Protein 1PQS (pdb70)

InterPro domains:
  IPR000219 Dbl homology domain [PF00621] (282-452)
  IPR000219 Dbl homology domain [PS50010] (278-454)
  IPR000219 Dbl homology domain [SM00325] (282-453)
  IPR000219 Dbl homology domain [cd00160] (281-452)
  IPR000270 PB1 domain [SM00666] (761-854)
  IPR001331 Guanine-nucleotide dissociation stimulator, CDC24, conserved site [PS00741] (403-428)
  IPR001715 Calponin homology domain [PS50021] (135-246)
  IPR001715 Calponin homology domain [SM00033] (137-240)
  IPR001849 Pleckstrin homology domain [PS50003] (478-668)
  IPR001849 Pleckstrin homology domain [SM00233] (479-670)
  IPR010481 Cdc24/Scd1, N-terminal [PF06395] (156-242)
  IPR011993 PH-like domain superfamily [G3DSA:2.30.29.30] (460-683)
  IPR033511 Rho guanine nucleotide exchange factor Cdc24/Scd1, PH domain [cd13246] (455-667)
  IPR035899 Dbl homology (DH) domain superfamily [G3DSA:1.20.900.10] (281-459)
  IPR035899 Dbl homology (DH) domain superfamily [SSF48065] (268-475)
  IPR036872 CH domain superfamily [G3DSA:1.10.418.10] (146-280)
  IPR053026 CDC42 guanine nucleotide exchange factor [PTHR47339] (5-688)
  IPR053793 PB1-like domain [PS51745] (761-854)

Nearest PDB structures (foldseek):
  1pqs-assembly1_A  TM=9.435E-01  e=1.365E-11  Saccharomyces cerevisiae
  1tz1-assembly1_A  TM=7.624E-01  e=2.612E-10  Saccharomyces cerevisiae
  3r5x-assembly1_B  TM=5.349E-01  e=1.146E+00  Bacillus anthracis
  3r23-assembly1_B  TM=5.373E-01  e=1.146E+00  Bacillus anthracis str. Ames
  8evv-assembly2_D  TM=5.492E-01  e=2.475E+00  Pseudomonas aeruginosa PAO1

Structure (mmCIF, N/CA/C/O backbone):
data_1PQS
#
_entry.id   1PQS
#
loop_
_atom_site.group_PDB
_atom_site.id
_atom_site.type_symbol
_atom_site.label_atom_id
_atom_site.label_alt_id
_atom_site.label_comp_id
_atom_site.label_asym_id
_atom_site.label_entity_id
_atom_site.label_seq_id
_atom_site.pdbx_PDB_ins_code
_atom_site.Cartn_x
_atom_site.Cartn_y
_atom_site.Cartn_z
_atom_site.occupancy
_atom_site.B_iso_or_equiv
_atom_site.auth_seq_id
_atom_site.auth_comp_id
_atom_site.auth_asym_id
_atom_site.auth_atom_id
_atom_site.pdbx_PDB_model_num
ATOM 1 N N . SER A 1 1 ? -6.558 -12.277 2.471 1.00 2.40 778 SER A N 1
ATOM 2 C CA . SER A 1 1 ? -6.479 -13.062 1.219 1.00 2.10 778 SER A CA 1
ATOM 3 C C . SER A 1 1 ? -6.474 -12.161 -0.013 1.00 1.16 778 SER A C 1
ATOM 4 O O . SER A 1 1 ? -5.638 -12.327 -0.905 1.00 1.09 778 SER A O 1
ATOM 14 N N . GLU A 1 2 ? -7.433 -11.239 -0.081 1.00 0.78 779 GLU A N 1
ATOM 15 C CA . GLU A 1 2 ? -7.559 -10.347 -1.235 1.00 0.85 779 GLU A CA 1
ATOM 16 C C . GLU A 1 2 ? -6.274 -9.567 -1.475 1.00 0.75 779 GLU A C 1
ATOM 17 O O . GLU A 1 2 ? -5.723 -8.943 -0.562 1.00 1.17 779 GLU A O 1
ATOM 29 N N . ILE A 1 3 ? -5.780 -9.663 -2.700 1.00 0.62 780 ILE A N 1
ATOM 30 C CA . ILE A 1 3 ? -4.537 -9.025 -3.085 1.00 0.43 780 ILE A CA 1
ATOM 31 C C . ILE A 1 3 ? -4.804 -7.823 -3.987 1.00 0.37 780 ILE A C 1
ATOM 32 O O . ILE A 1 3 ? -5.743 -7.816 -4.785 1.00 0.49 780 ILE A O 1
ATOM 48 N N . PHE A 1 4 ? -4.024 -6.786 -3.775 1.00 0.28 781 PHE A N 1
ATOM 49 C CA . PHE A 1 4 ? -4.146 -5.537 -4.507 1.00 0.26 781 PHE A CA 1
ATOM 50 C C . PHE A 1 4 ? -2.770 -5.133 -5.024 1.00 0.22 781 PHE A C 1
ATOM 51 O O . PHE A 1 4 ? -1.763 -5.469 -4.409 1.00 0.21 781 PHE A O 1
ATOM 68 N N . THR A 1 5 ? -2.715 -4.512 -6.193 1.00 0.23 782 THR A N 1
ATOM 69 C CA . THR A 1 5 ? -1.439 -4.169 -6.809 1.00 0.23 782 THR A CA 1
ATOM 70 C C . THR A 1 5 ? -1.411 -2.684 -7.154 1.00 0.23 782 THR A C 1
ATOM 71 O O . THR A 1 5 ? -2.390 -2.133 -7.663 1.00 0.25 782 THR A O 1
ATOM 82 N N . LEU A 1 6 ? -0.373 -2.014 -6.680 1.00 0.22 783 LEU A N 1
ATOM 83 C CA . LEU A 1 6 ? -0.291 -0.566 -6.753 1.00 0.21 783 LEU A CA 1
ATOM 84 C C . LEU A 1 6 ? 1.168 -0.130 -6.840 1.00 0.21 783 LEU A C 1
ATOM 85 O O . LEU A 1 6 ? 2.049 -0.813 -6.329 1.00 0.23 783 LEU A O 1
ATOM 101 N N . LEU A 1 7 ? 1.444 0.958 -7.540 1.00 0.20 784 LEU A N 1
ATOM 102 C CA . LEU A 1 7 ? 2.818 1.417 -7.697 1.00 0.22 784 LEU A CA 1
ATOM 103 C C . LEU A 1 7 ? 2.934 2.869 -7.254 1.00 0.21 784 LEU A C 1
ATOM 104 O O . LEU A 1 7 ? 2.080 3.699 -7.565 1.00 0.23 784 LEU A O 1
ATOM 120 N N . VAL A 1 8 ? 3.872 3.096 -6.344 1.00 0.22 785 VAL A N 1
ATOM 121 C CA . VAL A 1 8 ? 3.987 4.365 -5.630 1.00 0.25 785 VAL A CA 1
ATOM 122 C C . VAL A 1 8 ? 4.515 5.504 -6.506 1.00 0.34 785 VAL A C 1
ATOM 123 O O . VAL A 1 8 ? 5.705 5.822 -6.503 1.00 0.79 785 VAL A O 1
ATOM 136 N N . GLU A 1 9 ? 3.606 6.173 -7.190 1.00 0.69 786 GLU A N 1
ATOM 137 C CA . GLU A 1 9 ? 3.967 7.325 -7.997 1.00 0.81 786 GLU A CA 1
ATOM 138 C C . GLU A 1 9 ? 4.265 8.534 -7.113 1.00 0.87 786 GLU A C 1
ATOM 139 O O . GLU A 1 9 ? 3.604 8.745 -6.097 1.00 1.56 786 GLU A O 1
ATOM 151 N N . LYS A 1 10 ? 5.289 9.294 -7.513 1.00 0.91 787 LYS A N 1
ATOM 152 C CA . LYS A 1 10 ? 5.737 10.519 -6.830 1.00 1.01 787 LYS A CA 1
ATOM 153 C C . LYS A 1 10 ? 5.866 10.358 -5.308 1.00 0.96 787 LYS A C 1
ATOM 154 O O . LYS A 1 10 ? 5.786 11.345 -4.573 1.00 1.58 787 LYS A O 1
ATOM 173 N N . VAL A 1 11 ? 6.220 9.148 -4.871 1.00 0.66 788 VAL A N 1
ATOM 174 C CA . VAL A 1 11 ? 6.507 8.861 -3.458 1.00 0.61 788 VAL A CA 1
ATOM 175 C C . VAL A 1 11 ? 5.409 9.376 -2.517 1.00 0.70 788 VAL A C 1
ATOM 176 O O . VAL A 1 11 ? 5.440 10.520 -2.054 1.00 1.70 788 VAL A O 1
ATOM 189 N N . TRP A 1 12 ? 4.438 8.523 -2.255 1.00 0.50 789 TRP A N 1
ATOM 190 C CA . TRP A 1 12 ? 3.300 8.870 -1.409 1.00 0.33 789 TRP A CA 1
ATOM 191 C C . TRP A 1 12 ? 3.686 9.060 0.059 1.00 0.29 789 TRP A C 1
ATOM 192 O O . TRP A 1 12 ? 4.400 8.242 0.634 1.00 0.34 789 TRP A O 1
ATOM 213 N N . ASN A 1 13 ? 3.084 10.065 0.692 1.00 0.29 790 ASN A N 1
ATOM 214 C CA . ASN A 1 13 ? 3.275 10.316 2.123 1.00 0.32 790 ASN A CA 1
ATOM 215 C C . ASN A 1 13 ? 2.282 9.488 2.953 1.00 0.37 790 ASN A C 1
ATOM 216 O O . ASN A 1 13 ? 1.696 9.982 3.916 1.00 0.82 790 ASN A O 1
ATOM 227 N N . PHE A 1 14 ? 2.104 8.227 2.553 1.00 0.30 791 PHE A N 1
ATOM 228 C CA . PHE A 1 14 ? 1.207 7.270 3.222 1.00 0.25 791 PHE A CA 1
ATOM 229 C C . PHE A 1 14 ? -0.263 7.628 3.030 1.00 0.23 791 PHE A C 1
ATOM 230 O O . PHE A 1 14 ? -1.032 6.812 2.537 1.00 0.21 791 PHE A O 1
ATOM 247 N N . ASP A 1 15 ? -0.646 8.844 3.383 1.00 0.26 792 ASP A N 1
ATOM 248 C CA . ASP A 1 15 ? -2.026 9.286 3.211 1.00 0.29 792 ASP A CA 1
ATOM 249 C C . ASP A 1 15 ? -2.399 9.241 1.740 1.00 0.25 792 ASP A C 1
ATOM 250 O O . ASP A 1 15 ? -3.451 8.737 1.367 1.00 0.26 792 ASP A O 1
ATOM 259 N N . ASP A 1 16 ? -1.465 9.675 0.905 1.00 0.24 793 ASP A N 1
ATOM 260 C CA . ASP A 1 16 ? -1.635 9.635 -0.541 1.00 0.23 793 ASP A CA 1
ATOM 261 C C . ASP A 1 16 ? -1.801 8.200 -1.007 1.00 0.19 793 ASP A C 1
ATOM 262 O O . ASP A 1 16 ? -2.618 7.902 -1.875 1.00 0.18 793 ASP A O 1
ATOM 271 N N . LEU A 1 17 ? -1.029 7.317 -0.389 1.00 0.18 794 LEU A N 1
ATOM 272 C CA . LEU A 1 17 ? -1.068 5.896 -0.684 1.00 0.17 794 LEU A CA 1
ATOM 273 C C . LEU A 1 17 ? -2.407 5.287 -0.255 1.00 0.16 794 LEU A C 1
ATOM 274 O O . LEU A 1 17 ? -3.052 4.597 -1.038 1.00 0.16 794 LEU A O 1
ATOM 290 N N . ILE A 1 18 ? -2.861 5.621 0.951 1.00 0.18 795 ILE A N 1
ATOM 291 C CA . ILE A 1 18 ? -4.154 5.148 1.449 1.00 0.20 795 ILE A CA 1
ATOM 292 C C . ILE A 1 18 ? -5.294 5.631 0.557 1.00 0.19 795 ILE A C 1
ATOM 293 O O . ILE A 1 18 ? -6.138 4.840 0.125 1.00 0.20 795 ILE A O 1
ATOM 309 N N . MET A 1 19 ? -5.296 6.924 0.256 1.00 0.22 796 MET A N 1
ATOM 310 C CA . MET A 1 19 ? -6.302 7.515 -0.612 1.00 0.26 796 MET A CA 1
ATOM 311 C C . MET A 1 19 ? -6.284 6.863 -1.991 1.00 0.22 796 MET A C 1
ATOM 312 O O . MET A 1 19 ? -7.336 6.550 -2.546 1.00 0.23 796 MET A O 1
ATOM 326 N N . ALA A 1 20 ? -5.084 6.598 -2.506 1.00 0.21 797 ALA A N 1
ATOM 327 C CA . ALA A 1 20 ? -4.928 5.920 -3.790 1.00 0.22 797 ALA A CA 1
ATOM 328 C C . ALA A 1 20 ? -5.499 4.509 -3.733 1.00 0.21 797 ALA A C 1
ATOM 329 O O . ALA A 1 20 ? -6.205 4.075 -4.648 1.00 0.26 797 ALA A O 1
ATOM 336 N N . ILE A 1 21 ? -5.229 3.818 -2.629 1.00 0.20 798 ILE A N 1
ATOM 337 C CA . ILE A 1 21 ? -5.765 2.482 -2.407 1.00 0.26 798 ILE A CA 1
ATOM 338 C C . ILE A 1 21 ? -7.286 2.502 -2.475 1.00 0.27 798 ILE A C 1
ATOM 339 O O . ILE A 1 21 ? -7.892 1.723 -3.208 1.00 0.33 798 ILE A O 1
ATOM 355 N N . ASN A 1 22 ? -7.890 3.433 -1.743 1.00 0.27 799 ASN A N 1
ATOM 356 C CA . ASN A 1 22 ? -9.342 3.573 -1.740 1.00 0.33 799 ASN A CA 1
ATOM 357 C C . ASN A 1 22 ? -9.852 4.011 -3.107 1.00 0.31 799 ASN A C 1
ATOM 358 O O . ASN A 1 22 ? -10.882 3.539 -3.561 1.00 0.40 799 ASN A O 1
ATOM 369 N N . SER A 1 23 ? -9.112 4.890 -3.778 1.00 0.30 800 SER A N 1
ATOM 370 C CA . SER A 1 23 ? -9.495 5.329 -5.114 1.00 0.35 800 SER A CA 1
ATOM 371 C C . SER A 1 23 ? -9.695 4.117 -6.020 1.00 0.33 800 SER A C 1
ATOM 372 O O . SER A 1 23 ? -10.711 3.994 -6.705 1.00 0.41 800 SER A O 1
ATOM 380 N N . LYS A 1 24 ? -8.750 3.191 -5.959 1.00 0.29 801 LYS A N 1
ATOM 381 C CA . LYS A 1 24 ? -8.857 1.941 -6.695 1.00 0.36 801 LYS A CA 1
ATOM 382 C C . LYS A 1 24 ? -9.958 1.035 -6.134 1.00 0.43 801 LYS A C 1
ATOM 383 O O . LYS A 1 24 ? -10.832 0.579 -6.876 1.00 0.58 801 LYS A O 1
ATOM 402 N N . ILE A 1 25 ? -9.869 0.716 -4.846 1.00 0.39 802 ILE A N 1
ATOM 403 C CA . ILE A 1 25 ? -10.809 -0.209 -4.216 1.00 0.52 802 ILE A CA 1
ATOM 404 C C . ILE A 1 25 ? -12.179 0.431 -4.020 1.00 0.70 802 ILE A C 1
ATOM 405 O O . ILE A 1 25 ? -12.343 1.309 -3.176 1.00 1.56 802 ILE A O 1
ATOM 421 N N . SER A 1 26 ? -13.179 -0.115 -4.711 1.00 1.05 803 SER A N 1
ATOM 422 C CA . SER A 1 26 ? -14.570 0.319 -4.575 1.00 1.14 803 SER A CA 1
ATOM 423 C C . SER A 1 26 ? -14.689 1.845 -4.625 1.00 1.66 803 SER A C 1
ATOM 424 O O . SER A 1 26 ? -15.131 2.482 -3.665 1.00 2.28 803 SER A O 1
ATOM 432 N N . ASN A 1 27 ? -14.251 2.419 -5.743 1.00 2.33 804 ASN A N 1
ATOM 433 C CA . ASN A 1 27 ? -14.261 3.871 -5.944 1.00 3.40 804 ASN A CA 1
ATOM 434 C C . ASN A 1 27 ? -15.658 4.460 -5.767 1.00 3.88 804 ASN A C 1
ATOM 435 O O . ASN A 1 27 ? -15.803 5.656 -5.516 1.00 4.66 804 ASN A O 1
ATOM 446 N N . THR A 1 28 ? -16.672 3.620 -5.948 1.00 3.74 805 THR A N 1
ATOM 447 C CA . THR A 1 28 ? -18.067 4.033 -5.841 1.00 4.53 805 THR A CA 1
ATOM 448 C C . THR A 1 28 ? -18.375 4.668 -4.478 1.00 4.65 805 THR A C 1
ATOM 449 O O . THR A 1 28 ? -18.220 5.880 -4.301 1.00 5.32 805 THR A O 1
ATOM 460 N N . HIS A 1 29 ? -18.813 3.856 -3.515 1.00 4.26 806 HIS A N 1
ATOM 461 C CA . HIS A 1 29 ? -19.132 4.367 -2.182 1.00 4.59 806 HIS A CA 1
ATOM 462 C C . HIS A 1 29 ? -19.256 3.235 -1.168 1.00 4.36 806 HIS A C 1
ATOM 463 O O . HIS A 1 29 ? -20.033 3.314 -0.218 1.00 4.80 806 HIS A O 1
ATOM 478 N N . ASN A 1 30 ? -18.406 2.234 -1.313 1.00 4.08 807 ASN A N 1
ATOM 479 C CA . ASN A 1 30 ? -18.346 1.135 -0.355 1.00 4.33 807 ASN A CA 1
ATOM 480 C C . ASN A 1 30 ? -17.418 1.499 0.802 1.00 3.86 807 ASN A C 1
ATOM 481 O O . ASN A 1 30 ? -17.501 2.606 1.335 1.00 4.10 807 ASN A O 1
ATOM 492 N N . ASN A 1 31 ? -16.495 0.604 1.150 1.00 3.63 808 ASN A N 1
ATOM 493 C CA . ASN A 1 31 ? -15.513 0.879 2.207 1.00 3.49 808 ASN A CA 1
ATOM 494 C C . ASN A 1 31 ? -14.408 1.816 1.706 1.00 2.65 808 ASN A C 1
ATOM 495 O O . ASN A 1 31 ? -13.220 1.540 1.852 1.00 3.08 808 ASN A O 1
ATOM 506 N N . ASN A 1 32 ? -14.821 2.918 1.096 1.00 1.96 809 ASN A N 1
ATOM 507 C CA . ASN A 1 32 ? -13.890 3.888 0.534 1.00 1.56 809 ASN A CA 1
ATOM 508 C C . ASN A 1 32 ? -13.557 4.968 1.565 1.00 1.72 809 ASN A C 1
ATOM 509 O O . ASN A 1 32 ? -13.504 6.157 1.257 1.00 2.42 809 ASN A O 1
ATOM 520 N N . ILE A 1 33 ? -13.323 4.537 2.794 1.00 1.83 810 ILE A N 1
ATOM 521 C CA . ILE A 1 33 ? -12.948 5.441 3.873 1.00 2.18 810 ILE A CA 1
ATOM 522 C C . ILE A 1 33 ? -11.590 5.028 4.423 1.00 1.94 810 ILE A C 1
ATOM 523 O O . ILE A 1 33 ? -10.670 5.835 4.550 1.00 2.25 810 ILE A O 1
ATOM 539 N N . SER A 1 34 ? -11.466 3.740 4.698 1.00 1.61 811 SER A N 1
ATOM 540 C CA . SER A 1 34 ? -10.228 3.157 5.178 1.00 1.34 811 SER A CA 1
ATOM 541 C C . SER A 1 34 ? -10.224 1.666 4.868 1.00 1.12 811 SER A C 1
ATOM 542 O O . SER A 1 34 ? -11.234 0.990 5.056 1.00 1.24 811 SER A O 1
ATOM 550 N N . PRO A 1 35 ? -9.118 1.154 4.308 1.00 0.88 812 PRO A N 1
ATOM 551 C CA . PRO A 1 35 ? -9.009 -0.247 3.888 1.00 0.80 812 PRO A CA 1
ATOM 552 C C . PRO A 1 35 ? -8.884 -1.202 5.074 1.00 0.77 812 PRO A C 1
ATOM 553 O O . PRO A 1 35 ? -7.907 -1.944 5.183 1.00 0.82 812 PRO A O 1
ATOM 564 N N . ILE A 1 36 ? -9.837 -1.106 6.004 1.00 0.87 813 ILE A N 1
ATOM 565 C CA . ILE A 1 36 ? -9.856 -1.934 7.216 1.00 0.96 813 ILE A CA 1
ATOM 566 C C . ILE A 1 36 ? -8.693 -1.563 8.152 1.00 0.96 813 ILE A C 1
ATOM 567 O O . ILE A 1 36 ? -8.533 -2.137 9.226 1.00 1.64 813 ILE A O 1
ATOM 583 N N . THR A 1 37 ? -7.853 -0.628 7.690 1.00 0.83 814 THR A N 1
ATOM 584 C CA . THR A 1 37 ? -6.634 -0.187 8.387 1.00 0.84 814 THR A CA 1
ATOM 585 C C . THR A 1 37 ? -5.666 -1.349 8.618 1.00 0.71 814 THR A C 1
ATOM 586 O O . THR A 1 37 ? -4.638 -1.198 9.273 1.00 1.08 814 THR A O 1
ATOM 597 N N . LYS A 1 38 ? -5.967 -2.488 8.010 1.00 0.61 815 LYS A N 1
ATOM 598 C CA . LYS A 1 38 ? -5.121 -3.665 8.112 1.00 0.82 815 LYS A CA 1
ATOM 599 C C . LYS A 1 38 ? -4.330 -3.846 6.833 1.00 0.88 815 LYS A C 1
ATOM 600 O O . LYS A 1 38 ? -4.278 -4.936 6.272 1.00 1.68 815 LYS A O 1
ATOM 619 N N . ILE A 1 39 ? -3.799 -2.751 6.321 1.00 0.43 816 ILE A N 1
ATOM 620 C CA . ILE A 1 39 ? -3.080 -2.797 5.068 1.00 0.34 816 ILE A CA 1
ATOM 621 C C . ILE A 1 39 ? -1.749 -3.511 5.220 1.00 0.30 816 ILE A C 1
ATOM 622 O O . ILE A 1 39 ? -0.970 -3.250 6.144 1.00 0.33 816 ILE A O 1
ATOM 638 N N . LYS A 1 40 ? -1.494 -4.384 4.276 1.00 0.26 817 LYS A N 1
ATOM 639 C CA . LYS A 1 40 ? -0.282 -5.172 4.248 1.00 0.24 817 LYS A CA 1
ATOM 640 C C . LYS A 1 40 ? 0.342 -4.982 2.885 1.00 0.23 817 LYS A C 1
ATOM 641 O O . LYS A 1 40 ? -0.382 -4.801 1.913 1.00 0.24 817 LYS A O 1
ATOM 660 N N . TYR A 1 41 ? 1.649 -4.856 2.820 1.00 0.20 818 TYR A N 1
ATOM 661 C CA . TYR A 1 41 ? 2.273 -4.462 1.577 1.00 0.19 818 TYR A CA 1
ATOM 662 C C . TYR A 1 41 ? 3.376 -5.421 1.175 1.00 0.18 818 TYR A C 1
ATOM 663 O O . TYR A 1 41 ? 4.039 -6.038 2.013 1.00 0.19 818 TYR A O 1
ATOM 681 N N . GLN A 1 42 ? 3.498 -5.596 -0.122 1.00 0.17 819 GLN A N 1
ATOM 682 C CA . GLN A 1 42 ? 4.472 -6.495 -0.695 1.00 0.19 819 GLN A CA 1
ATOM 683 C C . GLN A 1 42 ? 5.273 -5.763 -1.750 1.00 0.19 819 GLN A C 1
ATOM 684 O O . GLN A 1 42 ? 4.757 -4.871 -2.417 1.00 0.18 819 GLN A O 1
ATOM 698 N N . ASP A 1 43 ? 6.546 -6.090 -1.840 1.00 0.22 820 ASP A N 1
ATOM 699 C CA . ASP A 1 43 ? 7.460 -5.368 -2.703 1.00 0.24 820 ASP A CA 1
ATOM 700 C C . ASP A 1 43 ? 8.176 -6.335 -3.624 1.00 0.28 820 ASP A C 1
ATOM 701 O O . ASP A 1 43 ? 8.379 -7.505 -3.264 1.00 0.38 820 ASP A O 1
ATOM 710 N N . GLU A 1 44 ? 8.363 -5.900 -4.876 1.00 0.28 821 GLU A N 1
ATOM 711 C CA . GLU A 1 44 ? 8.955 -6.735 -5.923 1.00 0.38 821 GLU A CA 1
ATOM 712 C C . GLU A 1 44 ? 8.112 -7.994 -6.133 1.00 0.85 821 GLU A C 1
ATOM 713 O O . GLU A 1 44 ? 8.572 -8.985 -6.702 1.00 0.63 821 GLU A O 1
ATOM 725 N N . ASP A 1 45 ? 6.868 -7.932 -5.661 1.00 1.90 822 ASP A N 1
ATOM 726 C CA . ASP A 1 45 ? 5.931 -9.049 -5.748 1.00 2.86 822 ASP A CA 1
ATOM 727 C C . ASP A 1 45 ? 6.539 -10.324 -5.148 1.00 2.24 822 ASP A C 1
ATOM 728 O O . ASP A 1 45 ? 6.411 -11.408 -5.717 1.00 2.49 822 ASP A O 1
ATOM 737 N N . GLY A 1 46 ? 7.280 -10.179 -4.047 1.00 1.39 823 GLY A N 1
ATOM 738 C CA . GLY A 1 46 ? 7.995 -11.322 -3.501 1.00 0.79 823 GLY A CA 1
ATOM 739 C C . GLY A 1 46 ? 7.982 -11.405 -1.983 1.00 0.74 823 GLY A C 1
ATOM 740 O O . GLY A 1 46 ? 8.111 -12.496 -1.424 1.00 0.91 823 GLY A O 1
ATOM 744 N N . ASP A 1 47 ? 7.897 -10.269 -1.303 1.00 0.55 824 ASP A N 1
ATOM 745 C CA . ASP A 1 47 ? 7.995 -10.253 0.161 1.00 0.53 824 ASP A CA 1
ATOM 746 C C . ASP A 1 47 ? 6.806 -9.509 0.761 1.00 0.40 824 ASP A C 1
ATOM 747 O O . ASP A 1 47 ? 6.273 -8.605 0.131 1.00 0.32 824 ASP A O 1
ATOM 756 N N . PHE A 1 48 ? 6.338 -9.956 1.927 1.00 0.43 825 PHE A N 1
ATOM 757 C CA . PHE A 1 48 ? 5.110 -9.419 2.519 1.00 0.38 825 PHE A CA 1
ATOM 758 C C . PHE A 1 48 ? 5.349 -8.929 3.942 1.00 0.40 825 PHE A C 1
ATOM 759 O O . PHE A 1 48 ? 6.001 -9.590 4.751 1.00 0.47 825 PHE A O 1
ATOM 776 N N . VAL A 1 49 ? 4.921 -7.702 4.175 1.00 0.35 826 VAL A N 1
ATOM 777 C CA . VAL A 1 49 ? 5.156 -6.980 5.417 1.00 0.39 826 VAL A CA 1
ATOM 778 C C . VAL A 1 49 ? 3.994 -6.012 5.654 1.00 0.31 826 VAL A C 1
ATOM 779 O O . VAL A 1 49 ? 3.292 -5.665 4.710 1.00 0.29 826 VAL A O 1
ATOM 792 N N . VAL A 1 50 ? 3.654 -5.743 6.905 1.00 0.33 827 VAL A N 1
ATOM 793 C CA . VAL A 1 50 ? 2.423 -5.020 7.204 1.00 0.32 827 VAL A CA 1
ATOM 794 C C . VAL A 1 50 ? 2.721 -3.776 8.029 1.00 0.35 827 VAL A C 1
ATOM 795 O O . VAL A 1 50 ? 3.688 -3.741 8.792 1.00 0.40 827 VAL A O 1
ATOM 808 N N . LEU A 1 51 ? 1.997 -2.704 7.728 1.00 0.34 828 LEU A N 1
ATOM 809 C CA . LEU A 1 51 ? 2.286 -1.405 8.308 1.00 0.38 828 LEU A CA 1
ATOM 810 C C . LEU A 1 51 ? 1.031 -0.774 8.894 1.00 0.44 828 LEU A C 1
ATOM 811 O O . LEU A 1 51 ? -0.083 -1.253 8.681 1.00 0.48 828 LEU A O 1
ATOM 827 N N . GLY A 1 52 ? 1.222 0.339 9.578 1.00 0.53 829 GLY A N 1
ATOM 828 C CA . GLY A 1 52 ? 0.110 1.082 10.122 1.00 0.63 829 GLY A CA 1
ATOM 829 C C . GLY A 1 52 ? 0.551 2.436 10.596 1.00 0.73 829 GLY A C 1
ATOM 830 O O . GLY A 1 52 ? 0.026 3.456 10.153 1.00 1.20 829 GLY A O 1
ATOM 834 N N . SER A 1 53 ? 1.620 2.451 11.366 1.00 0.74 830 SER A N 1
ATOM 835 C CA . SER A 1 53 ? 2.239 3.693 11.770 1.00 0.85 830 SER A CA 1
ATOM 836 C C . SER A 1 53 ? 3.171 4.174 10.661 1.00 0.98 830 SER A C 1
ATOM 837 O O . SER A 1 53 ? 3.751 3.360 9.930 1.00 1.93 830 SER A O 1
ATOM 845 N N . ASP A 1 54 ? 3.239 5.490 10.486 1.00 0.62 831 ASP A N 1
ATOM 846 C CA . ASP A 1 54 ? 4.070 6.110 9.450 1.00 0.62 831 ASP A CA 1
ATOM 847 C C . ASP A 1 54 ? 5.561 5.913 9.743 1.00 0.58 831 ASP A C 1
ATOM 848 O O . ASP A 1 54 ? 6.280 6.858 10.074 1.00 0.97 831 ASP A O 1
ATOM 857 N N . GLU A 1 55 ? 5.996 4.668 9.692 1.00 0.50 832 GLU A N 1
ATOM 858 C CA . GLU A 1 55 ? 7.374 4.314 9.982 1.00 0.44 832 GLU A CA 1
ATOM 859 C C . GLU A 1 55 ? 7.757 3.097 9.157 1.00 0.34 832 GLU A C 1
ATOM 860 O O . GLU A 1 55 ? 8.724 3.129 8.395 1.00 0.34 832 GLU A O 1
ATOM 872 N N . ASP A 1 56 ? 6.885 2.095 9.173 1.00 0.32 833 ASP A N 1
ATOM 873 C CA . ASP A 1 56 ? 7.055 0.928 8.317 1.00 0.29 833 ASP A CA 1
ATOM 874 C C . ASP A 1 56 ? 6.984 1.361 6.861 1.00 0.24 833 ASP A C 1
ATOM 875 O O . ASP A 1 56 ? 7.751 0.896 6.017 1.00 0.23 833 ASP A O 1
ATOM 884 N N . TRP A 1 57 ? 6.106 2.322 6.601 1.00 0.22 834 TRP A N 1
ATOM 885 C CA . TRP A 1 57 ? 5.967 2.905 5.275 1.00 0.20 834 TRP A CA 1
ATOM 886 C C . TRP A 1 57 ? 7.234 3.659 4.880 1.00 0.19 834 TRP A C 1
ATOM 887 O O . TRP A 1 57 ? 7.662 3.600 3.729 1.00 0.18 834 TRP A O 1
ATOM 908 N N . ASN A 1 58 ? 7.863 4.323 5.847 1.00 0.22 835 ASN A N 1
ATOM 909 C CA . ASN A 1 58 ? 9.118 5.028 5.593 1.00 0.25 835 ASN A CA 1
ATOM 910 C C . ASN A 1 58 ? 10.168 4.043 5.113 1.00 0.21 835 ASN A C 1
ATOM 911 O O . ASN A 1 58 ? 10.798 4.249 4.076 1.00 0.21 835 ASN A O 1
ATOM 922 N N . VAL A 1 59 ? 10.252 2.915 5.811 1.00 0.22 836 VAL A N 1
ATOM 923 C CA . VAL A 1 59 ? 11.142 1.831 5.420 1.00 0.25 836 VAL A CA 1
ATOM 924 C C . VAL A 1 59 ? 10.825 1.359 4.002 1.00 0.19 836 VAL A C 1
ATOM 925 O O . VAL A 1 59 ? 11.730 1.183 3.189 1.00 0.19 836 VAL A O 1
ATOM 938 N N . ALA A 1 60 ? 9.538 1.172 3.708 1.00 0.16 837 ALA A N 1
ATOM 939 C CA . ALA A 1 60 ? 9.114 0.708 2.391 1.00 0.15 837 ALA A CA 1
ATOM 940 C C . ALA A 1 60 ? 9.502 1.689 1.291 1.00 0.15 837 ALA A C 1
ATOM 941 O O . ALA A 1 60 ? 10.078 1.290 0.284 1.00 0.19 837 ALA A O 1
ATOM 948 N N . LYS A 1 61 ? 9.176 2.967 1.475 1.00 0.14 838 LYS A N 1
ATOM 949 C CA . LYS A 1 61 ? 9.498 3.982 0.472 1.00 0.19 838 LYS A CA 1
ATOM 950 C C . LYS A 1 61 ? 10.998 4.020 0.201 1.00 0.20 838 LYS A C 1
ATOM 951 O O . LYS A 1 61 ? 11.425 4.019 -0.956 1.00 0.24 838 LYS A O 1
ATOM 970 N N . GLU A 1 62 ? 11.792 3.999 1.272 1.00 0.21 839 GLU A N 1
ATOM 971 C CA . GLU A 1 62 ? 13.247 3.970 1.153 1.00 0.26 839 GLU A CA 1
ATOM 972 C C . GLU A 1 62 ? 13.692 2.714 0.427 1.00 0.27 839 GLU A C 1
ATOM 973 O O . GLU A 1 62 ? 14.562 2.758 -0.442 1.00 0.31 839 GLU A O 1
ATOM 985 N N . MET A 1 63 ? 13.062 1.603 0.778 1.00 0.27 840 MET A N 1
ATOM 986 C CA . MET A 1 63 ? 13.328 0.321 0.154 1.00 0.31 840 MET A CA 1
ATOM 987 C C . MET A 1 63 ? 13.090 0.403 -1.351 1.00 0.34 840 MET A C 1
ATOM 988 O O . MET A 1 63 ? 13.996 0.175 -2.138 1.00 0.40 840 MET A O 1
ATOM 1002 N N . LEU A 1 64 ? 11.892 0.820 -1.733 1.00 0.30 841 LEU A N 1
ATOM 1003 C CA . LEU A 1 64 ? 11.532 0.972 -3.136 1.00 0.35 841 LEU A CA 1
ATOM 1004 C C . LEU A 1 64 ? 12.525 1.873 -3.871 1.00 0.39 841 LEU A C 1
ATOM 1005 O O . LEU A 1 64 ? 13.042 1.511 -4.925 1.00 0.50 841 LEU A O 1
ATOM 1021 N N . ALA A 1 65 ? 12.804 3.029 -3.294 1.00 0.36 842 ALA A N 1
ATOM 1022 C CA . ALA A 1 65 ? 13.710 3.993 -3.907 1.00 0.44 842 ALA A CA 1
ATOM 1023 C C . ALA A 1 65 ? 15.138 3.451 -4.026 1.00 0.52 842 ALA A C 1
ATOM 1024 O O . ALA A 1 65 ? 15.761 3.556 -5.082 1.00 0.61 842 ALA A O 1
ATOM 1031 N N . GLU A 1 66 ? 15.669 2.916 -2.932 1.00 0.53 843 GLU A N 1
ATOM 1032 C CA . GLU A 1 66 ? 17.039 2.409 -2.913 1.00 0.66 843 GLU A CA 1
ATOM 1033 C C . GLU A 1 66 ? 17.168 1.158 -3.779 1.00 0.71 843 GLU A C 1
ATOM 1034 O O . GLU A 1 66 ? 18.104 1.032 -4.569 1.00 0.81 843 GLU A O 1
ATOM 1046 N N . ASN A 1 67 ? 16.224 0.239 -3.618 1.00 0.67 844 ASN A N 1
ATOM 1047 C CA . ASN A 1 67 ? 16.224 -1.017 -4.367 1.00 0.80 844 ASN A CA 1
ATOM 1048 C C . ASN A 1 67 ? 16.040 -0.749 -5.853 1.00 0.79 844 ASN A C 1
ATOM 1049 O O . ASN A 1 67 ? 16.501 -1.539 -6.676 1.00 1.11 844 ASN A O 1
ATOM 1060 N N . ASN A 1 68 ? 15.227 0.283 -6.155 1.00 0.62 845 ASN A N 1
ATOM 1061 C CA . ASN A 1 68 ? 14.822 0.663 -7.524 1.00 0.71 845 ASN A CA 1
ATOM 1062 C C . ASN A 1 68 ? 13.465 0.049 -7.850 1.00 0.61 845 ASN A C 1
ATOM 1063 O O . ASN A 1 68 ? 12.792 0.448 -8.803 1.00 0.71 845 ASN A O 1
ATOM 1074 N N . GLU A 1 69 ? 13.046 -0.878 -7.005 1.00 0.55 846 GLU A N 1
ATOM 1075 C CA . GLU A 1 69 ? 11.761 -1.530 -7.158 1.00 0.63 846 GLU A CA 1
ATOM 1076 C C . GLU A 1 69 ? 10.634 -0.565 -6.820 1.00 0.73 846 GLU A C 1
ATOM 1077 O O . GLU A 1 69 ? 10.839 0.418 -6.117 1.00 1.49 846 GLU A O 1
ATOM 1089 N N . LYS A 1 70 ? 9.480 -0.789 -7.408 1.00 0.42 847 LYS A N 1
ATOM 1090 C CA . LYS A 1 70 ? 8.365 0.127 -7.249 1.00 0.37 847 LYS A CA 1
ATOM 1091 C C . LYS A 1 70 ? 7.049 -0.639 -7.161 1.00 0.35 847 LYS A C 1
ATOM 1092 O O . LYS A 1 70 ? 6.041 -0.105 -6.692 1.00 0.44 847 LYS A O 1
ATOM 1111 N N . PHE A 1 71 ? 7.072 -1.905 -7.584 1.00 0.32 848 PHE A N 1
ATOM 1112 C CA . PHE A 1 71 ? 5.896 -2.756 -7.499 1.00 0.30 848 PHE A CA 1
ATOM 1113 C C . PHE A 1 71 ? 5.490 -2.926 -6.046 1.00 0.24 848 PHE A C 1
ATOM 1114 O O . PHE A 1 71 ? 6.277 -3.407 -5.227 1.00 0.21 848 PHE A O 1
ATOM 1131 N N . LEU A 1 72 ? 4.249 -2.601 -5.750 1.00 0.22 849 LEU A N 1
ATOM 1132 C CA . LEU A 1 72 ? 3.733 -2.755 -4.413 1.00 0.18 849 LEU A CA 1
ATOM 1133 C C . LEU A 1 72 ? 2.433 -3.536 -4.461 1.00 0.17 849 LEU A C 1
ATOM 1134 O O . LEU A 1 72 ? 1.664 -3.441 -5.417 1.00 0.19 849 LEU A O 1
ATOM 1150 N N . ASN A 1 73 ? 2.230 -4.351 -3.456 1.00 0.16 850 ASN A N 1
ATOM 1151 C CA . ASN A 1 73 ? 1.051 -5.186 -3.361 1.00 0.17 850 ASN A CA 1
ATOM 1152 C C . ASN A 1 73 ? 0.424 -4.967 -2.006 1.00 0.17 850 ASN A C 1
ATOM 1153 O O . ASN A 1 73 ? 1.124 -4.654 -1.053 1.00 0.16 850 ASN A O 1
ATOM 1164 N N . ILE A 1 74 ? -0.890 -5.019 -1.938 1.00 0.18 851 ILE A N 1
ATOM 1165 C CA . ILE A 1 74 ? -1.586 -4.726 -0.699 1.00 0.21 851 ILE A CA 1
ATOM 1166 C C . ILE A 1 74 ? -2.517 -5.870 -0.369 1.00 0.24 851 ILE A C 1
ATOM 1167 O O . ILE A 1 74 ? -3.377 -6.233 -1.170 1.00 0.26 851 ILE A O 1
ATOM 1183 N N . ARG A 1 75 ? -2.360 -6.426 0.812 1.00 0.30 852 ARG A N 1
ATOM 1184 C CA . ARG A 1 75 ? -3.207 -7.504 1.244 1.00 0.37 852 ARG A CA 1
ATOM 1185 C C . ARG A 1 75 ? -4.182 -7.026 2.291 1.00 0.39 852 ARG A C 1
ATOM 1186 O O . ARG A 1 75 ? -3.776 -6.427 3.291 1.00 0.43 852 ARG A O 1
ATOM 1207 N N . LEU A 1 76 ? -5.413 -7.480 2.162 1.00 0.46 853 LEU A N 1
ATOM 1208 C CA . LEU A 1 76 ? -6.383 -7.327 3.218 1.00 0.54 853 LEU A CA 1
ATOM 1209 C C . LEU A 1 76 ? -6.825 -8.709 3.640 1.00 0.63 853 LEU A C 1
ATOM 1210 O O . LEU A 1 76 ? -6.780 -9.643 2.833 1.00 1.15 853 LEU A O 1
ATOM 1226 N N . TYR A 1 77 ? -6.952 -8.900 4.932 1.00 0.99 854 TYR A N 1
ATOM 1227 C CA . TYR A 1 77 ? -7.064 -10.235 5.476 1.00 1.08 854 TYR A CA 1
ATOM 1228 C C . TYR A 1 77 ? -8.073 -10.276 6.611 1.00 1.25 854 TYR A C 1
ATOM 1229 O O . TYR A 1 77 ? -8.409 -9.198 7.141 1.00 1.67 854 TYR A O 1
ATOM 1248 N N . SER A 1 1 ? -8.970 -11.476 1.836 1.00 2.40 778 SER A N 2
ATOM 1249 C CA . SER A 1 1 ? -7.603 -11.504 1.275 1.00 2.10 778 SER A CA 2
ATOM 1250 C C . SER A 1 1 ? -7.570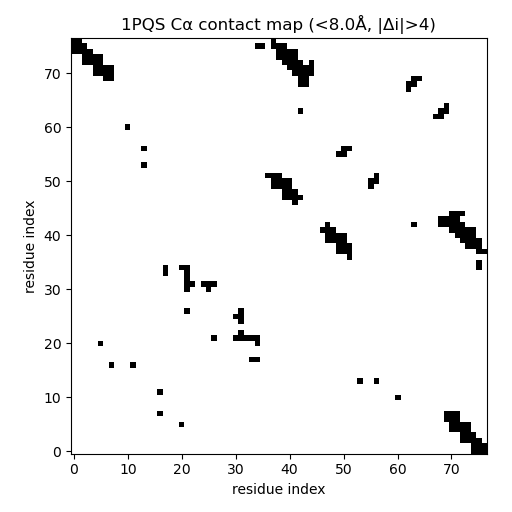 -10.939 -0.139 1.00 1.16 778 SER A C 2
ATOM 1251 O O . SER A 1 1 ? -6.828 -11.427 -0.993 1.00 1.09 778 SER A O 2
ATOM 1261 N N . GLU A 1 2 ? -8.299 -9.852 -0.358 1.00 0.78 779 GLU A N 2
ATOM 1262 C CA . GLU A 1 2 ? -8.272 -9.184 -1.644 1.00 0.85 779 GLU A CA 2
ATOM 1263 C C . GLU A 1 2 ? -6.918 -8.527 -1.856 1.00 0.75 779 GLU A C 2
ATOM 1264 O O . GLU A 1 2 ? -6.441 -7.760 -1.016 1.00 1.17 779 GLU A O 2
ATOM 1276 N N . ILE A 1 3 ? -6.271 -8.892 -2.947 1.00 0.62 780 ILE A N 2
ATOM 1277 C CA . ILE A 1 3 ? -4.965 -8.353 -3.267 1.00 0.43 780 ILE A CA 2
ATOM 1278 C C . ILE A 1 3 ? -5.124 -7.108 -4.125 1.00 0.37 780 ILE A C 2
ATOM 1279 O O . ILE A 1 3 ? -5.996 -7.041 -4.992 1.00 0.49 780 ILE A O 2
ATOM 1295 N N . PHE A 1 4 ? -4.308 -6.117 -3.852 1.00 0.28 781 PHE A N 2
ATOM 1296 C CA . PHE A 1 4 ? -4.354 -4.859 -4.573 1.00 0.26 781 PHE A CA 2
ATOM 1297 C C . PHE A 1 4 ? -2.962 -4.537 -5.085 1.00 0.22 781 PHE A C 2
ATOM 1298 O O . PHE A 1 4 ? -1.972 -4.924 -4.473 1.00 0.21 781 PHE A O 2
ATOM 1315 N N . THR A 1 5 ? -2.888 -3.926 -6.250 1.00 0.23 782 THR A N 2
ATOM 1316 C CA . THR A 1 5 ? -1.612 -3.643 -6.870 1.00 0.23 782 THR A CA 2
ATOM 1317 C C . THR A 1 5 ? -1.530 -2.169 -7.232 1.00 0.23 782 THR A C 2
ATOM 1318 O O . THR A 1 5 ? -2.506 -1.573 -7.692 1.00 0.25 782 THR A O 2
ATOM 1329 N N . LEU A 1 6 ? -0.447 -1.559 -6.804 1.00 0.22 783 LEU A N 2
ATOM 1330 C CA . LEU A 1 6 ? -0.298 -0.122 -6.848 1.00 0.21 783 LEU A CA 2
ATOM 1331 C C . LEU A 1 6 ? 1.173 0.228 -7.016 1.00 0.21 783 LEU A C 2
ATOM 1332 O O . LEU A 1 6 ? 2.038 -0.511 -6.560 1.00 0.23 783 LEU A O 2
ATOM 1348 N N . LEU A 1 7 ? 1.466 1.319 -7.700 1.00 0.20 784 LEU A N 2
ATOM 1349 C CA . LEU A 1 7 ? 2.847 1.720 -7.918 1.00 0.22 784 LEU A CA 2
ATOM 1350 C C . LEU A 1 7 ? 3.038 3.140 -7.438 1.00 0.21 784 LEU A C 2
ATOM 1351 O O . LEU A 1 7 ? 2.221 4.017 -7.712 1.00 0.23 784 LEU A O 2
ATOM 1367 N N . VAL A 1 8 ? 3.968 3.274 -6.509 1.00 0.22 785 VAL A N 2
ATOM 1368 C CA . VAL A 1 8 ? 4.120 4.495 -5.745 1.00 0.25 785 VAL A CA 2
ATOM 1369 C C . VAL A 1 8 ? 4.686 5.631 -6.589 1.00 0.34 785 VAL A C 2
ATOM 1370 O O . VAL A 1 8 ? 5.740 5.504 -7.210 1.00 0.79 785 VAL A O 2
ATOM 1383 N N . GLU A 1 9 ? 3.944 6.728 -6.623 1.00 0.69 786 GLU A N 2
ATOM 1384 C CA . GLU A 1 9 ? 4.320 7.905 -7.392 1.00 0.81 786 GLU A CA 2
ATOM 1385 C C . GLU A 1 9 ? 5.357 8.741 -6.647 1.00 0.87 786 GLU A C 2
ATOM 1386 O O . GLU A 1 9 ? 6.493 8.311 -6.442 1.00 1.56 786 GLU A O 2
ATOM 1398 N N . LYS A 1 10 ? 4.963 9.959 -6.284 1.00 0.91 787 LYS A N 2
ATOM 1399 C CA . LYS A 1 10 ? 5.844 10.907 -5.609 1.00 1.01 787 LYS A CA 2
ATOM 1400 C C . LYS A 1 10 ? 6.028 10.559 -4.131 1.00 0.96 787 LYS A C 2
ATOM 1401 O O . LYS A 1 10 ? 5.821 11.402 -3.256 1.00 1.58 787 LYS A O 2
ATOM 1420 N N . VAL A 1 11 ? 6.454 9.322 -3.869 1.00 0.66 788 VAL A N 2
ATOM 1421 C CA . VAL A 1 11 ? 6.745 8.847 -2.511 1.00 0.61 788 VAL A CA 2
ATOM 1422 C C . VAL A 1 11 ? 5.466 8.655 -1.682 1.00 0.70 788 VAL A C 2
ATOM 1423 O O . VAL A 1 11 ? 5.265 7.588 -1.104 1.00 1.70 788 VAL A O 2
ATOM 1436 N N . TRP A 1 12 ? 4.608 9.679 -1.656 1.00 0.50 789 TRP A N 2
ATOM 1437 C CA . TRP A 1 12 ? 3.337 9.647 -0.920 1.00 0.33 789 TRP A CA 2
ATOM 1438 C C . TRP A 1 12 ? 3.563 9.696 0.591 1.00 0.29 789 TRP A C 2
ATOM 1439 O O . TRP A 1 12 ? 4.136 8.772 1.172 1.00 0.34 789 TRP A O 2
ATOM 1460 N N . ASN A 1 13 ? 2.951 10.671 1.253 1.00 0.29 790 ASN A N 2
ATOM 1461 C CA . ASN A 1 13 ? 2.983 10.719 2.714 1.00 0.32 790 ASN A CA 2
ATOM 1462 C C . ASN A 1 13 ? 1.892 9.831 3.310 1.00 0.37 790 ASN A C 2
ATOM 1463 O O . ASN A 1 13 ? 1.169 10.239 4.217 1.00 0.82 790 ASN A O 2
ATOM 1474 N N . PHE A 1 14 ? 1.804 8.604 2.786 1.00 0.30 791 PHE A N 2
ATOM 1475 C CA . PHE A 1 14 ? 0.853 7.577 3.244 1.00 0.25 791 PHE A CA 2
ATOM 1476 C C . PHE A 1 14 ? -0.592 7.924 2.885 1.00 0.23 791 PHE A C 2
ATOM 1477 O O . PHE A 1 14 ? -1.313 7.089 2.346 1.00 0.21 791 PHE A O 2
ATOM 1494 N N . ASP A 1 15 ? -1.002 9.152 3.155 1.00 0.26 792 ASP A N 2
ATOM 1495 C CA . ASP A 1 15 ? -2.359 9.594 2.850 1.00 0.29 792 ASP A CA 2
ATOM 1496 C C . ASP A 1 15 ? -2.630 9.501 1.355 1.00 0.25 792 ASP A C 2
ATOM 1497 O O . ASP A 1 15 ? -3.677 9.017 0.938 1.00 0.26 792 ASP A O 2
ATOM 1506 N N . ASP A 1 16 ? -1.634 9.868 0.558 1.00 0.24 793 ASP A N 2
ATOM 1507 C CA . ASP A 1 16 ? -1.719 9.756 -0.897 1.00 0.23 793 ASP A CA 2
ATOM 1508 C C . ASP A 1 16 ? -1.892 8.302 -1.303 1.00 0.19 793 ASP A C 2
ATOM 1509 O O . ASP A 1 16 ? -2.687 7.974 -2.183 1.00 0.18 793 ASP A O 2
ATOM 1518 N N . LEU A 1 17 ? -1.149 7.440 -0.621 1.00 0.18 794 LEU A N 2
ATOM 1519 C CA . LEU A 1 17 ? -1.208 6.005 -0.836 1.00 0.17 794 LEU A CA 2
ATOM 1520 C C . LEU A 1 17 ? -2.602 5.480 -0.507 1.00 0.16 794 LEU A C 2
ATOM 1521 O O . LEU A 1 17 ? -3.204 4.762 -1.303 1.00 0.16 794 LEU A O 2
ATOM 1537 N N . ILE A 1 18 ? -3.156 5.947 0.604 1.00 0.18 795 ILE A N 2
ATOM 1538 C CA . ILE A 1 18 ? -4.519 5.596 0.982 1.00 0.20 795 ILE A CA 2
ATOM 1539 C C . ILE A 1 18 ? -5.520 6.115 -0.049 1.00 0.19 795 ILE A C 2
ATOM 1540 O O . ILE A 1 18 ? -6.427 5.393 -0.448 1.00 0.20 795 ILE A O 2
ATOM 1556 N N . MET A 1 19 ? -5.321 7.350 -0.509 1.00 0.22 796 MET A N 2
ATOM 1557 C CA . MET A 1 19 ? -6.199 7.952 -1.517 1.00 0.26 796 MET A CA 2
ATOM 1558 C C . MET A 1 19 ? -6.210 7.127 -2.800 1.00 0.22 796 MET A C 2
ATOM 1559 O O . MET A 1 19 ? -7.269 6.848 -3.362 1.00 0.23 796 MET A O 2
ATOM 1573 N N . ALA A 1 20 ? -5.029 6.710 -3.239 1.00 0.21 797 ALA A N 2
ATOM 1574 C CA . ALA A 1 20 ? -4.902 5.883 -4.431 1.00 0.22 797 ALA A CA 2
ATOM 1575 C C . ALA A 1 20 ? -5.620 4.554 -4.233 1.00 0.21 797 ALA A C 2
ATOM 1576 O O . ALA A 1 20 ? -6.414 4.127 -5.077 1.00 0.26 797 ALA A O 2
ATOM 1583 N N . ILE A 1 21 ? -5.409 3.960 -3.062 1.00 0.20 798 ILE A N 2
ATOM 1584 C CA . ILE A 1 21 ? -6.086 2.728 -2.686 1.00 0.26 798 ILE A CA 2
ATOM 1585 C C . ILE A 1 21 ? -7.599 2.928 -2.668 1.00 0.27 798 ILE A C 2
ATOM 1586 O O . ILE A 1 21 ? -8.354 2.103 -3.183 1.00 0.33 798 ILE A O 2
ATOM 1602 N N . ASN A 1 22 ? -8.024 4.010 -2.033 1.00 0.27 799 ASN A N 2
ATOM 1603 C CA . ASN A 1 22 ? -9.440 4.316 -1.878 1.00 0.33 799 ASN A CA 2
ATOM 1604 C C . ASN A 1 22 ? -10.119 4.488 -3.224 1.00 0.31 799 ASN A C 2
ATOM 1605 O O . ASN A 1 22 ? -11.246 4.036 -3.419 1.00 0.40 799 ASN A O 2
ATOM 1616 N N . SER A 1 23 ? -9.455 5.193 -4.125 1.00 0.30 800 SER A N 2
ATOM 1617 C CA . SER A 1 23 ? -10.014 5.478 -5.432 1.00 0.35 800 SER A CA 2
ATOM 1618 C C . SER A 1 23 ? -10.142 4.197 -6.262 1.00 0.33 800 SER A C 2
ATOM 1619 O O . SER A 1 23 ? -11.194 3.926 -6.845 1.00 0.41 800 SER A O 2
ATOM 1627 N N . LYS A 1 24 ? -9.059 3.432 -6.341 1.00 0.29 801 LYS A N 2
ATOM 1628 C CA . LYS A 1 24 ? -9.048 2.213 -7.140 1.00 0.36 801 LYS A CA 2
ATOM 1629 C C . LYS A 1 24 ? -9.936 1.115 -6.552 1.00 0.43 801 LYS A C 2
ATOM 1630 O O . LYS A 1 24 ? -10.777 0.557 -7.256 1.00 0.58 801 LYS A O 2
ATOM 1649 N N . ILE A 1 25 ? -9.765 0.814 -5.270 1.00 0.39 802 ILE A N 2
ATOM 1650 C CA . ILE A 1 25 ? -10.576 -0.214 -4.621 1.00 0.52 802 ILE A CA 2
ATOM 1651 C C . ILE A 1 25 ? -12.020 0.262 -4.468 1.00 0.70 802 ILE A C 2
ATOM 1652 O O . ILE A 1 25 ? -12.268 1.373 -3.998 1.00 1.56 802 ILE A O 2
ATOM 1668 N N . SER A 1 26 ? -12.957 -0.564 -4.915 1.00 1.05 803 SER A N 2
ATOM 1669 C CA . SER A 1 26 ? -14.365 -0.228 -4.894 1.00 1.14 803 SER A CA 2
ATOM 1670 C C . SER A 1 26 ? -15.157 -1.469 -5.270 1.00 1.66 803 SER A C 2
ATOM 1671 O O . SER A 1 26 ? -14.609 -2.385 -5.886 1.00 2.28 803 SER A O 2
ATOM 1679 N N . ASN A 1 27 ? -16.401 -1.539 -4.811 1.00 2.33 804 ASN A N 2
ATOM 1680 C CA . ASN A 1 27 ? -17.250 -2.708 -5.034 1.00 3.40 804 ASN A CA 2
ATOM 1681 C C . ASN A 1 27 ? -16.666 -3.929 -4.356 1.00 3.88 804 ASN A C 2
ATOM 1682 O O . ASN A 1 27 ? -16.229 -4.878 -5.009 1.00 4.66 804 ASN A O 2
ATOM 1693 N N . THR A 1 28 ? -16.607 -3.860 -3.038 1.00 3.74 805 THR A N 2
ATOM 1694 C CA . THR A 1 28 ? -16.015 -4.912 -2.239 1.00 4.53 805 THR A CA 2
ATOM 1695 C C . THR A 1 28 ? -16.251 -4.644 -0.750 1.00 4.65 805 THR A C 2
ATOM 1696 O O . THR A 1 28 ? -16.580 -5.553 0.013 1.00 5.32 805 THR A O 2
ATOM 1707 N N . HIS A 1 29 ? -16.197 -3.373 -0.370 1.00 4.26 806 HIS A N 2
ATOM 1708 C CA . HIS A 1 29 ? -16.503 -2.959 0.991 1.00 4.59 806 HIS A CA 2
ATOM 1709 C C . HIS A 1 29 ? -17.753 -2.093 0.978 1.00 4.36 806 HIS A C 2
ATOM 1710 O O . HIS A 1 29 ? -18.154 -1.607 -0.082 1.00 4.80 806 HIS A O 2
ATOM 1725 N N . ASN A 1 30 ? -18.361 -1.889 2.144 1.00 4.08 807 ASN A N 2
ATOM 1726 C CA . ASN A 1 30 ? -19.551 -1.040 2.246 1.00 4.33 807 ASN A CA 2
ATOM 1727 C C . ASN A 1 30 ? -19.226 0.356 1.744 1.00 3.86 807 ASN A C 2
ATOM 1728 O O . ASN A 1 30 ? -19.958 0.931 0.937 1.00 4.10 807 ASN A O 2
ATOM 1739 N N . ASN A 1 31 ? -18.033 0.811 2.090 1.00 3.63 808 ASN A N 2
ATOM 1740 C CA . ASN A 1 31 ? -17.482 2.046 1.550 1.00 3.49 808 ASN A CA 2
ATOM 1741 C C . ASN A 1 31 ? -15.983 2.094 1.805 1.00 2.65 808 ASN A C 2
ATOM 1742 O O . ASN A 1 31 ? -15.519 1.771 2.897 1.00 3.08 808 ASN A O 2
ATOM 1753 N N . ASN A 1 32 ? -15.221 2.301 0.748 1.00 1.96 809 ASN A N 2
ATOM 1754 C CA . ASN A 1 32 ? -13.772 2.213 0.836 1.00 1.56 809 ASN A CA 2
ATOM 1755 C C . ASN A 1 32 ? -13.169 3.536 1.300 1.00 1.72 809 ASN A C 2
ATOM 1756 O O . ASN A 1 32 ? -12.372 4.157 0.596 1.00 2.42 809 ASN A O 2
ATOM 1767 N N . ILE A 1 33 ? -13.544 3.948 2.506 1.00 1.83 810 ILE A N 2
ATOM 1768 C CA . ILE A 1 33 ? -12.992 5.146 3.123 1.00 2.18 810 ILE A CA 2
ATOM 1769 C C . ILE A 1 33 ? -11.598 4.839 3.649 1.00 1.94 810 ILE A C 2
ATOM 1770 O O . ILE A 1 33 ? -10.662 5.614 3.485 1.00 2.25 810 ILE A O 2
ATOM 1786 N N . SER A 1 34 ? -11.468 3.669 4.239 1.00 1.61 811 SER A N 2
ATOM 1787 C CA . SER A 1 34 ? -10.198 3.183 4.731 1.00 1.34 811 SER A CA 2
ATOM 1788 C C . SER A 1 34 ? -10.128 1.679 4.522 1.00 1.12 811 SER A C 2
ATOM 1789 O O . SER A 1 34 ? -11.109 0.970 4.740 1.00 1.24 811 SER A O 2
ATOM 1797 N N . PRO A 1 35 ? -9.001 1.189 3.995 1.00 0.88 812 PRO A N 2
ATOM 1798 C CA . PRO A 1 35 ? -8.820 -0.225 3.664 1.00 0.80 812 PRO A CA 2
ATOM 1799 C C . PRO A 1 35 ? -8.583 -1.078 4.909 1.00 0.77 812 PRO A C 2
ATOM 1800 O O . PRO A 1 35 ? -7.563 -1.758 5.019 1.00 0.82 812 PRO A O 2
ATOM 1811 N N . ILE A 1 36 ? -9.490 -0.949 5.886 1.00 0.87 813 ILE A N 2
ATOM 1812 C CA . ILE A 1 36 ? -9.396 -1.646 7.180 1.00 0.96 813 ILE A CA 2
ATOM 1813 C C . ILE A 1 36 ? -8.260 -1.066 8.036 1.00 0.96 813 ILE A C 2
ATOM 1814 O O . ILE A 1 36 ? -8.150 -1.359 9.228 1.00 1.64 813 ILE A O 2
ATOM 1830 N N . THR A 1 37 ? -7.372 -0.313 7.382 1.00 0.83 814 THR A N 2
ATOM 1831 C CA . THR A 1 37 ? -6.155 0.240 7.985 1.00 0.84 814 THR A CA 2
ATOM 1832 C C . THR A 1 37 ? -5.256 -0.857 8.551 1.00 0.71 814 THR A C 2
ATOM 1833 O O . THR A 1 37 ? -4.214 -0.580 9.138 1.00 1.08 814 THR A O 2
ATOM 1844 N N . LYS A 1 38 ? -5.578 -2.096 8.208 1.00 0.61 815 LYS A N 2
ATOM 1845 C CA . LYS A 1 38 ? -4.747 -3.236 8.543 1.00 0.82 815 LYS A CA 2
ATOM 1846 C C . LYS A 1 38 ? -4.049 -3.715 7.290 1.00 0.88 815 LYS A C 2
ATOM 1847 O O . LYS A 1 38 ? -3.977 -4.908 7.012 1.00 1.68 815 LYS A O 2
ATOM 1866 N N . ILE A 1 39 ? -3.658 -2.761 6.476 1.00 0.43 816 ILE A N 2
ATOM 1867 C CA . ILE A 1 39 ? -3.106 -3.046 5.181 1.00 0.34 816 ILE A CA 2
ATOM 1868 C C . ILE A 1 39 ? -1.713 -3.629 5.287 1.00 0.30 816 ILE A C 2
ATOM 1869 O O . ILE A 1 39 ? -0.943 -3.331 6.205 1.00 0.33 816 ILE A O 2
ATOM 1885 N N . LYS A 1 40 ? -1.394 -4.407 4.293 1.00 0.26 817 LYS A N 2
ATOM 1886 C CA . LYS A 1 40 ? -0.109 -5.037 4.174 1.00 0.24 817 LYS A CA 2
ATOM 1887 C C . LYS A 1 40 ? 0.440 -4.690 2.819 1.00 0.23 817 LYS A C 2
ATOM 1888 O O . LYS A 1 40 ? -0.326 -4.491 1.887 1.00 0.24 817 LYS A O 2
ATOM 1907 N N . TYR A 1 41 ? 1.734 -4.536 2.714 1.00 0.20 818 TYR A N 2
ATOM 1908 C CA . TYR A 1 41 ? 2.309 -4.108 1.468 1.00 0.19 818 TYR A CA 2
ATOM 1909 C C . TYR A 1 41 ? 3.382 -5.079 1.042 1.00 0.18 818 TYR A C 2
ATOM 1910 O O . TYR A 1 41 ? 4.022 -5.737 1.864 1.00 0.19 818 TYR A O 2
ATOM 1928 N N . GLN A 1 42 ? 3.444 -5.271 -0.249 1.00 0.17 819 GLN A N 2
ATOM 1929 C CA . GLN A 1 42 ? 4.325 -6.243 -0.843 1.00 0.19 819 GLN A CA 2
ATOM 1930 C C . GLN A 1 42 ? 5.133 -5.577 -1.928 1.00 0.19 819 GLN A C 2
ATOM 1931 O O . GLN A 1 42 ? 4.643 -4.683 -2.612 1.00 0.18 819 GLN A O 2
ATOM 1945 N N . ASP A 1 43 ? 6.388 -5.947 -2.017 1.00 0.22 820 ASP A N 2
ATOM 1946 C CA . ASP A 1 43 ? 7.312 -5.265 -2.895 1.00 0.24 820 ASP A CA 2
ATOM 1947 C C . ASP A 1 43 ? 7.987 -6.261 -3.810 1.00 0.28 820 ASP A C 2
ATOM 1948 O O . ASP A 1 43 ? 8.179 -7.428 -3.435 1.00 0.38 820 ASP A O 2
ATOM 1957 N N . GLU A 1 44 ? 8.145 -5.842 -5.069 1.00 0.28 821 GLU A N 2
ATOM 1958 C CA . GLU A 1 44 ? 8.683 -6.691 -6.136 1.00 0.38 821 GLU A CA 2
ATOM 1959 C C . GLU A 1 44 ? 7.860 -7.974 -6.274 1.00 0.85 821 GLU A C 2
ATOM 1960 O O . GLU A 1 44 ? 8.308 -8.961 -6.859 1.00 0.63 821 GLU A O 2
ATOM 1972 N N . ASP A 1 45 ? 6.633 -7.921 -5.753 1.00 1.90 822 ASP A N 2
ATOM 1973 C CA . ASP A 1 45 ? 5.702 -9.045 -5.797 1.00 2.86 822 ASP A CA 2
ATOM 1974 C C . ASP A 1 45 ? 6.339 -10.305 -5.203 1.00 2.24 822 ASP A C 2
ATOM 1975 O O . ASP A 1 45 ? 6.298 -11.379 -5.804 1.00 2.49 822 ASP A O 2
ATOM 1984 N N . GLY A 1 46 ? 7.016 -10.148 -4.067 1.00 1.39 823 GLY A N 2
ATOM 1985 C CA . GLY A 1 46 ? 7.754 -11.264 -3.505 1.00 0.79 823 GLY A CA 2
ATOM 1986 C C . GLY A 1 46 ? 7.811 -11.278 -1.985 1.00 0.74 823 GLY A C 2
ATOM 1987 O O . GLY A 1 46 ? 7.987 -12.338 -1.381 1.00 0.91 823 GLY A O 2
ATOM 1991 N N . ASP A 1 47 ? 7.717 -10.114 -1.355 1.00 0.55 824 ASP A N 2
ATOM 1992 C CA . ASP A 1 47 ? 7.840 -10.036 0.103 1.00 0.53 824 ASP A CA 2
ATOM 1993 C C . ASP A 1 47 ? 6.655 -9.303 0.697 1.00 0.40 824 ASP A C 2
ATOM 1994 O O . ASP A 1 47 ? 6.064 -8.449 0.046 1.00 0.32 824 ASP A O 2
ATOM 2003 N N . PHE A 1 48 ? 6.248 -9.724 1.889 1.00 0.43 825 PHE A N 2
ATOM 2004 C CA . PHE A 1 48 ? 5.029 -9.222 2.507 1.00 0.38 825 PHE A CA 2
ATOM 2005 C C . PHE A 1 48 ? 5.307 -8.692 3.907 1.00 0.40 825 PHE A C 2
ATOM 2006 O O . PHE A 1 48 ? 6.026 -9.304 4.697 1.00 0.47 825 PHE A O 2
ATOM 2023 N N . VAL A 1 49 ? 4.847 -7.477 4.132 1.00 0.35 826 VAL A N 2
ATOM 2024 C CA . VAL A 1 49 ? 5.130 -6.722 5.344 1.00 0.39 826 VAL A CA 2
ATOM 2025 C C . VAL A 1 49 ? 3.955 -5.784 5.633 1.00 0.31 826 VAL A C 2
ATOM 2026 O O . VAL A 1 49 ? 3.175 -5.492 4.731 1.00 0.29 826 VAL A O 2
ATOM 2039 N N . VAL A 1 50 ? 3.687 -5.496 6.900 1.00 0.33 827 VAL A N 2
ATOM 2040 C CA . VAL A 1 50 ? 2.451 -4.809 7.264 1.00 0.32 827 VAL A CA 2
ATOM 2041 C C . VAL A 1 50 ? 2.745 -3.526 8.029 1.00 0.35 827 VAL A C 2
ATOM 2042 O O . VAL A 1 50 ? 3.720 -3.438 8.778 1.00 0.40 827 VAL A O 2
ATOM 2055 N N . LEU A 1 51 ? 1.992 -2.485 7.696 1.00 0.34 828 LEU A N 2
ATOM 2056 C CA . LEU A 1 51 ? 2.242 -1.159 8.231 1.00 0.38 828 LEU A CA 2
ATOM 2057 C C . LEU A 1 51 ? 0.950 -0.516 8.708 1.00 0.44 828 LEU A C 2
ATOM 2058 O O . LEU A 1 51 ? -0.142 -1.032 8.462 1.00 0.48 828 LEU A O 2
ATOM 2074 N N . GLY A 1 52 ? 1.083 0.590 9.418 1.00 0.53 829 GLY A N 2
ATOM 2075 C CA . GLY A 1 52 ? -0.076 1.283 9.932 1.00 0.63 829 GLY A CA 2
ATOM 2076 C C . GLY A 1 52 ? 0.288 2.613 10.543 1.00 0.73 829 GLY A C 2
ATOM 2077 O O . GLY A 1 52 ? -0.481 3.571 10.466 1.00 1.20 829 GLY A O 2
ATOM 2081 N N . SER A 1 53 ? 1.451 2.669 11.178 1.00 0.74 830 SER A N 2
ATOM 2082 C CA . SER A 1 53 ? 1.896 3.887 11.833 1.00 0.85 830 SER A CA 2
ATOM 2083 C C . SER A 1 53 ? 2.464 4.883 10.823 1.00 0.98 830 SER A C 2
ATOM 2084 O O . SER A 1 53 ? 1.810 5.870 10.480 1.00 1.93 830 SER A O 2
ATOM 2092 N N . ASP A 1 54 ? 3.672 4.601 10.339 1.00 0.62 831 ASP A N 2
ATOM 2093 C CA . ASP A 1 54 ? 4.357 5.469 9.379 1.00 0.62 831 ASP A CA 2
ATOM 2094 C C . ASP A 1 54 ? 5.720 4.894 9.016 1.00 0.58 831 ASP A C 2
ATOM 2095 O O . ASP A 1 54 ? 6.124 4.909 7.856 1.00 0.97 831 ASP A O 2
ATOM 2104 N N . GLU A 1 55 ? 6.448 4.463 10.042 1.00 0.50 832 GLU A N 2
ATOM 2105 C CA . GLU A 1 55 ? 7.827 3.990 9.891 1.00 0.44 832 GLU A CA 2
ATOM 2106 C C . GLU A 1 55 ? 7.946 2.913 8.816 1.00 0.34 832 GLU A C 2
ATOM 2107 O O . GLU A 1 55 ? 8.863 2.938 7.998 1.00 0.34 832 GLU A O 2
ATOM 2119 N N . ASP A 1 56 ? 7.036 1.951 8.848 1.00 0.32 833 ASP A N 2
ATOM 2120 C CA . ASP A 1 56 ? 7.068 0.834 7.911 1.00 0.29 833 ASP A CA 2
ATOM 2121 C C . ASP A 1 56 ? 6.808 1.305 6.483 1.00 0.24 833 ASP A C 2
ATOM 2122 O O . ASP A 1 56 ? 7.473 0.872 5.543 1.00 0.23 833 ASP A O 2
ATOM 2131 N N . TRP A 1 57 ? 5.913 2.267 6.331 1.00 0.22 834 TRP A N 2
ATOM 2132 C CA . TRP A 1 57 ? 5.681 2.859 5.027 1.00 0.20 834 TRP A CA 2
ATOM 2133 C C . TRP A 1 57 ? 6.911 3.654 4.594 1.00 0.19 834 TRP A C 2
ATOM 2134 O O . TRP A 1 57 ? 7.337 3.575 3.444 1.00 0.18 834 TRP A O 2
ATOM 2155 N N . ASN A 1 58 ? 7.512 4.369 5.540 1.00 0.22 835 ASN A N 2
ATOM 2156 C CA . ASN A 1 58 ? 8.710 5.155 5.266 1.00 0.25 835 ASN A CA 2
ATOM 2157 C C . ASN A 1 58 ? 9.838 4.275 4.741 1.00 0.21 835 ASN A C 2
ATOM 2158 O O . ASN A 1 58 ? 10.454 4.587 3.719 1.00 0.21 835 ASN A O 2
ATOM 2169 N N . VAL A 1 59 ? 10.076 3.149 5.408 1.00 0.22 836 VAL A N 2
ATOM 2170 C CA . VAL A 1 59 ? 11.111 2.227 4.968 1.00 0.25 836 VAL A CA 2
ATOM 2171 C C . VAL A 1 59 ? 10.754 1.628 3.606 1.00 0.19 836 VAL A C 2
ATOM 2172 O O . VAL A 1 59 ? 11.621 1.483 2.754 1.00 0.19 836 VAL A O 2
ATOM 2185 N N . ALA A 1 60 ? 9.464 1.362 3.373 1.00 0.16 837 ALA A N 2
ATOM 2186 C CA . ALA A 1 60 ? 9.010 0.863 2.073 1.00 0.15 837 ALA A CA 2
ATOM 2187 C C . ALA A 1 60 ? 9.336 1.850 0.958 1.00 0.15 837 ALA A C 2
ATOM 2188 O O . ALA A 1 60 ? 9.917 1.475 -0.059 1.00 0.19 837 ALA A O 2
ATOM 2195 N N . LYS A 1 61 ? 8.943 3.104 1.150 1.00 0.14 838 LYS A N 2
ATOM 2196 C CA . LYS A 1 61 ? 9.191 4.150 0.159 1.00 0.19 838 LYS A CA 2
ATOM 2197 C C . LYS A 1 61 ? 10.682 4.260 -0.148 1.00 0.20 838 LYS A C 2
ATOM 2198 O O . LYS A 1 61 ? 11.093 4.229 -1.314 1.00 0.24 838 LYS A O 2
ATOM 2217 N N . GLU A 1 62 ? 11.487 4.304 0.911 1.00 0.21 839 GLU A N 2
ATOM 2218 C CA . GLU A 1 62 ? 12.938 4.338 0.778 1.00 0.26 839 GLU A CA 2
ATOM 2219 C C . GLU A 1 62 ? 13.442 3.095 0.056 1.00 0.27 839 GLU A C 2
ATOM 2220 O O . GLU A 1 62 ? 14.264 3.187 -0.848 1.00 0.31 839 GLU A O 2
ATOM 2232 N N . MET A 1 63 ? 12.912 1.947 0.450 1.00 0.27 840 MET A N 2
ATOM 2233 C CA . MET A 1 63 ? 13.262 0.664 -0.153 1.00 0.31 840 MET A CA 2
ATOM 2234 C C . MET A 1 63 ? 13.084 0.700 -1.668 1.00 0.34 840 MET A C 2
ATOM 2235 O O . MET A 1 63 ? 13.997 0.352 -2.414 1.00 0.40 840 MET A O 2
ATOM 2249 N N . LEU A 1 64 ? 11.916 1.150 -2.107 1.00 0.30 841 LEU A N 2
ATOM 2250 C CA . LEU A 1 64 ? 11.601 1.241 -3.528 1.00 0.35 841 LEU A CA 2
ATOM 2251 C C . LEU A 1 64 ? 12.585 2.159 -4.248 1.00 0.39 841 LEU A C 2
ATOM 2252 O O . LEU A 1 64 ? 13.238 1.754 -5.211 1.00 0.50 841 LEU A O 2
ATOM 2268 N N . ALA A 1 65 ? 12.668 3.401 -3.779 1.00 0.36 842 ALA A N 2
ATOM 2269 C CA . ALA A 1 65 ? 13.509 4.411 -4.414 1.00 0.44 842 ALA A CA 2
ATOM 2270 C C . ALA A 1 65 ? 14.986 4.026 -4.398 1.00 0.52 842 ALA A C 2
ATOM 2271 O O . ALA A 1 65 ? 15.682 4.158 -5.409 1.00 0.61 842 ALA A O 2
ATOM 2278 N N . GLU A 1 66 ? 15.467 3.608 -3.234 1.00 0.53 843 GLU A N 2
ATOM 2279 C CA . GLU A 1 66 ? 16.876 3.280 -3.053 1.00 0.66 843 GLU A CA 2
ATOM 2280 C C . GLU A 1 66 ? 17.274 2.071 -3.887 1.00 0.71 843 GLU A C 2
ATOM 2281 O O . GLU A 1 66 ? 18.291 2.094 -4.582 1.00 0.81 843 GLU A O 2
ATOM 2293 N N . ASN A 1 67 ? 16.526 0.984 -3.754 1.00 0.67 844 ASN A N 2
ATOM 2294 C CA . ASN A 1 67 ? 16.857 -0.247 -4.459 1.00 0.80 844 ASN A CA 2
ATOM 2295 C C . ASN A 1 67 ? 16.648 -0.098 -5.957 1.00 0.79 844 ASN A C 2
ATOM 2296 O O . ASN A 1 67 ? 17.616 -0.162 -6.715 1.00 1.11 844 ASN A O 2
ATOM 2307 N N . ASN A 1 68 ? 15.407 0.233 -6.351 1.00 0.62 845 ASN A N 2
ATOM 2308 C CA . ASN A 1 68 ? 15.045 0.484 -7.758 1.00 0.71 845 ASN A CA 2
ATOM 2309 C C . ASN A 1 68 ? 13.544 0.311 -7.970 1.00 0.61 845 ASN A C 2
ATOM 2310 O O . ASN A 1 68 ? 12.981 0.841 -8.929 1.00 0.71 845 ASN A O 2
ATOM 2321 N N . GLU A 1 69 ? 12.948 -0.575 -7.181 1.00 0.55 846 GLU A N 2
ATOM 2322 C CA . GLU A 1 69 ? 11.575 -1.011 -7.407 1.00 0.63 846 GLU A CA 2
ATOM 2323 C C . GLU A 1 69 ? 10.537 0.088 -7.210 1.00 0.73 846 GLU A C 2
ATOM 2324 O O . GLU A 1 69 ? 10.848 1.244 -6.912 1.00 1.49 846 GLU A O 2
ATOM 2336 N N . LYS A 1 70 ? 9.293 -0.319 -7.392 1.00 0.42 847 LYS A N 2
ATOM 2337 C CA . LYS A 1 70 ? 8.137 0.549 -7.266 1.00 0.37 847 LYS A CA 2
ATOM 2338 C C . LYS A 1 70 ? 6.864 -0.291 -7.155 1.00 0.35 847 LYS A C 2
ATOM 2339 O O . LYS A 1 70 ? 5.849 0.181 -6.638 1.00 0.44 847 LYS A O 2
ATOM 2358 N N . PHE A 1 71 ? 6.913 -1.530 -7.668 1.00 0.32 848 PHE A N 2
ATOM 2359 C CA . PHE A 1 71 ? 5.766 -2.426 -7.613 1.00 0.30 848 PHE A CA 2
ATOM 2360 C C . PHE A 1 71 ? 5.353 -2.636 -6.171 1.00 0.24 848 PHE A C 2
ATOM 2361 O O . PHE A 1 71 ? 6.142 -3.121 -5.352 1.00 0.21 848 PHE A O 2
ATOM 2378 N N . LEU A 1 72 ? 4.104 -2.339 -5.884 1.00 0.22 849 LEU A N 2
ATOM 2379 C CA . LEU A 1 72 ? 3.579 -2.500 -4.552 1.00 0.18 849 LEU A CA 2
ATOM 2380 C C . LEU A 1 72 ? 2.267 -3.259 -4.605 1.00 0.17 849 LEU A C 2
ATOM 2381 O O . LEU A 1 72 ? 1.466 -3.099 -5.527 1.00 0.19 849 LEU A O 2
ATOM 2397 N N . ASN A 1 73 ? 2.069 -4.095 -3.619 1.00 0.16 850 ASN A N 2
ATOM 2398 C CA . ASN A 1 73 ? 0.866 -4.891 -3.501 1.00 0.17 850 ASN A CA 2
ATOM 2399 C C . ASN A 1 73 ? 0.310 -4.686 -2.115 1.00 0.17 850 ASN A C 2
ATOM 2400 O O . ASN A 1 73 ? 1.064 -4.386 -1.195 1.00 0.16 850 ASN A O 2
ATOM 2411 N N . ILE A 1 74 ? -0.999 -4.703 -1.983 1.00 0.18 851 ILE A N 2
ATOM 2412 C CA . ILE A 1 74 ? -1.620 -4.383 -0.713 1.00 0.21 851 ILE A CA 2
ATOM 2413 C C . ILE A 1 74 ? -2.540 -5.509 -0.320 1.00 0.24 851 ILE A C 2
ATOM 2414 O O . ILE A 1 74 ? -3.387 -5.936 -1.104 1.00 0.26 851 ILE A O 2
ATOM 2430 N N . ARG A 1 75 ? -2.317 -6.038 0.862 1.00 0.30 852 ARG A N 2
ATOM 2431 C CA . ARG A 1 75 ? -3.092 -7.145 1.332 1.00 0.37 852 ARG A CA 2
ATOM 2432 C C . ARG A 1 75 ? -4.222 -6.664 2.201 1.00 0.39 852 ARG A C 2
ATOM 2433 O O . ARG A 1 75 ? -3.992 -6.139 3.293 1.00 0.43 852 ARG A O 2
ATOM 2454 N N . LEU A 1 76 ? -5.421 -7.015 1.806 1.00 0.46 853 LEU A N 2
ATOM 2455 C CA . LEU A 1 76 ? -6.566 -6.821 2.654 1.00 0.54 853 LEU A CA 2
ATOM 2456 C C . LEU A 1 76 ? -7.107 -8.181 3.024 1.00 0.63 853 LEU A C 2
ATOM 2457 O O . LEU A 1 76 ? -8.169 -8.607 2.562 1.00 1.15 853 LEU A O 2
ATOM 2473 N N . TYR A 1 77 ? -6.262 -8.906 3.735 1.00 0.99 854 TYR A N 2
ATOM 2474 C CA . TYR A 1 77 ? -6.517 -10.275 4.132 1.00 1.08 854 TYR A CA 2
ATOM 2475 C C . TYR A 1 77 ? -7.889 -10.434 4.775 1.00 1.25 854 TYR A C 2
ATOM 2476 O O . TYR A 1 77 ? -8.309 -9.545 5.533 1.00 1.67 854 TYR A O 2
ATOM 2495 N N . SER A 1 1 ? -10.454 -11.234 -3.121 1.00 2.40 778 SER A N 3
ATOM 2496 C CA . SER A 1 1 ? -9.538 -10.114 -2.826 1.00 2.10 778 SER A CA 3
ATOM 2497 C C . SER A 1 1 ? -8.382 -10.585 -1.947 1.00 1.16 778 SER A C 3
ATOM 2498 O O . SER A 1 1 ? -7.730 -11.580 -2.265 1.00 1.09 778 SER A O 3
ATOM 2508 N N . GLU A 1 2 ? -8.094 -9.832 -0.885 1.00 0.78 779 GLU A N 3
ATOM 2509 C CA . GLU A 1 2 ? -6.955 -10.105 -0.013 1.00 0.85 779 GLU A CA 3
ATOM 2510 C C . GLU A 1 2 ? -5.682 -10.159 -0.830 1.00 0.75 779 GLU A C 3
ATOM 2511 O O . GLU A 1 2 ? -4.806 -11.002 -0.629 1.00 1.17 779 GLU A O 3
ATOM 2523 N N . ILE A 1 3 ? -5.587 -9.163 -1.684 1.00 0.62 780 ILE A N 3
ATOM 2524 C CA . ILE A 1 3 ? -4.442 -8.931 -2.542 1.00 0.43 780 ILE A CA 3
ATOM 2525 C C . ILE A 1 3 ? -4.797 -7.842 -3.560 1.00 0.37 780 ILE A C 3
ATOM 2526 O O . ILE A 1 3 ? -5.889 -7.831 -4.135 1.00 0.49 780 ILE A O 3
ATOM 2542 N N . PHE A 1 4 ? -3.935 -6.852 -3.641 1.00 0.28 781 PHE A N 3
ATOM 2543 C CA . PHE A 1 4 ? -4.145 -5.685 -4.475 1.00 0.26 781 PHE A CA 3
ATOM 2544 C C . PHE A 1 4 ? -2.788 -5.177 -4.926 1.00 0.22 781 PHE A C 3
ATOM 2545 O O . PHE A 1 4 ? -1.806 -5.369 -4.222 1.00 0.21 781 PHE A O 3
ATOM 2562 N N . THR A 1 5 ? -2.697 -4.627 -6.122 1.00 0.23 782 THR A N 3
ATOM 2563 C CA . THR A 1 5 ? -1.408 -4.212 -6.637 1.00 0.23 782 THR A CA 3
ATOM 2564 C C . THR A 1 5 ? -1.448 -2.751 -7.072 1.00 0.23 782 THR A C 3
ATOM 2565 O O . THR A 1 5 ? -2.461 -2.258 -7.577 1.00 0.25 782 THR A O 3
ATOM 2576 N N . LEU A 1 6 ? -0.427 -2.033 -6.635 1.00 0.22 783 LEU A N 3
ATOM 2577 C CA . LEU A 1 6 ? -0.367 -0.589 -6.747 1.00 0.21 783 LEU A CA 3
ATOM 2578 C C . LEU A 1 6 ? 1.091 -0.159 -6.869 1.00 0.21 783 LEU A C 3
ATOM 2579 O O . LEU A 1 6 ? 1.981 -0.851 -6.381 1.00 0.23 783 LEU A O 3
ATOM 2595 N N . LEU A 1 7 ? 1.351 0.917 -7.585 1.00 0.20 784 LEU A N 3
ATOM 2596 C CA . LEU A 1 7 ? 2.723 1.331 -7.822 1.00 0.22 784 LEU A CA 3
ATOM 2597 C C . LEU A 1 7 ? 2.896 2.770 -7.369 1.00 0.21 784 LEU A C 3
ATOM 2598 O O . LEU A 1 7 ? 2.140 3.655 -7.771 1.00 0.23 784 LEU A O 3
ATOM 2614 N N . VAL A 1 8 ? 3.783 2.950 -6.395 1.00 0.22 785 VAL A N 3
ATOM 2615 C CA . VAL A 1 8 ? 3.951 4.235 -5.734 1.00 0.25 785 VAL A CA 3
ATOM 2616 C C . VAL A 1 8 ? 4.470 5.294 -6.700 1.00 0.34 785 VAL A C 3
ATOM 2617 O O . VAL A 1 8 ? 5.332 5.028 -7.540 1.00 0.79 785 VAL A O 3
ATOM 2630 N N . GLU A 1 9 ? 3.832 6.451 -6.669 1.00 0.69 786 GLU A N 3
ATOM 2631 C CA . GLU A 1 9 ? 4.145 7.520 -7.600 1.00 0.81 786 GLU A CA 3
ATOM 2632 C C . GLU A 1 9 ? 5.152 8.495 -6.989 1.00 0.87 786 GLU A C 3
ATOM 2633 O O . GLU A 1 9 ? 6.294 8.123 -6.719 1.00 1.56 786 GLU A O 3
ATOM 2645 N N . LYS A 1 10 ? 4.734 9.743 -6.803 1.00 0.91 787 LYS A N 3
ATOM 2646 C CA . LYS A 1 10 ? 5.615 10.799 -6.295 1.00 1.01 787 LYS A CA 3
ATOM 2647 C C . LYS A 1 10 ? 5.908 10.647 -4.791 1.00 0.96 787 LYS A C 3
ATOM 2648 O O . LYS A 1 10 ? 5.990 11.636 -4.058 1.00 1.58 787 LYS A O 3
ATOM 2667 N N . VAL A 1 11 ? 6.166 9.414 -4.364 1.00 0.66 788 VAL A N 3
ATOM 2668 C CA . VAL A 1 11 ? 6.529 9.120 -2.977 1.00 0.61 788 VAL A CA 3
ATOM 2669 C C . VAL A 1 11 ? 5.405 9.523 -2.020 1.00 0.70 788 VAL A C 3
ATOM 2670 O O . VAL A 1 11 ? 5.403 10.615 -1.452 1.00 1.70 788 VAL A O 3
ATOM 2683 N N . TRP A 1 12 ? 4.420 8.647 -1.909 1.00 0.50 789 TRP A N 3
ATOM 2684 C CA . TRP A 1 12 ? 3.237 8.892 -1.093 1.00 0.33 789 TRP A CA 3
ATOM 2685 C C . TRP A 1 12 ? 3.568 9.019 0.391 1.00 0.29 789 TRP A C 3
ATOM 2686 O O . TRP A 1 12 ? 4.296 8.195 0.944 1.00 0.34 789 TRP A O 3
ATOM 2707 N N . ASN A 1 13 ? 2.936 9.987 1.050 1.00 0.29 790 ASN A N 3
ATOM 2708 C CA . ASN A 1 13 ? 3.091 10.183 2.494 1.00 0.32 790 ASN A CA 3
ATOM 2709 C C . ASN A 1 13 ? 2.126 9.276 3.271 1.00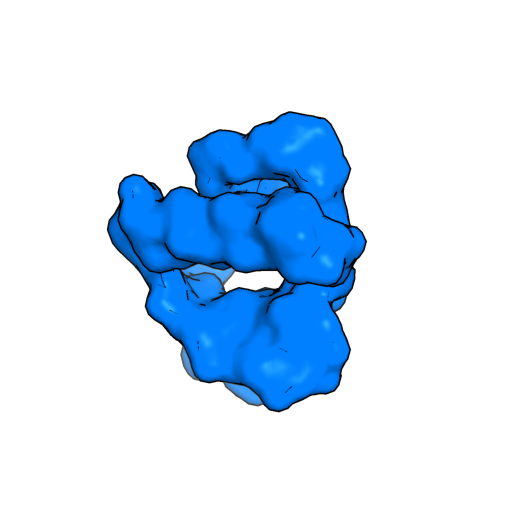 0.37 790 ASN A C 3
ATOM 2710 O O . ASN A 1 13 ? 1.515 9.696 4.256 1.00 0.82 790 ASN A O 3
ATOM 2721 N N . PHE A 1 14 ? 1.995 8.030 2.807 1.00 0.30 791 PHE A N 3
ATOM 2722 C CA . PHE A 1 14 ? 1.123 7.016 3.425 1.00 0.25 791 PHE A CA 3
ATOM 2723 C C . PHE A 1 14 ? -0.356 7.352 3.249 1.00 0.23 791 PHE A C 3
ATOM 2724 O O . PHE A 1 14 ? -1.109 6.540 2.728 1.00 0.21 791 PHE A O 3
ATOM 2741 N N . ASP A 1 15 ? -0.753 8.564 3.612 1.00 0.26 792 ASP A N 3
ATOM 2742 C CA . ASP A 1 15 ? -2.131 9.013 3.432 1.00 0.29 792 ASP A CA 3
ATOM 2743 C C . ASP A 1 15 ? -2.492 9.005 1.950 1.00 0.25 792 ASP A C 3
ATOM 2744 O O . ASP A 1 15 ? -3.539 8.491 1.555 1.00 0.26 792 ASP A O 3
ATOM 2753 N N . ASP A 1 16 ? -1.565 9.488 1.133 1.00 0.24 793 ASP A N 3
ATOM 2754 C CA . ASP A 1 16 ? -1.727 9.493 -0.318 1.00 0.23 793 ASP A CA 3
ATOM 2755 C C . ASP A 1 16 ? -1.848 8.070 -0.837 1.00 0.19 793 ASP A C 3
ATOM 2756 O O . ASP A 1 16 ? -2.697 7.761 -1.671 1.00 0.18 793 ASP A O 3
ATOM 2765 N N . LEU A 1 17 ? -1.026 7.199 -0.280 1.00 0.18 794 LEU A N 3
ATOM 2766 C CA . LEU A 1 17 ? -1.052 5.789 -0.612 1.00 0.17 794 LEU A CA 3
ATOM 2767 C C . LEU A 1 17 ? -2.390 5.164 -0.197 1.00 0.16 794 LEU A C 3
ATOM 2768 O O . LEU A 1 17 ? -3.010 4.446 -0.977 1.00 0.16 794 LEU A O 3
ATOM 2784 N N . ILE A 1 18 ? -2.867 5.521 0.990 1.00 0.18 795 ILE A N 3
ATOM 2785 C CA . ILE A 1 18 ? -4.155 5.041 1.489 1.00 0.20 795 ILE A CA 3
ATOM 2786 C C . ILE A 1 18 ? -5.307 5.481 0.590 1.00 0.19 795 ILE A C 3
ATOM 2787 O O . ILE A 1 18 ? -6.130 4.659 0.187 1.00 0.20 795 ILE A O 3
ATOM 2803 N N . MET A 1 19 ? -5.372 6.774 0.285 1.00 0.22 796 MET A N 3
ATOM 2804 C CA . MET A 1 19 ? -6.453 7.301 -0.543 1.00 0.26 796 MET A CA 3
ATOM 2805 C C . MET A 1 19 ? -6.408 6.678 -1.938 1.00 0.22 796 MET A C 3
ATOM 2806 O O . MET A 1 19 ? -7.447 6.331 -2.501 1.00 0.23 796 MET A O 3
ATOM 2820 N N . ALA A 1 20 ? -5.197 6.449 -2.444 1.00 0.21 797 ALA A N 3
ATOM 2821 C CA . ALA A 1 20 ? -5.022 5.774 -3.720 1.00 0.22 797 ALA A CA 3
ATOM 2822 C C . ALA A 1 20 ? -5.577 4.356 -3.653 1.00 0.21 797 ALA A C 3
ATOM 2823 O O . ALA A 1 20 ? -6.446 3.993 -4.442 1.00 0.26 797 ALA A O 3
ATOM 2830 N N . ILE A 1 21 ? -5.158 3.604 -2.635 1.00 0.20 798 ILE A N 3
ATOM 2831 C CA . ILE A 1 21 ? -5.665 2.252 -2.401 1.00 0.26 798 ILE A CA 3
ATOM 2832 C C . ILE A 1 21 ? -7.186 2.248 -2.327 1.00 0.27 798 ILE A C 3
ATOM 2833 O O . ILE A 1 21 ? -7.855 1.455 -2.991 1.00 0.33 798 ILE A O 3
ATOM 2849 N N . ASN A 1 22 ? -7.715 3.136 -1.503 1.00 0.27 799 ASN A N 3
ATOM 2850 C CA . ASN A 1 22 ? -9.147 3.237 -1.280 1.00 0.33 799 ASN A CA 3
ATOM 2851 C C . ASN A 1 22 ? -9.907 3.503 -2.573 1.00 0.31 799 ASN A C 3
ATOM 2852 O O . ASN A 1 22 ? -10.875 2.809 -2.885 1.00 0.40 799 ASN A O 3
ATOM 2863 N N . SER A 1 23 ? -9.473 4.514 -3.311 1.00 0.30 800 SER A N 3
ATOM 2864 C CA . SER A 1 23 ? -10.136 4.901 -4.545 1.00 0.35 800 SER A CA 3
ATOM 2865 C C . SER A 1 23 ? -10.025 3.806 -5.604 1.00 0.33 800 SER A C 3
ATOM 2866 O O . SER A 1 23 ? -10.958 3.582 -6.364 1.00 0.41 800 SER A O 3
ATOM 2874 N N . LYS A 1 24 ? -8.872 3.157 -5.686 1.00 0.29 801 LYS A N 3
ATOM 2875 C CA . LYS A 1 24 ? -8.659 2.120 -6.689 1.00 0.36 801 LYS A CA 3
ATOM 2876 C C . LYS A 1 24 ? -9.526 0.892 -6.406 1.00 0.43 801 LYS A C 3
ATOM 2877 O O . LYS A 1 24 ? -10.085 0.295 -7.330 1.00 0.58 801 LYS A O 3
ATOM 2896 N N . ILE A 1 25 ? -9.611 0.497 -5.139 1.00 0.39 802 ILE A N 3
ATOM 2897 C CA . ILE A 1 25 ? -10.385 -0.682 -4.763 1.00 0.52 802 ILE A CA 3
ATOM 2898 C C . ILE A 1 25 ? -11.889 -0.420 -4.869 1.00 0.70 802 ILE A C 3
ATOM 2899 O O . ILE A 1 25 ? -12.617 -1.186 -5.502 1.00 1.56 802 ILE A O 3
ATOM 2915 N N . SER A 1 26 ? -12.355 0.642 -4.226 1.00 1.05 803 SER A N 3
ATOM 2916 C CA . SER A 1 26 ? -13.780 0.943 -4.189 1.00 1.14 803 SER A CA 3
ATOM 2917 C C . SER A 1 26 ? -14.139 2.076 -5.149 1.00 1.66 803 SER A C 3
ATOM 2918 O O . SER A 1 26 ? -14.990 2.907 -4.844 1.00 2.28 803 SER A O 3
ATOM 2926 N N . ASN A 1 27 ? -13.491 2.099 -6.306 1.00 2.33 804 ASN A N 3
ATOM 2927 C CA . ASN A 1 27 ? -13.688 3.163 -7.291 1.00 3.40 804 ASN A CA 3
ATOM 2928 C C . ASN A 1 27 ? -15.165 3.369 -7.617 1.00 3.88 804 ASN A C 3
ATOM 2929 O O . ASN A 1 27 ? -15.644 4.503 -7.686 1.00 4.66 804 ASN A O 3
ATOM 2940 N N . THR A 1 28 ? -15.878 2.277 -7.839 1.00 3.74 805 THR A N 3
ATOM 2941 C CA . THR A 1 28 ? -17.280 2.360 -8.213 1.00 4.53 805 THR A CA 3
ATOM 2942 C C . THR A 1 28 ? -18.176 2.678 -7.011 1.00 4.65 805 THR A C 3
ATOM 2943 O O . THR A 1 28 ? -19.179 3.375 -7.149 1.00 5.32 805 THR A O 3
ATOM 2954 N N . HIS A 1 29 ? -17.844 2.131 -5.846 1.00 4.26 806 HIS A N 3
ATOM 2955 C CA . HIS A 1 29 ? -18.690 2.295 -4.664 1.00 4.59 806 HIS A CA 3
ATOM 2956 C C . HIS A 1 29 ? -18.522 3.660 -4.007 1.00 4.36 806 HIS A C 3
ATOM 2957 O O . HIS A 1 29 ? -19.501 4.377 -3.805 1.00 4.80 806 HIS A O 3
ATOM 2972 N N . ASN A 1 30 ? -17.300 3.975 -3.599 1.00 4.08 807 ASN A N 3
ATOM 2973 C CA . ASN A 1 30 ? -17.028 5.191 -2.841 1.00 4.33 807 ASN A CA 3
ATOM 2974 C C . ASN A 1 30 ? -15.525 5.350 -2.662 1.00 3.86 807 ASN A C 3
ATOM 2975 O O . ASN A 1 30 ? -14.796 4.365 -2.672 1.00 4.10 807 ASN A O 3
ATOM 2986 N N . ASN A 1 31 ? -15.069 6.579 -2.452 1.00 3.63 808 ASN A N 3
ATOM 2987 C CA . ASN A 1 31 ? -13.644 6.848 -2.234 1.00 3.49 808 ASN A CA 3
ATOM 2988 C C . ASN A 1 31 ? -13.106 6.091 -1.017 1.00 2.65 808 ASN A C 3
ATOM 2989 O O . ASN A 1 31 ? -11.899 5.910 -0.891 1.00 3.08 808 ASN A O 3
ATOM 3000 N N . ASN A 1 32 ? -14.027 5.543 -0.218 1.00 1.96 809 ASN A N 3
ATOM 3001 C CA . ASN A 1 32 ? -13.705 4.623 0.880 1.00 1.56 809 ASN A CA 3
ATOM 3002 C C . ASN A 1 32 ? -13.021 5.338 2.047 1.00 1.72 809 ASN A C 3
ATOM 3003 O O . ASN A 1 32 ? -12.165 6.205 1.860 1.00 2.42 809 ASN A O 3
ATOM 3014 N N . ILE A 1 33 ? -13.473 5.017 3.251 1.00 1.83 810 ILE A N 3
ATOM 3015 C CA . ILE A 1 33 ? -12.969 5.641 4.469 1.00 2.18 810 ILE A CA 3
ATOM 3016 C C . ILE A 1 33 ? -11.615 5.061 4.871 1.00 1.94 810 ILE A C 3
ATOM 3017 O O . ILE A 1 33 ? -10.690 5.798 5.228 1.00 2.25 810 ILE A O 3
ATOM 3033 N N . SER A 1 34 ? -11.523 3.739 4.853 1.00 1.61 811 SER A N 3
ATOM 3034 C CA . SER A 1 34 ? -10.317 3.046 5.273 1.00 1.34 811 SER A CA 3
ATOM 3035 C C . SER A 1 34 ? -10.265 1.648 4.659 1.00 1.12 811 SER A C 3
ATOM 3036 O O . SER A 1 34 ? -11.279 0.948 4.606 1.00 1.24 811 SER A O 3
ATOM 3044 N N . PRO A 1 35 ? -9.081 1.213 4.200 1.00 0.88 812 PRO A N 3
ATOM 3045 C CA . PRO A 1 35 ? -8.891 -0.105 3.604 1.00 0.80 812 PRO A CA 3
ATOM 3046 C C . PRO A 1 35 ? -8.806 -1.197 4.666 1.00 0.77 812 PRO A C 3
ATOM 3047 O O . PRO A 1 35 ? -7.828 -1.940 4.726 1.00 0.82 812 PRO A O 3
ATOM 3058 N N . ILE A 1 36 ? -9.813 -1.233 5.545 1.00 0.87 813 ILE A N 3
ATOM 3059 C CA . ILE A 1 36 ? -9.890 -2.210 6.639 1.00 0.96 813 ILE A CA 3
ATOM 3060 C C . ILE A 1 36 ? -8.881 -1.892 7.753 1.00 0.96 813 ILE A C 3
ATOM 3061 O O . ILE A 1 36 ? -8.944 -2.474 8.829 1.00 1.64 813 ILE A O 3
ATOM 3077 N N . THR A 1 37 ? -7.918 -1.018 7.445 1.00 0.83 814 THR A N 3
ATOM 3078 C CA . THR A 1 37 ? -6.811 -0.633 8.348 1.00 0.84 814 THR A CA 3
ATOM 3079 C C . THR A 1 37 ? -5.809 -1.777 8.536 1.00 0.71 814 THR A C 3
ATOM 3080 O O . THR A 1 37 ? -4.609 -1.538 8.670 1.00 1.08 814 THR A O 3
ATOM 3091 N N . LYS A 1 38 ? -6.295 -3.011 8.441 1.00 0.61 815 LYS A N 3
ATOM 3092 C CA . LYS A 1 38 ? -5.442 -4.196 8.457 1.00 0.82 815 LYS A CA 3
ATOM 3093 C C . LYS A 1 38 ? -4.742 -4.344 7.117 1.00 0.88 815 LYS A C 3
ATOM 3094 O O . LYS A 1 38 ? -5.094 -5.203 6.309 1.00 1.68 815 LYS A O 3
ATOM 3113 N N . ILE A 1 39 ? -3.853 -3.412 6.838 1.00 0.43 816 ILE A N 3
ATOM 3114 C CA . ILE A 1 39 ? -3.191 -3.352 5.557 1.00 0.34 816 ILE A CA 3
ATOM 3115 C C . ILE A 1 39 ? -1.800 -3.958 5.611 1.00 0.30 816 ILE A C 3
ATOM 3116 O O . ILE A 1 39 ? -1.023 -3.745 6.552 1.00 0.33 816 ILE A O 3
ATOM 3132 N N . LYS A 1 40 ? -1.496 -4.675 4.557 1.00 0.26 817 LYS A N 3
ATOM 3133 C CA . LYS A 1 40 ? -0.225 -5.338 4.382 1.00 0.24 817 LYS A CA 3
ATOM 3134 C C . LYS A 1 40 ? 0.334 -4.942 3.041 1.00 0.23 817 LYS A C 3
ATOM 3135 O O . LYS A 1 40 ? -0.424 -4.706 2.111 1.00 0.24 817 LYS A O 3
ATOM 3154 N N . TYR A 1 41 ? 1.637 -4.841 2.940 1.00 0.20 818 TYR A N 3
ATOM 3155 C CA . TYR A 1 41 ? 2.247 -4.414 1.707 1.00 0.19 818 TYR A CA 3
ATOM 3156 C C . TYR A 1 41 ? 3.295 -5.423 1.274 1.00 0.18 818 TYR A C 3
ATOM 3157 O O . TYR A 1 41 ? 3.913 -6.098 2.098 1.00 0.19 818 TYR A O 3
ATOM 3175 N N . GLN A 1 42 ? 3.401 -5.589 -0.024 1.00 0.17 819 GLN A N 3
ATOM 3176 C CA . GLN A 1 42 ? 4.298 -6.559 -0.608 1.00 0.19 819 GLN A CA 3
ATOM 3177 C C . GLN A 1 42 ? 5.159 -5.881 -1.647 1.00 0.19 819 GLN A C 3
ATOM 3178 O O . GLN A 1 42 ? 4.701 -4.985 -2.348 1.00 0.18 819 GLN A O 3
ATOM 3192 N N . ASP A 1 43 ? 6.404 -6.295 -1.726 1.00 0.22 820 ASP A N 3
ATOM 3193 C CA . ASP A 1 43 ? 7.343 -5.672 -2.627 1.00 0.24 820 ASP A CA 3
ATOM 3194 C C . ASP A 1 43 ? 7.981 -6.738 -3.501 1.00 0.28 820 ASP A C 3
ATOM 3195 O O . ASP A 1 43 ? 8.055 -7.911 -3.103 1.00 0.38 820 ASP A O 3
ATOM 3204 N N . GLU A 1 44 ? 8.243 -6.364 -4.756 1.00 0.28 821 GLU A N 3
ATOM 3205 C CA . GLU A 1 44 ? 8.774 -7.284 -5.770 1.00 0.38 821 GLU A CA 3
ATOM 3206 C C . GLU A 1 44 ? 7.808 -8.426 -6.070 1.00 0.85 821 GLU A C 3
ATOM 3207 O O . GLU A 1 44 ? 8.177 -9.396 -6.733 1.00 0.63 821 GLU A O 3
ATOM 3219 N N . ASP A 1 45 ? 6.592 -8.327 -5.540 1.00 1.90 822 ASP A N 3
ATOM 3220 C CA . ASP A 1 45 ? 5.588 -9.377 -5.701 1.00 2.86 822 ASP A CA 3
ATOM 3221 C C . ASP A 1 45 ? 6.124 -10.706 -5.161 1.00 2.24 822 ASP A C 3
ATOM 3222 O O . ASP A 1 45 ? 6.196 -11.702 -5.884 1.00 2.49 822 ASP A O 3
ATOM 3231 N N . GLY A 1 46 ? 6.639 -10.674 -3.932 1.00 1.39 823 GLY A N 3
ATOM 3232 C CA . GLY A 1 46 ? 7.288 -11.851 -3.380 1.00 0.79 823 GLY A CA 3
ATOM 3233 C C . GLY A 1 46 ? 7.366 -11.862 -1.860 1.00 0.74 823 GLY A C 3
ATOM 3234 O O . GLY A 1 46 ? 7.506 -12.926 -1.255 1.00 0.91 823 GLY A O 3
ATOM 3238 N N . ASP A 1 47 ? 7.338 -10.692 -1.239 1.00 0.55 824 ASP A N 3
ATOM 3239 C CA . ASP A 1 47 ? 7.477 -10.601 0.219 1.00 0.53 824 ASP A CA 3
ATOM 3240 C C . ASP A 1 47 ? 6.338 -9.785 0.808 1.00 0.40 824 ASP A C 3
ATOM 3241 O O . ASP A 1 47 ? 5.866 -8.854 0.174 1.00 0.32 824 ASP A O 3
ATOM 3250 N N . PHE A 1 48 ? 5.887 -10.149 2.006 1.00 0.43 825 PHE A N 3
ATOM 3251 C CA . PHE A 1 48 ? 4.726 -9.498 2.618 1.00 0.38 825 PHE A CA 3
ATOM 3252 C C . PHE A 1 48 ? 5.067 -8.964 4.004 1.00 0.40 825 PHE A C 3
ATOM 3253 O O . PHE A 1 48 ? 5.708 -9.633 4.816 1.00 0.47 825 PHE A O 3
ATOM 3270 N N . VAL A 1 49 ? 4.686 -7.718 4.215 1.00 0.35 826 VAL A N 3
ATOM 3271 C CA . VAL A 1 49 ? 4.974 -6.973 5.431 1.00 0.39 826 VAL A CA 3
ATOM 3272 C C . VAL A 1 49 ? 3.725 -6.199 5.825 1.00 0.31 826 VAL A C 3
ATOM 3273 O O . VAL A 1 49 ? 2.906 -5.885 4.968 1.00 0.29 826 VAL A O 3
ATOM 3286 N N . VAL A 1 50 ? 3.515 -5.977 7.105 1.00 0.33 827 VAL A N 3
ATOM 3287 C CA . VAL A 1 50 ? 2.293 -5.334 7.556 1.00 0.32 827 VAL A CA 3
ATOM 3288 C C . VAL A 1 50 ? 2.647 -4.094 8.360 1.00 0.35 827 VAL A C 3
ATOM 3289 O O . VAL A 1 50 ? 3.660 -4.063 9.059 1.00 0.40 827 VAL A O 3
ATOM 3302 N N . LEU A 1 51 ? 1.955 -3.003 8.056 1.00 0.34 828 LEU A N 3
ATOM 3303 C CA . LEU A 1 51 ? 2.348 -1.705 8.576 1.00 0.38 828 LEU A CA 3
ATOM 3304 C C . LEU A 1 51 ? 1.182 -0.994 9.239 1.00 0.44 828 LEU A C 3
ATOM 3305 O O . LEU A 1 51 ? 0.018 -1.316 8.995 1.00 0.48 828 LEU A O 3
ATOM 3321 N N . GLY A 1 52 ? 1.508 -0.076 10.131 1.00 0.53 829 GLY A N 3
ATOM 3322 C CA . GLY A 1 52 ? 0.489 0.637 10.870 1.00 0.63 829 GLY A CA 3
ATOM 3323 C C . GLY A 1 52 ? 1.067 1.774 11.681 1.00 0.73 829 GLY A C 3
ATOM 3324 O O . GLY A 1 52 ? 0.403 2.780 11.924 1.00 1.20 829 GLY A O 3
ATOM 3328 N N . SER A 1 53 ? 2.311 1.613 12.113 1.00 0.74 830 SER A N 3
ATOM 3329 C CA . SER A 1 53 ? 2.976 2.622 12.923 1.00 0.85 830 SER A CA 3
ATOM 3330 C C . SER A 1 53 ? 3.563 3.738 12.056 1.00 0.98 830 SER A C 3
ATOM 3331 O O . SER A 1 53 ? 4.351 4.549 12.540 1.00 1.93 830 SER A O 3
ATOM 3339 N N . ASP A 1 54 ? 3.135 3.789 10.787 1.00 0.62 831 ASP A N 3
ATOM 3340 C CA . ASP A 1 54 ? 3.555 4.822 9.821 1.00 0.62 831 ASP A CA 3
ATOM 3341 C C . ASP A 1 54 ? 5.031 4.683 9.421 1.00 0.58 831 ASP A C 3
ATOM 3342 O O . ASP A 1 54 ? 5.357 4.721 8.236 1.00 0.97 831 ASP A O 3
ATOM 3351 N N . GLU A 1 55 ? 5.908 4.481 10.402 1.00 0.50 832 GLU A N 3
ATOM 3352 C CA . GLU A 1 55 ? 7.339 4.337 10.150 1.00 0.44 832 GLU A CA 3
ATOM 3353 C C . GLU A 1 55 ? 7.615 3.176 9.194 1.00 0.34 832 GLU A C 3
ATOM 3354 O O . GLU A 1 55 ? 8.515 3.248 8.354 1.00 0.34 832 GLU A O 3
ATOM 3366 N N . ASP A 1 56 ? 6.822 2.112 9.325 1.00 0.32 833 ASP A N 3
ATOM 3367 C CA . ASP A 1 56 ? 6.969 0.917 8.488 1.00 0.29 833 ASP A CA 3
ATOM 3368 C C . ASP A 1 56 ? 6.881 1.281 7.010 1.00 0.24 833 ASP A C 3
ATOM 3369 O O . ASP A 1 56 ? 7.640 0.770 6.181 1.00 0.23 833 ASP A O 3
ATOM 3378 N N . TRP A 1 57 ? 5.962 2.189 6.694 1.00 0.22 834 TRP A N 3
ATOM 3379 C CA . TRP A 1 57 ? 5.779 2.654 5.326 1.00 0.20 834 TRP A CA 3
ATOM 3380 C C . TRP A 1 57 ? 7.012 3.400 4.844 1.00 0.19 834 TRP A C 3
ATOM 3381 O O . TRP A 1 57 ? 7.462 3.208 3.716 1.00 0.18 834 TRP A O 3
ATOM 3402 N N . ASN A 1 58 ? 7.574 4.229 5.714 1.00 0.22 835 ASN A N 3
ATOM 3403 C CA . ASN A 1 58 ? 8.777 4.977 5.380 1.00 0.25 835 ASN A CA 3
ATOM 3404 C C . ASN A 1 58 ? 9.898 4.023 5.012 1.00 0.21 835 ASN A C 3
ATOM 3405 O O . ASN A 1 58 ? 10.553 4.190 3.983 1.00 0.21 835 ASN A O 3
ATOM 3416 N N . VAL A 1 59 ? 10.005 2.941 5.774 1.00 0.22 836 VAL A N 3
ATOM 3417 C CA . VAL A 1 59 ? 10.950 1.878 5.457 1.00 0.25 836 VAL A CA 3
ATOM 3418 C C . VAL A 1 59 ? 10.663 1.296 4.072 1.00 0.19 836 VAL A C 3
ATOM 3419 O O . VAL A 1 59 ? 11.575 1.116 3.268 1.00 0.19 836 VAL A O 3
ATOM 3432 N N . ALA A 1 60 ? 9.387 1.037 3.782 1.00 0.16 837 ALA A N 3
ATOM 3433 C CA . ALA A 1 60 ? 8.997 0.492 2.481 1.00 0.15 837 ALA A CA 3
ATOM 3434 C C . ALA A 1 60 ? 9.376 1.433 1.339 1.00 0.15 837 ALA A C 3
ATOM 3435 O O . ALA A 1 60 ? 9.950 0.994 0.344 1.00 0.19 837 ALA A O 3
ATOM 3442 N N . LYS A 1 61 ? 9.064 2.720 1.482 1.00 0.14 838 LYS A N 3
ATOM 3443 C CA . LYS A 1 61 ? 9.392 3.697 0.442 1.00 0.19 838 LYS A CA 3
ATOM 3444 C C . LYS A 1 61 ? 10.884 3.705 0.164 1.00 0.20 838 LYS A C 3
ATOM 3445 O O . LYS A 1 61 ? 11.316 3.667 -0.988 1.00 0.24 838 LYS A O 3
ATOM 3464 N N . GLU A 1 62 ? 11.661 3.813 1.234 1.00 0.21 839 GLU A N 3
ATOM 3465 C CA . GLU A 1 62 ? 13.108 3.856 1.126 1.00 0.26 839 GLU A CA 3
ATOM 3466 C C . GLU A 1 62 ? 13.626 2.563 0.523 1.00 0.27 839 GLU A C 3
ATOM 3467 O O . GLU A 1 62 ? 14.459 2.586 -0.367 1.00 0.31 839 GLU A O 3
ATOM 3479 N N . MET A 1 63 ? 13.048 1.448 0.950 1.00 0.27 840 MET A N 3
ATOM 3480 C CA . MET A 1 63 ? 13.373 0.140 0.392 1.00 0.31 840 MET A CA 3
ATOM 3481 C C . MET A 1 63 ? 13.249 0.160 -1.132 1.00 0.34 840 MET A C 3
ATOM 3482 O O . MET A 1 63 ? 14.195 -0.174 -1.844 1.00 0.40 840 MET A O 3
ATOM 3496 N N . LEU A 1 64 ? 12.108 0.639 -1.614 1.00 0.30 841 LEU A N 3
ATOM 3497 C CA . LEU A 1 64 ? 11.861 0.763 -3.043 1.00 0.35 841 LEU A CA 3
ATOM 3498 C C . LEU A 1 64 ? 12.892 1.679 -3.698 1.00 0.39 841 LEU A C 3
ATOM 3499 O O . LEU A 1 64 ? 13.576 1.291 -4.647 1.00 0.50 841 LEU A O 3
ATOM 3515 N N . ALA A 1 65 ? 12.967 2.907 -3.203 1.00 0.36 842 ALA A N 3
ATOM 3516 C CA . ALA A 1 65 ? 13.823 3.932 -3.786 1.00 0.44 842 ALA A CA 3
ATOM 3517 C C . ALA A 1 65 ? 15.304 3.568 -3.719 1.00 0.52 842 ALA A C 3
ATOM 3518 O O . ALA A 1 65 ? 16.025 3.693 -4.708 1.00 0.61 842 ALA A O 3
ATOM 3525 N N . GLU A 1 66 ? 15.759 3.158 -2.546 1.00 0.53 843 GLU A N 3
ATOM 3526 C CA . GLU A 1 66 ? 17.164 2.835 -2.341 1.00 0.66 843 GLU A CA 3
ATOM 3527 C C . GLU A 1 66 ? 17.573 1.618 -3.156 1.00 0.71 843 GLU A C 3
ATOM 3528 O O . GLU A 1 66 ? 18.613 1.630 -3.817 1.00 0.81 843 GLU A O 3
ATOM 3540 N N . ASN A 1 67 ? 16.799 0.542 -3.054 1.00 0.67 844 ASN A N 3
ATOM 3541 C CA . ASN A 1 67 ? 17.153 -0.694 -3.742 1.00 0.80 844 ASN A CA 3
ATOM 3542 C C . ASN A 1 67 ? 17.021 -0.535 -5.254 1.00 0.79 844 ASN A C 3
ATOM 3543 O O . ASN A 1 67 ? 18.028 -0.570 -5.959 1.00 1.11 844 ASN A O 3
ATOM 3554 N N . ASN A 1 68 ? 15.793 -0.198 -5.704 1.00 0.62 845 ASN A N 3
ATOM 3555 C CA . ASN A 1 68 ? 15.476 0.074 -7.126 1.00 0.71 845 ASN A CA 3
ATOM 3556 C C . ASN A 1 68 ? 14.010 -0.249 -7.406 1.00 0.61 845 ASN A C 3
ATOM 3557 O O . ASN A 1 68 ? 13.436 0.221 -8.390 1.00 0.71 845 ASN A O 3
ATOM 3568 N N . GLU A 1 69 ? 13.465 -1.165 -6.612 1.00 0.55 846 GLU A N 3
ATOM 3569 C CA . GLU A 1 69 ? 12.128 -1.704 -6.840 1.00 0.63 846 GLU A CA 3
ATOM 3570 C C . GLU A 1 69 ? 11.046 -0.645 -6.623 1.00 0.73 846 GLU A C 3
ATOM 3571 O O . GLU A 1 69 ? 11.318 0.452 -6.140 1.00 1.49 846 GLU A O 3
ATOM 3583 N N . LYS A 1 70 ? 9.826 -0.972 -7.023 1.00 0.42 847 LYS A N 3
ATOM 3584 C CA . LYS A 1 70 ? 8.701 -0.066 -6.889 1.00 0.37 847 LYS A CA 3
ATOM 3585 C C . LYS A 1 70 ? 7.380 -0.839 -6.820 1.00 0.35 847 LYS A C 3
ATOM 3586 O O . LYS A 1 70 ? 6.382 -0.313 -6.325 1.00 0.44 847 LYS A O 3
ATOM 3605 N N . PHE A 1 71 ? 7.364 -2.072 -7.340 1.00 0.32 848 PHE A N 3
ATOM 3606 C CA . PHE A 1 71 ? 6.146 -2.879 -7.338 1.00 0.30 848 PHE A CA 3
ATOM 3607 C C . PHE A 1 71 ? 5.649 -3.078 -5.916 1.00 0.24 848 PHE A C 3
ATOM 3608 O O . PHE A 1 71 ? 6.383 -3.583 -5.058 1.00 0.21 848 PHE A O 3
ATOM 3625 N N . LEU A 1 72 ? 4.405 -2.701 -5.677 1.00 0.22 849 LEU A N 3
ATOM 3626 C CA . LEU A 1 72 ? 3.822 -2.799 -4.355 1.00 0.18 849 LEU A CA 3
ATOM 3627 C C . LEU A 1 72 ? 2.481 -3.524 -4.412 1.00 0.17 849 LEU A C 3
ATOM 3628 O O . LEU A 1 72 ? 1.742 -3.428 -5.392 1.00 0.19 849 LEU A O 3
ATOM 3644 N N . ASN A 1 73 ? 2.199 -4.280 -3.372 1.00 0.16 850 ASN A N 3
ATOM 3645 C CA . ASN A 1 73 ? 0.958 -5.029 -3.268 1.00 0.17 850 ASN A CA 3
ATOM 3646 C C . ASN A 1 73 ? 0.373 -4.824 -1.881 1.00 0.17 850 ASN A C 3
ATOM 3647 O O . ASN A 1 73 ? 1.117 -4.606 -0.936 1.00 0.16 850 ASN A O 3
ATOM 3658 N N . ILE A 1 74 ? -0.944 -4.780 -1.773 1.00 0.18 851 ILE A N 3
ATOM 3659 C CA . ILE A 1 74 ? -1.589 -4.509 -0.491 1.00 0.21 851 ILE A CA 3
ATOM 3660 C C . ILE A 1 74 ? -2.632 -5.567 -0.179 1.00 0.24 851 ILE A C 3
ATOM 3661 O O . ILE A 1 74 ? -3.510 -5.842 -0.996 1.00 0.26 851 ILE A O 3
ATOM 3677 N N . ARG A 1 75 ? -2.570 -6.125 1.020 1.00 0.30 852 ARG A N 3
ATOM 3678 C CA . ARG A 1 75 ? -3.559 -7.079 1.441 1.00 0.37 852 ARG A CA 3
ATOM 3679 C C . ARG A 1 75 ? -4.406 -6.523 2.569 1.00 0.39 852 ARG A C 3
ATOM 3680 O O . ARG A 1 75 ? -3.925 -6.371 3.690 1.00 0.43 852 ARG A O 3
ATOM 3701 N N . LEU A 1 76 ? -5.698 -6.410 2.318 1.00 0.46 853 LEU A N 3
ATOM 3702 C CA . LEU A 1 76 ? -6.648 -6.127 3.374 1.00 0.54 853 LEU A CA 3
ATOM 3703 C C . LEU A 1 76 ? -7.515 -7.358 3.568 1.00 0.63 853 LEU A C 3
ATOM 3704 O O . LEU A 1 76 ? -7.759 -8.102 2.610 1.00 1.15 853 LEU A O 3
ATOM 3720 N N . TYR A 1 77 ? -7.700 -7.734 4.813 1.00 0.99 854 TYR A N 3
ATOM 3721 C CA . TYR A 1 77 ? -8.227 -9.051 5.121 1.00 1.08 854 TYR A CA 3
ATOM 3722 C C . TYR A 1 77 ? -9.152 -8.997 6.327 1.00 1.25 854 TYR A C 3
ATOM 3723 O O . TYR A 1 77 ? -9.405 -7.887 6.829 1.00 1.67 854 TYR A O 3
ATOM 3742 N N . SER A 1 1 ? -7.591 -11.640 1.063 1.00 2.40 778 SER A N 4
ATOM 3743 C CA . SER A 1 1 ? -7.779 -12.404 -0.186 1.00 2.10 778 SER A CA 4
ATOM 3744 C C . SER A 1 1 ? -7.704 -11.490 -1.397 1.00 1.16 778 SER A C 4
ATOM 3745 O O . SER A 1 1 ? -6.966 -11.758 -2.349 1.00 1.09 778 SER A O 4
ATOM 3755 N N . GLU A 1 2 ? -8.424 -10.386 -1.326 1.00 0.78 779 GLU A N 4
ATOM 3756 C CA . GLU A 1 2 ? -8.408 -9.393 -2.372 1.00 0.85 779 GLU A CA 4
ATOM 3757 C C . GLU A 1 2 ? -7.018 -8.793 -2.503 1.00 0.75 779 GLU A C 4
ATOM 3758 O O . GLU A 1 2 ? -6.467 -8.233 -1.550 1.00 1.17 779 GLU A O 4
ATOM 3770 N N . ILE A 1 3 ? -6.435 -8.990 -3.670 1.00 0.62 780 ILE A N 4
ATOM 3771 C CA . ILE A 1 3 ? -5.101 -8.503 -3.955 1.00 0.43 780 ILE A CA 4
ATOM 3772 C C . ILE A 1 3 ? -5.192 -7.218 -4.762 1.00 0.37 780 ILE A C 4
ATOM 3773 O O . ILE A 1 3 ? -6.052 -7.076 -5.634 1.00 0.49 780 ILE A O 4
ATOM 3789 N N . PHE A 1 4 ? -4.356 -6.265 -4.424 1.00 0.28 781 PHE A N 4
ATOM 3790 C CA . PHE A 1 4 ? -4.368 -4.977 -5.082 1.00 0.26 781 PHE A CA 4
ATOM 3791 C C . PHE A 1 4 ? -2.966 -4.643 -5.552 1.00 0.22 781 PHE A C 4
ATOM 3792 O O . PHE A 1 4 ? -1.988 -5.054 -4.935 1.00 0.21 781 PHE A O 4
ATOM 3809 N N . THR A 1 5 ? -2.872 -3.974 -6.684 1.00 0.23 782 THR A N 4
ATOM 3810 C CA . THR A 1 5 ? -1.591 -3.657 -7.276 1.00 0.23 782 THR A CA 4
ATOM 3811 C C . THR A 1 5 ? -1.518 -2.163 -7.553 1.00 0.23 782 THR A C 4
ATOM 3812 O O . THR A 1 5 ? -2.520 -1.537 -7.907 1.00 0.25 782 THR A O 4
ATOM 3823 N N . LEU A 1 6 ? -0.418 -1.570 -7.131 1.00 0.22 783 LEU A N 4
ATOM 3824 C CA . LEU A 1 6 ? -0.305 -0.131 -7.074 1.00 0.21 783 LEU A CA 4
ATOM 3825 C C . LEU A 1 6 ? 1.145 0.287 -7.296 1.00 0.21 783 LEU A C 4
ATOM 3826 O O . LEU A 1 6 ? 2.065 -0.432 -6.919 1.00 0.23 783 LEU A O 4
ATOM 3842 N N . LEU A 1 7 ? 1.354 1.424 -7.933 1.00 0.20 784 LEU A N 4
ATOM 3843 C CA . LEU A 1 7 ? 2.704 1.907 -8.185 1.00 0.22 784 LEU A CA 4
ATOM 3844 C C . LEU A 1 7 ? 2.831 3.330 -7.668 1.00 0.21 784 LEU A C 4
ATOM 3845 O O . LEU A 1 7 ? 2.038 4.198 -8.027 1.00 0.23 784 LEU A O 4
ATOM 3861 N N . VAL A 1 8 ? 3.728 3.523 -6.713 1.00 0.22 785 VAL A N 4
ATOM 3862 C CA . VAL A 1 8 ? 3.846 4.803 -6.028 1.00 0.25 785 VAL A CA 4
ATOM 3863 C C . VAL A 1 8 ? 4.373 5.884 -6.972 1.00 0.34 785 VAL A C 4
ATOM 3864 O O . VAL A 1 8 ? 5.284 5.644 -7.764 1.00 0.79 785 VAL A O 4
ATOM 3877 N N . GLU A 1 9 ? 3.671 7.008 -7.011 1.00 0.69 786 GLU A N 4
ATOM 3878 C CA . GLU A 1 9 ? 3.977 8.059 -7.971 1.00 0.81 786 GLU A CA 4
ATOM 3879 C C . GLU A 1 9 ? 4.888 9.125 -7.351 1.00 0.87 786 GLU A C 4
ATOM 3880 O O . GLU A 1 9 ? 6.086 8.898 -7.172 1.00 1.56 786 GLU A O 4
ATOM 3892 N N . LYS A 1 10 ? 4.329 10.304 -7.085 1.00 0.91 787 LYS A N 4
ATOM 3893 C CA . LYS A 1 10 ? 5.096 11.443 -6.575 1.00 1.01 787 LYS A CA 4
ATOM 3894 C C . LYS A 1 10 ? 5.433 11.294 -5.084 1.00 0.96 787 LYS A C 4
ATOM 3895 O O . LYS A 1 10 ? 5.333 12.250 -4.315 1.00 1.58 787 LYS A O 4
ATOM 3914 N N . VAL A 1 11 ? 5.927 10.116 -4.706 1.00 0.66 788 VAL A N 4
ATOM 3915 C CA . VAL A 1 11 ? 6.367 9.858 -3.335 1.00 0.61 788 VAL A CA 4
ATOM 3916 C C . VAL A 1 11 ? 5.227 10.105 -2.343 1.00 0.70 788 VAL A C 4
ATOM 3917 O O . VAL A 1 11 ? 5.209 11.104 -1.625 1.00 1.70 788 VAL A O 4
ATOM 3930 N N . TRP A 1 12 ? 4.241 9.222 -2.381 1.00 0.50 789 TRP A N 4
ATOM 3931 C CA . TRP A 1 12 ? 3.058 9.326 -1.532 1.00 0.33 789 TRP A CA 4
ATOM 3932 C C . TRP A 1 12 ? 3.432 9.398 -0.057 1.00 0.29 789 TRP A C 4
ATOM 3933 O O . TRP A 1 12 ? 4.211 8.581 0.423 1.00 0.34 789 TRP A O 4
ATOM 3954 N N . ASN A 1 13 ? 2.815 10.312 0.680 1.00 0.29 790 ASN A N 4
ATOM 3955 C CA . ASN A 1 13 ? 3.057 10.408 2.119 1.00 0.32 790 ASN A CA 4
ATOM 3956 C C . ASN A 1 13 ? 1.999 9.619 2.899 1.00 0.37 790 ASN A C 4
ATOM 3957 O O . ASN A 1 13 ? 1.403 10.121 3.855 1.00 0.82 790 ASN A O 4
ATOM 3968 N N . PHE A 1 14 ? 1.774 8.375 2.465 1.00 0.30 791 PHE A N 4
ATOM 3969 C CA . PHE A 1 14 ? 0.813 7.451 3.094 1.00 0.25 791 PHE A CA 4
ATOM 3970 C C . PHE A 1 14 ? -0.630 7.878 2.833 1.00 0.23 791 PHE A C 4
ATOM 3971 O O . PHE A 1 14 ? -1.410 7.105 2.293 1.00 0.21 791 PHE A O 4
ATOM 3988 N N . ASP A 1 15 ? -0.952 9.123 3.147 1.00 0.26 792 ASP A N 4
ATOM 3989 C CA . ASP A 1 15 ? -2.289 9.665 2.909 1.00 0.29 792 ASP A CA 4
ATOM 3990 C C . ASP A 1 15 ? -2.616 9.625 1.416 1.00 0.25 792 ASP A C 4
ATOM 3991 O O . ASP A 1 15 ? -3.689 9.176 1.015 1.00 0.26 792 ASP A O 4
ATOM 4000 N N . ASP A 1 16 ? -1.631 9.983 0.597 1.00 0.24 793 ASP A N 4
ATOM 4001 C CA . ASP A 1 16 ? -1.765 9.922 -0.862 1.00 0.23 793 ASP A CA 4
ATOM 4002 C C . ASP A 1 16 ? -1.955 8.480 -1.326 1.00 0.19 793 ASP A C 4
ATOM 4003 O O . ASP A 1 16 ? -2.795 8.181 -2.176 1.00 0.18 793 ASP A O 4
ATOM 4012 N N . LEU A 1 17 ? -1.189 7.586 -0.723 1.00 0.18 794 LEU A N 4
ATOM 4013 C CA . LEU A 1 17 ? -1.280 6.169 -1.017 1.00 0.17 794 LEU A CA 4
ATOM 4014 C C . LEU A 1 17 ? -2.660 5.638 -0.622 1.00 0.16 794 LEU A C 4
ATOM 4015 O O . LEU A 1 17 ? -3.297 4.918 -1.389 1.00 0.16 794 LEU A O 4
ATOM 4031 N N . ILE A 1 18 ? -3.161 6.093 0.520 1.00 0.18 795 ILE A N 4
ATOM 4032 C CA . ILE A 1 18 ? -4.491 5.718 0.985 1.00 0.20 795 ILE A CA 4
ATOM 4033 C C . ILE A 1 18 ? -5.581 6.242 0.050 1.00 0.19 795 ILE A C 4
ATOM 4034 O O . ILE A 1 18 ? -6.491 5.502 -0.308 1.00 0.20 795 ILE A O 4
ATOM 4050 N N . MET A 1 19 ? -5.488 7.509 -0.355 1.00 0.22 796 MET A N 4
ATOM 4051 C CA . MET A 1 19 ? -6.502 8.096 -1.239 1.00 0.26 796 MET A CA 4
ATOM 4052 C C . MET A 1 19 ? -6.543 7.354 -2.576 1.00 0.22 796 MET A C 4
ATOM 4053 O O . MET A 1 19 ? -7.624 7.080 -3.108 1.00 0.23 796 MET A O 4
ATOM 4067 N N . ALA A 1 20 ? -5.374 6.934 -3.060 1.00 0.21 797 ALA A N 4
ATOM 4068 C CA . ALA A 1 20 ? -5.297 6.130 -4.274 1.00 0.22 797 ALA A CA 4
ATOM 4069 C C . ALA A 1 20 ? -5.986 4.784 -4.064 1.00 0.21 797 ALA A C 4
ATOM 4070 O O . ALA A 1 20 ? -6.828 4.369 -4.865 1.00 0.26 797 ALA A O 4
ATOM 4077 N N . ILE A 1 21 ? -5.695 4.159 -2.926 1.00 0.20 798 ILE A N 4
ATOM 4078 C CA . ILE A 1 21 ? -6.340 2.909 -2.537 1.00 0.26 798 ILE A CA 4
ATOM 4079 C C . ILE A 1 21 ? -7.851 3.091 -2.437 1.00 0.27 798 ILE A C 4
ATOM 4080 O O . ILE A 1 21 ? -8.624 2.252 -2.901 1.00 0.33 798 ILE A O 4
ATOM 4096 N N . ASN A 1 22 ? -8.250 4.169 -1.780 1.00 0.27 799 ASN A N 4
ATOM 4097 C CA . ASN A 1 22 ? -9.654 4.449 -1.514 1.00 0.33 799 ASN A CA 4
ATOM 4098 C C . ASN A 1 22 ? -10.461 4.560 -2.797 1.00 0.31 799 ASN A C 4
ATOM 4099 O O . ASN A 1 22 ? -11.544 3.989 -2.902 1.00 0.40 799 ASN A O 4
ATOM 4110 N N . SER A 1 23 ? -9.955 5.325 -3.750 1.00 0.30 800 SER A N 4
ATOM 4111 C CA . SER A 1 23 ? -10.654 5.521 -5.010 1.00 0.35 800 SER A CA 4
ATOM 4112 C C . SER A 1 23 ? -10.685 4.237 -5.839 1.00 0.33 800 SER A C 4
ATOM 4113 O O . SER A 1 23 ? -11.716 3.884 -6.417 1.00 0.41 800 SER A O 4
ATOM 4121 N N . LYS A 1 24 ? -9.532 3.592 -5.969 1.00 0.29 801 LYS A N 4
ATOM 4122 C CA . LYS A 1 24 ? -9.410 2.413 -6.818 1.00 0.36 801 LYS A CA 4
ATOM 4123 C C . LYS A 1 24 ? -10.168 1.202 -6.264 1.00 0.43 801 LYS A C 4
ATOM 4124 O O . LYS A 1 24 ? -10.885 0.525 -7.004 1.00 0.58 801 LYS A O 4
ATOM 4143 N N . ILE A 1 25 ? -10.034 0.938 -4.969 1.00 0.39 802 ILE A N 4
ATOM 4144 C CA . ILE A 1 25 ? -10.748 -0.172 -4.342 1.00 0.52 802 ILE A CA 4
ATOM 4145 C C . ILE A 1 25 ? -12.207 0.207 -4.086 1.00 0.70 802 ILE A C 4
ATOM 4146 O O . ILE A 1 25 ? -12.506 1.340 -3.703 1.00 1.56 802 ILE A O 4
ATOM 4162 N N . SER A 1 26 ? -13.116 -0.717 -4.371 1.00 1.05 803 SER A N 4
ATOM 4163 C CA . SER A 1 26 ? -14.536 -0.463 -4.200 1.00 1.14 803 SER A CA 4
ATOM 4164 C C . SER A 1 26 ? -15.019 -0.958 -2.829 1.00 1.66 803 SER A C 4
ATOM 4165 O O . SER A 1 26 ? -14.228 -1.123 -1.899 1.00 2.28 803 SER A O 4
ATOM 4173 N N . ASN A 1 27 ? -16.321 -1.187 -2.718 1.00 2.33 804 ASN A N 4
ATOM 4174 C CA . ASN A 1 27 ? -16.947 -1.629 -1.470 1.00 3.40 804 ASN A CA 4
ATOM 4175 C C . ASN A 1 27 ? -16.711 -3.116 -1.204 1.00 3.88 804 ASN A C 4
ATOM 4176 O O . ASN A 1 27 ? -17.644 -3.921 -1.217 1.00 4.66 804 ASN A O 4
ATOM 4187 N N . THR A 1 28 ? -15.455 -3.481 -1.016 1.00 3.74 805 THR A N 4
ATOM 4188 C CA . THR A 1 28 ? -15.084 -4.873 -0.819 1.00 4.53 805 THR A CA 4
ATOM 4189 C C . THR A 1 28 ? -15.783 -5.479 0.400 1.00 4.65 805 THR A C 4
ATOM 4190 O O . THR A 1 28 ? -16.516 -6.464 0.278 1.00 5.32 805 THR A O 4
ATOM 4201 N N . HIS A 1 29 ? -15.619 -4.852 1.558 1.00 4.26 806 HIS A N 4
ATOM 4202 C CA . HIS A 1 29 ? -16.294 -5.310 2.770 1.00 4.59 806 HIS A CA 4
ATOM 4203 C C . HIS A 1 29 ? -17.272 -4.248 3.246 1.00 4.36 806 HIS A C 4
ATOM 4204 O O . HIS A 1 29 ? -18.488 -4.419 3.161 1.00 4.80 806 HIS A O 4
ATOM 4219 N N . ASN A 1 30 ? -16.722 -3.105 3.620 1.00 4.08 807 ASN A N 4
ATOM 4220 C CA . ASN A 1 30 ? -17.509 -1.945 4.007 1.00 4.33 807 ASN A CA 4
ATOM 4221 C C . ASN A 1 30 ? -16.954 -0.733 3.292 1.00 3.86 807 ASN A C 4
ATOM 4222 O O . ASN A 1 30 ? -15.831 -0.317 3.587 1.00 4.10 807 ASN A O 4
ATOM 4233 N N . ASN A 1 31 ? -17.746 -0.182 2.356 1.00 3.63 808 ASN A N 4
ATOM 4234 C CA . ASN A 1 31 ? -17.342 0.962 1.519 1.00 3.49 808 ASN A CA 4
ATOM 4235 C C . ASN A 1 31 ? -15.844 0.932 1.213 1.00 2.65 808 ASN A C 4
ATOM 4236 O O . ASN A 1 31 ? -15.303 -0.129 0.884 1.00 3.08 808 ASN A O 4
ATOM 4247 N N . ASN A 1 32 ? -15.159 2.052 1.425 1.00 1.96 809 ASN A N 4
ATOM 4248 C CA . ASN A 1 32 ? -13.709 2.090 1.296 1.00 1.56 809 ASN A CA 4
ATOM 4249 C C . ASN A 1 32 ? -13.171 3.456 1.707 1.00 1.72 809 ASN A C 4
ATOM 4250 O O . ASN A 1 32 ? -12.219 3.971 1.120 1.00 2.42 809 ASN A O 4
ATOM 4261 N N . ILE A 1 33 ? -13.714 3.994 2.794 1.00 1.83 810 ILE A N 4
ATOM 4262 C CA . ILE A 1 33 ? -13.169 5.212 3.384 1.00 2.18 810 ILE A CA 4
ATOM 4263 C C . ILE A 1 33 ? -11.826 4.880 4.008 1.00 1.94 810 ILE A C 4
ATOM 4264 O O . ILE A 1 33 ? -10.815 5.523 3.735 1.00 2.25 810 ILE A O 4
ATOM 4280 N N . SER A 1 34 ? -11.805 3.750 4.686 1.00 1.61 811 SER A N 4
ATOM 4281 C CA . SER A 1 34 ? -10.582 3.177 5.195 1.00 1.34 811 SER A CA 4
ATOM 4282 C C . SER A 1 34 ? -10.526 1.715 4.793 1.00 1.12 811 SER A C 4
ATOM 4283 O O . SER A 1 34 ? -11.517 0.996 4.932 1.00 1.24 811 SER A O 4
ATOM 4291 N N . PRO A 1 35 ? -9.400 1.269 4.221 1.00 0.88 812 PRO A N 4
ATOM 4292 C CA . PRO A 1 35 ? -9.232 -0.109 3.748 1.00 0.80 812 PRO A CA 4
ATOM 4293 C C . PRO A 1 35 ? -9.063 -1.086 4.908 1.00 0.77 812 PRO A C 4
ATOM 4294 O O . PRO A 1 35 ? -8.089 -1.837 4.967 1.00 0.82 812 PRO A O 4
ATOM 4305 N N . ILE A 1 36 ? -9.976 -0.989 5.879 1.00 0.87 813 ILE A N 4
ATOM 4306 C CA . ILE A 1 36 ? -9.950 -1.798 7.102 1.00 0.96 813 ILE A CA 4
ATOM 4307 C C . ILE A 1 36 ? -8.804 -1.355 8.027 1.00 0.96 813 ILE A C 4
ATOM 4308 O O . ILE A 1 36 ? -8.691 -1.827 9.154 1.00 1.64 813 ILE A O 4
ATOM 4324 N N . THR A 1 37 ? -7.916 -0.504 7.495 1.00 0.83 814 THR A N 4
ATOM 4325 C CA . THR A 1 37 ? -6.693 -0.043 8.176 1.00 0.84 814 THR A CA 4
ATOM 4326 C C . THR A 1 37 ? -5.779 -1.213 8.522 1.00 0.71 814 THR A C 4
ATOM 4327 O O . THR A 1 37 ? -4.792 -1.057 9.236 1.00 1.08 814 THR A O 4
ATOM 4338 N N . LYS A 1 38 ? -6.093 -2.375 7.968 1.00 0.61 815 LYS A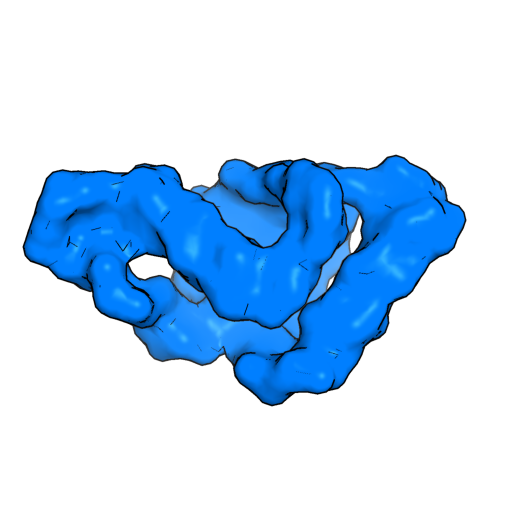 N 4
ATOM 4339 C CA . LYS A 1 38 ? -5.310 -3.575 8.190 1.00 0.82 815 LYS A CA 4
ATOM 4340 C C . LYS A 1 38 ? -4.616 -3.973 6.906 1.00 0.88 815 LYS A C 4
ATOM 4341 O O . LYS A 1 38 ? -4.743 -5.103 6.440 1.00 1.68 815 LYS A O 4
ATOM 4360 N N . ILE A 1 39 ? -3.997 -3.008 6.263 1.00 0.43 816 ILE A N 4
ATOM 4361 C CA . ILE A 1 39 ? -3.382 -3.261 4.985 1.00 0.34 816 ILE A CA 4
ATOM 4362 C C . ILE A 1 39 ? -1.980 -3.829 5.154 1.00 0.30 816 ILE A C 4
ATOM 4363 O O . ILE A 1 39 ? -1.171 -3.340 5.954 1.00 0.33 816 ILE A O 4
ATOM 4379 N N . LYS A 1 40 ? -1.663 -4.761 4.288 1.00 0.26 817 LYS A N 4
ATOM 4380 C CA . LYS A 1 40 ? -0.337 -5.319 4.220 1.00 0.24 817 LYS A CA 4
ATOM 4381 C C . LYS A 1 40 ? 0.122 -5.190 2.788 1.00 0.23 817 LYS A C 4
ATOM 4382 O O . LYS A 1 40 ? -0.706 -5.075 1.888 1.00 0.24 817 LYS A O 4
ATOM 4401 N N . TYR A 1 41 ? 1.392 -4.926 2.614 1.00 0.20 818 TYR A N 4
ATOM 4402 C CA . TYR A 1 41 ? 1.882 -4.463 1.338 1.00 0.19 818 TYR A CA 4
ATOM 4403 C C . TYR A 1 41 ? 3.023 -5.334 0.864 1.00 0.18 818 TYR A C 4
ATOM 4404 O O . TYR A 1 41 ? 3.712 -5.977 1.659 1.00 0.19 818 TYR A O 4
ATOM 4422 N N . GLN A 1 42 ? 3.098 -5.472 -0.438 1.00 0.17 819 GLN A N 4
ATOM 4423 C CA . GLN A 1 42 ? 4.037 -6.372 -1.063 1.00 0.19 819 GLN A CA 4
ATOM 4424 C C . GLN A 1 42 ? 4.846 -5.604 -2.081 1.00 0.19 819 GLN A C 4
ATOM 4425 O O . GLN A 1 42 ? 4.385 -4.606 -2.625 1.00 0.18 819 GLN A O 4
ATOM 4439 N N . ASP A 1 43 ? 6.098 -5.978 -2.199 1.00 0.22 820 ASP A N 4
ATOM 4440 C CA . ASP A 1 43 ? 7.051 -5.211 -2.968 1.00 0.24 820 ASP A CA 4
ATOM 4441 C C . ASP A 1 43 ? 7.723 -6.108 -3.983 1.00 0.28 820 ASP A C 4
ATOM 4442 O O . ASP A 1 43 ? 7.726 -7.333 -3.819 1.00 0.38 820 ASP A O 4
ATOM 4451 N N . GLU A 1 44 ? 8.065 -5.488 -5.111 1.00 0.28 821 GLU A N 4
ATOM 4452 C CA . GLU A 1 44 ? 8.622 -6.122 -6.309 1.00 0.38 821 GLU A CA 4
ATOM 4453 C C . GLU A 1 44 ? 9.505 -7.336 -6.008 1.00 0.85 821 GLU A C 4
ATOM 4454 O O . GLU A 1 44 ? 9.486 -8.319 -6.751 1.00 0.63 821 GLU A O 4
ATOM 4466 N N . ASP A 1 45 ? 10.263 -7.266 -4.923 1.00 1.90 822 ASP A N 4
ATOM 4467 C CA . ASP A 1 45 ? 11.160 -8.362 -4.535 1.00 2.86 822 ASP A CA 4
ATOM 4468 C C . ASP A 1 45 ? 10.378 -9.650 -4.263 1.00 2.24 822 ASP A C 4
ATOM 4469 O O . ASP A 1 45 ? 10.891 -10.755 -4.432 1.00 2.49 822 ASP A O 4
ATOM 4478 N N . GLY A 1 46 ? 9.155 -9.495 -3.781 1.00 1.39 823 GLY A N 4
ATOM 4479 C CA . GLY A 1 46 ? 8.339 -10.635 -3.405 1.00 0.79 823 GLY A CA 4
ATOM 4480 C C . GLY A 1 46 ? 8.257 -10.766 -1.903 1.00 0.74 823 GLY A C 4
ATOM 4481 O O . GLY A 1 46 ? 8.603 -11.803 -1.338 1.00 0.91 823 GLY A O 4
ATOM 4485 N N . ASP A 1 47 ? 7.954 -9.653 -1.254 1.00 0.55 824 ASP A N 4
ATOM 4486 C CA . ASP A 1 47 ? 8.018 -9.567 0.204 1.00 0.53 824 ASP A CA 4
ATOM 4487 C C . ASP A 1 47 ? 6.787 -8.876 0.766 1.00 0.40 824 ASP A C 4
ATOM 4488 O O . ASP A 1 47 ? 6.160 -8.075 0.077 1.00 0.32 824 ASP A O 4
ATOM 4497 N N . PHE A 1 48 ? 6.395 -9.257 1.978 1.00 0.43 825 PHE A N 4
ATOM 4498 C CA . PHE A 1 48 ? 5.175 -8.736 2.589 1.00 0.38 825 PHE A CA 4
ATOM 4499 C C . PHE A 1 48 ? 5.474 -8.092 3.936 1.00 0.40 825 PHE A C 4
ATOM 4500 O O . PHE A 1 48 ? 6.172 -8.649 4.787 1.00 0.47 825 PHE A O 4
ATOM 4517 N N . VAL A 1 49 ? 4.974 -6.876 4.070 1.00 0.35 826 VAL A N 4
ATOM 4518 C CA . VAL A 1 49 ? 5.178 -6.030 5.235 1.00 0.39 826 VAL A CA 4
ATOM 4519 C C . VAL A 1 49 ? 3.876 -5.295 5.513 1.00 0.31 826 VAL A C 4
ATOM 4520 O O . VAL A 1 49 ? 3.090 -5.095 4.596 1.00 0.29 826 VAL A O 4
ATOM 4533 N N . VAL A 1 50 ? 3.583 -4.994 6.760 1.00 0.33 827 VAL A N 4
ATOM 4534 C CA . VAL A 1 50 ? 2.288 -4.432 7.102 1.00 0.32 827 VAL A CA 4
ATOM 4535 C C . VAL A 1 50 ? 2.479 -3.102 7.811 1.00 0.35 827 VAL A C 4
ATOM 4536 O O . VAL A 1 50 ? 3.483 -2.893 8.496 1.00 0.40 827 VAL A O 4
ATOM 4549 N N . LEU A 1 51 ? 1.676 -2.127 7.402 1.00 0.34 828 LEU A N 4
ATOM 4550 C CA . LEU A 1 51 ? 1.931 -0.747 7.782 1.00 0.38 828 LEU A CA 4
ATOM 4551 C C . LEU A 1 51 ? 0.698 -0.086 8.373 1.00 0.44 828 LEU A C 4
ATOM 4552 O O . LEU A 1 51 ? -0.437 -0.489 8.103 1.00 0.48 828 LEU A O 4
ATOM 4568 N N . GLY A 1 52 ? 0.935 0.948 9.158 1.00 0.53 829 GLY A N 4
ATOM 4569 C CA . GLY A 1 52 ? -0.144 1.704 9.747 1.00 0.63 829 GLY A CA 4
ATOM 4570 C C . GLY A 1 52 ? 0.355 2.708 10.765 1.00 0.73 829 GLY A C 4
ATOM 4571 O O . GLY A 1 52 ? -0.320 2.973 11.760 1.00 1.20 829 GLY A O 4
ATOM 4575 N N . SER A 1 53 ? 1.551 3.242 10.541 1.00 0.74 830 SER A N 4
ATOM 4576 C CA . SER A 1 53 ? 2.143 4.187 11.473 1.00 0.85 830 SER A CA 4
ATOM 4577 C C . SER A 1 53 ? 3.149 5.098 10.763 1.00 0.98 830 SER A C 4
ATOM 4578 O O . SER A 1 53 ? 4.035 5.666 11.402 1.00 1.93 830 SER A O 4
ATOM 4586 N N . ASP A 1 54 ? 2.925 5.312 9.462 1.00 0.62 831 ASP A N 4
ATOM 4587 C CA . ASP A 1 54 ? 3.730 6.238 8.639 1.00 0.62 831 ASP A CA 4
ATOM 4588 C C . ASP A 1 54 ? 5.178 5.765 8.457 1.00 0.58 831 ASP A C 4
ATOM 4589 O O . ASP A 1 54 ? 5.665 5.669 7.331 1.00 0.97 831 ASP A O 4
ATOM 4598 N N . GLU A 1 55 ? 5.863 5.506 9.568 1.00 0.50 832 GLU A N 4
ATOM 4599 C CA . GLU A 1 55 ? 7.266 5.096 9.559 1.00 0.44 832 GLU A CA 4
ATOM 4600 C C . GLU A 1 55 ? 7.453 3.837 8.715 1.00 0.34 832 GLU A C 4
ATOM 4601 O O . GLU A 1 55 ? 8.331 3.777 7.855 1.00 0.34 832 GLU A O 4
ATOM 4613 N N . ASP A 1 56 ? 6.552 2.884 8.906 1.00 0.32 833 ASP A N 4
ATOM 4614 C CA . ASP A 1 56 ? 6.533 1.653 8.118 1.00 0.29 833 ASP A CA 4
ATOM 4615 C C . ASP A 1 56 ? 6.458 1.959 6.627 1.00 0.24 833 ASP A C 4
ATOM 4616 O O . ASP A 1 56 ? 7.229 1.422 5.824 1.00 0.23 833 ASP A O 4
ATOM 4625 N N . TRP A 1 57 ? 5.549 2.853 6.268 1.00 0.22 834 TRP A N 4
ATOM 4626 C CA . TRP A 1 57 ? 5.391 3.264 4.886 1.00 0.20 834 TRP A CA 4
ATOM 4627 C C . TRP A 1 57 ? 6.651 3.953 4.375 1.00 0.19 834 TRP A C 4
ATOM 4628 O O . TRP A 1 57 ? 7.073 3.731 3.239 1.00 0.18 834 TRP A O 4
ATOM 4649 N N . ASN A 1 58 ? 7.266 4.769 5.221 1.00 0.22 835 ASN A N 4
ATOM 4650 C CA . ASN A 1 58 ? 8.493 5.454 4.843 1.00 0.25 835 ASN A CA 4
ATOM 4651 C C . ASN A 1 58 ? 9.572 4.445 4.485 1.00 0.21 835 ASN A C 4
ATOM 4652 O O . ASN A 1 58 ? 10.249 4.591 3.468 1.00 0.21 835 ASN A O 4
ATOM 4663 N N . VAL A 1 59 ? 9.646 3.367 5.262 1.00 0.22 836 VAL A N 4
ATOM 4664 C CA . VAL A 1 59 ? 10.562 2.273 4.964 1.00 0.25 836 VAL A CA 4
ATOM 4665 C C . VAL A 1 59 ? 10.246 1.671 3.599 1.00 0.19 836 VAL A C 4
ATOM 4666 O O . VAL A 1 59 ? 11.146 1.468 2.786 1.00 0.19 836 VAL A O 4
ATOM 4679 N N . ALA A 1 60 ? 8.963 1.432 3.333 1.00 0.16 837 ALA A N 4
ATOM 4680 C CA . ALA A 1 60 ? 8.543 0.890 2.043 1.00 0.15 837 ALA A CA 4
ATOM 4681 C C . ALA A 1 60 ? 9.003 1.784 0.895 1.00 0.15 837 ALA A C 4
ATOM 4682 O O . ALA A 1 60 ? 9.594 1.308 -0.073 1.00 0.19 837 ALA A O 4
ATOM 4689 N N . LYS A 1 61 ? 8.748 3.083 1.019 1.00 0.14 838 LYS A N 4
ATOM 4690 C CA . LYS A 1 61 ? 9.156 4.044 -0.002 1.00 0.19 838 LYS A CA 4
ATOM 4691 C C . LYS A 1 61 ? 10.665 4.011 -0.210 1.00 0.20 838 LYS A C 4
ATOM 4692 O O . LYS A 1 61 ? 11.139 3.914 -1.343 1.00 0.24 838 LYS A O 4
ATOM 4711 N N . GLU A 1 62 ? 11.408 4.091 0.891 1.00 0.21 839 GLU A N 4
ATOM 4712 C CA . GLU A 1 62 ? 12.866 4.066 0.838 1.00 0.26 839 GLU A CA 4
ATOM 4713 C C . GLU A 1 62 ? 13.347 2.781 0.190 1.00 0.27 839 GLU A C 4
ATOM 4714 O O . GLU A 1 62 ? 14.189 2.807 -0.695 1.00 0.31 839 GLU A O 4
ATOM 4726 N N . MET A 1 63 ? 12.742 1.672 0.585 1.00 0.27 840 MET A N 4
ATOM 4727 C CA . MET A 1 63 ? 13.052 0.368 0.013 1.00 0.31 840 MET A CA 4
ATOM 4728 C C . MET A 1 63 ? 12.958 0.398 -1.512 1.00 0.34 840 MET A C 4
ATOM 4729 O O . MET A 1 63 ? 13.923 0.070 -2.208 1.00 0.40 840 MET A O 4
ATOM 4743 N N . LEU A 1 64 ? 11.812 0.843 -2.016 1.00 0.30 841 LEU A N 4
ATOM 4744 C CA . LEU A 1 64 ? 11.584 0.926 -3.455 1.00 0.35 841 LEU A CA 4
ATOM 4745 C C . LEU A 1 64 ? 12.620 1.832 -4.120 1.00 0.39 841 LEU A C 4
ATOM 4746 O O . LEU A 1 64 ? 13.328 1.425 -5.047 1.00 0.50 841 LEU A O 4
ATOM 4762 N N . ALA A 1 65 ? 12.673 3.073 -3.660 1.00 0.36 842 ALA A N 4
ATOM 4763 C CA . ALA A 1 65 ? 13.508 4.094 -4.275 1.00 0.44 842 ALA A CA 4
ATOM 4764 C C . ALA A 1 65 ? 14.997 3.788 -4.150 1.00 0.52 842 ALA A C 4
ATOM 4765 O O . ALA A 1 65 ? 15.755 3.971 -5.103 1.00 0.61 842 ALA A O 4
ATOM 4772 N N . GLU A 1 66 ? 15.429 3.384 -2.966 1.00 0.53 843 GLU A N 4
ATOM 4773 C CA . GLU A 1 66 ? 16.840 3.129 -2.732 1.00 0.66 843 GLU A CA 4
ATOM 4774 C C . GLU A 1 66 ? 17.321 1.909 -3.503 1.00 0.71 843 GLU A C 4
ATOM 4775 O O . GLU A 1 66 ? 18.336 1.975 -4.196 1.00 0.81 843 GLU A O 4
ATOM 4787 N N . ASN A 1 67 ? 16.627 0.782 -3.359 1.00 0.67 844 ASN A N 4
ATOM 4788 C CA . ASN A 1 67 ? 17.058 -0.437 -4.037 1.00 0.80 844 ASN A CA 4
ATOM 4789 C C . ASN A 1 67 ? 16.864 -0.334 -5.548 1.00 0.79 844 ASN A C 4
ATOM 4790 O O . ASN A 1 67 ? 17.851 -0.340 -6.283 1.00 1.11 844 ASN A O 4
ATOM 4801 N N . ASN A 1 68 ? 15.612 -0.094 -5.983 1.00 0.62 845 ASN A N 4
ATOM 4802 C CA . ASN A 1 68 ? 15.278 0.115 -7.408 1.00 0.71 845 ASN A CA 4
ATOM 4803 C C . ASN A 1 68 ? 13.797 -0.157 -7.663 1.00 0.61 845 ASN A C 4
ATOM 4804 O O . ASN A 1 68 ? 13.239 0.310 -8.660 1.00 0.71 845 ASN A O 4
ATOM 4815 N N . GLU A 1 69 ? 13.207 -1.021 -6.837 1.00 0.55 846 GLU A N 4
ATOM 4816 C CA . GLU A 1 69 ? 11.829 -1.469 -7.032 1.00 0.63 846 GLU A CA 4
ATOM 4817 C C . GLU A 1 69 ? 10.825 -0.320 -7.014 1.00 0.73 846 GLU A C 4
ATOM 4818 O O . GLU A 1 69 ? 11.141 0.807 -6.640 1.00 1.49 846 GLU A O 4
ATOM 4830 N N . LYS A 1 70 ? 9.603 -0.636 -7.410 1.00 0.42 847 LYS A N 4
ATOM 4831 C CA . LYS A 1 70 ? 8.516 0.330 -7.422 1.00 0.37 847 LYS A CA 4
ATOM 4832 C C . LYS A 1 70 ? 7.177 -0.384 -7.271 1.00 0.35 847 LYS A C 4
ATOM 4833 O O . LYS A 1 70 ? 6.206 0.204 -6.797 1.00 0.44 847 LYS A O 4
ATOM 4852 N N . PHE A 1 71 ? 7.124 -1.640 -7.729 1.00 0.32 848 PHE A N 4
ATOM 4853 C CA . PHE A 1 71 ? 5.905 -2.443 -7.672 1.00 0.30 848 PHE A CA 4
ATOM 4854 C C . PHE A 1 71 ? 5.406 -2.555 -6.242 1.00 0.24 848 PHE A C 4
ATOM 4855 O O . PHE A 1 71 ? 6.143 -2.989 -5.351 1.00 0.21 848 PHE A O 4
ATOM 4872 N N . LEU A 1 72 ? 4.144 -2.232 -6.040 1.00 0.22 849 LEU A N 4
ATOM 4873 C CA . LEU A 1 72 ? 3.543 -2.346 -4.732 1.00 0.18 849 LEU A CA 4
ATOM 4874 C C . LEU A 1 72 ? 2.224 -3.099 -4.829 1.00 0.17 849 LEU A C 4
ATOM 4875 O O . LEU A 1 72 ? 1.458 -2.929 -5.774 1.00 0.19 849 LEU A O 4
ATOM 4891 N N . ASN A 1 73 ? 1.996 -3.965 -3.869 1.00 0.16 850 ASN A N 4
ATOM 4892 C CA . ASN A 1 73 ? 0.789 -4.769 -3.815 1.00 0.17 850 ASN A CA 4
ATOM 4893 C C . ASN A 1 73 ? 0.176 -4.627 -2.439 1.00 0.17 850 ASN A C 4
ATOM 4894 O O . ASN A 1 73 ? 0.893 -4.411 -1.471 1.00 0.16 850 ASN A O 4
ATOM 4905 N N . ILE A 1 74 ? -1.136 -4.668 -2.351 1.00 0.18 851 ILE A N 4
ATOM 4906 C CA . ILE A 1 74 ? -1.793 -4.474 -1.071 1.00 0.21 851 ILE A CA 4
ATOM 4907 C C . ILE A 1 74 ? -2.724 -5.635 -0.802 1.00 0.24 851 ILE A C 4
ATOM 4908 O O . ILE A 1 74 ? -3.557 -5.987 -1.636 1.00 0.26 851 ILE A O 4
ATOM 4924 N N . ARG A 1 75 ? -2.523 -6.266 0.335 1.00 0.30 852 ARG A N 4
ATOM 4925 C CA . ARG A 1 75 ? -3.304 -7.408 0.718 1.00 0.37 852 ARG A CA 4
ATOM 4926 C C . ARG A 1 75 ? -4.334 -7.021 1.748 1.00 0.39 852 ARG A C 4
ATOM 4927 O O . ARG A 1 75 ? -3.970 -6.602 2.848 1.00 0.43 852 ARG A O 4
ATOM 4948 N N . LEU A 1 76 ? -5.570 -7.402 1.514 1.00 0.46 853 LEU A N 4
ATOM 4949 C CA . LEU A 1 76 ? -6.552 -7.326 2.564 1.00 0.54 853 LEU A CA 4
ATOM 4950 C C . LEU A 1 76 ? -6.902 -8.732 2.995 1.00 0.63 853 LEU A C 4
ATOM 4951 O O . LEU A 1 76 ? -7.871 -9.320 2.524 1.00 1.15 853 LEU A O 4
ATOM 4967 N N . TYR A 1 77 ? -5.969 -9.330 3.718 1.00 0.99 854 TYR A N 4
ATOM 4968 C CA . TYR A 1 77 ? -6.046 -10.730 4.096 1.00 1.08 854 TYR A CA 4
ATOM 4969 C C . TYR A 1 77 ? -7.391 -11.085 4.717 1.00 1.25 854 TYR A C 4
ATOM 4970 O O . TYR A 1 77 ? -8.068 -11.973 4.161 1.00 1.67 854 TYR A O 4
ATOM 4989 N N . SER A 1 1 ? -8.776 -10.474 2.919 1.00 2.40 778 SER A N 5
ATOM 4990 C CA . SER A 1 1 ? -7.439 -10.713 2.339 1.00 2.10 778 SER A CA 5
ATOM 4991 C C . SER A 1 1 ? -7.467 -10.580 0.821 1.00 1.16 778 SER A C 5
ATOM 4992 O O . SER A 1 1 ? -6.680 -11.218 0.118 1.00 1.09 778 SER A O 5
ATOM 5002 N N . GLU A 1 2 ? -8.260 -9.630 0.333 1.00 0.78 779 GLU A N 5
ATOM 5003 C CA . GLU A 1 2 ? -8.240 -9.287 -1.079 1.00 0.85 779 GLU A CA 5
ATOM 5004 C C . GLU A 1 2 ? -6.945 -8.559 -1.401 1.00 0.75 779 GLU A C 5
ATOM 5005 O O . GLU A 1 2 ? -6.609 -7.565 -0.753 1.00 1.17 779 GLU A O 5
ATOM 5017 N N . ILE A 1 3 ? -6.182 -9.095 -2.339 1.00 0.62 780 ILE A N 5
ATOM 5018 C CA . ILE A 1 3 ? -4.910 -8.496 -2.695 1.00 0.43 780 ILE A CA 5
ATOM 5019 C C . ILE A 1 3 ? -5.140 -7.277 -3.578 1.00 0.37 780 ILE A C 5
ATOM 5020 O O . ILE A 1 3 ? -6.046 -7.250 -4.415 1.00 0.49 780 ILE A O 5
ATOM 5036 N N . PHE A 1 4 ? -4.352 -6.257 -3.342 1.00 0.28 781 PHE A N 5
ATOM 5037 C CA . PHE A 1 4 ? -4.452 -5.017 -4.076 1.00 0.26 781 PHE A CA 5
ATOM 5038 C C . PHE A 1 4 ? -3.083 -4.660 -4.622 1.00 0.22 781 PHE A C 5
ATOM 5039 O O . PHE A 1 4 ? -2.066 -5.047 -4.051 1.00 0.21 781 PHE A O 5
ATOM 5056 N N . THR A 1 5 ? -3.061 -4.053 -5.790 1.00 0.23 782 THR A N 5
ATOM 5057 C CA . THR A 1 5 ? -1.820 -3.784 -6.480 1.00 0.23 782 THR A CA 5
ATOM 5058 C C . THR A 1 5 ? -1.734 -2.306 -6.823 1.00 0.23 782 THR A C 5
ATOM 5059 O O . THR A 1 5 ? -2.718 -1.690 -7.236 1.00 0.25 782 THR A O 5
ATOM 5070 N N . LEU A 1 6 ? -0.622 -1.711 -6.445 1.00 0.22 783 LEU A N 5
ATOM 5071 C CA . LEU A 1 6 ? -0.457 -0.276 -6.516 1.00 0.21 783 LEU A CA 5
ATOM 5072 C C . LEU A 1 6 ? 1.004 0.058 -6.758 1.00 0.21 783 LEU A C 5
ATOM 5073 O O . LEU A 1 6 ? 1.888 -0.691 -6.365 1.00 0.23 783 LEU A O 5
ATOM 5089 N N . LEU A 1 7 ? 1.261 1.130 -7.465 1.00 0.20 784 LEU A N 5
ATOM 5090 C CA . LEU A 1 7 ? 2.626 1.493 -7.779 1.00 0.22 784 LEU A CA 5
ATOM 5091 C C . LEU A 1 7 ? 2.865 2.916 -7.328 1.00 0.21 784 LEU A C 5
ATOM 5092 O O . LEU A 1 7 ? 2.187 3.838 -7.785 1.00 0.23 784 LEU A O 5
ATOM 5108 N N . VAL A 1 8 ? 3.717 3.066 -6.321 1.00 0.22 785 VAL A N 5
ATOM 5109 C CA . VAL A 1 8 ? 3.940 4.369 -5.722 1.00 0.25 785 VAL A CA 5
ATOM 5110 C C . VAL A 1 8 ? 4.580 5.309 -6.742 1.00 0.34 785 VAL A C 5
ATOM 5111 O O . VAL A 1 8 ? 5.651 5.032 -7.287 1.00 0.79 785 VAL A O 5
ATOM 5124 N N . GLU A 1 9 ? 3.812 6.315 -7.138 1.00 0.69 786 GLU A N 5
ATOM 5125 C CA . GLU A 1 9 ? 4.217 7.233 -8.196 1.00 0.81 786 GLU A CA 5
ATOM 5126 C C . GLU A 1 9 ? 5.453 8.006 -7.775 1.00 0.87 786 GLU A C 5
ATOM 5127 O O . GLU A 1 9 ? 6.352 8.262 -8.575 1.00 1.56 786 GLU A O 5
ATOM 5139 N N . LYS A 1 10 ? 5.503 8.320 -6.494 1.00 0.91 787 LYS A N 5
ATOM 5140 C CA . LYS A 1 10 ? 6.622 9.027 -5.905 1.00 1.01 787 LYS A CA 5
ATOM 5141 C C . LYS A 1 10 ? 6.528 8.892 -4.397 1.00 0.96 787 LYS A C 5
ATOM 5142 O O . LYS A 1 10 ? 5.709 8.114 -3.901 1.00 1.58 787 LYS A O 5
ATOM 5161 N N . VAL A 1 11 ? 7.284 9.704 -3.672 1.00 0.66 788 VAL A N 5
ATOM 5162 C CA . VAL A 1 11 ? 7.185 9.730 -2.222 1.00 0.61 788 VAL A CA 5
ATOM 5163 C C . VAL A 1 11 ? 5.761 10.095 -1.799 1.00 0.70 788 VAL A C 5
ATOM 5164 O O . VAL A 1 11 ? 5.222 11.128 -2.196 1.00 1.70 788 VAL A O 5
ATOM 5177 N N . TRP A 1 12 ? 5.130 9.184 -1.078 1.00 0.50 789 TRP A N 5
ATOM 5178 C CA . TRP A 1 12 ? 3.756 9.351 -0.635 1.00 0.33 789 TRP A CA 5
ATOM 5179 C C . TRP A 1 12 ? 3.720 9.541 0.874 1.00 0.29 789 TRP A C 5
ATOM 5180 O O . TRP A 1 12 ? 4.188 8.680 1.610 1.00 0.34 789 TRP A O 5
ATOM 5201 N N . ASN A 1 13 ? 3.166 10.649 1.346 1.00 0.29 790 ASN A N 5
ATOM 5202 C CA . ASN A 1 13 ? 3.109 10.913 2.789 1.00 0.32 790 ASN A CA 5
ATOM 5203 C C . ASN A 1 13 ? 1.951 10.147 3.439 1.00 0.37 790 ASN A C 5
ATOM 5204 O O . ASN A 1 13 ? 1.238 10.681 4.289 1.00 0.82 790 ASN A O 5
ATOM 5215 N N . PHE A 1 14 ? 1.783 8.889 3.015 1.00 0.30 791 PHE A N 5
ATOM 5216 C CA . PHE A 1 14 ? 0.739 7.980 3.512 1.00 0.25 791 PHE A CA 5
ATOM 5217 C C . PHE A 1 14 ? -0.657 8.413 3.064 1.00 0.23 791 PHE A C 5
ATOM 5218 O O . PHE A 1 14 ? -1.434 7.593 2.587 1.00 0.21 791 PHE A O 5
ATOM 5235 N N . ASP A 1 15 ? -0.955 9.700 3.176 1.00 0.26 792 ASP A N 5
ATOM 5236 C CA . ASP A 1 15 ? -2.244 10.232 2.750 1.00 0.29 792 ASP A CA 5
ATOM 5237 C C . ASP A 1 15 ? -2.447 10.017 1.255 1.00 0.25 792 ASP A C 5
ATOM 5238 O O . ASP A 1 15 ? -3.492 9.531 0.834 1.00 0.26 792 ASP A O 5
ATOM 5247 N N . ASP A 1 16 ? -1.406 10.289 0.469 1.00 0.24 793 ASP A N 5
ATOM 5248 C CA . ASP A 1 16 ? -1.448 10.050 -0.978 1.00 0.23 793 ASP A CA 5
ATOM 5249 C C . ASP A 1 16 ? -1.700 8.584 -1.252 1.00 0.19 793 ASP A C 5
ATOM 5250 O O . ASP A 1 16 ? -2.559 8.218 -2.052 1.00 0.18 793 ASP A O 5
ATOM 5259 N N . LEU A 1 17 ? -0.952 7.757 -0.545 1.00 0.18 794 LEU A N 5
ATOM 5260 C CA . LEU A 1 17 ? -1.060 6.317 -0.659 1.00 0.17 794 LEU A CA 5
ATOM 5261 C C . LEU A 1 17 ? -2.472 5.840 -0.310 1.00 0.16 794 LEU A C 5
ATOM 5262 O O . LEU A 1 17 ? -3.096 5.134 -1.096 1.00 0.16 794 LEU A O 5
ATOM 5278 N N . ILE A 1 18 ? -2.995 6.280 0.829 1.00 0.18 795 ILE A N 5
ATOM 5279 C CA . ILE A 1 18 ? -4.336 5.888 1.261 1.00 0.20 795 ILE A CA 5
ATOM 5280 C C . ILE A 1 18 ? -5.424 6.441 0.341 1.00 0.19 795 ILE A C 5
ATOM 5281 O O . ILE A 1 18 ? -6.384 5.737 0.032 1.00 0.20 795 ILE A O 5
ATOM 5297 N N . MET A 1 19 ? -5.250 7.665 -0.153 1.00 0.22 796 MET A N 5
ATOM 5298 C CA . MET A 1 19 ? -6.208 8.235 -1.099 1.00 0.26 796 MET A CA 5
ATOM 5299 C C . MET A 1 19 ? -6.267 7.384 -2.360 1.00 0.22 796 MET A C 5
ATOM 5300 O O . MET A 1 19 ? -7.349 7.009 -2.817 1.00 0.23 796 MET A O 5
ATOM 5314 N N . ALA A 1 20 ? -5.094 6.990 -2.848 1.00 0.21 797 ALA A N 5
ATOM 5315 C CA . ALA A 1 20 ? -5.003 6.089 -3.990 1.00 0.22 797 ALA A CA 5
ATOM 5316 C C . ALA A 1 20 ? -5.629 4.739 -3.650 1.00 0.21 797 ALA A C 5
ATOM 5317 O O . ALA A 1 20 ? -6.399 4.185 -4.442 1.00 0.26 797 ALA A O 5
ATOM 5324 N N . ILE A 1 21 ? -5.347 4.254 -2.439 1.00 0.20 798 ILE A N 5
ATOM 5325 C CA . ILE A 1 21 ? -5.924 3.007 -1.945 1.00 0.26 798 ILE A CA 5
ATOM 5326 C C . ILE A 1 21 ? -7.446 3.060 -1.984 1.00 0.27 798 ILE A C 5
ATOM 5327 O O . ILE A 1 21 ? -8.086 2.246 -2.640 1.00 0.33 798 ILE A O 5
ATOM 5343 N N . ASN A 1 22 ? -8.012 4.041 -1.293 1.00 0.27 799 ASN A N 5
ATOM 5344 C CA . ASN A 1 22 ? -9.460 4.173 -1.168 1.00 0.33 799 ASN A CA 5
ATOM 5345 C C . ASN A 1 22 ? -10.130 4.319 -2.522 1.00 0.31 799 ASN A C 5
ATOM 5346 O O . ASN A 1 22 ? -11.146 3.671 -2.791 1.00 0.40 799 ASN A O 5
ATOM 5357 N N . SER A 1 23 ? -9.573 5.179 -3.359 1.00 0.30 800 SER A N 5
ATOM 5358 C CA . SER A 1 23 ? -10.138 5.443 -4.670 1.00 0.35 800 SER A CA 5
ATOM 5359 C C . SER A 1 23 ? -10.192 4.163 -5.504 1.00 0.33 800 SER A C 5
ATOM 5360 O O . SER A 1 23 ? -11.251 3.795 -6.016 1.00 0.41 800 SER A O 5
ATOM 5368 N N . LYS A 1 24 ? -9.060 3.474 -5.604 1.00 0.29 801 LYS A N 5
ATOM 5369 C CA . LYS A 1 24 ? -8.978 2.237 -6.375 1.00 0.36 801 LYS A CA 5
ATOM 5370 C C . LYS A 1 24 ? -9.773 1.092 -5.738 1.00 0.43 801 LYS A C 5
ATOM 5371 O O . LYS A 1 24 ? -10.402 0.315 -6.452 1.00 0.58 801 LYS A O 5
ATOM 5390 N N . ILE A 1 25 ? -9.767 0.999 -4.404 1.00 0.39 802 ILE A N 5
ATOM 5391 C CA . ILE A 1 25 ? -10.545 -0.033 -3.707 1.00 0.52 802 ILE A CA 5
ATOM 5392 C C . ILE A 1 25 ? -12.025 0.096 -4.070 1.00 0.70 802 ILE A C 5
ATOM 5393 O O . ILE A 1 25 ? -12.706 -0.896 -4.341 1.00 1.56 802 ILE A O 5
ATOM 5409 N N . SER A 1 26 ? -12.500 1.330 -4.124 1.00 1.05 803 SER A N 5
ATOM 5410 C CA . SER A 1 26 ? -13.869 1.601 -4.524 1.00 1.14 803 SER A CA 5
ATOM 5411 C C . SER A 1 26 ? -14.027 1.385 -6.029 1.00 1.66 803 SER A C 5
ATOM 5412 O O . SER A 1 26 ? -15.040 0.851 -6.487 1.00 2.28 803 SER A O 5
ATOM 5420 N N . ASN A 1 27 ? -13.022 1.814 -6.789 1.00 2.33 804 ASN A N 5
ATOM 5421 C CA . ASN A 1 27 ? -13.041 1.725 -8.249 1.00 3.40 804 ASN A CA 5
ATOM 5422 C C . ASN A 1 27 ? -12.744 0.301 -8.730 1.00 3.88 804 ASN A C 5
ATOM 5423 O O . ASN A 1 27 ? -11.809 0.065 -9.500 1.00 4.66 804 ASN A O 5
ATOM 5434 N N . THR A 1 28 ? -13.581 -0.631 -8.314 1.00 3.74 805 THR A N 5
ATOM 5435 C CA . THR A 1 28 ? -13.481 -2.016 -8.741 1.00 4.53 805 THR A CA 5
ATOM 5436 C C . THR A 1 28 ? -14.640 -2.809 -8.150 1.00 4.65 805 THR A C 5
ATOM 5437 O O . THR A 1 28 ? -15.343 -3.525 -8.862 1.00 5.32 805 THR A O 5
ATOM 5448 N N . HIS A 1 29 ? -14.945 -2.526 -6.891 1.00 4.26 806 HIS A N 5
ATOM 5449 C CA . HIS A 1 29 ? -16.130 -3.076 -6.260 1.00 4.59 806 HIS A CA 5
ATOM 5450 C C . HIS A 1 29 ? -17.340 -2.201 -6.580 1.00 4.36 806 HIS A C 5
ATOM 5451 O O . HIS A 1 29 ? -17.319 -1.438 -7.546 1.00 4.80 806 HIS A O 5
ATOM 5466 N N . ASN A 1 30 ? -18.361 -2.257 -5.743 1.00 4.08 807 ASN A N 5
ATOM 5467 C CA . ASN A 1 30 ? -19.540 -1.425 -5.935 1.00 4.33 807 ASN A CA 5
ATOM 5468 C C . ASN A 1 30 ? -19.475 -0.205 -5.029 1.00 3.86 807 ASN A C 5
ATOM 5469 O O . ASN A 1 30 ? -19.436 0.932 -5.503 1.00 4.10 807 ASN A O 5
ATOM 5480 N N . ASN A 1 31 ? -19.307 -0.457 -3.739 1.00 3.63 808 ASN A N 5
ATOM 5481 C CA . ASN A 1 31 ? -19.096 0.612 -2.774 1.00 3.49 808 ASN A CA 5
ATOM 5482 C C . ASN A 1 31 ? -17.717 0.469 -2.152 1.00 2.65 808 ASN A C 5
ATOM 5483 O O . ASN A 1 31 ? -17.102 -0.597 -2.260 1.00 3.08 808 ASN A O 5
ATOM 5494 N N . ASN A 1 32 ? -17.199 1.549 -1.591 1.00 1.96 809 ASN A N 5
ATOM 5495 C CA . ASN A 1 32 ? -15.858 1.542 -1.024 1.00 1.56 809 ASN A CA 5
ATOM 5496 C C . ASN A 1 32 ? -15.771 0.531 0.113 1.00 1.72 809 ASN A C 5
ATOM 5497 O O . ASN A 1 32 ? -16.454 0.663 1.129 1.00 2.42 809 ASN A O 5
ATOM 5508 N N . ILE A 1 33 ? -14.961 -0.496 -0.084 1.00 1.83 810 ILE A N 5
ATOM 5509 C CA . ILE A 1 33 ? -14.798 -1.543 0.914 1.00 2.18 810 ILE A CA 5
ATOM 5510 C C . ILE A 1 33 ? -13.873 -1.074 2.030 1.00 1.94 810 ILE A C 5
ATOM 5511 O O . ILE A 1 33 ? -14.144 -1.313 3.209 1.00 2.25 810 ILE A O 5
ATOM 5527 N N . SER A 1 34 ? -12.798 -0.382 1.640 1.00 1.61 811 SER A N 5
ATOM 5528 C CA . SER A 1 34 ? -11.796 0.123 2.580 1.00 1.34 811 SER A CA 5
ATOM 5529 C C . SER A 1 34 ? -10.999 -1.030 3.201 1.00 1.12 811 SER A C 5
ATOM 5530 O O . SER A 1 34 ? -11.517 -2.133 3.387 1.00 1.24 811 SER A O 5
ATOM 5538 N N . PRO A 1 35 ? -9.723 -0.796 3.540 1.00 0.88 812 PRO A N 5
ATOM 5539 C CA . PRO A 1 35 ? -8.885 -1.814 4.166 1.00 0.80 812 PRO A CA 5
ATOM 5540 C C . PRO A 1 35 ? -9.217 -1.994 5.636 1.00 0.77 812 PRO A C 5
ATOM 5541 O O . PRO A 1 35 ? -8.478 -2.642 6.378 1.00 0.82 812 PRO A O 5
ATOM 5552 N N . ILE A 1 36 ? -10.343 -1.412 6.033 1.00 0.87 813 ILE A N 5
ATOM 5553 C CA . ILE A 1 36 ? -10.825 -1.444 7.411 1.00 0.96 813 ILE A CA 5
ATOM 5554 C C . ILE A 1 36 ? -9.950 -0.562 8.302 1.00 0.96 813 ILE A C 5
ATOM 5555 O O . ILE A 1 36 ? -10.444 0.349 8.968 1.00 1.64 813 ILE A O 5
ATOM 5571 N N . THR A 1 37 ? -8.647 -0.816 8.264 1.00 0.83 814 THR A N 5
ATOM 5572 C CA . THR A 1 37 ? -7.667 -0.067 9.033 1.00 0.84 814 THR A CA 5
ATOM 5573 C C . THR A 1 37 ? -6.278 -0.669 8.818 1.00 0.71 814 THR A C 5
ATOM 5574 O O . THR A 1 37 ? -5.294 0.049 8.636 1.00 1.08 814 THR A O 5
ATOM 5585 N N . LYS A 1 38 ? -6.215 -1.998 8.816 1.00 0.61 815 LYS A N 5
ATOM 5586 C CA . LYS A 1 38 ? -4.962 -2.712 8.634 1.00 0.82 815 LYS A CA 5
ATOM 5587 C C . LYS A 1 38 ? -4.649 -2.933 7.162 1.00 0.88 815 LYS A C 5
ATOM 5588 O O . LYS A 1 38 ? -5.540 -3.221 6.362 1.00 1.68 815 LYS A O 5
ATOM 5607 N N . ILE A 1 39 ? -3.365 -2.879 6.839 1.00 0.43 816 ILE A N 5
ATOM 5608 C CA . ILE A 1 39 ? -2.887 -3.140 5.493 1.00 0.34 816 ILE A CA 5
ATOM 5609 C C . ILE A 1 39 ? -1.524 -3.809 5.550 1.00 0.30 816 ILE A C 5
ATOM 5610 O O . ILE A 1 39 ? -0.730 -3.550 6.454 1.00 0.33 816 ILE A O 5
ATOM 5626 N N . LYS A 1 40 ? -1.215 -4.572 4.525 1.00 0.26 817 LYS A N 5
ATOM 5627 C CA . LYS A 1 40 ? 0.095 -5.170 4.383 1.00 0.24 817 LYS A CA 5
ATOM 5628 C C . LYS A 1 40 ? 0.619 -4.824 3.011 1.00 0.23 817 LYS A C 5
ATOM 5629 O O . LYS A 1 40 ? -0.168 -4.571 2.106 1.00 0.24 817 LYS A O 5
ATOM 5648 N N . TYR A 1 41 ? 1.916 -4.640 2.899 1.00 0.20 818 TYR A N 5
ATOM 5649 C CA . TYR A 1 41 ? 2.484 -4.121 1.677 1.00 0.19 818 TYR A CA 5
ATOM 5650 C C . TYR A 1 41 ? 3.583 -5.034 1.174 1.00 0.18 818 TYR A C 5
ATOM 5651 O O . TYR A 1 41 ? 4.211 -5.767 1.939 1.00 0.19 818 TYR A O 5
ATOM 5669 N N . GLN A 1 42 ? 3.674 -5.101 -0.134 1.00 0.17 819 GLN A N 5
ATOM 5670 C CA . GLN A 1 42 ? 4.575 -6.011 -0.808 1.00 0.19 819 GLN A CA 5
ATOM 5671 C C . GLN A 1 42 ? 5.417 -5.245 -1.798 1.00 0.19 819 GLN A C 5
ATOM 5672 O O . GLN A 1 42 ? 4.946 -4.286 -2.400 1.00 0.18 819 GLN A O 5
ATOM 5686 N N . ASP A 1 43 ? 6.662 -5.648 -1.938 1.00 0.22 820 ASP A N 5
ATOM 5687 C CA . ASP A 1 43 ? 7.592 -4.931 -2.784 1.00 0.24 820 ASP A CA 5
ATOM 5688 C C . ASP A 1 43 ? 8.214 -5.879 -3.790 1.00 0.28 820 ASP A C 5
ATOM 5689 O O . ASP A 1 43 ? 8.423 -7.073 -3.496 1.00 0.38 820 ASP A O 5
ATOM 5698 N N . GLU A 1 44 ? 8.280 -5.387 -5.034 1.00 0.28 821 GLU A N 5
ATOM 5699 C CA . GLU A 1 44 ? 8.718 -6.167 -6.195 1.00 0.38 821 GLU A CA 5
ATOM 5700 C C . GLU A 1 44 ? 7.880 -7.438 -6.336 1.00 0.85 821 GLU A C 5
ATOM 5701 O O . GLU A 1 44 ? 8.323 -8.443 -6.901 1.00 0.63 821 GLU A O 5
ATOM 5713 N N . ASP A 1 45 ? 6.662 -7.372 -5.801 1.00 1.90 822 ASP A N 5
ATOM 5714 C CA . ASP A 1 45 ? 5.726 -8.491 -5.817 1.00 2.86 822 ASP A CA 5
ATOM 5715 C C . ASP A 1 45 ? 6.391 -9.762 -5.285 1.00 2.24 822 ASP A C 5
ATOM 5716 O O . ASP A 1 45 ? 6.271 -10.836 -5.875 1.00 2.49 822 ASP A O 5
ATOM 5725 N N . GLY A 1 46 ? 7.195 -9.607 -4.239 1.00 1.39 823 GLY A N 5
ATOM 5726 C CA . GLY A 1 46 ? 7.972 -10.724 -3.747 1.00 0.79 823 GLY A CA 5
ATOM 5727 C C . GLY A 1 46 ? 7.835 -10.954 -2.255 1.00 0.74 823 GLY A C 5
ATOM 5728 O O . GLY A 1 46 ? 7.843 -12.100 -1.805 1.00 0.91 823 GLY A O 5
ATOM 5732 N N . ASP A 1 47 ? 7.803 -9.884 -1.476 1.00 0.55 824 ASP A N 5
ATOM 5733 C CA . ASP A 1 47 ? 7.792 -10.020 -0.013 1.00 0.53 824 ASP A CA 5
ATOM 5734 C C . ASP A 1 47 ? 6.658 -9.230 0.615 1.00 0.40 824 ASP A C 5
ATOM 5735 O O . ASP A 1 47 ? 6.235 -8.216 0.068 1.00 0.32 824 ASP A O 5
ATOM 5744 N N . PHE A 1 48 ? 6.115 -9.745 1.718 1.00 0.43 825 PHE A N 5
ATOM 5745 C CA . PHE A 1 48 ? 4.920 -9.164 2.332 1.00 0.38 825 PHE A CA 5
ATOM 5746 C C . PHE A 1 48 ? 5.186 -8.826 3.796 1.00 0.40 825 PHE A C 5
ATOM 5747 O O . PHE A 1 48 ? 5.888 -9.543 4.503 1.00 0.47 825 PHE A O 5
ATOM 5764 N N . VAL A 1 49 ? 4.799 -7.613 4.138 1.00 0.35 826 VAL A N 5
ATOM 5765 C CA . VAL A 1 49 ? 5.130 -6.976 5.405 1.00 0.39 826 VAL A CA 5
ATOM 5766 C C . VAL A 1 49 ? 4.000 -6.014 5.770 1.00 0.31 826 VAL A C 5
ATOM 5767 O O . VAL A 1 49 ? 3.204 -5.675 4.903 1.00 0.29 826 VAL A O 5
ATOM 5780 N N . VAL A 1 50 ? 3.760 -5.778 7.050 1.00 0.33 827 VAL A N 5
ATOM 5781 C CA . VAL A 1 50 ? 2.531 -5.108 7.456 1.00 0.32 827 VAL A CA 5
ATOM 5782 C C . VAL A 1 50 ? 2.834 -3.831 8.221 1.00 0.35 827 VAL A C 5
ATOM 5783 O O . VAL A 1 50 ? 3.818 -3.742 8.961 1.00 0.40 827 VAL A O 5
ATOM 5796 N N . LEU A 1 51 ? 2.103 -2.789 7.843 1.00 0.34 828 LEU A N 5
ATOM 5797 C CA . LEU A 1 51 ? 2.373 -1.443 8.307 1.00 0.38 828 LEU A CA 5
ATOM 5798 C C . LEU A 1 51 ? 1.073 -0.713 8.617 1.00 0.44 828 LEU A C 5
ATOM 5799 O O . LEU A 1 51 ? -0.001 -1.104 8.155 1.00 0.48 828 LEU A O 5
ATOM 5815 N N . GLY A 1 52 ? 1.170 0.327 9.422 1.00 0.53 829 GLY A N 5
ATOM 5816 C CA . GLY A 1 52 ? -0.001 1.097 9.770 1.00 0.63 829 GLY A CA 5
ATOM 5817 C C . GLY A 1 52 ? 0.289 2.153 10.806 1.00 0.73 829 GLY A C 5
ATOM 5818 O O . GLY A 1 52 ? -0.452 2.296 11.778 1.00 1.20 829 GLY A O 5
ATOM 5822 N N . SER A 1 53 ? 1.380 2.879 10.625 1.00 0.74 830 SER A N 5
ATOM 5823 C CA . SER A 1 53 ? 1.754 3.904 11.576 1.00 0.85 830 SER A CA 5
ATOM 5824 C C . SER A 1 53 ? 2.385 5.094 10.861 1.00 0.98 830 SER A C 5
ATOM 5825 O O . SER A 1 53 ? 1.721 6.109 10.632 1.00 1.93 830 SER A O 5
ATOM 5833 N N . ASP A 1 54 ? 3.627 4.924 10.427 1.00 0.62 831 ASP A N 5
ATOM 5834 C CA . ASP A 1 54 ? 4.353 5.959 9.693 1.00 0.62 831 ASP A CA 5
ATOM 5835 C C . ASP A 1 54 ? 5.775 5.501 9.425 1.00 0.58 831 ASP A C 5
ATOM 5836 O O . ASP A 1 54 ? 6.221 5.488 8.283 1.00 0.97 831 ASP A O 5
ATOM 5845 N N . GLU A 1 55 ? 6.467 5.090 10.483 1.00 0.50 832 GLU A N 5
ATOM 5846 C CA . GLU A 1 55 ? 7.841 4.613 10.368 1.00 0.44 832 GLU A CA 5
ATOM 5847 C C . GLU A 1 55 ? 7.913 3.424 9.420 1.00 0.34 832 GLU A C 5
ATOM 5848 O O . GLU A 1 55 ? 8.743 3.386 8.516 1.00 0.34 832 GLU A O 5
ATOM 5860 N N . ASP A 1 56 ? 6.975 2.505 9.587 1.00 0.32 833 ASP A N 5
ATOM 5861 C CA . ASP A 1 56 ? 6.857 1.340 8.717 1.00 0.29 833 ASP A CA 5
ATOM 5862 C C . ASP A 1 56 ? 6.689 1.746 7.251 1.00 0.24 833 ASP A C 5
ATOM 5863 O O . ASP A 1 56 ? 7.415 1.260 6.377 1.00 0.23 833 ASP A O 5
ATOM 5872 N N . TRP A 1 57 ? 5.787 2.682 6.991 1.00 0.22 834 TRP A N 5
ATOM 5873 C CA . TRP A 1 57 ? 5.583 3.177 5.635 1.00 0.20 834 TRP A CA 5
ATOM 5874 C C . TRP A 1 57 ? 6.821 3.929 5.141 1.00 0.19 834 TRP A C 5
ATOM 5875 O O . TRP A 1 57 ? 7.221 3.783 3.985 1.00 0.18 834 TRP A O 5
ATOM 5896 N N . ASN A 1 58 ? 7.460 4.683 6.033 1.00 0.22 835 ASN A N 5
ATOM 5897 C CA . ASN A 1 58 ? 8.698 5.383 5.696 1.00 0.25 835 ASN A CA 5
ATOM 5898 C C . ASN A 1 58 ? 9.764 4.391 5.260 1.00 0.21 835 ASN A C 5
ATOM 5899 O O . ASN A 1 58 ? 10.441 4.602 4.251 1.00 0.21 835 ASN A O 5
ATOM 5910 N N . VAL A 1 59 ? 9.849 3.275 5.979 1.00 0.22 836 VAL A N 5
ATOM 5911 C CA . VAL A 1 59 ? 10.770 2.203 5.630 1.00 0.25 836 VAL A CA 5
ATOM 5912 C C . VAL A 1 59 ? 10.467 1.676 4.234 1.00 0.19 836 VAL A C 5
ATOM 5913 O O . VAL A 1 59 ? 11.370 1.541 3.412 1.00 0.19 836 VAL A O 5
ATOM 5926 N N . ALA A 1 60 ? 9.186 1.448 3.946 1.00 0.16 837 ALA A N 5
ATOM 5927 C CA . ALA A 1 60 ? 8.779 0.987 2.623 1.00 0.15 837 ALA A CA 5
ATOM 5928 C C . ALA A 1 60 ? 9.216 1.966 1.543 1.00 0.15 837 ALA A C 5
ATOM 5929 O O . ALA A 1 60 ? 9.848 1.575 0.567 1.00 0.19 837 ALA A O 5
ATOM 5936 N N . LYS A 1 61 ? 8.877 3.238 1.721 1.00 0.14 838 LYS A N 5
ATOM 5937 C CA . LYS A 1 61 ? 9.224 4.259 0.738 1.00 0.19 838 LYS A CA 5
ATOM 5938 C C . LYS A 1 61 ? 10.730 4.331 0.515 1.00 0.20 838 LYS A C 5
ATOM 5939 O O . LYS A 1 61 ? 11.188 4.348 -0.628 1.00 0.24 838 LYS A O 5
ATOM 5958 N N . GLU A 1 62 ? 11.494 4.364 1.605 1.00 0.21 839 GLU A N 5
ATOM 5959 C CA . GLU A 1 62 ? 12.947 4.421 1.513 1.00 0.26 839 GLU A CA 5
ATOM 5960 C C . GLU A 1 62 ? 13.493 3.167 0.847 1.00 0.27 839 GLU A C 5
ATOM 5961 O O . GLU A 1 62 ? 14.328 3.253 -0.045 1.00 0.31 839 GLU A O 5
ATOM 5973 N N . MET A 1 63 ? 12.940 2.020 1.214 1.00 0.27 840 MET A N 5
ATOM 5974 C CA . MET A 1 63 ? 13.302 0.749 0.596 1.00 0.31 840 MET A CA 5
ATOM 5975 C C . MET A 1 63 ? 13.091 0.805 -0.919 1.00 0.34 840 MET A C 5
ATOM 5976 O O . MET A 1 63 ? 14.015 0.548 -1.691 1.00 0.40 840 MET A O 5
ATOM 5990 N N . LEU A 1 64 ? 11.891 1.204 -1.328 1.00 0.30 841 LEU A N 5
ATOM 5991 C CA . LEU A 1 64 ? 11.550 1.308 -2.743 1.00 0.35 841 LEU A CA 5
ATOM 5992 C C . LEU A 1 64 ? 12.460 2.305 -3.463 1.00 0.39 841 LEU A C 5
ATOM 5993 O O . LEU A 1 64 ? 13.114 1.972 -4.457 1.00 0.50 841 LEU A O 5
ATOM 6009 N N . ALA A 1 65 ? 12.458 3.539 -2.975 1.00 0.36 842 ALA A N 5
ATOM 6010 C CA . ALA A 1 65 ? 13.171 4.631 -3.625 1.00 0.44 842 ALA A CA 5
ATOM 6011 C C . ALA A 1 65 ? 14.676 4.407 -3.641 1.00 0.52 842 ALA A C 5
ATOM 6012 O O . ALA A 1 65 ? 15.333 4.629 -4.659 1.00 0.61 842 ALA A O 5
ATOM 6019 N N . GLU A 1 66 ? 15.229 4.029 -2.499 1.00 0.53 843 GLU A N 5
ATOM 6020 C CA . GLU A 1 66 ? 16.665 3.852 -2.388 1.00 0.66 843 GLU A CA 5
ATOM 6021 C C . GLU A 1 66 ? 17.136 2.654 -3.200 1.00 0.71 843 GLU A C 5
ATOM 6022 O O . GLU A 1 66 ? 18.124 2.749 -3.925 1.00 0.81 843 GLU A O 5
ATOM 6034 N N . ASN A 1 67 ? 16.499 1.506 -3.003 1.00 0.67 844 ASN A N 5
ATOM 6035 C CA . ASN A 1 67 ? 16.946 0.281 -3.656 1.00 0.80 844 ASN A CA 5
ATOM 6036 C C . ASN A 1 67 ? 16.702 0.326 -5.160 1.00 0.79 844 ASN A C 5
ATOM 6037 O O . ASN A 1 67 ? 17.661 0.298 -5.931 1.00 1.11 844 ASN A O 5
ATOM 6048 N N . ASN A 1 68 ? 15.429 0.511 -5.553 1.00 0.62 845 ASN A N 5
ATOM 6049 C CA . ASN A 1 68 ? 15.029 0.640 -6.968 1.00 0.71 845 ASN A CA 5
ATOM 6050 C C . ASN A 1 68 ? 13.551 0.297 -7.118 1.00 0.61 845 ASN A C 5
ATOM 6051 O O . ASN A 1 68 ? 12.892 0.759 -8.051 1.00 0.71 845 ASN A O 5
ATOM 6062 N N . GLU A 1 69 ? 13.079 -0.607 -6.259 1.00 0.55 846 GLU A N 5
ATOM 6063 C CA . GLU A 1 69 ? 11.719 -1.134 -6.331 1.00 0.63 846 GLU A CA 5
ATOM 6064 C C . GLU A 1 69 ? 10.667 -0.033 -6.301 1.00 0.73 846 GLU A C 5
ATOM 6065 O O . GLU A 1 69 ? 10.930 1.091 -5.880 1.00 1.49 846 GLU A O 5
ATOM 6077 N N . LYS A 1 70 ? 9.477 -0.362 -6.775 1.00 0.42 847 LYS A N 5
ATOM 6078 C CA . LYS A 1 70 ? 8.384 0.597 -6.818 1.00 0.37 847 LYS A CA 5
ATOM 6079 C C . LYS A 1 70 ? 7.032 -0.113 -6.756 1.00 0.35 847 LYS A C 5
ATOM 6080 O O . LYS A 1 70 ? 6.037 0.480 -6.331 1.00 0.44 847 LYS A O 5
ATOM 6099 N N . PHE A 1 71 ? 6.988 -1.373 -7.198 1.00 0.32 848 PHE A N 5
ATOM 6100 C CA . PHE A 1 71 ? 5.747 -2.140 -7.171 1.00 0.30 848 PHE A CA 5
ATOM 6101 C C . PHE A 1 71 ? 5.317 -2.382 -5.739 1.00 0.24 848 PHE A C 5
ATOM 6102 O O . PHE A 1 71 ? 6.106 -2.864 -4.921 1.00 0.21 848 PHE A O 5
ATOM 6119 N N . LEU A 1 72 ? 4.058 -2.108 -5.462 1.00 0.22 849 LEU A N 5
ATOM 6120 C CA . LEU A 1 72 ? 3.520 -2.306 -4.139 1.00 0.18 849 LEU A CA 5
ATOM 6121 C C . LEU A 1 72 ? 2.240 -3.130 -4.206 1.00 0.17 849 LEU A C 5
ATOM 6122 O O . LEU A 1 72 ? 1.451 -3.020 -5.143 1.00 0.19 849 LEU A O 5
ATOM 6138 N N . ASN A 1 73 ? 2.046 -3.950 -3.207 1.00 0.16 850 ASN A N 5
ATOM 6139 C CA . ASN A 1 73 ? 0.855 -4.772 -3.098 1.00 0.17 850 ASN A CA 5
ATOM 6140 C C . ASN A 1 73 ? 0.268 -4.558 -1.723 1.00 0.17 850 ASN A C 5
ATOM 6141 O O . ASN A 1 73 ? 1.000 -4.235 -0.794 1.00 0.16 850 ASN A O 5
ATOM 6152 N N . ILE A 1 74 ? -1.046 -4.583 -1.621 1.00 0.18 851 ILE A N 5
ATOM 6153 C CA . ILE A 1 74 ? -1.701 -4.218 -0.376 1.00 0.21 851 ILE A CA 5
ATOM 6154 C C . ILE A 1 74 ? -2.663 -5.305 0.049 1.00 0.24 851 ILE A C 5
ATOM 6155 O O . ILE A 1 74 ? -3.535 -5.708 -0.717 1.00 0.26 851 ILE A O 5
ATOM 6171 N N . ARG A 1 75 ? -2.545 -5.731 1.289 1.00 0.30 852 ARG A N 5
ATOM 6172 C CA . ARG A 1 75 ? -3.472 -6.686 1.833 1.00 0.37 852 ARG A CA 5
ATOM 6173 C C . ARG A 1 75 ? -4.403 -6.016 2.816 1.00 0.39 852 ARG A C 5
ATOM 6174 O O . ARG A 1 75 ? -3.962 -5.536 3.860 1.00 0.43 852 ARG A O 5
ATOM 6195 N N . LEU A 1 76 ? -5.686 -6.149 2.578 1.00 0.46 853 LEU A N 5
ATOM 6196 C CA . LEU A 1 76 ? -6.667 -5.740 3.553 1.00 0.54 853 LEU A CA 5
ATOM 6197 C C . LEU A 1 76 ? -7.491 -6.945 3.943 1.00 0.63 853 LEU A C 5
ATOM 6198 O O . LEU A 1 76 ? -7.655 -7.869 3.144 1.00 1.15 853 LEU A O 5
ATOM 6214 N N . TYR A 1 77 ? -7.763 -7.063 5.222 1.00 0.99 854 TYR A N 5
ATOM 6215 C CA . TYR A 1 77 ? -8.313 -8.289 5.753 1.00 1.08 854 TYR A CA 5
ATOM 6216 C C . TYR A 1 77 ? -9.167 -7.995 6.975 1.00 1.25 854 TYR A C 5
ATOM 6217 O O . TYR A 1 77 ? -10.022 -8.837 7.318 1.00 1.67 854 TYR A O 5
ATOM 6236 N N . SER A 1 1 ? -7.757 -12.819 2.077 1.00 2.40 778 SER A N 6
ATOM 6237 C CA . SER A 1 1 ? -6.434 -12.694 1.431 1.00 2.10 778 SER A CA 6
ATOM 6238 C C . SER A 1 1 ? -6.550 -12.031 0.064 1.00 1.16 778 SER A C 6
ATOM 6239 O O . SER A 1 1 ? -5.857 -12.411 -0.883 1.00 1.09 778 SER A O 6
ATOM 6249 N N . GLU A 1 2 ? -7.357 -10.976 -0.015 1.00 0.78 779 GLU A N 6
ATOM 6250 C CA . GLU A 1 2 ? -7.472 -10.199 -1.237 1.00 0.85 779 GLU A CA 6
ATOM 6251 C C . GLU A 1 2 ? -6.150 -9.523 -1.556 1.00 0.75 779 GLU A C 6
ATOM 6252 O O . GLU A 1 2 ? -5.464 -9.017 -0.663 1.00 1.17 779 GLU A O 6
ATOM 6264 N N . ILE A 1 3 ? -5.786 -9.547 -2.822 1.00 0.62 780 ILE A N 6
ATOM 6265 C CA . ILE A 1 3 ? -4.551 -8.939 -3.264 1.00 0.43 780 ILE A CA 6
ATOM 6266 C C . ILE A 1 3 ? -4.845 -7.750 -4.171 1.00 0.37 780 ILE A C 6
ATOM 6267 O O . ILE A 1 3 ? -5.735 -7.798 -5.020 1.00 0.49 780 ILE A O 6
ATOM 6283 N N . PHE A 1 4 ? -4.142 -6.668 -3.927 1.00 0.28 781 PHE A N 6
ATOM 6284 C CA . PHE A 1 4 ? -4.308 -5.443 -4.684 1.00 0.26 781 PHE A CA 6
ATOM 6285 C C . PHE A 1 4 ? -2.947 -4.981 -5.169 1.00 0.22 781 PHE A C 6
ATOM 6286 O O . PHE A 1 4 ? -1.940 -5.255 -4.523 1.00 0.21 781 PHE A O 6
ATOM 6303 N N . THR A 1 5 ? -2.899 -4.366 -6.332 1.00 0.23 782 THR A N 6
ATOM 6304 C CA . THR A 1 5 ? -1.634 -3.956 -6.908 1.00 0.23 782 THR A CA 6
ATOM 6305 C C . THR A 1 5 ? -1.674 -2.476 -7.245 1.00 0.23 782 THR A C 6
ATOM 6306 O O . THR A 1 5 ? -2.656 -1.968 -7.796 1.00 0.25 782 THR A O 6
ATOM 6317 N N . LEU A 1 6 ? -0.678 -1.776 -6.741 1.00 0.22 783 LEU A N 6
ATOM 6318 C CA . LEU A 1 6 ? -0.625 -0.333 -6.805 1.00 0.21 783 LEU A CA 6
ATOM 6319 C C . LEU A 1 6 ? 0.833 0.101 -6.858 1.00 0.21 783 LEU A C 6
ATOM 6320 O O . LEU A 1 6 ? 1.703 -0.601 -6.354 1.00 0.23 783 LEU A O 6
ATOM 6336 N N . LEU A 1 7 ? 1.128 1.176 -7.553 1.00 0.20 784 LEU A N 6
ATOM 6337 C CA . LEU A 1 7 ? 2.512 1.567 -7.728 1.00 0.22 784 LEU A CA 6
ATOM 6338 C C . LEU A 1 7 ? 2.692 3.014 -7.301 1.00 0.21 784 LEU A C 6
ATOM 6339 O O . LEU A 1 7 ? 1.939 3.893 -7.719 1.00 0.23 784 LEU A O 6
ATOM 6355 N N . VAL A 1 8 ? 3.552 3.196 -6.308 1.00 0.22 785 VAL A N 6
ATOM 6356 C CA . VAL A 1 8 ? 3.701 4.477 -5.635 1.00 0.25 785 VAL A CA 6
ATOM 6357 C C . VAL A 1 8 ? 4.256 5.553 -6.569 1.00 0.34 785 VAL A C 6
ATOM 6358 O O . VAL A 1 8 ? 5.186 5.312 -7.341 1.00 0.79 785 VAL A O 6
ATOM 6371 N N . GLU A 1 9 ? 3.613 6.711 -6.550 1.00 0.69 786 GLU A N 6
ATOM 6372 C CA . GLU A 1 9 ? 3.987 7.819 -7.417 1.00 0.81 786 GLU A CA 6
ATOM 6373 C C . GLU A 1 9 ? 5.079 8.669 -6.770 1.00 0.87 786 GLU A C 6
ATOM 6374 O O . GLU A 1 9 ? 6.163 8.181 -6.464 1.00 1.56 786 GLU A O 6
ATOM 6386 N N . LYS A 1 10 ? 4.767 9.948 -6.580 1.00 0.91 787 LYS A N 6
ATOM 6387 C CA . LYS A 1 10 ? 5.688 10.923 -6.006 1.00 1.01 787 LYS A CA 6
ATOM 6388 C C . LYS A 1 10 ? 5.882 10.720 -4.495 1.00 0.96 787 LYS A C 6
ATOM 6389 O O . LYS A 1 10 ? 5.763 11.663 -3.712 1.00 1.58 787 LYS A O 6
ATOM 6408 N N . VAL A 1 11 ? 6.249 9.501 -4.106 1.00 0.66 788 VAL A N 6
ATOM 6409 C CA . VAL A 1 11 ? 6.534 9.172 -2.706 1.00 0.61 788 VAL A CA 6
ATOM 6410 C C . VAL A 1 11 ? 5.343 9.510 -1.806 1.00 0.70 788 VAL A C 6
ATOM 6411 O O . VAL A 1 11 ? 5.328 10.532 -1.120 1.00 1.70 788 VAL A O 6
ATOM 6424 N N . TRP A 1 12 ? 4.318 8.677 -1.881 1.00 0.50 789 TRP A N 6
ATOM 6425 C CA . TRP A 1 12 ? 3.090 8.886 -1.121 1.00 0.33 789 TRP A CA 6
ATOM 6426 C C . TRP A 1 12 ? 3.354 8.955 0.377 1.00 0.29 789 TRP A C 6
ATOM 6427 O O . TRP A 1 12 ? 3.948 8.046 0.951 1.00 0.34 789 TRP A O 6
ATOM 6448 N N . ASN A 1 13 ? 2.832 9.989 1.020 1.00 0.29 790 ASN A N 6
ATOM 6449 C CA . ASN A 1 13 ? 2.955 10.136 2.469 1.00 0.32 790 ASN A CA 6
ATOM 6450 C C . ASN A 1 13 ? 1.856 9.340 3.186 1.00 0.37 790 ASN A C 6
ATOM 6451 O O . ASN A 1 13 ? 1.195 9.838 4.094 1.00 0.82 790 ASN A O 6
ATOM 6462 N N . PHE A 1 14 ? 1.666 8.097 2.739 1.00 0.30 791 PHE A N 6
ATOM 6463 C CA . PHE A 1 14 ? 0.683 7.162 3.306 1.00 0.25 791 PHE A CA 6
ATOM 6464 C C . PHE A 1 14 ? -0.758 7.583 3.018 1.00 0.23 791 PHE A C 6
ATOM 6465 O O . PHE A 1 14 ? -1.532 6.790 2.499 1.00 0.21 791 PHE A O 6
ATOM 6482 N N . ASP A 1 15 ? -1.120 8.815 3.351 1.00 0.26 792 ASP A N 6
ATOM 6483 C CA . ASP A 1 15 ? -2.482 9.300 3.125 1.00 0.29 792 ASP A CA 6
ATOM 6484 C C . ASP A 1 15 ? -2.828 9.264 1.637 1.00 0.25 792 ASP A C 6
ATOM 6485 O O . ASP A 1 15 ? -3.904 8.807 1.250 1.00 0.26 792 ASP A O 6
ATOM 6494 N N . ASP A 1 16 ? -1.867 9.650 0.806 1.00 0.24 793 ASP A N 6
ATOM 6495 C CA . ASP A 1 16 ? -2.029 9.586 -0.645 1.00 0.23 793 ASP A CA 6
ATOM 6496 C C . ASP A 1 16 ? -2.158 8.141 -1.101 1.00 0.19 793 ASP A C 6
ATOM 6497 O O . ASP A 1 16 ? -3.003 7.804 -1.927 1.00 0.18 793 ASP A O 6
ATOM 6506 N N . LEU A 1 17 ? -1.363 7.279 -0.491 1.00 0.18 794 LEU A N 6
ATOM 6507 C CA . LEU A 1 17 ? -1.415 5.854 -0.759 1.00 0.17 794 LEU A CA 6
ATOM 6508 C C . LEU A 1 17 ? -2.770 5.278 -0.338 1.00 0.16 794 LEU A C 6
ATOM 6509 O O . LEU A 1 17 ? -3.416 4.568 -1.106 1.00 0.16 794 LEU A O 6
ATOM 6525 N N . ILE A 1 18 ? -3.229 5.668 0.844 1.00 0.18 795 ILE A N 6
ATOM 6526 C CA . ILE A 1 18 ? -4.524 5.239 1.358 1.00 0.20 795 ILE A CA 6
ATOM 6527 C C . ILE A 1 18 ? -5.664 5.670 0.439 1.00 0.19 795 ILE A C 6
ATOM 6528 O O . ILE A 1 18 ? -6.507 4.854 0.074 1.00 0.20 795 ILE A O 6
ATOM 6544 N N . MET A 1 19 ? -5.699 6.948 0.077 1.00 0.22 796 MET A N 6
ATOM 6545 C CA . MET A 1 19 ? -6.775 7.467 -0.762 1.00 0.26 796 MET A CA 6
ATOM 6546 C C . MET A 1 19 ? -6.752 6.815 -2.143 1.00 0.22 796 MET A C 6
ATOM 6547 O O . MET A 1 19 ? -7.803 6.500 -2.700 1.00 0.23 796 MET A O 6
ATOM 6561 N N . ALA A 1 20 ? -5.553 6.554 -2.663 1.00 0.21 797 ALA A N 6
ATOM 6562 C CA . ALA A 1 20 ? -5.410 5.866 -3.941 1.00 0.22 797 ALA A CA 6
ATOM 6563 C C . ALA A 1 20 ? -5.999 4.459 -3.854 1.00 0.21 797 ALA A C 6
ATOM 6564 O O . ALA A 1 20 ? -6.834 4.070 -4.675 1.00 0.26 797 ALA A O 6
ATOM 6571 N N . ILE A 1 21 ? -5.650 3.751 -2.785 1.00 0.20 798 ILE A N 6
ATOM 6572 C CA . ILE A 1 21 ? -6.217 2.436 -2.518 1.00 0.26 798 ILE A CA 6
ATOM 6573 C C . ILE A 1 21 ? -7.729 2.531 -2.344 1.00 0.27 798 ILE A C 6
ATOM 6574 O O . ILE A 1 21 ? -8.477 1.699 -2.849 1.00 0.33 798 ILE A O 6
ATOM 6590 N N . ASN A 1 22 ? -8.154 3.510 -1.558 1.00 0.27 799 ASN A N 6
ATOM 6591 C CA . ASN A 1 22 ? -9.562 3.682 -1.225 1.00 0.33 799 ASN A CA 6
ATOM 6592 C C . ASN A 1 22 ? -10.409 3.968 -2.455 1.00 0.31 799 ASN A C 6
ATOM 6593 O O . ASN A 1 22 ? -11.529 3.485 -2.555 1.00 0.40 799 ASN A O 6
ATOM 6604 N N . SER A 1 23 ? -9.890 4.775 -3.367 1.00 0.30 800 SER A N 6
ATOM 6605 C CA . SER A 1 23 ? -10.601 5.072 -4.602 1.00 0.35 800 SER A CA 6
ATOM 6606 C C . SER A 1 23 ? -10.657 3.834 -5.501 1.00 0.33 800 SER A C 6
ATOM 6607 O O . SER A 1 23 ? -11.673 3.565 -6.147 1.00 0.41 800 SER A O 6
ATOM 6615 N N . LYS A 1 24 ? -9.551 3.095 -5.554 1.00 0.29 801 LYS A N 6
ATOM 6616 C CA . LYS A 1 24 ? -9.467 1.882 -6.365 1.00 0.36 801 LYS A CA 6
ATOM 6617 C C . LYS A 1 24 ? -10.361 0.766 -5.822 1.00 0.43 801 LYS A C 6
ATOM 6618 O O . LYS A 1 24 ? -11.224 0.246 -6.528 1.00 0.58 801 LYS A O 6
ATOM 6637 N N . ILE A 1 25 ? -10.137 0.393 -4.567 1.00 0.39 802 ILE A N 6
ATOM 6638 C CA . ILE A 1 25 ? -10.913 -0.662 -3.929 1.00 0.52 802 ILE A CA 6
ATOM 6639 C C . ILE A 1 25 ? -12.288 -0.139 -3.537 1.00 0.70 802 ILE A C 6
ATOM 6640 O O . ILE A 1 25 ? -12.412 0.997 -3.088 1.00 1.56 802 ILE A O 6
ATOM 6656 N N . SER A 1 26 ? -13.317 -0.946 -3.777 1.00 1.05 803 SER A N 6
ATOM 6657 C CA . SER A 1 26 ? -14.688 -0.549 -3.534 1.00 1.14 803 SER A CA 6
ATOM 6658 C C . SER A 1 26 ? -15.060 0.610 -4.456 1.00 1.66 803 SER A C 6
ATOM 6659 O O . SER A 1 26 ? -15.624 1.621 -4.034 1.00 2.28 803 SER A O 6
ATOM 6667 N N . ASN A 1 27 ? -14.695 0.439 -5.725 1.00 2.33 804 ASN A N 6
ATOM 6668 C CA . ASN A 1 27 ? -14.912 1.440 -6.768 1.00 3.40 804 ASN A CA 6
ATOM 6669 C C . ASN A 1 27 ? -16.378 1.825 -6.889 1.00 3.88 804 ASN A C 6
ATOM 6670 O O . ASN A 1 27 ? -16.703 2.959 -7.238 1.00 4.66 804 ASN A O 6
ATOM 6681 N N . THR A 1 28 ? -17.253 0.860 -6.658 1.00 3.74 805 THR A N 6
ATOM 6682 C CA . THR A 1 28 ? -18.683 1.076 -6.777 1.00 4.53 805 THR A CA 6
ATOM 6683 C C . THR A 1 28 ? -19.152 2.184 -5.837 1.00 4.65 805 THR A C 6
ATOM 6684 O O . THR A 1 28 ? -19.965 3.031 -6.217 1.00 5.32 805 THR A O 6
ATOM 6695 N N . HIS A 1 29 ? -18.535 2.244 -4.660 1.00 4.26 806 HIS A N 6
ATOM 6696 C CA . HIS A 1 29 ? -18.789 3.322 -3.712 1.00 4.59 806 HIS A CA 6
ATOM 6697 C C . HIS A 1 29 ? -18.008 4.569 -4.126 1.00 4.36 806 HIS A C 6
ATOM 6698 O O . HIS A 1 29 ? -17.875 4.862 -5.313 1.00 4.80 806 HIS A O 6
ATOM 6713 N N . ASN A 1 30 ? -17.387 5.228 -3.159 1.00 4.08 807 ASN A N 6
ATOM 6714 C CA . ASN A 1 30 ? -16.497 6.337 -3.454 1.00 4.33 807 ASN A CA 6
ATOM 6715 C C . ASN A 1 30 ? -15.105 6.005 -2.957 1.00 3.86 807 ASN A C 6
ATOM 6716 O O . ASN A 1 30 ? -14.166 5.871 -3.741 1.00 4.10 807 ASN A O 6
ATOM 6727 N N . ASN A 1 31 ? -14.992 5.811 -1.652 1.00 3.63 808 ASN A N 6
ATOM 6728 C CA . ASN A 1 31 ? -13.734 5.425 -1.034 1.00 3.49 808 ASN A CA 6
ATOM 6729 C C . ASN A 1 31 ? -13.967 4.299 -0.038 1.00 2.65 808 ASN A C 6
ATOM 6730 O O . ASN A 1 31 ? -14.951 4.311 0.702 1.00 3.08 808 ASN A O 6
ATOM 6741 N N . ASN A 1 32 ? -13.089 3.307 -0.055 1.00 1.96 809 ASN A N 6
ATOM 6742 C CA . ASN A 1 32 ? -13.197 2.170 0.854 1.00 1.56 809 ASN A CA 6
ATOM 6743 C C . ASN A 1 32 ? -13.050 2.629 2.307 1.00 1.72 809 ASN A C 6
ATOM 6744 O O . ASN A 1 32 ? -13.776 2.166 3.189 1.00 2.42 809 ASN A O 6
ATOM 6755 N N . ILE A 1 33 ? -12.147 3.591 2.520 1.00 1.83 810 ILE A N 6
ATOM 6756 C CA . ILE A 1 33 ? -11.899 4.181 3.833 1.00 2.18 810 ILE A CA 6
ATOM 6757 C C . ILE A 1 33 ? -11.232 3.174 4.760 1.00 1.94 810 ILE A C 6
ATOM 6758 O O . ILE A 1 33 ? -11.895 2.319 5.348 1.00 2.25 810 ILE A O 6
ATOM 6774 N N . SER A 1 34 ? -9.912 3.296 4.868 1.00 1.61 811 SER A N 6
ATOM 6775 C CA . SER A 1 34 ? -9.104 2.418 5.715 1.00 1.34 811 SER A CA 6
ATOM 6776 C C . SER A 1 34 ? -9.304 0.949 5.330 1.00 1.12 811 SER A C 6
ATOM 6777 O O . SER A 1 34 ? -10.157 0.259 5.894 1.00 1.24 811 SER A O 6
ATOM 6785 N N . PRO A 1 35 ? -8.539 0.462 4.334 1.00 0.88 812 PRO A N 6
ATOM 6786 C CA . PRO A 1 35 ? -8.666 -0.912 3.841 1.00 0.80 812 PRO A CA 6
ATOM 6787 C C . PRO A 1 35 ? -8.392 -1.927 4.928 1.00 0.77 812 PRO A C 6
ATOM 6788 O O . PRO A 1 35 ? -7.292 -1.979 5.482 1.00 0.82 812 PRO A O 6
ATOM 6799 N N . ILE A 1 36 ? -9.455 -2.622 5.323 1.00 0.87 813 ILE A N 6
ATOM 6800 C CA . ILE A 1 36 ? -9.432 -3.510 6.475 1.00 0.96 813 ILE A CA 6
ATOM 6801 C C . ILE A 1 36 ? -9.343 -2.684 7.747 1.00 0.96 813 ILE A C 6
ATOM 6802 O O . ILE A 1 36 ? -10.310 -2.585 8.501 1.00 1.64 813 ILE A O 6
ATOM 6818 N N . THR A 1 37 ? -8.198 -2.029 7.920 1.00 0.83 814 THR A N 6
ATOM 6819 C CA . THR A 1 37 ? -7.933 -1.169 9.061 1.00 0.84 814 THR A CA 6
ATOM 6820 C C . THR A 1 37 ? -6.445 -0.810 9.104 1.00 0.71 814 THR A C 6
ATOM 6821 O O . THR A 1 37 ? -6.075 0.350 9.283 1.00 1.08 814 THR A O 6
ATOM 6832 N N . LYS A 1 38 ? -5.594 -1.820 8.942 1.00 0.61 815 LYS A N 6
ATOM 6833 C CA . LYS A 1 38 ? -4.153 -1.628 9.013 1.00 0.82 815 LYS A CA 6
ATOM 6834 C C . LYS A 1 38 ? -3.546 -1.660 7.624 1.00 0.88 815 LYS A C 6
ATOM 6835 O O . LYS A 1 38 ? -2.649 -0.883 7.326 1.00 1.68 815 LYS A O 6
ATOM 6854 N N . ILE A 1 39 ? -4.008 -2.639 6.834 1.00 0.43 816 ILE A N 6
ATOM 6855 C CA . ILE A 1 39 ? -3.485 -2.959 5.496 1.00 0.34 816 ILE A CA 6
ATOM 6856 C C . ILE A 1 39 ? -2.100 -3.602 5.592 1.00 0.30 816 ILE A C 6
ATOM 6857 O O . ILE A 1 39 ? -1.301 -3.309 6.491 1.00 0.33 816 ILE A O 6
ATOM 6873 N N . LYS A 1 40 ? -1.817 -4.466 4.641 1.00 0.26 817 LYS A N 6
ATOM 6874 C CA . LYS A 1 40 ? -0.539 -5.142 4.565 1.00 0.24 817 LYS A CA 6
ATOM 6875 C C . LYS A 1 40 ? 0.001 -4.924 3.168 1.00 0.23 817 LYS A C 6
ATOM 6876 O O . LYS A 1 40 ? -0.771 -4.692 2.245 1.00 0.24 817 LYS A O 6
ATOM 6895 N N . TYR A 1 41 ? 1.298 -4.806 3.036 1.00 0.20 818 TYR A N 6
ATOM 6896 C CA . TYR A 1 41 ? 1.871 -4.400 1.776 1.00 0.19 818 TYR A CA 6
ATOM 6897 C C . TYR A 1 41 ? 2.927 -5.394 1.333 1.00 0.18 818 TYR A C 6
ATOM 6898 O O . TYR A 1 41 ? 3.506 -6.115 2.146 1.00 0.19 818 TYR A O 6
ATOM 6916 N N . GLN A 1 42 ? 3.012 -5.556 0.032 1.00 0.17 819 GLN A N 6
ATOM 6917 C CA . GLN A 1 42 ? 3.858 -6.553 -0.582 1.00 0.19 819 GLN A CA 6
ATOM 6918 C C . GLN A 1 42 ? 4.734 -5.878 -1.617 1.00 0.19 819 GLN A C 6
ATOM 6919 O O . GLN A 1 42 ? 4.347 -4.865 -2.196 1.00 0.18 819 GLN A O 6
ATOM 6933 N N . ASP A 1 43 ? 5.940 -6.376 -1.766 1.00 0.22 820 ASP A N 6
ATOM 6934 C CA . ASP A 1 43 ? 6.925 -5.742 -2.617 1.00 0.24 820 ASP A CA 6
ATOM 6935 C C . ASP A 1 43 ? 7.448 -6.752 -3.623 1.00 0.28 820 ASP A C 6
ATOM 6936 O O . ASP A 1 43 ? 7.349 -7.963 -3.387 1.00 0.38 820 ASP A O 6
ATOM 6945 N N . GLU A 1 44 ? 7.761 -6.240 -4.819 1.00 0.28 821 GLU A N 6
ATOM 6946 C CA . GLU A 1 44 ? 8.088 -7.046 -6.002 1.00 0.38 821 GLU A CA 6
ATOM 6947 C C . GLU A 1 44 ? 8.927 -8.282 -5.677 1.00 0.85 821 GLU A C 6
ATOM 6948 O O . GLU A 1 44 ? 8.718 -9.348 -6.259 1.00 0.63 821 GLU A O 6
ATOM 6960 N N . ASP A 1 45 ? 9.882 -8.129 -4.774 1.00 1.90 822 ASP A N 6
ATOM 6961 C CA . ASP A 1 45 ? 10.787 -9.226 -4.415 1.00 2.86 822 ASP A CA 6
ATOM 6962 C C . ASP A 1 45 ? 10.014 -10.447 -3.922 1.00 2.24 822 ASP A C 6
ATOM 6963 O O . ASP A 1 45 ? 10.425 -11.589 -4.143 1.00 2.49 822 ASP A O 6
ATOM 6972 N N . GLY A 1 46 ? 8.880 -10.198 -3.285 1.00 1.39 823 GLY A N 6
ATOM 6973 C CA . GLY A 1 46 ? 8.044 -11.272 -2.791 1.00 0.79 823 GLY A CA 6
ATOM 6974 C C . GLY A 1 46 ? 7.987 -11.282 -1.283 1.00 0.74 823 GLY A C 6
ATOM 6975 O O . GLY A 1 46 ? 8.221 -12.309 -0.645 1.00 0.91 823 GLY A O 6
ATOM 6979 N N . ASP A 1 47 ? 7.746 -10.115 -0.711 1.00 0.55 824 ASP A N 6
ATOM 6980 C CA . ASP A 1 47 ? 7.777 -9.952 0.741 1.00 0.53 824 ASP A CA 6
ATOM 6981 C C . ASP A 1 47 ? 6.506 -9.282 1.239 1.00 0.40 824 ASP A C 6
ATOM 6982 O O . ASP A 1 47 ? 5.885 -8.502 0.516 1.00 0.32 824 ASP A O 6
ATOM 6991 N N . PHE A 1 48 ? 6.089 -9.639 2.445 1.00 0.43 825 PHE A N 6
ATOM 6992 C CA . PHE A 1 48 ? 4.853 -9.125 3.019 1.00 0.38 825 PHE A CA 6
ATOM 6993 C C . PHE A 1 48 ? 5.135 -8.481 4.362 1.00 0.40 825 PHE A C 6
ATOM 6994 O O . PHE A 1 48 ? 5.771 -9.068 5.240 1.00 0.47 825 PHE A O 6
ATOM 7011 N N . VAL A 1 49 ? 4.700 -7.244 4.474 1.00 0.35 826 VAL A N 6
ATOM 7012 C CA . VAL A 1 49 ? 4.908 -6.428 5.655 1.00 0.39 826 VAL A CA 6
ATOM 7013 C C . VAL A 1 49 ? 3.609 -5.705 5.973 1.00 0.31 826 VAL A C 6
ATOM 7014 O O . VAL A 1 49 ? 2.831 -5.417 5.073 1.00 0.29 826 VAL A O 6
ATOM 7027 N N . VAL A 1 50 ? 3.340 -5.459 7.237 1.00 0.33 827 VAL A N 6
ATOM 7028 C CA . VAL A 1 50 ? 2.082 -4.853 7.628 1.00 0.32 827 VAL A CA 6
ATOM 7029 C C . VAL A 1 50 ? 2.374 -3.591 8.419 1.00 0.35 827 VAL A C 6
ATOM 7030 O O . VAL A 1 50 ? 3.431 -3.480 9.046 1.00 0.40 827 VAL A O 6
ATOM 7043 N N . LEU A 1 51 ? 1.594 -2.557 8.152 1.00 0.34 828 LEU A N 6
ATOM 7044 C CA . LEU A 1 51 ? 1.953 -1.233 8.617 1.00 0.38 828 LEU A CA 6
ATOM 7045 C C . LEU A 1 51 ? 0.817 -0.570 9.376 1.00 0.44 828 LEU A C 6
ATOM 7046 O O . LEU A 1 51 ? -0.345 -0.962 9.262 1.00 0.48 828 LEU A O 6
ATOM 7062 N N . GLY A 1 52 ? 1.187 0.374 10.217 1.00 0.53 829 GLY A N 6
ATOM 7063 C CA . GLY A 1 52 ? 0.226 1.051 11.053 1.00 0.63 829 GLY A CA 6
ATOM 7064 C C . GLY A 1 52 ? 0.873 2.156 11.850 1.00 0.73 829 GLY A C 6
ATOM 7065 O O . GLY A 1 52 ? 0.269 3.199 12.088 1.00 1.20 829 GLY A O 6
ATOM 7069 N N . SER A 1 53 ? 2.126 1.939 12.227 1.00 0.74 830 SER A N 6
ATOM 7070 C CA . SER A 1 53 ? 2.876 2.918 12.999 1.00 0.85 830 SER A CA 6
ATOM 7071 C C . SER A 1 53 ? 3.510 3.981 12.099 1.00 0.98 830 SER A C 6
ATOM 7072 O O . SER A 1 53 ? 4.372 4.734 12.551 1.00 1.93 830 SER A O 6
ATOM 7080 N N . ASP A 1 54 ? 3.081 4.022 10.830 1.00 0.62 831 ASP A N 6
ATOM 7081 C CA . ASP A 1 54 ? 3.584 4.987 9.833 1.00 0.62 831 ASP A CA 6
ATOM 7082 C C . ASP A 1 54 ? 5.026 4.676 9.421 1.00 0.58 831 ASP A C 6
ATOM 7083 O O . ASP A 1 54 ? 5.342 4.628 8.230 1.00 0.97 831 ASP A O 6
ATOM 7092 N N . GLU A 1 55 ? 5.881 4.443 10.410 1.00 0.50 832 GLU A N 6
ATOM 7093 C CA . GLU A 1 55 ? 7.290 4.135 10.184 1.00 0.44 832 GLU A CA 6
ATOM 7094 C C . GLU A 1 55 ? 7.456 2.946 9.237 1.00 0.34 832 GLU A C 6
ATOM 7095 O O . GLU A 1 55 ? 8.359 2.932 8.399 1.00 0.34 832 GLU A O 6
ATOM 7107 N N . ASP A 1 56 ? 6.562 1.967 9.360 1.00 0.32 833 ASP A N 6
ATOM 7108 C CA . ASP A 1 56 ? 6.586 0.777 8.509 1.00 0.29 833 ASP A CA 6
ATOM 7109 C C . ASP A 1 56 ? 6.500 1.183 7.039 1.00 0.24 833 ASP A C 6
ATOM 7110 O O . ASP A 1 56 ? 7.248 0.691 6.190 1.00 0.23 833 ASP A O 6
ATOM 7119 N N . TRP A 1 57 ? 5.605 2.121 6.757 1.00 0.22 834 TRP A N 6
ATOM 7120 C CA . TRP A 1 57 ? 5.428 2.631 5.407 1.00 0.20 834 TRP A CA 6
ATOM 7121 C C . TRP A 1 57 ? 6.679 3.368 4.936 1.00 0.19 834 TRP A C 6
ATOM 7122 O O . TRP A 1 57 ? 7.099 3.213 3.791 1.00 0.18 834 TRP A O 6
ATOM 7143 N N . ASN A 1 58 ? 7.295 4.129 5.831 1.00 0.22 835 ASN A N 6
ATOM 7144 C CA . ASN A 1 58 ? 8.528 4.844 5.506 1.00 0.25 835 ASN A CA 6
ATOM 7145 C C . ASN A 1 58 ? 9.607 3.857 5.070 1.00 0.21 835 ASN A C 6
ATOM 7146 O O . ASN A 1 58 ? 10.270 4.058 4.048 1.00 0.21 835 ASN A O 6
ATOM 7157 N N . VAL A 1 59 ? 9.676 2.733 5.779 1.00 0.22 836 VAL A N 6
ATOM 7158 C CA . VAL A 1 59 ? 10.576 1.645 5.415 1.00 0.25 836 VAL A CA 6
ATOM 7159 C C . VAL A 1 59 ? 10.267 1.147 4.006 1.00 0.19 836 VAL A C 6
ATOM 7160 O O . VAL A 1 59 ? 11.171 0.974 3.186 1.00 0.19 836 VAL A O 6
ATOM 7173 N N . ALA A 1 60 ? 8.981 0.953 3.721 1.00 0.16 837 ALA A N 6
ATOM 7174 C CA . ALA A 1 60 ? 8.553 0.503 2.401 1.00 0.15 837 ALA A CA 6
ATOM 7175 C C . ALA A 1 60 ? 8.947 1.500 1.317 1.00 0.15 837 ALA A C 6
ATOM 7176 O O . ALA A 1 60 ? 9.510 1.113 0.297 1.00 0.19 837 ALA A O 6
ATOM 7183 N N . LYS A 1 61 ? 8.645 2.778 1.538 1.00 0.14 838 LYS A N 6
ATOM 7184 C CA . LYS A 1 61 ? 8.960 3.820 0.560 1.00 0.19 838 LYS A CA 6
ATOM 7185 C C . LYS A 1 61 ? 10.445 3.806 0.203 1.00 0.20 838 LYS A C 6
ATOM 7186 O O . LYS A 1 61 ? 10.811 3.777 -0.979 1.00 0.24 838 LYS A O 6
ATOM 7205 N N . GLU A 1 62 ? 11.292 3.791 1.228 1.00 0.21 839 GLU A N 6
ATOM 7206 C CA . GLU A 1 62 ? 12.736 3.749 1.026 1.00 0.26 839 GLU A CA 6
ATOM 7207 C C . GLU A 1 62 ? 13.143 2.461 0.325 1.00 0.27 839 GLU A C 6
ATOM 7208 O O . GLU A 1 62 ? 13.965 2.480 -0.584 1.00 0.31 839 GLU A O 6
ATOM 7220 N N . MET A 1 63 ? 12.511 1.362 0.711 1.00 0.27 840 MET A N 6
ATOM 7221 C CA . MET A 1 63 ? 12.756 0.067 0.087 1.00 0.31 840 MET A CA 6
ATOM 7222 C C . MET A 1 63 ? 12.527 0.133 -1.421 1.00 0.34 840 MET A C 6
ATOM 7223 O O . MET A 1 63 ? 13.418 -0.179 -2.204 1.00 0.40 840 MET A O 6
ATOM 7237 N N . LEU A 1 64 ? 11.341 0.571 -1.815 1.00 0.30 841 LEU A N 6
ATOM 7238 C CA . LEU A 1 64 ? 10.979 0.678 -3.221 1.00 0.35 841 LEU A CA 6
ATOM 7239 C C . LEU A 1 64 ? 11.988 1.542 -3.976 1.00 0.39 841 LEU A C 6
ATOM 7240 O O . LEU A 1 64 ? 12.575 1.109 -4.972 1.00 0.50 841 LEU A O 6
ATOM 7256 N N . ALA A 1 65 ? 12.177 2.766 -3.489 1.00 0.36 842 ALA A N 6
ATOM 7257 C CA . ALA A 1 65 ? 13.048 3.737 -4.144 1.00 0.44 842 ALA A CA 6
ATOM 7258 C C . ALA A 1 65 ? 14.507 3.294 -4.171 1.00 0.52 842 ALA A C 6
ATOM 7259 O O . ALA A 1 65 ? 15.158 3.357 -5.213 1.00 0.61 842 ALA A O 6
ATOM 7266 N N . GLU A 1 66 ? 15.044 2.927 -3.015 1.00 0.53 843 GLU A N 6
ATOM 7267 C CA . GLU A 1 66 ? 16.456 2.592 -2.909 1.00 0.66 843 GLU A CA 6
ATOM 7268 C C . GLU A 1 66 ? 16.779 1.302 -3.656 1.00 0.71 843 GLU A C 6
ATOM 7269 O O . GLU A 1 66 ? 17.788 1.221 -4.355 1.00 0.81 843 GLU A O 6
ATOM 7281 N N . ASN A 1 67 ? 15.941 0.284 -3.483 1.00 0.67 844 ASN A N 6
ATOM 7282 C CA . ASN A 1 67 ? 16.186 -1.005 -4.122 1.00 0.80 844 ASN A CA 6
ATOM 7283 C C . ASN A 1 67 ? 16.026 -0.894 -5.629 1.00 0.79 844 ASN A C 6
ATOM 7284 O O . ASN A 1 67 ? 16.975 -1.169 -6.363 1.00 1.11 844 ASN A O 6
ATOM 7295 N N . ASN A 1 68 ? 14.827 -0.453 -6.053 1.00 0.62 845 ASN A N 6
ATOM 7296 C CA . ASN A 1 68 ? 14.441 -0.281 -7.472 1.00 0.71 845 ASN A CA 6
ATOM 7297 C C . ASN A 1 68 ? 12.999 -0.724 -7.634 1.00 0.61 845 ASN A C 6
ATOM 7298 O O . ASN A 1 68 ? 12.332 -0.393 -8.619 1.00 0.71 845 ASN A O 6
ATOM 7309 N N . GLU A 1 69 ? 12.597 -1.621 -6.742 1.00 0.55 846 GLU A N 6
ATOM 7310 C CA . GLU A 1 69 ? 11.323 -2.304 -6.845 1.00 0.63 846 GLU A CA 6
ATOM 7311 C C . GLU A 1 69 ? 10.189 -1.409 -6.387 1.00 0.73 846 GLU A C 6
ATOM 7312 O O . GLU A 1 69 ? 9.848 -1.375 -5.213 1.00 1.49 846 GLU A O 6
ATOM 7324 N N . LYS A 1 70 ? 9.654 -0.641 -7.320 1.00 0.42 847 LYS A N 6
ATOM 7325 C CA . LYS A 1 70 ? 8.591 0.303 -7.022 1.00 0.37 847 LYS A CA 6
ATOM 7326 C C . LYS A 1 70 ? 7.237 -0.407 -6.984 1.00 0.35 847 LYS A C 6
ATOM 7327 O O . LYS A 1 70 ? 6.214 0.200 -6.659 1.00 0.44 847 LYS A O 6
ATOM 7346 N N . PHE A 1 71 ? 7.239 -1.691 -7.339 1.00 0.32 848 PHE A N 6
ATOM 7347 C CA . PHE A 1 71 ? 6.017 -2.492 -7.350 1.00 0.30 848 PHE A CA 6
ATOM 7348 C C . PHE A 1 71 ? 5.497 -2.687 -5.937 1.00 0.24 848 PHE A C 6
ATOM 7349 O O . PHE A 1 71 ? 6.206 -3.220 -5.074 1.00 0.21 848 PHE A O 6
ATOM 7366 N N . LEU A 1 72 ? 4.237 -2.342 -5.726 1.00 0.22 849 LEU A N 6
ATOM 7367 C CA . LEU A 1 72 ? 3.622 -2.498 -4.428 1.00 0.18 849 LEU A CA 6
ATOM 7368 C C . LEU A 1 72 ? 2.310 -3.265 -4.547 1.00 0.17 849 LEU A C 6
ATOM 7369 O O . LEU A 1 72 ? 1.552 -3.110 -5.506 1.00 0.19 849 LEU A O 6
ATOM 7385 N N . ASN A 1 73 ? 2.076 -4.116 -3.578 1.00 0.16 850 ASN A N 6
ATOM 7386 C CA . ASN A 1 73 ? 0.879 -4.931 -3.515 1.00 0.17 850 ASN A CA 6
ATOM 7387 C C . ASN A 1 73 ? 0.267 -4.762 -2.139 1.00 0.17 850 ASN A C 6
ATOM 7388 O O . ASN A 1 73 ? 0.977 -4.441 -1.194 1.00 0.16 850 ASN A O 6
ATOM 7399 N N . ILE A 1 74 ? -1.047 -4.819 -2.042 1.00 0.18 851 ILE A N 6
ATOM 7400 C CA . ILE A 1 74 ? -1.708 -4.527 -0.779 1.00 0.21 851 ILE A CA 6
ATOM 7401 C C . ILE A 1 74 ? -2.612 -5.673 -0.393 1.00 0.24 851 ILE A C 6
ATOM 7402 O O . ILE A 1 74 ? -3.425 -6.143 -1.190 1.00 0.26 851 ILE A O 6
ATOM 7418 N N . ARG A 1 75 ? -2.391 -6.172 0.801 1.00 0.30 852 ARG A N 6
ATOM 7419 C CA . ARG A 1 75 ? -3.121 -7.291 1.308 1.00 0.37 852 ARG A CA 6
ATOM 7420 C C . ARG A 1 75 ? -4.353 -6.844 2.053 1.00 0.39 852 ARG A C 6
ATOM 7421 O O . ARG A 1 75 ? -4.246 -6.122 3.051 1.00 0.43 852 ARG A O 6
ATOM 7442 N N . LEU A 1 76 ? -5.458 -7.482 1.740 1.00 0.46 853 LEU A N 6
ATOM 7443 C CA . LEU A 1 76 ? -6.640 -7.362 2.555 1.00 0.54 853 LEU A CA 6
ATOM 7444 C C . LEU A 1 76 ? -6.944 -8.734 3.137 1.00 0.63 853 LEU A C 6
ATOM 7445 O O . LEU A 1 76 ? -6.628 -9.751 2.514 1.00 1.15 853 LEU A O 6
ATOM 7461 N N . TYR A 1 77 ? -7.288 -8.761 4.411 1.00 0.99 854 TYR A N 6
ATOM 7462 C CA . TYR A 1 77 ? -7.322 -10.009 5.158 1.00 1.08 854 TYR A CA 6
ATOM 7463 C C . TYR A 1 77 ? -8.327 -9.915 6.299 1.00 1.25 854 TYR A C 6
ATOM 7464 O O . TYR A 1 77 ? -8.907 -8.828 6.485 1.00 1.67 854 TYR A O 6
ATOM 7483 N N . SER A 1 1 ? -9.307 -10.836 1.840 1.00 2.40 778 SER A N 7
ATOM 7484 C CA . SER A 1 1 ? -7.929 -11.169 1.418 1.00 2.10 778 SER A CA 7
ATOM 7485 C C . SER A 1 1 ? -7.761 -11.004 -0.085 1.00 1.16 778 SER A C 7
ATOM 7486 O O . SER A 1 1 ? -6.977 -11.717 -0.716 1.00 1.09 778 SER A O 7
ATOM 7496 N N . GLU A 1 2 ? -8.409 -9.992 -0.642 1.00 0.78 779 GLU A N 7
ATOM 7497 C CA . GLU A 1 2 ? -8.219 -9.680 -2.042 1.00 0.85 779 GLU A CA 7
ATOM 7498 C C . GLU A 1 2 ? -6.875 -9.004 -2.226 1.00 0.75 779 GLU A C 7
ATOM 7499 O O . GLU A 1 2 ? -6.476 -8.156 -1.421 1.00 1.17 779 GLU A O 7
ATOM 7511 N N . ILE A 1 3 ? -6.151 -9.425 -3.239 1.00 0.62 780 ILE A N 7
ATOM 7512 C CA . ILE A 1 3 ? -4.860 -8.844 -3.519 1.00 0.43 780 ILE A CA 7
ATOM 7513 C C . ILE A 1 3 ? -5.042 -7.575 -4.339 1.00 0.37 780 ILE A C 7
ATOM 7514 O O . ILE A 1 3 ? -5.921 -7.493 -5.198 1.00 0.49 780 ILE A O 7
ATOM 7530 N N . PHE A 1 4 ? -4.274 -6.565 -4.002 1.00 0.28 781 PHE A N 7
ATOM 7531 C CA . PHE A 1 4 ? -4.372 -5.278 -4.652 1.00 0.26 781 PHE A CA 7
ATOM 7532 C C . PHE A 1 4 ? -3.000 -4.868 -5.135 1.00 0.22 781 PHE A C 7
ATOM 7533 O O . PHE A 1 4 ? -1.995 -5.246 -4.544 1.00 0.21 781 PHE A O 7
ATOM 7550 N N . THR A 1 5 ? -2.960 -4.191 -6.262 1.00 0.23 782 THR A N 7
ATOM 7551 C CA . THR A 1 5 ? -1.707 -3.839 -6.889 1.00 0.23 782 THR A CA 7
ATOM 7552 C C . THR A 1 5 ? -1.668 -2.347 -7.150 1.00 0.23 782 THR A C 7
ATOM 7553 O O . THR A 1 5 ? -2.659 -1.750 -7.575 1.00 0.25 782 THR A O 7
ATOM 7564 N N . LEU A 1 6 ? -0.582 -1.739 -6.724 1.00 0.22 783 LEU A N 7
ATOM 7565 C CA . LEU A 1 6 ? -0.445 -0.305 -6.748 1.00 0.21 783 LEU A CA 7
ATOM 7566 C C . LEU A 1 6 ? 1.020 0.052 -6.944 1.00 0.21 783 LEU A C 7
ATOM 7567 O O . LEU A 1 6 ? 1.902 -0.688 -6.533 1.00 0.23 783 LEU A O 7
ATOM 7583 N N . LEU A 1 7 ? 1.280 1.120 -7.658 1.00 0.20 784 LEU A N 7
ATOM 7584 C CA . LEU A 1 7 ? 2.644 1.492 -7.973 1.00 0.22 784 LEU A CA 7
ATOM 7585 C C . LEU A 1 7 ? 2.853 2.947 -7.593 1.00 0.21 784 LEU A C 7
ATOM 7586 O O . LEU A 1 7 ? 2.094 3.817 -8.021 1.00 0.23 784 LEU A O 7
ATOM 7602 N N . VAL A 1 8 ? 3.706 3.157 -6.593 1.00 0.22 785 VAL A N 7
ATOM 7603 C CA . VAL A 1 8 ? 3.833 4.464 -5.960 1.00 0.25 785 VAL A CA 7
ATOM 7604 C C . VAL A 1 8 ? 4.340 5.514 -6.958 1.00 0.34 785 VAL A C 7
ATOM 7605 O O . VAL A 1 8 ? 5.468 5.447 -7.446 1.00 0.79 785 VAL A O 7
ATOM 7618 N N . GLU A 1 9 ? 3.421 6.369 -7.392 1.00 0.69 786 GLU A N 7
ATOM 7619 C CA . GLU A 1 9 ? 3.687 7.320 -8.469 1.00 0.81 786 GLU A CA 7
ATOM 7620 C C . GLU A 1 9 ? 4.648 8.416 -8.025 1.00 0.87 786 GLU A C 7
ATOM 7621 O O . GLU A 1 9 ? 5.578 8.768 -8.746 1.00 1.56 786 GLU A O 7
ATOM 7633 N N . LYS A 1 10 ? 4.457 8.919 -6.814 1.00 0.91 787 LYS A N 7
ATOM 7634 C CA . LYS A 1 10 ? 5.363 9.917 -6.263 1.00 1.01 787 LYS A CA 7
ATOM 7635 C C . LYS A 1 10 ? 5.618 9.650 -4.785 1.00 0.96 787 LYS A C 7
ATOM 7636 O O . LYS A 1 10 ? 5.512 10.549 -3.952 1.00 1.58 787 LYS A O 7
ATOM 7655 N N . VAL A 1 11 ? 5.970 8.391 -4.503 1.00 0.66 788 VAL A N 7
ATOM 7656 C CA . VAL A 1 11 ? 6.311 7.875 -3.164 1.00 0.61 788 VAL A CA 7
ATOM 7657 C C . VAL A 1 11 ? 5.128 7.892 -2.183 1.00 0.70 788 VAL A C 7
ATOM 7658 O O . VAL A 1 11 ? 4.918 6.914 -1.470 1.00 1.70 788 VAL A O 7
ATOM 7671 N N . TRP A 1 12 ? 4.339 8.969 -2.195 1.00 0.50 789 TRP A N 7
ATOM 7672 C CA . TRP A 1 12 ? 3.152 9.107 -1.341 1.00 0.33 789 TRP A CA 7
ATOM 7673 C C . TRP A 1 12 ? 3.515 9.203 0.137 1.00 0.29 789 TRP A C 7
ATOM 7674 O O . TRP A 1 12 ? 4.110 8.294 0.712 1.00 0.34 789 TRP A O 7
ATOM 7695 N N . ASN A 1 13 ? 3.022 10.239 0.785 1.00 0.29 790 ASN A N 7
ATOM 7696 C CA . ASN A 1 13 ? 3.196 10.392 2.223 1.00 0.32 790 ASN A CA 7
ATOM 7697 C C . ASN A 1 13 ? 2.118 9.614 2.983 1.00 0.37 790 ASN A C 7
ATOM 7698 O O . ASN A 1 13 ? 1.560 10.098 3.967 1.00 0.82 790 ASN A O 7
ATOM 7709 N N . PHE A 1 14 ? 1.850 8.398 2.503 1.00 0.30 791 PHE A N 7
ATOM 7710 C CA . PHE A 1 14 ? 0.869 7.480 3.096 1.00 0.25 791 PHE A CA 7
ATOM 7711 C C . PHE A 1 14 ? -0.566 7.936 2.846 1.00 0.23 791 PHE A C 7
ATOM 7712 O O . PHE A 1 14 ? -1.386 7.152 2.388 1.00 0.21 791 PHE A O 7
ATOM 7729 N N . ASP A 1 15 ? -0.865 9.195 3.135 1.00 0.26 792 ASP A N 7
ATOM 7730 C CA . ASP A 1 15 ? -2.212 9.730 2.941 1.00 0.29 792 ASP A CA 7
ATOM 7731 C C . ASP A 1 15 ? -2.626 9.630 1.473 1.00 0.25 792 ASP A C 7
ATOM 7732 O O . ASP A 1 15 ? -3.729 9.170 1.153 1.00 0.26 792 ASP A O 7
ATOM 7741 N N . ASP A 1 16 ? -1.695 9.960 0.583 1.00 0.24 793 ASP A N 7
ATOM 7742 C CA . ASP A 1 16 ? -1.927 9.847 -0.854 1.00 0.23 793 ASP A CA 7
ATOM 7743 C C . ASP A 1 16 ? -2.044 8.383 -1.260 1.00 0.19 793 ASP A C 7
ATOM 7744 O O . ASP A 1 16 ? -2.917 8.009 -2.038 1.00 0.18 793 ASP A O 7
ATOM 7753 N N . LEU A 1 17 ? -1.200 7.554 -0.663 1.00 0.18 794 LEU A N 7
ATOM 7754 C CA . LEU A 1 17 ? -1.235 6.117 -0.893 1.00 0.17 794 LEU A CA 7
ATOM 7755 C C . LEU A 1 17 ? -2.582 5.540 -0.452 1.00 0.16 794 LEU A C 7
ATOM 7756 O O . LEU A 1 17 ? -3.186 4.745 -1.168 1.00 0.16 794 LEU A O 7
ATOM 7772 N N . ILE A 1 18 ? -3.077 6.005 0.689 1.00 0.18 795 ILE A N 7
ATOM 7773 C CA . ILE A 1 18 ? -4.364 5.565 1.215 1.00 0.20 795 ILE A CA 7
ATOM 7774 C C . ILE A 1 18 ? -5.514 5.918 0.273 1.00 0.19 795 ILE A C 7
ATOM 7775 O O . ILE A 1 18 ? -6.311 5.051 -0.084 1.00 0.20 795 ILE A O 7
ATOM 7791 N N . MET A 1 19 ? -5.594 7.182 -0.137 1.00 0.22 796 MET A N 7
ATOM 7792 C CA . MET A 1 19 ? -6.671 7.618 -1.025 1.00 0.26 796 MET A CA 7
ATOM 7793 C C . MET A 1 19 ? -6.593 6.877 -2.360 1.00 0.22 796 MET A C 7
ATOM 7794 O O . MET A 1 19 ? -7.620 6.498 -2.928 1.00 0.23 796 MET A O 7
ATOM 7808 N N . ALA A 1 20 ? -5.369 6.622 -2.822 1.00 0.21 797 ALA A N 7
ATOM 7809 C CA . ALA A 1 20 ? -5.151 5.863 -4.045 1.00 0.22 797 ALA A CA 7
ATOM 7810 C C . ALA A 1 20 ? -5.689 4.443 -3.891 1.00 0.21 797 ALA A C 7
ATOM 7811 O O . ALA A 1 20 ? -6.447 3.960 -4.736 1.00 0.26 797 ALA A O 7
ATOM 7818 N N . ILE A 1 21 ? -5.371 3.823 -2.757 1.00 0.20 798 ILE A N 7
ATOM 7819 C CA . ILE A 1 21 ? -5.876 2.496 -2.429 1.00 0.26 798 ILE A CA 7
ATOM 7820 C C . ILE A 1 21 ? -7.402 2.500 -2.354 1.00 0.27 798 ILE A C 7
ATOM 7821 O O . ILE A 1 21 ? -8.067 1.668 -2.970 1.00 0.33 798 ILE A O 7
ATOM 7837 N N . ASN A 1 22 ? -7.935 3.438 -1.582 1.00 0.27 799 ASN A N 7
ATOM 7838 C CA . ASN A 1 22 ? -9.374 3.546 -1.359 1.00 0.33 799 ASN A CA 7
ATOM 7839 C C . ASN A 1 22 ? -10.140 3.669 -2.668 1.00 0.31 799 ASN A C 7
ATOM 7840 O O . ASN A 1 22 ? -11.110 2.948 -2.901 1.00 0.40 799 ASN A O 7
ATOM 7851 N N . SER A 1 23 ? -9.708 4.598 -3.507 1.00 0.30 800 SER A N 7
ATOM 7852 C CA . SER A 1 23 ? -10.375 4.861 -4.771 1.00 0.35 800 SER A CA 7
ATOM 7853 C C . SER A 1 23 ? -10.276 3.664 -5.713 1.00 0.33 800 SER A C 7
ATOM 7854 O O . SER A 1 23 ? -11.258 3.285 -6.355 1.00 0.41 800 SER A O 7
ATOM 7862 N N . LYS A 1 24 ? -9.085 3.092 -5.820 1.00 0.29 801 LYS A N 7
ATOM 7863 C CA . LYS A 1 24 ? -8.854 1.981 -6.730 1.00 0.36 801 LYS A CA 7
ATOM 7864 C C . LYS A 1 24 ? -9.584 0.712 -6.298 1.00 0.43 801 LYS A C 7
ATOM 7865 O O . LYS A 1 24 ? -10.147 0.009 -7.139 1.00 0.58 801 LYS A O 7
ATOM 7884 N N . ILE A 1 25 ? -9.546 0.392 -5.005 1.00 0.39 802 ILE A N 7
ATOM 7885 C CA . ILE A 1 25 ? -10.198 -0.819 -4.513 1.00 0.52 802 ILE A CA 7
ATOM 7886 C C . ILE A 1 25 ? -11.700 -0.762 -4.769 1.00 0.70 802 ILE A C 7
ATOM 7887 O O . ILE A 1 25 ? -12.239 -1.600 -5.487 1.00 1.56 802 ILE A O 7
ATOM 7903 N N . SER A 1 26 ? -12.347 0.284 -4.271 1.00 1.05 803 SER A N 7
ATOM 7904 C CA . SER A 1 26 ? -13.770 0.491 -4.508 1.00 1.14 803 SER A CA 7
ATOM 7905 C C . SER A 1 26 ? -14.173 1.914 -4.149 1.00 1.66 803 SER A C 7
ATOM 7906 O O . SER A 1 26 ? -13.988 2.352 -3.012 1.00 2.28 803 SER A O 7
ATOM 7914 N N . ASN A 1 27 ? -14.834 2.587 -5.080 1.00 2.33 804 ASN A N 7
ATOM 7915 C CA . ASN A 1 27 ? -15.385 3.905 -4.808 1.00 3.40 804 ASN A CA 7
ATOM 7916 C C . ASN A 1 27 ? -16.812 3.780 -4.283 1.00 3.88 804 ASN A C 7
ATOM 7917 O O . ASN A 1 27 ? -17.463 4.777 -3.971 1.00 4.66 804 ASN A O 7
ATOM 7928 N N . THR A 1 28 ? -17.277 2.538 -4.172 1.00 3.74 805 THR A N 7
ATOM 7929 C CA . THR A 1 28 ? -18.599 2.251 -3.644 1.00 4.53 805 THR A CA 7
ATOM 7930 C C . THR A 1 28 ? -18.597 2.288 -2.113 1.00 4.65 805 THR A C 7
ATOM 7931 O O . THR A 1 28 ? -18.522 3.360 -1.518 1.00 5.32 805 THR A O 7
ATOM 7942 N N . HIS A 1 29 ? -18.642 1.121 -1.474 1.00 4.26 806 HIS A N 7
ATOM 7943 C CA . HIS A 1 29 ? -18.622 1.058 -0.016 1.00 4.59 806 HIS A CA 7
ATOM 7944 C C . HIS A 1 29 ? -18.162 -0.312 0.475 1.00 4.36 806 HIS A C 7
ATOM 7945 O O . HIS A 1 29 ? -18.745 -1.339 0.128 1.00 4.80 806 HIS A O 7
ATOM 7960 N N . ASN A 1 30 ? -17.103 -0.303 1.279 1.00 4.08 807 ASN A N 7
ATOM 7961 C CA . ASN A 1 30 ? -16.525 -1.514 1.872 1.00 4.33 807 ASN A CA 7
ATOM 7962 C C . ASN A 1 30 ? -15.309 -1.144 2.711 1.00 3.86 807 ASN A C 7
ATOM 7963 O O . ASN A 1 30 ? -15.239 -1.463 3.897 1.00 4.10 807 ASN A O 7
ATOM 7974 N N . ASN A 1 31 ? -14.423 -0.355 2.123 1.00 3.63 808 ASN A N 7
ATOM 7975 C CA . ASN A 1 31 ? -13.268 0.180 2.832 1.00 3.49 808 ASN A CA 7
ATOM 7976 C C . ASN A 1 31 ? -12.702 1.376 2.074 1.00 2.65 808 ASN A C 7
ATOM 7977 O O . ASN A 1 31 ? -11.490 1.555 1.969 1.00 3.08 808 ASN A O 7
ATOM 7988 N N . ASN A 1 32 ? -13.607 2.210 1.573 1.00 1.96 809 ASN A N 7
ATOM 7989 C CA . ASN A 1 32 ? -13.229 3.415 0.842 1.00 1.56 809 ASN A CA 7
ATOM 7990 C C . ASN A 1 32 ? -12.844 4.530 1.808 1.00 1.72 809 ASN A C 7
ATOM 7991 O O . ASN A 1 32 ? -12.074 5.424 1.467 1.00 2.42 809 ASN A O 7
ATOM 8002 N N . ILE A 1 33 ? -13.343 4.447 3.032 1.00 1.83 810 ILE A N 7
ATOM 8003 C CA . ILE A 1 33 ? -12.975 5.410 4.059 1.00 2.18 810 ILE A CA 7
ATOM 8004 C C . ILE A 1 33 ? -11.595 5.061 4.607 1.00 1.94 810 ILE A C 7
ATOM 8005 O O . ILE A 1 33 ? -10.671 5.877 4.582 1.00 2.25 810 ILE A O 7
ATOM 8021 N N . SER A 1 34 ? -11.447 3.806 4.998 1.00 1.61 811 SER A N 7
ATOM 8022 C CA . SER A 1 34 ? -10.182 3.275 5.476 1.00 1.34 811 SER A CA 7
ATOM 8023 C C . SER A 1 34 ? -10.104 1.793 5.130 1.00 1.12 811 SER A C 7
ATOM 8024 O O . SER A 1 34 ? -11.081 1.063 5.303 1.00 1.24 811 SER A O 7
ATOM 8032 N N . PRO A 1 35 ? -8.962 1.328 4.599 1.00 0.88 812 PRO A N 7
ATOM 8033 C CA . PRO A 1 35 ? -8.788 -0.064 4.189 1.00 0.80 812 PRO A CA 7
ATOM 8034 C C . PRO A 1 35 ? -8.599 -0.991 5.390 1.00 0.77 812 PRO A C 7
ATOM 8035 O O . PRO A 1 35 ? -7.555 -1.630 5.543 1.00 0.82 812 PRO A O 7
ATOM 8046 N N . ILE A 1 36 ? -9.598 -0.984 6.280 1.00 0.87 813 ILE A N 7
ATOM 8047 C CA . ILE A 1 36 ? -9.600 -1.787 7.511 1.00 0.96 813 ILE A CA 7
ATOM 8048 C C . ILE A 1 36 ? -8.511 -1.315 8.484 1.00 0.96 813 ILE A C 7
ATOM 8049 O O . ILE A 1 36 ? -8.302 -1.915 9.537 1.00 1.64 813 ILE A O 7
ATOM 8065 N N . THR A 1 37 ? -7.765 -0.288 8.072 1.00 0.83 814 THR A N 7
ATOM 8066 C CA . THR A 1 37 ? -6.604 0.216 8.817 1.00 0.84 814 THR A CA 7
ATOM 8067 C C . THR A 1 37 ? -5.621 -0.915 9.103 1.00 0.71 814 THR A C 7
ATOM 8068 O O . THR A 1 37 ? -4.914 -0.905 10.108 1.00 1.08 814 THR A O 7
ATOM 8079 N N . LYS A 1 38 ? -5.650 -1.938 8.260 1.00 0.61 815 LYS A N 7
ATOM 8080 C CA . LYS A 1 38 ? -4.879 -3.139 8.509 1.00 0.82 815 LYS A CA 7
ATOM 8081 C C . LYS A 1 38 ? -4.356 -3.714 7.203 1.00 0.88 815 LYS A C 7
ATOM 8082 O O . LYS A 1 38 ? -4.389 -4.925 6.982 1.00 1.68 815 LYS A O 7
ATOM 8101 N N . ILE A 1 39 ? -3.908 -2.834 6.330 1.00 0.43 816 ILE A N 7
ATOM 8102 C CA . ILE A 1 39 ? -3.377 -3.249 5.044 1.00 0.34 816 ILE A CA 7
ATOM 8103 C C . ILE A 1 39 ? -2.008 -3.885 5.201 1.00 0.30 816 ILE A C 7
ATOM 8104 O O . ILE A 1 39 ? -1.229 -3.523 6.088 1.00 0.33 816 ILE A O 7
ATOM 8120 N N . LYS A 1 40 ? -1.685 -4.739 4.259 1.00 0.26 817 LYS A N 7
ATOM 8121 C CA . LYS A 1 40 ? -0.406 -5.405 4.220 1.00 0.24 817 LYS A CA 7
ATOM 8122 C C . LYS A 1 40 ? 0.181 -5.131 2.859 1.00 0.23 817 LYS A C 7
ATOM 8123 O O . LYS A 1 40 ? -0.564 -4.917 1.912 1.00 0.24 817 LYS A O 7
ATOM 8142 N N . TYR A 1 41 ? 1.475 -4.954 2.784 1.00 0.20 818 TYR A N 7
ATOM 8143 C CA . TYR A 1 41 ? 2.066 -4.459 1.565 1.00 0.19 818 TYR A CA 7
ATOM 8144 C C . TYR A 1 41 ? 3.172 -5.387 1.103 1.00 0.18 818 TYR A C 7
ATOM 8145 O O . TYR A 1 41 ? 3.798 -6.096 1.897 1.00 0.19 818 TYR A O 7
ATOM 8163 N N . GLN A 1 42 ? 3.271 -5.486 -0.198 1.00 0.17 819 GLN A N 7
ATOM 8164 C CA . GLN A 1 42 ? 4.157 -6.421 -0.844 1.00 0.19 819 GLN A CA 7
ATOM 8165 C C . GLN A 1 42 ? 5.007 -5.696 -1.865 1.00 0.19 819 GLN A C 7
ATOM 8166 O O . GLN A 1 42 ? 4.579 -4.693 -2.435 1.00 0.18 819 GLN A O 7
ATOM 8180 N N . ASP A 1 43 ? 6.220 -6.172 -2.045 1.00 0.22 820 ASP A N 7
ATOM 8181 C CA . ASP A 1 43 ? 7.182 -5.521 -2.909 1.00 0.24 820 ASP A CA 7
ATOM 8182 C C . ASP A 1 43 ? 7.654 -6.513 -3.955 1.00 0.28 820 ASP A C 7
ATOM 8183 O O . ASP A 1 43 ? 7.621 -7.726 -3.710 1.00 0.38 820 ASP A O 7
ATOM 8192 N N . GLU A 1 44 ? 7.882 -6.004 -5.171 1.00 0.28 821 GLU A N 7
ATOM 8193 C CA . GLU A 1 44 ? 8.173 -6.823 -6.348 1.00 0.38 821 GLU A CA 7
ATOM 8194 C C . GLU A 1 44 ? 9.206 -7.910 -6.062 1.00 0.85 821 GLU A C 7
ATOM 8195 O O . GLU A 1 44 ? 9.113 -9.012 -6.610 1.00 0.63 821 GLU A O 7
ATOM 8207 N N . ASP A 1 45 ? 10.184 -7.604 -5.215 1.00 1.90 822 ASP A N 7
ATOM 8208 C CA . ASP A 1 45 ? 11.220 -8.583 -4.862 1.00 2.86 822 ASP A CA 7
ATOM 8209 C C . ASP A 1 45 ? 10.596 -9.869 -4.338 1.00 2.24 822 ASP A C 7
ATOM 8210 O O . ASP A 1 45 ? 11.051 -10.969 -4.648 1.00 2.49 822 ASP A O 7
ATOM 8219 N N . GLY A 1 46 ? 9.550 -9.716 -3.546 1.00 1.39 823 GLY A N 7
ATOM 8220 C CA . GLY A 1 46 ? 8.881 -10.856 -2.969 1.00 0.79 823 GLY A CA 7
ATOM 8221 C C . GLY A 1 46 ? 8.827 -10.759 -1.463 1.00 0.74 823 GLY A C 7
ATOM 8222 O O . GLY A 1 46 ? 9.326 -11.636 -0.760 1.00 0.91 823 GLY A O 7
ATOM 8226 N N . ASP A 1 47 ? 8.308 -9.646 -0.967 1.00 0.55 824 ASP A N 7
ATOM 8227 C CA . ASP A 1 47 ? 8.279 -9.399 0.472 1.00 0.53 824 ASP A CA 7
ATOM 8228 C C . ASP A 1 47 ? 6.878 -9.016 0.924 1.00 0.40 824 ASP A C 7
ATOM 8229 O O . ASP A 1 47 ? 6.179 -8.288 0.225 1.00 0.32 824 ASP A O 7
ATOM 8238 N N . PHE A 1 48 ? 6.512 -9.444 2.124 1.00 0.43 825 PHE A N 7
ATOM 8239 C CA . PHE A 1 48 ? 5.228 -9.092 2.714 1.00 0.38 825 PHE A CA 7
ATOM 8240 C C . PHE A 1 48 ? 5.427 -8.524 4.111 1.00 0.40 825 PHE A C 7
ATOM 8241 O O . PHE A 1 48 ? 6.118 -9.112 4.945 1.00 0.47 825 PHE A O 7
ATOM 8258 N N . VAL A 1 49 ? 4.864 -7.349 4.321 1.00 0.35 826 VAL A N 7
ATOM 8259 C CA . VAL A 1 49 ? 5.001 -6.595 5.561 1.00 0.39 826 VAL A CA 7
ATOM 8260 C C . VAL A 1 49 ? 3.704 -5.827 5.791 1.00 0.31 826 VAL A C 7
ATOM 8261 O O . VAL A 1 49 ? 2.999 -5.530 4.834 1.00 0.29 826 VAL A O 7
ATOM 8274 N N . VAL A 1 50 ? 3.324 -5.599 7.035 1.00 0.33 827 VAL A N 7
ATOM 8275 C CA . VAL A 1 50 ? 2.042 -4.971 7.327 1.00 0.32 827 VAL A CA 7
ATOM 8276 C C . VAL A 1 50 ? 2.288 -3.725 8.160 1.00 0.35 827 VAL A C 7
ATOM 8277 O O . VAL A 1 50 ? 3.293 -3.646 8.870 1.00 0.40 827 VAL A O 7
ATOM 8290 N N . LEU A 1 51 ? 1.574 -2.659 7.817 1.00 0.34 828 LEU A N 7
ATOM 8291 C CA . LEU A 1 51 ? 1.952 -1.339 8.293 1.00 0.38 828 LEU A CA 7
ATOM 8292 C C . LEU A 1 51 ? 0.803 -0.586 8.950 1.00 0.44 828 LEU A C 7
ATOM 8293 O O . LEU A 1 51 ? -0.373 -0.821 8.663 1.00 0.48 828 LEU A O 7
ATOM 8309 N N . GLY A 1 52 ? 1.175 0.313 9.845 1.00 0.53 829 GLY A N 7
ATOM 8310 C CA . GLY A 1 52 ? 0.214 1.135 10.539 1.00 0.63 829 GLY A CA 7
ATOM 8311 C C . GLY A 1 52 ? 0.870 1.994 11.597 1.00 0.73 829 GLY A C 7
ATOM 8312 O O . GLY A 1 52 ? 0.333 2.150 12.696 1.00 1.20 829 GLY A O 7
ATOM 8316 N N . SER A 1 53 ? 2.058 2.510 11.284 1.00 0.74 830 SER A N 7
ATOM 8317 C CA . SER A 1 53 ? 2.821 3.313 12.231 1.00 0.85 830 SER A CA 7
ATOM 8318 C C . SER A 1 53 ? 3.801 4.246 11.518 1.00 0.98 830 SER A C 7
ATOM 8319 O O . SER A 1 53 ? 4.797 4.667 12.107 1.00 1.93 830 SER A O 7
ATOM 8327 N N . ASP A 1 54 ? 3.440 4.651 10.297 1.00 0.62 831 ASP A N 7
ATOM 8328 C CA . ASP A 1 54 ? 4.200 5.632 9.505 1.00 0.62 831 ASP A CA 7
ATOM 8329 C C . ASP A 1 54 ? 5.589 5.140 9.091 1.00 0.58 831 ASP A C 7
ATOM 8330 O O . ASP A 1 54 ? 5.898 5.100 7.903 1.00 0.97 831 ASP A O 7
ATOM 8339 N N . GLU A 1 55 ? 6.435 4.820 10.062 1.00 0.50 832 GLU A N 7
ATOM 8340 C CA . GLU A 1 55 ? 7.815 4.420 9.787 1.00 0.44 832 GLU A CA 7
ATOM 8341 C C . GLU A 1 55 ? 7.865 3.150 8.941 1.00 0.34 832 GLU A C 7
ATOM 8342 O O . GLU A 1 55 ? 8.747 2.985 8.102 1.00 0.34 832 GLU A O 7
ATOM 8354 N N . ASP A 1 56 ? 6.888 2.280 9.136 1.00 0.32 833 ASP A N 7
ATOM 8355 C CA . ASP A 1 56 ? 6.778 1.054 8.353 1.00 0.29 833 ASP A CA 7
ATOM 8356 C C . ASP A 1 56 ? 6.517 1.366 6.878 1.00 0.24 833 ASP A C 7
ATOM 8357 O O . ASP A 1 56 ? 7.211 0.857 5.996 1.00 0.23 833 ASP A O 7
ATOM 8366 N N . TRP A 1 57 ? 5.642 2.324 6.616 1.00 0.22 834 TRP A N 7
ATOM 8367 C CA . TRP A 1 57 ? 5.460 2.806 5.254 1.00 0.20 834 TRP A CA 7
ATOM 8368 C C . TRP A 1 57 ? 6.718 3.535 4.790 1.00 0.19 834 TRP A C 7
ATOM 8369 O O . TRP A 1 57 ? 7.141 3.391 3.648 1.00 0.18 834 TRP A O 7
ATOM 8390 N N . ASN A 1 58 ? 7.333 4.282 5.699 1.00 0.22 835 ASN A N 7
ATOM 8391 C CA . ASN A 1 58 ? 8.560 5.012 5.394 1.00 0.25 835 ASN A CA 7
ATOM 8392 C C . ASN A 1 58 ? 9.653 4.072 4.901 1.00 0.21 835 ASN A C 7
ATOM 8393 O O . ASN A 1 58 ? 10.248 4.313 3.855 1.00 0.21 835 ASN A O 7
ATOM 8404 N N . VAL A 1 59 ? 9.873 2.974 5.620 1.00 0.22 836 VAL A N 7
ATOM 8405 C CA . VAL A 1 59 ? 10.868 1.992 5.205 1.00 0.25 836 VAL A CA 7
ATOM 8406 C C . VAL A 1 59 ? 10.458 1.324 3.894 1.00 0.19 836 VAL A C 7
ATOM 8407 O O . VAL A 1 59 ? 11.304 1.084 3.039 1.00 0.19 836 VAL A O 7
ATOM 8420 N N . ALA A 1 60 ? 9.157 1.090 3.703 1.00 0.16 837 ALA A N 7
ATOM 8421 C CA . ALA A 1 60 ? 8.673 0.554 2.428 1.00 0.15 837 ALA A CA 7
ATOM 8422 C C . ALA A 1 60 ? 9.011 1.508 1.286 1.00 0.15 837 ALA A C 7
ATOM 8423 O O . ALA A 1 60 ? 9.531 1.087 0.253 1.00 0.19 837 ALA A O 7
ATOM 8430 N N . LYS A 1 61 ? 8.765 2.800 1.497 1.00 0.14 838 LYS A N 7
ATOM 8431 C CA . LYS A 1 61 ? 9.111 3.813 0.504 1.00 0.19 838 LYS A CA 7
ATOM 8432 C C . LYS A 1 61 ? 10.608 3.790 0.224 1.00 0.20 838 LYS A C 7
ATOM 8433 O O . LYS A 1 61 ? 11.028 3.779 -0.932 1.00 0.24 838 LYS A O 7
ATOM 8452 N N . GLU A 1 62 ? 11.402 3.718 1.295 1.00 0.21 839 GLU A N 7
ATOM 8453 C CA . GLU A 1 62 ? 12.852 3.617 1.168 1.00 0.26 839 GLU A CA 7
ATOM 8454 C C . GLU A 1 62 ? 13.218 2.386 0.362 1.00 0.27 839 GLU A C 7
ATOM 8455 O O . GLU A 1 62 ? 14.006 2.455 -0.565 1.00 0.31 839 GLU A O 7
ATOM 8467 N N . MET A 1 63 ? 12.596 1.271 0.709 1.00 0.27 840 MET A N 7
ATOM 8468 C CA . MET A 1 63 ? 12.798 0.008 0.013 1.00 0.31 840 MET A CA 7
ATOM 8469 C C . MET A 1 63 ? 12.582 0.181 -1.486 1.00 0.34 840 MET A C 7
ATOM 8470 O O . MET A 1 63 ? 13.447 -0.150 -2.293 1.00 0.40 840 MET A O 7
ATOM 8484 N N . LEU A 1 64 ? 11.451 0.765 -1.842 1.00 0.30 841 LEU A N 7
ATOM 8485 C CA . LEU A 1 64 ? 11.111 1.020 -3.231 1.00 0.35 841 LEU A CA 7
ATOM 8486 C C . LEU A 1 64 ? 12.141 1.930 -3.899 1.00 0.39 841 LEU A C 7
ATOM 8487 O O . LEU A 1 64 ? 12.665 1.613 -4.964 1.00 0.50 841 LEU A O 7
ATOM 8503 N N . ALA A 1 65 ? 12.406 3.069 -3.282 1.00 0.36 842 ALA A N 7
ATOM 8504 C CA . ALA A 1 65 ? 13.317 4.058 -3.846 1.00 0.44 842 ALA A CA 7
ATOM 8505 C C . ALA A 1 65 ? 14.767 3.552 -3.894 1.00 0.52 842 ALA A C 7
ATOM 8506 O O . ALA A 1 65 ? 15.479 3.776 -4.874 1.00 0.61 842 ALA A O 7
ATOM 8513 N N . GLU A 1 66 ? 15.204 2.900 -2.821 1.00 0.53 843 GLU A N 7
ATOM 8514 C CA . GLU A 1 66 ? 16.570 2.385 -2.710 1.00 0.66 843 GLU A CA 7
ATOM 8515 C C . GLU A 1 66 ? 16.807 1.236 -3.687 1.00 0.71 843 GLU A C 7
ATOM 8516 O O . GLU A 1 66 ? 17.757 1.254 -4.469 1.00 0.81 843 GLU A O 7
ATOM 8528 N N . ASN A 1 67 ? 15.933 0.241 -3.634 1.00 0.67 844 ASN A N 7
ATOM 8529 C CA . ASN A 1 67 ? 16.026 -0.921 -4.512 1.00 0.80 844 ASN A CA 7
ATOM 8530 C C . ASN A 1 67 ? 15.793 -0.525 -5.957 1.00 0.79 844 ASN A C 7
ATOM 8531 O O . ASN A 1 67 ? 16.316 -1.180 -6.859 1.00 1.11 844 ASN A O 7
ATOM 8542 N N . ASN A 1 68 ? 14.898 0.461 -6.145 1.00 0.62 845 ASN A N 7
ATOM 8543 C CA . ASN A 1 68 ? 14.458 0.964 -7.464 1.00 0.71 845 ASN A CA 7
ATOM 8544 C C . ASN A 1 68 ? 13.136 0.317 -7.850 1.00 0.61 845 ASN A C 7
ATOM 8545 O O . ASN A 1 68 ? 12.433 0.792 -8.743 1.00 0.71 845 ASN A O 7
ATOM 8556 N N . GLU A 1 69 ? 12.771 -0.731 -7.128 1.00 0.55 846 GLU A N 7
ATOM 8557 C CA . GLU A 1 69 ? 11.518 -1.417 -7.376 1.00 0.63 846 GLU A CA 7
ATOM 8558 C C . GLU A 1 69 ? 10.361 -0.551 -6.904 1.00 0.73 846 GLU A C 7
ATOM 8559 O O . GLU A 1 69 ? 10.510 0.234 -5.979 1.00 1.49 846 GLU A O 7
ATOM 8571 N N . LYS A 1 70 ? 9.289 -0.553 -7.660 1.00 0.42 847 LYS A N 7
ATOM 8572 C CA . LYS A 1 70 ? 8.198 0.377 -7.427 1.00 0.37 847 LYS A CA 7
ATOM 8573 C C . LYS A 1 70 ? 6.883 -0.367 -7.276 1.00 0.35 847 LYS A C 7
ATOM 8574 O O . LYS A 1 70 ? 5.871 0.207 -6.865 1.00 0.44 847 LYS A O 7
ATOM 8593 N N . PHE A 1 71 ? 6.903 -1.640 -7.641 1.00 0.32 848 PHE A N 7
ATOM 8594 C CA . PHE A 1 71 ? 5.718 -2.475 -7.566 1.00 0.30 848 PHE A CA 7
ATOM 8595 C C . PHE A 1 71 ? 5.307 -2.677 -6.118 1.00 0.24 848 PHE A C 7
ATOM 8596 O O . PHE A 1 71 ? 6.084 -3.192 -5.308 1.00 0.21 848 PHE A O 7
ATOM 8613 N N . LEU A 1 72 ? 4.068 -2.342 -5.822 1.00 0.22 849 LEU A N 7
ATOM 8614 C CA . LEU A 1 72 ? 3.532 -2.504 -4.492 1.00 0.18 849 LEU A CA 7
ATOM 8615 C C . LEU A 1 72 ? 2.219 -3.266 -4.566 1.00 0.17 849 LEU A C 7
ATOM 8616 O O . LEU A 1 72 ? 1.434 -3.101 -5.498 1.00 0.19 849 LEU A O 7
ATOM 8632 N N . ASN A 1 73 ? 2.016 -4.139 -3.616 1.00 0.16 850 ASN A N 7
ATOM 8633 C CA . ASN A 1 73 ? 0.817 -4.948 -3.558 1.00 0.17 850 ASN A CA 7
ATOM 8634 C C . ASN A 1 73 ? 0.240 -4.855 -2.165 1.00 0.17 850 ASN A C 7
ATOM 8635 O O . ASN A 1 73 ? 0.979 -4.629 -1.213 1.00 0.16 850 ASN A O 7
ATOM 8646 N N . ILE A 1 74 ? -1.072 -4.904 -2.045 1.00 0.18 851 ILE A N 7
ATOM 8647 C CA . ILE A 1 74 ? -1.709 -4.717 -0.752 1.00 0.21 851 ILE A CA 7
ATOM 8648 C C . ILE A 1 74 ? -2.611 -5.893 -0.469 1.00 0.24 851 ILE A C 7
ATOM 8649 O O . ILE A 1 74 ? -3.487 -6.224 -1.265 1.00 0.26 851 ILE A O 7
ATOM 8665 N N . ARG A 1 75 ? -2.383 -6.530 0.658 1.00 0.30 852 ARG A N 7
ATOM 8666 C CA . ARG A 1 75 ? -3.185 -7.650 1.052 1.00 0.37 852 ARG A CA 7
ATOM 8667 C C . ARG A 1 75 ? -4.221 -7.213 2.065 1.00 0.39 852 ARG A C 7
ATOM 8668 O O . ARG A 1 75 ? -3.882 -6.779 3.167 1.00 0.43 852 ARG A O 7
ATOM 8689 N N . LEU A 1 76 ? -5.474 -7.331 1.685 1.00 0.46 853 LEU A N 7
ATOM 8690 C CA . LEU A 1 76 ? -6.576 -6.966 2.555 1.00 0.54 853 LEU A CA 7
ATOM 8691 C C . LEU A 1 76 ? -7.061 -8.189 3.316 1.00 0.63 853 LEU A C 7
ATOM 8692 O O . LEU A 1 76 ? -8.193 -8.635 3.140 1.00 1.15 853 LEU A O 7
ATOM 8708 N N . TYR A 1 77 ? -6.146 -8.808 4.046 1.00 0.99 854 TYR A N 7
ATOM 8709 C CA . TYR A 1 77 ? -6.430 -10.056 4.740 1.00 1.08 854 TYR A CA 7
ATOM 8710 C C . TYR A 1 77 ? -7.477 -9.852 5.832 1.00 1.25 854 TYR A C 7
ATOM 8711 O O . TYR A 1 77 ? -8.302 -10.766 6.042 1.00 1.67 854 TYR A O 7
ATOM 8730 N N . SER A 1 1 ? -9.400 -12.417 -3.627 1.00 2.40 778 SER A N 8
ATOM 8731 C CA . SER A 1 1 ? -8.869 -11.089 -3.260 1.00 2.10 778 SER A CA 8
ATOM 8732 C C . SER A 1 1 ? -7.768 -11.232 -2.217 1.00 1.16 778 SER A C 8
ATOM 8733 O O . SER A 1 1 ? -6.885 -12.082 -2.357 1.00 1.09 778 SER A O 8
ATOM 8743 N N . GLU A 1 2 ? -7.787 -10.348 -1.219 1.00 0.78 779 GLU A N 8
ATOM 8744 C CA . GLU A 1 2 ? -6.740 -10.276 -0.209 1.00 0.85 779 GLU A CA 8
ATOM 8745 C C . GLU A 1 2 ? -5.413 -10.098 -0.907 1.00 0.75 779 GLU A C 8
ATOM 8746 O O . GLU A 1 2 ? -4.430 -10.795 -0.643 1.00 1.17 779 GLU A O 8
ATOM 8758 N N . ILE A 1 3 ? -5.451 -9.185 -1.851 1.00 0.62 780 ILE A N 8
ATOM 8759 C CA . ILE A 1 3 ? -4.325 -8.874 -2.708 1.00 0.43 780 ILE A CA 8
ATOM 8760 C C . ILE A 1 3 ? -4.707 -7.728 -3.646 1.00 0.37 780 ILE A C 8
ATOM 8761 O O . ILE A 1 3 ? -5.845 -7.643 -4.115 1.00 0.49 780 ILE A O 8
ATOM 8777 N N . PHE A 1 4 ? -3.813 -6.770 -3.742 1.00 0.28 781 PHE A N 8
ATOM 8778 C CA . PHE A 1 4 ? -4.045 -5.530 -4.457 1.00 0.26 781 PHE A CA 8
ATOM 8779 C C . PHE A 1 4 ? -2.709 -5.046 -4.989 1.00 0.22 781 PHE A C 8
ATOM 8780 O O . PHE A 1 4 ? -1.682 -5.360 -4.409 1.00 0.21 781 PHE A O 8
ATOM 8797 N N . THR A 1 5 ? -2.696 -4.404 -6.138 1.00 0.23 782 THR A N 8
ATOM 8798 C CA . THR A 1 5 ? -1.438 -4.006 -6.737 1.00 0.23 782 THR A CA 8
ATOM 8799 C C . THR A 1 5 ? -1.443 -2.519 -7.046 1.00 0.23 782 THR A C 8
ATOM 8800 O O . THR A 1 5 ? -2.443 -1.961 -7.504 1.00 0.25 782 THR A O 8
ATOM 8811 N N . LEU A 1 6 ? -0.381 -1.869 -6.609 1.00 0.22 783 LEU A N 8
ATOM 8812 C CA . LEU A 1 6 ? -0.257 -0.429 -6.682 1.00 0.21 783 LEU A CA 8
ATOM 8813 C C . LEU A 1 6 ? 1.216 -0.067 -6.823 1.00 0.21 783 LEU A C 8
ATOM 8814 O O . LEU A 1 6 ? 2.085 -0.822 -6.394 1.00 0.23 783 LEU A O 8
ATOM 8830 N N . LEU A 1 7 ? 1.506 1.003 -7.534 1.00 0.20 784 LEU A N 8
ATOM 8831 C CA . LEU A 1 7 ? 2.883 1.354 -7.819 1.00 0.22 784 LEU A CA 8
ATOM 8832 C C . LEU A 1 7 ? 3.138 2.790 -7.389 1.00 0.21 784 LEU A C 8
ATOM 8833 O O . LEU A 1 7 ? 2.471 3.718 -7.847 1.00 0.23 784 LEU A O 8
ATOM 8849 N N . VAL A 1 8 ? 4.017 2.936 -6.408 1.00 0.22 785 VAL A N 8
ATOM 8850 C CA . VAL A 1 8 ? 4.288 4.228 -5.796 1.00 0.25 785 VAL A CA 8
ATOM 8851 C C . VAL A 1 8 ? 5.073 5.128 -6.745 1.00 0.34 785 VAL A C 8
ATOM 8852 O O . VAL A 1 8 ? 5.967 4.668 -7.452 1.00 0.79 785 VAL A O 8
ATOM 8865 N N . GLU A 1 9 ? 4.672 6.385 -6.832 1.00 0.69 786 GLU A N 8
ATOM 8866 C CA . GLU A 1 9 ? 5.306 7.300 -7.766 1.00 0.81 786 GLU A CA 8
ATOM 8867 C C . GLU A 1 9 ? 5.888 8.512 -7.044 1.00 0.87 786 GLU A C 8
ATOM 8868 O O . GLU A 1 9 ? 7.097 8.583 -6.826 1.00 1.56 786 GLU A O 8
ATOM 8880 N N . LYS A 1 10 ? 5.032 9.469 -6.692 1.00 0.91 787 LYS A N 8
ATOM 8881 C CA . LYS A 1 10 ? 5.488 10.712 -6.063 1.00 1.01 787 LYS A CA 8
ATOM 8882 C C . LYS A 1 10 ? 5.756 10.537 -4.570 1.00 0.96 787 LYS A C 8
ATOM 8883 O O . LYS A 1 10 ? 5.412 11.413 -3.773 1.00 1.58 787 LYS A O 8
ATOM 8902 N N . VAL A 1 11 ? 6.429 9.439 -4.217 1.00 0.66 788 VAL A N 8
ATOM 8903 C CA . VAL A 1 11 ? 6.834 9.159 -2.836 1.00 0.61 788 VAL A CA 8
ATOM 8904 C C . VAL A 1 11 ? 5.705 9.469 -1.852 1.00 0.70 788 VAL A C 8
ATOM 8905 O O . VAL A 1 11 ? 5.776 10.424 -1.078 1.00 1.70 788 VAL A O 8
ATOM 8918 N N . TRP A 1 12 ? 4.614 8.734 -1.999 1.00 0.50 789 TRP A N 8
ATOM 8919 C CA . TRP A 1 12 ? 3.399 8.966 -1.224 1.00 0.33 789 TRP A CA 8
ATOM 8920 C C . TRP A 1 12 ? 3.673 9.040 0.276 1.00 0.29 789 TRP A C 8
ATOM 8921 O O . TRP A 1 12 ? 4.266 8.128 0.845 1.00 0.34 789 TRP A O 8
ATOM 8942 N N . ASN A 1 13 ? 3.144 10.069 0.934 1.00 0.29 790 ASN A N 8
ATOM 8943 C CA . ASN A 1 13 ? 3.279 10.186 2.392 1.00 0.32 790 ASN A CA 8
ATOM 8944 C C . ASN A 1 13 ? 2.198 9.363 3.105 1.00 0.37 790 ASN A C 8
ATOM 8945 O O . ASN A 1 13 ? 1.616 9.799 4.098 1.00 0.82 790 ASN A O 8
ATOM 8956 N N . PHE A 1 14 ? 1.961 8.153 2.581 1.00 0.30 791 PHE A N 8
ATOM 8957 C CA . PHE A 1 14 ? 0.985 7.197 3.126 1.00 0.25 791 PHE A CA 8
ATOM 8958 C C . PHE A 1 14 ? -0.447 7.652 2.866 1.00 0.23 791 PHE A C 8
ATOM 8959 O O . PHE A 1 14 ? -1.254 6.888 2.342 1.00 0.21 791 PHE A O 8
ATOM 8976 N N . ASP A 1 15 ? -0.733 8.915 3.154 1.00 0.26 792 ASP A N 8
ATOM 8977 C CA . ASP A 1 15 ? -2.052 9.484 2.897 1.00 0.29 792 ASP A CA 8
ATOM 8978 C C . ASP A 1 15 ? -2.410 9.351 1.422 1.00 0.25 792 ASP A C 8
ATOM 8979 O O . ASP A 1 15 ? -3.488 8.869 1.077 1.00 0.26 792 ASP A O 8
ATOM 8988 N N . ASP A 1 16 ? -1.449 9.680 0.563 1.00 0.24 793 ASP A N 8
ATOM 8989 C CA . ASP A 1 16 ? -1.609 9.553 -0.887 1.00 0.23 793 ASP A CA 8
ATOM 8990 C C . ASP A 1 16 ? -1.849 8.106 -1.265 1.00 0.19 793 ASP A C 8
ATOM 8991 O O . ASP A 1 16 ? -2.749 7.786 -2.038 1.00 0.18 793 ASP A O 8
ATOM 9000 N N . LEU A 1 17 ? -1.015 7.242 -0.706 1.00 0.18 794 LEU A N 8
ATOM 9001 C CA . LEU A 1 17 ? -1.084 5.815 -0.955 1.00 0.17 794 LEU A CA 8
ATOM 9002 C C . LEU A 1 17 ? -2.461 5.269 -0.587 1.00 0.16 794 LEU A C 8
ATOM 9003 O O . LEU A 1 17 ? -3.115 4.641 -1.411 1.00 0.16 794 LEU A O 8
ATOM 9019 N N . ILE A 1 18 ? -2.939 5.611 0.602 1.00 0.18 795 ILE A N 8
ATOM 9020 C CA . ILE A 1 18 ? -4.264 5.195 1.049 1.00 0.20 795 ILE A CA 8
ATOM 9021 C C . ILE A 1 18 ? -5.368 5.794 0.178 1.00 0.19 795 ILE A C 8
ATOM 9022 O O . ILE A 1 18 ? -6.339 5.112 -0.149 1.00 0.20 795 ILE A O 8
ATOM 9038 N N . MET A 1 19 ? -5.176 7.033 -0.266 1.00 0.22 796 MET A N 8
ATOM 9039 C CA . MET A 1 19 ? -6.123 7.669 -1.182 1.00 0.26 796 MET A CA 8
ATOM 9040 C C . MET A 1 19 ? -6.267 6.837 -2.452 1.00 0.22 796 MET A C 8
ATOM 9041 O O . MET A 1 19 ? -7.378 6.488 -2.852 1.00 0.23 796 MET A O 8
ATOM 9055 N N . ALA A 1 20 ? -5.133 6.451 -3.025 1.00 0.21 797 ALA A N 8
ATOM 9056 C CA . ALA A 1 20 ? -5.117 5.593 -4.204 1.00 0.22 797 ALA A CA 8
ATOM 9057 C C . ALA A 1 20 ? -5.716 4.223 -3.886 1.00 0.21 797 ALA A C 8
ATOM 9058 O O . ALA A 1 20 ? -6.531 3.699 -4.651 1.00 0.26 797 ALA A O 8
ATOM 9065 N N . ILE A 1 21 ? -5.349 3.687 -2.724 1.00 0.20 798 ILE A N 8
ATOM 9066 C CA . ILE A 1 21 ? -5.876 2.409 -2.249 1.00 0.26 798 ILE A CA 8
ATOM 9067 C C . ILE A 1 21 ? -7.399 2.422 -2.232 1.00 0.27 798 ILE A C 8
ATOM 9068 O O . ILE A 1 21 ? -8.049 1.576 -2.839 1.00 0.33 798 ILE A O 8
ATOM 9084 N N . ASN A 1 22 ? -7.951 3.376 -1.499 1.00 0.27 799 ASN A N 8
ATOM 9085 C CA . ASN A 1 22 ? -9.389 3.464 -1.286 1.00 0.33 799 ASN A CA 8
ATOM 9086 C C . ASN A 1 22 ? -10.144 3.755 -2.573 1.00 0.31 799 ASN A C 8
ATOM 9087 O O . ASN A 1 22 ? -11.170 3.128 -2.848 1.00 0.40 799 ASN A O 8
ATOM 9098 N N . SER A 1 23 ? -9.634 4.681 -3.376 1.00 0.30 800 SER A N 8
ATOM 9099 C CA . SER A 1 23 ? -10.281 5.021 -4.633 1.00 0.35 800 SER A CA 8
ATOM 9100 C C . SER A 1 23 ? -10.361 3.805 -5.559 1.00 0.33 800 SER A C 8
ATOM 9101 O O . SER A 1 23 ? -11.399 3.541 -6.161 1.00 0.41 800 SER A O 8
ATOM 9109 N N . LYS A 1 24 ? -9.271 3.059 -5.674 1.00 0.29 801 LYS A N 8
ATOM 9110 C CA . LYS A 1 24 ? -9.258 1.887 -6.539 1.00 0.36 801 LYS A CA 8
ATOM 9111 C C . LYS A 1 24 ? -10.150 0.763 -5.992 1.00 0.43 801 LYS A C 8
ATOM 9112 O O . LYS A 1 24 ? -10.824 0.076 -6.761 1.00 0.58 801 LYS A O 8
ATOM 9131 N N . ILE A 1 25 ? -10.125 0.554 -4.675 1.00 0.39 802 ILE A N 8
ATOM 9132 C CA . ILE A 1 25 ? -10.902 -0.527 -4.061 1.00 0.52 802 ILE A CA 8
ATOM 9133 C C . ILE A 1 25 ? -12.413 -0.303 -4.211 1.00 0.70 802 ILE A C 8
ATOM 9134 O O . ILE A 1 25 ? -13.149 -1.234 -4.548 1.00 1.56 802 ILE A O 8
ATOM 9150 N N . SER A 1 26 ? -12.888 0.906 -3.913 1.00 1.05 803 SER A N 8
ATOM 9151 C CA . SER A 1 26 ? -14.329 1.181 -3.951 1.00 1.14 803 SER A CA 8
ATOM 9152 C C . SER A 1 26 ? -14.636 2.650 -4.254 1.00 1.66 803 SER A C 8
ATOM 9153 O O . SER A 1 26 ? -15.225 3.356 -3.435 1.00 2.28 803 SER A O 8
ATOM 9161 N N . ASN A 1 27 ? -14.322 3.082 -5.469 1.00 2.33 804 ASN A N 8
ATOM 9162 C CA . ASN A 1 27 ? -14.649 4.438 -5.907 1.00 3.40 804 ASN A CA 8
ATOM 9163 C C . ASN A 1 27 ? -16.137 4.565 -6.218 1.00 3.88 804 ASN A C 8
ATOM 9164 O O . ASN A 1 27 ? -16.762 5.579 -5.915 1.00 4.66 804 ASN A O 8
ATOM 9175 N N . THR A 1 28 ? -16.704 3.518 -6.807 1.00 3.74 805 THR A N 8
ATOM 9176 C CA . THR A 1 28 ? -18.121 3.505 -7.171 1.00 4.53 805 THR A CA 8
ATOM 9177 C C . THR A 1 28 ? -19.009 3.194 -5.950 1.00 4.65 805 THR A C 8
ATOM 9178 O O . THR A 1 28 ? -20.160 2.772 -6.083 1.00 5.32 805 THR A O 8
ATOM 9189 N N . HIS A 1 29 ? -18.497 3.517 -4.771 1.00 4.26 806 HIS A N 8
ATOM 9190 C CA . HIS A 1 29 ? -19.231 3.380 -3.518 1.00 4.59 806 HIS A CA 8
ATOM 9191 C C . HIS A 1 29 ? -18.663 4.383 -2.525 1.00 4.36 806 HIS A C 8
ATOM 9192 O O . HIS A 1 29 ? -18.016 5.346 -2.932 1.00 4.80 806 HIS A O 8
ATOM 9207 N N . ASN A 1 30 ? -18.689 4.033 -1.249 1.00 4.08 807 ASN A N 8
ATOM 9208 C CA . ASN A 1 30 ? -17.946 4.796 -0.263 1.00 4.33 807 ASN A CA 8
ATOM 9209 C C . ASN A 1 30 ? -16.488 4.403 -0.382 1.00 3.86 807 ASN A C 8
ATOM 9210 O O . ASN A 1 30 ? -16.181 3.230 -0.595 1.00 4.10 807 ASN A O 8
ATOM 9221 N N . ASN A 1 31 ? -15.605 5.386 -0.399 1.00 3.63 808 ASN A N 8
ATOM 9222 C CA . ASN A 1 31 ? -14.191 5.131 -0.651 1.00 3.49 808 ASN A CA 8
ATOM 9223 C C . ASN A 1 31 ? -13.502 4.511 0.560 1.00 2.65 808 ASN A C 8
ATOM 9224 O O . ASN A 1 31 ? -12.429 4.959 0.960 1.00 3.08 808 ASN A O 8
ATOM 9235 N N . ASN A 1 32 ? -14.106 3.444 1.086 1.00 1.96 809 ASN A N 8
ATOM 9236 C CA . ASN A 1 32 ? -13.560 2.648 2.195 1.00 1.56 809 ASN A CA 8
ATOM 9237 C C . ASN A 1 32 ? -13.485 3.418 3.512 1.00 1.72 809 ASN A C 8
ATOM 9238 O O . ASN A 1 32 ? -13.762 2.845 4.564 1.00 2.42 809 ASN A O 8
ATOM 9249 N N . ILE A 1 33 ? -12.960 4.644 3.464 1.00 1.83 810 ILE A N 8
ATOM 9250 C CA . ILE A 1 33 ? -12.677 5.453 4.656 1.00 2.18 810 ILE A CA 8
ATOM 9251 C C . ILE A 1 33 ? -11.398 4.952 5.319 1.00 1.94 810 ILE A C 8
ATOM 9252 O O . ILE A 1 33 ? -10.411 5.677 5.422 1.00 2.25 810 ILE A O 8
ATOM 9268 N N . SER A 1 34 ? -11.381 3.662 5.592 1.00 1.61 811 SER A N 8
ATOM 9269 C CA . SER A 1 34 ? -10.207 2.977 6.091 1.00 1.34 811 SER A CA 8
ATOM 9270 C C . SER A 1 34 ? -10.359 1.487 5.813 1.00 1.12 811 SER A C 8
ATOM 9271 O O . SER A 1 34 ? -11.452 0.939 5.959 1.00 1.24 811 SER A O 8
ATOM 9279 N N . PRO A 1 35 ? -9.302 0.827 5.320 1.00 0.88 812 PRO A N 8
ATOM 9280 C CA . PRO A 1 35 ? -9.341 -0.592 4.958 1.00 0.80 812 PRO A CA 8
ATOM 9281 C C . PRO A 1 35 ? -9.358 -1.486 6.192 1.00 0.77 812 PRO A C 8
ATOM 9282 O O . PRO A 1 35 ? -8.474 -2.322 6.382 1.00 0.82 812 PRO A O 8
ATOM 9293 N N . ILE A 1 36 ? -10.317 -1.222 7.083 1.00 0.87 813 ILE A N 8
ATOM 9294 C CA . ILE A 1 36 ? -10.439 -1.940 8.349 1.00 0.96 813 ILE A CA 8
ATOM 9295 C C . ILE A 1 36 ? -9.165 -1.733 9.185 1.00 0.96 813 ILE A C 8
ATOM 9296 O O . ILE A 1 36 ? -8.791 -2.563 10.013 1.00 1.64 813 ILE A O 8
ATOM 9312 N N . THR A 1 37 ? -8.476 -0.623 8.899 1.00 0.83 814 THR A N 8
ATOM 9313 C CA . THR A 1 37 ? -7.184 -0.285 9.512 1.00 0.84 814 THR A CA 8
ATOM 9314 C C . THR A 1 37 ? -6.200 -1.453 9.422 1.00 0.71 814 THR A C 8
ATOM 9315 O O . THR A 1 37 ? -5.294 -1.589 10.245 1.00 1.08 814 THR A O 8
ATOM 9326 N N . LYS A 1 38 ? -6.405 -2.302 8.422 1.00 0.61 815 LYS A N 8
ATOM 9327 C CA . LYS A 1 38 ? -5.609 -3.501 8.243 1.00 0.82 815 LYS A CA 8
ATOM 9328 C C . LYS A 1 38 ? -5.085 -3.568 6.818 1.00 0.88 815 LYS A C 8
ATOM 9329 O O . LYS A 1 38 ? -5.865 -3.686 5.873 1.00 1.68 815 LYS A O 8
ATOM 9348 N N . ILE A 1 39 ? -3.772 -3.510 6.667 1.00 0.43 816 ILE A N 8
ATOM 9349 C CA . ILE A 1 39 ? -3.148 -3.562 5.351 1.00 0.34 816 ILE A CA 8
ATOM 9350 C C . ILE A 1 39 ? -1.767 -4.209 5.422 1.00 0.30 816 ILE A C 8
ATOM 9351 O O . ILE A 1 39 ? -0.964 -3.930 6.326 1.00 0.33 816 ILE A O 8
ATOM 9367 N N . LYS A 1 40 ? -1.455 -4.965 4.389 1.00 0.26 817 LYS A N 8
ATOM 9368 C CA . LYS A 1 40 ? -0.150 -5.581 4.239 1.00 0.24 817 LYS A CA 8
ATOM 9369 C C . LYS A 1 40 ? 0.399 -5.225 2.877 1.00 0.23 817 LYS A C 8
ATOM 9370 O O . LYS A 1 40 ? -0.369 -4.981 1.952 1.00 0.24 817 LYS A O 8
ATOM 9389 N N . TYR A 1 41 ? 1.700 -5.073 2.781 1.00 0.20 818 TYR A N 8
ATOM 9390 C CA . TYR A 1 41 ? 2.304 -4.599 1.562 1.00 0.19 818 TYR A CA 8
ATOM 9391 C C . TYR A 1 41 ? 3.392 -5.555 1.106 1.00 0.18 818 TYR A C 8
ATOM 9392 O O . TYR A 1 41 ? 3.966 -6.297 1.901 1.00 0.19 818 TYR A O 8
ATOM 9410 N N . GLN A 1 42 ? 3.504 -5.674 -0.198 1.00 0.17 819 GLN A N 8
ATOM 9411 C CA . GLN A 1 42 ? 4.378 -6.648 -0.817 1.00 0.19 819 GLN A CA 8
ATOM 9412 C C . GLN A 1 42 ? 5.269 -5.974 -1.838 1.00 0.19 819 GLN A C 8
ATOM 9413 O O . GLN A 1 42 ? 4.855 -5.018 -2.487 1.00 0.18 819 GLN A O 8
ATOM 9427 N N . ASP A 1 43 ? 6.489 -6.463 -1.973 1.00 0.22 820 ASP A N 8
ATOM 9428 C CA . ASP A 1 43 ? 7.455 -5.837 -2.856 1.00 0.24 820 ASP A CA 8
ATOM 9429 C C . ASP A 1 43 ? 7.984 -6.857 -3.851 1.00 0.28 820 ASP A C 8
ATOM 9430 O O . ASP A 1 43 ? 8.061 -8.059 -3.543 1.00 0.38 820 ASP A O 8
ATOM 9439 N N . GLU A 1 44 ? 8.120 -6.392 -5.100 1.00 0.28 821 GLU A N 8
ATOM 9440 C CA . GLU A 1 44 ? 8.489 -7.228 -6.251 1.00 0.38 821 GLU A CA 8
ATOM 9441 C C . GLU A 1 44 ? 7.569 -8.435 -6.400 1.00 0.85 821 GLU A C 8
ATOM 9442 O O . GLU A 1 44 ? 7.960 -9.451 -6.978 1.00 0.63 821 GLU A O 8
ATOM 9454 N N . ASP A 1 45 ? 6.353 -8.306 -5.877 1.00 1.90 822 ASP A N 8
ATOM 9455 C CA . ASP A 1 45 ? 5.355 -9.378 -5.922 1.00 2.86 822 ASP A CA 8
ATOM 9456 C C . ASP A 1 45 ? 5.949 -10.700 -5.427 1.00 2.24 822 ASP A C 8
ATOM 9457 O O . ASP A 1 45 ? 5.886 -11.719 -6.114 1.00 2.49 822 ASP A O 8
ATOM 9466 N N . GLY A 1 46 ? 6.644 -10.648 -4.298 1.00 1.39 823 GLY A N 8
ATOM 9467 C CA . GLY A 1 46 ? 7.351 -11.823 -3.831 1.00 0.79 823 GLY A CA 8
ATOM 9468 C C . GLY A 1 46 ? 7.383 -11.955 -2.321 1.00 0.74 823 GLY A C 8
ATOM 9469 O O . GLY A 1 46 ? 7.484 -13.065 -1.798 1.00 0.91 823 GLY A O 8
ATOM 9473 N N . ASP A 1 47 ? 7.350 -10.833 -1.617 1.00 0.55 824 ASP A N 8
ATOM 9474 C CA . ASP A 1 47 ? 7.442 -10.852 -0.155 1.00 0.53 824 ASP A CA 8
ATOM 9475 C C . ASP A 1 47 ? 6.298 -10.060 0.453 1.00 0.40 824 ASP A C 8
ATOM 9476 O O . ASP A 1 47 ? 5.866 -9.069 -0.118 1.00 0.32 824 ASP A O 8
ATOM 9485 N N . PHE A 1 48 ? 5.815 -10.494 1.609 1.00 0.43 825 PHE A N 8
ATOM 9486 C CA . PHE A 1 48 ? 4.671 -9.848 2.245 1.00 0.38 825 PHE A CA 8
ATOM 9487 C C . PHE A 1 48 ? 5.014 -9.434 3.667 1.00 0.40 825 PHE A C 8
ATOM 9488 O O . PHE A 1 48 ? 5.703 -10.147 4.397 1.00 0.47 825 PHE A O 8
ATOM 9505 N N . VAL A 1 49 ? 4.654 -8.201 3.961 1.00 0.35 826 VAL A N 8
ATOM 9506 C CA . VAL A 1 49 ? 5.013 -7.520 5.193 1.00 0.39 826 VAL A CA 8
ATOM 9507 C C . VAL A 1 49 ? 3.906 -6.522 5.535 1.00 0.31 826 VAL A C 8
ATOM 9508 O O . VAL A 1 49 ? 3.122 -6.171 4.661 1.00 0.29 826 VAL A O 8
ATOM 9521 N N . VAL A 1 50 ? 3.676 -6.261 6.810 1.00 0.33 827 VAL A N 8
ATOM 9522 C CA . VAL A 1 50 ? 2.486 -5.526 7.216 1.00 0.32 827 VAL A CA 8
ATOM 9523 C C . VAL A 1 50 ? 2.869 -4.284 8.005 1.00 0.35 827 VAL A C 8
ATOM 9524 O O . VAL A 1 50 ? 3.921 -4.242 8.647 1.00 0.40 827 VAL A O 8
ATOM 9537 N N . LEU A 1 51 ? 2.113 -3.212 7.777 1.00 0.34 828 LEU A N 8
ATOM 9538 C CA . LEU A 1 51 ? 2.462 -1.911 8.324 1.00 0.38 828 LEU A CA 8
ATOM 9539 C C . LEU A 1 51 ? 1.275 -1.304 9.056 1.00 0.44 828 LEU A C 8
ATOM 9540 O O . LEU A 1 51 ? 0.129 -1.700 8.838 1.00 0.48 828 LEU A O 8
ATOM 9556 N N . GLY A 1 52 ? 1.562 -0.382 9.956 1.00 0.53 829 GLY A N 8
ATOM 9557 C CA . GLY A 1 52 ? 0.514 0.235 10.738 1.00 0.63 829 GLY A CA 8
ATOM 9558 C C . GLY A 1 52 ? 1.028 1.344 11.632 1.00 0.73 829 GLY A C 8
ATOM 9559 O O . GLY A 1 52 ? 0.294 2.279 11.955 1.00 1.20 829 GLY A O 8
ATOM 9563 N N . SER A 1 53 ? 2.292 1.260 12.025 1.00 0.74 830 SER A N 8
ATOM 9564 C CA . SER A 1 53 ? 2.890 2.273 12.878 1.00 0.85 830 SER A CA 8
ATOM 9565 C C . SER A 1 53 ? 3.479 3.420 12.052 1.00 0.98 830 SER A C 8
ATOM 9566 O O . SER A 1 53 ? 4.272 4.214 12.563 1.00 1.93 830 SER A O 8
ATOM 9574 N N . ASP A 1 54 ? 3.006 3.544 10.805 1.00 0.62 831 ASP A N 8
ATOM 9575 C CA . ASP A 1 54 ? 3.393 4.631 9.889 1.00 0.62 831 ASP A CA 8
ATOM 9576 C C . ASP A 1 54 ? 4.845 4.513 9.412 1.00 0.58 831 ASP A C 8
ATOM 9577 O O . ASP A 1 54 ? 5.108 4.545 8.207 1.00 0.97 831 ASP A O 8
ATOM 9586 N N . GLU A 1 55 ? 5.776 4.398 10.356 1.00 0.50 832 GLU A N 8
ATOM 9587 C CA . GLU A 1 55 ? 7.205 4.324 10.050 1.00 0.44 832 GLU A CA 8
ATOM 9588 C C . GLU A 1 55 ? 7.498 3.215 9.044 1.00 0.34 832 GLU A C 8
ATOM 9589 O O . GLU A 1 55 ? 8.348 3.367 8.162 1.00 0.34 832 GLU A O 8
ATOM 9601 N N . ASP A 1 56 ? 6.781 2.105 9.191 1.00 0.32 833 ASP A N 8
ATOM 9602 C CA . ASP A 1 56 ? 6.943 0.934 8.329 1.00 0.29 833 ASP A CA 8
ATOM 9603 C C . ASP A 1 56 ? 6.829 1.324 6.860 1.00 0.24 833 ASP A C 8
ATOM 9604 O O . ASP A 1 56 ? 7.597 0.860 6.017 1.00 0.23 833 ASP A O 8
ATOM 9613 N N . TRP A 1 57 ? 5.881 2.207 6.568 1.00 0.22 834 TRP A N 8
ATOM 9614 C CA . TRP A 1 57 ? 5.669 2.675 5.210 1.00 0.20 834 TRP A CA 8
ATOM 9615 C C . TRP A 1 57 ? 6.877 3.455 4.700 1.00 0.19 834 TRP A C 8
ATOM 9616 O O . TRP A 1 57 ? 7.320 3.243 3.574 1.00 0.18 834 TRP A O 8
ATOM 9637 N N . ASN A 1 58 ? 7.420 4.341 5.529 1.00 0.22 835 ASN A N 8
ATOM 9638 C CA . ASN A 1 58 ? 8.585 5.121 5.123 1.00 0.25 835 ASN A CA 8
ATOM 9639 C C . ASN A 1 58 ? 9.750 4.189 4.834 1.00 0.21 835 ASN A C 8
ATOM 9640 O O . ASN A 1 58 ? 10.460 4.364 3.844 1.00 0.21 835 ASN A O 8
ATOM 9651 N N . VAL A 1 59 ? 9.850 3.124 5.625 1.00 0.22 836 VAL A N 8
ATOM 9652 C CA . VAL A 1 59 ? 10.842 2.084 5.386 1.00 0.25 836 VAL A CA 8
ATOM 9653 C C . VAL A 1 59 ? 10.635 1.450 4.009 1.00 0.19 836 VAL A C 8
ATOM 9654 O O . VAL A 1 59 ? 11.580 1.330 3.231 1.00 0.19 836 VAL A O 8
ATOM 9667 N N . ALA A 1 60 ? 9.384 1.106 3.689 1.00 0.16 837 ALA A N 8
ATOM 9668 C CA . ALA A 1 60 ? 9.062 0.528 2.386 1.00 0.15 837 ALA A CA 8
ATOM 9669 C C . ALA A 1 60 ? 9.413 1.492 1.260 1.00 0.15 837 ALA A C 8
ATOM 9670 O O . ALA A 1 60 ? 10.037 1.097 0.279 1.00 0.19 837 ALA A O 8
ATOM 9677 N N . LYS A 1 61 ? 9.019 2.754 1.409 1.00 0.14 838 LYS A N 8
ATOM 9678 C CA . LYS A 1 61 ? 9.316 3.768 0.397 1.00 0.19 838 LYS A CA 8
ATOM 9679 C C . LYS A 1 61 ? 10.812 3.863 0.140 1.00 0.20 838 LYS A C 8
ATOM 9680 O O . LYS A 1 61 ? 11.255 3.812 -1.008 1.00 0.24 838 LYS A O 8
ATOM 9699 N N . GLU A 1 62 ? 11.583 3.995 1.217 1.00 0.21 839 GLU A N 8
ATOM 9700 C CA . GLU A 1 62 ? 13.031 4.081 1.112 1.00 0.26 839 GLU A CA 8
ATOM 9701 C C . GLU A 1 62 ? 13.587 2.813 0.489 1.00 0.27 839 GLU A C 8
ATOM 9702 O O . GLU A 1 62 ? 14.453 2.868 -0.378 1.00 0.31 839 GLU A O 8
ATOM 9714 N N . MET A 1 63 ? 13.021 1.682 0.885 1.00 0.27 840 MET A N 8
ATOM 9715 C CA . MET A 1 63 ? 13.390 0.392 0.324 1.00 0.31 840 MET A CA 8
ATOM 9716 C C . MET A 1 63 ? 13.263 0.413 -1.196 1.00 0.34 840 MET A C 8
ATOM 9717 O O . MET A 1 63 ? 14.237 0.174 -1.911 1.00 0.40 840 MET A O 8
ATOM 9731 N N . LEU A 1 64 ? 12.068 0.740 -1.672 1.00 0.30 841 LEU A N 8
ATOM 9732 C CA . LEU A 1 64 ? 11.787 0.771 -3.101 1.00 0.35 841 LEU A CA 8
ATOM 9733 C C . LEU A 1 64 ? 12.664 1.790 -3.824 1.00 0.39 841 LEU A C 8
ATOM 9734 O O . LEU A 1 64 ? 13.390 1.456 -4.766 1.00 0.50 841 LEU A O 8
ATOM 9750 N N . ALA A 1 65 ? 12.561 3.041 -3.392 1.00 0.36 842 ALA A N 8
ATOM 9751 C CA . ALA A 1 65 ? 13.222 4.151 -4.064 1.00 0.44 842 ALA A CA 8
ATOM 9752 C C . ALA A 1 65 ? 14.739 4.023 -4.046 1.00 0.52 842 ALA A C 8
ATOM 9753 O O . ALA A 1 65 ? 15.398 4.239 -5.065 1.00 0.61 842 ALA A O 8
ATOM 9760 N N . GLU A 1 66 ? 15.300 3.727 -2.885 1.00 0.53 843 GLU A N 8
ATOM 9761 C CA . GLU A 1 66 ? 16.744 3.617 -2.760 1.00 0.66 843 GLU A CA 8
ATOM 9762 C C . GLU A 1 66 ? 17.279 2.398 -3.505 1.00 0.71 843 GLU A C 8
ATOM 9763 O O . GLU A 1 66 ? 18.251 2.503 -4.257 1.00 0.81 843 GLU A O 8
ATOM 9775 N N . ASN A 1 67 ? 16.722 1.226 -3.217 1.00 0.67 844 ASN A N 8
ATOM 9776 C CA . ASN A 1 67 ? 17.249 -0.002 -3.797 1.00 0.80 844 ASN A CA 8
ATOM 9777 C C . ASN A 1 67 ? 16.987 -0.094 -5.295 1.00 0.79 844 ASN A C 8
ATOM 9778 O O . ASN A 1 67 ? 17.944 -0.128 -6.074 1.00 1.11 844 ASN A O 8
ATOM 9789 N N . ASN A 1 68 ? 15.707 -0.041 -5.701 1.00 0.62 845 ASN A N 8
ATOM 9790 C CA . ASN A 1 68 ? 15.334 -0.100 -7.126 1.00 0.71 845 ASN A CA 8
ATOM 9791 C C . ASN A 1 68 ? 13.845 -0.391 -7.288 1.00 0.61 845 ASN A C 8
ATOM 9792 O O . ASN A 1 68 ? 13.265 -0.105 -8.340 1.00 0.71 845 ASN A O 8
ATOM 9803 N N . GLU A 1 69 ? 13.289 -1.118 -6.320 1.00 0.55 846 GLU A N 8
ATOM 9804 C CA . GLU A 1 69 ? 11.930 -1.640 -6.415 1.00 0.63 846 GLU A CA 8
ATOM 9805 C C . GLU A 1 69 ? 10.892 -0.530 -6.564 1.00 0.73 846 GLU A C 8
ATOM 9806 O O . GLU A 1 69 ? 11.187 0.652 -6.389 1.00 1.49 846 GLU A O 8
ATOM 9818 N N . LYS A 1 70 ? 9.670 -0.928 -6.886 1.00 0.42 847 LYS A N 8
ATOM 9819 C CA . LYS A 1 70 ? 8.575 0.016 -7.061 1.00 0.37 847 LYS A CA 8
ATOM 9820 C C . LYS A 1 70 ? 7.233 -0.710 -7.003 1.00 0.35 847 LYS A C 8
ATOM 9821 O O . LYS A 1 70 ? 6.228 -0.141 -6.574 1.00 0.44 847 LYS A O 8
ATOM 9840 N N . PHE A 1 71 ? 7.225 -1.967 -7.449 1.00 0.32 848 PHE A N 8
ATOM 9841 C CA . PHE A 1 71 ? 6.009 -2.773 -7.443 1.00 0.30 848 PHE A CA 8
ATOM 9842 C C . PHE A 1 71 ? 5.561 -3.029 -6.012 1.00 0.24 848 PHE A C 8
ATOM 9843 O O . PHE A 1 71 ? 6.322 -3.573 -5.204 1.00 0.21 848 PHE A O 8
ATOM 9860 N N . LEU A 1 72 ? 4.324 -2.673 -5.716 1.00 0.22 849 LEU A N 8
ATOM 9861 C CA . LEU A 1 72 ? 3.782 -2.850 -4.386 1.00 0.18 849 LEU A CA 8
ATOM 9862 C C . LEU A 1 72 ? 2.449 -3.585 -4.451 1.00 0.17 849 LEU A C 8
ATOM 9863 O O . LEU A 1 72 ? 1.668 -3.413 -5.388 1.00 0.19 849 LEU A O 8
ATOM 9879 N N . ASN A 1 73 ? 2.214 -4.427 -3.466 1.00 0.16 850 ASN A N 8
ATOM 9880 C CA . ASN A 1 73 ? 0.981 -5.190 -3.380 1.00 0.17 850 ASN A CA 8
ATOM 9881 C C . ASN A 1 73 ? 0.382 -5.013 -1.998 1.00 0.17 850 ASN A C 8
ATOM 9882 O O . ASN A 1 73 ? 1.105 -4.736 -1.051 1.00 0.16 850 ASN A O 8
ATOM 9893 N N . ILE A 1 74 ? -0.938 -4.991 -1.920 1.00 0.18 851 ILE A N 8
ATOM 9894 C CA . ILE A 1 74 ? -1.622 -4.644 -0.680 1.00 0.21 851 ILE A CA 8
ATOM 9895 C C . ILE A 1 74 ? -2.637 -5.717 -0.329 1.00 0.24 851 ILE A C 8
ATOM 9896 O O . ILE A 1 74 ? -3.466 -6.082 -1.151 1.00 0.26 851 ILE A O 8
ATOM 9912 N N . ARG A 1 75 ? -2.618 -6.184 0.902 1.00 0.30 852 ARG A N 8
ATOM 9913 C CA . ARG A 1 75 ? -3.606 -7.140 1.335 1.00 0.37 852 ARG A CA 8
ATOM 9914 C C . ARG A 1 75 ? -4.607 -6.502 2.280 1.00 0.39 852 ARG A C 8
ATOM 9915 O O . ARG A 1 75 ? -4.223 -5.944 3.309 1.00 0.43 852 ARG A O 8
ATOM 9936 N N . LEU A 1 76 ? -5.882 -6.751 2.026 1.00 0.46 853 LEU A N 8
ATOM 9937 C CA . LEU A 1 76 ? -6.918 -6.401 2.976 1.00 0.54 853 LEU A CA 8
ATOM 9938 C C . LEU A 1 76 ? -7.304 -7.668 3.717 1.00 0.63 853 LEU A C 8
ATOM 9939 O O . LEU A 1 76 ? -7.250 -8.750 3.134 1.00 1.15 853 LEU A O 8
ATOM 9955 N N . TYR A 1 77 ? -7.550 -7.570 5.011 1.00 0.99 854 TYR A N 8
ATOM 9956 C CA . TYR A 1 77 ? -7.810 -8.757 5.812 1.00 1.08 854 TYR A CA 8
ATOM 9957 C C . TYR A 1 77 ? -8.356 -8.371 7.181 1.00 1.25 854 TYR A C 8
ATOM 9958 O O . TYR A 1 77 ? -8.645 -9.283 7.986 1.00 1.67 854 TYR A O 8
ATOM 9977 N N . SER A 1 1 ? -8.202 -12.258 1.848 1.00 2.40 778 SER A N 9
ATOM 9978 C CA . SER A 1 1 ? -6.886 -11.981 1.242 1.00 2.10 778 SER A CA 9
ATOM 9979 C C . SER A 1 1 ? -7.038 -11.278 -0.102 1.00 1.16 778 SER A C 9
ATOM 9980 O O . SER A 1 1 ? -6.521 -11.744 -1.119 1.00 1.09 778 SER A O 9
ATOM 9990 N N . GLU A 1 2 ? -7.697 -10.120 -0.092 1.00 0.78 779 GLU A N 9
ATOM 9991 C CA . GLU A 1 2 ? -7.807 -9.309 -1.294 1.00 0.85 779 GLU A CA 9
ATOM 9992 C C . GLU A 1 2 ? -6.422 -8.863 -1.722 1.00 0.75 779 GLU A C 9
ATOM 9993 O O . GLU A 1 2 ? -5.670 -8.313 -0.917 1.00 1.17 779 GLU A O 9
ATOM 10005 N N . ILE A 1 3 ? -6.083 -9.098 -2.977 1.00 0.62 780 ILE A N 9
ATOM 10006 C CA . ILE A 1 3 ? -4.792 -8.684 -3.486 1.00 0.43 780 ILE A CA 9
ATOM 10007 C C . ILE A 1 3 ? -4.950 -7.484 -4.411 1.00 0.37 780 ILE A C 9
ATOM 10008 O O . ILE A 1 3 ? -5.836 -7.443 -5.268 1.00 0.49 780 ILE A O 9
ATOM 10024 N N . PHE A 1 4 ? -4.142 -6.479 -4.160 1.00 0.28 781 PHE A N 9
ATOM 10025 C CA . PHE A 1 4 ? -4.193 -5.234 -4.898 1.00 0.26 781 PHE A CA 9
ATOM 10026 C C . PHE A 1 4 ? -2.799 -4.899 -5.392 1.00 0.22 781 PHE A C 9
ATOM 10027 O O . PHE A 1 4 ? -1.818 -5.278 -4.763 1.00 0.21 781 PHE A O 9
ATOM 10044 N N . THR A 1 5 ? -2.704 -4.282 -6.551 1.00 0.23 782 THR A N 9
ATOM 10045 C CA . THR A 1 5 ? -1.411 -3.980 -7.136 1.00 0.23 782 THR A CA 9
ATOM 10046 C C . THR A 1 5 ? -1.329 -2.501 -7.479 1.00 0.23 782 THR A C 9
ATOM 10047 O O . THR A 1 5 ? -2.276 -1.915 -8.008 1.00 0.25 782 THR A O 9
ATOM 10058 N N . LEU A 1 6 ? -0.285 -1.877 -6.969 1.00 0.22 783 LEU A N 9
ATOM 10059 C CA . LEU A 1 6 ? -0.137 -0.439 -7.020 1.00 0.21 783 LEU A CA 9
ATOM 10060 C C . LEU A 1 6 ? 1.344 -0.089 -7.063 1.00 0.21 783 LEU A C 9
ATOM 10061 O O . LEU A 1 6 ? 2.154 -0.779 -6.465 1.00 0.23 783 LEU A O 9
ATOM 10077 N N . LEU A 1 7 ? 1.705 0.970 -7.762 1.00 0.20 784 LEU A N 9
ATOM 10078 C CA . LEU A 1 7 ? 3.097 1.400 -7.790 1.00 0.22 784 LEU A CA 9
ATOM 10079 C C . LEU A 1 7 ? 3.172 2.872 -7.437 1.00 0.21 784 LEU A C 9
ATOM 10080 O O . LEU A 1 7 ? 2.334 3.661 -7.874 1.00 0.23 784 LEU A O 9
ATOM 10096 N N . VAL A 1 8 ? 4.043 3.191 -6.488 1.00 0.22 785 VAL A N 9
ATOM 10097 C CA . VAL A 1 8 ? 4.088 4.533 -5.919 1.00 0.25 785 VAL A CA 9
ATOM 10098 C C . VAL A 1 8 ? 4.482 5.573 -6.973 1.00 0.34 785 VAL A C 9
ATOM 10099 O O . VAL A 1 8 ? 5.443 5.395 -7.720 1.00 0.79 785 VAL A O 9
ATOM 10112 N N . GLU A 1 9 ? 3.597 6.544 -7.152 1.00 0.69 786 GLU A N 9
ATOM 10113 C CA . GLU A 1 9 ? 3.707 7.515 -8.231 1.00 0.81 786 GLU A CA 9
ATOM 10114 C C . GLU A 1 9 ? 4.631 8.669 -7.856 1.00 0.87 786 GLU A C 9
ATOM 10115 O O . GLU A 1 9 ? 5.461 9.098 -8.655 1.00 1.56 786 GLU A O 9
ATOM 10127 N N . LYS A 1 10 ? 4.454 9.197 -6.654 1.00 0.91 787 LYS A N 9
ATOM 10128 C CA . LYS A 1 10 ? 5.241 10.338 -6.204 1.00 1.01 787 LYS A CA 9
ATOM 10129 C C . LYS A 1 10 ? 5.616 10.181 -4.735 1.00 0.96 787 LYS A C 9
ATOM 10130 O O . LYS A 1 10 ? 5.378 11.074 -3.921 1.00 1.58 787 LYS A O 9
ATOM 10149 N N . VAL A 1 11 ? 6.215 9.035 -4.418 1.00 0.66 788 VAL A N 9
ATOM 10150 C CA . VAL A 1 11 ? 6.666 8.712 -3.061 1.00 0.61 788 VAL A CA 9
ATOM 10151 C C . VAL A 1 11 ? 5.488 8.419 -2.130 1.00 0.70 788 VAL A C 9
ATOM 10152 O O . VAL A 1 11 ? 5.438 7.353 -1.521 1.00 1.70 788 VAL A O 9
ATOM 10165 N N . TRP A 1 12 ? 4.524 9.339 -2.090 1.00 0.50 789 TRP A N 9
ATOM 10166 C CA . TRP A 1 12 ? 3.307 9.188 -1.290 1.00 0.33 789 TRP A CA 9
ATOM 10167 C C . TRP A 1 12 ? 3.598 9.253 0.204 1.00 0.29 789 TRP A C 9
ATOM 10168 O O . TRP A 1 12 ? 4.184 8.339 0.781 1.00 0.34 789 TRP A O 9
ATOM 10189 N N . ASN A 1 13 ? 3.071 10.278 0.847 1.00 0.29 790 ASN A N 9
ATOM 10190 C CA . ASN A 1 13 ? 3.200 10.434 2.291 1.00 0.32 790 ASN A CA 9
ATOM 10191 C C . ASN A 1 13 ? 2.187 9.562 3.039 1.00 0.37 790 ASN A C 9
ATOM 10192 O O . ASN A 1 13 ? 1.583 10.001 4.015 1.00 0.82 790 ASN A O 9
ATOM 10203 N N . PHE A 1 14 ? 2.003 8.330 2.552 1.00 0.30 791 PHE A N 9
ATOM 10204 C CA . PHE A 1 14 ? 1.063 7.354 3.125 1.00 0.25 791 PHE A CA 9
ATOM 10205 C C . PHE A 1 14 ? -0.382 7.760 2.866 1.00 0.23 791 PHE A C 9
ATOM 10206 O O . PHE A 1 14 ? -1.177 6.952 2.394 1.00 0.21 791 PHE A O 9
ATOM 10223 N N . ASP A 1 15 ? -0.708 9.011 3.147 1.00 0.26 792 ASP A N 9
ATOM 10224 C CA . ASP A 1 15 ? -2.052 9.521 2.927 1.00 0.29 792 ASP A CA 9
ATOM 10225 C C . ASP A 1 15 ? -2.417 9.442 1.451 1.00 0.25 792 ASP A C 9
ATOM 10226 O O . ASP A 1 15 ? -3.463 8.911 1.101 1.00 0.26 792 ASP A O 9
ATOM 10235 N N . ASP A 1 16 ? -1.479 9.833 0.592 1.00 0.24 793 ASP A N 9
ATOM 10236 C CA . ASP A 1 16 ? -1.654 9.714 -0.860 1.00 0.23 793 ASP A CA 9
ATOM 10237 C C . ASP A 1 16 ? -1.853 8.264 -1.259 1.00 0.19 793 ASP A C 9
ATOM 10238 O O . ASP A 1 16 ? -2.757 7.929 -2.029 1.00 0.18 793 ASP A O 9
ATOM 10247 N N . LEU A 1 17 ? -1.002 7.415 -0.710 1.00 0.18 794 LEU A N 9
ATOM 10248 C CA . LEU A 1 17 ? -1.051 5.988 -0.963 1.00 0.17 794 LEU A CA 9
ATOM 10249 C C . LEU A 1 17 ? -2.407 5.412 -0.548 1.00 0.16 794 LEU A C 9
ATOM 10250 O O . LEU A 1 17 ? -3.064 4.742 -1.338 1.00 0.16 794 LEU A O 9
ATOM 10266 N N . ILE A 1 18 ? -2.858 5.754 0.653 1.00 0.18 795 ILE A N 9
ATOM 10267 C CA . ILE A 1 18 ? -4.152 5.296 1.153 1.00 0.20 795 ILE A CA 9
ATOM 10268 C C . ILE A 1 18 ? -5.311 5.887 0.353 1.00 0.19 795 ILE A C 9
ATOM 10269 O O . ILE A 1 18 ? -6.286 5.193 0.075 1.00 0.20 795 ILE A O 9
ATOM 10285 N N . MET A 1 19 ? -5.179 7.141 -0.071 1.00 0.22 796 MET A N 9
ATOM 10286 C CA . MET A 1 19 ? -6.195 7.769 -0.916 1.00 0.26 796 MET A CA 9
ATOM 10287 C C . MET A 1 19 ? -6.389 6.954 -2.188 1.00 0.22 796 MET A C 9
ATOM 10288 O O . MET A 1 19 ? -7.519 6.603 -2.546 1.00 0.23 796 MET A O 9
ATOM 10302 N N . ALA A 1 20 ? -5.272 6.558 -2.798 1.00 0.21 797 ALA A N 9
ATOM 10303 C CA . ALA A 1 20 ? -5.302 5.691 -3.967 1.00 0.22 797 ALA A CA 9
ATOM 10304 C C . ALA A 1 20 ? -5.875 4.326 -3.600 1.00 0.21 797 ALA A C 9
ATOM 10305 O O . ALA A 1 20 ? -6.736 3.793 -4.301 1.00 0.26 797 ALA A O 9
ATOM 10312 N N . ILE A 1 21 ? -5.435 3.810 -2.455 1.00 0.20 798 ILE A N 9
ATOM 10313 C CA . ILE A 1 21 ? -5.922 2.539 -1.923 1.00 0.26 798 ILE A CA 9
ATOM 10314 C C . ILE A 1 21 ? -7.444 2.533 -1.813 1.00 0.27 798 ILE A C 9
ATOM 10315 O O . ILE A 1 21 ? -8.108 1.623 -2.304 1.00 0.33 798 ILE A O 9
ATOM 10331 N N . ASN A 1 22 ? -7.979 3.534 -1.131 1.00 0.27 799 ASN A N 9
ATOM 10332 C CA . ASN A 1 22 ? -9.412 3.613 -0.881 1.00 0.33 799 ASN A CA 9
ATOM 10333 C C . ASN A 1 22 ? -10.193 3.765 -2.173 1.00 0.31 799 ASN A C 9
ATOM 10334 O O . ASN A 1 22 ? -11.220 3.118 -2.362 1.00 0.40 799 ASN A O 9
ATOM 10345 N N . SER A 1 23 ? -9.719 4.642 -3.045 1.00 0.30 800 SER A N 9
ATOM 10346 C CA . SER A 1 23 ? -10.401 4.909 -4.297 1.00 0.35 800 SER A CA 9
ATOM 10347 C C . SER A 1 23 ? -10.419 3.669 -5.190 1.00 0.33 800 SER A C 9
ATOM 10348 O O . SER A 1 23 ? -11.464 3.286 -5.714 1.00 0.41 800 SER A O 9
ATOM 10356 N N . LYS A 1 24 ? -9.246 3.093 -5.419 1.00 0.29 801 LYS A N 9
ATOM 10357 C CA . LYS A 1 24 ? -9.114 1.955 -6.319 1.00 0.36 801 LYS A CA 9
ATOM 10358 C C . LYS A 1 24 ? -9.768 0.688 -5.759 1.00 0.43 801 LYS A C 9
ATOM 10359 O O . LYS A 1 24 ? -10.502 -0.002 -6.468 1.00 0.58 801 LYS A O 9
ATOM 10378 N N . ILE A 1 25 ? -9.473 0.358 -4.502 1.00 0.39 802 ILE A N 9
ATOM 10379 C CA . ILE A 1 25 ? -10.007 -0.860 -3.891 1.00 0.52 802 ILE A CA 9
ATOM 10380 C C . ILE A 1 25 ? -11.512 -0.749 -3.674 1.00 0.70 802 ILE A C 9
ATOM 10381 O O . ILE A 1 25 ? -12.292 -1.496 -4.273 1.00 1.56 802 ILE A O 9
ATOM 10397 N N . SER A 1 26 ? -11.922 0.238 -2.892 1.00 1.05 803 SER A N 9
ATOM 10398 C CA . SER A 1 26 ? -13.333 0.482 -2.638 1.00 1.14 803 SER A CA 9
ATOM 10399 C C . SER A 1 26 ? -13.954 1.287 -3.776 1.00 1.66 803 SER A C 9
ATOM 10400 O O . SER A 1 26 ? -14.759 2.194 -3.552 1.00 2.28 803 SER A O 9
ATOM 10408 N N . ASN A 1 27 ? -13.592 0.912 -4.998 1.00 2.33 804 ASN A N 9
ATOM 10409 C CA . ASN A 1 27 ? -14.099 1.547 -6.208 1.00 3.40 804 ASN A CA 9
ATOM 10410 C C . ASN A 1 27 ? -15.613 1.420 -6.278 1.00 3.88 804 ASN A C 9
ATOM 10411 O O . ASN A 1 27 ? -16.301 2.273 -6.836 1.00 4.66 804 ASN A O 9
ATOM 10422 N N . THR A 1 28 ? -16.112 0.330 -5.720 1.00 3.74 805 THR A N 9
ATOM 10423 C CA . THR A 1 28 ? -17.528 0.038 -5.692 1.00 4.53 805 THR A CA 9
ATOM 10424 C C . THR A 1 28 ? -18.267 0.988 -4.757 1.00 4.65 805 THR A C 9
ATOM 10425 O O . THR A 1 28 ? -19.350 1.476 -5.074 1.00 5.32 805 THR A O 9
ATOM 10436 N N . HIS A 1 29 ? -17.688 1.208 -3.584 1.00 4.26 806 HIS A N 9
ATOM 10437 C CA . HIS A 1 29 ? -18.304 2.050 -2.568 1.00 4.59 806 HIS A CA 9
ATOM 10438 C C . HIS A 1 29 ? -18.142 3.529 -2.907 1.00 4.36 806 HIS A C 9
ATOM 10439 O O . HIS A 1 29 ? -19.045 4.324 -2.658 1.00 4.80 806 HIS A O 9
ATOM 10454 N N . ASN A 1 30 ? -16.953 3.890 -3.398 1.00 4.08 807 ASN A N 9
ATOM 10455 C CA . ASN A 1 30 ? -16.615 5.282 -3.749 1.00 4.33 807 ASN A CA 9
ATOM 10456 C C . ASN A 1 30 ? -16.379 6.100 -2.492 1.00 3.86 807 ASN A C 9
ATOM 10457 O O . ASN A 1 30 ? -16.417 7.333 -2.508 1.00 4.10 807 ASN A O 9
ATOM 10468 N N . ASN A 1 31 ? -15.984 5.388 -1.451 1.00 3.63 808 ASN A N 9
ATOM 10469 C CA . ASN A 1 31 ? -15.584 5.967 -0.176 1.00 3.49 808 ASN A CA 9
ATOM 10470 C C . ASN A 1 31 ? -15.248 4.832 0.770 1.00 2.65 808 ASN A C 9
ATOM 10471 O O . ASN A 1 31 ? -15.818 3.746 0.650 1.00 3.08 808 ASN A O 9
ATOM 10482 N N . ASN A 1 32 ? -14.206 4.992 1.559 1.00 1.96 809 ASN A N 9
ATOM 10483 C CA . ASN A 1 32 ? -13.729 3.892 2.374 1.00 1.56 809 ASN A CA 9
ATOM 10484 C C . ASN A 1 32 ? -13.193 4.384 3.718 1.00 1.72 809 ASN A C 9
ATOM 10485 O O . ASN A 1 32 ? -13.421 3.752 4.749 1.00 2.42 809 ASN A O 9
ATOM 10496 N N . ILE A 1 33 ? -12.445 5.493 3.686 1.00 1.83 810 ILE A N 9
ATOM 10497 C CA . ILE A 1 33 ? -11.836 6.096 4.884 1.00 2.18 810 ILE A CA 9
ATOM 10498 C C . ILE A 1 33 ? -10.617 5.305 5.354 1.00 1.94 810 ILE A C 9
ATOM 10499 O O . ILE A 1 33 ? -9.550 5.870 5.599 1.00 2.25 810 ILE A O 9
ATOM 10515 N N . SER A 1 34 ? -10.780 4.002 5.474 1.00 1.61 811 SER A N 9
ATOM 10516 C CA . SER A 1 34 ? -9.711 3.134 5.927 1.00 1.34 811 SER A CA 9
ATOM 10517 C C . SER A 1 34 ? -10.017 1.690 5.555 1.00 1.12 811 SER A C 9
ATOM 10518 O O . SER A 1 34 ? -11.130 1.208 5.759 1.00 1.24 811 SER A O 9
ATOM 10526 N N . PRO A 1 35 ? -9.035 0.987 4.977 1.00 0.88 812 PRO A N 9
ATOM 10527 C CA . PRO A 1 35 ? -9.172 -0.403 4.558 1.00 0.80 812 PRO A CA 9
ATOM 10528 C C . PRO A 1 35 ? -8.965 -1.355 5.727 1.00 0.77 812 PRO A C 9
ATOM 10529 O O . PRO A 1 35 ? -8.043 -2.166 5.710 1.00 0.82 812 PRO A O 9
ATOM 10540 N N . ILE A 1 36 ? -9.751 -1.141 6.785 1.00 0.87 813 ILE A N 9
ATOM 10541 C CA . ILE A 1 36 ? -9.682 -1.909 8.038 1.00 0.96 813 ILE A CA 9
ATOM 10542 C C . ILE A 1 36 ? -8.367 -1.675 8.794 1.00 0.96 813 ILE A C 9
ATOM 10543 O O . ILE A 1 36 ? -8.180 -2.194 9.890 1.00 1.64 813 ILE A O 9
ATOM 10559 N N . THR A 1 37 ? -7.488 -0.859 8.205 1.00 0.83 814 THR A N 9
ATOM 10560 C CA . THR A 1 37 ? -6.177 -0.487 8.766 1.00 0.84 814 THR A CA 9
ATOM 10561 C C . THR A 1 37 ? -5.221 -1.681 8.901 1.00 0.71 814 THR A C 9
ATOM 10562 O O . THR A 1 37 ? -4.009 -1.497 8.998 1.00 1.08 814 THR A O 9
ATOM 10573 N N . LYS A 1 38 ? -5.748 -2.898 8.811 1.00 0.61 815 LYS A N 9
ATOM 10574 C CA . LYS A 1 38 ? -4.917 -4.100 8.859 1.00 0.82 815 LYS A CA 9
ATOM 10575 C C . LYS A 1 38 ? -4.370 -4.401 7.471 1.00 0.88 815 LYS A C 9
ATOM 10576 O O . LYS A 1 38 ? -4.466 -5.528 6.987 1.00 1.68 815 LYS A O 9
ATOM 10595 N N . ILE A 1 39 ? -3.883 -3.373 6.802 1.00 0.43 816 ILE A N 9
ATOM 10596 C CA . ILE A 1 39 ? -3.387 -3.526 5.450 1.00 0.34 816 ILE A CA 9
ATOM 10597 C C . ILE A 1 39 ? -2.014 -4.173 5.447 1.00 0.30 816 ILE A C 9
ATOM 10598 O O . ILE A 1 39 ? -1.189 -3.952 6.344 1.00 0.33 816 ILE A O 9
ATOM 10614 N N . LYS A 1 40 ? -1.756 -4.918 4.399 1.00 0.26 817 LYS A N 9
ATOM 10615 C CA . LYS A 1 40 ? -0.483 -5.570 4.227 1.00 0.24 817 LYS A CA 9
ATOM 10616 C C . LYS A 1 40 ? 0.048 -5.199 2.856 1.00 0.23 817 LYS A C 9
ATOM 10617 O O . LYS A 1 40 ? -0.729 -4.966 1.937 1.00 0.24 817 LYS A O 9
ATOM 10636 N N . TYR A 1 41 ? 1.341 -4.988 2.762 1.00 0.20 818 TYR A N 9
ATOM 10637 C CA . TYR A 1 41 ? 1.924 -4.482 1.540 1.00 0.19 818 TYR A CA 9
ATOM 10638 C C . TYR A 1 41 ? 3.073 -5.373 1.107 1.00 0.18 818 TYR A C 9
ATOM 10639 O O . TYR A 1 41 ? 3.694 -6.054 1.923 1.00 0.19 818 TYR A O 9
ATOM 10657 N N . GLN A 1 42 ? 3.225 -5.488 -0.190 1.00 0.17 819 GLN A N 9
ATOM 10658 C CA . GLN A 1 42 ? 4.170 -6.417 -0.768 1.00 0.19 819 GLN A CA 9
ATOM 10659 C C . GLN A 1 42 ? 5.076 -5.711 -1.762 1.00 0.19 819 GLN A C 9
ATOM 10660 O O . GLN A 1 42 ? 4.658 -4.770 -2.428 1.00 0.18 819 GLN A O 9
ATOM 10674 N N . ASP A 1 43 ? 6.321 -6.157 -1.827 1.00 0.22 820 ASP A N 9
ATOM 10675 C CA . ASP A 1 43 ? 7.327 -5.526 -2.670 1.00 0.24 820 ASP A CA 9
ATOM 10676 C C . ASP A 1 43 ? 7.949 -6.564 -3.588 1.00 0.28 820 ASP A C 9
ATOM 10677 O O . ASP A 1 43 ? 8.077 -7.735 -3.214 1.00 0.38 820 ASP A O 9
ATOM 10686 N N . GLU A 1 44 ? 8.197 -6.148 -4.832 1.00 0.28 821 GLU A N 9
ATOM 10687 C CA . GLU A 1 44 ? 8.736 -7.018 -5.885 1.00 0.38 821 GLU A CA 9
ATOM 10688 C C . GLU A 1 44 ? 7.791 -8.189 -6.175 1.00 0.85 821 GLU A C 9
ATOM 10689 O O . GLU A 1 44 ? 8.162 -9.154 -6.849 1.00 0.63 821 GLU A O 9
ATOM 10701 N N . ASP A 1 45 ? 6.573 -8.100 -5.652 1.00 1.90 822 ASP A N 9
ATOM 10702 C CA . ASP A 1 45 ? 5.579 -9.159 -5.798 1.00 2.86 822 ASP A CA 9
ATOM 10703 C C . ASP A 1 45 ? 6.135 -10.476 -5.256 1.00 2.24 822 ASP A C 9
ATOM 10704 O O . ASP A 1 45 ? 6.233 -11.469 -5.976 1.00 2.49 822 ASP A O 9
ATOM 10713 N N . GLY A 1 46 ? 6.623 -10.436 -4.019 1.00 1.39 823 GLY A N 9
ATOM 10714 C CA . GLY A 1 46 ? 7.256 -11.611 -3.446 1.00 0.79 823 GLY A CA 9
ATOM 10715 C C . GLY A 1 46 ? 7.447 -11.556 -1.934 1.00 0.74 823 GLY A C 9
ATOM 10716 O O . GLY A 1 46 ? 7.686 -12.587 -1.305 1.00 0.91 823 GLY A O 9
ATOM 10720 N N . ASP A 1 47 ? 7.368 -10.368 -1.348 1.00 0.55 824 ASP A N 9
ATOM 10721 C CA . ASP A 1 47 ? 7.579 -10.203 0.093 1.00 0.53 824 ASP A CA 9
ATOM 10722 C C . ASP A 1 47 ? 6.410 -9.452 0.706 1.00 0.40 824 ASP A C 9
ATOM 10723 O O . ASP A 1 47 ? 5.791 -8.636 0.038 1.00 0.32 824 ASP A O 9
ATOM 10732 N N . PHE A 1 48 ? 6.062 -9.788 1.941 1.00 0.43 825 PHE A N 9
ATOM 10733 C CA . PHE A 1 48 ? 4.875 -9.233 2.581 1.00 0.38 825 PHE A CA 9
ATOM 10734 C C . PHE A 1 48 ? 5.214 -8.591 3.923 1.00 0.40 825 PHE A C 9
ATOM 10735 O O . PHE A 1 48 ? 5.925 -9.165 4.750 1.00 0.47 825 PHE A O 9
ATOM 10752 N N . VAL A 1 49 ? 4.690 -7.390 4.113 1.00 0.35 826 VAL A N 9
ATOM 10753 C CA . VAL A 1 49 ? 4.904 -6.595 5.317 1.00 0.39 826 VAL A CA 9
ATOM 10754 C C . VAL A 1 49 ? 3.589 -5.941 5.714 1.00 0.31 826 VAL A C 9
ATOM 10755 O O . VAL A 1 49 ? 2.752 -5.676 4.863 1.00 0.29 826 VAL A O 9
ATOM 10768 N N . VAL A 1 50 ? 3.381 -5.733 6.997 1.00 0.33 827 VAL A N 9
ATOM 10769 C CA . VAL A 1 50 ? 2.120 -5.207 7.482 1.00 0.32 827 VAL A CA 9
ATOM 10770 C C . VAL A 1 50 ? 2.387 -3.936 8.257 1.00 0.35 827 VAL A C 9
ATOM 10771 O O . VAL A 1 50 ? 3.347 -3.860 9.031 1.00 0.40 827 VAL A O 9
ATOM 10784 N N . LEU A 1 51 ? 1.647 -2.893 7.916 1.00 0.34 828 LEU A N 9
ATOM 10785 C CA . LEU A 1 51 ? 1.917 -1.581 8.459 1.00 0.38 828 LEU A CA 9
ATOM 10786 C C . LEU A 1 51 ? 0.651 -0.934 9.000 1.00 0.44 828 LEU A C 9
ATOM 10787 O O . LEU A 1 51 ? -0.446 -1.124 8.470 1.00 0.48 828 LEU A O 9
ATOM 10803 N N . GLY A 1 52 ? 0.832 -0.136 10.029 1.00 0.53 829 GLY A N 9
ATOM 10804 C CA . GLY A 1 52 ? -0.249 0.638 10.591 1.00 0.63 829 GLY A CA 9
ATOM 10805 C C . GLY A 1 52 ? 0.249 2.012 10.945 1.00 0.73 829 GLY A C 9
ATOM 10806 O O . GLY A 1 52 ? -0.322 3.019 10.527 1.00 1.20 829 GLY A O 9
ATOM 10810 N N . SER A 1 53 ? 1.444 2.035 11.517 1.00 0.74 830 SER A N 9
ATOM 10811 C CA . SER A 1 53 ? 2.174 3.267 11.711 1.00 0.85 830 SER A CA 9
ATOM 10812 C C . SER A 1 53 ? 2.900 3.618 10.414 1.00 0.98 830 SER A C 9
ATOM 10813 O O . SER A 1 53 ? 3.351 2.726 9.689 1.00 1.93 830 SER A O 9
ATOM 10821 N N . ASP A 1 54 ? 2.929 4.901 10.082 1.00 0.62 831 ASP A N 9
ATOM 10822 C CA . ASP A 1 54 ? 3.528 5.365 8.829 1.00 0.62 831 ASP A CA 9
ATOM 10823 C C . ASP A 1 54 ? 5.032 5.083 8.767 1.00 0.58 831 ASP A C 9
ATOM 10824 O O . ASP A 1 54 ? 5.649 5.235 7.713 1.00 0.97 831 ASP A O 9
ATOM 10833 N N . GLU A 1 55 ? 5.612 4.668 9.888 1.00 0.50 832 GLU A N 9
ATOM 10834 C CA . GLU A 1 55 ? 7.037 4.354 9.949 1.00 0.44 832 GLU A CA 9
ATOM 10835 C C . GLU A 1 55 ? 7.387 3.196 9.017 1.00 0.34 832 GLU A C 9
ATOM 10836 O O . GLU A 1 55 ? 8.339 3.277 8.242 1.00 0.34 832 GLU A O 9
ATOM 10848 N N . ASP A 1 56 ? 6.596 2.126 9.078 1.00 0.32 833 ASP A N 9
ATOM 10849 C CA . ASP A 1 56 ? 6.826 0.956 8.231 1.00 0.29 833 ASP A CA 9
ATOM 10850 C C . ASP A 1 56 ? 6.692 1.345 6.766 1.00 0.24 833 ASP A C 9
ATOM 10851 O O . ASP A 1 56 ? 7.465 0.900 5.913 1.00 0.23 833 ASP A O 9
ATOM 10860 N N . TRP A 1 57 ? 5.751 2.241 6.491 1.00 0.22 834 TRP A N 9
ATOM 10861 C CA . TRP A 1 57 ? 5.579 2.771 5.148 1.00 0.20 834 TRP A CA 9
ATOM 10862 C C . TRP A 1 57 ? 6.807 3.573 4.731 1.00 0.19 834 TRP A C 9
ATOM 10863 O O . TRP A 1 57 ? 7.262 3.477 3.595 1.00 0.18 834 TRP A O 9
ATOM 10884 N N . ASN A 1 58 ? 7.357 4.344 5.660 1.00 0.22 835 ASN A N 9
ATOM 10885 C CA . ASN A 1 58 ? 8.552 5.131 5.383 1.00 0.25 835 ASN A CA 9
ATOM 10886 C C . ASN A 1 58 ? 9.681 4.209 4.943 1.00 0.21 835 ASN A C 9
ATOM 10887 O O . ASN A 1 58 ? 10.310 4.431 3.904 1.00 0.21 835 ASN A O 9
ATOM 10898 N N . VAL A 1 59 ? 9.816 3.096 5.660 1.00 0.22 836 VAL A N 9
ATOM 10899 C CA . VAL A 1 59 ? 10.760 2.049 5.296 1.00 0.25 836 VAL A CA 9
ATOM 10900 C C . VAL A 1 59 ? 10.482 1.539 3.883 1.00 0.19 836 VAL A C 9
ATOM 10901 O O . VAL A 1 59 ? 11.402 1.395 3.077 1.00 0.19 836 VAL A O 9
ATOM 10914 N N . ALA A 1 60 ? 9.205 1.304 3.579 1.00 0.16 837 ALA A N 9
ATOM 10915 C CA . ALA A 1 60 ? 8.805 0.828 2.259 1.00 0.15 837 ALA A CA 9
ATOM 10916 C C . ALA A 1 60 ? 9.172 1.826 1.167 1.00 0.15 837 ALA A C 9
ATOM 10917 O O . ALA A 1 60 ? 9.657 1.434 0.110 1.00 0.19 837 ALA A O 9
ATOM 10924 N N . LYS A 1 61 ? 8.934 3.110 1.422 1.00 0.14 838 LYS A N 9
ATOM 10925 C CA . LYS A 1 61 ? 9.264 4.152 0.451 1.00 0.19 838 LYS A CA 9
ATOM 10926 C C . LYS A 1 61 ? 10.749 4.116 0.125 1.00 0.20 838 LYS A C 9
ATOM 10927 O O . LYS A 1 61 ? 11.138 4.068 -1.045 1.00 0.24 838 LYS A O 9
ATOM 10946 N N . GLU A 1 62 ? 11.572 4.078 1.170 1.00 0.21 839 GLU A N 9
ATOM 10947 C CA . GLU A 1 62 ? 13.018 3.997 1.005 1.00 0.26 839 GLU A CA 9
ATOM 10948 C C . GLU A 1 62 ? 13.393 2.711 0.274 1.00 0.27 839 GLU A C 9
ATOM 10949 O O . GLU A 1 62 ? 14.193 2.724 -0.657 1.00 0.31 839 GLU A O 9
ATOM 10961 N N . MET A 1 63 ? 12.747 1.618 0.670 1.00 0.27 840 MET A N 9
ATOM 10962 C CA . MET A 1 63 ? 12.951 0.311 0.051 1.00 0.31 840 MET A CA 9
ATOM 10963 C C . MET A 1 63 ? 12.667 0.358 -1.451 1.00 0.34 840 MET A C 9
ATOM 10964 O O . MET A 1 63 ? 13.508 -0.023 -2.263 1.00 0.40 840 MET A O 9
ATOM 10978 N N . LEU A 1 64 ? 11.488 0.842 -1.808 1.00 0.30 841 LEU A N 9
ATOM 10979 C CA . LEU A 1 64 ? 11.067 0.941 -3.201 1.00 0.35 841 LEU A CA 9
ATOM 10980 C C . LEU A 1 64 ? 12.016 1.816 -4.012 1.00 0.39 841 LEU A C 9
ATOM 10981 O O . LEU A 1 64 ? 12.447 1.434 -5.100 1.00 0.50 841 LEU A O 9
ATOM 10997 N N . ALA A 1 65 ? 12.296 3.008 -3.500 1.00 0.36 842 ALA A N 9
ATOM 10998 C CA . ALA A 1 65 ? 13.126 3.972 -4.212 1.00 0.44 842 ALA A CA 9
ATOM 10999 C C . ALA A 1 65 ? 14.566 3.486 -4.359 1.00 0.52 842 ALA A C 9
ATOM 11000 O O . ALA A 1 65 ? 15.133 3.537 -5.449 1.00 0.61 842 ALA A O 9
ATOM 11007 N N . GLU A 1 66 ? 15.164 3.059 -3.251 1.00 0.53 843 GLU A N 9
ATOM 11008 C CA . GLU A 1 66 ? 16.564 2.643 -3.246 1.00 0.66 843 GLU A CA 9
ATOM 11009 C C . GLU A 1 66 ? 16.765 1.374 -4.070 1.00 0.71 843 GLU A C 9
ATOM 11010 O O . GLU A 1 66 ? 17.648 1.309 -4.925 1.00 0.81 843 GLU A O 9
ATOM 11022 N N . ASN A 1 67 ? 15.953 0.364 -3.794 1.00 0.67 844 ASN A N 9
ATOM 11023 C CA . ASN A 1 67 ? 16.049 -0.917 -4.482 1.00 0.80 844 ASN A CA 9
ATOM 11024 C C . ASN A 1 67 ? 15.651 -0.794 -5.945 1.00 0.79 844 ASN A C 9
ATOM 11025 O O . ASN A 1 67 ? 16.207 -1.503 -6.780 1.00 1.11 844 ASN A O 9
ATOM 11036 N N . ASN A 1 68 ? 14.656 0.072 -6.216 1.00 0.62 845 ASN A N 9
ATOM 11037 C CA . ASN A 1 68 ? 14.129 0.341 -7.576 1.00 0.71 845 ASN A CA 9
ATOM 11038 C C . ASN A 1 68 ? 12.937 -0.561 -7.896 1.00 0.61 845 ASN A C 9
ATOM 11039 O O . ASN A 1 68 ? 12.331 -0.451 -8.965 1.00 0.71 845 ASN A O 9
ATOM 11050 N N . GLU A 1 69 ? 12.613 -1.468 -6.985 1.00 0.55 846 GLU A N 9
ATOM 11051 C CA . GLU A 1 69 ? 11.558 -2.440 -7.240 1.00 0.63 846 GLU A CA 9
ATOM 11052 C C . GLU A 1 69 ? 10.228 -1.738 -7.488 1.00 0.73 846 GLU A C 9
ATOM 11053 O O . GLU A 1 69 ? 9.667 -1.837 -8.579 1.00 1.49 846 GLU A O 9
ATOM 11065 N N . LYS A 1 70 ? 9.809 -0.934 -6.514 1.00 0.42 847 LYS A N 9
ATOM 11066 C CA . LYS A 1 70 ? 8.636 -0.058 -6.634 1.00 0.37 847 LYS A CA 9
ATOM 11067 C C . LYS A 1 70 ? 7.314 -0.828 -6.715 1.00 0.35 847 LYS A C 9
ATOM 11068 O O . LYS A 1 70 ? 6.257 -0.275 -6.405 1.00 0.44 847 LYS A O 9
ATOM 11087 N N . PHE A 1 71 ? 7.364 -2.077 -7.158 1.00 0.32 848 PHE A N 9
ATOM 11088 C CA . PHE A 1 71 ? 6.160 -2.885 -7.269 1.00 0.30 848 PHE A CA 9
ATOM 11089 C C . PHE A 1 71 ? 5.557 -3.077 -5.893 1.00 0.24 848 PHE A C 9
ATOM 11090 O O . PHE A 1 71 ? 6.227 -3.552 -4.975 1.00 0.21 848 PHE A O 9
ATOM 11107 N N . LEU A 1 72 ? 4.302 -2.714 -5.752 1.00 0.22 849 LEU A N 9
ATOM 11108 C CA . LEU A 1 72 ? 3.641 -2.796 -4.474 1.00 0.18 849 LEU A CA 9
ATOM 11109 C C . LEU A 1 72 ? 2.341 -3.565 -4.621 1.00 0.17 849 LEU A C 9
ATOM 11110 O O . LEU A 1 72 ? 1.587 -3.381 -5.576 1.00 0.19 849 LEU A O 9
ATOM 11126 N N . ASN A 1 73 ? 2.084 -4.413 -3.658 1.00 0.16 850 ASN A N 9
ATOM 11127 C CA . ASN A 1 73 ? 0.863 -5.187 -3.615 1.00 0.17 850 ASN A CA 9
ATOM 11128 C C . ASN A 1 73 ? 0.235 -4.993 -2.257 1.00 0.17 850 ASN A C 9
ATOM 11129 O O . ASN A 1 73 ? 0.935 -4.690 -1.297 1.00 0.16 850 ASN A O 9
ATOM 11140 N N . ILE A 1 74 ? -1.076 -4.982 -2.208 1.00 0.18 851 ILE A N 9
ATOM 11141 C CA . ILE A 1 74 ? -1.774 -4.607 -0.994 1.00 0.21 851 ILE A CA 9
ATOM 11142 C C . ILE A 1 74 ? -2.754 -5.693 -0.627 1.00 0.24 851 ILE A C 9
ATOM 11143 O O . ILE A 1 74 ? -3.549 -6.130 -1.456 1.00 0.26 851 ILE A O 9
ATOM 11159 N N . ARG A 1 75 ? -2.628 -6.196 0.578 1.00 0.30 852 ARG A N 9
ATOM 11160 C CA . ARG A 1 75 ? -3.453 -7.277 1.025 1.00 0.37 852 ARG A CA 9
ATOM 11161 C C . ARG A 1 75 ? -4.431 -6.818 2.082 1.00 0.39 852 ARG A C 9
ATOM 11162 O O . ARG A 1 75 ? -4.038 -6.437 3.186 1.00 0.43 852 ARG A O 9
ATOM 11183 N N . LEU A 1 76 ? -5.690 -7.045 1.803 1.00 0.46 853 LEU A N 9
ATOM 11184 C CA . LEU A 1 76 ? -6.727 -6.873 2.790 1.00 0.54 853 LEU A CA 9
ATOM 11185 C C . LEU A 1 76 ? -7.087 -8.246 3.312 1.00 0.63 853 LEU A C 9
ATOM 11186 O O . LEU A 1 76 ? -7.306 -9.168 2.522 1.00 1.15 853 LEU A O 9
ATOM 11202 N N . TYR A 1 77 ? -6.980 -8.439 4.608 1.00 0.99 854 TYR A N 9
ATOM 11203 C CA . TYR A 1 77 ? -7.154 -9.762 5.174 1.00 1.08 854 TYR A CA 9
ATOM 11204 C C . TYR A 1 77 ? -8.072 -9.706 6.387 1.00 1.25 854 TYR A C 9
ATOM 11205 O O . TYR A 1 77 ? -8.417 -10.779 6.921 1.00 1.67 854 TYR A O 9
ATOM 11224 N N . SER A 1 1 ? -9.006 -10.741 1.755 1.00 2.40 778 SER A N 10
ATOM 11225 C CA . SER A 1 1 ? -7.584 -10.796 1.350 1.00 2.10 778 SER A CA 10
ATOM 11226 C C . SER A 1 1 ? -7.438 -10.521 -0.141 1.00 1.16 778 SER A C 10
ATOM 11227 O O . SER A 1 1 ? -6.625 -11.147 -0.826 1.00 1.09 778 SER A O 10
ATOM 11237 N N . GLU A 1 2 ? -8.203 -9.558 -0.634 1.00 0.78 779 GLU A N 10
ATOM 11238 C CA . GLU A 1 2 ? -8.123 -9.174 -2.032 1.00 0.85 779 GLU A CA 10
ATOM 11239 C C . GLU A 1 2 ? -6.799 -8.485 -2.308 1.00 0.75 779 GLU A C 10
ATOM 11240 O O . GLU A 1 2 ? -6.469 -7.484 -1.672 1.00 1.17 779 GLU A O 10
ATOM 11252 N N . ILE A 1 3 ? -6.027 -9.040 -3.227 1.00 0.62 780 ILE A N 10
ATOM 11253 C CA . ILE A 1 3 ? -4.736 -8.468 -3.556 1.00 0.43 780 ILE A CA 10
ATOM 11254 C C . ILE A 1 3 ? -4.921 -7.199 -4.384 1.00 0.37 780 ILE A C 10
ATOM 11255 O O . ILE A 1 3 ? -5.782 -7.123 -5.265 1.00 0.49 780 ILE A O 10
ATOM 11271 N N . PHE A 1 4 ? -4.142 -6.194 -4.055 1.00 0.28 781 PHE A N 10
ATOM 11272 C CA . PHE A 1 4 ? -4.209 -4.908 -4.718 1.00 0.26 781 PHE A CA 10
ATOM 11273 C C . PHE A 1 4 ? -2.814 -4.538 -5.177 1.00 0.22 781 PHE A C 10
ATOM 11274 O O . PHE A 1 4 ? -1.837 -4.928 -4.549 1.00 0.21 781 PHE A O 10
ATOM 11291 N N . THR A 1 5 ? -2.718 -3.892 -6.320 1.00 0.23 782 THR A N 10
ATOM 11292 C CA . THR A 1 5 ? -1.430 -3.572 -6.892 1.00 0.23 782 THR A CA 10
ATOM 11293 C C . THR A 1 5 ? -1.371 -2.085 -7.192 1.00 0.23 782 THR A C 10
ATOM 11294 O O . THR A 1 5 ? -2.383 -1.469 -7.533 1.00 0.25 782 THR A O 10
ATOM 11305 N N . LEU A 1 6 ? -0.283 -1.484 -6.767 1.00 0.22 783 LEU A N 10
ATOM 11306 C CA . LEU A 1 6 ? -0.177 -0.046 -6.716 1.00 0.21 783 LEU A CA 10
ATOM 11307 C C . LEU A 1 6 ? 1.278 0.362 -6.919 1.00 0.21 783 LEU A C 10
ATOM 11308 O O . LEU A 1 6 ? 2.182 -0.382 -6.553 1.00 0.23 783 LEU A O 10
ATOM 11324 N N . LEU A 1 7 ? 1.510 1.495 -7.558 1.00 0.20 784 LEU A N 10
ATOM 11325 C CA . LEU A 1 7 ? 2.872 1.940 -7.827 1.00 0.22 784 LEU A CA 10
ATOM 11326 C C . LEU A 1 7 ? 3.054 3.351 -7.303 1.00 0.21 784 LEU A C 10
ATOM 11327 O O . LEU A 1 7 ? 2.242 4.231 -7.577 1.00 0.23 784 LEU A O 10
ATOM 11343 N N . VAL A 1 8 ? 3.994 3.479 -6.374 1.00 0.22 785 VAL A N 10
ATOM 11344 C CA . VAL A 1 8 ? 4.161 4.692 -5.573 1.00 0.25 785 VAL A CA 10
ATOM 11345 C C . VAL A 1 8 ? 4.699 5.884 -6.372 1.00 0.34 785 VAL A C 10
ATOM 11346 O O . VAL A 1 8 ? 5.718 6.487 -6.021 1.00 0.79 785 VAL A O 10
ATOM 11359 N N . GLU A 1 9 ? 3.931 6.289 -7.369 1.00 0.69 786 GLU A N 10
ATOM 11360 C CA . GLU A 1 9 ? 4.230 7.476 -8.157 1.00 0.81 786 GLU A CA 10
ATOM 11361 C C . GLU A 1 9 ? 4.262 8.717 -7.277 1.00 0.87 786 GLU A C 10
ATOM 11362 O O . GLU A 1 9 ? 3.510 8.807 -6.309 1.00 1.56 786 GLU A O 10
ATOM 11374 N N . LYS A 1 10 ? 5.138 9.657 -7.635 1.00 0.91 787 LYS A N 10
ATOM 11375 C CA . LYS A 1 10 ? 5.279 10.959 -6.957 1.00 1.01 787 LYS A CA 10
ATOM 11376 C C . LYS A 1 10 ? 5.700 10.823 -5.487 1.00 0.96 787 LYS A C 10
ATOM 11377 O O . LYS A 1 10 ? 5.877 11.831 -4.796 1.00 1.58 787 LYS A O 10
ATOM 11396 N N . VAL A 1 11 ? 5.927 9.586 -5.038 1.00 0.66 788 VAL A N 10
ATOM 11397 C CA . VAL A 1 11 ? 6.358 9.306 -3.667 1.00 0.61 788 VAL A CA 10
ATOM 11398 C C . VAL A 1 11 ? 5.326 9.797 -2.644 1.00 0.70 788 VAL A C 10
ATOM 11399 O O . VAL A 1 11 ? 5.393 10.922 -2.149 1.00 1.70 788 VAL A O 10
ATOM 11412 N N . TRP A 1 12 ? 4.353 8.946 -2.372 1.00 0.50 789 TRP A N 10
ATOM 11413 C CA . TRP A 1 12 ? 3.274 9.252 -1.439 1.00 0.33 789 TRP A CA 10
ATOM 11414 C C . TRP A 1 12 ? 3.779 9.291 0.001 1.00 0.29 789 TRP A C 10
ATOM 11415 O O . TRP A 1 12 ? 4.451 8.363 0.433 1.00 0.34 789 TRP A O 10
ATOM 11436 N N . ASN A 1 13 ? 3.376 10.298 0.773 1.00 0.29 790 ASN A N 10
ATOM 11437 C CA . ASN A 1 13 ? 3.778 10.359 2.178 1.00 0.32 790 ASN A CA 10
ATOM 11438 C C . ASN A 1 13 ? 3.117 9.249 2.968 1.00 0.37 790 ASN A C 10
ATOM 11439 O O . ASN A 1 13 ? 3.777 8.522 3.700 1.00 0.82 790 ASN A O 10
ATOM 11450 N N . PHE A 1 14 ? 1.841 9.061 2.685 1.00 0.30 791 PHE A N 10
ATOM 11451 C CA . PHE A 1 14 ? 1.047 7.943 3.220 1.00 0.25 791 PHE A CA 10
ATOM 11452 C C . PHE A 1 14 ? -0.423 8.151 2.905 1.00 0.23 791 PHE A C 10
ATOM 11453 O O . PHE A 1 14 ? -1.073 7.268 2.353 1.00 0.21 791 PHE A O 10
ATOM 11470 N N . ASP A 1 15 ? -0.931 9.344 3.206 1.00 0.26 792 ASP A N 10
ATOM 11471 C CA . ASP A 1 15 ? -2.325 9.667 2.909 1.00 0.29 792 ASP A CA 10
ATOM 11472 C C . ASP A 1 15 ? -2.560 9.601 1.405 1.00 0.25 792 ASP A C 10
ATOM 11473 O O . ASP A 1 15 ? -3.591 9.116 0.953 1.00 0.26 792 ASP A O 10
ATOM 11482 N N . ASP A 1 16 ? -1.558 10.018 0.641 1.00 0.24 793 ASP A N 10
ATOM 11483 C CA . ASP A 1 16 ? -1.606 9.940 -0.816 1.00 0.23 793 ASP A CA 10
ATOM 11484 C C . ASP A 1 16 ? -1.745 8.485 -1.262 1.00 0.19 793 ASP A C 10
ATOM 11485 O O . ASP A 1 16 ? -2.547 8.158 -2.137 1.00 0.18 793 ASP A O 10
ATOM 11494 N N . LEU A 1 17 ? -0.992 7.612 -0.601 1.00 0.18 794 LEU A N 10
ATOM 11495 C CA . LEU A 1 17 ? -1.046 6.180 -0.856 1.00 0.17 794 LEU A CA 10
ATOM 11496 C C . LEU A 1 17 ? -2.413 5.628 -0.455 1.00 0.16 794 LEU A C 10
ATOM 11497 O O . LEU A 1 17 ? -3.055 4.919 -1.230 1.00 0.16 794 LEU A O 10
ATOM 11513 N N . ILE A 1 18 ? -2.897 6.050 0.707 1.00 0.18 795 ILE A N 10
ATOM 11514 C CA . ILE A 1 18 ? -4.221 5.663 1.178 1.00 0.20 795 ILE A CA 10
ATOM 11515 C C . ILE A 1 18 ? -5.299 6.115 0.195 1.00 0.19 795 ILE A C 10
ATOM 11516 O O . ILE A 1 18 ? -6.194 5.349 -0.143 1.00 0.20 795 ILE A O 10
ATOM 11532 N N . MET A 1 19 ? -5.168 7.339 -0.309 1.00 0.22 796 MET A N 10
ATOM 11533 C CA . MET A 1 19 ? -6.107 7.874 -1.292 1.00 0.26 796 MET A CA 10
ATOM 11534 C C . MET A 1 19 ? -6.117 7.038 -2.564 1.00 0.22 796 MET A C 10
ATOM 11535 O O . MET A 1 19 ? -7.183 6.712 -3.091 1.00 0.23 796 MET A O 10
ATOM 11549 N N . ALA A 1 20 ? -4.934 6.647 -3.023 1.00 0.21 797 ALA A N 10
ATOM 11550 C CA . ALA A 1 20 ? -4.816 5.789 -4.197 1.00 0.22 797 ALA A CA 10
ATOM 11551 C C . ALA A 1 20 ? -5.502 4.449 -3.943 1.00 0.21 797 ALA A C 10
ATOM 11552 O O . ALA A 1 20 ? -6.281 3.966 -4.769 1.00 0.26 797 ALA A O 10
ATOM 11559 N N . ILE A 1 21 ? -5.281 3.910 -2.748 1.00 0.20 798 ILE A N 10
ATOM 11560 C CA . ILE A 1 21 ? -5.939 2.683 -2.324 1.00 0.26 798 ILE A CA 10
ATOM 11561 C C . ILE A 1 21 ? -7.453 2.869 -2.279 1.00 0.27 798 ILE A C 10
ATOM 11562 O O . ILE A 1 21 ? -8.203 2.050 -2.804 1.00 0.33 798 ILE A O 10
ATOM 11578 N N . ASN A 1 22 ? -7.886 3.929 -1.607 1.00 0.27 799 ASN A N 10
ATOM 11579 C CA . ASN A 1 22 ? -9.306 4.205 -1.413 1.00 0.33 799 ASN A CA 10
ATOM 11580 C C . ASN A 1 22 ? -10.033 4.369 -2.739 1.00 0.31 799 ASN A C 10
ATOM 11581 O O . ASN A 1 22 ? -11.173 3.931 -2.891 1.00 0.40 799 ASN A O 10
ATOM 11592 N N . SER A 1 23 ? -9.411 5.079 -3.668 1.00 0.30 800 SER A N 10
ATOM 11593 C CA . SER A 1 23 ? -10.034 5.341 -4.954 1.00 0.35 800 SER A CA 10
ATOM 11594 C C . SER A 1 23 ? -10.155 4.060 -5.776 1.00 0.33 800 SER A C 10
ATOM 11595 O O . SER A 1 23 ? -11.218 3.768 -6.326 1.00 0.41 800 SER A O 10
ATOM 11603 N N . LYS A 1 24 ? -9.062 3.313 -5.891 1.00 0.29 801 LYS A N 10
ATOM 11604 C CA . LYS A 1 24 ? -9.073 2.078 -6.666 1.00 0.36 801 LYS A CA 10
ATOM 11605 C C . LYS A 1 24 ? -9.905 0.986 -5.995 1.00 0.43 801 LYS A C 10
ATOM 11606 O O . LYS A 1 24 ? -10.829 0.441 -6.604 1.00 0.58 801 LYS A O 10
ATOM 11625 N N . ILE A 1 25 ? -9.607 0.690 -4.734 1.00 0.39 802 ILE A N 10
ATOM 11626 C CA . ILE A 1 25 ? -10.361 -0.316 -3.998 1.00 0.52 802 ILE A CA 10
ATOM 11627 C C . ILE A 1 25 ? -11.754 0.201 -3.676 1.00 0.70 802 ILE A C 10
ATOM 11628 O O . ILE A 1 25 ? -11.911 1.189 -2.967 1.00 1.56 802 ILE A O 10
ATOM 11644 N N . SER A 1 26 ? -12.761 -0.487 -4.180 1.00 1.05 803 SER A N 10
ATOM 11645 C CA . SER A 1 26 ? -14.147 -0.117 -3.942 1.00 1.14 803 SER A CA 10
ATOM 11646 C C . SER A 1 26 ? -15.051 -1.320 -4.155 1.00 1.66 803 SER A C 10
ATOM 11647 O O . SER A 1 26 ? -16.176 -1.193 -4.633 1.00 2.28 803 SER A O 10
ATOM 11655 N N . ASN A 1 27 ? -14.552 -2.490 -3.758 1.00 2.33 804 ASN A N 10
ATOM 11656 C CA . ASN A 1 27 ? -15.317 -3.728 -3.846 1.00 3.40 804 ASN A CA 10
ATOM 11657 C C . ASN A 1 27 ? -16.594 -3.606 -3.026 1.00 3.88 804 ASN A C 10
ATOM 11658 O O . ASN A 1 27 ? -17.654 -4.082 -3.422 1.00 4.66 804 ASN A O 10
ATOM 11669 N N . THR A 1 28 ? -16.484 -2.892 -1.921 1.00 3.74 805 THR A N 10
ATOM 11670 C CA . THR A 1 28 ? -17.613 -2.613 -1.067 1.00 4.53 805 THR A CA 10
ATOM 11671 C C . THR A 1 28 ? -18.417 -1.443 -1.628 1.00 4.65 805 THR A C 10
ATOM 11672 O O . THR A 1 28 ? -17.841 -0.464 -2.103 1.00 5.32 805 THR A O 10
ATOM 11683 N N . HIS A 1 29 ? -19.737 -1.579 -1.632 1.00 4.26 806 HIS A N 10
ATOM 11684 C CA . HIS A 1 29 ? -20.623 -0.558 -2.200 1.00 4.59 806 HIS A CA 10
ATOM 11685 C C . HIS A 1 29 ? -20.706 0.690 -1.311 1.00 4.36 806 HIS A C 10
ATOM 11686 O O . HIS A 1 29 ? -21.788 1.206 -1.036 1.00 4.80 806 HIS A O 10
ATOM 11701 N N . ASN A 1 30 ? -19.554 1.209 -0.938 1.00 4.08 807 ASN A N 10
ATOM 11702 C CA . ASN A 1 30 ? -19.464 2.429 -0.151 1.00 4.33 807 ASN A CA 10
ATOM 11703 C C . ASN A 1 30 ? -18.122 3.088 -0.431 1.00 3.86 807 ASN A C 10
ATOM 11704 O O . ASN A 1 30 ? -17.461 3.607 0.469 1.00 4.10 807 ASN A O 10
ATOM 11715 N N . ASN A 1 31 ? -17.687 2.964 -1.685 1.00 3.63 808 ASN A N 10
ATOM 11716 C CA . ASN A 1 31 ? -16.372 3.435 -2.108 1.00 3.49 808 ASN A CA 10
ATOM 11717 C C . ASN A 1 31 ? -15.298 2.796 -1.231 1.00 2.65 808 ASN A C 10
ATOM 11718 O O . ASN A 1 31 ? -15.230 1.567 -1.135 1.00 3.08 808 ASN A O 10
ATOM 11729 N N . ASN A 1 32 ? -14.563 3.616 -0.487 1.00 1.96 809 ASN A N 10
ATOM 11730 C CA . ASN A 1 32 ? -13.606 3.102 0.485 1.00 1.56 809 ASN A CA 10
ATOM 11731 C C . ASN A 1 32 ? -13.066 4.229 1.351 1.00 1.72 809 ASN A C 10
ATOM 11732 O O . ASN A 1 32 ? -12.498 5.197 0.847 1.00 2.42 809 ASN A O 10
ATOM 11743 N N . ILE A 1 33 ? -13.256 4.097 2.654 1.00 1.83 810 ILE A N 10
ATOM 11744 C CA . ILE A 1 33 ? -12.772 5.085 3.610 1.00 2.18 810 ILE A CA 10
ATOM 11745 C C . ILE A 1 33 ? -11.443 4.621 4.187 1.00 1.94 810 ILE A C 10
ATOM 11746 O O . ILE A 1 33 ? -10.488 5.385 4.302 1.00 2.25 810 ILE A O 10
ATOM 11762 N N . SER A 1 34 ? -11.381 3.341 4.500 1.00 1.61 811 SER A N 10
ATOM 11763 C CA . SER A 1 34 ? -10.174 2.740 5.022 1.00 1.34 811 SER A CA 10
ATOM 11764 C C . SER A 1 34 ? -10.026 1.328 4.479 1.00 1.12 811 SER A C 10
ATOM 11765 O O . SER A 1 34 ? -11.005 0.586 4.375 1.00 1.24 811 SER A O 10
ATOM 11773 N N . PRO A 1 35 ? -8.804 0.962 4.077 1.00 0.88 812 PRO A N 10
ATOM 11774 C CA . PRO A 1 35 ? -8.499 -0.347 3.511 1.00 0.80 812 PRO A CA 10
ATOM 11775 C C . PRO A 1 35 ? -8.437 -1.418 4.590 1.00 0.77 812 PRO A C 10
ATOM 11776 O O . PRO A 1 35 ? -7.358 -1.878 4.958 1.00 0.82 812 PRO A O 10
ATOM 11787 N N . ILE A 1 36 ? -9.591 -1.680 5.191 1.00 0.87 813 ILE A N 10
ATOM 11788 C CA . ILE A 1 36 ? -9.695 -2.561 6.345 1.00 0.96 813 ILE A CA 10
ATOM 11789 C C . ILE A 1 36 ? -9.086 -1.869 7.569 1.00 0.96 813 ILE A C 10
ATOM 11790 O O . ILE A 1 36 ? -9.797 -1.156 8.270 1.00 1.64 813 ILE A O 10
ATOM 11806 N N . THR A 1 37 ? -7.754 -1.948 7.688 1.00 0.83 814 THR A N 10
ATOM 11807 C CA . THR A 1 37 ? -6.941 -1.225 8.681 1.00 0.84 814 THR A CA 10
ATOM 11808 C C . THR A 1 37 ? -5.601 -1.925 8.829 1.00 0.71 814 THR A C 10
ATOM 11809 O O . THR A 1 37 ? -4.547 -1.306 8.694 1.00 1.08 814 THR A O 10
ATOM 11820 N N . LYS A 1 38 ? -5.656 -3.246 8.977 1.00 0.61 815 LYS A N 10
ATOM 11821 C CA . LYS A 1 38 ? -4.452 -4.073 9.020 1.00 0.82 815 LYS A CA 10
ATOM 11822 C C . LYS A 1 38 ? -3.914 -4.303 7.617 1.00 0.88 815 LYS A C 10
ATOM 11823 O O . LYS A 1 38 ? -3.861 -5.435 7.136 1.00 1.68 815 LYS A O 10
ATOM 11842 N N . ILE A 1 39 ? -3.572 -3.217 6.946 1.00 0.43 816 ILE A N 10
ATOM 11843 C CA . ILE A 1 39 ? -3.061 -3.290 5.592 1.00 0.34 816 ILE A CA 10
ATOM 11844 C C . ILE A 1 39 ? -1.719 -4.008 5.561 1.00 0.30 816 ILE A C 10
ATOM 11845 O O . ILE A 1 39 ? -0.880 -3.848 6.454 1.00 0.33 816 ILE A O 10
ATOM 11861 N N . LYS A 1 40 ? -1.507 -4.753 4.502 1.00 0.26 817 LYS A N 10
ATOM 11862 C CA . LYS A 1 40 ? -0.278 -5.488 4.313 1.00 0.24 817 LYS A CA 10
ATOM 11863 C C . LYS A 1 40 ? 0.269 -5.104 2.958 1.00 0.23 817 LYS A C 10
ATOM 11864 O O . LYS A 1 40 ? -0.500 -4.864 2.034 1.00 0.24 817 LYS A O 10
ATOM 11883 N N . TYR A 1 41 ? 1.562 -4.892 2.873 1.00 0.20 818 TYR A N 10
ATOM 11884 C CA . TYR A 1 41 ? 2.140 -4.344 1.669 1.00 0.19 818 TYR A CA 10
ATOM 11885 C C . TYR A 1 41 ? 3.259 -5.227 1.177 1.00 0.18 818 TYR A C 10
ATOM 11886 O O . TYR A 1 41 ? 3.855 -5.991 1.940 1.00 0.19 818 TYR A O 10
ATOM 11904 N N . GLN A 1 42 ? 3.362 -5.275 -0.125 1.00 0.17 819 GLN A N 10
ATOM 11905 C CA . GLN A 1 42 ? 4.238 -6.1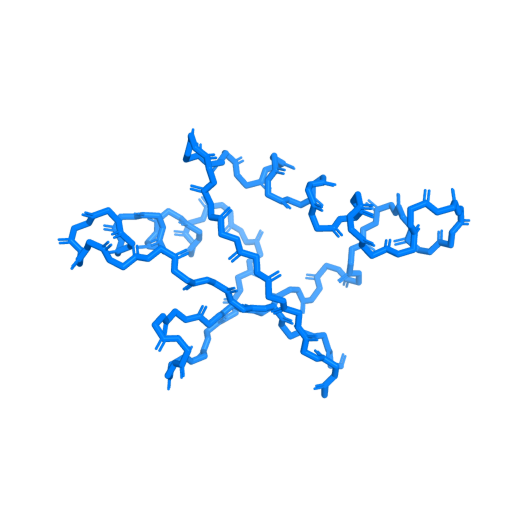96 -0.796 1.00 0.19 819 GLN A CA 10
ATOM 11906 C C . GLN A 1 42 ? 5.099 -5.442 -1.784 1.00 0.19 819 GLN A C 10
ATOM 11907 O O . GLN A 1 42 ? 4.646 -4.468 -2.378 1.00 0.18 819 GLN A O 10
ATOM 11921 N N . ASP A 1 43 ? 6.346 -5.843 -1.914 1.00 0.22 820 ASP A N 10
ATOM 11922 C CA . ASP A 1 43 ? 7.287 -5.089 -2.721 1.00 0.24 820 ASP A CA 10
ATOM 11923 C C . ASP A 1 43 ? 7.957 -5.968 -3.757 1.00 0.28 820 ASP A C 10
ATOM 11924 O O . ASP A 1 43 ? 8.230 -7.154 -3.510 1.00 0.38 820 ASP A O 10
ATOM 11933 N N . GLU A 1 44 ? 8.074 -5.394 -4.958 1.00 0.28 821 GLU A N 10
ATOM 11934 C CA . GLU A 1 44 ? 8.633 -6.055 -6.140 1.00 0.38 821 GLU A CA 10
ATOM 11935 C C . GLU A 1 44 ? 8.077 -7.468 -6.305 1.00 0.85 821 GLU A C 10
ATOM 11936 O O . GLU A 1 44 ? 8.780 -8.385 -6.735 1.00 0.63 821 GLU A O 10
ATOM 11948 N N . ASP A 1 45 ? 6.796 -7.612 -5.985 1.00 1.90 822 ASP A N 10
ATOM 11949 C CA . ASP A 1 45 ? 6.084 -8.879 -6.131 1.00 2.86 822 ASP A CA 10
ATOM 11950 C C . ASP A 1 45 ? 6.851 -10.036 -5.480 1.00 2.24 822 ASP A C 10
ATOM 11951 O O . ASP A 1 45 ? 7.173 -11.022 -6.143 1.00 2.49 822 ASP A O 10
ATOM 11960 N N . GLY A 1 46 ? 7.234 -9.879 -4.211 1.00 1.39 823 GLY A N 10
ATOM 11961 C CA . GLY A 1 46 ? 8.058 -10.899 -3.585 1.00 0.79 823 GLY A CA 10
ATOM 11962 C C . GLY A 1 46 ? 7.956 -10.969 -2.066 1.00 0.74 823 GLY A C 10
ATOM 11963 O O . GLY A 1 46 ? 8.111 -12.049 -1.497 1.00 0.91 823 GLY A O 10
ATOM 11967 N N . ASP A 1 47 ? 7.850 -9.825 -1.399 1.00 0.55 824 ASP A N 10
ATOM 11968 C CA . ASP A 1 47 ? 7.944 -9.798 0.070 1.00 0.53 824 ASP A CA 10
ATOM 11969 C C . ASP A 1 47 ? 6.762 -9.072 0.696 1.00 0.40 824 ASP A C 10
ATOM 11970 O O . ASP A 1 47 ? 6.143 -8.228 0.058 1.00 0.32 824 ASP A O 10
ATOM 11979 N N . PHE A 1 48 ? 6.380 -9.506 1.895 1.00 0.43 825 PHE A N 10
ATOM 11980 C CA . PHE A 1 48 ? 5.166 -9.022 2.547 1.00 0.38 825 PHE A CA 10
ATOM 11981 C C . PHE A 1 48 ? 5.472 -8.448 3.929 1.00 0.40 825 PHE A C 10
ATOM 11982 O O . PHE A 1 48 ? 6.294 -8.978 4.681 1.00 0.47 825 PHE A O 10
ATOM 11999 N N . VAL A 1 49 ? 4.850 -7.308 4.198 1.00 0.35 826 VAL A N 10
ATOM 12000 C CA . VAL A 1 49 ? 5.066 -6.523 5.410 1.00 0.39 826 VAL A CA 10
ATOM 12001 C C . VAL A 1 49 ? 3.747 -5.866 5.817 1.00 0.31 826 VAL A C 10
ATOM 12002 O O . VAL A 1 49 ? 2.904 -5.616 4.969 1.00 0.29 826 VAL A O 10
ATOM 12015 N N . VAL A 1 50 ? 3.537 -5.650 7.103 1.00 0.33 827 VAL A N 10
ATOM 12016 C CA . VAL A 1 50 ? 2.278 -5.089 7.585 1.00 0.32 827 VAL A CA 10
ATOM 12017 C C . VAL A 1 50 ? 2.570 -3.820 8.364 1.00 0.35 827 VAL A C 10
ATOM 12018 O O . VAL A 1 50 ? 3.508 -3.772 9.156 1.00 0.40 827 VAL A O 10
ATO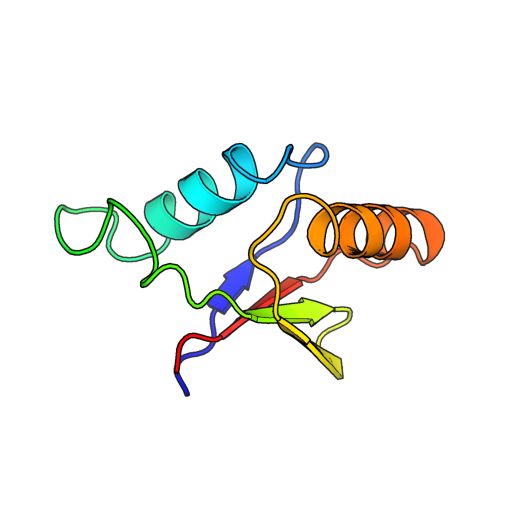M 12031 N N . LEU A 1 51 ? 1.871 -2.753 8.007 1.00 0.34 828 LEU A N 10
ATOM 12032 C CA . LEU A 1 51 ? 2.182 -1.443 8.542 1.00 0.38 828 LEU A CA 10
ATOM 12033 C C . LEU A 1 51 ? 0.939 -0.776 9.109 1.00 0.44 828 LEU A C 10
ATOM 12034 O O . LEU A 1 51 ? -0.172 -0.960 8.608 1.00 0.48 828 LEU A O 10
ATOM 12050 N N . GLY A 1 52 ? 1.164 0.058 10.103 1.00 0.53 829 GLY A N 10
ATOM 12051 C CA . GLY A 1 52 ? 0.115 0.870 10.676 1.00 0.63 829 GLY A CA 10
ATOM 12052 C C . GLY A 1 52 ? 0.724 2.028 11.417 1.00 0.73 829 GLY A C 10
ATOM 12053 O O . GLY A 1 52 ? 0.253 2.441 12.477 1.00 1.20 829 GLY A O 10
ATOM 12057 N N . SER A 1 53 ? 1.821 2.502 10.858 1.00 0.74 830 SER A N 10
ATOM 12058 C CA . SER A 1 53 ? 2.594 3.595 11.403 1.00 0.85 830 SER A CA 10
ATOM 12059 C C . SER A 1 53 ? 3.452 4.164 10.285 1.00 0.98 830 SER A C 10
ATOM 12060 O O . SER A 1 53 ? 3.832 3.434 9.364 1.00 1.93 830 SER A O 10
ATOM 12068 N N . ASP A 1 54 ? 3.592 5.478 10.274 1.00 0.62 831 ASP A N 10
ATOM 12069 C CA . ASP A 1 54 ? 4.253 6.182 9.176 1.00 0.62 831 ASP A CA 10
ATOM 12070 C C . ASP A 1 54 ? 5.622 5.593 8.850 1.00 0.58 831 ASP A C 10
ATOM 12071 O O . ASP A 1 54 ? 6.022 5.565 7.689 1.00 0.97 831 ASP A O 10
ATOM 12080 N N . GLU A 1 55 ? 6.377 5.226 9.880 1.00 0.50 832 GLU A N 10
ATOM 12081 C CA . GLU A 1 55 ? 7.760 4.791 9.698 1.00 0.44 832 GLU A CA 10
ATOM 12082 C C . GLU A 1 55 ? 7.871 3.550 8.807 1.00 0.34 832 GLU A C 10
ATOM 12083 O O . GLU A 1 55 ? 8.752 3.487 7.953 1.00 0.34 832 GLU A O 10
ATOM 12095 N N . ASP A 1 56 ? 7.026 2.543 9.026 1.00 0.32 833 ASP A N 10
ATOM 12096 C CA . ASP A 1 56 ? 7.121 1.302 8.247 1.00 0.29 833 ASP A CA 10
ATOM 12097 C C . ASP A 1 56 ? 6.844 1.578 6.775 1.00 0.24 833 ASP A C 10
ATOM 12098 O O . ASP A 1 56 ? 7.543 1.081 5.890 1.00 0.23 833 ASP A O 10
ATOM 12107 N N . TRP A 1 57 ? 5.902 2.468 6.521 1.00 0.22 834 TRP A N 10
ATOM 12108 C CA . TRP A 1 57 ? 5.652 2.917 5.165 1.00 0.20 834 TRP A CA 10
ATOM 12109 C C . TRP A 1 57 ? 6.842 3.726 4.661 1.00 0.19 834 TRP A C 10
ATOM 12110 O O . TRP A 1 57 ? 7.293 3.559 3.530 1.00 0.18 834 TRP A O 10
ATOM 12131 N N . ASN A 1 58 ? 7.349 4.593 5.522 1.00 0.22 835 ASN A N 10
ATOM 12132 C CA . ASN A 1 58 ? 8.477 5.450 5.191 1.00 0.25 835 ASN A CA 10
ATOM 12133 C C . ASN A 1 58 ? 9.692 4.624 4.776 1.00 0.21 835 ASN A C 10
ATOM 12134 O O . ASN A 1 58 ? 10.269 4.855 3.710 1.00 0.21 835 ASN A O 10
ATOM 12145 N N . VAL A 1 59 ? 10.008 3.591 5.551 1.00 0.22 836 VAL A N 10
ATOM 12146 C CA . VAL A 1 59 ? 11.100 2.692 5.201 1.00 0.25 836 VAL A CA 10
ATOM 12147 C C . VAL A 1 59 ? 10.772 1.914 3.925 1.00 0.19 836 VAL A C 10
ATOM 12148 O O . VAL A 1 59 ? 11.655 1.685 3.101 1.00 0.19 836 VAL A O 10
ATOM 12161 N N . ALA A 1 60 ? 9.500 1.542 3.743 1.00 0.16 837 ALA A N 10
ATOM 12162 C CA . ALA A 1 60 ? 9.077 0.864 2.517 1.00 0.15 837 ALA A CA 10
ATOM 12163 C C . ALA A 1 60 ? 9.363 1.737 1.301 1.00 0.15 837 ALA A C 10
ATOM 12164 O O . ALA A 1 60 ? 9.940 1.271 0.322 1.00 0.19 837 ALA A O 10
ATOM 12171 N N . LYS A 1 61 ? 9.007 3.017 1.381 1.00 0.14 838 LYS A N 10
ATOM 12172 C CA . LYS A 1 61 ? 9.296 3.948 0.294 1.00 0.19 838 LYS A CA 10
ATOM 12173 C C . LYS A 1 61 ? 10.790 4.008 0.028 1.00 0.20 838 LYS A C 10
ATOM 12174 O O . LYS A 1 61 ? 11.222 3.924 -1.118 1.00 0.24 838 LYS A O 10
ATOM 12193 N N . GLU A 1 62 ? 11.568 4.137 1.100 1.00 0.21 839 GLU A N 10
ATOM 12194 C CA . GLU A 1 62 ? 13.022 4.176 0.994 1.00 0.26 839 GLU A CA 10
ATOM 12195 C C . GLU A 1 62 ? 13.530 2.916 0.311 1.00 0.27 839 GLU A C 10
ATOM 12196 O O . GLU A 1 62 ? 14.330 2.983 -0.615 1.00 0.31 839 GLU A O 10
ATOM 12208 N N . MET A 1 63 ? 12.975 1.784 0.715 1.00 0.27 840 MET A N 10
ATOM 12209 C CA . MET A 1 63 ? 13.290 0.499 0.109 1.00 0.31 840 MET A CA 10
ATOM 12210 C C . MET A 1 63 ? 13.049 0.539 -1.403 1.00 0.34 840 MET A C 10
ATOM 12211 O O . MET A 1 63 ? 13.956 0.268 -2.192 1.00 0.40 840 MET A O 10
ATOM 12225 N N . LEU A 1 64 ? 11.860 0.964 -1.796 1.00 0.30 841 LEU A N 10
ATOM 12226 C CA . LEU A 1 64 ? 11.508 1.069 -3.206 1.00 0.35 841 LEU A CA 10
ATOM 12227 C C . LEU A 1 64 ? 12.422 2.055 -3.940 1.00 0.39 841 LEU A C 10
ATOM 12228 O O . LEU A 1 64 ? 13.091 1.698 -4.915 1.00 0.50 841 LEU A O 10
ATOM 12244 N N . ALA A 1 65 ? 12.442 3.291 -3.459 1.00 0.36 842 ALA A N 10
ATOM 12245 C CA . ALA A 1 65 ? 13.175 4.372 -4.109 1.00 0.44 842 ALA A CA 10
ATOM 12246 C C . ALA A 1 65 ? 14.677 4.110 -4.176 1.00 0.52 842 ALA A C 10
ATOM 12247 O O . ALA A 1 65 ? 15.304 4.326 -5.217 1.00 0.61 842 ALA A O 10
ATOM 12254 N N . GLU A 1 66 ? 15.263 3.719 -3.053 1.00 0.53 843 GLU A N 10
ATOM 12255 C CA . GLU A 1 66 ? 16.702 3.515 -2.983 1.00 0.66 843 GLU A CA 10
ATOM 12256 C C . GLU A 1 66 ? 17.138 2.317 -3.814 1.00 0.71 843 GLU A C 10
ATOM 12257 O O . GLU A 1 66 ? 18.125 2.400 -4.546 1.00 0.81 843 GLU A O 10
ATOM 12269 N N . ASN A 1 67 ? 16.437 1.196 -3.680 1.00 0.67 844 ASN A N 10
ATOM 12270 C CA . ASN A 1 67 ? 16.823 -0.011 -4.402 1.00 0.80 844 ASN A CA 10
ATOM 12271 C C . ASN A 1 67 ? 16.607 0.138 -5.905 1.00 0.79 844 ASN A C 10
ATOM 12272 O O . ASN A 1 67 ? 17.564 0.050 -6.673 1.00 1.11 844 ASN A O 10
ATOM 12283 N N . ASN A 1 68 ? 15.355 0.421 -6.298 1.00 0.62 845 ASN A N 10
ATOM 12284 C CA . ASN A 1 68 ? 14.955 0.579 -7.714 1.00 0.71 845 ASN A CA 10
ATOM 12285 C C . ASN A 1 68 ? 13.463 0.308 -7.834 1.00 0.61 845 ASN A C 10
ATOM 12286 O O . ASN A 1 68 ? 12.812 0.688 -8.810 1.00 0.71 845 ASN A O 10
ATOM 12297 N N . GLU A 1 69 ? 12.996 -0.517 -6.913 1.00 0.55 846 GLU A N 10
ATOM 12298 C CA . GLU A 1 69 ? 11.652 -1.066 -6.934 1.00 0.63 846 GLU A CA 10
ATOM 12299 C C . GLU A 1 69 ? 10.568 0.003 -6.798 1.00 0.73 846 GLU A C 10
ATOM 12300 O O . GLU A 1 69 ? 10.812 1.104 -6.317 1.00 1.49 846 GLU A O 10
ATOM 12312 N N . LYS A 1 70 ? 9.374 -0.334 -7.255 1.00 0.42 847 LYS A N 10
ATOM 12313 C CA . LYS A 1 70 ? 8.234 0.567 -7.171 1.00 0.37 847 LYS A CA 10
ATOM 12314 C C . LYS A 1 70 ? 6.946 -0.233 -6.998 1.00 0.35 847 LYS A C 10
ATOM 12315 O O . LYS A 1 70 ? 5.972 0.266 -6.431 1.00 0.44 847 LYS A O 10
ATOM 12334 N N . PHE A 1 71 ? 6.940 -1.459 -7.526 1.00 0.32 848 PHE A N 10
ATOM 12335 C CA . PHE A 1 71 ? 5.774 -2.327 -7.447 1.00 0.30 848 PHE A CA 10
ATOM 12336 C C . PHE A 1 71 ? 5.360 -2.510 -5.999 1.00 0.24 848 PHE A C 10
ATOM 12337 O O . PHE A 1 71 ? 6.141 -2.996 -5.175 1.00 0.21 848 PHE A O 10
ATOM 12354 N N . LEU A 1 72 ? 4.120 -2.189 -5.712 1.00 0.22 849 LEU A N 10
ATOM 12355 C CA . LEU A 1 72 ? 3.588 -2.351 -4.383 1.00 0.18 849 LEU A CA 10
ATOM 12356 C C . LEU A 1 72 ? 2.279 -3.114 -4.457 1.00 0.17 849 LEU A C 10
ATOM 12357 O O . LEU A 1 72 ? 1.488 -2.924 -5.377 1.00 0.19 849 LEU A O 10
ATOM 12373 N N . ASN A 1 73 ? 2.083 -4.008 -3.521 1.00 0.16 850 ASN A N 10
ATOM 12374 C CA . ASN A 1 73 ? 0.874 -4.805 -3.466 1.00 0.17 850 ASN A CA 10
ATOM 12375 C C . ASN A 1 73 ? 0.299 -4.707 -2.077 1.00 0.17 850 ASN A C 10
ATOM 12376 O O . ASN A 1 73 ? 1.038 -4.493 -1.123 1.00 0.16 850 ASN A O 10
ATOM 12387 N N . ILE A 1 74 ? -1.011 -4.745 -1.964 1.00 0.18 851 ILE A N 10
ATOM 12388 C CA . ILE A 1 74 ? -1.643 -4.556 -0.676 1.00 0.21 851 ILE A CA 10
ATOM 12389 C C . ILE A 1 74 ? -2.562 -5.719 -0.406 1.00 0.24 851 ILE A C 10
ATOM 12390 O O . ILE A 1 74 ? -3.448 -6.022 -1.203 1.00 0.26 851 ILE A O 10
ATOM 12406 N N . ARG A 1 75 ? -2.344 -6.374 0.714 1.00 0.30 852 ARG A N 10
ATOM 12407 C CA . ARG A 1 75 ? -3.177 -7.470 1.106 1.00 0.37 852 ARG A CA 10
ATOM 12408 C C . ARG A 1 75 ? -4.131 -7.023 2.195 1.00 0.39 852 ARG A C 10
ATOM 12409 O O . ARG A 1 75 ? -3.711 -6.679 3.300 1.00 0.43 852 ARG A O 10
ATOM 12430 N N . LEU A 1 76 ? -5.409 -7.042 1.884 1.00 0.46 853 LEU A N 10
ATOM 12431 C CA . LEU A 1 76 ? -6.430 -6.677 2.846 1.00 0.54 853 LEU A CA 10
ATOM 12432 C C . LEU A 1 76 ? -6.962 -7.942 3.506 1.00 0.63 853 LEU A C 10
ATOM 12433 O O . LEU A 1 76 ? -8.088 -8.365 3.242 1.00 1.15 853 LEU A O 10
ATOM 12449 N N . TYR A 1 77 ? -6.071 -8.647 4.189 1.00 0.99 854 TYR A N 10
ATOM 12450 C CA . TYR A 1 77 ? -6.391 -9.955 4.738 1.00 1.08 854 TYR A CA 10
ATOM 12451 C C . TYR A 1 77 ? -7.377 -9.839 5.898 1.00 1.25 854 TYR A C 10
ATOM 12452 O O . TYR A 1 77 ? -8.169 -10.779 6.095 1.00 1.67 854 TYR A O 10
ATOM 12471 N N . SER A 1 1 ? -8.166 -12.759 2.427 1.00 2.40 778 SER A N 11
ATOM 12472 C CA . SER A 1 1 ? -6.879 -12.760 1.701 1.00 2.10 778 SER A CA 11
ATOM 12473 C C . SER A 1 1 ? -7.103 -12.525 0.218 1.00 1.16 778 SER A C 11
ATOM 12474 O O . SER A 1 1 ? -7.818 -13.276 -0.448 1.00 1.09 778 SER A O 11
ATOM 12484 N N . GLU A 1 2 ? -6.521 -11.448 -0.273 1.00 0.78 779 GLU A N 11
ATOM 12485 C CA . GLU A 1 2 ? -6.659 -11.054 -1.658 1.00 0.85 779 GLU A CA 11
ATOM 12486 C C . GLU A 1 2 ? -5.564 -10.067 -2.008 1.00 0.75 779 GLU A C 11
ATOM 12487 O O . GLU A 1 2 ? -5.302 -9.128 -1.252 1.00 1.17 779 GLU A O 11
ATOM 12499 N N . ILE A 1 3 ? -4.888 -10.314 -3.114 1.00 0.62 780 ILE A N 11
ATOM 12500 C CA . ILE A 1 3 ? -3.830 -9.434 -3.549 1.00 0.43 780 ILE A CA 11
ATOM 12501 C C . ILE A 1 3 ? -4.406 -8.226 -4.270 1.00 0.37 780 ILE A C 11
ATOM 12502 O O . ILE A 1 3 ? -5.304 -8.339 -5.107 1.00 0.49 780 ILE A O 11
ATOM 12518 N N . PHE A 1 4 ? -3.830 -7.092 -3.969 1.00 0.28 781 PHE A N 11
ATOM 12519 C CA . PHE A 1 4 ? -4.189 -5.840 -4.582 1.00 0.26 781 PHE A CA 11
ATOM 12520 C C . PHE A 1 4 ? -2.908 -5.242 -5.113 1.00 0.22 781 PHE A C 11
ATOM 12521 O O . PHE A 1 4 ? -1.838 -5.585 -4.623 1.00 0.21 781 PHE A O 11
ATOM 12538 N N . THR A 1 5 ? -2.976 -4.554 -6.227 1.00 0.23 782 THR A N 11
ATOM 12539 C CA . THR A 1 5 ? -1.759 -4.175 -6.914 1.00 0.23 782 THR A CA 11
ATOM 12540 C C . THR A 1 5 ? -1.729 -2.679 -7.151 1.00 0.23 782 THR A C 11
ATOM 12541 O O . THR A 1 5 ? -2.751 -2.058 -7.441 1.00 0.25 782 THR A O 11
ATOM 12552 N N . LEU A 1 6 ? -0.604 -2.092 -6.795 1.00 0.22 783 LEU A N 11
ATOM 12553 C CA . LEU A 1 6 ? -0.447 -0.657 -6.768 1.00 0.21 783 LEU A CA 11
ATOM 12554 C C . LEU A 1 6 ? 1.004 -0.300 -7.046 1.00 0.21 783 LEU A C 11
ATOM 12555 O O . LEU A 1 6 ? 1.904 -1.043 -6.681 1.00 0.23 783 LEU A O 11
ATOM 12571 N N . LEU A 1 7 ? 1.240 0.817 -7.699 1.00 0.20 784 LEU A N 11
ATOM 12572 C CA . LEU A 1 7 ? 2.602 1.239 -7.964 1.00 0.22 784 LEU A CA 11
ATOM 12573 C C . LEU A 1 7 ? 2.792 2.654 -7.457 1.00 0.21 784 LEU A C 11
ATOM 12574 O O . LEU A 1 7 ? 1.978 3.538 -7.732 1.00 0.23 784 LEU A O 11
ATOM 12590 N N . VAL A 1 8 ? 3.734 2.788 -6.534 1.00 0.22 785 VAL A N 11
ATOM 12591 C CA . VAL A 1 8 ? 3.916 4.023 -5.785 1.00 0.25 785 VAL A CA 11
ATOM 12592 C C . VAL A 1 8 ? 4.365 5.157 -6.696 1.00 0.34 785 VAL A C 11
ATOM 12593 O O . VAL A 1 8 ? 5.486 5.158 -7.197 1.00 0.79 785 VAL A O 11
ATOM 12606 N N . GLU A 1 9 ? 3.408 6.004 -7.043 1.00 0.69 786 GLU A N 11
ATOM 12607 C CA . GLU A 1 9 ? 3.604 7.018 -8.068 1.00 0.81 786 GLU A CA 11
ATOM 12608 C C . GLU A 1 9 ? 4.555 8.128 -7.619 1.00 0.87 786 GLU A C 11
ATOM 12609 O O . GLU A 1 9 ? 5.388 8.587 -8.399 1.00 1.56 786 GLU A O 11
ATOM 12621 N N . LYS A 1 10 ? 4.355 8.644 -6.415 1.00 0.91 787 LYS A N 11
ATOM 12622 C CA . LYS A 1 10 ? 5.130 9.793 -5.962 1.00 1.01 787 LYS A CA 11
ATOM 12623 C C . LYS A 1 10 ? 5.495 9.677 -4.486 1.00 0.96 787 LYS A C 11
ATOM 12624 O O . LYS A 1 10 ? 5.359 10.637 -3.729 1.00 1.58 787 LYS A O 11
ATOM 12643 N N . VAL A 1 11 ? 6.029 8.516 -4.104 1.00 0.66 788 VAL A N 11
ATOM 12644 C CA . VAL A 1 11 ? 6.482 8.265 -2.729 1.00 0.61 788 VAL A CA 11
ATOM 12645 C C . VAL A 1 11 ? 5.310 8.161 -1.749 1.00 0.70 788 VAL A C 11
ATOM 12646 O O . VAL A 1 11 ? 5.147 7.135 -1.094 1.00 1.70 788 VAL A O 11
ATOM 12659 N N . TRP A 1 12 ? 4.461 9.190 -1.718 1.00 0.50 789 TRP A N 11
ATOM 12660 C CA . TRP A 1 12 ? 3.253 9.206 -0.888 1.00 0.33 789 TRP A CA 11
ATOM 12661 C C . TRP A 1 12 ? 3.579 9.339 0.603 1.00 0.29 789 TRP A C 11
ATOM 12662 O O . TRP A 1 12 ? 4.446 8.650 1.136 1.00 0.34 789 TRP A O 11
ATOM 12683 N N . ASN A 1 13 ? 2.818 10.178 1.290 1.00 0.29 790 ASN A N 11
ATOM 12684 C CA . ASN A 1 13 ? 2.972 10.359 2.729 1.00 0.32 790 ASN A CA 11
ATOM 12685 C C . ASN A 1 13 ? 2.053 9.387 3.477 1.00 0.37 790 ASN A C 11
ATOM 12686 O O . ASN A 1 13 ? 1.440 9.743 4.483 1.00 0.82 790 ASN A O 11
ATOM 12697 N N . PHE A 1 14 ? 1.905 8.183 2.915 1.00 0.30 791 PHE A N 11
ATOM 12698 C CA . PHE A 1 14 ? 1.006 7.140 3.439 1.00 0.25 791 PHE A CA 11
ATOM 12699 C C . PHE A 1 14 ? -0.457 7.511 3.212 1.00 0.23 791 PHE A C 11
ATOM 12700 O O . PHE A 1 14 ? -1.211 6.721 2.660 1.00 0.21 791 PHE A O 11
ATOM 12717 N N . ASP A 1 15 ? -0.822 8.744 3.537 1.00 0.26 792 ASP A N 11
ATOM 12718 C CA . ASP A 1 15 ? -2.167 9.243 3.277 1.00 0.29 792 ASP A CA 11
ATOM 12719 C C . ASP A 1 15 ? -2.469 9.198 1.785 1.00 0.25 792 ASP A C 11
ATOM 12720 O O . ASP A 1 15 ? -3.540 8.759 1.373 1.00 0.26 792 ASP A O 11
ATOM 12729 N N . ASP A 1 16 ? -1.478 9.570 0.979 1.00 0.24 793 ASP A N 11
ATOM 12730 C CA . ASP A 1 16 ? -1.599 9.518 -0.478 1.00 0.23 793 ASP A CA 11
ATOM 12731 C C . ASP A 1 16 ? -1.776 8.081 -0.929 1.00 0.19 793 ASP A C 11
ATOM 12732 O O . ASP A 1 16 ? -2.616 7.771 -1.775 1.00 0.18 793 ASP A O 11
ATOM 12741 N N . LEU A 1 17 ? -0.979 7.209 -0.326 1.00 0.18 794 LEU A N 11
ATOM 12742 C CA . LEU A 1 17 ? -1.028 5.783 -0.593 1.00 0.17 794 LEU A CA 11
ATOM 12743 C C . LEU A 1 17 ? -2.403 5.227 -0.232 1.00 0.16 794 LEU A C 11
ATOM 12744 O O . LEU A 1 17 ? -3.019 4.516 -1.023 1.00 0.16 794 LEU A O 11
ATOM 12760 N N . ILE A 1 18 ? -2.917 5.655 0.915 1.00 0.18 795 ILE A N 11
ATOM 12761 C CA . ILE A 1 18 ? -4.256 5.289 1.357 1.00 0.20 795 ILE A CA 11
ATOM 12762 C C . ILE A 1 18 ? -5.304 5.695 0.323 1.00 0.19 795 ILE A C 11
ATOM 12763 O O . ILE A 1 18 ? -6.167 4.897 -0.040 1.00 0.20 795 ILE A O 11
ATOM 12779 N N . MET A 1 19 ? -5.218 6.934 -0.146 1.00 0.22 796 MET A N 11
ATOM 12780 C CA . MET A 1 19 ? -6.177 7.454 -1.116 1.00 0.26 796 MET A CA 11
ATOM 12781 C C . MET A 1 19 ? -6.097 6.693 -2.432 1.00 0.22 796 MET A C 11
ATOM 12782 O O . MET A 1 19 ? -7.126 6.330 -3.007 1.00 0.23 796 MET A O 11
ATOM 12796 N N . ALA A 1 20 ? -4.877 6.422 -2.890 1.00 0.21 797 ALA A N 11
ATOM 12797 C CA . ALA A 1 20 ? -4.677 5.664 -4.120 1.00 0.22 797 ALA A CA 11
ATOM 12798 C C . ALA A 1 20 ? -5.288 4.281 -3.994 1.00 0.21 797 ALA A C 11
ATOM 12799 O O . ALA A 1 20 ? -6.074 3.865 -4.841 1.00 0.26 797 ALA A O 11
ATOM 12806 N N . ILE A 1 21 ? -4.987 3.610 -2.887 1.00 0.20 798 ILE A N 11
ATOM 12807 C CA . ILE A 1 21 ? -5.556 2.301 -2.612 1.00 0.26 798 ILE A CA 11
ATOM 12808 C C . ILE A 1 21 ? -7.074 2.384 -2.545 1.00 0.27 798 ILE A C 11
ATOM 12809 O O . ILE A 1 21 ? -7.773 1.616 -3.194 1.00 0.33 798 ILE A O 11
ATOM 12825 N N . ASN A 1 22 ? -7.571 3.309 -1.738 1.00 0.27 799 ASN A N 11
ATOM 12826 C CA . ASN A 1 22 ? -9.004 3.456 -1.515 1.00 0.33 799 ASN A CA 11
ATOM 12827 C C . ASN A 1 22 ? -9.767 3.661 -2.814 1.00 0.31 799 ASN A C 11
ATOM 12828 O O . ASN A 1 22 ? -10.732 2.947 -3.090 1.00 0.40 799 ASN A O 11
ATOM 12839 N N . SER A 1 23 ? -9.323 4.615 -3.616 1.00 0.30 800 SER A N 11
ATOM 12840 C CA . SER A 1 23 ? -9.970 4.899 -4.887 1.00 0.35 800 SER A CA 11
ATOM 12841 C C . SER A 1 23 ? -9.864 3.697 -5.817 1.00 0.33 800 SER A C 11
ATOM 12842 O O . SER A 1 23 ? -10.825 3.332 -6.496 1.00 0.41 800 SER A O 11
ATOM 12850 N N . LYS A 1 24 ? -8.675 3.113 -5.874 1.00 0.29 801 LYS A N 11
ATOM 12851 C CA . LYS A 1 24 ? -8.404 2.007 -6.778 1.00 0.36 801 LYS A CA 11
ATOM 12852 C C . LYS A 1 24 ? -9.173 0.742 -6.374 1.00 0.43 801 LYS A C 11
ATOM 12853 O O . LYS A 1 24 ? -9.639 0.000 -7.242 1.00 0.58 801 LYS A O 11
ATOM 12872 N N . ILE A 1 25 ? -9.310 0.501 -5.063 1.00 0.39 802 ILE A N 11
ATOM 12873 C CA . ILE A 1 25 ? -10.045 -0.669 -4.563 1.00 0.52 802 ILE A CA 11
ATOM 12874 C C . ILE A 1 25 ? -11.468 -0.677 -5.111 1.00 0.70 802 ILE A C 11
ATOM 12875 O O . ILE A 1 25 ? -11.919 -1.677 -5.666 1.00 1.56 802 ILE A O 11
ATOM 12891 N N . SER A 1 26 ? -12.134 0.464 -5.018 1.00 1.05 803 SER A N 11
ATOM 12892 C CA . SER A 1 26 ? -13.475 0.604 -5.553 1.00 1.14 803 SER A CA 11
ATOM 12893 C C . SER A 1 26 ? -13.931 2.049 -5.429 1.00 1.66 803 SER A C 11
ATOM 12894 O O . SER A 1 26 ? -14.006 2.589 -4.323 1.00 2.28 803 SER A O 11
ATOM 12902 N N . ASN A 1 27 ? -14.280 2.657 -6.555 1.00 2.33 804 ASN A N 11
ATOM 12903 C CA . ASN A 1 27 ? -14.788 4.028 -6.570 1.00 3.40 804 ASN A CA 11
ATOM 12904 C C . ASN A 1 27 ? -16.252 4.042 -6.125 1.00 3.88 804 ASN A C 11
ATOM 12905 O O . ASN A 1 27 ? -17.143 4.436 -6.872 1.00 4.66 804 ASN A O 11
ATOM 12916 N N . THR A 1 28 ? -16.501 3.439 -4.975 1.00 3.74 805 THR A N 11
ATOM 12917 C CA . THR A 1 28 ? -17.851 3.220 -4.494 1.00 4.53 805 THR A CA 11
ATOM 12918 C C . THR A 1 28 ? -18.264 4.298 -3.488 1.00 4.65 805 THR A C 11
ATOM 12919 O O . THR A 1 28 ? -19.435 4.668 -3.409 1.00 5.32 805 THR A O 11
ATOM 12930 N N . HIS A 1 29 ? -17.279 4.825 -2.754 1.00 4.26 806 HIS A N 11
ATOM 12931 C CA . HIS A 1 29 ? -17.497 5.901 -1.782 1.00 4.59 806 HIS A CA 11
ATOM 12932 C C . HIS A 1 29 ? -18.303 5.440 -0.572 1.00 4.36 806 HIS A C 11
ATOM 12933 O O . HIS A 1 29 ? -19.280 6.080 -0.183 1.00 4.80 806 HIS A O 11
ATOM 12948 N N . ASN A 1 30 ? -17.797 4.422 0.109 1.00 4.08 807 ASN A N 11
ATOM 12949 C CA . ASN A 1 30 ? -18.371 3.986 1.379 1.00 4.33 807 ASN A CA 11
ATOM 12950 C C . ASN A 1 30 ? -17.308 3.291 2.219 1.00 3.86 807 ASN A C 11
ATOM 12951 O O . ASN A 1 30 ? -16.952 3.766 3.296 1.00 4.10 807 ASN A O 11
ATOM 12962 N N . ASN A 1 31 ? -16.702 2.256 1.662 1.00 3.63 808 ASN A N 11
ATOM 12963 C CA . ASN A 1 31 ? -15.570 1.594 2.298 1.00 3.49 808 ASN A CA 11
ATOM 12964 C C . ASN A 1 31 ? -14.272 2.279 1.880 1.00 2.65 808 ASN A C 11
ATOM 12965 O O . ASN A 1 31 ? -13.275 1.621 1.582 1.00 3.08 808 ASN A O 11
ATOM 12976 N N . ASN A 1 32 ? -14.313 3.604 1.788 1.00 1.96 809 ASN A N 11
ATOM 12977 C CA . ASN A 1 32 ? -13.166 4.366 1.322 1.00 1.56 809 ASN A CA 11
ATOM 12978 C C . ASN A 1 32 ? -12.754 5.402 2.357 1.00 1.72 809 ASN A C 11
ATOM 12979 O O . ASN A 1 32 ? -12.185 6.439 2.020 1.00 2.42 809 ASN A O 11
ATOM 12990 N N . ILE A 1 33 ? -12.964 5.074 3.623 1.00 1.83 810 ILE A N 11
ATOM 12991 C CA . ILE A 1 33 ? -12.486 5.913 4.711 1.00 2.18 810 ILE A CA 11
ATOM 12992 C C . ILE A 1 33 ? -11.042 5.540 4.999 1.00 1.94 810 ILE A C 11
ATOM 12993 O O . ILE A 1 33 ? -10.135 6.374 4.950 1.00 2.25 810 ILE A O 11
ATOM 13009 N N . SER A 1 34 ? -10.837 4.243 5.095 1.00 1.61 811 SER A N 11
ATOM 13010 C CA . SER A 1 34 ? -9.520 3.661 5.192 1.00 1.34 811 SER A CA 11
ATOM 13011 C C . SER A 1 34 ? -9.600 2.263 4.600 1.00 1.12 811 SER A C 11
ATOM 13012 O O . SER A 1 34 ? -10.605 1.574 4.782 1.00 1.24 811 SER A O 11
ATOM 13020 N N . PRO A 1 35 ? -8.627 1.874 3.772 1.00 0.88 812 PRO A N 11
ATOM 13021 C CA . PRO A 1 35 ? -8.657 0.596 3.056 1.00 0.80 812 PRO A CA 11
ATOM 13022 C C . PRO A 1 35 ? -8.371 -0.587 3.966 1.00 0.77 812 PRO A C 11
ATOM 13023 O O . PRO A 1 35 ? -7.586 -1.462 3.616 1.00 0.82 812 PRO A O 11
ATOM 13034 N N . ILE A 1 36 ? -8.988 -0.570 5.144 1.00 0.87 813 ILE A N 11
ATOM 13035 C CA . ILE A 1 36 ? -8.755 -1.571 6.172 1.00 0.96 813 ILE A CA 11
ATOM 13036 C C . ILE A 1 36 ? -7.347 -1.416 6.724 1.00 0.96 813 ILE A C 11
ATOM 13037 O O . ILE A 1 36 ? -6.368 -1.654 6.031 1.00 1.64 813 ILE A O 11
ATOM 13053 N N . THR A 1 37 ? -7.250 -0.932 7.948 1.00 0.83 814 THR A N 11
ATOM 13054 C CA . THR A 1 37 ? -5.956 -0.633 8.540 1.00 0.84 814 THR A CA 11
ATOM 13055 C C . THR A 1 37 ? -5.117 -1.896 8.722 1.00 0.71 814 THR A C 11
ATOM 13056 O O . THR A 1 37 ? -3.890 -1.835 8.760 1.00 1.08 814 THR A O 11
ATOM 13067 N N . LYS A 1 38 ? -5.779 -3.048 8.674 1.00 0.61 815 LYS A N 11
ATOM 13068 C CA . LYS A 1 38 ? -5.087 -4.332 8.660 1.00 0.82 815 LYS A CA 11
ATOM 13069 C C . LYS A 1 38 ? -4.627 -4.670 7.236 1.00 0.88 815 LYS A C 11
ATOM 13070 O O . LYS A 1 38 ? -4.814 -5.788 6.760 1.00 1.68 815 LYS A O 11
ATOM 13089 N N . ILE A 1 39 ? -4.020 -3.698 6.572 1.00 0.43 816 ILE A N 11
ATOM 13090 C CA . ILE A 1 39 ? -3.489 -3.887 5.232 1.00 0.34 816 ILE A CA 11
ATOM 13091 C C . ILE A 1 39 ? -2.073 -4.419 5.298 1.00 0.30 816 ILE A C 11
ATOM 13092 O O . ILE A 1 39 ? -1.315 -4.118 6.223 1.00 0.33 816 ILE A O 11
ATOM 13108 N N . LYS A 1 40 ? -1.699 -5.119 4.259 1.00 0.26 817 LYS A N 11
ATOM 13109 C CA . LYS A 1 40 ? -0.362 -5.647 4.123 1.00 0.24 817 LYS A CA 11
ATOM 13110 C C . LYS A 1 40 ? 0.193 -5.225 2.789 1.00 0.23 817 LYS A C 11
ATOM 13111 O O . LYS A 1 40 ? -0.558 -5.056 1.840 1.00 0.24 817 LYS A O 11
ATOM 13130 N N . TYR A 1 41 ? 1.484 -5.001 2.722 1.00 0.20 818 TYR A N 11
ATOM 13131 C CA . TYR A 1 41 ? 2.077 -4.519 1.501 1.00 0.19 818 TYR A CA 11
ATOM 13132 C C . TYR A 1 41 ? 3.196 -5.444 1.085 1.00 0.18 818 TYR A C 11
ATOM 13133 O O . TYR A 1 41 ? 3.808 -6.131 1.909 1.00 0.19 818 TYR A O 11
ATOM 13151 N N . GLN A 1 42 ? 3.289 -5.602 -0.209 1.00 0.17 819 GLN A N 11
ATOM 13152 C CA . GLN A 1 42 ? 4.162 -6.568 -0.822 1.00 0.19 819 GLN A CA 11
ATOM 13153 C C . GLN A 1 42 ? 5.002 -5.879 -1.870 1.00 0.19 819 GLN A C 11
ATOM 13154 O O . GLN A 1 42 ? 4.569 -4.907 -2.480 1.00 0.18 819 GLN A O 11
ATOM 13168 N N . ASP A 1 43 ? 6.209 -6.356 -2.036 1.00 0.22 820 ASP A N 11
ATOM 13169 C CA . ASP A 1 43 ? 7.160 -5.736 -2.934 1.00 0.24 820 ASP A CA 11
ATOM 13170 C C . ASP A 1 43 ? 7.640 -6.771 -3.928 1.00 0.28 820 ASP A C 11
ATOM 13171 O O . ASP A 1 43 ? 7.580 -7.973 -3.636 1.00 0.38 820 ASP A O 11
ATOM 13180 N N . GLU A 1 44 ? 7.901 -6.309 -5.158 1.00 0.28 821 GLU A N 11
ATOM 13181 C CA . GLU A 1 44 ? 8.218 -7.170 -6.304 1.00 0.38 821 GLU A CA 11
ATOM 13182 C C . GLU A 1 44 ? 9.172 -8.309 -5.935 1.00 0.85 821 GLU A C 11
ATOM 13183 O O . GLU A 1 44 ? 9.046 -9.422 -6.446 1.00 0.63 821 GLU A O 11
ATOM 13195 N N . ASP A 1 45 ? 10.091 -8.029 -5.019 1.00 1.90 822 ASP A N 11
ATOM 13196 C CA . ASP A 1 45 ? 11.055 -9.026 -4.533 1.00 2.86 822 ASP A CA 11
ATOM 13197 C C . ASP A 1 45 ? 10.338 -10.273 -4.011 1.00 2.24 822 ASP A C 11
ATOM 13198 O O . ASP A 1 45 ? 10.813 -11.399 -4.174 1.00 2.49 822 ASP A O 11
ATOM 13207 N N . GLY A 1 46 ? 9.183 -10.058 -3.401 1.00 1.39 823 GLY A N 11
ATOM 13208 C CA . GLY A 1 46 ? 8.417 -11.144 -2.834 1.00 0.79 823 GLY A CA 11
ATOM 13209 C C . GLY A 1 46 ? 8.406 -11.057 -1.329 1.00 0.74 823 GLY A C 11
ATOM 13210 O O . GLY A 1 46 ? 8.886 -11.956 -0.643 1.00 0.91 823 GLY A O 11
ATOM 13214 N N . ASP A 1 47 ? 7.994 -9.905 -0.825 1.00 0.55 824 ASP A N 11
ATOM 13215 C CA . ASP A 1 47 ? 8.079 -9.626 0.604 1.00 0.53 824 ASP A CA 11
ATOM 13216 C C . ASP A 1 47 ? 6.733 -9.160 1.136 1.00 0.40 824 ASP A C 11
ATOM 13217 O O . ASP A 1 47 ? 5.970 -8.521 0.418 1.00 0.32 824 ASP A O 11
ATOM 13226 N N . PHE A 1 48 ? 6.433 -9.527 2.374 1.00 0.43 825 PHE A N 11
ATOM 13227 C CA . PHE A 1 48 ? 5.151 -9.201 2.989 1.00 0.38 825 PHE A CA 11
ATOM 13228 C C . PHE A 1 48 ? 5.362 -8.497 4.316 1.00 0.40 825 PHE A C 11
ATOM 13229 O O . PHE A 1 48 ? 6.156 -8.933 5.152 1.00 0.47 825 PHE A O 11
ATOM 13246 N N . VAL A 1 49 ? 4.679 -7.380 4.467 1.00 0.35 826 VAL A N 11
ATOM 13247 C CA . VAL A 1 49 ? 4.785 -6.532 5.642 1.00 0.39 826 VAL A CA 11
ATOM 13248 C C . VAL A 1 49 ? 3.421 -5.922 5.925 1.00 0.31 826 VAL A C 11
ATOM 13249 O O . VAL A 1 49 ? 2.627 -5.729 5.008 1.00 0.29 826 VAL A O 11
ATOM 13262 N N . VAL A 1 50 ? 3.120 -5.674 7.184 1.00 0.33 827 VAL A N 11
ATOM 13263 C CA . VAL A 1 50 ? 1.815 -5.161 7.560 1.00 0.32 827 VAL A CA 11
ATOM 13264 C C . VAL A 1 50 ? 2.004 -3.861 8.317 1.00 0.35 827 VAL A C 11
ATOM 13265 O O . VAL A 1 50 ? 2.945 -3.724 9.103 1.00 0.40 827 VAL A O 11
ATOM 13278 N N . LEU A 1 51 ? 1.297 -2.837 7.858 1.00 0.34 828 LEU A N 11
ATOM 13279 C CA . LEU A 1 51 ? 1.586 -1.480 8.283 1.00 0.38 828 LEU A CA 11
ATOM 13280 C C . LEU A 1 51 ? 0.347 -0.756 8.779 1.00 0.44 828 LEU A C 11
ATOM 13281 O O . LEU A 1 51 ? -0.783 -1.183 8.537 1.00 0.48 828 LEU A O 11
ATOM 13297 N N . GLY A 1 52 ? 0.578 0.342 9.476 1.00 0.53 829 GLY A N 11
ATOM 13298 C CA . GLY A 1 52 ? -0.509 1.145 9.986 1.00 0.63 829 GLY A CA 11
ATOM 13299 C C . GLY A 1 52 ? -0.023 2.290 10.846 1.00 0.73 829 GLY A C 11
ATOM 13300 O O . GLY A 1 52 ? -0.633 2.607 11.869 1.00 1.20 829 GLY A O 11
ATOM 13304 N N . SER A 1 53 ? 1.071 2.916 10.439 1.00 0.74 830 SER A N 11
ATOM 13305 C CA . SER A 1 53 ? 1.631 4.014 11.204 1.00 0.85 830 SER A CA 11
ATOM 13306 C C . SER A 1 53 ? 2.210 5.087 10.278 1.00 0.98 830 SER A C 11
ATOM 13307 O O . SER A 1 53 ? 1.510 6.033 9.912 1.00 1.93 830 SER A O 11
ATOM 13315 N N . ASP A 1 54 ? 3.452 4.891 9.845 1.00 0.62 831 ASP A N 11
ATOM 13316 C CA . ASP A 1 54 ? 4.126 5.820 8.940 1.00 0.62 831 ASP A CA 11
ATOM 13317 C C . ASP A 1 54 ? 5.530 5.315 8.637 1.00 0.58 831 ASP A C 11
ATOM 13318 O O . ASP A 1 54 ? 5.933 5.223 7.483 1.00 0.97 831 ASP A O 11
ATOM 13327 N N . GLU A 1 55 ? 6.260 4.966 9.697 1.00 0.50 832 GLU A N 11
ATOM 13328 C CA . GLU A 1 55 ? 7.624 4.443 9.580 1.00 0.44 832 GLU A CA 11
ATOM 13329 C C . GLU A 1 55 ? 7.660 3.170 8.742 1.00 0.34 832 GLU A C 11
ATOM 13330 O O . GLU A 1 55 ? 8.562 2.968 7.932 1.00 0.34 832 GLU A O 11
ATOM 13342 N N . ASP A 1 56 ? 6.634 2.352 8.907 1.00 0.32 833 ASP A N 11
ATOM 13343 C CA . ASP A 1 56 ? 6.470 1.130 8.134 1.00 0.29 833 ASP A CA 11
ATOM 13344 C C . ASP A 1 56 ? 6.349 1.446 6.644 1.00 0.24 833 ASP A C 11
ATOM 13345 O O . ASP A 1 56 ? 7.076 0.898 5.809 1.00 0.23 833 ASP A O 11
ATOM 13354 N N . TRP A 1 57 ? 5.528 2.429 6.330 1.00 0.22 834 TRP A N 11
ATOM 13355 C CA . TRP A 1 57 ? 5.423 2.905 4.965 1.00 0.20 834 TRP A CA 11
ATOM 13356 C C . TRP A 1 57 ? 6.738 3.545 4.526 1.00 0.19 834 TRP A C 11
ATOM 13357 O O . TRP A 1 57 ? 7.200 3.325 3.409 1.00 0.18 834 TRP A O 11
ATOM 13378 N N . ASN A 1 58 ? 7.349 4.310 5.424 1.00 0.22 835 ASN A N 11
ATOM 13379 C CA . ASN A 1 58 ? 8.611 4.985 5.139 1.00 0.25 835 ASN A CA 11
ATOM 13380 C C . ASN A 1 58 ? 9.683 3.988 4.705 1.00 0.21 835 ASN A C 11
ATOM 13381 O O . ASN A 1 58 ? 10.345 4.189 3.685 1.00 0.21 835 ASN A O 11
ATOM 13392 N N . VAL A 1 59 ? 9.834 2.897 5.452 1.00 0.22 836 VAL A N 11
ATOM 13393 C CA . VAL A 1 59 ? 10.831 1.889 5.105 1.00 0.25 836 VAL A CA 11
ATOM 13394 C C . VAL A 1 59 ? 10.493 1.220 3.773 1.00 0.19 836 VAL A C 11
ATOM 13395 O O . VAL A 1 59 ? 11.387 0.990 2.954 1.00 0.19 836 VAL A O 11
ATOM 13408 N N . ALA A 1 60 ? 9.200 1.001 3.510 1.00 0.16 837 ALA A N 11
ATOM 13409 C CA . ALA A 1 60 ? 8.779 0.477 2.211 1.00 0.15 837 ALA A CA 11
ATOM 13410 C C . ALA A 1 60 ? 9.193 1.426 1.094 1.00 0.15 837 ALA A C 11
ATOM 13411 O O . ALA A 1 60 ? 9.738 1.001 0.077 1.00 0.19 837 ALA A O 11
ATOM 13418 N N . LYS A 1 61 ? 8.940 2.714 1.297 1.00 0.14 838 LYS A N 11
ATOM 13419 C CA . LYS A 1 61 ? 9.293 3.731 0.314 1.00 0.19 838 LYS A CA 11
ATOM 13420 C C . LYS A 1 61 ? 10.789 3.735 0.045 1.00 0.20 838 LYS A C 11
ATOM 13421 O O . LYS A 1 61 ? 11.211 3.751 -1.112 1.00 0.24 838 LYS A O 11
ATOM 13440 N N . GLU A 1 62 ? 11.585 3.688 1.113 1.00 0.21 839 GLU A N 11
ATOM 13441 C CA . GLU A 1 62 ? 13.036 3.638 0.977 1.00 0.26 839 GLU A CA 11
ATOM 13442 C C . GLU A 1 62 ? 13.436 2.429 0.152 1.00 0.27 839 GLU A C 11
ATOM 13443 O O . GLU A 1 62 ? 14.184 2.545 -0.806 1.00 0.31 839 GLU A O 11
ATOM 13455 N N . MET A 1 63 ? 12.862 1.285 0.490 1.00 0.27 840 MET A N 11
ATOM 13456 C CA . MET A 1 63 ? 13.105 0.045 -0.234 1.00 0.31 840 MET A CA 11
ATOM 13457 C C . MET A 1 63 ? 12.900 0.234 -1.740 1.00 0.34 840 MET A C 11
ATOM 13458 O O . MET A 1 63 ? 13.825 0.045 -2.533 1.00 0.40 840 MET A O 11
ATOM 13472 N N . LEU A 1 64 ? 11.707 0.677 -2.112 1.00 0.30 841 LEU A N 11
ATOM 13473 C CA . LEU A 1 64 ? 11.353 0.897 -3.507 1.00 0.35 841 LEU A CA 11
ATOM 13474 C C . LEU A 1 64 ? 12.267 1.928 -4.170 1.00 0.39 841 LEU A C 11
ATOM 13475 O O . LEU A 1 64 ? 12.852 1.674 -5.223 1.00 0.50 841 LEU A O 11
ATOM 13491 N N . ALA A 1 65 ? 12.306 3.118 -3.594 1.00 0.36 842 ALA A N 11
ATOM 13492 C CA . ALA A 1 65 ? 13.010 4.243 -4.196 1.00 0.44 842 ALA A CA 11
ATOM 13493 C C . ALA A 1 65 ? 14.523 4.044 -4.225 1.00 0.52 842 ALA A C 11
ATOM 13494 O O . ALA A 1 65 ? 15.164 4.326 -5.238 1.00 0.61 842 ALA A O 11
ATOM 13501 N N . GLU A 1 66 ? 15.096 3.576 -3.123 1.00 0.53 843 GLU A N 11
ATOM 13502 C CA . GLU A 1 66 ? 16.538 3.372 -3.053 1.00 0.66 843 GLU A CA 11
ATOM 13503 C C . GLU A 1 66 ? 16.967 2.238 -3.974 1.00 0.71 843 GLU A C 11
ATOM 13504 O O . GLU A 1 66 ? 17.943 2.368 -4.717 1.00 0.81 843 GLU A O 11
ATOM 13516 N N . ASN A 1 67 ? 16.275 1.103 -3.886 1.00 0.67 844 ASN A N 11
ATOM 13517 C CA . ASN A 1 67 ? 16.655 -0.058 -4.682 1.00 0.80 844 ASN A CA 11
ATOM 13518 C C . ASN A 1 67 ? 16.383 0.181 -6.162 1.00 0.79 844 ASN A C 11
ATOM 13519 O O . ASN A 1 67 ? 17.331 0.236 -6.946 1.00 1.11 844 ASN A O 11
ATOM 13530 N N . ASN A 1 68 ? 15.114 0.469 -6.497 1.00 0.62 845 ASN A N 11
ATOM 13531 C CA . ASN A 1 68 ? 14.683 0.825 -7.865 1.00 0.71 845 ASN A CA 11
ATOM 13532 C C . ASN A 1 68 ? 13.219 0.448 -8.065 1.00 0.61 845 ASN A C 11
ATOM 13533 O O . ASN A 1 68 ? 12.551 0.978 -8.955 1.00 0.71 845 ASN A O 11
ATOM 13544 N N . GLU A 1 69 ? 12.787 -0.593 -7.358 1.00 0.55 846 GLU A N 11
ATOM 13545 C CA . GLU A 1 69 ? 11.483 -1.191 -7.601 1.00 0.63 846 GLU A CA 11
ATOM 13546 C C . GLU A 1 69 ? 10.337 -0.251 -7.245 1.00 0.73 846 GLU A C 11
ATOM 13547 O O . GLU A 1 69 ? 10.534 0.801 -6.636 1.00 1.49 846 GLU A O 11
ATOM 13559 N N . LYS A 1 70 ? 9.161 -0.582 -7.744 1.00 0.42 847 LYS A N 11
ATOM 13560 C CA . LYS A 1 70 ? 7.989 0.266 -7.585 1.00 0.37 847 LYS A CA 11
ATOM 13561 C C . LYS A 1 70 ? 6.720 -0.586 -7.470 1.00 0.35 847 LYS A C 11
ATOM 13562 O O . LYS A 1 70 ? 5.659 -0.082 -7.092 1.00 0.44 847 LYS A O 11
ATOM 13581 N N . PHE A 1 71 ? 6.839 -1.883 -7.773 1.00 0.32 848 PHE A N 11
ATOM 13582 C CA . PHE A 1 71 ? 5.707 -2.796 -7.669 1.00 0.30 848 PHE A CA 11
ATOM 13583 C C . PHE A 1 71 ? 5.309 -2.969 -6.212 1.00 0.24 848 PHE A C 11
ATOM 13584 O O . PHE A 1 71 ? 6.107 -3.432 -5.389 1.00 0.21 848 PHE A O 11
ATOM 13601 N N . LEU A 1 72 ? 4.054 -2.686 -5.928 1.00 0.22 849 LEU A N 11
ATOM 13602 C CA . LEU A 1 72 ? 3.517 -2.828 -4.594 1.00 0.18 849 LEU A CA 11
ATOM 13603 C C . LEU A 1 72 ? 2.227 -3.632 -4.647 1.00 0.17 849 LEU A C 11
ATOM 13604 O O . LEU A 1 72 ? 1.420 -3.487 -5.564 1.00 0.19 849 LEU A O 11
ATOM 13620 N N . ASN A 1 73 ? 2.058 -4.498 -3.679 1.00 0.16 850 ASN A N 11
ATOM 13621 C CA . ASN A 1 73 ? 0.877 -5.340 -3.590 1.00 0.17 850 ASN A CA 11
ATOM 13622 C C . ASN A 1 73 ? 0.295 -5.199 -2.204 1.00 0.17 850 ASN A C 11
ATOM 13623 O O . ASN A 1 73 ? 1.018 -4.885 -1.267 1.00 0.16 850 ASN A O 11
ATOM 13634 N N . ILE A 1 74 ? -1.014 -5.274 -2.088 1.00 0.18 851 ILE A N 11
ATOM 13635 C CA . ILE A 1 74 ? -1.660 -5.028 -0.811 1.00 0.21 851 ILE A CA 11
ATOM 13636 C C . ILE A 1 74 ? -2.554 -6.195 -0.468 1.00 0.24 851 ILE A C 11
ATOM 13637 O O . ILE A 1 74 ? -3.415 -6.579 -1.254 1.00 0.26 851 ILE A O 11
ATOM 13653 N N . ARG A 1 75 ? -2.331 -6.783 0.689 1.00 0.30 852 ARG A N 11
ATOM 13654 C CA . ARG A 1 75 ? -3.118 -7.901 1.104 1.00 0.37 852 ARG A CA 11
ATOM 13655 C C . ARG A 1 75 ? -4.201 -7.471 2.065 1.00 0.39 852 ARG A C 11
ATOM 13656 O O . ARG A 1 75 ? -3.920 -7.109 3.210 1.00 0.43 852 ARG A O 11
ATOM 13677 N N . LEU A 1 76 ? -5.423 -7.710 1.661 1.00 0.46 853 LEU A N 11
ATOM 13678 C CA . LEU A 1 76 ? -6.542 -7.597 2.559 1.00 0.54 853 LEU A CA 11
ATOM 13679 C C . LEU A 1 76 ? -6.787 -8.977 3.142 1.00 0.63 853 LEU A C 11
ATOM 13680 O O . LEU A 1 76 ? -6.581 -9.978 2.450 1.00 1.15 853 LEU A O 11
ATOM 13696 N N . TYR A 1 77 ? -7.113 -9.060 4.415 1.00 0.99 854 TYR A N 11
ATOM 13697 C CA . TYR A 1 77 ? -7.282 -10.356 5.051 1.00 1.08 854 TYR A CA 11
ATOM 13698 C C . TYR A 1 77 ? -8.286 -10.268 6.188 1.00 1.25 854 TYR A C 11
ATOM 13699 O O . TYR A 1 77 ? -8.582 -11.304 6.814 1.00 1.67 854 TYR A O 11
ATOM 13718 N N . SER A 1 1 ? -9.695 -11.218 -4.264 1.00 2.40 778 SER A N 12
ATOM 13719 C CA . SER A 1 1 ? -9.283 -10.183 -3.295 1.00 2.10 778 SER A CA 12
ATOM 13720 C C . SER A 1 1 ? -8.073 -10.653 -2.494 1.00 1.16 778 SER A C 12
ATOM 13721 O O . SER A 1 1 ? -7.191 -11.301 -3.063 1.00 1.09 778 SER A O 12
ATOM 13731 N N . GLU A 1 2 ? -8.000 -10.251 -1.209 1.00 0.78 779 GLU A N 12
ATOM 13732 C CA . GLU A 1 2 ? -6.840 -10.496 -0.341 1.00 0.85 779 GLU A CA 12
ATOM 13733 C C . GLU A 1 2 ? -5.551 -10.317 -1.112 1.00 0.75 779 GLU A C 12
ATOM 13734 O O . GLU A 1 2 ? -4.636 -11.143 -1.070 1.00 1.17 779 GLU A O 12
ATOM 13746 N N . ILE A 1 3 ? -5.533 -9.219 -1.825 1.00 0.62 780 ILE A N 12
ATOM 13747 C CA . ILE A 1 3 ? -4.444 -8.836 -2.691 1.00 0.43 780 ILE A CA 12
ATOM 13748 C C . ILE A 1 3 ? -4.869 -7.614 -3.505 1.00 0.37 780 ILE A C 12
ATOM 13749 O O . ILE A 1 3 ? -6.037 -7.476 -3.878 1.00 0.49 780 ILE A O 12
ATOM 13765 N N . PHE A 1 4 ? -3.947 -6.690 -3.653 1.00 0.28 781 PHE A N 12
ATOM 13766 C CA . PHE A 1 4 ? -4.178 -5.433 -4.330 1.00 0.26 781 PHE A CA 12
ATOM 13767 C C . PHE A 1 4 ? -2.866 -5.020 -4.961 1.00 0.22 781 PHE A C 12
ATOM 13768 O O . PHE A 1 4 ? -1.815 -5.420 -4.478 1.00 0.21 781 PHE A O 12
ATOM 13785 N N . THR A 1 5 ? -2.916 -4.387 -6.108 1.00 0.23 782 THR A N 12
ATOM 13786 C CA . THR A 1 5 ? -1.704 -4.091 -6.840 1.00 0.23 782 THR A CA 12
ATOM 13787 C C . THR A 1 5 ? -1.640 -2.608 -7.159 1.00 0.23 782 THR A C 12
ATOM 13788 O O . THR A 1 5 ? -2.650 -1.980 -7.482 1.00 0.25 782 THR A O 12
ATOM 13799 N N . LEU A 1 6 ? -0.520 -2.026 -6.782 1.00 0.22 783 LEU A N 12
ATOM 13800 C CA . LEU A 1 6 ? -0.377 -0.593 -6.739 1.00 0.21 783 LEU A CA 12
ATOM 13801 C C . LEU A 1 6 ? 1.073 -0.214 -7.008 1.00 0.21 783 LEU A C 12
ATOM 13802 O O . LEU A 1 6 ? 1.986 -0.936 -6.628 1.00 0.23 783 LEU A O 12
ATOM 13818 N N . LEU A 1 7 ? 1.290 0.913 -7.654 1.00 0.20 784 LEU A N 12
ATOM 13819 C CA . LEU A 1 7 ? 2.643 1.379 -7.909 1.00 0.22 784 LEU A CA 12
ATOM 13820 C C . LEU A 1 7 ? 2.771 2.797 -7.399 1.00 0.21 784 LEU A C 12
ATOM 13821 O O . LEU A 1 7 ? 1.934 3.647 -7.702 1.00 0.23 784 LEU A O 12
ATOM 13837 N N . VAL A 1 8 ? 3.705 2.996 -6.482 1.00 0.22 785 VAL A N 12
ATOM 13838 C CA . VAL A 1 8 ? 3.826 4.268 -5.800 1.00 0.25 785 VAL A CA 12
ATOM 13839 C C . VAL A 1 8 ? 4.270 5.360 -6.779 1.00 0.34 785 VAL A C 12
ATOM 13840 O O . VAL A 1 8 ? 5.275 5.223 -7.479 1.00 0.79 785 VAL A O 12
ATOM 13853 N N . GLU A 1 9 ? 3.359 6.288 -7.029 1.00 0.69 786 GLU A N 12
ATOM 13854 C CA . GLU A 1 9 ? 3.516 7.229 -8.125 1.00 0.81 786 GLU A CA 12
ATOM 13855 C C . GLU A 1 9 ? 4.305 8.468 -7.718 1.00 0.87 786 GLU A C 12
ATOM 13856 O O . GLU A 1 9 ? 5.211 8.893 -8.434 1.00 1.56 786 GLU A O 12
ATOM 13868 N N . LYS A 1 10 ? 3.930 9.082 -6.606 1.00 0.91 787 LYS A N 12
ATOM 13869 C CA . LYS A 1 10 ? 4.588 10.307 -6.168 1.00 1.01 787 LYS A CA 12
ATOM 13870 C C . LYS A 1 10 ? 5.075 10.179 -4.733 1.00 0.96 787 LYS A C 12
ATOM 13871 O O . LYS A 1 10 ? 4.921 11.103 -3.940 1.00 1.58 787 LYS A O 12
ATOM 13890 N N . VAL A 1 11 ? 5.700 9.041 -4.433 1.00 0.66 788 VAL A N 12
ATOM 13891 C CA . VAL A 1 11 ? 6.293 8.753 -3.118 1.00 0.61 788 VAL A CA 12
ATOM 13892 C C . VAL A 1 11 ? 5.229 8.511 -2.030 1.00 0.70 788 VAL A C 12
ATOM 13893 O O . VAL A 1 11 ? 5.349 7.558 -1.259 1.00 1.70 788 VAL A O 12
ATOM 13906 N N . TRP A 1 12 ? 4.167 9.320 -2.032 1.00 0.50 789 TRP A N 12
ATOM 13907 C CA . TRP A 1 12 ? 3.025 9.161 -1.124 1.00 0.33 789 TRP A CA 12
ATOM 13908 C C . TRP A 1 12 ? 3.405 9.279 0.353 1.00 0.29 789 TRP A C 12
ATOM 13909 O O . TRP A 1 12 ? 4.025 8.380 0.930 1.00 0.34 789 TRP A O 12
ATOM 13930 N N . ASN A 1 13 ? 2.870 10.305 1.000 1.00 0.29 790 ASN A N 12
ATOM 13931 C CA . ASN A 1 13 ? 3.033 10.487 2.444 1.00 0.32 790 ASN A CA 12
ATOM 13932 C C . ASN A 1 13 ? 1.982 9.667 3.212 1.00 0.37 790 ASN A C 12
ATOM 13933 O O . ASN A 1 13 ? 1.336 10.164 4.136 1.00 0.82 790 ASN A O 12
ATOM 13944 N N . PHE A 1 14 ? 1.804 8.414 2.783 1.00 0.30 791 PHE A N 12
ATOM 13945 C CA . PHE A 1 14 ? 0.842 7.465 3.374 1.00 0.25 791 PHE A CA 12
ATOM 13946 C C . PHE A 1 14 ? -0.606 7.865 3.108 1.00 0.23 791 PHE A C 12
ATOM 13947 O O . PHE A 1 14 ? -1.359 7.088 2.541 1.00 0.21 791 PHE A O 12
ATOM 13964 N N . ASP A 1 15 ? -0.974 9.089 3.462 1.00 0.26 792 ASP A N 12
ATOM 13965 C CA . ASP A 1 15 ? -2.318 9.600 3.196 1.00 0.29 792 ASP A CA 12
ATOM 13966 C C . ASP A 1 15 ? -2.600 9.549 1.700 1.00 0.25 792 ASP A C 12
ATOM 13967 O O . ASP A 1 15 ? -3.685 9.167 1.264 1.00 0.26 792 ASP A O 12
ATOM 13976 N N . ASP A 1 16 ? -1.564 9.841 0.931 1.00 0.24 793 ASP A N 12
ATOM 13977 C CA . ASP A 1 16 ? -1.617 9.769 -0.526 1.00 0.23 793 ASP A CA 12
ATOM 13978 C C . ASP A 1 16 ? -1.842 8.330 -0.974 1.00 0.19 793 ASP A C 12
ATOM 13979 O O . ASP A 1 16 ? -2.715 8.040 -1.790 1.00 0.18 793 ASP A O 12
ATOM 13988 N N . LEU A 1 17 ? -1.077 7.431 -0.373 1.00 0.18 794 LEU A N 12
ATOM 13989 C CA . LEU A 1 17 ? -1.189 6.005 -0.634 1.00 0.17 794 LEU A CA 12
ATOM 13990 C C . LEU A 1 17 ? -2.580 5.498 -0.235 1.00 0.16 794 LEU A C 12
ATOM 13991 O O . LEU A 1 17 ? -3.219 4.766 -0.988 1.00 0.16 794 LEU A O 12
ATOM 14007 N N . ILE A 1 18 ? -3.078 5.978 0.900 1.00 0.18 795 ILE A N 12
ATOM 14008 C CA . ILE A 1 18 ? -4.414 5.628 1.378 1.00 0.20 795 ILE A CA 12
ATOM 14009 C C . ILE A 1 18 ? -5.497 6.051 0.390 1.00 0.19 795 ILE A C 12
ATOM 14010 O O . ILE A 1 18 ? -6.335 5.238 0.002 1.00 0.20 795 ILE A O 12
ATOM 14026 N N . MET A 1 19 ? -5.498 7.324 0.003 1.00 0.22 796 MET A N 12
ATOM 14027 C CA . MET A 1 19 ? -6.522 7.837 -0.904 1.00 0.26 796 MET A CA 12
ATOM 14028 C C . MET A 1 19 ? -6.451 7.126 -2.254 1.00 0.22 796 MET A C 12
ATOM 14029 O O . MET A 1 19 ? -7.483 6.808 -2.850 1.00 0.23 796 MET A O 12
ATOM 14043 N N . ALA A 1 20 ? -5.231 6.809 -2.694 1.00 0.21 797 ALA A N 12
ATOM 14044 C CA . ALA A 1 20 ? -5.032 6.049 -3.923 1.00 0.22 797 ALA A CA 12
ATOM 14045 C C . ALA A 1 20 ? -5.678 4.674 -3.804 1.00 0.21 797 ALA A C 12
ATOM 14046 O O . ALA A 1 20 ? -6.451 4.266 -4.672 1.00 0.26 797 ALA A O 12
ATOM 14053 N N . ILE A 1 21 ? -5.433 4.016 -2.673 1.00 0.20 798 ILE A N 12
ATOM 14054 C CA . ILE A 1 21 ? -6.050 2.730 -2.371 1.00 0.26 798 ILE A CA 12
ATOM 14055 C C . ILE A 1 21 ? -7.571 2.854 -2.340 1.00 0.27 798 ILE A C 12
ATOM 14056 O O . ILE A 1 21 ? -8.284 2.050 -2.940 1.00 0.33 798 ILE A O 12
ATOM 14072 N N . ASN A 1 22 ? -8.053 3.854 -1.613 1.00 0.27 799 ASN A N 12
ATOM 14073 C CA . ASN A 1 22 ? -9.485 4.069 -1.443 1.00 0.33 799 ASN A CA 12
ATOM 14074 C C . ASN A 1 22 ? -10.183 4.246 -2.781 1.00 0.31 799 ASN A C 12
ATOM 14075 O O . ASN A 1 22 ? -11.226 3.644 -3.030 1.00 0.40 799 ASN A O 12
ATOM 14086 N N . SER A 1 23 ? -9.624 5.099 -3.623 1.00 0.30 800 SER A N 12
ATOM 14087 C CA . SER A 1 23 ? -10.213 5.389 -4.921 1.00 0.35 800 SER A CA 12
ATOM 14088 C C . SER A 1 23 ? -10.135 4.176 -5.848 1.00 0.33 800 SER A C 12
ATOM 14089 O O . SER A 1 23 ? -11.076 3.884 -6.590 1.00 0.41 800 SER A O 12
ATOM 14097 N N . LYS A 1 24 ? -8.979 3.522 -5.857 1.00 0.29 801 LYS A N 12
ATOM 14098 C CA . LYS A 1 24 ? -8.736 2.415 -6.769 1.00 0.36 801 LYS A CA 12
ATOM 14099 C C . LYS A 1 24 ? -9.598 1.200 -6.420 1.00 0.43 801 LYS A C 12
ATOM 14100 O O . LYS A 1 24 ? -10.262 0.643 -7.295 1.00 0.58 801 LYS A O 12
ATOM 14119 N N . ILE A 1 25 ? -9.638 0.821 -5.140 1.00 0.39 802 ILE A N 12
ATOM 14120 C CA . ILE A 1 25 ? -10.480 -0.297 -4.718 1.00 0.52 802 ILE A CA 12
ATOM 14121 C C . ILE A 1 25 ? -11.935 0.147 -4.611 1.00 0.70 802 ILE A C 12
ATOM 14122 O O . ILE A 1 25 ? -12.447 0.432 -3.522 1.00 1.56 802 ILE A O 12
ATOM 14138 N N . SER A 1 26 ? -12.575 0.259 -5.752 1.00 1.05 803 SER A N 12
ATOM 14139 C CA . SER A 1 26 ? -13.944 0.729 -5.822 1.00 1.14 803 SER A CA 12
ATOM 14140 C C . SER A 1 26 ? -14.927 -0.378 -5.440 1.00 1.66 803 SER A C 12
ATOM 14141 O O . SER A 1 26 ? -16.041 -0.100 -4.998 1.00 2.28 803 SER A O 12
ATOM 14149 N N . ASN A 1 27 ? -14.540 -1.624 -5.702 1.00 2.33 804 ASN A N 12
ATOM 14150 C CA . ASN A 1 27 ? -15.432 -2.769 -5.518 1.00 3.40 804 ASN A CA 12
ATOM 14151 C C . ASN A 1 27 ? -15.954 -2.890 -4.088 1.00 3.88 804 ASN A C 12
ATOM 14152 O O . ASN A 1 27 ? -17.148 -3.094 -3.880 1.00 4.66 804 ASN A O 12
ATOM 14163 N N . THR A 1 28 ? -15.049 -2.883 -3.114 1.00 3.74 805 THR A N 12
ATOM 14164 C CA . THR A 1 28 ? -15.431 -3.132 -1.727 1.00 4.53 805 THR A CA 12
ATOM 14165 C C . THR A 1 28 ? -16.358 -2.045 -1.177 1.00 4.65 805 THR A C 12
ATOM 14166 O O . THR A 1 28 ? -17.357 -2.350 -0.526 1.00 5.32 805 THR A O 12
ATOM 14177 N N . HIS A 1 29 ? -16.034 -0.781 -1.440 1.00 4.26 806 HIS A N 12
ATOM 14178 C CA . HIS A 1 29 ? -16.838 0.333 -0.937 1.00 4.59 806 HIS A CA 12
ATOM 14179 C C . HIS A 1 29 ? -16.762 1.526 -1.876 1.00 4.36 806 HIS A C 12
ATOM 14180 O O . HIS A 1 29 ? -17.683 2.336 -1.913 1.00 4.80 806 HIS A O 12
ATOM 14195 N N . ASN A 1 30 ? -15.584 1.721 -2.471 1.00 4.08 807 ASN A N 12
ATOM 14196 C CA . ASN A 1 30 ? -15.269 2.920 -3.257 1.00 4.33 807 ASN A CA 12
ATOM 14197 C C . ASN A 1 30 ? -15.013 4.103 -2.330 1.00 3.86 807 ASN A C 12
ATOM 14198 O O . ASN A 1 30 ? -13.863 4.483 -2.120 1.00 4.10 807 ASN A O 12
ATOM 14209 N N . ASN A 1 31 ? -16.053 4.553 -1.627 1.00 3.63 808 ASN A N 12
ATOM 14210 C CA . ASN A 1 31 ? -15.885 5.555 -0.571 1.00 3.49 808 ASN A CA 12
ATOM 14211 C C . ASN A 1 31 ? -15.363 4.887 0.706 1.00 2.65 808 ASN A C 12
ATOM 14212 O O . ASN A 1 31 ? -16.026 4.869 1.743 1.00 3.08 808 ASN A O 12
ATOM 14223 N N . ASN A 1 32 ? -14.226 4.225 0.562 1.00 1.96 809 ASN A N 12
ATOM 14224 C CA . ASN A 1 32 ? -13.641 3.415 1.621 1.00 1.56 809 ASN A CA 12
ATOM 14225 C C . ASN A 1 32 ? -13.302 4.234 2.855 1.00 1.72 809 ASN A C 12
ATOM 14226 O O . ASN A 1 32 ? -13.558 3.793 3.976 1.00 2.42 809 ASN A O 12
ATOM 14237 N N . ILE A 1 33 ? -12.659 5.384 2.645 1.00 1.83 810 ILE A N 12
ATOM 14238 C CA . ILE A 1 33 ? -12.177 6.248 3.734 1.00 2.18 810 ILE A CA 12
ATOM 14239 C C . ILE A 1 33 ? -10.953 5.626 4.415 1.00 1.94 810 ILE A C 12
ATOM 14240 O O . ILE A 1 33 ? -9.947 6.296 4.647 1.00 2.25 810 ILE A O 12
ATOM 14256 N N . SER A 1 34 ? -11.029 4.332 4.667 1.00 1.61 811 SER A N 12
ATOM 14257 C CA . SER A 1 34 ? -9.934 3.580 5.242 1.00 1.34 811 SER A CA 12
ATOM 14258 C C . SER A 1 34 ? -10.064 2.110 4.850 1.00 1.12 811 SER A C 12
ATOM 14259 O O . SER A 1 34 ? -11.142 1.522 4.955 1.00 1.24 811 SER A O 12
ATOM 14267 N N . PRO A 1 35 ? -8.986 1.519 4.317 1.00 0.88 812 PRO A N 12
ATOM 14268 C CA . PRO A 1 35 ? -8.975 0.134 3.857 1.00 0.80 812 PRO A CA 12
ATOM 14269 C C . PRO A 1 35 ? -8.811 -0.850 5.012 1.00 0.77 812 PRO A C 12
ATOM 14270 O O . PRO A 1 35 ? -7.832 -1.592 5.071 1.00 0.82 812 PRO A O 12
ATOM 14281 N N . ILE A 1 36 ? -9.750 -0.797 5.964 1.00 0.87 813 ILE A N 12
ATOM 14282 C CA . ILE A 1 36 ? -9.753 -1.667 7.153 1.00 0.96 813 ILE A CA 12
ATOM 14283 C C . ILE A 1 36 ? -8.664 -1.258 8.156 1.00 0.96 813 ILE A C 12
ATOM 14284 O O . ILE A 1 36 ? -8.652 -1.741 9.285 1.00 1.64 813 ILE A O 12
ATOM 14300 N N . THR A 1 37 ? -7.682 -0.484 7.676 1.00 0.83 814 THR A N 12
ATOM 14301 C CA . THR A 1 37 ? -6.471 -0.099 8.430 1.00 0.84 814 THR A CA 12
ATOM 14302 C C . THR A 1 37 ? -5.531 -1.294 8.592 1.00 0.71 814 THR A C 12
ATOM 14303 O O . THR A 1 37 ? -4.335 -1.138 8.833 1.00 1.08 814 THR A O 12
ATOM 14314 N N . LYS A 1 38 ? -6.074 -2.489 8.395 1.00 0.61 815 LYS A N 12
ATOM 14315 C CA . LYS A 1 38 ? -5.303 -3.717 8.469 1.00 0.82 815 LYS A CA 12
ATOM 14316 C C . LYS A 1 38 ? -4.621 -4.014 7.143 1.00 0.88 815 LYS A C 12
ATOM 14317 O O . LYS A 1 38 ? -4.651 -5.143 6.662 1.00 1.68 815 LYS A O 12
ATOM 14336 N N . ILE A 1 39 ? -4.035 -3.001 6.541 1.00 0.43 816 ILE A N 12
ATOM 14337 C CA . ILE A 1 39 ? -3.386 -3.179 5.261 1.00 0.34 816 ILE A CA 12
ATOM 14338 C C . ILE A 1 39 ? -1.994 -3.777 5.415 1.00 0.30 816 ILE A C 12
ATOM 14339 O O . ILE A 1 39 ? -1.228 -3.443 6.331 1.00 0.33 816 ILE A O 12
ATOM 14355 N N . LYS A 1 40 ? -1.680 -4.632 4.471 1.00 0.26 817 LYS A N 12
ATOM 14356 C CA . LYS A 1 40 ? -0.408 -5.309 4.410 1.00 0.24 817 LYS A CA 12
ATOM 14357 C C . LYS A 1 40 ? 0.156 -5.054 3.031 1.00 0.23 817 LYS A C 12
ATOM 14358 O O . LYS A 1 40 ? -0.603 -4.914 2.081 1.00 0.24 817 LYS A O 12
ATOM 14377 N N . TYR A 1 41 ? 1.451 -4.885 2.926 1.00 0.20 818 TYR A N 12
ATOM 14378 C CA . TYR A 1 41 ? 2.031 -4.479 1.672 1.00 0.19 818 TYR A CA 12
ATOM 14379 C C . TYR A 1 41 ? 3.123 -5.442 1.267 1.00 0.18 818 TYR A C 12
ATOM 14380 O O . TYR A 1 41 ? 3.747 -6.101 2.100 1.00 0.19 818 TYR A O 12
ATOM 14398 N N . GLN A 1 42 ? 3.207 -5.630 -0.022 1.00 0.17 819 GLN A N 12
ATOM 14399 C CA . GLN A 1 42 ? 4.076 -6.612 -0.622 1.00 0.19 819 GLN A CA 12
ATOM 14400 C C . GLN A 1 42 ? 4.906 -5.937 -1.684 1.00 0.19 819 GLN A C 12
ATOM 14401 O O . GLN A 1 42 ? 4.488 -4.927 -2.249 1.00 0.18 819 GLN A O 12
ATOM 14415 N N . ASP A 1 43 ? 6.113 -6.415 -1.862 1.00 0.22 820 ASP A N 12
ATOM 14416 C CA . ASP A 1 43 ? 7.067 -5.745 -2.714 1.00 0.24 820 ASP A CA 12
ATOM 14417 C C . ASP A 1 43 ? 7.555 -6.709 -3.782 1.00 0.28 820 ASP A C 12
ATOM 14418 O O . ASP A 1 43 ? 7.469 -7.937 -3.595 1.00 0.38 820 ASP A O 12
ATOM 14427 N N . GLU A 1 44 ? 7.808 -6.145 -4.970 1.00 0.28 821 GLU A N 12
ATOM 14428 C CA . GLU A 1 44 ? 8.125 -6.909 -6.179 1.00 0.38 821 GLU A CA 12
ATOM 14429 C C . GLU A 1 44 ? 9.135 -8.016 -5.900 1.00 0.85 821 GLU A C 12
ATOM 14430 O O . GLU A 1 44 ? 9.056 -9.103 -6.479 1.00 0.63 821 GLU A O 12
ATOM 14442 N N . ASP A 1 45 ? 10.070 -7.730 -5.003 1.00 1.90 822 ASP A N 12
ATOM 14443 C CA . ASP A 1 45 ? 11.080 -8.698 -4.596 1.00 2.86 822 ASP A CA 12
ATOM 14444 C C . ASP A 1 45 ? 10.415 -9.999 -4.144 1.00 2.24 822 ASP A C 12
ATOM 14445 O O . ASP A 1 45 ? 10.726 -11.079 -4.652 1.00 2.49 822 ASP A O 12
ATOM 14454 N N . GLY A 1 46 ? 9.414 -9.873 -3.284 1.00 1.39 823 GLY A N 12
ATOM 14455 C CA . GLY A 1 46 ? 8.646 -11.026 -2.863 1.00 0.79 823 GLY A CA 12
ATOM 14456 C C . GLY A 1 46 ? 8.482 -11.079 -1.362 1.00 0.74 823 GLY A C 12
ATOM 14457 O O . GLY A 1 46 ? 8.968 -12.006 -0.715 1.00 0.91 823 GLY A O 12
ATOM 14461 N N . ASP A 1 47 ? 7.975 -10.001 -0.789 1.00 0.55 824 ASP A N 12
ATOM 14462 C CA . ASP A 1 47 ? 7.953 -9.869 0.673 1.00 0.53 824 ASP A CA 12
ATOM 14463 C C . ASP A 1 47 ? 6.673 -9.202 1.159 1.00 0.40 824 ASP A C 12
ATOM 14464 O O . ASP A 1 47 ? 6.088 -8.388 0.454 1.00 0.32 824 ASP A O 12
ATOM 14473 N N . PHE A 1 48 ? 6.224 -9.587 2.351 1.00 0.43 825 PHE A N 12
ATOM 14474 C CA . PHE A 1 48 ? 4.973 -9.087 2.915 1.00 0.38 825 PHE A CA 12
ATOM 14475 C C . PHE A 1 48 ? 5.223 -8.461 4.281 1.00 0.40 825 PHE A C 12
ATOM 14476 O O . PHE A 1 48 ? 5.900 -9.028 5.139 1.00 0.47 825 PHE A O 12
ATOM 14493 N N . VAL A 1 49 ? 4.745 -7.237 4.410 1.00 0.35 826 VAL A N 12
ATOM 14494 C CA . VAL A 1 49 ? 4.962 -6.399 5.582 1.00 0.39 826 VAL A CA 12
ATOM 14495 C C . VAL A 1 49 ? 3.664 -5.687 5.920 1.00 0.31 826 VAL A C 12
ATOM 14496 O O . VAL A 1 49 ? 2.843 -5.464 5.041 1.00 0.29 826 VAL A O 12
ATOM 14509 N N . VAL A 1 50 ? 3.433 -5.397 7.180 1.00 0.33 827 VAL A N 12
ATOM 14510 C CA . VAL A 1 50 ? 2.168 -4.822 7.597 1.00 0.32 827 VAL A CA 12
ATOM 14511 C C . VAL A 1 50 ? 2.441 -3.503 8.294 1.00 0.35 827 VAL A C 12
ATOM 14512 O O . VAL A 1 50 ? 3.446 -3.362 8.991 1.00 0.40 827 VAL A O 12
ATOM 14525 N N . LEU A 1 51 ? 1.672 -2.486 7.935 1.00 0.34 828 LEU A N 12
ATOM 14526 C CA . LEU A 1 51 ? 1.994 -1.140 8.367 1.00 0.38 828 LEU A CA 12
ATOM 14527 C C . LEU A 1 51 ? 0.810 -0.452 9.018 1.00 0.44 828 LEU A C 12
ATOM 14528 O O . LEU A 1 51 ? -0.350 -0.764 8.734 1.00 0.48 828 LEU A O 12
ATOM 14544 N N . GLY A 1 52 ? 1.125 0.442 9.938 1.00 0.53 829 GLY A N 12
ATOM 14545 C CA . GLY A 1 52 ? 0.110 1.165 10.667 1.00 0.63 829 GLY A CA 12
ATOM 14546 C C . GLY A 1 52 ? 0.712 1.951 11.808 1.00 0.73 829 GLY A C 12
ATOM 14547 O O . GLY A 1 52 ? 0.171 1.967 12.915 1.00 1.20 829 GLY A O 12
ATOM 14551 N N . SER A 1 53 ? 1.869 2.552 11.557 1.00 0.74 830 SER A N 12
ATOM 14552 C CA . SER A 1 53 ? 2.584 3.281 12.590 1.00 0.85 830 SER A CA 12
ATOM 14553 C C . SER A 1 53 ? 3.715 4.117 11.982 1.00 0.98 830 SER A C 12
ATOM 14554 O O . SER A 1 53 ? 4.756 4.303 12.607 1.00 1.93 830 SER A O 12
ATOM 14562 N N . ASP A 1 54 ? 3.452 4.693 10.804 1.00 0.62 831 ASP A N 12
ATOM 14563 C CA . ASP A 1 54 ? 4.380 5.619 10.125 1.00 0.62 831 ASP A CA 12
ATOM 14564 C C . ASP A 1 54 ? 5.685 4.954 9.669 1.00 0.58 831 ASP A C 12
ATOM 14565 O O . ASP A 1 54 ? 6.033 5.010 8.487 1.00 0.97 831 ASP A O 12
ATOM 14574 N N . GLU A 1 55 ? 6.451 4.424 10.617 1.00 0.50 832 GLU A N 12
ATOM 14575 C CA . GLU A 1 55 ? 7.784 3.886 10.337 1.00 0.44 832 GLU A CA 12
ATOM 14576 C C . GLU A 1 55 ? 7.761 2.790 9.274 1.00 0.34 832 GLU A C 12
ATOM 14577 O O . GLU A 1 55 ? 8.638 2.747 8.413 1.00 0.34 832 GLU A O 12
ATOM 14589 N N . ASP A 1 56 ? 6.794 1.881 9.365 1.00 0.32 833 ASP A N 12
ATOM 14590 C CA . ASP A 1 56 ? 6.724 0.738 8.447 1.00 0.29 833 ASP A CA 12
ATOM 14591 C C . ASP A 1 56 ? 6.641 1.216 7.000 1.00 0.24 833 ASP A C 12
ATOM 14592 O O . ASP A 1 56 ? 7.417 0.784 6.138 1.00 0.23 833 ASP A O 12
ATOM 14601 N N . TRP A 1 57 ? 5.724 2.144 6.747 1.00 0.22 834 TRP A N 12
ATOM 14602 C CA . TRP A 1 57 ? 5.555 2.704 5.414 1.00 0.20 834 TRP A CA 12
ATOM 14603 C C . TRP A 1 57 ? 6.810 3.461 4.992 1.00 0.19 834 TRP A C 12
ATOM 14604 O O . TRP A 1 57 ? 7.274 3.306 3.868 1.00 0.18 834 TRP A O 12
ATOM 14625 N N . ASN A 1 58 ? 7.412 4.189 5.931 1.00 0.22 835 ASN A N 12
ATOM 14626 C CA . ASN A 1 58 ? 8.666 4.898 5.666 1.00 0.25 835 ASN A CA 12
ATOM 14627 C C . ASN A 1 58 ? 9.734 3.935 5.149 1.00 0.21 835 ASN A C 12
ATOM 14628 O O . ASN A 1 58 ? 10.382 4.202 4.137 1.00 0.21 835 ASN A O 12
ATOM 14639 N N . VAL A 1 59 ? 9.848 2.779 5.804 1.00 0.22 836 VAL A N 12
ATOM 14640 C CA . VAL A 1 59 ? 10.788 1.742 5.384 1.00 0.25 836 VAL A CA 12
ATOM 14641 C C . VAL A 1 59 ? 10.500 1.290 3.952 1.00 0.19 836 VAL A C 12
ATOM 14642 O O . VAL A 1 59 ? 11.408 1.221 3.119 1.00 0.19 836 VAL A O 12
ATOM 14655 N N . ALA A 1 60 ? 9.226 1.042 3.653 1.00 0.16 837 ALA A N 12
ATOM 14656 C CA . ALA A 1 60 ? 8.827 0.653 2.301 1.00 0.15 837 ALA A CA 12
ATOM 14657 C C . ALA A 1 60 ? 9.169 1.746 1.295 1.00 0.15 837 ALA A C 12
ATOM 14658 O O . ALA A 1 60 ? 9.756 1.472 0.253 1.00 0.19 837 ALA A O 12
ATOM 14665 N N . LYS A 1 61 ? 8.804 2.981 1.621 1.00 0.14 838 LYS A N 12
ATOM 14666 C CA . LYS A 1 61 ? 9.069 4.123 0.750 1.00 0.19 838 LYS A CA 12
ATOM 14667 C C . LYS A 1 61 ? 10.558 4.257 0.434 1.00 0.20 838 LYS A C 12
ATOM 14668 O O . LYS A 1 61 ? 10.940 4.375 -0.731 1.00 0.24 838 LYS A O 12
ATOM 14687 N N . GLU A 1 62 ? 11.390 4.217 1.475 1.00 0.21 839 GLU A N 12
ATOM 14688 C CA . GLU A 1 62 ? 12.838 4.304 1.306 1.00 0.26 839 GLU A CA 12
ATOM 14689 C C . GLU A 1 62 ? 13.335 3.168 0.427 1.00 0.27 839 GLU A C 12
ATOM 14690 O O . GLU A 1 62 ? 14.168 3.366 -0.455 1.00 0.31 839 GLU A O 12
ATOM 14702 N N . MET A 1 63 ? 12.783 1.987 0.651 1.00 0.27 840 MET A N 12
ATOM 14703 C CA . MET A 1 63 ? 13.118 0.813 -0.138 1.00 0.31 840 MET A CA 12
ATOM 14704 C C . MET A 1 63 ? 12.839 1.057 -1.618 1.00 0.34 840 MET A C 12
ATOM 14705 O O . MET A 1 63 ? 13.729 0.922 -2.462 1.00 0.40 840 MET A O 12
ATOM 14719 N N . LEU A 1 64 ? 11.606 1.449 -1.914 1.00 0.30 841 LEU A N 12
ATOM 14720 C CA . LEU A 1 64 ? 11.179 1.686 -3.285 1.00 0.35 841 LEU A CA 12
ATOM 14721 C C . LEU A 1 64 ? 12.032 2.758 -3.959 1.00 0.39 841 LEU A C 12
ATOM 14722 O O . LEU A 1 64 ? 12.649 2.521 -5.008 1.00 0.50 841 LEU A O 12
ATOM 14738 N N . ALA A 1 65 ? 12.037 3.938 -3.357 1.00 0.36 842 ALA A N 12
ATOM 14739 C CA . ALA A 1 65 ? 12.679 5.103 -3.940 1.00 0.44 842 ALA A CA 12
ATOM 14740 C C . ALA A 1 65 ? 14.180 4.919 -4.107 1.00 0.52 842 ALA A C 12
ATOM 14741 O O . ALA A 1 65 ? 14.730 5.209 -5.172 1.00 0.61 842 ALA A O 12
ATOM 14748 N N . GLU A 1 66 ? 14.850 4.485 -3.051 1.00 0.53 843 GLU A N 12
ATOM 14749 C CA . GLU A 1 66 ? 16.298 4.340 -3.089 1.00 0.66 843 GLU A CA 12
ATOM 14750 C C . GLU A 1 66 ? 16.733 3.218 -4.020 1.00 0.71 843 GLU A C 12
ATOM 14751 O O . GLU A 1 66 ? 17.673 3.386 -4.798 1.00 0.81 843 GLU A O 12
ATOM 14763 N N . ASN A 1 67 ? 16.119 2.049 -3.882 1.00 0.67 844 ASN A N 12
ATOM 14764 C CA . ASN A 1 67 ? 16.543 0.887 -4.654 1.00 0.80 844 ASN A CA 12
ATOM 14765 C C . ASN A 1 67 ? 16.229 1.052 -6.140 1.00 0.79 844 ASN A C 12
ATOM 14766 O O . ASN A 1 67 ? 17.145 1.051 -6.965 1.00 1.11 844 ASN A O 12
ATOM 14777 N N . ASN A 1 68 ? 14.934 1.250 -6.446 1.00 0.62 845 ASN A N 12
ATOM 14778 C CA . ASN A 1 68 ? 14.410 1.398 -7.823 1.00 0.71 845 ASN A CA 12
ATOM 14779 C C . ASN A 1 68 ? 12.997 0.844 -7.858 1.00 0.61 845 ASN A C 12
ATOM 14780 O O . ASN A 1 68 ? 12.208 1.141 -8.755 1.00 0.71 845 ASN A O 12
ATOM 14791 N N . GLU A 1 69 ? 12.756 -0.076 -6.938 1.00 0.55 846 GLU A N 12
ATOM 14792 C CA . GLU A 1 69 ? 11.516 -0.825 -6.857 1.00 0.63 846 GLU A CA 12
ATOM 14793 C C . GLU A 1 69 ? 10.314 0.100 -6.689 1.00 0.73 846 GLU A C 12
ATOM 14794 O O . GLU A 1 69 ? 10.426 1.190 -6.136 1.00 1.49 846 GLU A O 12
ATOM 14806 N N . LYS A 1 70 ? 9.185 -0.307 -7.235 1.00 0.42 847 LYS A N 12
ATOM 14807 C CA . LYS A 1 70 ? 7.979 0.498 -7.159 1.00 0.37 847 LYS A CA 12
ATOM 14808 C C . LYS A 1 70 ? 6.742 -0.384 -7.019 1.00 0.35 847 LYS A C 12
ATOM 14809 O O . LYS A 1 70 ? 5.697 0.077 -6.553 1.00 0.44 847 LYS A O 12
ATOM 14828 N N . PHE A 1 71 ? 6.845 -1.632 -7.473 1.00 0.32 848 PHE A N 12
ATOM 14829 C CA . PHE A 1 71 ? 5.716 -2.548 -7.420 1.00 0.30 848 PHE A CA 12
ATOM 14830 C C . PHE A 1 71 ? 5.304 -2.791 -5.979 1.00 0.24 848 PHE A C 12
ATOM 14831 O O . PHE A 1 71 ? 6.109 -3.244 -5.158 1.00 0.21 848 PHE A O 12
ATOM 14848 N N . LEU A 1 72 ? 4.043 -2.529 -5.692 1.00 0.22 849 LEU A N 12
ATOM 14849 C CA . LEU A 1 72 ? 3.515 -2.703 -4.357 1.00 0.18 849 LEU A CA 12
ATOM 14850 C C . LEU A 1 72 ? 2.203 -3.465 -4.423 1.00 0.17 849 LEU A C 12
ATOM 14851 O O . LEU A 1 72 ? 1.397 -3.270 -5.330 1.00 0.19 849 LEU A O 12
ATOM 14867 N N . ASN A 1 73 ? 2.007 -4.352 -3.478 1.00 0.16 850 ASN A N 12
ATOM 14868 C CA . ASN A 1 73 ? 0.797 -5.151 -3.413 1.00 0.17 850 ASN A CA 12
ATOM 14869 C C . ASN A 1 73 ? 0.219 -5.035 -2.017 1.00 0.17 850 ASN A C 12
ATOM 14870 O O . ASN A 1 73 ? 0.963 -4.795 -1.074 1.00 0.16 850 ASN A O 12
ATOM 14881 N N . ILE A 1 74 ? -1.097 -5.044 -1.891 1.00 0.18 851 ILE A N 12
ATOM 14882 C CA . ILE A 1 74 ? -1.722 -4.793 -0.598 1.00 0.21 851 ILE A CA 12
ATOM 14883 C C . ILE A 1 74 ? -2.695 -5.904 -0.266 1.00 0.24 851 ILE A C 12
ATOM 14884 O O . ILE A 1 74 ? -3.640 -6.159 -1.004 1.00 0.26 851 ILE A O 12
ATOM 14900 N N . ARG A 1 75 ? -2.504 -6.525 0.874 1.00 0.30 852 ARG A N 12
ATOM 14901 C CA . ARG A 1 75 ? -3.403 -7.554 1.309 1.00 0.37 852 ARG A CA 12
ATOM 14902 C C . ARG A 1 75 ? -4.276 -7.045 2.433 1.00 0.39 852 ARG A C 12
ATOM 14903 O O . ARG A 1 75 ? -3.767 -6.580 3.452 1.00 0.43 852 ARG A O 12
ATOM 14924 N N . LEU A 1 76 ? -5.575 -7.166 2.270 1.00 0.46 853 LEU A N 12
ATOM 14925 C CA . LEU A 1 76 ? -6.493 -6.780 3.321 1.00 0.54 853 LEU A CA 12
ATOM 14926 C C . LEU A 1 76 ? -7.094 -8.011 3.970 1.00 0.63 853 LEU A C 12
ATOM 14927 O O . LEU A 1 76 ? -7.670 -7.931 5.057 1.00 1.15 853 LEU A O 12
ATOM 14943 N N . TYR A 1 77 ? -6.820 -9.158 3.340 1.00 0.99 854 TYR A N 12
ATOM 14944 C CA . TYR A 1 77 ? -7.174 -10.486 3.856 1.00 1.08 854 TYR A CA 12
ATOM 14945 C C . TYR A 1 77 ? -8.544 -10.514 4.541 1.00 1.25 854 TYR A C 12
ATOM 14946 O O . TYR A 1 77 ? -8.651 -11.053 5.661 1.00 1.67 854 TYR A O 12
ATOM 14965 N N . SER A 1 1 ? -8.911 -11.546 1.794 1.00 2.40 778 SER A N 13
ATOM 14966 C CA . SER A 1 1 ? -7.480 -11.597 1.426 1.00 2.10 778 SER A CA 13
ATOM 14967 C C . SER A 1 1 ? -7.305 -11.291 -0.052 1.00 1.16 778 SER A C 13
ATOM 14968 O O . SER A 1 1 ? -6.460 -11.885 -0.723 1.00 1.09 778 SER A O 13
ATOM 14978 N N . GLU A 1 2 ? -8.054 -10.312 -0.545 1.00 0.78 779 GLU A N 13
ATOM 14979 C CA . GLU A 1 2 ? -7.896 -9.891 -1.921 1.00 0.85 779 GLU A CA 13
ATOM 14980 C C . GLU A 1 2 ? -6.567 -9.175 -2.079 1.00 0.75 779 GLU A C 13
ATOM 14981 O O . GLU A 1 2 ? -6.186 -8.351 -1.241 1.00 1.17 779 GLU A O 13
ATOM 14993 N N . ILE A 1 3 ? -5.840 -9.526 -3.119 1.00 0.62 780 ILE A N 13
ATOM 14994 C CA . ILE A 1 3 ? -4.572 -8.888 -3.385 1.00 0.43 780 ILE A CA 13
ATOM 14995 C C . ILE A 1 3 ? -4.808 -7.623 -4.201 1.00 0.37 780 ILE A C 13
ATOM 14996 O O . ILE A 1 3 ? -5.645 -7.594 -5.107 1.00 0.49 780 ILE A O 13
ATOM 15012 N N . PHE A 1 4 ? -4.122 -6.572 -3.827 1.00 0.28 781 PHE A N 13
ATOM 15013 C CA . PHE A 1 4 ? -4.286 -5.284 -4.459 1.00 0.26 781 PHE A CA 13
ATOM 15014 C C . PHE A 1 4 ? -2.923 -4.784 -4.891 1.00 0.22 781 PHE A C 13
ATOM 15015 O O . PHE A 1 4 ? -1.914 -5.165 -4.309 1.00 0.21 781 PHE A O 13
ATOM 15032 N N . THR A 1 5 ? -2.880 -4.099 -6.014 1.00 0.23 782 THR A N 13
ATOM 15033 C CA . THR A 1 5 ? -1.621 -3.732 -6.619 1.00 0.23 782 THR A CA 13
ATOM 15034 C C . THR A 1 5 ? -1.592 -2.239 -6.884 1.00 0.23 782 THR A C 13
ATOM 15035 O O . THR A 1 5 ? -2.575 -1.654 -7.345 1.00 0.25 782 THR A O 13
ATOM 15046 N N . LEU A 1 6 ? -0.521 -1.611 -6.450 1.00 0.22 783 LEU A N 13
ATOM 15047 C CA . LEU A 1 6 ? -0.403 -0.172 -6.504 1.00 0.21 783 LEU A CA 13
ATOM 15048 C C . LEU A 1 6 ? 1.059 0.210 -6.673 1.00 0.21 783 LEU A C 13
ATOM 15049 O O . LEU A 1 6 ? 1.945 -0.478 -6.177 1.00 0.23 783 LEU A O 13
ATOM 15065 N N . LEU A 1 7 ? 1.319 1.275 -7.395 1.00 0.20 784 LEU A N 13
ATOM 15066 C CA . LEU A 1 7 ? 2.681 1.717 -7.609 1.00 0.22 784 LEU A CA 13
ATOM 15067 C C . LEU A 1 7 ? 2.783 3.184 -7.238 1.00 0.21 784 LEU A C 13
ATOM 15068 O O . LEU A 1 7 ? 1.968 3.999 -7.673 1.00 0.23 784 LEU A O 13
ATOM 15084 N N . VAL A 1 8 ? 3.670 3.480 -6.300 1.00 0.22 785 VAL A N 13
ATOM 15085 C CA . VAL A 1 8 ? 3.769 4.818 -5.750 1.00 0.25 785 VAL A CA 13
ATOM 15086 C C . VAL A 1 8 ? 4.299 5.786 -6.809 1.00 0.34 785 VAL A C 13
ATOM 15087 O O . VAL A 1 8 ? 5.272 5.490 -7.505 1.00 0.79 785 VAL A O 13
ATOM 15100 N N . GLU A 1 9 ? 3.533 6.838 -7.062 1.00 0.69 786 GLU A N 13
ATOM 15101 C CA . GLU A 1 9 ? 3.828 7.756 -8.157 1.00 0.81 786 GLU A CA 13
ATOM 15102 C C . GLU A 1 9 ? 5.168 8.448 -7.959 1.00 0.87 786 GLU A C 13
ATOM 15103 O O . GLU A 1 9 ? 5.903 8.680 -8.918 1.00 1.56 786 GLU A O 13
ATOM 15115 N N . LYS A 1 10 ? 5.486 8.778 -6.716 1.00 0.91 787 LYS A N 13
ATOM 15116 C CA . LYS A 1 10 ? 6.744 9.444 -6.413 1.00 1.01 787 LYS A CA 13
ATOM 15117 C C . LYS A 1 10 ? 7.217 9.133 -4.995 1.00 0.96 787 LYS A C 13
ATOM 15118 O O . LYS A 1 10 ? 8.314 8.614 -4.808 1.00 1.58 787 LYS A O 13
ATOM 15137 N N . VAL A 1 11 ? 6.367 9.398 -4.007 1.00 0.66 788 VAL A N 13
ATOM 15138 C CA . VAL A 1 11 ? 6.706 9.151 -2.606 1.00 0.61 788 VAL A CA 13
ATOM 15139 C C . VAL A 1 11 ? 5.456 8.797 -1.800 1.00 0.70 788 VAL A C 13
ATOM 15140 O O . VAL A 1 11 ? 5.334 7.674 -1.317 1.00 1.70 788 VAL A O 13
ATOM 15153 N N . TRP A 1 12 ? 4.547 9.773 -1.656 1.00 0.50 789 TRP A N 13
ATOM 15154 C CA . TRP A 1 12 ? 3.321 9.619 -0.861 1.00 0.33 789 TRP A CA 13
ATOM 15155 C C . TRP A 1 12 ? 3.633 9.660 0.636 1.00 0.29 789 TRP A C 13
ATOM 15156 O O . TRP A 1 12 ? 4.458 8.893 1.127 1.00 0.34 789 TRP A O 13
ATOM 15177 N N . ASN A 1 13 ? 2.927 10.516 1.368 1.00 0.29 790 ASN A N 13
ATOM 15178 C CA . ASN A 1 13 ? 3.109 10.612 2.819 1.00 0.32 790 ASN A CA 13
ATOM 15179 C C . ASN A 1 13 ? 2.566 9.372 3.495 1.00 0.37 790 ASN A C 13
ATOM 15180 O O . ASN A 1 13 ? 3.214 8.765 4.346 1.00 0.82 790 ASN A O 13
ATOM 15191 N N . PHE A 1 14 ? 1.381 9.017 3.046 1.00 0.30 791 PHE A N 13
ATOM 15192 C CA . PHE A 1 14 ? 0.637 7.832 3.484 1.00 0.25 791 PHE A CA 13
ATOM 15193 C C . PHE A 1 14 ? -0.819 8.025 3.119 1.00 0.23 791 PHE A C 13
ATOM 15194 O O . PHE A 1 14 ? -1.445 7.145 2.543 1.00 0.21 791 PHE A O 13
ATOM 15211 N N . ASP A 1 15 ? -1.315 9.233 3.373 1.00 0.26 792 ASP A N 13
ATOM 15212 C CA . ASP A 1 15 ? -2.673 9.610 2.999 1.00 0.29 792 ASP A CA 13
ATOM 15213 C C . ASP A 1 15 ? -2.840 9.477 1.496 1.00 0.25 792 ASP A C 13
ATOM 15214 O O . ASP A 1 15 ? -3.828 8.936 1.013 1.00 0.26 792 ASP A O 13
ATOM 15223 N N . ASP A 1 16 ? -1.814 9.914 0.777 1.00 0.24 793 ASP A N 13
ATOM 15224 C CA . ASP A 1 16 ? -1.767 9.814 -0.679 1.00 0.23 793 ASP A CA 13
ATOM 15225 C C . ASP A 1 16 ? -1.913 8.362 -1.105 1.00 0.19 793 ASP A C 13
ATOM 15226 O O . ASP A 1 16 ? -2.719 8.021 -1.974 1.00 0.18 793 ASP A O 13
ATOM 15235 N N . LEU A 1 17 ? -1.154 7.514 -0.428 1.00 0.18 794 LEU A N 13
ATOM 15236 C CA . LEU A 1 17 ? -1.160 6.082 -0.656 1.00 0.17 794 LEU A CA 13
ATOM 15237 C C . LEU A 1 17 ? -2.522 5.474 -0.311 1.00 0.16 794 LEU A C 13
ATOM 15238 O O . LEU A 1 17 ? -3.103 4.751 -1.119 1.00 0.16 794 LEU A O 13
ATOM 15254 N N . ILE A 1 18 ? -3.065 5.847 0.843 1.00 0.18 795 ILE A N 13
ATOM 15255 C CA . ILE A 1 18 ? -4.385 5.382 1.264 1.00 0.20 795 ILE A CA 13
ATOM 15256 C C . ILE A 1 18 ? -5.467 5.814 0.275 1.00 0.19 795 ILE A C 13
ATOM 15257 O O . ILE A 1 18 ? -6.333 5.021 -0.091 1.00 0.20 795 ILE A O 13
ATOM 15273 N N . MET A 1 19 ? -5.404 7.068 -0.162 1.00 0.22 796 MET A N 13
ATOM 15274 C CA . MET A 1 19 ? -6.382 7.600 -1.107 1.00 0.26 796 MET A CA 13
ATOM 15275 C C . MET A 1 19 ? -6.315 6.871 -2.443 1.00 0.22 796 MET A C 13
ATOM 15276 O O . MET A 1 19 ? -7.346 6.510 -3.004 1.00 0.23 796 MET A O 13
ATOM 15290 N N . ALA A 1 20 ? -5.102 6.600 -2.915 1.00 0.21 797 ALA A N 13
ATOM 15291 C CA . ALA A 1 20 ? -4.916 5.848 -4.150 1.00 0.22 797 ALA A CA 13
ATOM 15292 C C . ALA A 1 20 ? -5.480 4.437 -3.996 1.00 0.21 797 ALA A C 13
ATOM 15293 O O . ALA A 1 20 ? -6.275 3.973 -4.828 1.00 0.26 797 ALA A O 13
ATOM 15300 N N . ILE A 1 21 ? -5.160 3.814 -2.862 1.00 0.20 798 ILE A N 13
ATOM 15301 C CA . ILE A 1 21 ? -5.699 2.505 -2.518 1.00 0.26 798 ILE A CA 13
ATOM 15302 C C . ILE A 1 21 ? -7.223 2.540 -2.499 1.00 0.27 798 ILE A C 13
ATOM 15303 O O . ILE A 1 21 ? -7.883 1.739 -3.155 1.00 0.33 798 ILE A O 13
ATOM 15319 N N . ASN A 1 22 ? -7.771 3.487 -1.750 1.00 0.27 799 ASN A N 13
ATOM 15320 C CA . ASN A 1 22 ? -9.213 3.628 -1.613 1.00 0.33 799 ASN A CA 13
ATOM 15321 C C . ASN A 1 22 ? -9.882 3.922 -2.946 1.00 0.31 799 ASN A C 13
ATOM 15322 O O . ASN A 1 22 ? -10.970 3.424 -3.211 1.00 0.40 799 ASN A O 13
ATOM 15333 N N . SER A 1 23 ? -9.224 4.712 -3.782 1.00 0.30 800 SER A N 13
ATOM 15334 C CA . SER A 1 23 ? -9.756 5.052 -5.095 1.00 0.35 800 SER A CA 13
ATOM 15335 C C . SER A 1 23 ? -9.994 3.790 -5.921 1.00 0.33 800 SER A C 13
ATOM 15336 O O . SER A 1 23 ? -11.094 3.564 -6.427 1.00 0.41 800 SER A O 13
ATOM 15344 N N . LYS A 1 24 ? -8.972 2.949 -6.024 1.00 0.29 801 LYS A N 13
ATOM 15345 C CA . LYS A 1 24 ? -9.102 1.694 -6.758 1.00 0.36 801 LYS A CA 13
ATOM 15346 C C . LYS A 1 24 ? -10.027 0.708 -6.041 1.00 0.43 801 LYS A C 13
ATOM 15347 O O . LYS A 1 24 ? -10.803 -0.002 -6.680 1.00 0.58 801 LYS A O 13
ATOM 15366 N N . ILE A 1 25 ? -9.942 0.657 -4.714 1.00 0.39 802 ILE A N 13
ATOM 15367 C CA . ILE A 1 25 ? -10.781 -0.253 -3.941 1.00 0.52 802 ILE A CA 13
ATOM 15368 C C . ILE A 1 25 ? -12.257 0.124 -4.070 1.00 0.70 802 ILE A C 13
ATOM 15369 O O . ILE A 1 25 ? -13.102 -0.740 -4.274 1.00 1.56 802 ILE A O 13
ATOM 15385 N N . SER A 1 26 ? -12.547 1.418 -4.042 1.00 1.05 803 SER A N 13
ATOM 15386 C CA . SER A 1 26 ? -13.911 1.913 -4.224 1.00 1.14 803 SER A CA 13
ATOM 15387 C C . SER A 1 26 ? -14.387 1.648 -5.649 1.00 1.66 803 SER A C 13
ATOM 15388 O O . SER A 1 26 ? -15.570 1.417 -5.891 1.00 2.28 803 SER A O 13
ATOM 15396 N N . ASN A 1 27 ? -13.441 1.651 -6.579 1.00 2.33 804 ASN A N 13
ATOM 15397 C CA . ASN A 1 27 ? -13.718 1.356 -7.978 1.00 3.40 804 ASN A CA 13
ATOM 15398 C C . ASN A 1 27 ? -14.343 -0.022 -8.107 1.00 3.88 804 ASN A C 13
ATOM 15399 O O . ASN A 1 27 ? -15.395 -0.192 -8.719 1.00 4.66 804 ASN A O 13
ATOM 15410 N N . THR A 1 28 ? -13.646 -1.006 -7.573 1.00 3.74 805 THR A N 13
ATOM 15411 C CA . THR A 1 28 ? -14.064 -2.387 -7.686 1.00 4.53 805 THR A CA 13
ATOM 15412 C C . THR A 1 28 ? -15.136 -2.725 -6.637 1.00 4.65 805 THR A C 13
ATOM 15413 O O . THR A 1 28 ? -16.101 -3.435 -6.927 1.00 5.32 805 THR A O 13
ATOM 15424 N N . HIS A 1 29 ? -15.043 -2.084 -5.477 1.00 4.26 806 HIS A N 13
ATOM 15425 C CA . HIS A 1 29 ? -16.077 -2.184 -4.452 1.00 4.59 806 HIS A CA 13
ATOM 15426 C C . HIS A 1 29 ? -16.972 -0.945 -4.504 1.00 4.36 806 HIS A C 13
ATOM 15427 O O . HIS A 1 29 ? -17.511 -0.615 -5.561 1.00 4.80 806 HIS A O 13
ATOM 15442 N N . ASN A 1 30 ? -17.061 -0.226 -3.385 1.00 4.08 807 ASN A N 13
ATOM 15443 C CA . ASN A 1 30 ? -17.807 1.017 -3.311 1.00 4.33 807 ASN A CA 13
ATOM 15444 C C . ASN A 1 30 ? -17.538 1.676 -1.968 1.00 3.86 807 ASN A C 13
ATOM 15445 O O . ASN A 1 30 ? -17.407 0.985 -0.957 1.00 4.10 807 ASN A O 13
ATOM 15456 N N . ASN A 1 31 ? -17.372 2.996 -1.989 1.00 3.63 808 ASN A N 13
ATOM 15457 C CA . ASN A 1 31 ? -17.081 3.793 -0.790 1.00 3.49 808 ASN A CA 13
ATOM 15458 C C . ASN A 1 31 ? -15.652 3.552 -0.315 1.00 2.65 808 ASN A C 13
ATOM 15459 O O . ASN A 1 31 ? -15.178 2.416 -0.277 1.00 3.08 808 ASN A O 13
ATOM 15470 N N . ASN A 1 32 ? -14.954 4.622 0.033 1.00 1.96 809 ASN A N 13
ATOM 15471 C CA . ASN A 1 32 ? -13.585 4.500 0.517 1.00 1.56 809 ASN A CA 13
ATOM 15472 C C . ASN A 1 32 ? -13.584 3.998 1.957 1.00 1.72 809 ASN A C 13
ATOM 15473 O O . ASN A 1 32 ? -13.270 2.835 2.215 1.00 2.42 809 ASN A O 13
ATOM 15484 N N . ILE A 1 33 ? -13.967 4.892 2.874 1.00 1.83 810 ILE A N 13
ATOM 15485 C CA . ILE A 1 33 ? -14.047 4.616 4.311 1.00 2.18 810 ILE A CA 13
ATOM 15486 C C . ILE A 1 33 ? -12.661 4.429 4.914 1.00 1.94 810 ILE A C 13
ATOM 15487 O O . ILE A 1 33 ? -12.223 5.209 5.763 1.00 2.25 810 ILE A O 13
ATOM 15503 N N . SER A 1 34 ? -11.990 3.407 4.418 1.00 1.61 811 SER A N 13
ATOM 15504 C CA . SER A 1 34 ? -10.651 3.010 4.842 1.00 1.34 811 SER A CA 13
ATOM 15505 C C . SER A 1 34 ? -10.381 1.604 4.320 1.00 1.12 811 SER A C 13
ATOM 15506 O O . SER A 1 34 ? -11.301 0.790 4.240 1.00 1.24 811 SER A O 13
ATOM 15514 N N . PRO A 1 35 ? -9.134 1.286 3.940 1.00 0.88 812 PRO A N 13
ATOM 15515 C CA . PRO A 1 35 ? -8.780 -0.039 3.435 1.00 0.80 812 PRO A CA 13
ATOM 15516 C C . PRO A 1 35 ? -8.672 -1.065 4.565 1.00 0.77 812 PRO A C 13
ATOM 15517 O O . PRO A 1 35 ? -7.640 -1.709 4.730 1.00 0.82 812 PRO A O 13
ATOM 15528 N N . ILE A 1 36 ? -9.715 -1.128 5.399 1.00 0.87 813 ILE A N 13
ATOM 15529 C CA . ILE A 1 36 ? -9.762 -2.013 6.572 1.00 0.96 813 ILE A CA 13
ATOM 15530 C C . ILE A 1 36 ? -8.765 -1.559 7.654 1.00 0.96 813 ILE A C 13
ATOM 15531 O O . ILE A 1 36 ? -8.752 -2.099 8.754 1.00 1.64 813 ILE A O 13
ATOM 15547 N N . THR A 1 37 ? -7.904 -0.599 7.290 1.00 0.83 814 THR A N 13
ATOM 15548 C CA . THR A 1 37 ? -6.826 -0.049 8.135 1.00 0.84 814 THR A CA 13
ATOM 15549 C C . THR A 1 37 ? -5.726 -1.075 8.425 1.00 0.71 814 THR A C 13
ATOM 15550 O O . THR A 1 37 ? -4.546 -0.729 8.444 1.00 1.08 814 THR A O 13
ATOM 15561 N N . LYS A 1 38 ? -6.102 -2.341 8.535 1.00 0.61 815 LYS A N 13
ATOM 15562 C CA . LYS A 1 38 ? -5.143 -3.428 8.719 1.00 0.82 815 LYS A CA 13
ATOM 15563 C C . LYS A 1 38 ? -4.493 -3.806 7.389 1.00 0.88 815 LYS A C 13
ATOM 15564 O O . LYS A 1 38 ? -4.573 -4.954 6.951 1.00 1.68 815 LYS A O 13
ATOM 15583 N N . ILE A 1 39 ? -3.921 -2.823 6.716 1.00 0.43 816 ILE A N 13
ATOM 15584 C CA . ILE A 1 39 ? -3.326 -3.047 5.413 1.00 0.34 816 ILE A CA 13
ATOM 15585 C C . ILE A 1 39 ? -1.974 -3.743 5.531 1.00 0.30 816 ILE A C 13
ATOM 15586 O O . ILE A 1 39 ? -1.143 -3.414 6.390 1.00 0.33 816 ILE A O 13
ATOM 15602 N N . LYS A 1 40 ? -1.717 -4.619 4.581 1.00 0.26 817 LYS A N 13
ATOM 15603 C CA . LYS A 1 40 ? -0.451 -5.309 4.491 1.00 0.24 817 LYS A CA 13
ATOM 15604 C C . LYS A 1 40 ? 0.083 -5.112 3.092 1.00 0.23 817 LYS A C 13
ATOM 15605 O O . LYS A 1 40 ? -0.694 -4.928 2.162 1.00 0.24 817 LYS A O 13
ATOM 15624 N N . TYR A 1 41 ? 1.379 -4.924 2.981 1.00 0.20 818 TYR A N 13
ATOM 15625 C CA . TYR A 1 41 ? 1.954 -4.465 1.740 1.00 0.19 818 TYR A CA 13
ATOM 15626 C C . TYR A 1 41 ? 3.085 -5.366 1.286 1.00 0.18 818 TYR A C 13
ATOM 15627 O O . TYR A 1 41 ? 3.744 -6.026 2.085 1.00 0.19 818 TYR A O 13
ATOM 15645 N N . GLN A 1 42 ? 3.199 -5.486 -0.012 1.00 0.17 819 GLN A N 13
ATOM 15646 C CA . GLN A 1 42 ? 4.166 -6.364 -0.625 1.00 0.19 819 GLN A CA 13
ATOM 15647 C C . GLN A 1 42 ? 4.985 -5.598 -1.640 1.00 0.19 819 GLN A C 13
ATOM 15648 O O . GLN A 1 42 ? 4.489 -4.672 -2.273 1.00 0.18 819 GLN A O 13
ATOM 15662 N N . ASP A 1 43 ? 6.246 -5.959 -1.758 1.00 0.22 820 ASP A N 13
ATOM 15663 C CA . ASP A 1 43 ? 7.165 -5.239 -2.611 1.00 0.24 820 ASP A CA 13
ATOM 15664 C C . ASP A 1 43 ? 7.826 -6.203 -3.579 1.00 0.28 820 ASP A C 13
ATOM 15665 O O . ASP A 1 43 ? 8.005 -7.389 -3.256 1.00 0.38 820 ASP A O 13
ATOM 15674 N N . GLU A 1 44 ? 7.995 -5.742 -4.825 1.00 0.28 821 GLU A N 13
ATOM 15675 C CA . GLU A 1 44 ? 8.536 -6.571 -5.905 1.00 0.38 821 GLU A CA 13
ATOM 15676 C C . GLU A 1 44 ? 7.660 -7.799 -6.134 1.00 0.85 821 GLU A C 13
ATOM 15677 O O . GLU A 1 44 ? 8.146 -8.838 -6.571 1.00 0.63 821 GLU A O 13
ATOM 15689 N N . ASP A 1 45 ? 6.387 -7.675 -5.742 1.00 1.90 822 ASP A N 13
ATOM 15690 C CA . ASP A 1 45 ? 5.403 -8.769 -5.797 1.00 2.86 822 ASP A CA 13
ATOM 15691 C C . ASP A 1 45 ? 5.991 -10.108 -5.342 1.00 2.24 822 ASP A C 13
ATOM 15692 O O . ASP A 1 45 ? 5.710 -11.155 -5.924 1.00 2.49 822 ASP A O 13
ATOM 15701 N N . GLY A 1 46 ? 6.783 -10.071 -4.272 1.00 1.39 823 GLY A N 13
ATOM 15702 C CA . GLY A 1 46 ? 7.420 -11.280 -3.799 1.00 0.79 823 GLY A CA 13
ATOM 15703 C C . GLY A 1 46 ? 7.401 -11.447 -2.289 1.00 0.74 823 GLY A C 13
ATOM 15704 O O . GLY A 1 46 ? 7.449 -12.573 -1.794 1.00 0.91 823 GLY A O 13
ATOM 15708 N N . ASP A 1 47 ? 7.419 -10.345 -1.549 1.00 0.55 824 ASP A N 13
ATOM 15709 C CA . ASP A 1 47 ? 7.518 -10.413 -0.085 1.00 0.53 824 ASP A CA 13
ATOM 15710 C C . ASP A 1 47 ? 6.409 -9.601 0.570 1.00 0.40 824 ASP A C 13
ATOM 15711 O O . ASP A 1 47 ? 5.947 -8.624 -0.002 1.00 0.32 824 ASP A O 13
ATOM 15720 N N . PHE A 1 48 ? 5.930 -10.056 1.726 1.00 0.43 825 PHE A N 13
ATOM 15721 C CA . PHE A 1 48 ? 4.753 -9.457 2.358 1.00 0.38 825 PHE A CA 13
ATOM 15722 C C . PHE A 1 48 ? 5.068 -9.015 3.782 1.00 0.40 825 PHE A C 13
ATOM 15723 O O . PHE A 1 48 ? 5.767 -9.702 4.529 1.00 0.47 825 PHE A O 13
ATOM 15740 N N . VAL A 1 49 ? 4.671 -7.788 4.067 1.00 0.35 826 VAL A N 13
ATOM 15741 C CA . VAL A 1 49 ? 4.998 -7.091 5.303 1.00 0.39 826 VAL A CA 13
ATOM 15742 C C . VAL A 1 49 ? 3.864 -6.116 5.634 1.00 0.31 826 VAL A C 13
ATOM 15743 O O . VAL A 1 49 ? 3.113 -5.741 4.745 1.00 0.29 826 VAL A O 13
ATOM 15756 N N . VAL A 1 50 ? 3.603 -5.862 6.906 1.00 0.33 827 VAL A N 13
ATOM 15757 C CA . VAL A 1 50 ? 2.386 -5.146 7.287 1.00 0.32 827 VAL A CA 13
ATOM 15758 C C . VAL A 1 50 ? 2.724 -3.893 8.081 1.00 0.35 827 VAL A C 13
ATOM 15759 O O . VAL A 1 50 ? 3.770 -3.818 8.728 1.00 0.40 827 VAL A O 13
ATOM 15772 N N . LEU A 1 51 ? 1.949 -2.838 7.837 1.00 0.34 828 LEU A N 13
ATOM 15773 C CA . LEU A 1 51 ? 2.304 -1.519 8.334 1.00 0.38 828 LEU A CA 13
ATOM 15774 C C . LEU A 1 51 ? 1.152 -0.882 9.097 1.00 0.44 828 LEU A C 13
ATOM 15775 O O . LEU A 1 51 ? -0.017 -1.132 8.802 1.00 0.48 828 LEU A O 13
ATOM 15791 N N . GLY A 1 52 ? 1.495 -0.060 10.079 1.00 0.53 829 GLY A N 13
ATOM 15792 C CA . GLY A 1 52 ? 0.485 0.624 10.857 1.00 0.63 829 GLY A CA 13
ATOM 15793 C C . GLY A 1 52 ? 1.080 1.511 11.927 1.00 0.73 829 GLY A C 13
ATOM 15794 O O . GLY A 1 52 ? 0.504 1.664 13.005 1.00 1.20 829 GLY A O 13
ATOM 15798 N N . SER A 1 53 ? 2.220 2.120 11.624 1.00 0.74 830 SER A N 13
ATOM 15799 C CA . SER A 1 53 ? 2.882 3.015 12.564 1.00 0.85 830 SER A CA 13
ATOM 15800 C C . SER A 1 53 ? 3.824 3.982 11.844 1.00 0.98 830 SER A C 13
ATOM 15801 O O . SER A 1 53 ? 4.834 4.409 12.407 1.00 1.93 830 SER A O 13
ATOM 15809 N N . ASP A 1 54 ? 3.407 4.412 10.653 1.00 0.62 831 ASP A N 13
ATOM 15810 C CA . ASP A 1 54 ? 4.103 5.445 9.863 1.00 0.62 831 ASP A CA 13
ATOM 15811 C C . ASP A 1 54 ? 5.472 4.997 9.344 1.00 0.58 831 ASP A C 13
ATOM 15812 O O . ASP A 1 54 ? 5.724 5.047 8.139 1.00 0.97 831 ASP A O 13
ATOM 15821 N N . GLU A 1 55 ? 6.378 4.647 10.251 1.00 0.50 832 GLU A N 13
ATOM 15822 C CA . GLU A 1 55 ? 7.758 4.327 9.884 1.00 0.44 832 GLU A CA 13
ATOM 15823 C C . GLU A 1 55 ? 7.823 3.151 8.921 1.00 0.34 832 GLU A C 13
ATOM 15824 O O . GLU A 1 55 ? 8.703 3.091 8.063 1.00 0.34 832 GLU A O 13
ATOM 15836 N N . ASP A 1 56 ? 6.848 2.260 9.029 1.00 0.32 833 ASP A N 13
ATOM 15837 C CA . ASP A 1 56 ? 6.747 1.111 8.135 1.00 0.29 833 ASP A CA 13
ATOM 15838 C C . ASP A 1 56 ? 6.663 1.581 6.686 1.00 0.24 833 ASP A C 13
ATOM 15839 O O . ASP A 1 56 ? 7.345 1.058 5.805 1.00 0.23 833 ASP A O 13
ATOM 15848 N N . TRP A 1 57 ? 5.865 2.617 6.456 1.00 0.22 834 TRP A N 13
ATOM 15849 C CA . TRP A 1 57 ? 5.739 3.194 5.130 1.00 0.20 834 TRP A CA 13
ATOM 15850 C C . TRP A 1 57 ? 7.037 3.879 4.718 1.00 0.19 834 TRP A C 13
ATOM 15851 O O . TRP A 1 57 ? 7.457 3.779 3.567 1.00 0.18 834 TRP A O 13
ATOM 15872 N N . ASN A 1 58 ? 7.670 4.573 5.659 1.00 0.22 835 ASN A N 13
ATOM 15873 C CA . ASN A 1 58 ? 8.918 5.274 5.371 1.00 0.25 835 ASN A CA 13
ATOM 15874 C C . ASN A 1 58 ? 9.976 4.309 4.857 1.00 0.21 835 ASN A C 13
ATOM 15875 O O . ASN A 1 58 ? 10.528 4.502 3.771 1.00 0.21 835 ASN A O 13
ATOM 15886 N N . VAL A 1 59 ? 10.182 3.221 5.586 1.00 0.22 836 VAL A N 13
ATOM 15887 C CA . VAL A 1 59 ? 11.137 2.214 5.165 1.00 0.25 836 VAL A CA 13
ATOM 15888 C C . VAL A 1 59 ? 10.706 1.560 3.852 1.00 0.19 836 VAL A C 13
ATOM 15889 O O . VAL A 1 59 ? 11.544 1.282 3.004 1.00 0.19 836 VAL A O 13
ATOM 15902 N N . ALA A 1 60 ? 9.398 1.354 3.665 1.00 0.16 837 ALA A N 13
ATOM 15903 C CA . ALA A 1 60 ? 8.897 0.772 2.419 1.00 0.15 837 ALA A CA 13
ATOM 15904 C C . ALA A 1 60 ? 9.258 1.641 1.213 1.00 0.15 837 ALA A C 13
ATOM 15905 O O . ALA A 1 60 ? 9.782 1.137 0.220 1.00 0.19 837 ALA A O 13
ATOM 15912 N N . LYS A 1 61 ? 8.991 2.945 1.306 1.00 0.14 838 LYS A N 13
ATOM 15913 C CA . LYS A 1 61 ? 9.310 3.870 0.217 1.00 0.19 838 LYS A CA 13
ATOM 15914 C C . LYS A 1 61 ? 10.800 3.839 -0.097 1.00 0.20 838 LYS A C 13
ATOM 15915 O O . LYS A 1 61 ? 11.200 3.655 -1.253 1.00 0.24 838 LYS A O 13
ATOM 15934 N N . GLU A 1 62 ? 11.615 4.002 0.947 1.00 0.21 839 GLU A N 13
ATOM 15935 C CA . GLU A 1 62 ? 13.065 3.974 0.802 1.00 0.26 839 GLU A CA 13
ATOM 15936 C C . GLU A 1 62 ? 13.518 2.645 0.218 1.00 0.27 839 GLU A C 13
ATOM 15937 O O . GLU A 1 62 ? 14.339 2.611 -0.692 1.00 0.31 839 GLU A O 13
ATOM 15949 N N . MET A 1 63 ? 12.912 1.567 0.689 1.00 0.27 840 MET A N 13
ATOM 15950 C CA . MET A 1 63 ? 13.189 0.230 0.181 1.00 0.31 840 MET A CA 13
ATOM 15951 C C . MET A 1 63 ? 13.006 0.169 -1.334 1.00 0.34 840 MET A C 13
ATOM 15952 O O . MET A 1 63 ? 13.894 -0.276 -2.053 1.00 0.40 840 MET A O 13
ATOM 15966 N N . LEU A 1 64 ? 11.869 0.652 -1.816 1.00 0.30 841 LEU A N 13
ATOM 15967 C CA . LEU A 1 64 ? 11.579 0.644 -3.243 1.00 0.35 841 LEU A CA 13
ATOM 15968 C C . LEU A 1 64 ? 12.628 1.434 -4.021 1.00 0.39 841 LEU A C 13
ATOM 15969 O O . LEU A 1 64 ? 13.282 0.904 -4.923 1.00 0.50 841 LEU A O 13
ATOM 15985 N N . ALA A 1 65 ? 12.779 2.703 -3.661 1.00 0.36 842 ALA A N 13
ATOM 15986 C CA . ALA A 1 65 ? 13.675 3.607 -4.374 1.00 0.44 842 ALA A CA 13
ATOM 15987 C C . ALA A 1 65 ? 15.136 3.179 -4.271 1.00 0.52 842 ALA A C 13
ATOM 15988 O O . ALA A 1 65 ? 15.864 3.188 -5.265 1.00 0.61 842 ALA A O 13
ATOM 15995 N N . GLU A 1 66 ? 15.574 2.857 -3.064 1.00 0.53 843 GLU A N 13
ATOM 15996 C CA . GLU A 1 66 ? 16.961 2.484 -2.827 1.00 0.66 843 GLU A CA 13
ATOM 15997 C C . GLU A 1 66 ? 17.308 1.175 -3.526 1.00 0.71 843 GLU A C 13
ATOM 15998 O O . GLU A 1 66 ? 18.371 1.056 -4.139 1.00 0.81 843 GLU A O 13
ATOM 16010 N N . ASN A 1 67 ? 16.453 0.170 -3.368 1.00 0.67 844 ASN A N 13
ATOM 16011 C CA . ASN A 1 67 ? 16.731 -1.149 -3.929 1.00 0.80 844 ASN A CA 13
ATOM 16012 C C . ASN A 1 67 ? 16.673 -1.129 -5.448 1.00 0.79 844 ASN A C 13
ATOM 16013 O O . ASN A 1 67 ? 17.688 -1.384 -6.097 1.00 1.11 844 ASN A O 13
ATOM 16024 N N . ASN A 1 68 ? 15.514 -0.730 -6.000 1.00 0.62 845 ASN A N 13
ATOM 16025 C CA . ASN A 1 68 ? 15.325 -0.622 -7.459 1.00 0.71 845 ASN A CA 13
ATOM 16026 C C . ASN A 1 68 ? 13.846 -0.592 -7.819 1.00 0.61 845 ASN A C 13
ATOM 16027 O O . ASN A 1 68 ? 13.480 -0.158 -8.911 1.00 0.71 845 ASN A O 13
ATOM 16038 N N . GLU A 1 69 ? 13.030 -1.241 -6.999 1.00 0.55 846 GLU A N 13
ATOM 16039 C CA . GLU A 1 69 ? 11.642 -1.476 -7.356 1.00 0.63 846 GLU A CA 13
ATOM 16040 C C . GLU A 1 69 ? 10.767 -0.261 -7.049 1.00 0.73 846 GLU A C 13
ATOM 16041 O O . GLU A 1 69 ? 11.252 0.866 -6.943 1.00 1.49 846 GLU A O 13
ATOM 16053 N N . LYS A 1 70 ? 9.473 -0.511 -6.919 1.00 0.42 847 LYS A N 13
ATOM 16054 C CA . LYS A 1 70 ? 8.486 0.523 -6.655 1.00 0.37 847 LYS A CA 13
ATOM 16055 C C . LYS A 1 70 ? 7.121 -0.135 -6.470 1.00 0.35 847 LYS A C 13
ATOM 16056 O O . LYS A 1 70 ? 6.240 0.413 -5.809 1.00 0.44 847 LYS A O 13
ATOM 16075 N N . PHE A 1 71 ? 6.947 -1.287 -7.127 1.00 0.32 848 PHE A N 13
ATOM 16076 C CA . PHE A 1 71 ? 5.695 -2.037 -7.085 1.00 0.30 848 PHE A CA 13
ATOM 16077 C C . PHE A 1 71 ? 5.293 -2.350 -5.658 1.00 0.24 848 PHE A C 13
ATOM 16078 O O . PHE A 1 71 ? 6.078 -2.922 -4.889 1.00 0.21 848 PHE A O 13
ATOM 16095 N N . LEU A 1 72 ? 4.038 -2.081 -5.351 1.00 0.22 849 LEU A N 13
ATOM 16096 C CA . LEU A 1 72 ? 3.496 -2.370 -4.047 1.00 0.18 849 LEU A CA 13
ATOM 16097 C C . LEU A 1 72 ? 2.206 -3.169 -4.182 1.00 0.17 849 LEU A C 13
ATOM 16098 O O . LEU A 1 72 ? 1.454 -3.013 -5.143 1.00 0.19 849 LEU A O 13
ATOM 16114 N N . ASN A 1 73 ? 1.998 -4.060 -3.241 1.00 0.16 850 ASN A N 13
ATOM 16115 C CA . ASN A 1 73 ? 0.828 -4.922 -3.221 1.00 0.17 850 ASN A CA 13
ATOM 16116 C C . ASN A 1 73 ? 0.183 -4.814 -1.859 1.00 0.17 850 ASN A C 13
ATOM 16117 O O . ASN A 1 73 ? 0.867 -4.527 -0.887 1.00 0.16 850 ASN A O 13
ATOM 16128 N N . ILE A 1 74 ? -1.130 -4.894 -1.801 1.00 0.18 851 ILE A N 13
ATOM 16129 C CA . ILE A 1 74 ? -1.833 -4.679 -0.547 1.00 0.21 851 ILE A CA 13
ATOM 16130 C C . ILE A 1 74 ? -2.764 -5.838 -0.267 1.00 0.24 851 ILE A C 13
ATOM 16131 O O . ILE A 1 74 ? -3.618 -6.166 -1.088 1.00 0.26 851 ILE A O 13
ATOM 16147 N N . ARG A 1 75 ? -2.682 -6.371 0.934 1.00 0.30 852 ARG A N 13
ATOM 16148 C CA . ARG A 1 75 ? -3.631 -7.359 1.369 1.00 0.37 852 ARG A CA 13
ATOM 16149 C C . ARG A 1 75 ? -4.563 -6.759 2.402 1.00 0.39 852 ARG A C 13
ATOM 16150 O O . ARG A 1 75 ? -4.110 -6.244 3.426 1.00 0.43 852 ARG A O 13
ATOM 16171 N N . LEU A 1 76 ? -5.850 -6.932 2.195 1.00 0.46 853 LEU A N 13
ATOM 16172 C CA . LEU A 1 76 ? -6.825 -6.548 3.194 1.00 0.54 853 LEU A CA 13
ATOM 16173 C C . LEU A 1 76 ? -7.178 -7.777 4.017 1.00 0.63 853 LEU A C 13
ATOM 16174 O O . LEU A 1 76 ? -7.366 -8.862 3.458 1.00 1.15 853 LEU A O 13
ATOM 16190 N N . TYR A 1 77 ? -7.200 -7.644 5.331 1.00 0.99 854 TYR A N 13
ATOM 16191 C CA . TYR A 1 77 ? -7.478 -8.778 6.192 1.00 1.08 854 TYR A CA 13
ATOM 16192 C C . TYR A 1 77 ? -8.089 -8.303 7.498 1.00 1.25 854 TYR A C 13
ATOM 16193 O O . TYR A 1 77 ? -8.024 -7.091 7.770 1.00 1.67 854 TYR A O 13
ATOM 16212 N N . SER A 1 1 ? -7.497 -12.341 2.610 1.00 2.40 778 SER A N 14
ATOM 16213 C CA . SER A 1 1 ? -6.192 -12.184 1.932 1.00 2.10 778 SER A CA 14
ATOM 16214 C C . SER A 1 1 ? -6.368 -11.663 0.511 1.00 1.16 778 SER A C 14
ATOM 16215 O O . SER A 1 1 ? -5.660 -12.079 -0.407 1.00 1.09 778 SER A O 14
ATOM 16225 N N . GLU A 1 2 ? -7.244 -10.678 0.349 1.00 0.78 779 GLU A N 14
ATOM 16226 C CA . GLU A 1 2 ? -7.427 -10.039 -0.943 1.00 0.85 779 GLU A CA 14
ATOM 16227 C C . GLU A 1 2 ? -6.175 -9.268 -1.326 1.00 0.75 779 GLU A C 14
ATOM 16228 O O . GLU A 1 2 ? -5.573 -8.589 -0.491 1.00 1.17 779 GLU A O 14
ATOM 16240 N N . ILE A 1 3 ? -5.732 -9.460 -2.554 1.00 0.62 780 ILE A N 14
ATOM 16241 C CA . ILE A 1 3 ? -4.524 -8.819 -3.032 1.00 0.43 780 ILE A CA 14
ATOM 16242 C C . ILE A 1 3 ? -4.861 -7.566 -3.831 1.00 0.37 780 ILE A C 14
ATOM 16243 O O . ILE A 1 3 ? -5.808 -7.543 -4.618 1.00 0.49 780 ILE A O 14
ATOM 16259 N N . PHE A 1 4 ? -4.086 -6.532 -3.604 1.00 0.28 781 PHE A N 14
ATOM 16260 C CA . PHE A 1 4 ? -4.232 -5.268 -4.297 1.00 0.26 781 PHE A CA 14
ATOM 16261 C C . PHE A 1 4 ? -2.878 -4.882 -4.862 1.00 0.22 781 PHE A C 14
ATOM 16262 O O . PHE A 1 4 ? -1.848 -5.263 -4.311 1.00 0.21 781 PHE A O 14
ATOM 16279 N N . THR A 1 5 ? -2.872 -4.243 -6.015 1.00 0.23 782 THR A N 14
ATOM 16280 C CA . THR A 1 5 ? -1.630 -3.935 -6.695 1.00 0.23 782 THR A CA 14
ATOM 16281 C C . THR A 1 5 ? -1.570 -2.450 -7.009 1.00 0.23 782 THR A C 14
ATOM 16282 O O . THR A 1 5 ? -2.551 -1.856 -7.463 1.00 0.25 782 THR A O 14
ATOM 16293 N N . LEU A 1 6 ? -0.490 -1.828 -6.579 1.00 0.22 783 LEU A N 14
ATOM 16294 C CA . LEU A 1 6 ? -0.359 -0.388 -6.634 1.00 0.21 783 LEU A CA 14
ATOM 16295 C C . LEU A 1 6 ? 1.111 -0.027 -6.797 1.00 0.21 783 LEU A C 14
ATOM 16296 O O . LEU A 1 6 ? 1.977 -0.748 -6.321 1.00 0.23 783 LEU A O 14
ATOM 16312 N N . LEU A 1 7 ? 1.409 1.039 -7.509 1.00 0.20 784 LEU A N 14
ATOM 16313 C CA . LEU A 1 7 ? 2.798 1.402 -7.738 1.00 0.22 784 LEU A CA 14
ATOM 16314 C C . LEU A 1 7 ? 3.025 2.839 -7.320 1.00 0.21 784 LEU A C 14
ATOM 16315 O O . LEU A 1 7 ? 2.308 3.743 -7.750 1.00 0.23 784 LEU A O 14
ATOM 16331 N N . VAL A 1 8 ? 3.966 3.012 -6.400 1.00 0.22 785 VAL A N 14
ATOM 16332 C CA . VAL A 1 8 ? 4.261 4.307 -5.802 1.00 0.25 785 VAL A CA 14
ATOM 16333 C C . VAL A 1 8 ? 4.943 5.247 -6.800 1.00 0.34 785 VAL A C 14
ATOM 16334 O O . VAL A 1 8 ? 6.137 5.534 -6.703 1.00 0.79 785 VAL A O 14
ATOM 16347 N N . GLU A 1 9 ? 4.166 5.676 -7.793 1.00 0.69 786 GLU A N 14
ATOM 16348 C CA . GLU A 1 9 ? 4.648 6.544 -8.859 1.00 0.81 786 GLU A CA 14
ATOM 16349 C C . GLU A 1 9 ? 5.386 7.744 -8.283 1.00 0.87 786 GLU A C 14
ATOM 16350 O O . GLU A 1 9 ? 6.562 7.960 -8.572 1.00 1.56 786 GLU A O 14
ATOM 16362 N N . LYS A 1 10 ? 4.745 8.406 -7.339 1.00 0.91 787 LYS A N 14
ATOM 16363 C CA . LYS A 1 10 ? 5.395 9.450 -6.581 1.00 1.01 787 LYS A CA 14
ATOM 16364 C C . LYS A 1 10 ? 5.526 8.984 -5.141 1.00 0.96 787 LYS A C 14
ATOM 16365 O O . LYS A 1 10 ? 4.757 8.127 -4.698 1.00 1.58 787 LYS A O 14
ATOM 16384 N N . VAL A 1 11 ? 6.566 9.438 -4.462 1.00 0.66 788 VAL A N 14
ATOM 16385 C CA . VAL A 1 11 ? 6.823 9.018 -3.091 1.00 0.61 788 VAL A CA 14
ATOM 16386 C C . VAL A 1 11 ? 5.702 9.487 -2.161 1.00 0.70 788 VAL A C 14
ATOM 16387 O O . VAL A 1 11 ? 5.698 10.624 -1.686 1.00 1.70 788 VAL A O 14
ATOM 16400 N N . TRP A 1 12 ? 4.682 8.649 -2.041 1.00 0.50 789 TRP A N 14
ATOM 16401 C CA . TRP A 1 12 ? 3.477 8.976 -1.290 1.00 0.33 789 TRP A CA 14
ATOM 16402 C C . TRP A 1 12 ? 3.761 9.142 0.199 1.00 0.29 789 TRP A C 14
ATOM 16403 O O . TRP A 1 12 ? 4.389 8.282 0.816 1.00 0.34 789 TRP A O 14
ATOM 16424 N N . ASN A 1 13 ? 3.188 10.183 0.792 1.00 0.29 790 ASN A N 14
ATOM 16425 C CA . ASN A 1 13 ? 3.311 10.420 2.232 1.00 0.32 790 ASN A CA 14
ATOM 16426 C C . ASN A 1 13 ? 2.284 9.582 3.005 1.00 0.37 790 ASN A C 14
ATOM 16427 O O . ASN A 1 13 ? 1.621 10.073 3.917 1.00 0.82 790 ASN A O 14
ATOM 16438 N N . PHE A 1 14 ? 2.139 8.322 2.586 1.00 0.30 791 PHE A N 14
ATOM 16439 C CA . PHE A 1 14 ? 1.190 7.359 3.170 1.00 0.25 791 PHE A CA 14
ATOM 16440 C C . PHE A 1 14 ? -0.267 7.742 2.905 1.00 0.23 791 PHE A C 14
ATOM 16441 O O . PHE A 1 14 ? -1.024 6.933 2.385 1.00 0.21 791 PHE A O 14
ATOM 16458 N N . ASP A 1 15 ? -0.645 8.980 3.198 1.00 0.26 792 ASP A N 14
ATOM 16459 C CA . ASP A 1 15 ? -2.006 9.447 2.933 1.00 0.29 792 ASP A CA 14
ATOM 16460 C C . ASP A 1 15 ? -2.320 9.352 1.447 1.00 0.25 792 ASP A C 14
ATOM 16461 O O . ASP A 1 15 ? -3.387 8.884 1.055 1.00 0.26 792 ASP A O 14
ATOM 16470 N N . ASP A 1 16 ? -1.352 9.736 0.624 1.00 0.24 793 ASP A N 14
ATOM 16471 C CA . ASP A 1 16 ? -1.490 9.659 -0.828 1.00 0.23 793 ASP A CA 14
ATOM 16472 C C . ASP A 1 16 ? -1.673 8.212 -1.261 1.00 0.19 793 ASP A C 14
ATOM 16473 O O . ASP A 1 16 ? -2.525 7.888 -2.092 1.00 0.18 793 ASP A O 14
ATOM 16482 N N . LEU A 1 17 ? -0.891 7.347 -0.635 1.00 0.18 794 LEU A N 14
ATOM 16483 C CA . LEU A 1 17 ? -0.956 5.916 -0.863 1.00 0.17 794 LEU A CA 14
ATOM 16484 C C . LEU A 1 17 ? -2.322 5.370 -0.446 1.00 0.16 794 LEU A C 14
ATOM 16485 O O . LEU A 1 17 ? -2.971 4.661 -1.211 1.00 0.16 794 LEU A O 14
ATOM 16501 N N . ILE A 1 18 ? -2.794 5.806 0.717 1.00 0.18 795 ILE A N 14
ATOM 16502 C CA . ILE A 1 18 ? -4.119 5.442 1.209 1.00 0.20 795 ILE A CA 14
ATOM 16503 C C . ILE A 1 18 ? -5.209 5.887 0.236 1.00 0.19 795 ILE A C 14
ATOM 16504 O O . ILE A 1 18 ? -6.113 5.116 -0.085 1.00 0.20 795 ILE A O 14
ATOM 16520 N N . MET A 1 19 ? -5.099 7.117 -0.251 1.00 0.22 796 MET A N 14
ATOM 16521 C CA . MET A 1 19 ? -6.067 7.660 -1.201 1.00 0.26 796 MET A CA 14
ATOM 16522 C C . MET A 1 19 ? -6.119 6.818 -2.470 1.00 0.22 796 MET A C 14
ATOM 16523 O O . MET A 1 19 ? -7.200 6.474 -2.952 1.00 0.23 796 MET A O 14
ATOM 16537 N N . ALA A 1 20 ? -4.951 6.437 -2.973 1.00 0.21 797 ALA A N 14
ATOM 16538 C CA . ALA A 1 20 ? -4.868 5.584 -4.155 1.00 0.22 797 ALA A CA 14
ATOM 16539 C C . ALA A 1 20 ? -5.492 4.217 -3.881 1.00 0.21 797 ALA A C 14
ATOM 16540 O O . ALA A 1 20 ? -6.287 3.710 -4.681 1.00 0.26 797 ALA A O 14
ATOM 16547 N N . ILE A 1 21 ? -5.183 3.667 -2.709 1.00 0.20 798 ILE A N 14
ATOM 16548 C CA . ILE A 1 21 ? -5.757 2.402 -2.269 1.00 0.26 798 ILE A CA 14
ATOM 16549 C C . ILE A 1 21 ? -7.279 2.498 -2.202 1.00 0.27 798 ILE A C 14
ATOM 16550 O O . ILE A 1 21 ? -7.994 1.674 -2.774 1.00 0.33 798 ILE A O 14
ATOM 16566 N N . ASN A 1 22 ? -7.758 3.516 -1.501 1.00 0.27 799 ASN A N 14
ATOM 16567 C CA . ASN A 1 22 ? -9.184 3.732 -1.318 1.00 0.33 799 ASN A CA 14
ATOM 16568 C C . ASN A 1 22 ? -9.911 3.885 -2.647 1.00 0.31 799 ASN A C 14
ATOM 16569 O O . ASN A 1 22 ? -10.950 3.263 -2.856 1.00 0.40 799 ASN A O 14
ATOM 16580 N N . SER A 1 23 ? -9.392 4.741 -3.523 1.00 0.30 800 SER A N 14
ATOM 16581 C CA . SER A 1 23 ? -10.055 5.027 -4.789 1.00 0.35 800 SER A CA 14
ATOM 16582 C C . SER A 1 23 ? -10.171 3.785 -5.674 1.00 0.33 800 SER A C 14
ATOM 16583 O O . SER A 1 23 ? -11.240 3.504 -6.219 1.00 0.41 800 SER A O 14
ATOM 16591 N N . LYS A 1 24 ? -9.077 3.049 -5.832 1.00 0.29 801 LYS A N 14
ATOM 16592 C CA . LYS A 1 24 ? -9.092 1.857 -6.677 1.00 0.36 801 LYS A CA 14
ATOM 16593 C C . LYS A 1 24 ? -9.946 0.741 -6.079 1.00 0.43 801 LYS A C 14
ATOM 16594 O O . LYS A 1 24 ? -10.632 0.017 -6.806 1.00 0.58 801 LYS A O 14
ATOM 16613 N N . ILE A 1 25 ? -9.836 0.543 -4.771 1.00 0.39 802 ILE A N 14
ATOM 16614 C CA . ILE A 1 25 ? -10.541 -0.549 -4.104 1.00 0.52 802 ILE A CA 14
ATOM 16615 C C . ILE A 1 25 ? -12.049 -0.294 -4.032 1.00 0.70 802 ILE A C 14
ATOM 16616 O O . ILE A 1 25 ? -12.842 -1.234 -4.131 1.00 1.56 802 ILE A O 14
ATOM 16632 N N . SER A 1 26 ? -12.436 0.958 -3.812 1.00 1.05 803 SER A N 14
ATOM 16633 C CA . SER A 1 26 ? -13.840 1.308 -3.629 1.00 1.14 803 SER A CA 14
ATOM 16634 C C . SER A 1 26 ? -14.677 1.054 -4.888 1.00 1.66 803 SER A C 14
ATOM 16635 O O . SER A 1 26 ? -15.104 -0.077 -5.135 1.00 2.28 803 SER A O 14
ATOM 16643 N N . ASN A 1 27 ? -15.016 2.134 -5.591 1.00 2.33 804 ASN A N 14
ATOM 16644 C CA . ASN A 1 27 ? -15.913 2.103 -6.751 1.00 3.40 804 ASN A CA 14
ATOM 16645 C C . ASN A 1 27 ? -17.365 1.859 -6.331 1.00 3.88 804 ASN A C 14
ATOM 16646 O O . ASN A 1 27 ? -18.257 2.624 -6.703 1.00 4.66 804 ASN A O 14
ATOM 16657 N N . THR A 1 28 ? -17.580 0.835 -5.510 1.00 3.74 805 THR A N 14
ATOM 16658 C CA . THR A 1 28 ? -18.898 0.535 -4.964 1.00 4.53 805 THR A CA 14
ATOM 16659 C C . THR A 1 28 ? -19.386 1.704 -4.112 1.00 4.65 805 THR A C 14
ATOM 16660 O O . THR A 1 28 ? -20.135 2.559 -4.585 1.00 5.32 805 THR A O 14
ATOM 16671 N N . HIS A 1 29 ? -18.731 1.878 -2.978 1.00 4.26 806 HIS A N 14
ATOM 16672 C CA . HIS A 1 29 ? -18.857 3.110 -2.222 1.00 4.59 806 HIS A CA 14
ATOM 16673 C C . HIS A 1 29 ? -17.924 4.141 -2.834 1.00 4.36 806 HIS A C 14
ATOM 16674 O O . HIS A 1 29 ? -16.847 3.789 -3.311 1.00 4.80 806 HIS A O 14
ATOM 16689 N N . ASN A 1 30 ? -18.406 5.368 -2.957 1.00 4.08 807 ASN A N 14
ATOM 16690 C CA . ASN A 1 30 ? -17.674 6.412 -3.670 1.00 4.33 807 ASN A CA 14
ATOM 16691 C C . ASN A 1 30 ? -16.370 6.721 -2.967 1.00 3.86 807 ASN A C 14
ATOM 16692 O O . ASN A 1 30 ? -15.292 6.455 -3.494 1.00 4.10 807 ASN A O 14
ATOM 16703 N N . ASN A 1 31 ? -16.473 7.168 -1.731 1.00 3.63 808 ASN A N 14
ATOM 16704 C CA . ASN A 1 31 ? -15.295 7.379 -0.919 1.00 3.49 808 ASN A CA 14
ATOM 16705 C C . ASN A 1 31 ? -15.093 6.200 0.019 1.00 2.65 808 ASN A C 14
ATOM 16706 O O . ASN A 1 31 ? -15.985 5.826 0.780 1.00 3.08 808 ASN A O 14
ATOM 16717 N N . ASN A 1 32 ? -13.947 5.561 -0.096 1.00 1.96 809 ASN A N 14
ATOM 16718 C CA . ASN A 1 32 ? -13.639 4.426 0.751 1.00 1.56 809 ASN A CA 14
ATOM 16719 C C . ASN A 1 32 ? -13.142 4.950 2.090 1.00 1.72 809 ASN A C 14
ATOM 16720 O O . ASN A 1 32 ? -12.238 5.781 2.127 1.00 2.42 809 ASN A O 14
ATOM 16731 N N . ILE A 1 33 ? -13.786 4.550 3.176 1.00 1.83 810 ILE A N 14
ATOM 16732 C CA . ILE A 1 33 ? -13.417 5.056 4.489 1.00 2.18 810 ILE A CA 14
ATOM 16733 C C . ILE A 1 33 ? -12.045 4.532 4.888 1.00 1.94 810 ILE A C 14
ATOM 16734 O O . ILE A 1 33 ? -11.103 5.303 5.085 1.00 2.25 810 ILE A O 14
ATOM 16750 N N . SER A 1 34 ? -11.927 3.215 4.932 1.00 1.61 811 SER A N 14
ATOM 16751 C CA . SER A 1 34 ? -10.683 2.547 5.277 1.00 1.34 811 SER A CA 14
ATOM 16752 C C . SER A 1 34 ? -10.783 1.069 4.923 1.00 1.12 811 SER A C 14
ATOM 16753 O O . SER A 1 34 ? -11.868 0.489 4.985 1.00 1.24 811 SER A O 14
ATOM 16761 N N . PRO A 1 35 ? -9.645 0.424 4.611 1.00 0.88 812 PRO A N 14
ATOM 16762 C CA . PRO A 1 35 ? -9.581 -1.012 4.353 1.00 0.80 812 PRO A CA 14
ATOM 16763 C C . PRO A 1 35 ? -9.681 -1.796 5.646 1.00 0.77 812 PRO A C 14
ATOM 16764 O O . PRO A 1 35 ? -8.726 -2.458 6.062 1.00 0.82 812 PRO A O 14
ATOM 16775 N N . ILE A 1 36 ? -10.770 -1.521 6.364 1.00 0.87 813 ILE A N 14
ATOM 16776 C CA . ILE A 1 36 ? -10.973 -1.981 7.730 1.00 0.96 813 ILE A CA 14
ATOM 16777 C C . ILE A 1 36 ? -10.059 -1.196 8.658 1.00 0.96 813 ILE A C 14
ATOM 16778 O O . ILE A 1 36 ? -10.519 -0.448 9.522 1.00 1.64 813 ILE A O 14
ATOM 16794 N N . THR A 1 37 ? -8.764 -1.349 8.410 1.00 0.83 814 THR A N 14
ATOM 16795 C CA . THR A 1 37 ? -7.695 -0.720 9.167 1.00 0.84 814 THR A CA 14
ATOM 16796 C C . THR A 1 37 ? -6.422 -1.524 8.922 1.00 0.71 814 THR A C 14
ATOM 16797 O O . THR A 1 37 ? -5.310 -0.993 8.897 1.00 1.08 814 THR A O 14
ATOM 16808 N N . LYS A 1 38 ? -6.625 -2.827 8.748 1.00 0.61 815 LYS A N 14
ATOM 16809 C CA . LYS A 1 38 ? -5.548 -3.774 8.532 1.00 0.82 815 LYS A CA 14
ATOM 16810 C C . LYS A 1 38 ? -5.075 -3.744 7.084 1.00 0.88 815 LYS A C 14
ATOM 16811 O O . LYS A 1 38 ? -5.867 -3.975 6.170 1.00 1.68 815 LYS A O 14
ATOM 16830 N N . ILE A 1 39 ? -3.773 -3.572 6.891 1.00 0.43 816 ILE A N 14
ATOM 16831 C CA . ILE A 1 39 ? -3.186 -3.617 5.560 1.00 0.34 816 ILE A CA 14
ATOM 16832 C C . ILE A 1 39 ? -1.770 -4.180 5.594 1.00 0.30 816 ILE A C 14
ATOM 16833 O O . ILE A 1 39 ? -1.013 -3.982 6.548 1.00 0.33 816 ILE A O 14
ATOM 16849 N N . LYS A 1 40 ? -1.415 -4.813 4.498 1.00 0.26 817 LYS A N 14
ATOM 16850 C CA . LYS A 1 40 ? -0.096 -5.388 4.297 1.00 0.24 817 LYS A CA 14
ATOM 16851 C C . LYS A 1 40 ? 0.456 -4.875 2.982 1.00 0.23 817 LYS A C 14
ATOM 16852 O O . LYS A 1 40 ? -0.307 -4.651 2.050 1.00 0.24 817 LYS A O 14
ATOM 16871 N N . TYR A 1 41 ? 1.756 -4.694 2.893 1.00 0.20 818 TYR A N 14
ATOM 16872 C CA . TYR A 1 41 ? 2.349 -4.219 1.660 1.00 0.19 818 TYR A CA 14
ATOM 16873 C C . TYR A 1 41 ? 3.466 -5.157 1.225 1.00 0.18 818 TYR A C 14
ATOM 16874 O O . TYR A 1 41 ? 4.122 -5.795 2.047 1.00 0.19 818 TYR A O 14
ATOM 16892 N N . GLN A 1 42 ? 3.590 -5.319 -0.073 1.00 0.17 819 GLN A N 14
ATOM 16893 C CA . GLN A 1 42 ? 4.541 -6.249 -0.649 1.00 0.19 819 GLN A CA 14
ATOM 16894 C C . GLN A 1 42 ? 5.384 -5.547 -1.701 1.00 0.19 819 GLN A C 14
ATOM 16895 O O . GLN A 1 42 ? 4.908 -4.639 -2.374 1.00 0.18 819 GLN A O 14
ATOM 16909 N N . ASP A 1 43 ? 6.640 -5.949 -1.804 1.00 0.22 820 ASP A N 14
ATOM 16910 C CA . ASP A 1 43 ? 7.591 -5.295 -2.692 1.00 0.24 820 ASP A CA 14
ATOM 16911 C C . ASP A 1 43 ? 8.221 -6.311 -3.623 1.00 0.28 820 ASP A C 14
ATOM 16912 O O . ASP A 1 43 ? 8.435 -7.466 -3.231 1.00 0.38 820 ASP A O 14
ATOM 16921 N N . GLU A 1 44 ? 8.378 -5.908 -4.890 1.00 0.28 821 GLU A N 14
ATOM 16922 C CA . GLU A 1 44 ? 8.928 -6.771 -5.936 1.00 0.38 821 GLU A CA 14
ATOM 16923 C C . GLU A 1 44 ? 8.025 -7.984 -6.155 1.00 0.85 821 GLU A C 14
ATOM 16924 O O . GLU A 1 44 ? 8.428 -8.985 -6.748 1.00 0.63 821 GLU A O 14
ATOM 16936 N N . ASP A 1 45 ? 6.796 -7.870 -5.661 1.00 1.90 822 ASP A N 14
ATOM 16937 C CA . ASP A 1 45 ? 5.811 -8.946 -5.738 1.00 2.86 822 ASP A CA 14
ATOM 16938 C C . ASP A 1 45 ? 6.401 -10.268 -5.227 1.00 2.24 822 ASP A C 14
ATOM 16939 O O . ASP A 1 45 ? 6.351 -11.293 -5.910 1.00 2.49 822 ASP A O 14
ATOM 16948 N N . GLY A 1 46 ? 7.054 -10.212 -4.069 1.00 1.39 823 GLY A N 14
ATOM 16949 C CA . GLY A 1 46 ? 7.744 -11.384 -3.562 1.00 0.79 823 GLY A CA 14
ATOM 16950 C C . GLY A 1 46 ? 7.825 -11.440 -2.044 1.00 0.74 823 GLY A C 14
ATOM 16951 O O . GLY A 1 46 ? 7.894 -12.529 -1.469 1.00 0.91 823 GLY A O 14
ATOM 16955 N N . ASP A 1 47 ? 7.856 -10.285 -1.393 1.00 0.55 824 ASP A N 14
ATOM 16956 C CA . ASP A 1 47 ? 8.012 -10.234 0.064 1.00 0.53 824 ASP A CA 14
ATOM 16957 C C . ASP A 1 47 ? 6.908 -9.389 0.675 1.00 0.40 824 ASP A C 14
ATOM 16958 O O . ASP A 1 47 ? 6.391 -8.488 0.024 1.00 0.32 824 ASP A O 14
ATOM 16967 N N . PHE A 1 48 ? 6.480 -9.750 1.877 1.00 0.43 825 PHE A N 14
ATOM 16968 C CA . PHE A 1 48 ? 5.302 -9.142 2.485 1.00 0.38 825 PHE A CA 14
ATOM 16969 C C . PHE A 1 48 ? 5.628 -8.558 3.855 1.00 0.40 825 PHE A C 14
ATOM 16970 O O . PHE A 1 48 ? 6.254 -9.198 4.701 1.00 0.47 825 PHE A O 14
ATOM 16987 N N . VAL A 1 49 ? 5.212 -7.318 4.025 1.00 0.35 826 VAL A N 14
ATOM 16988 C CA . VAL A 1 49 ? 5.441 -6.533 5.229 1.00 0.39 826 VAL A CA 14
ATOM 16989 C C . VAL A 1 49 ? 4.128 -5.879 5.624 1.00 0.31 826 VAL A C 14
ATOM 16990 O O . VAL A 1 49 ? 3.234 -5.756 4.792 1.00 0.29 826 VAL A O 14
ATOM 17003 N N . VAL A 1 50 ? 3.923 -5.643 6.901 1.00 0.33 827 VAL A N 14
ATOM 17004 C CA . VAL A 1 50 ? 2.626 -5.206 7.377 1.00 0.32 827 VAL A CA 14
ATOM 17005 C C . VAL A 1 50 ? 2.777 -3.887 8.110 1.00 0.35 827 VAL A C 14
ATOM 17006 O O . VAL A 1 50 ? 3.697 -3.708 8.907 1.00 0.40 827 VAL A O 14
ATOM 17019 N N . LEU A 1 51 ? 1.953 -2.917 7.731 1.00 0.34 828 LEU A N 14
ATOM 17020 C CA . LEU A 1 51 ? 2.095 -1.576 8.265 1.00 0.38 828 LEU A CA 14
ATOM 17021 C C . LEU A 1 51 ? 0.780 -1.052 8.805 1.00 0.44 828 LEU A C 14
ATOM 17022 O O . LEU A 1 51 ? -0.300 -1.458 8.373 1.00 0.48 828 LEU A O 14
ATOM 17038 N N . GLY A 1 52 ? 0.890 -0.179 9.782 1.00 0.53 829 GLY A N 14
ATOM 17039 C CA . GLY A 1 52 ? -0.273 0.393 10.411 1.00 0.63 829 GLY A CA 14
ATOM 17040 C C . GLY A 1 52 ? 0.084 1.631 11.196 1.00 0.73 829 GLY A C 14
ATOM 17041 O O . GLY A 1 52 ? -0.688 2.588 11.250 1.00 1.20 829 GLY A O 14
ATOM 17045 N N . SER A 1 53 ? 1.260 1.606 11.807 1.00 0.74 830 SER A N 14
ATOM 17046 C CA . SER A 1 53 ? 1.729 2.728 12.595 1.00 0.85 830 SER A CA 14
ATOM 17047 C C . SER A 1 53 ? 2.199 3.868 11.686 1.00 0.98 830 SER A C 14
ATOM 17048 O O . SER A 1 53 ? 1.465 4.834 11.477 1.00 1.93 830 SER A O 14
ATOM 17056 N N . ASP A 1 54 ? 3.400 3.733 11.110 1.00 0.62 831 ASP A N 14
ATOM 17057 C CA . ASP A 1 54 ? 3.958 4.772 10.239 1.00 0.62 831 ASP A CA 14
ATOM 17058 C C . ASP A 1 54 ? 5.319 4.340 9.689 1.00 0.58 831 ASP A C 14
ATOM 17059 O O . ASP A 1 54 ? 5.570 4.425 8.482 1.00 0.97 831 ASP A O 14
ATOM 17068 N N . GLU A 1 55 ? 6.204 3.916 10.595 1.00 0.50 832 GLU A N 14
ATOM 17069 C CA . GLU A 1 55 ? 7.591 3.576 10.254 1.00 0.44 832 GLU A CA 14
ATOM 17070 C C . GLU A 1 55 ? 7.687 2.551 9.123 1.00 0.34 832 GLU A C 14
ATOM 17071 O O . GLU A 1 55 ? 8.593 2.623 8.292 1.00 0.34 832 GLU A O 14
ATOM 17083 N N . ASP A 1 56 ? 6.801 1.562 9.138 1.00 0.32 833 ASP A N 14
ATOM 17084 C CA . ASP A 1 56 ? 6.848 0.466 8.174 1.00 0.29 833 ASP A CA 14
ATOM 17085 C C . ASP A 1 56 ? 6.723 1.003 6.753 1.00 0.24 833 ASP A C 14
ATOM 17086 O O . ASP A 1 56 ? 7.423 0.562 5.836 1.00 0.23 833 ASP A O 14
ATOM 17095 N N . TRP A 1 57 ? 5.875 2.007 6.581 1.00 0.22 834 TRP A N 14
ATOM 17096 C CA . TRP A 1 57 ? 5.734 2.650 5.286 1.00 0.20 834 TRP A CA 14
ATOM 17097 C C . TRP A 1 57 ? 7.003 3.423 4.931 1.00 0.19 834 TRP A C 14
ATOM 17098 O O . TRP A 1 57 ? 7.424 3.443 3.775 1.00 0.18 834 TRP A O 14
ATOM 17119 N N . ASN A 1 58 ? 7.602 4.073 5.923 1.00 0.22 835 ASN A N 14
ATOM 17120 C CA . ASN A 1 58 ? 8.812 4.857 5.696 1.00 0.25 835 ASN A CA 14
ATOM 17121 C C . ASN A 1 58 ? 9.938 3.969 5.189 1.00 0.21 835 ASN A C 14
ATOM 17122 O O . ASN A 1 58 ? 10.547 4.260 4.152 1.00 0.21 835 ASN A O 14
ATOM 17133 N N . VAL A 1 59 ? 10.141 2.837 5.859 1.00 0.22 836 VAL A N 14
ATOM 17134 C CA . VAL A 1 59 ? 11.147 1.878 5.427 1.00 0.25 836 VAL A CA 14
ATOM 17135 C C . VAL A 1 59 ? 10.804 1.342 4.037 1.00 0.19 836 VAL A C 14
ATOM 17136 O O . VAL A 1 59 ? 11.692 1.160 3.210 1.00 0.19 836 VAL A O 14
ATOM 17149 N N . ALA A 1 60 ? 9.507 1.156 3.763 1.00 0.16 837 ALA A N 14
ATOM 17150 C CA . ALA A 1 60 ? 9.068 0.708 2.444 1.00 0.15 837 ALA A CA 14
ATOM 17151 C C . ALA A 1 60 ? 9.499 1.682 1.353 1.00 0.15 837 ALA A C 14
ATOM 17152 O O . ALA A 1 60 ? 10.086 1.274 0.355 1.00 0.19 837 ALA A O 14
ATOM 17159 N N . LYS A 1 61 ? 9.183 2.962 1.538 1.00 0.14 838 LYS A N 14
ATOM 17160 C CA . LYS A 1 61 ? 9.525 3.981 0.547 1.00 0.19 838 LYS A CA 14
ATOM 17161 C C . LYS A 1 61 ? 11.031 3.993 0.283 1.00 0.20 838 LYS A C 14
ATOM 17162 O O . LYS A 1 61 ? 11.463 3.932 -0.873 1.00 0.24 838 LYS A O 14
ATOM 17181 N N . GLU A 1 62 ? 11.817 3.992 1.362 1.00 0.21 839 GLU A N 14
ATOM 17182 C CA . GLU A 1 62 ? 13.276 3.924 1.251 1.00 0.26 839 GLU A CA 14
ATOM 17183 C C . GLU A 1 62 ? 13.687 2.679 0.476 1.00 0.27 839 GLU A C 14
ATOM 17184 O O . GLU A 1 62 ? 14.475 2.743 -0.466 1.00 0.31 839 GLU A O 14
ATOM 17196 N N . MET A 1 63 ? 13.109 1.555 0.881 1.00 0.27 840 MET A N 14
ATOM 17197 C CA . MET A 1 63 ? 13.358 0.261 0.266 1.00 0.31 840 MET A CA 14
ATOM 17198 C C . MET A 1 63 ? 13.144 0.312 -1.244 1.00 0.34 840 MET A C 14
ATOM 17199 O O . MET A 1 63 ? 14.024 -0.069 -2.009 1.00 0.40 840 MET A O 14
ATOM 17213 N N . LEU A 1 64 ? 11.981 0.792 -1.658 1.00 0.30 841 LEU A N 14
ATOM 17214 C CA . LEU A 1 64 ? 11.631 0.880 -3.067 1.00 0.35 841 LEU A CA 14
ATOM 17215 C C . LEU A 1 64 ? 12.639 1.731 -3.834 1.00 0.39 841 LEU A C 14
ATOM 17216 O O . LEU A 1 64 ? 13.217 1.283 -4.820 1.00 0.50 841 LEU A O 14
ATOM 17232 N N . ALA A 1 65 ? 12.852 2.954 -3.371 1.00 0.36 842 ALA A N 14
ATOM 17233 C CA . ALA A 1 65 ? 13.758 3.881 -4.046 1.00 0.44 842 ALA A CA 14
ATOM 17234 C C . ALA A 1 65 ? 15.191 3.346 -4.107 1.00 0.52 842 ALA A C 14
ATOM 17235 O O . ALA A 1 65 ? 15.837 3.402 -5.156 1.00 0.61 842 ALA A O 14
ATOM 17242 N N . GLU A 1 66 ? 15.680 2.828 -2.984 1.00 0.53 843 GLU A N 14
ATOM 17243 C CA . GLU A 1 66 ? 17.036 2.296 -2.914 1.00 0.66 843 GLU A CA 14
ATOM 17244 C C . GLU A 1 66 ? 17.184 1.067 -3.808 1.00 0.71 843 GLU A C 14
ATOM 17245 O O . GLU A 1 66 ? 18.131 0.955 -4.588 1.00 0.81 843 GLU A O 14
ATOM 17257 N N . ASN A 1 67 ? 16.228 0.156 -3.695 1.00 0.67 844 ASN A N 14
ATOM 17258 C CA . ASN A 1 67 ? 16.211 -1.064 -4.494 1.00 0.80 844 ASN A CA 14
ATOM 17259 C C . ASN A 1 67 ? 16.088 -0.751 -5.975 1.00 0.79 844 ASN A C 14
ATOM 17260 O O . ASN A 1 67 ? 16.577 -1.521 -6.797 1.00 1.11 844 ASN A O 14
ATOM 17271 N N . ASN A 1 68 ? 15.324 0.313 -6.280 1.00 0.62 845 ASN A N 14
ATOM 17272 C CA . ASN A 1 68 ? 14.996 0.754 -7.653 1.00 0.71 845 ASN A CA 14
ATOM 17273 C C . ASN A 1 68 ? 13.629 0.220 -8.050 1.00 0.61 845 ASN A C 14
ATOM 17274 O O . ASN A 1 68 ? 13.046 0.632 -9.054 1.00 0.71 845 ASN A O 14
ATOM 17285 N N . GLU A 1 69 ? 13.085 -0.632 -7.199 1.00 0.55 846 GLU A N 14
ATOM 17286 C CA . GLU A 1 69 ? 11.776 -1.203 -7.425 1.00 0.63 846 GLU A CA 14
ATOM 17287 C C . GLU A 1 69 ? 10.683 -0.200 -7.083 1.00 0.73 846 GLU A C 14
ATOM 17288 O O . GLU A 1 69 ? 10.932 0.813 -6.427 1.00 1.49 846 GLU A O 14
ATOM 17300 N N . LYS A 1 70 ? 9.491 -0.455 -7.583 1.00 0.42 847 LYS A N 14
ATOM 17301 C CA . LYS A 1 70 ? 8.370 0.447 -7.380 1.00 0.37 847 LYS A CA 14
ATOM 17302 C C . LYS A 1 70 ? 7.056 -0.332 -7.408 1.00 0.35 847 LYS A C 14
ATOM 17303 O O . LYS A 1 70 ? 5.977 0.238 -7.225 1.00 0.44 847 LYS A O 14
ATOM 17322 N N . PHE A 1 71 ? 7.160 -1.655 -7.533 1.00 0.32 848 PHE A N 14
ATOM 17323 C CA . PHE A 1 71 ? 5.990 -2.513 -7.470 1.00 0.30 848 PHE A CA 14
ATOM 17324 C C . PHE A 1 71 ? 5.573 -2.699 -6.026 1.00 0.24 848 PHE A C 14
ATOM 17325 O O . PHE A 1 71 ? 6.353 -3.199 -5.207 1.00 0.21 848 PHE A O 14
ATOM 17342 N N . LEU A 1 72 ? 4.326 -2.384 -5.739 1.00 0.22 849 LEU A N 14
ATOM 17343 C CA . LEU A 1 72 ? 3.800 -2.541 -4.404 1.00 0.18 849 LEU A CA 14
ATOM 17344 C C . LEU A 1 72 ? 2.498 -3.332 -4.448 1.00 0.17 849 LEU A C 14
ATOM 17345 O O . LEU A 1 72 ? 1.718 -3.238 -5.398 1.00 0.19 849 LEU A O 14
ATOM 17361 N N . ASN A 1 73 ? 2.301 -4.149 -3.444 1.00 0.16 850 ASN A N 14
ATOM 17362 C CA . ASN A 1 73 ? 1.117 -4.978 -3.341 1.00 0.17 850 ASN A CA 14
ATOM 17363 C C . ASN A 1 73 ? 0.513 -4.762 -1.975 1.00 0.17 850 ASN A C 14
ATOM 17364 O O . ASN A 1 73 ? 1.232 -4.440 -1.036 1.00 0.16 850 ASN A O 14
ATOM 17375 N N . ILE A 1 74 ? -0.797 -4.802 -1.884 1.00 0.18 851 ILE A N 14
ATOM 17376 C CA . ILE A 1 74 ? -1.467 -4.484 -0.635 1.00 0.21 851 ILE A CA 14
ATOM 17377 C C . ILE A 1 74 ? -2.410 -5.607 -0.275 1.00 0.24 851 ILE A C 14
ATOM 17378 O O . ILE A 1 74 ? -3.181 -6.069 -1.111 1.00 0.26 851 ILE A O 14
ATOM 17394 N N . ARG A 1 75 ? -2.331 -6.070 0.949 1.00 0.30 852 ARG A N 14
ATOM 17395 C CA . ARG A 1 75 ? -3.198 -7.130 1.384 1.00 0.37 852 ARG A CA 14
ATOM 17396 C C . ARG A 1 75 ? -4.348 -6.600 2.188 1.00 0.39 852 ARG A C 14
ATOM 17397 O O . ARG A 1 75 ? -4.146 -5.918 3.196 1.00 0.43 852 ARG A O 14
ATOM 17418 N N . LEU A 1 76 ? -5.515 -7.125 1.896 1.00 0.46 853 LEU A N 14
ATOM 17419 C CA . LEU A 1 76 ? -6.641 -6.921 2.761 1.00 0.54 853 LEU A CA 14
ATOM 17420 C C . LEU A 1 76 ? -6.995 -8.237 3.421 1.00 0.63 853 LEU A C 14
ATOM 17421 O O . LEU A 1 76 ? -6.837 -9.303 2.820 1.00 1.15 853 LEU A O 14
ATOM 17437 N N . TYR A 1 77 ? -7.258 -8.167 4.710 1.00 0.99 854 TYR A N 14
ATOM 17438 C CA . TYR A 1 77 ? -7.412 -9.351 5.527 1.00 1.08 854 TYR A CA 14
ATOM 17439 C C . TYR A 1 77 ? -8.167 -8.994 6.795 1.00 1.25 854 TYR A C 14
ATOM 17440 O O . TYR A 1 77 ? -8.229 -7.789 7.120 1.00 1.67 854 TYR A O 14
ATOM 17459 N N . SER A 1 1 ? -7.866 -12.748 1.712 1.00 2.40 778 SER A N 15
ATOM 17460 C CA . SER A 1 1 ? -6.535 -12.153 1.458 1.00 2.10 778 SER A CA 15
ATOM 17461 C C . SER A 1 1 ? -6.436 -11.608 0.040 1.00 1.16 778 SER A C 15
ATOM 17462 O O . SER A 1 1 ? -5.483 -11.904 -0.679 1.00 1.09 778 SER A O 15
ATOM 17472 N N . GLU A 1 2 ? -7.413 -10.793 -0.349 1.00 0.78 779 GLU A N 15
ATOM 17473 C CA . GLU A 1 2 ? -7.411 -10.183 -1.668 1.00 0.85 779 GLU A CA 15
ATOM 17474 C C . GLU A 1 2 ? -6.178 -9.311 -1.844 1.00 0.75 779 GLU A C 15
ATOM 17475 O O . GLU A 1 2 ? -5.825 -8.520 -0.963 1.00 1.17 779 GLU A O 15
ATOM 17487 N N . ILE A 1 3 ? -5.467 -9.556 -2.928 1.00 0.62 780 ILE A N 15
ATOM 17488 C CA . ILE A 1 3 ? -4.233 -8.858 -3.201 1.00 0.43 780 ILE A CA 15
ATOM 17489 C C . ILE A 1 3 ? -4.489 -7.662 -4.112 1.00 0.37 780 ILE A C 15
ATOM 17490 O O . ILE A 1 3 ? -5.320 -7.712 -5.025 1.00 0.49 780 ILE A O 15
ATOM 17506 N N . PHE A 1 4 ? -3.797 -6.585 -3.823 1.00 0.28 781 PHE A N 15
ATOM 17507 C CA . PHE A 1 4 ? -3.939 -5.345 -4.555 1.00 0.26 781 PHE A CA 15
ATOM 17508 C C . PHE A 1 4 ? -2.564 -4.892 -5.014 1.00 0.22 781 PHE A C 15
ATOM 17509 O O . PHE A 1 4 ? -1.568 -5.206 -4.368 1.00 0.21 781 PHE A O 15
ATOM 17526 N N . THR A 1 5 ? -2.490 -4.279 -6.180 1.00 0.23 782 THR A N 15
ATOM 17527 C CA . THR A 1 5 ? -1.205 -3.913 -6.745 1.00 0.23 782 THR A CA 15
ATOM 17528 C C . THR A 1 5 ? -1.191 -2.433 -7.101 1.00 0.23 782 THR A C 15
ATOM 17529 O O . THR A 1 5 ? -2.192 -1.879 -7.571 1.00 0.25 782 THR A O 15
ATOM 17540 N N . LEU A 1 6 ? -0.152 -1.770 -6.624 1.00 0.22 783 LEU A N 15
ATOM 17541 C CA . LEU A 1 6 ? -0.072 -0.326 -6.666 1.00 0.21 783 LEU A CA 15
ATOM 17542 C C . LEU A 1 6 ? 1.391 0.104 -6.757 1.00 0.21 783 LEU A C 15
ATOM 17543 O O . LEU A 1 6 ? 2.266 -0.567 -6.217 1.00 0.23 783 LEU A O 15
ATOM 17559 N N . LEU A 1 7 ? 1.667 1.196 -7.450 1.00 0.20 784 LEU A N 15
ATOM 17560 C CA . LEU A 1 7 ? 3.040 1.669 -7.581 1.00 0.22 784 LEU A CA 15
ATOM 17561 C C . LEU A 1 7 ? 3.116 3.121 -7.148 1.00 0.21 784 LEU A C 15
ATOM 17562 O O . LEU A 1 7 ? 2.280 3.938 -7.531 1.00 0.23 784 LEU A O 15
ATOM 17578 N N . VAL A 1 8 ? 3.988 3.371 -6.180 1.00 0.22 785 VAL A N 15
ATOM 17579 C CA . VAL A 1 8 ? 4.035 4.658 -5.501 1.00 0.25 785 VAL A CA 15
ATOM 17580 C C . VAL A 1 8 ? 4.530 5.772 -6.420 1.00 0.34 785 VAL A C 15
ATOM 17581 O O . VAL A 1 8 ? 5.474 5.594 -7.189 1.00 0.79 785 VAL A O 15
ATOM 17594 N N . GLU A 1 9 ? 3.825 6.892 -6.387 1.00 0.69 786 GLU A N 15
ATOM 17595 C CA . GLU A 1 9 ? 4.135 8.025 -7.245 1.00 0.81 786 GLU A CA 15
ATOM 17596 C C . GLU A 1 9 ? 5.198 8.922 -6.615 1.00 0.87 786 GLU A C 15
ATOM 17597 O O . GLU A 1 9 ? 6.287 8.464 -6.266 1.00 1.56 786 GLU A O 15
ATOM 17609 N N . LYS A 1 10 ? 4.872 10.208 -6.510 1.00 0.91 787 LYS A N 15
ATOM 17610 C CA . LYS A 1 10 ? 5.781 11.229 -5.990 1.00 1.01 787 LYS A CA 15
ATOM 17611 C C . LYS A 1 10 ? 6.003 11.103 -4.475 1.00 0.96 787 LYS A C 15
ATOM 17612 O O . LYS A 1 10 ? 5.902 12.087 -3.742 1.00 1.58 787 LYS A O 15
ATOM 17631 N N . VAL A 1 11 ? 6.366 9.905 -4.029 1.00 0.66 788 VAL A N 15
ATOM 17632 C CA . VAL A 1 11 ? 6.657 9.645 -2.620 1.00 0.61 788 VAL A CA 15
ATOM 17633 C C . VAL A 1 11 ? 5.431 9.919 -1.752 1.00 0.70 788 VAL A C 15
ATOM 17634 O O . VAL A 1 11 ? 5.277 10.999 -1.178 1.00 1.70 788 VAL A O 15
ATOM 17647 N N . TRP A 1 12 ? 4.526 8.956 -1.732 1.00 0.50 789 TRP A N 15
ATOM 17648 C CA . TRP A 1 12 ? 3.281 9.073 -0.989 1.00 0.33 789 TRP A CA 15
ATOM 17649 C C . TRP A 1 12 ? 3.533 9.202 0.509 1.00 0.29 789 TRP A C 15
ATOM 17650 O O . TRP A 1 12 ? 4.227 8.376 1.098 1.00 0.34 789 TRP A O 15
ATOM 17671 N N . ASN A 1 13 ? 2.918 10.198 1.129 1.00 0.29 790 ASN A N 15
ATOM 17672 C CA . ASN A 1 13 ? 3.063 10.418 2.564 1.00 0.32 790 ASN A CA 15
ATOM 17673 C C . ASN A 1 13 ? 2.061 9.566 3.349 1.00 0.37 790 ASN A C 15
ATOM 17674 O O . ASN A 1 13 ? 1.404 10.055 4.270 1.00 0.82 790 ASN A O 15
ATOM 17685 N N . PHE A 1 14 ? 1.930 8.301 2.935 1.00 0.30 791 PHE A N 15
ATOM 17686 C CA . PHE A 1 14 ? 1.003 7.331 3.542 1.00 0.25 791 PHE A CA 15
ATOM 17687 C C . PHE A 1 14 ? -0.454 7.676 3.242 1.00 0.23 791 PHE A C 15
ATOM 17688 O O . PHE A 1 14 ? -1.185 6.856 2.698 1.00 0.21 791 PHE A O 15
ATOM 17705 N N . ASP A 1 15 ? -0.852 8.906 3.540 1.00 0.26 792 ASP A N 15
ATOM 17706 C CA . ASP A 1 15 ? -2.206 9.368 3.256 1.00 0.29 792 ASP A CA 15
ATOM 17707 C C . ASP A 1 15 ? -2.473 9.335 1.761 1.00 0.25 792 ASP A C 15
ATOM 17708 O O . ASP A 1 15 ? -3.512 8.858 1.321 1.00 0.26 792 ASP A O 15
ATOM 17717 N N . ASP A 1 16 ? -1.476 9.750 0.984 1.00 0.24 793 ASP A N 15
ATOM 17718 C CA . ASP A 1 16 ? -1.553 9.702 -0.475 1.00 0.23 793 ASP A CA 15
ATOM 17719 C C . ASP A 1 16 ? -1.750 8.269 -0.938 1.00 0.19 793 ASP A C 15
ATOM 17720 O O . ASP A 1 16 ? -2.567 7.982 -1.811 1.00 0.18 793 ASP A O 15
ATOM 17729 N N . LEU A 1 17 ? -0.990 7.381 -0.318 1.00 0.18 794 LEU A N 15
ATOM 17730 C CA . LEU A 1 17 ? -1.034 5.962 -0.613 1.00 0.17 794 LEU A CA 15
ATOM 17731 C C . LEU A 1 17 ? -2.399 5.379 -0.252 1.00 0.16 794 LEU A C 15
ATOM 17732 O O . LEU A 1 17 ? -3.019 4.699 -1.066 1.00 0.16 794 LEU A O 15
ATOM 17748 N N . ILE A 1 18 ? -2.901 5.729 0.925 1.00 0.18 795 ILE A N 15
ATOM 17749 C CA . ILE A 1 18 ? -4.222 5.287 1.356 1.00 0.20 795 ILE A CA 15
ATOM 17750 C C . ILE A 1 18 ? -5.317 5.861 0.457 1.00 0.19 795 ILE A C 15
ATOM 17751 O O . ILE A 1 18 ? -6.232 5.146 0.069 1.00 0.20 795 ILE A O 15
ATOM 17767 N N . MET A 1 19 ? -5.178 7.127 0.073 1.00 0.22 796 MET A N 15
ATOM 17768 C CA . MET A 1 19 ? -6.131 7.765 -0.837 1.00 0.26 796 MET A CA 15
ATOM 17769 C C . MET A 1 19 ? -6.179 7.030 -2.171 1.00 0.22 796 MET A C 15
ATOM 17770 O O . MET A 1 19 ? -7.260 6.739 -2.693 1.00 0.23 796 MET A O 15
ATOM 17784 N N . ALA A 1 20 ? -5.004 6.698 -2.692 1.00 0.21 797 ALA A N 15
ATOM 17785 C CA . ALA A 1 20 ? -4.897 5.954 -3.939 1.00 0.22 797 ALA A CA 15
ATOM 17786 C C . ALA A 1 20 ? -5.562 4.593 -3.799 1.00 0.21 797 ALA A C 15
ATOM 17787 O O . ALA A 1 20 ? -6.395 4.207 -4.624 1.00 0.26 797 ALA A O 15
ATOM 17794 N N . ILE A 1 21 ? -5.261 3.922 -2.691 1.00 0.20 798 ILE A N 15
ATOM 17795 C CA . ILE A 1 21 ? -5.877 2.644 -2.371 1.00 0.26 798 ILE A CA 15
ATOM 17796 C C . ILE A 1 21 ? -7.394 2.783 -2.279 1.00 0.27 798 ILE A C 15
ATOM 17797 O O . ILE A 1 21 ? -8.132 2.057 -2.937 1.00 0.33 798 ILE A O 15
ATOM 17813 N N . ASN A 1 22 ? -7.840 3.735 -1.468 1.00 0.27 799 ASN A N 15
ATOM 17814 C CA . ASN A 1 22 ? -9.262 3.971 -1.234 1.00 0.33 799 ASN A CA 15
ATOM 17815 C C . ASN A 1 22 ? -10.035 4.138 -2.537 1.00 0.31 799 ASN A C 15
ATOM 17816 O O . ASN A 1 22 ? -11.095 3.537 -2.715 1.00 0.40 799 ASN A O 15
ATOM 17827 N N . SER A 1 23 ? -9.485 4.924 -3.450 1.00 0.30 800 SER A N 15
ATOM 17828 C CA . SER A 1 23 ? -10.116 5.146 -4.738 1.00 0.35 800 SER A CA 15
ATOM 17829 C C . SER A 1 23 ? -10.157 3.855 -5.553 1.00 0.33 800 SER A C 15
ATOM 17830 O O . SER A 1 23 ? -11.191 3.485 -6.096 1.00 0.41 800 SER A O 15
ATOM 17838 N N . LYS A 1 24 ? -9.018 3.193 -5.669 1.00 0.29 801 LYS A N 15
ATOM 17839 C CA . LYS A 1 24 ? -8.909 1.997 -6.493 1.00 0.36 801 LYS A CA 15
ATOM 17840 C C . LYS A 1 24 ? -9.697 0.808 -5.939 1.00 0.43 801 LYS A C 15
ATOM 17841 O O . LYS A 1 24 ? -10.152 -0.040 -6.710 1.00 0.58 801 LYS A O 15
ATOM 17860 N N . ILE A 1 25 ? -9.736 0.667 -4.615 1.00 0.39 802 ILE A N 15
ATOM 17861 C CA . ILE A 1 25 ? -10.367 -0.498 -3.995 1.00 0.52 802 ILE A CA 15
ATOM 17862 C C . ILE A 1 25 ? -11.831 -0.648 -4.415 1.00 0.70 802 ILE A C 15
ATOM 17863 O O . ILE A 1 25 ? -12.227 -1.710 -4.896 1.00 1.56 802 ILE A O 15
ATOM 17879 N N . SER A 1 26 ? -12.648 0.378 -4.187 1.00 1.05 803 SER A N 15
ATOM 17880 C CA . SER A 1 26 ? -14.082 0.265 -4.461 1.00 1.14 803 SER A CA 15
ATOM 17881 C C . SER A 1 26 ? -14.759 1.626 -4.639 1.00 1.66 803 SER A C 15
ATOM 17882 O O . SER A 1 26 ? -15.787 1.892 -4.019 1.00 2.28 803 SER A O 15
ATOM 17890 N N . ASN A 1 27 ? -14.255 2.433 -5.564 1.00 2.33 804 ASN A N 15
ATOM 17891 C CA . ASN A 1 27 ? -14.897 3.710 -5.889 1.00 3.40 804 ASN A CA 15
ATOM 17892 C C . ASN A 1 27 ? -16.099 3.496 -6.809 1.00 3.88 804 ASN A C 15
ATOM 17893 O O . ASN A 1 27 ? -16.807 4.445 -7.148 1.00 4.66 804 ASN A O 15
ATOM 17904 N N . THR A 1 28 ? -16.266 2.261 -7.279 1.00 3.74 805 THR A N 15
ATOM 17905 C CA . THR A 1 28 ? -17.305 1.916 -8.252 1.00 4.53 805 THR A CA 15
ATOM 17906 C C . THR A 1 28 ? -18.723 1.948 -7.643 1.00 4.65 805 THR A C 15
ATOM 17907 O O . THR A 1 28 ? -19.624 1.247 -8.108 1.00 5.32 805 THR A O 15
ATOM 17918 N N . HIS A 1 29 ? -18.955 2.900 -6.745 1.00 4.26 806 HIS A N 15
ATOM 17919 C CA . HIS A 1 29 ? -20.289 3.179 -6.208 1.00 4.59 806 HIS A CA 15
ATOM 17920 C C . HIS A 1 29 ? -20.230 4.386 -5.279 1.00 4.36 806 HIS A C 15
ATOM 17921 O O . HIS A 1 29 ? -21.023 5.316 -5.404 1.00 4.80 806 HIS A O 15
ATOM 17936 N N . ASN A 1 30 ? -19.209 4.410 -4.432 1.00 4.08 807 ASN A N 15
ATOM 17937 C CA . ASN A 1 30 ? -18.952 5.520 -3.534 1.00 4.33 807 ASN A CA 15
ATOM 17938 C C . ASN A 1 30 ? -17.623 5.274 -2.832 1.00 3.86 807 ASN A C 15
ATOM 17939 O O . ASN A 1 30 ? -16.746 4.615 -3.387 1.00 4.10 807 ASN A O 15
ATOM 17950 N N . ASN A 1 31 ? -17.506 5.738 -1.601 1.00 3.63 808 ASN A N 15
ATOM 17951 C CA . ASN A 1 31 ? -16.311 5.515 -0.797 1.00 3.49 808 ASN A CA 15
ATOM 17952 C C . ASN A 1 31 ? -16.134 4.035 -0.438 1.00 2.65 808 ASN A C 15
ATOM 17953 O O . ASN A 1 31 ? -17.103 3.324 -0.167 1.00 3.08 808 ASN A O 15
ATOM 17964 N N . ASN A 1 32 ? -14.887 3.582 -0.444 1.00 1.96 809 ASN A N 15
ATOM 17965 C CA . ASN A 1 32 ? -14.566 2.201 -0.089 1.00 1.56 809 ASN A CA 15
ATOM 17966 C C . ASN A 1 32 ? -14.641 2.022 1.426 1.00 1.72 809 ASN A C 15
ATOM 17967 O O . ASN A 1 32 ? -14.607 0.899 1.932 1.00 2.42 809 ASN A O 15
ATOM 17978 N N . ILE A 1 33 ? -14.657 3.163 2.127 1.00 1.83 810 ILE A N 15
ATOM 17979 C CA . ILE A 1 33 ? -14.680 3.234 3.591 1.00 2.18 810 ILE A CA 15
ATOM 17980 C C . ILE A 1 33 ? -13.272 3.151 4.164 1.00 1.94 810 ILE A C 15
ATOM 17981 O O . ILE A 1 33 ? -12.825 4.059 4.873 1.00 2.25 810 ILE A O 15
ATOM 17997 N N . SER A 1 34 ? -12.587 2.066 3.843 1.00 1.61 811 SER A N 15
ATOM 17998 C CA . SER A 1 34 ? -11.247 1.807 4.353 1.00 1.34 811 SER A CA 15
ATOM 17999 C C . SER A 1 34 ? -10.789 0.418 3.916 1.00 1.12 811 SER A C 15
ATOM 18000 O O . SER A 1 34 ? -11.601 -0.505 3.830 1.00 1.24 811 SER A O 15
ATOM 18008 N N . PRO A 1 35 ? -9.477 0.228 3.691 1.00 0.88 812 PRO A N 15
ATOM 18009 C CA . PRO A 1 35 ? -8.900 -1.078 3.386 1.00 0.80 812 PRO A CA 15
ATOM 18010 C C . PRO A 1 35 ? -8.815 -1.927 4.645 1.00 0.77 812 PRO A C 15
ATOM 18011 O O . PRO A 1 35 ? -7.724 -2.277 5.105 1.00 0.82 812 PRO A O 15
ATOM 18022 N N . ILE A 1 36 ? -9.970 -2.062 5.290 1.00 0.87 813 ILE A N 15
ATOM 18023 C CA . ILE A 1 36 ? -10.082 -2.630 6.621 1.00 0.96 813 ILE A CA 15
ATOM 18024 C C . ILE A 1 36 ? -9.482 -1.656 7.628 1.00 0.96 813 ILE A C 15
ATOM 18025 O O . ILE A 1 36 ? -10.214 -0.889 8.256 1.00 1.64 813 ILE A O 15
ATOM 18041 N N . THR A 1 37 ? -8.147 -1.594 7.634 1.00 0.83 814 THR A N 15
ATOM 18042 C CA . THR A 1 37 ? -7.354 -0.681 8.462 1.00 0.84 814 THR A CA 15
ATOM 18043 C C . THR A 1 37 ? -6.023 -1.358 8.778 1.00 0.71 814 THR A C 15
ATOM 18044 O O . THR A 1 37 ? -5.033 -0.709 9.107 1.00 1.08 814 THR A O 15
ATOM 18055 N N . LYS A 1 38 ? -6.050 -2.689 8.723 1.00 0.61 815 LYS A N 15
ATOM 18056 C CA . LYS A 1 38 ? -4.899 -3.519 9.053 1.00 0.82 815 LYS A CA 15
ATOM 18057 C C . LYS A 1 38 ? -3.772 -3.331 8.044 1.00 0.88 815 LYS A C 15
ATOM 18058 O O . LYS A 1 38 ? -2.657 -2.993 8.422 1.00 1.68 815 LYS A O 15
ATOM 18077 N N . ILE A 1 39 ? -4.118 -3.528 6.766 1.00 0.43 816 ILE A N 15
ATOM 18078 C CA . ILE A 1 39 ? -3.222 -3.370 5.604 1.00 0.34 816 ILE A CA 15
ATOM 18079 C C . ILE A 1 39 ? -1.834 -4.029 5.726 1.00 0.30 816 ILE A C 15
ATOM 18080 O O . ILE A 1 39 ? -1.041 -3.777 6.641 1.00 0.33 816 ILE A O 15
ATOM 18096 N N . LYS A 1 40 ? -1.493 -4.717 4.653 1.00 0.26 817 LYS A N 15
ATOM 18097 C CA . LYS A 1 40 ? -0.186 -5.328 4.473 1.00 0.24 817 LYS A CA 15
ATOM 18098 C C . LYS A 1 40 ? 0.374 -4.882 3.142 1.00 0.23 817 LYS A C 15
ATOM 18099 O O . LYS A 1 40 ? -0.381 -4.679 2.196 1.00 0.24 817 LYS A O 15
ATOM 18118 N N . TYR A 1 41 ? 1.676 -4.737 3.060 1.00 0.20 818 TYR A N 15
ATOM 18119 C CA . TYR A 1 41 ? 2.290 -4.302 1.831 1.00 0.19 818 TYR A CA 15
ATOM 18120 C C . TYR A 1 41 ? 3.366 -5.292 1.429 1.00 0.18 818 TYR A C 15
ATOM 18121 O O . TYR A 1 41 ? 3.962 -5.963 2.271 1.00 0.19 818 TYR A O 15
ATOM 18139 N N . GLN A 1 42 ? 3.495 -5.474 0.137 1.00 0.17 819 GLN A N 15
ATOM 18140 C CA . GLN A 1 42 ? 4.394 -6.461 -0.418 1.00 0.19 819 GLN A CA 15
ATOM 18141 C C . GLN A 1 42 ? 5.288 -5.812 -1.450 1.00 0.19 819 GLN A C 15
ATOM 18142 O O . GLN A 1 42 ? 4.880 -4.869 -2.127 1.00 0.18 819 GLN A O 15
ATOM 18156 N N . ASP A 1 43 ? 6.518 -6.280 -1.526 1.00 0.22 820 ASP A N 15
ATOM 18157 C CA . ASP A 1 43 ? 7.510 -5.668 -2.385 1.00 0.24 820 ASP A CA 15
ATOM 18158 C C . ASP A 1 43 ? 8.110 -6.710 -3.314 1.00 0.28 820 ASP A C 15
ATOM 18159 O O . ASP A 1 43 ? 8.263 -7.887 -2.939 1.00 0.38 820 ASP A O 15
ATOM 18168 N N . GLU A 1 44 ? 8.258 -6.303 -4.576 1.00 0.28 821 GLU A N 15
ATOM 18169 C CA . GLU A 1 44 ? 8.716 -7.177 -5.658 1.00 0.38 821 GLU A CA 15
ATOM 18170 C C . GLU A 1 44 ? 7.815 -8.406 -5.798 1.00 0.85 821 GLU A C 15
ATOM 18171 O O . GLU A 1 44 ? 8.230 -9.436 -6.329 1.00 0.63 821 GLU A O 15
ATOM 18183 N N . ASP A 1 45 ? 6.570 -8.267 -5.334 1.00 1.90 822 ASP A N 15
ATOM 18184 C CA . ASP A 1 45 ? 5.577 -9.341 -5.397 1.00 2.86 822 ASP A CA 15
ATOM 18185 C C . ASP A 1 45 ? 6.162 -10.651 -4.871 1.00 2.24 822 ASP A C 15
ATOM 18186 O O . ASP A 1 45 ? 6.306 -11.619 -5.615 1.00 2.49 822 ASP A O 15
ATOM 18195 N N . GLY A 1 46 ? 6.612 -10.638 -3.624 1.00 1.39 823 GLY A N 15
ATOM 18196 C CA . GLY A 1 46 ? 7.275 -11.807 -3.083 1.00 0.79 823 GLY A CA 15
ATOM 18197 C C . GLY A 1 46 ? 7.389 -11.799 -1.572 1.00 0.74 823 GLY A C 15
ATOM 18198 O O . GLY A 1 46 ? 7.453 -12.858 -0.949 1.00 0.91 823 GLY A O 15
ATOM 18202 N N . ASP A 1 47 ? 7.465 -10.617 -0.977 1.00 0.55 824 ASP A N 15
ATOM 18203 C CA . ASP A 1 47 ? 7.666 -10.513 0.468 1.00 0.53 824 ASP A CA 15
ATOM 18204 C C . ASP A 1 47 ? 6.595 -9.615 1.068 1.00 0.40 824 ASP A C 15
ATOM 18205 O O . ASP A 1 47 ? 6.083 -8.732 0.387 1.00 0.32 824 ASP A O 15
ATOM 18214 N N . PHE A 1 48 ? 6.169 -9.921 2.287 1.00 0.43 825 PHE A N 15
ATOM 18215 C CA . PHE A 1 48 ? 5.029 -9.233 2.886 1.00 0.38 825 PHE A CA 15
ATOM 18216 C C . PHE A 1 48 ? 5.381 -8.643 4.243 1.00 0.40 825 PHE A C 15
ATOM 18217 O O . PHE A 1 48 ? 6.096 -9.242 5.049 1.00 0.47 825 PHE A O 15
ATOM 18234 N N . VAL A 1 49 ? 4.918 -7.423 4.432 1.00 0.35 826 VAL A N 15
ATOM 18235 C CA . VAL A 1 49 ? 5.183 -6.618 5.613 1.00 0.39 826 VAL A CA 15
ATOM 18236 C C . VAL A 1 49 ? 3.905 -5.879 5.983 1.00 0.31 826 VAL A C 15
ATOM 18237 O O . VAL A 1 49 ? 3.026 -5.710 5.141 1.00 0.29 826 VAL A O 15
ATOM 18250 N N . VAL A 1 50 ? 3.718 -5.600 7.254 1.00 0.33 827 VAL A N 15
ATOM 18251 C CA . VAL A 1 50 ? 2.458 -5.066 7.734 1.00 0.32 827 VAL A CA 15
ATOM 18252 C C . VAL A 1 50 ? 2.731 -3.742 8.410 1.00 0.35 827 VAL A C 15
ATOM 18253 O O . VAL A 1 50 ? 3.773 -3.574 9.043 1.00 0.40 827 VAL A O 15
ATOM 18266 N N . LEU A 1 51 ? 1.941 -2.737 8.058 1.00 0.34 828 LEU A N 15
ATOM 18267 C CA . LEU A 1 51 ? 2.294 -1.379 8.429 1.00 0.38 828 LEU A CA 15
ATOM 18268 C C . LEU A 1 51 ? 1.159 -0.646 9.123 1.00 0.44 828 LEU A C 15
ATOM 18269 O O . LEU A 1 51 ? -0.017 -0.959 8.940 1.00 0.48 828 LEU A O 15
ATOM 18285 N N . GLY A 1 52 ? 1.542 0.288 9.976 1.00 0.53 829 GLY A N 15
ATOM 18286 C CA . GLY A 1 52 ? 0.577 1.081 10.703 1.00 0.63 829 GLY A CA 15
ATOM 18287 C C . GLY A 1 52 ? 1.230 1.959 11.751 1.00 0.73 829 GLY A C 15
ATOM 18288 O O . GLY A 1 52 ? 0.603 2.309 12.750 1.00 1.20 829 GLY A O 15
ATOM 18292 N N . SER A 1 53 ? 2.490 2.319 11.533 1.00 0.74 830 SER A N 15
ATOM 18293 C CA . SER A 1 53 ? 3.223 3.130 12.494 1.00 0.85 830 SER A CA 15
ATOM 18294 C C . SER A 1 53 ? 4.144 4.118 11.782 1.00 0.98 830 SER A C 15
ATOM 18295 O O . SER A 1 53 ? 5.073 4.652 12.391 1.00 1.93 830 SER A O 15
ATOM 18303 N N . ASP A 1 54 ? 3.847 4.375 10.504 1.00 0.62 831 ASP A N 15
ATOM 18304 C CA . ASP A 1 54 ? 4.591 5.338 9.674 1.00 0.62 831 ASP A CA 15
ATOM 18305 C C . ASP A 1 54 ? 5.994 4.833 9.320 1.00 0.58 831 ASP A C 15
ATOM 18306 O O . ASP A 1 54 ? 6.364 4.804 8.149 1.00 0.97 831 ASP A O 15
ATOM 18315 N N . GLU A 1 55 ? 6.757 4.439 10.334 1.00 0.50 832 GLU A N 15
ATOM 18316 C CA . GLU A 1 55 ? 8.122 3.944 10.154 1.00 0.44 832 GLU A CA 15
ATOM 18317 C C . GLU A 1 55 ? 8.164 2.797 9.151 1.00 0.34 832 GLU A C 15
ATOM 18318 O O . GLU A 1 55 ? 9.017 2.758 8.264 1.00 0.34 832 GLU A O 15
ATOM 18330 N N . ASP A 1 56 ? 7.189 1.911 9.266 1.00 0.32 833 ASP A N 15
ATOM 18331 C CA . ASP A 1 56 ? 7.029 0.789 8.351 1.00 0.29 833 ASP A CA 15
ATOM 18332 C C . ASP A 1 56 ? 6.872 1.274 6.908 1.00 0.24 833 ASP A C 15
ATOM 18333 O O . ASP A 1 56 ? 7.578 0.825 6.003 1.00 0.23 833 ASP A O 15
ATOM 18342 N N . TRP A 1 57 ? 5.998 2.244 6.709 1.00 0.22 834 TRP A N 15
ATOM 18343 C CA . TRP A 1 57 ? 5.817 2.828 5.394 1.00 0.20 834 TRP A CA 15
ATOM 18344 C C . TRP A 1 57 ? 7.086 3.559 4.954 1.00 0.19 834 TRP A C 15
ATOM 18345 O O . TRP A 1 57 ? 7.459 3.519 3.782 1.00 0.18 834 TRP A O 15
ATOM 18366 N N . ASN A 1 58 ? 7.749 4.216 5.897 1.00 0.22 835 ASN A N 15
ATOM 18367 C CA . ASN A 1 58 ? 8.972 4.954 5.601 1.00 0.25 835 ASN A CA 15
ATOM 18368 C C . ASN A 1 58 ? 10.043 4.030 5.037 1.00 0.21 835 ASN A C 15
ATOM 18369 O O . ASN A 1 58 ? 10.586 4.292 3.964 1.00 0.21 835 ASN A O 15
ATOM 18380 N N . VAL A 1 59 ? 10.292 2.917 5.724 1.00 0.22 836 VAL A N 15
ATOM 18381 C CA . VAL A 1 59 ? 11.275 1.950 5.252 1.00 0.25 836 VAL A CA 15
ATOM 18382 C C . VAL A 1 59 ? 10.853 1.364 3.907 1.00 0.19 836 VAL A C 15
ATOM 18383 O O . VAL A 1 59 ? 11.690 1.176 3.027 1.00 0.19 836 VAL A O 15
ATOM 18396 N N . ALA A 1 60 ? 9.547 1.152 3.718 1.00 0.16 837 ALA A N 15
ATOM 18397 C CA . ALA A 1 60 ? 9.040 0.678 2.433 1.00 0.15 837 ALA A CA 15
ATOM 18398 C C . ALA A 1 60 ? 9.360 1.673 1.318 1.00 0.15 837 ALA A C 15
ATOM 18399 O O . ALA A 1 60 ? 9.880 1.284 0.274 1.00 0.19 837 ALA A O 15
ATOM 18406 N N . LYS A 1 61 ? 9.074 2.957 1.551 1.00 0.14 838 LYS A N 15
ATOM 18407 C CA . LYS A 1 61 ? 9.365 3.998 0.563 1.00 0.19 838 LYS A CA 15
ATOM 18408 C C . LYS A 1 61 ? 10.849 4.003 0.192 1.00 0.20 838 LYS A C 15
ATOM 18409 O O . LYS A 1 61 ? 11.200 4.002 -0.993 1.00 0.24 838 LYS A O 15
ATOM 18428 N N . GLU A 1 62 ? 11.712 3.984 1.211 1.00 0.21 839 GLU A N 15
ATOM 18429 C CA . GLU A 1 62 ? 13.159 3.973 0.994 1.00 0.26 839 GLU A CA 15
ATOM 18430 C C . GLU A 1 62 ? 13.558 2.747 0.188 1.00 0.27 839 GLU A C 15
ATOM 18431 O O . GLU A 1 62 ? 14.340 2.834 -0.758 1.00 0.31 839 GLU A O 15
ATOM 18443 N N . MET A 1 63 ? 12.986 1.614 0.565 1.00 0.27 840 MET A N 15
ATOM 18444 C CA . MET A 1 63 ? 13.236 0.349 -0.107 1.00 0.31 840 MET A CA 15
ATOM 18445 C C . MET A 1 63 ? 12.904 0.439 -1.593 1.00 0.34 840 MET A C 15
ATOM 18446 O O . MET A 1 63 ? 13.755 0.187 -2.435 1.00 0.40 840 MET A O 15
ATOM 18460 N N . LEU A 1 64 ? 11.673 0.817 -1.906 1.00 0.30 841 LEU A N 15
ATOM 18461 C CA . LEU A 1 64 ? 11.223 0.911 -3.292 1.00 0.35 841 LEU A CA 15
ATOM 18462 C C . LEU A 1 64 ? 12.146 1.817 -4.107 1.00 0.39 841 LEU A C 15
ATOM 18463 O O . LEU A 1 64 ? 12.625 1.434 -5.176 1.00 0.50 841 LEU A O 15
ATOM 18479 N N . ALA A 1 65 ? 12.382 3.023 -3.598 1.00 0.36 842 ALA A N 15
ATOM 18480 C CA . ALA A 1 65 ? 13.187 4.014 -4.306 1.00 0.44 842 ALA A CA 15
ATOM 18481 C C . ALA A 1 65 ? 14.644 3.580 -4.466 1.00 0.52 842 ALA A C 15
ATOM 18482 O O . ALA A 1 65 ? 15.198 3.649 -5.563 1.00 0.61 842 ALA A O 15
ATOM 18489 N N . GLU A 1 66 ? 15.285 3.225 -3.359 1.00 0.53 843 GLU A N 15
ATOM 18490 C CA . GLU A 1 66 ? 16.706 2.888 -3.374 1.00 0.66 843 GLU A CA 15
ATOM 18491 C C . GLU A 1 66 ? 16.958 1.580 -4.122 1.00 0.71 843 GLU A C 15
ATOM 18492 O O . GLU A 1 66 ? 17.902 1.472 -4.903 1.00 0.81 843 GLU A O 15
ATOM 18504 N N . ASN A 1 67 ? 16.126 0.578 -3.844 1.00 0.67 844 ASN A N 15
ATOM 18505 C CA . ASN A 1 67 ? 16.261 -0.737 -4.471 1.00 0.80 844 ASN A CA 15
ATOM 18506 C C . ASN A 1 67 ? 15.937 -0.666 -5.954 1.00 0.79 844 ASN A C 15
ATOM 18507 O O . ASN A 1 67 ? 16.422 -1.497 -6.718 1.00 1.11 844 ASN A O 15
ATOM 18518 N N . ASN A 1 68 ? 14.959 0.199 -6.292 1.00 0.62 845 ASN A N 15
ATOM 18519 C CA . ASN A 1 68 ? 14.393 0.324 -7.652 1.00 0.71 845 ASN A CA 15
ATOM 18520 C C . ASN A 1 68 ? 13.160 -0.562 -7.775 1.00 0.61 845 ASN A C 15
ATOM 18521 O O . ASN A 1 68 ? 12.348 -0.405 -8.691 1.00 0.71 845 ASN A O 15
ATOM 18532 N N . GLU A 1 69 ? 13.007 -1.460 -6.809 1.00 0.55 846 GLU A N 15
ATOM 18533 C CA . GLU A 1 69 ? 11.887 -2.389 -6.776 1.00 0.63 846 GLU A CA 15
ATOM 18534 C C . GLU A 1 69 ? 10.609 -1.687 -6.336 1.00 0.73 846 GLU A C 15
ATOM 18535 O O . GLU A 1 69 ? 10.117 -1.919 -5.237 1.00 1.49 846 GLU A O 15
ATOM 18547 N N . LYS A 1 70 ? 10.143 -0.752 -7.143 1.00 0.42 847 LYS A N 15
ATOM 18548 C CA . 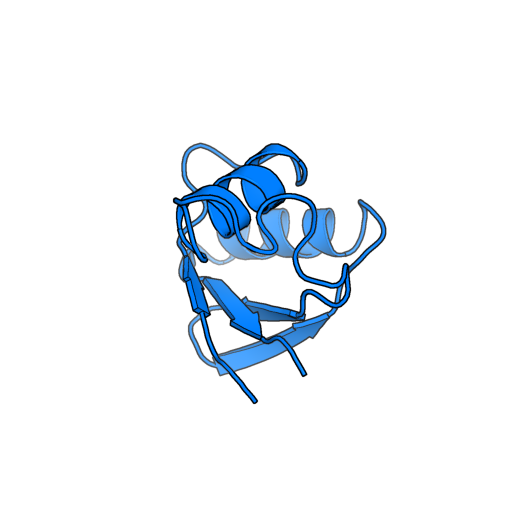LYS A 1 70 ? 9.004 0.075 -6.772 1.00 0.37 847 LYS A CA 15
ATOM 18549 C C . LYS A 1 70 ? 7.675 -0.638 -7.035 1.00 0.35 847 LYS A C 15
ATOM 18550 O O . LYS A 1 70 ? 6.639 0.006 -7.216 1.00 0.44 847 LYS A O 15
ATOM 18569 N N . PHE A 1 71 ? 7.679 -1.961 -6.941 1.00 0.32 848 PHE A N 15
ATOM 18570 C CA . PHE A 1 71 ? 6.445 -2.720 -7.041 1.00 0.30 848 PHE A CA 15
ATOM 18571 C C . PHE A 1 71 ? 5.865 -2.899 -5.655 1.00 0.24 848 PHE A C 15
ATOM 18572 O O . PHE A 1 71 ? 6.542 -3.402 -4.755 1.00 0.21 848 PHE A O 15
ATOM 18589 N N . LEU A 1 72 ? 4.620 -2.500 -5.484 1.00 0.22 849 LEU A N 15
ATOM 18590 C CA . LEU A 1 72 ? 3.982 -2.583 -4.191 1.00 0.18 849 LEU A CA 15
ATOM 18591 C C . LEU A 1 72 ? 2.650 -3.305 -4.299 1.00 0.17 849 LEU A C 15
ATOM 18592 O O . LEU A 1 72 ? 1.903 -3.143 -5.263 1.00 0.19 849 LEU A O 15
ATOM 18608 N N . ASN A 1 73 ? 2.395 -4.146 -3.323 1.00 0.16 850 ASN A N 15
ATOM 18609 C CA . ASN A 1 73 ? 1.177 -4.929 -3.268 1.00 0.17 850 ASN A CA 15
ATOM 18610 C C . ASN A 1 73 ? 0.543 -4.754 -1.907 1.00 0.17 850 ASN A C 15
ATOM 18611 O O . ASN A 1 73 ? 1.244 -4.504 -0.932 1.00 0.16 850 ASN A O 15
ATOM 18622 N N . ILE A 1 74 ? -0.774 -4.764 -1.852 1.00 0.18 851 ILE A N 15
ATOM 18623 C CA . ILE A 1 74 ? -1.468 -4.491 -0.607 1.00 0.21 851 ILE A CA 15
ATOM 18624 C C . ILE A 1 74 ? -2.450 -5.609 -0.315 1.00 0.24 851 ILE A C 15
ATOM 18625 O O . ILE A 1 74 ? -3.323 -5.904 -1.125 1.00 0.26 851 ILE A O 15
ATOM 18641 N N . ARG A 1 75 ? -2.327 -6.206 0.856 1.00 0.30 852 ARG A N 15
ATOM 18642 C CA . ARG A 1 75 ? -3.254 -7.223 1.271 1.00 0.37 852 ARG A CA 15
ATOM 18643 C C . ARG A 1 75 ? -4.211 -6.654 2.297 1.00 0.39 852 ARG A C 15
ATOM 18644 O O . ARG A 1 75 ? -3.790 -5.957 3.221 1.00 0.43 852 ARG A O 15
ATOM 18665 N N . LEU A 1 76 ? -5.489 -6.939 2.142 1.00 0.46 853 LEU A N 15
ATOM 18666 C CA . LEU A 1 76 ? -6.477 -6.453 3.087 1.00 0.54 853 LEU A CA 15
ATOM 18667 C C . LEU A 1 76 ? -6.869 -7.545 4.070 1.00 0.63 853 LEU A C 15
ATOM 18668 O O . LEU A 1 76 ? -7.147 -7.258 5.232 1.00 1.15 853 LEU A O 15
ATOM 18684 N N . TYR A 1 77 ? -6.728 -8.795 3.614 1.00 0.99 854 TYR A N 15
ATOM 18685 C CA . TYR A 1 77 ? -6.921 -10.003 4.437 1.00 1.08 854 TYR A CA 15
ATOM 18686 C C . TYR A 1 77 ? -8.047 -9.847 5.468 1.00 1.25 854 TYR A C 15
ATOM 18687 O O . TYR A 1 77 ? -9.162 -9.447 5.064 1.00 1.67 854 TYR A O 15
ATOM 18706 N N . SER A 1 1 ? -7.954 -11.955 2.323 1.00 2.40 778 SER A N 16
ATOM 18707 C CA . SER A 1 1 ? -6.603 -11.924 1.720 1.00 2.10 778 SER A CA 16
ATOM 18708 C C . SER A 1 1 ? -6.667 -11.472 0.266 1.00 1.16 778 SER A C 16
ATOM 18709 O O . SER A 1 1 ? -5.885 -11.923 -0.572 1.00 1.09 778 SER A O 16
ATOM 18719 N N . GLU A 1 2 ? -7.555 -10.526 -0.014 1.00 0.78 779 GLU A N 16
ATOM 18720 C CA . GLU A 1 2 ? -7.672 -9.961 -1.350 1.00 0.85 779 GLU A CA 16
ATOM 18721 C C . GLU A 1 2 ? -6.419 -9.179 -1.700 1.00 0.75 779 GLU A C 16
ATOM 18722 O O . GLU A 1 2 ? -5.952 -8.350 -0.915 1.00 1.17 779 GLU A O 16
ATOM 18734 N N . ILE A 1 3 ? -5.833 -9.513 -2.836 1.00 0.62 780 ILE A N 16
ATOM 18735 C CA . ILE A 1 3 ? -4.601 -8.882 -3.266 1.00 0.43 780 ILE A CA 16
ATOM 18736 C C . ILE A 1 3 ? -4.895 -7.679 -4.158 1.00 0.37 780 ILE A C 16
ATOM 18737 O O . ILE A 1 3 ? -5.824 -7.687 -4.970 1.00 0.49 780 ILE A O 16
ATOM 18753 N N . PHE A 1 4 ? -4.152 -6.625 -3.927 1.00 0.28 781 PHE A N 16
ATOM 18754 C CA . PHE A 1 4 ? -4.299 -5.381 -4.650 1.00 0.26 781 PHE A CA 16
ATOM 18755 C C . PHE A 1 4 ? -2.935 -4.971 -5.170 1.00 0.22 781 PHE A C 16
ATOM 18756 O O . PHE A 1 4 ? -1.923 -5.326 -4.575 1.00 0.21 781 PHE A O 16
ATOM 18773 N N . THR A 1 5 ? -2.896 -4.336 -6.324 1.00 0.23 782 THR A N 16
ATOM 18774 C CA . THR A 1 5 ? -1.631 -4.002 -6.947 1.00 0.23 782 THR A CA 16
ATOM 18775 C C . THR A 1 5 ? -1.597 -2.513 -7.228 1.00 0.23 782 THR A C 16
ATOM 18776 O O . THR A 1 5 ? -2.605 -1.917 -7.619 1.00 0.25 782 THR A O 16
ATOM 18787 N N . LEU A 1 6 ? -0.518 -1.899 -6.789 1.00 0.22 783 LEU A N 16
ATOM 18788 C CA . LEU A 1 6 ? -0.411 -0.457 -6.764 1.00 0.21 783 LEU A CA 16
ATOM 18789 C C . LEU A 1 6 ? 1.042 -0.054 -6.949 1.00 0.21 783 LEU A C 16
ATOM 18790 O O . LEU A 1 6 ? 1.943 -0.746 -6.496 1.00 0.23 783 LEU A O 16
ATOM 18806 N N . LEU A 1 7 ? 1.281 1.061 -7.601 1.00 0.20 784 LEU A N 16
ATOM 18807 C CA . LEU A 1 7 ? 2.643 1.528 -7.774 1.00 0.22 784 LEU A CA 16
ATOM 18808 C C . LEU A 1 7 ? 2.736 2.952 -7.284 1.00 0.21 784 LEU A C 16
ATOM 18809 O O . LEU A 1 7 ? 1.905 3.793 -7.621 1.00 0.23 784 LEU A O 16
ATOM 18825 N N . VAL A 1 8 ? 3.587 3.129 -6.286 1.00 0.22 785 VAL A N 16
ATOM 18826 C CA . VAL A 1 8 ? 3.638 4.365 -5.527 1.00 0.25 785 VAL A CA 16
ATOM 18827 C C . VAL A 1 8 ? 4.017 5.550 -6.408 1.00 0.34 785 VAL A C 16
ATOM 18828 O O . VAL A 1 8 ? 3.441 6.630 -6.276 1.00 0.79 785 VAL A O 16
ATOM 18841 N N . GLU A 1 9 ? 4.898 5.299 -7.376 1.00 0.69 786 GLU A N 16
ATOM 18842 C CA . GLU A 1 9 ? 5.303 6.297 -8.374 1.00 0.81 786 GLU A CA 16
ATOM 18843 C C . GLU A 1 9 ? 6.141 7.411 -7.752 1.00 0.87 786 GLU A C 16
ATOM 18844 O O . GLU A 1 9 ? 7.318 7.561 -8.075 1.00 1.56 786 GLU A O 16
ATOM 18856 N N . LYS A 1 10 ? 5.570 8.106 -6.789 1.00 0.91 787 LYS A N 16
ATOM 18857 C CA . LYS A 1 10 ? 6.291 9.116 -6.049 1.00 1.01 787 LYS A CA 16
ATOM 18858 C C . LYS A 1 10 ? 5.936 8.992 -4.581 1.00 0.96 787 LYS A C 16
ATOM 18859 O O . LYS A 1 10 ? 4.815 8.610 -4.243 1.00 1.58 787 LYS A O 16
ATOM 18878 N N . VAL A 1 11 ? 6.939 9.148 -3.736 1.00 0.66 788 VAL A N 16
ATOM 18879 C CA . VAL A 1 11 ? 6.797 8.940 -2.300 1.00 0.61 788 VAL A CA 16
ATOM 18880 C C . VAL A 1 11 ? 5.545 9.627 -1.729 1.00 0.70 788 VAL A C 16
ATOM 18881 O O . VAL A 1 11 ? 5.462 10.856 -1.648 1.00 1.70 788 VAL A O 16
ATOM 18894 N N . TRP A 1 12 ? 4.566 8.807 -1.361 1.00 0.50 789 TRP A N 16
ATOM 18895 C CA . TRP A 1 12 ? 3.316 9.285 -0.770 1.00 0.33 789 TRP A CA 16
ATOM 18896 C C . TRP A 1 12 ? 3.494 9.521 0.722 1.00 0.29 789 TRP A C 16
ATOM 18897 O O . TRP A 1 12 ? 4.086 8.693 1.411 1.00 0.34 789 TRP A O 16
ATOM 18918 N N . ASN A 1 13 ? 2.862 10.563 1.246 1.00 0.29 790 ASN A N 16
ATOM 18919 C CA . ASN A 1 13 ? 2.876 10.816 2.686 1.00 0.32 790 ASN A CA 16
ATOM 18920 C C . ASN A 1 13 ? 1.771 10.008 3.379 1.00 0.37 790 ASN A C 16
ATOM 18921 O O . ASN A 1 13 ? 1.021 10.536 4.198 1.00 0.82 790 ASN A O 16
ATOM 18932 N N . PHE A 1 14 ? 1.697 8.721 3.027 1.00 0.30 791 PHE A N 16
ATOM 18933 C CA . PHE A 1 14 ? 0.731 7.761 3.592 1.00 0.25 791 PHE A CA 16
ATOM 18934 C C . PHE A 1 14 ? -0.719 8.098 3.246 1.00 0.23 791 PHE A C 16
ATOM 18935 O O . PHE A 1 14 ? -1.426 7.259 2.706 1.00 0.21 791 PHE A O 16
ATOM 18952 N N . ASP A 1 15 ? -1.165 9.307 3.557 1.00 0.26 792 ASP A N 16
ATOM 18953 C CA . ASP A 1 15 ? -2.539 9.714 3.275 1.00 0.29 792 ASP A CA 16
ATOM 18954 C C . ASP A 1 15 ? -2.805 9.663 1.777 1.00 0.25 792 ASP A C 16
ATOM 18955 O O . ASP A 1 15 ? -3.844 9.183 1.332 1.00 0.26 792 ASP A O 16
ATOM 18964 N N . ASP A 1 16 ? -1.797 10.054 1.006 1.00 0.24 793 ASP A N 16
ATOM 18965 C CA . ASP A 1 16 ? -1.859 9.983 -0.450 1.00 0.23 793 ASP A CA 16
ATOM 18966 C C . ASP A 1 16 ? -2.006 8.533 -0.884 1.00 0.19 793 ASP A C 16
ATOM 18967 O O . ASP A 1 16 ? -2.832 8.195 -1.733 1.00 0.18 793 ASP A O 16
ATOM 18976 N N . LEU A 1 17 ? -1.241 7.682 -0.220 1.00 0.18 794 LEU A N 16
ATOM 18977 C CA . LEU A 1 17 ? -1.288 6.247 -0.430 1.00 0.17 794 LEU A CA 16
ATOM 18978 C C . LEU A 1 17 ? -2.666 5.701 -0.068 1.00 0.16 794 LEU A C 16
ATOM 18979 O O . LEU A 1 17 ? -3.275 4.970 -0.846 1.00 0.16 794 LEU A O 16
ATOM 18995 N N . ILE A 1 18 ? -3.181 6.133 1.077 1.00 0.18 795 ILE A N 16
ATOM 18996 C CA . ILE A 1 18 ? -4.509 5.742 1.531 1.00 0.20 795 ILE A CA 16
ATOM 18997 C C . ILE A 1 18 ? -5.576 6.160 0.527 1.00 0.19 795 ILE A C 16
ATOM 18998 O O . ILE A 1 18 ? -6.405 5.349 0.133 1.00 0.20 795 ILE A O 16
ATOM 19014 N N . MET A 1 19 ? -5.519 7.411 0.084 1.00 0.22 796 MET A N 16
ATOM 19015 C CA . MET A 1 19 ? -6.477 7.929 -0.890 1.00 0.26 796 MET A CA 16
ATOM 19016 C C . MET A 1 19 ? -6.433 7.127 -2.185 1.00 0.22 796 MET A C 16
ATOM 19017 O O . MET A 1 19 ? -7.475 6.728 -2.709 1.00 0.23 796 MET A O 16
ATOM 19031 N N . ALA A 1 20 ? -5.225 6.846 -2.663 1.00 0.21 797 ALA A N 16
ATOM 19032 C CA . ALA A 1 20 ? -5.045 6.043 -3.866 1.00 0.22 797 ALA A CA 16
ATOM 19033 C C . ALA A 1 20 ? -5.647 4.658 -3.674 1.00 0.21 797 ALA A C 16
ATOM 19034 O O . ALA A 1 20 ? -6.434 4.195 -4.499 1.00 0.26 797 ALA A O 16
ATOM 19041 N N . ILE A 1 21 ? -5.336 4.043 -2.541 1.00 0.20 798 ILE A N 16
ATOM 19042 C CA . ILE A 1 21 ? -5.888 2.744 -2.189 1.00 0.26 798 ILE A CA 16
ATOM 19043 C C . ILE A 1 21 ? -7.415 2.801 -2.114 1.00 0.27 798 ILE A C 16
ATOM 19044 O O . ILE A 1 21 ? -8.108 1.988 -2.724 1.00 0.33 798 ILE A O 16
ATOM 19060 N N . ASN A 1 22 ? -7.921 3.778 -1.370 1.00 0.27 799 ASN A N 16
ATOM 19061 C CA . ASN A 1 22 ? -9.354 3.954 -1.165 1.00 0.33 799 ASN A CA 16
ATOM 19062 C C . ASN A 1 22 ? -10.114 3.992 -2.484 1.00 0.31 799 ASN A C 16
ATOM 19063 O O . ASN A 1 22 ? -11.115 3.290 -2.659 1.00 0.40 799 ASN A O 16
ATOM 19074 N N . SER A 1 23 ? -9.675 4.860 -3.381 1.00 0.30 800 SER A N 16
ATOM 19075 C CA . SER A 1 23 ? -10.342 5.039 -4.658 1.00 0.35 800 SER A CA 16
ATOM 19076 C C . SER A 1 23 ? -10.183 3.815 -5.560 1.00 0.33 800 SER A C 16
ATOM 19077 O O . SER A 1 23 ? -11.144 3.362 -6.183 1.00 0.41 800 SER A O 16
ATOM 19085 N N . LYS A 1 24 ? -8.946 3.366 -5.724 1.00 0.29 801 LYS A N 16
ATOM 19086 C CA . LYS A 1 24 ? -8.637 2.321 -6.688 1.00 0.36 801 LYS A CA 16
ATOM 19087 C C . LYS A 1 24 ? -9.216 0.956 -6.303 1.00 0.43 801 LYS A C 16
ATOM 19088 O O . LYS A 1 24 ? -9.632 0.203 -7.182 1.00 0.58 801 LYS A O 16
ATOM 19107 N N . ILE A 1 25 ? -9.225 0.623 -5.009 1.00 0.39 802 ILE A N 16
ATOM 19108 C CA . ILE A 1 25 ? -9.756 -0.674 -4.571 1.00 0.52 802 ILE A CA 16
ATOM 19109 C C . ILE A 1 25 ? -11.211 -0.828 -4.993 1.00 0.70 802 ILE A C 16
ATOM 19110 O O . ILE A 1 25 ? -11.533 -1.654 -5.850 1.00 1.56 802 ILE A O 16
ATOM 19126 N N . SER A 1 26 ? -12.074 -0.009 -4.407 1.00 1.05 803 SER A N 16
ATOM 19127 C CA . SER A 1 26 ? -13.502 -0.037 -4.696 1.00 1.14 803 SER A CA 16
ATOM 19128 C C . SER A 1 26 ? -14.173 1.200 -4.116 1.00 1.66 803 SER A C 16
ATOM 19129 O O . SER A 1 26 ? -14.752 1.144 -3.032 1.00 2.28 803 SER A O 16
ATOM 19137 N N . ASN A 1 27 ? -14.058 2.329 -4.811 1.00 2.33 804 ASN A N 16
ATOM 19138 C CA . ASN A 1 27 ? -14.641 3.586 -4.329 1.00 3.40 804 ASN A CA 16
ATOM 19139 C C . ASN A 1 27 ? -16.160 3.611 -4.507 1.00 3.88 804 ASN A C 16
ATOM 19140 O O . ASN A 1 27 ? -16.742 4.631 -4.879 1.00 4.66 804 ASN A O 16
ATOM 19151 N N . THR A 1 28 ? -16.789 2.490 -4.189 1.00 3.74 805 THR A N 16
ATOM 19152 C CA . THR A 1 28 ? -18.225 2.347 -4.277 1.00 4.53 805 THR A CA 16
ATOM 19153 C C . THR A 1 28 ? -18.640 0.961 -3.787 1.00 4.65 805 THR A C 16
ATOM 19154 O O . THR A 1 28 ? -17.941 -0.026 -4.036 1.00 5.32 805 THR A O 16
ATOM 19165 N N . HIS A 1 29 ? -19.755 0.911 -3.059 1.00 4.26 806 HIS A N 16
ATOM 19166 C CA . HIS A 1 29 ? -20.341 -0.339 -2.546 1.00 4.59 806 HIS A CA 16
ATOM 19167 C C . HIS A 1 29 ? -19.550 -0.935 -1.380 1.00 4.36 806 HIS A C 16
ATOM 19168 O O . HIS A 1 29 ? -20.144 -1.373 -0.392 1.00 4.80 806 HIS A O 16
ATOM 19183 N N . ASN A 1 30 ? -18.240 -1.066 -1.536 1.00 4.08 807 ASN A N 16
ATOM 19184 C CA . ASN A 1 30 ? -17.426 -1.743 -0.542 1.00 4.33 807 ASN A CA 16
ATOM 19185 C C . ASN A 1 30 ? -16.981 -0.780 0.549 1.00 3.86 807 ASN A C 16
ATOM 19186 O O . ASN A 1 30 ? -17.712 0.134 0.922 1.00 4.10 807 ASN A O 16
ATOM 19197 N N . ASN A 1 31 ? -15.774 -0.992 1.041 1.00 3.63 808 ASN A N 16
ATOM 19198 C CA . ASN A 1 31 ? -15.190 -0.163 2.087 1.00 3.49 808 ASN A CA 16
ATOM 19199 C C . ASN A 1 31 ? -15.029 1.283 1.625 1.00 2.65 808 ASN A C 16
ATOM 19200 O O . ASN A 1 31 ? -15.767 2.162 2.070 1.00 3.08 808 ASN A O 16
ATOM 19211 N N . ASN A 1 32 ? -14.101 1.501 0.691 1.00 1.96 809 ASN A N 16
ATOM 19212 C CA . ASN A 1 32 ? -13.832 2.816 0.096 1.00 1.56 809 ASN A CA 16
ATOM 19213 C C . ASN A 1 32 ? -13.251 3.813 1.107 1.00 1.72 809 ASN A C 16
ATOM 19214 O O . ASN A 1 32 ? -12.248 4.461 0.827 1.00 2.42 809 ASN A O 16
ATOM 19225 N N . ILE A 1 33 ? -13.898 3.968 2.254 1.00 1.83 810 ILE A N 16
ATOM 19226 C CA . ILE A 1 33 ? -13.451 4.916 3.270 1.00 2.18 810 ILE A CA 16
ATOM 19227 C C . ILE A 1 33 ? -12.103 4.494 3.845 1.00 1.94 810 ILE A C 16
ATOM 19228 O O . ILE A 1 33 ? -11.192 5.312 4.005 1.00 2.25 810 ILE A O 16
ATOM 19244 N N . SER A 1 34 ? -11.987 3.213 4.146 1.00 1.61 811 SER A N 16
ATOM 19245 C CA . SER A 1 34 ? -10.770 2.658 4.705 1.00 1.34 811 SER A CA 16
ATOM 19246 C C . SER A 1 34 ? -10.640 1.192 4.313 1.00 1.12 811 SER A C 16
ATOM 19247 O O . SER A 1 34 ? -11.625 0.453 4.328 1.00 1.24 811 SER A O 16
ATOM 19255 N N . PRO A 1 35 ? -9.429 0.750 3.944 1.00 0.88 812 PRO A N 16
ATOM 19256 C CA . PRO A 1 35 ? -9.162 -0.641 3.580 1.00 0.80 812 PRO A CA 16
ATOM 19257 C C . PRO A 1 35 ? -9.152 -1.523 4.807 1.00 0.77 812 PRO A C 16
ATOM 19258 O O . PRO A 1 35 ? -8.094 -1.940 5.290 1.00 0.82 812 PRO A O 16
ATOM 19269 N N . ILE A 1 36 ? -10.329 -1.582 5.420 1.00 0.87 813 ILE A N 16
ATOM 19270 C CA . ILE A 1 36 ? -10.516 -2.139 6.743 1.00 0.96 813 ILE A CA 16
ATOM 19271 C C . ILE A 1 36 ? -9.915 -1.169 7.749 1.00 0.96 813 ILE A C 16
ATOM 19272 O O . ILE A 1 36 ? -10.640 -0.432 8.417 1.00 1.64 813 ILE A O 16
ATOM 19288 N N . THR A 1 37 ? -8.585 -1.060 7.700 1.00 0.83 814 THR A N 16
ATOM 19289 C CA . THR A 1 37 ? -7.807 -0.144 8.526 1.00 0.84 814 THR A CA 16
ATOM 19290 C C . THR A 1 37 ? -6.373 -0.664 8.597 1.00 0.71 814 THR A C 16
ATOM 19291 O O . THR A 1 37 ? -5.422 0.090 8.801 1.00 1.08 814 THR A O 16
ATOM 19302 N N . LYS A 1 38 ? -6.263 -1.988 8.517 1.00 0.61 815 LYS A N 16
ATOM 19303 C CA . LYS A 1 38 ? -5.000 -2.687 8.693 1.00 0.82 815 LYS A CA 16
ATOM 19304 C C . LYS A 1 38 ? -4.010 -2.379 7.576 1.00 0.88 815 LYS A C 16
ATOM 19305 O O . LYS A 1 38 ? -2.933 -1.855 7.839 1.00 1.68 815 LYS A O 16
ATOM 19324 N N . ILE A 1 39 ? -4.385 -2.791 6.360 1.00 0.43 816 ILE A N 16
ATOM 19325 C CA . ILE A 1 39 ? -3.562 -2.710 5.139 1.00 0.34 816 ILE A CA 16
ATOM 19326 C C . ILE A 1 39 ? -2.179 -3.357 5.276 1.00 0.30 816 ILE A C 16
ATOM 19327 O O . ILE A 1 39 ? -1.377 -3.047 6.164 1.00 0.33 816 ILE A O 16
ATOM 19343 N N . LYS A 1 40 ? -1.872 -4.175 4.295 1.00 0.26 817 LYS A N 16
ATOM 19344 C CA . LYS A 1 40 ? -0.592 -4.850 4.220 1.00 0.24 817 LYS A CA 16
ATOM 19345 C C . LYS A 1 40 ? 0.004 -4.588 2.853 1.00 0.23 817 LYS A C 16
ATOM 19346 O O . LYS A 1 40 ? -0.730 -4.418 1.888 1.00 0.24 817 LYS A O 16
ATOM 19365 N N . TYR A 1 41 ? 1.312 -4.468 2.784 1.00 0.20 818 TYR A N 16
ATOM 19366 C CA . TYR A 1 41 ? 1.961 -4.096 1.550 1.00 0.19 818 TYR A CA 16
ATOM 19367 C C . TYR A 1 41 ? 3.046 -5.098 1.199 1.00 0.18 818 TYR A C 16
ATOM 19368 O O . TYR A 1 41 ? 3.639 -5.738 2.072 1.00 0.19 818 TYR A O 16
ATOM 19386 N N . GLN A 1 42 ? 3.200 -5.304 -0.086 1.00 0.17 819 GLN A N 16
ATOM 19387 C CA . GLN A 1 42 ? 4.125 -6.281 -0.617 1.00 0.19 819 GLN A CA 16
ATOM 19388 C C . GLN A 1 42 ? 5.011 -5.611 -1.644 1.00 0.19 819 GLN A C 16
ATOM 19389 O O . GLN A 1 42 ? 4.607 -4.635 -2.269 1.00 0.18 819 GLN A O 16
ATOM 19403 N N . ASP A 1 43 ? 6.239 -6.065 -1.736 1.00 0.22 820 ASP A N 16
ATOM 19404 C CA . ASP A 1 43 ? 7.224 -5.406 -2.564 1.00 0.24 820 ASP A CA 16
ATOM 19405 C C . ASP A 1 43 ? 7.808 -6.398 -3.552 1.00 0.28 820 ASP A C 16
ATOM 19406 O O . ASP A 1 43 ? 7.796 -7.613 -3.297 1.00 0.38 820 ASP A O 16
ATOM 19415 N N . GLU A 1 44 ? 8.119 -5.871 -4.741 1.00 0.28 821 GLU A N 16
ATOM 19416 C CA . GLU A 1 44 ? 8.578 -6.640 -5.901 1.00 0.38 821 GLU A CA 16
ATOM 19417 C C . GLU A 1 44 ? 9.585 -7.724 -5.524 1.00 0.85 821 GLU A C 16
ATOM 19418 O O . GLU A 1 44 ? 9.580 -8.810 -6.106 1.00 0.63 821 GLU A O 16
ATOM 19430 N N . ASP A 1 45 ? 10.441 -7.426 -4.557 1.00 1.90 822 ASP A N 16
ATOM 19431 C CA . ASP A 1 45 ? 11.455 -8.378 -4.101 1.00 2.86 822 ASP A CA 16
ATOM 19432 C C . ASP A 1 45 ? 10.819 -9.693 -3.656 1.00 2.24 822 ASP A C 16
ATOM 19433 O O . ASP A 1 45 ? 11.396 -10.768 -3.827 1.00 2.49 822 ASP A O 16
ATOM 19442 N N . GLY A 1 46 ? 9.621 -9.602 -3.103 1.00 1.39 823 GLY A N 16
ATOM 19443 C CA . GLY A 1 46 ? 8.920 -10.784 -2.650 1.00 0.79 823 GLY A CA 16
ATOM 19444 C C . GLY A 1 46 ? 8.783 -10.805 -1.145 1.00 0.74 823 GLY A C 16
ATOM 19445 O O . GLY A 1 46 ? 9.365 -11.659 -0.476 1.00 0.91 823 GLY A O 16
ATOM 19449 N N . ASP A 1 47 ? 8.158 -9.771 -0.604 1.00 0.55 824 ASP A N 16
ATOM 19450 C CA . ASP A 1 47 ? 8.095 -9.598 0.848 1.00 0.53 824 ASP A CA 16
ATOM 19451 C C . ASP A 1 47 ? 6.785 -8.933 1.257 1.00 0.40 824 ASP A C 16
ATOM 19452 O O . ASP A 1 47 ? 6.236 -8.128 0.509 1.00 0.32 824 ASP A O 16
ATOM 19461 N N . PHE A 1 48 ? 6.282 -9.297 2.430 1.00 0.43 825 PHE A N 16
ATOM 19462 C CA . PHE A 1 48 ? 5.001 -8.795 2.922 1.00 0.38 825 PHE A CA 16
ATOM 19463 C C . PHE A 1 48 ? 5.180 -8.151 4.287 1.00 0.40 825 PHE A C 16
ATOM 19464 O O . PHE A 1 48 ? 5.833 -8.698 5.175 1.00 0.47 825 PHE A O 16
ATOM 19481 N N . VAL A 1 49 ? 4.672 -6.936 4.387 1.00 0.35 826 VAL A N 16
ATOM 19482 C CA . VAL A 1 49 ? 4.834 -6.082 5.554 1.00 0.39 826 VAL A CA 16
ATOM 19483 C C . VAL A 1 49 ? 3.539 -5.306 5.773 1.00 0.31 826 VAL A C 16
ATOM 19484 O O . VAL A 1 49 ? 2.805 -5.065 4.825 1.00 0.29 826 VAL A O 16
ATOM 19497 N N . VAL A 1 50 ? 3.214 -4.990 7.010 1.00 0.33 827 VAL A N 16
ATOM 19498 C CA . VAL A 1 50 ? 1.941 -4.357 7.319 1.00 0.32 827 VAL A CA 16
ATOM 19499 C C . VAL A 1 50 ? 2.215 -3.043 8.029 1.00 0.35 827 VAL A C 16
ATOM 19500 O O . VAL A 1 50 ? 3.207 -2.924 8.756 1.00 0.40 827 VAL A O 16
ATOM 19513 N N . LEU A 1 51 ? 1.548 -1.992 7.561 1.00 0.34 828 LEU A N 16
ATOM 19514 C CA . LEU A 1 51 ? 1.983 -0.648 7.905 1.00 0.38 828 LEU A CA 16
ATOM 19515 C C . LEU A 1 51 ? 0.863 0.221 8.456 1.00 0.44 828 LEU A C 16
ATOM 19516 O O . LEU A 1 51 ? -0.314 0.027 8.153 1.00 0.48 828 LEU A O 16
ATOM 19532 N N . GLY A 1 52 ? 1.263 1.136 9.326 1.00 0.53 829 GLY A N 16
ATOM 19533 C CA . GLY A 1 52 ? 0.326 2.020 9.986 1.00 0.63 829 GLY A CA 16
ATOM 19534 C C . GLY A 1 52 ? 1.018 2.974 10.944 1.00 0.73 829 GLY A C 16
ATOM 19535 O O . GLY A 1 52 ? 0.492 4.037 11.260 1.00 1.20 829 GLY A O 16
ATOM 19539 N N . SER A 1 53 ? 2.177 2.565 11.453 1.00 0.74 830 SER A N 16
ATOM 19540 C CA . SER A 1 53 ? 2.908 3.353 12.442 1.00 0.85 830 SER A CA 16
ATOM 19541 C C . SER A 1 53 ? 3.562 4.599 11.831 1.00 0.98 830 SER A C 16
ATOM 19542 O O . SER A 1 53 ? 4.156 5.401 12.553 1.00 1.93 830 SER A O 16
ATOM 19550 N N . ASP A 1 54 ? 3.518 4.710 10.501 1.00 0.62 831 ASP A N 16
ATOM 19551 C CA . ASP A 1 54 ? 4.177 5.808 9.775 1.00 0.62 831 ASP A CA 16
ATOM 19552 C C . ASP A 1 54 ? 5.690 5.713 9.966 1.00 0.58 831 ASP A C 16
ATOM 19553 O O . ASP A 1 54 ? 6.373 6.670 10.330 1.00 0.97 831 ASP A O 16
ATOM 19562 N N . GLU A 1 55 ? 6.182 4.512 9.734 1.00 0.50 832 GLU A N 16
ATOM 19563 C CA . GLU A 1 55 ? 7.596 4.175 9.863 1.00 0.44 832 GLU A CA 16
ATOM 19564 C C . GLU A 1 55 ? 7.836 2.930 9.032 1.00 0.34 832 GLU A C 16
ATOM 19565 O O . GLU A 1 55 ? 8.640 2.922 8.102 1.00 0.34 832 GLU A O 16
ATOM 19577 N N . ASP A 1 56 ? 6.921 1.999 9.224 1.00 0.32 833 ASP A N 16
ATOM 19578 C CA . ASP A 1 56 ? 6.750 0.844 8.362 1.00 0.29 833 ASP A CA 16
ATOM 19579 C C . ASP A 1 56 ? 6.508 1.283 6.914 1.00 0.24 833 ASP A C 16
ATOM 19580 O O . ASP A 1 56 ? 7.172 0.813 5.985 1.00 0.23 833 ASP A O 16
ATOM 19589 N N . TRP A 1 57 ? 5.627 2.254 6.735 1.00 0.22 834 TRP A N 16
ATOM 19590 C CA . TRP A 1 57 ? 5.395 2.824 5.419 1.00 0.20 834 TRP A CA 16
ATOM 19591 C C . TRP A 1 57 ? 6.639 3.566 4.941 1.00 0.19 834 TRP A C 16
ATOM 19592 O O . TRP A 1 57 ? 7.019 3.470 3.776 1.00 0.18 834 TRP A O 16
ATOM 19613 N N . ASN A 1 58 ? 7.275 4.297 5.850 1.00 0.22 835 ASN A N 16
ATOM 19614 C CA . ASN A 1 58 ? 8.469 5.064 5.514 1.00 0.25 835 ASN A CA 16
ATOM 19615 C C . ASN A 1 58 ? 9.560 4.168 4.941 1.00 0.21 835 ASN A C 16
ATOM 19616 O O . ASN A 1 58 ? 10.082 4.438 3.858 1.00 0.21 835 ASN A O 16
ATOM 19627 N N . VAL A 1 59 ? 9.847 3.069 5.631 1.00 0.22 836 VAL A N 16
ATOM 19628 C CA . VAL A 1 59 ? 10.846 2.122 5.161 1.00 0.25 836 VAL A CA 16
ATOM 19629 C C . VAL A 1 59 ? 10.411 1.503 3.830 1.00 0.19 836 VAL A C 16
ATOM 19630 O O . VAL A 1 59 ? 11.230 1.344 2.928 1.00 0.19 836 VAL A O 16
ATOM 19643 N N . ALA A 1 60 ? 9.107 1.258 3.669 1.00 0.16 837 ALA A N 16
ATOM 19644 C CA . ALA A 1 60 ? 8.584 0.771 2.394 1.00 0.15 837 ALA A CA 16
ATOM 19645 C C . ALA A 1 60 ? 8.909 1.738 1.262 1.00 0.15 837 ALA A C 16
ATOM 19646 O O . ALA A 1 60 ? 9.428 1.331 0.225 1.00 0.19 837 ALA A O 16
ATOM 19653 N N . LYS A 1 61 ? 8.611 3.021 1.471 1.00 0.14 838 LYS A N 16
ATOM 19654 C CA . LYS A 1 61 ? 8.880 4.044 0.461 1.00 0.19 838 LYS A CA 16
ATOM 19655 C C . LYS A 1 61 ? 10.349 4.040 0.068 1.00 0.20 838 LYS A C 16
ATOM 19656 O O . LYS A 1 61 ? 10.685 4.033 -1.116 1.00 0.24 838 LYS A O 16
ATOM 19675 N N . GLU A 1 62 ? 11.214 4.057 1.073 1.00 0.21 839 GLU A N 16
ATOM 19676 C CA . GLU A 1 62 ? 12.650 4.084 0.844 1.00 0.26 839 GLU A CA 16
ATOM 19677 C C . GLU A 1 62 ? 13.094 2.819 0.122 1.00 0.27 839 GLU A C 16
ATOM 19678 O O . GLU A 1 62 ? 13.905 2.868 -0.798 1.00 0.31 839 GLU A O 16
ATOM 19690 N N . MET A 1 63 ? 12.504 1.703 0.519 1.00 0.27 840 MET A N 16
ATOM 19691 C CA . MET A 1 63 ? 12.773 0.411 -0.096 1.00 0.31 840 MET A CA 16
ATOM 19692 C C . MET A 1 63 ? 12.505 0.457 -1.599 1.00 0.34 840 MET A C 16
ATOM 19693 O O . MET A 1 63 ? 13.382 0.143 -2.398 1.00 0.40 840 MET A O 16
ATOM 19707 N N . LEU A 1 64 ? 11.317 0.914 -1.969 1.00 0.30 841 LEU A N 16
ATOM 19708 C CA . LEU A 1 64 ? 10.934 1.043 -3.372 1.00 0.35 841 LEU A CA 16
ATOM 19709 C C . LEU A 1 64 ? 11.899 1.966 -4.111 1.00 0.39 841 LEU A C 16
ATOM 19710 O O . LEU A 1 64 ? 12.331 1.666 -5.221 1.00 0.50 841 LEU A O 16
ATOM 19726 N N . ALA A 1 65 ? 12.159 3.126 -3.519 1.00 0.36 842 ALA A N 16
ATOM 19727 C CA . ALA A 1 65 ? 12.978 4.153 -4.154 1.00 0.44 842 ALA A CA 16
ATOM 19728 C C . ALA A 1 65 ? 14.430 3.711 -4.319 1.00 0.52 842 ALA A C 16
ATOM 19729 O O . ALA A 1 65 ? 15.014 3.866 -5.391 1.00 0.61 842 ALA A O 16
ATOM 19736 N N . GLU A 1 66 ? 15.020 3.199 -3.244 1.00 0.53 843 GLU A N 16
ATOM 19737 C CA . GLU A 1 66 ? 16.421 2.782 -3.250 1.00 0.66 843 GLU A CA 16
ATOM 19738 C C . GLU A 1 66 ? 16.608 1.577 -4.166 1.00 0.71 843 GLU A C 16
ATOM 19739 O O . GLU A 1 66 ? 17.496 1.554 -5.020 1.00 0.81 843 GLU A O 16
ATOM 19751 N N . ASN A 1 67 ? 15.766 0.574 -3.969 1.00 0.67 844 ASN A N 16
ATOM 19752 C CA . ASN A 1 67 ? 15.834 -0.661 -4.737 1.00 0.80 844 ASN A CA 16
ATOM 19753 C C . ASN A 1 67 ? 15.462 -0.445 -6.194 1.00 0.79 844 ASN A C 16
ATOM 19754 O O . ASN A 1 67 ? 15.933 -1.188 -7.046 1.00 1.11 844 ASN A O 16
ATOM 19765 N N . ASN A 1 68 ? 14.494 0.459 -6.424 1.00 0.62 845 ASN A N 16
ATOM 19766 C CA . ASN A 1 68 ? 13.888 0.723 -7.750 1.00 0.71 845 ASN A CA 16
ATOM 19767 C C . ASN A 1 68 ? 12.642 -0.138 -7.929 1.00 0.61 845 ASN A C 16
ATOM 19768 O O . ASN A 1 68 ? 11.835 0.082 -8.833 1.00 0.71 845 ASN A O 16
ATOM 19779 N N . GLU A 1 69 ? 12.489 -1.108 -7.041 1.00 0.55 846 GLU A N 16
ATOM 19780 C CA . GLU A 1 69 ? 11.368 -2.031 -7.086 1.00 0.63 846 GLU A CA 16
ATOM 19781 C C . GLU A 1 69 ? 10.094 -1.343 -6.600 1.00 0.73 846 GLU A C 16
ATOM 19782 O O . GLU A 1 69 ? 9.682 -1.503 -5.454 1.00 1.49 846 GLU A O 16
ATOM 19794 N N . LYS A 1 70 ? 9.568 -0.471 -7.452 1.00 0.42 847 LYS A N 16
ATOM 19795 C CA . LYS A 1 70 ? 8.429 0.379 -7.126 1.00 0.37 847 LYS A CA 16
ATOM 19796 C C . LYS A 1 70 ? 7.116 -0.412 -7.109 1.00 0.35 847 LYS A C 16
ATOM 19797 O O . LYS A 1 70 ? 6.048 0.144 -6.837 1.00 0.44 847 LYS A O 16
ATOM 19816 N N . PHE A 1 71 ? 7.197 -1.710 -7.378 1.00 0.32 848 PHE A N 16
ATOM 19817 C CA . PHE A 1 71 ? 6.016 -2.562 -7.352 1.00 0.30 848 PHE A CA 16
ATOM 19818 C C . PHE A 1 71 ? 5.508 -2.706 -5.928 1.00 0.24 848 PHE A C 16
ATOM 19819 O O . PHE A 1 71 ? 6.236 -3.170 -5.047 1.00 0.21 848 PHE A O 16
ATOM 19836 N N . LEU A 1 72 ? 4.242 -2.387 -5.728 1.00 0.22 849 LEU A N 16
ATOM 19837 C CA . LEU A 1 72 ? 3.631 -2.531 -4.426 1.00 0.18 849 LEU A CA 16
ATOM 19838 C C . LEU A 1 72 ? 2.336 -3.320 -4.545 1.00 0.17 849 LEU A C 16
ATOM 19839 O O . LEU A 1 72 ? 1.593 -3.199 -5.517 1.00 0.19 849 LEU A O 16
ATOM 19855 N N . ASN A 1 73 ? 2.094 -4.143 -3.557 1.00 0.16 850 ASN A N 16
ATOM 19856 C CA . ASN A 1 73 ? 0.899 -4.959 -3.502 1.00 0.17 850 ASN A CA 16
ATOM 19857 C C . ASN A 1 73 ? 0.250 -4.750 -2.154 1.00 0.17 850 ASN A C 16
ATOM 19858 O O . ASN A 1 73 ? 0.934 -4.422 -1.193 1.00 0.16 850 ASN A O 16
ATOM 19869 N N . ILE A 1 74 ? -1.063 -4.801 -2.103 1.00 0.18 851 ILE A N 16
ATOM 19870 C CA . ILE A 1 74 ? -1.767 -4.493 -0.873 1.00 0.21 851 ILE A CA 16
ATOM 19871 C C . ILE A 1 74 ? -2.686 -5.638 -0.530 1.00 0.24 851 ILE A C 16
ATOM 19872 O O . ILE A 1 74 ? -3.513 -6.043 -1.342 1.00 0.26 851 ILE A O 16
ATOM 19888 N N . ARG A 1 75 ? -2.535 -6.172 0.661 1.00 0.30 852 ARG A N 16
ATOM 19889 C CA . ARG A 1 75 ? -3.374 -7.251 1.086 1.00 0.37 852 ARG A CA 16
ATOM 19890 C C . ARG A 1 75 ? -4.309 -6.800 2.186 1.00 0.39 852 ARG A C 16
ATOM 19891 O O . ARG A 1 75 ? -3.870 -6.326 3.237 1.00 0.43 852 ARG A O 16
ATOM 19912 N N . LEU A 1 76 ? -5.576 -7.088 1.999 1.00 0.46 853 LEU A N 16
ATOM 19913 C CA . LEU A 1 76 ? -6.550 -6.914 3.049 1.00 0.54 853 LEU A CA 16
ATOM 19914 C C . LEU A 1 76 ? -6.817 -8.281 3.651 1.00 0.63 853 LEU A C 16
ATOM 19915 O O . LEU A 1 76 ? -6.870 -9.272 2.922 1.00 1.15 853 LEU A O 16
ATOM 19931 N N . TYR A 1 77 ? -6.846 -8.370 4.966 1.00 0.99 854 TYR A N 16
ATOM 19932 C CA . TYR A 1 77 ? -6.979 -9.655 5.621 1.00 1.08 854 TYR A CA 16
ATOM 19933 C C . TYR A 1 77 ? -7.565 -9.467 7.009 1.00 1.25 854 TYR A C 16
ATOM 19934 O O . TYR A 1 77 ? -8.010 -10.463 7.611 1.00 1.67 854 TYR A O 16
ATOM 19953 N N . SER A 1 1 ? -6.295 -12.255 1.558 1.00 2.40 778 SER A N 17
ATOM 19954 C CA . SER A 1 1 ? -6.771 -12.978 0.361 1.00 2.10 778 SER A CA 17
ATOM 19955 C C . SER A 1 1 ? -7.018 -12.002 -0.781 1.00 1.16 778 SER A C 17
ATOM 19956 O O . SER A 1 1 ? -6.567 -12.224 -1.903 1.00 1.09 778 SER A O 17
ATOM 19966 N N . GLU A 1 2 ? -7.661 -10.881 -0.472 1.00 0.78 779 GLU A N 17
ATOM 19967 C CA . GLU A 1 2 ? -7.855 -9.832 -1.456 1.00 0.85 779 GLU A CA 17
ATOM 19968 C C . GLU A 1 2 ? -6.526 -9.166 -1.774 1.00 0.75 779 GLU A C 17
ATOM 19969 O O . GLU A 1 2 ? -5.852 -8.644 -0.883 1.00 1.17 779 GLU A O 17
ATOM 19981 N N . ILE A 1 3 ? -6.126 -9.253 -3.028 1.00 0.62 780 ILE A N 17
ATOM 19982 C CA . ILE A 1 3 ? -4.862 -8.698 -3.466 1.00 0.43 780 ILE A CA 17
ATOM 19983 C C . ILE A 1 3 ? -5.097 -7.429 -4.274 1.00 0.37 780 ILE A C 17
ATOM 19984 O O . ILE A 1 3 ? -6.016 -7.354 -5.091 1.00 0.49 780 ILE A O 17
ATOM 20000 N N . PHE A 1 4 ? -4.294 -6.427 -4.001 1.00 0.28 781 PHE A N 17
ATOM 20001 C CA . PHE A 1 4 ? -4.384 -5.155 -4.684 1.00 0.26 781 PHE A CA 17
ATOM 20002 C C . PHE A 1 4 ? -3.000 -4.777 -5.195 1.00 0.22 781 PHE A C 17
ATOM 20003 O O . PHE A 1 4 ? -1.998 -5.186 -4.613 1.00 0.21 781 PHE A O 17
ATOM 20020 N N . THR A 1 5 ? -2.940 -4.110 -6.334 1.00 0.23 782 THR A N 17
ATOM 20021 C CA . THR A 1 5 ? -1.665 -3.805 -6.960 1.00 0.23 782 THR A CA 17
ATOM 20022 C C . THR A 1 5 ? -1.559 -2.313 -7.224 1.00 0.23 782 THR A C 17
ATOM 20023 O O . THR A 1 5 ? -2.559 -1.647 -7.506 1.00 0.25 782 THR A O 17
ATOM 20034 N N . LEU A 1 6 ? -0.412 -1.770 -6.865 1.00 0.22 783 LEU A N 17
ATOM 20035 C CA . LEU A 1 6 ? -0.233 -0.336 -6.790 1.00 0.21 783 LEU A CA 17
ATOM 20036 C C . LEU A 1 6 ? 1.224 0.020 -7.091 1.00 0.21 783 LEU A C 17
ATOM 20037 O O . LEU A 1 6 ? 2.132 -0.721 -6.739 1.00 0.23 783 LEU A O 17
ATOM 20053 N N . LEU A 1 7 ? 1.446 1.154 -7.727 1.00 0.20 784 LEU A N 17
ATOM 20054 C CA . LEU A 1 7 ? 2.795 1.623 -7.994 1.00 0.22 784 LEU A CA 17
ATOM 20055 C C . LEU A 1 7 ? 2.915 3.060 -7.497 1.00 0.21 784 LEU A C 17
ATOM 20056 O O . LEU A 1 7 ? 2.066 3.896 -7.807 1.00 0.23 784 LEU A O 17
ATOM 20072 N N . VAL A 1 8 ? 3.852 3.292 -6.585 1.00 0.22 785 VAL A N 17
ATOM 20073 C CA . VAL A 1 8 ? 3.962 4.590 -5.928 1.00 0.25 785 VAL A CA 17
ATOM 20074 C C . VAL A 1 8 ? 4.485 5.654 -6.899 1.00 0.34 785 VAL A C 17
ATOM 20075 O O . VAL A 1 8 ? 5.507 5.468 -7.562 1.00 0.79 785 VAL A O 17
ATOM 20088 N N . GLU A 1 9 ? 3.666 6.675 -7.118 1.00 0.69 786 GLU A N 17
ATOM 20089 C CA . GLU A 1 9 ? 3.938 7.679 -8.140 1.00 0.81 786 GLU A CA 17
ATOM 20090 C C . GLU A 1 9 ? 4.997 8.681 -7.689 1.00 0.87 786 GLU A C 17
ATOM 20091 O O . GLU A 1 9 ? 5.884 9.047 -8.460 1.00 1.56 786 GLU A O 17
ATOM 20103 N N . LYS A 1 10 ? 4.831 9.212 -6.489 1.00 0.91 787 LYS A N 17
ATOM 20104 C CA . LYS A 1 10 ? 5.693 10.288 -6.016 1.00 1.01 787 LYS A CA 17
ATOM 20105 C C . LYS A 1 10 ? 5.938 10.180 -4.517 1.00 0.96 787 LYS A C 17
ATOM 20106 O O . LYS A 1 10 ? 5.707 11.133 -3.769 1.00 1.58 787 LYS A O 17
ATOM 20125 N N . VAL A 1 11 ? 6.441 9.021 -4.100 1.00 0.66 788 VAL A N 17
ATOM 20126 C CA . VAL A 1 11 ? 6.779 8.755 -2.701 1.00 0.61 788 VAL A CA 17
ATOM 20127 C C . VAL A 1 11 ? 5.524 8.616 -1.835 1.00 0.70 788 VAL A C 17
ATOM 20128 O O . VAL A 1 11 ? 5.292 7.556 -1.251 1.00 1.70 788 VAL A O 17
ATOM 20141 N N . TRP A 1 12 ? 4.694 9.663 -1.823 1.00 0.50 789 TRP A N 17
ATOM 20142 C CA . TRP A 1 12 ? 3.428 9.677 -1.090 1.00 0.33 789 TRP A CA 17
ATOM 20143 C C . TRP A 1 12 ? 3.640 9.714 0.419 1.00 0.29 789 TRP A C 17
ATOM 20144 O O . TRP A 1 12 ? 4.198 8.787 1.009 1.00 0.34 789 TRP A O 17
ATOM 20165 N N . ASN A 1 13 ? 3.054 10.717 1.053 1.00 0.29 790 ASN A N 17
ATOM 20166 C CA . ASN A 1 13 ? 3.084 10.841 2.509 1.00 0.32 790 ASN A CA 17
ATOM 20167 C C . ASN A 1 13 ? 2.062 9.912 3.167 1.00 0.37 790 ASN A C 17
ATOM 20168 O O . ASN A 1 13 ? 1.417 10.282 4.149 1.00 0.82 790 ASN A O 17
ATOM 20179 N N . PHE A 1 14 ? 1.928 8.708 2.611 1.00 0.30 791 PHE A N 17
ATOM 20180 C CA . PHE A 1 14 ? 0.994 7.686 3.098 1.00 0.25 791 PHE A CA 17
ATOM 20181 C C . PHE A 1 14 ? -0.454 8.055 2.798 1.00 0.23 791 PHE A C 17
ATOM 20182 O O . PHE A 1 14 ? -1.207 7.236 2.287 1.00 0.21 791 PHE A O 17
ATOM 20199 N N . ASP A 1 15 ? -0.839 9.278 3.119 1.00 0.26 792 ASP A N 17
ATOM 20200 C CA . ASP A 1 15 ? -2.202 9.737 2.893 1.00 0.29 792 ASP A CA 17
ATOM 20201 C C . ASP A 1 15 ? -2.529 9.712 1.407 1.00 0.25 792 ASP A C 17
ATOM 20202 O O . ASP A 1 15 ? -3.580 9.232 1.003 1.00 0.26 792 ASP A O 17
ATOM 20211 N N . ASP A 1 16 ? -1.570 10.118 0.592 1.00 0.24 793 ASP A N 17
ATOM 20212 C CA . ASP A 1 16 ? -1.725 10.068 -0.860 1.00 0.23 793 ASP A CA 17
ATOM 20213 C C . ASP A 1 16 ? -1.842 8.626 -1.331 1.00 0.19 793 ASP A C 17
ATOM 20214 O O . ASP A 1 16 ? -2.644 8.306 -2.208 1.00 0.18 793 ASP A O 17
ATOM 20223 N N . LEU A 1 17 ? -1.078 7.755 -0.692 1.00 0.18 794 LEU A N 17
ATOM 20224 C CA . LEU A 1 17 ? -1.117 6.334 -0.984 1.00 0.17 794 LEU A CA 17
ATOM 20225 C C . LEU A 1 17 ? -2.469 5.737 -0.587 1.00 0.16 794 LEU A C 17
ATOM 20226 O O . LEU A 1 17 ? -3.114 5.059 -1.386 1.00 0.16 794 LEU A O 17
ATOM 20242 N N . ILE A 1 18 ? -2.910 6.021 0.634 1.00 0.18 795 ILE A N 17
ATOM 20243 C CA . ILE A 1 18 ? -4.176 5.497 1.137 1.00 0.20 795 ILE A CA 17
ATOM 20244 C C . ILE A 1 18 ? -5.359 6.054 0.334 1.00 0.19 795 ILE A C 17
ATOM 20245 O O . ILE A 1 18 ? -6.302 5.324 0.021 1.00 0.20 795 ILE A O 17
ATOM 20261 N N . MET A 1 19 ? -5.258 7.322 -0.070 1.00 0.22 796 MET A N 17
ATOM 20262 C CA . MET A 1 19 ? -6.277 7.947 -0.913 1.00 0.26 796 MET A CA 17
ATOM 20263 C C . MET A 1 19 ? -6.336 7.262 -2.270 1.00 0.22 796 MET A C 17
ATOM 20264 O O . MET A 1 19 ? -7.416 6.975 -2.779 1.00 0.23 796 MET A O 17
ATOM 20278 N N . ALA A 1 20 ? -5.166 6.973 -2.834 1.00 0.21 797 ALA A N 17
ATOM 20279 C CA . ALA A 1 20 ? -5.081 6.289 -4.119 1.00 0.22 797 ALA A CA 17
ATOM 20280 C C . ALA A 1 20 ? -5.711 4.908 -4.031 1.00 0.21 797 ALA A C 17
ATOM 20281 O O . ALA A 1 20 ? -6.505 4.521 -4.891 1.00 0.26 797 ALA A O 17
ATOM 20288 N N . ILE A 1 21 ? -5.403 4.197 -2.952 1.00 0.20 798 ILE A N 17
ATOM 20289 C CA . ILE A 1 21 ? -5.973 2.878 -2.711 1.00 0.26 798 ILE A CA 17
ATOM 20290 C C . ILE A 1 21 ? -7.494 2.950 -2.650 1.00 0.27 798 ILE A C 17
ATOM 20291 O O . ILE A 1 21 ? -8.190 2.236 -3.374 1.00 0.33 798 ILE A O 17
ATOM 20307 N N . ASN A 1 22 ? -7.998 3.830 -1.796 1.00 0.27 799 ASN A N 17
ATOM 20308 C CA . ASN A 1 22 ? -9.436 3.995 -1.625 1.00 0.33 799 ASN A CA 17
ATOM 20309 C C . ASN A 1 22 ? -10.096 4.474 -2.910 1.00 0.31 799 ASN A C 17
ATOM 20310 O O . ASN A 1 22 ? -11.219 4.088 -3.211 1.00 0.40 799 ASN A O 17
ATOM 20321 N N . SER A 1 23 ? -9.409 5.331 -3.653 1.00 0.30 800 SER A N 17
ATOM 20322 C CA . SER A 1 23 ? -9.943 5.851 -4.902 1.00 0.35 800 SER A CA 17
ATOM 20323 C C . SER A 1 23 ? -10.158 4.721 -5.907 1.00 0.33 800 SER A C 17
ATOM 20324 O O . SER A 1 23 ? -11.201 4.644 -6.562 1.00 0.41 800 SER A O 17
ATOM 20332 N N . LYS A 1 24 ? -9.152 3.870 -6.053 1.00 0.29 801 LYS A N 17
ATOM 20333 C CA . LYS A 1 24 ? -9.214 2.763 -6.997 1.00 0.36 801 LYS A CA 17
ATOM 20334 C C . LYS A 1 24 ? -10.230 1.708 -6.563 1.00 0.43 801 LYS A C 17
ATOM 20335 O O . LYS A 1 24 ? -11.017 1.220 -7.377 1.00 0.58 801 LYS A O 17
ATOM 20354 N N . ILE A 1 25 ? -10.221 1.372 -5.279 1.00 0.39 802 ILE A N 17
ATOM 20355 C CA . ILE A 1 25 ? -11.163 0.398 -4.731 1.00 0.52 802 ILE A CA 17
ATOM 20356 C C . ILE A 1 25 ? -12.571 0.986 -4.661 1.00 0.70 802 ILE A C 17
ATOM 20357 O O . ILE A 1 25 ? -12.744 2.151 -4.313 1.00 1.56 802 ILE A O 17
ATOM 20373 N N . SER A 1 26 ? -13.578 0.180 -4.978 1.00 1.05 803 SER A N 17
ATOM 20374 C CA . SER A 1 26 ? -14.956 0.642 -4.910 1.00 1.14 803 SER A CA 17
ATOM 20375 C C . SER A 1 26 ? -15.928 -0.537 -4.829 1.00 1.66 803 SER A C 17
ATOM 20376 O O . SER A 1 26 ? -17.050 -0.466 -5.326 1.00 2.28 803 SER A O 17
ATOM 20384 N N . ASN A 1 27 ? -15.511 -1.604 -4.150 1.00 2.33 804 ASN A N 17
ATOM 20385 C CA . ASN A 1 27 ? -16.361 -2.782 -3.978 1.00 3.40 804 ASN A CA 17
ATOM 20386 C C . ASN A 1 27 ? -15.751 -3.768 -2.985 1.00 3.88 804 ASN A C 17
ATOM 20387 O O . ASN A 1 27 ? -15.743 -4.973 -3.226 1.00 4.66 804 ASN A O 17
ATOM 20398 N N . THR A 1 28 ? -15.271 -3.264 -1.855 1.00 3.74 805 THR A N 17
ATOM 20399 C CA . THR A 1 28 ? -14.667 -4.128 -0.844 1.00 4.53 805 THR A CA 17
ATOM 20400 C C . THR A 1 28 ? -15.684 -5.150 -0.307 1.00 4.65 805 THR A C 17
ATOM 20401 O O . THR A 1 28 ? -15.425 -6.351 -0.301 1.00 5.32 805 THR A O 17
ATOM 20412 N N . HIS A 1 29 ? -16.887 -4.675 -0.009 1.00 4.26 806 HIS A N 17
ATOM 20413 C CA . HIS A 1 29 ? -18.008 -5.538 0.376 1.00 4.59 806 HIS A CA 17
ATOM 20414 C C . HIS A 1 29 ? -19.271 -4.693 0.403 1.00 4.36 806 HIS A C 17
ATOM 20415 O O . HIS A 1 29 ? -20.238 -4.987 1.107 1.00 4.80 806 HIS A O 17
ATOM 20430 N N . ASN A 1 30 ? -19.211 -3.636 -0.400 1.00 4.08 807 ASN A N 17
ATOM 20431 C CA . ASN A 1 30 ? -20.266 -2.646 -0.571 1.00 4.33 807 ASN A CA 17
ATOM 20432 C C . ASN A 1 30 ? -19.680 -1.502 -1.389 1.00 3.86 807 ASN A C 17
ATOM 20433 O O . ASN A 1 30 ? -18.999 -1.754 -2.384 1.00 4.10 807 ASN A O 17
ATOM 20444 N N . ASN A 1 31 ? -19.765 -0.284 -0.873 1.00 3.63 808 ASN A N 17
ATOM 20445 C CA . ASN A 1 31 ? -19.048 0.844 -1.458 1.00 3.49 808 ASN A CA 17
ATOM 20446 C C . ASN A 1 31 ? -17.549 0.764 -1.120 1.00 2.65 808 ASN A C 17
ATOM 20447 O O . ASN A 1 31 ? -16.969 -0.325 -1.071 1.00 3.08 808 ASN A O 17
ATOM 20458 N N . ASN A 1 32 ? -16.948 1.899 -0.791 1.00 1.96 809 ASN A N 17
ATOM 20459 C CA . ASN A 1 32 ? -15.552 1.934 -0.374 1.00 1.56 809 ASN A CA 17
ATOM 20460 C C . ASN A 1 32 ? -15.344 3.034 0.657 1.00 1.72 809 ASN A C 17
ATOM 20461 O O . ASN A 1 32 ? -15.858 4.143 0.508 1.00 2.42 809 ASN A O 17
ATOM 20472 N N . ILE A 1 33 ? -14.666 2.690 1.744 1.00 1.83 810 ILE A N 17
ATOM 20473 C CA . ILE A 1 33 ? -14.446 3.622 2.846 1.00 2.18 810 ILE A CA 17
ATOM 20474 C C . ILE A 1 33 ? -12.985 3.604 3.277 1.00 1.94 810 ILE A C 17
ATOM 20475 O O . ILE A 1 33 ? -12.341 4.651 3.378 1.00 2.25 810 ILE A O 17
ATOM 20491 N N . SER A 1 34 ? -12.481 2.409 3.558 1.00 1.61 811 SER A N 17
ATOM 20492 C CA . SER A 1 34 ? -11.116 2.238 4.016 1.00 1.34 811 SER A CA 17
ATOM 20493 C C . SER A 1 34 ? -10.671 0.799 3.781 1.00 1.12 811 SER A C 17
ATOM 20494 O O . SER A 1 34 ? -11.464 -0.134 3.920 1.00 1.24 811 SER A O 17
ATOM 20502 N N . PRO A 1 35 ? -9.402 0.600 3.391 1.00 0.88 812 PRO A N 17
ATOM 20503 C CA . PRO A 1 35 ? -8.847 -0.717 3.121 1.00 0.80 812 PRO A CA 17
ATOM 20504 C C . PRO A 1 35 ? -8.453 -1.444 4.403 1.00 0.77 812 PRO A C 17
ATOM 20505 O O . PRO A 1 35 ? -7.313 -1.884 4.549 1.00 0.82 812 PRO A O 17
ATOM 20516 N N . ILE A 1 36 ? -9.396 -1.522 5.346 1.00 0.87 813 ILE A N 17
ATOM 20517 C CA . ILE A 1 36 ? -9.194 -2.218 6.628 1.00 0.96 813 ILE A CA 17
ATOM 20518 C C . ILE A 1 36 ? -8.290 -1.418 7.582 1.00 0.96 813 ILE A C 17
ATOM 20519 O O . ILE A 1 36 ? -8.221 -1.721 8.770 1.00 1.64 813 ILE A O 17
ATOM 20535 N N . THR A 1 37 ? -7.540 -0.465 7.022 1.00 0.83 814 THR A N 17
ATOM 20536 C CA . THR A 1 37 ? -6.539 0.354 7.735 1.00 0.84 814 THR A CA 17
ATOM 20537 C C . THR A 1 37 ? -5.294 -0.466 8.074 1.00 0.71 814 THR A C 17
ATOM 20538 O O . THR A 1 37 ? -4.168 -0.001 7.883 1.00 1.08 814 THR A O 17
ATOM 20549 N N . LYS A 1 38 ? -5.494 -1.730 8.425 1.00 0.61 815 LYS A N 17
ATOM 20550 C CA . LYS A 1 38 ? -4.391 -2.660 8.645 1.00 0.82 815 LYS A CA 17
ATOM 20551 C C . LYS A 1 38 ? -3.843 -3.163 7.316 1.00 0.88 815 LYS A C 17
ATOM 20552 O O . LYS A 1 38 ? -3.736 -4.368 7.099 1.00 1.68 815 LYS A O 17
ATOM 20571 N N . ILE A 1 39 ? -3.555 -2.241 6.413 1.00 0.43 816 ILE A N 17
ATOM 20572 C CA . ILE A 1 39 ? -3.074 -2.598 5.091 1.00 0.34 816 ILE A CA 17
ATOM 20573 C C . ILE A 1 39 ? -1.726 -3.300 5.167 1.00 0.30 816 ILE A C 17
ATOM 20574 O O . ILE A 1 39 ? -0.896 -3.008 6.034 1.00 0.33 816 ILE A O 17
ATOM 20590 N N . LYS A 1 40 ? -1.500 -4.192 4.225 1.00 0.26 817 LYS A N 17
ATOM 20591 C CA . LYS A 1 40 ? -0.262 -4.939 4.151 1.00 0.24 817 LYS A CA 17
ATOM 20592 C C . LYS A 1 40 ? 0.291 -4.740 2.757 1.00 0.23 817 LYS A C 17
ATOM 20593 O O . LYS A 1 40 ? -0.474 -4.543 1.821 1.00 0.24 817 LYS A O 17
ATOM 20612 N N . TYR A 1 41 ? 1.592 -4.629 2.634 1.00 0.20 818 TYR A N 17
ATOM 20613 C CA . TYR A 1 41 ? 2.178 -4.244 1.371 1.00 0.19 818 TYR A CA 17
ATOM 20614 C C . TYR A 1 41 ? 3.238 -5.240 0.948 1.00 0.18 818 TYR A C 17
ATOM 20615 O O . TYR A 1 41 ? 3.840 -5.927 1.777 1.00 0.19 818 TYR A O 17
ATOM 20633 N N . GLN A 1 42 ? 3.326 -5.420 -0.348 1.00 0.17 819 GLN A N 17
ATOM 20634 C CA . GLN A 1 42 ? 4.194 -6.412 -0.942 1.00 0.19 819 GLN A CA 17
ATOM 20635 C C . GLN A 1 42 ? 5.058 -5.755 -1.996 1.00 0.19 819 GLN A C 17
ATOM 20636 O O . GLN A 1 42 ? 4.675 -4.735 -2.561 1.00 0.18 819 GLN A O 17
ATOM 20650 N N . ASP A 1 43 ? 6.261 -6.270 -2.161 1.00 0.22 820 ASP A N 17
ATOM 20651 C CA . ASP A 1 43 ? 7.275 -5.594 -2.948 1.00 0.24 820 ASP A CA 17
ATOM 20652 C C . ASP A 1 43 ? 7.741 -6.506 -4.071 1.00 0.28 820 ASP A C 17
ATOM 20653 O O . ASP A 1 43 ? 7.641 -7.734 -3.959 1.00 0.38 820 ASP A O 17
ATOM 20662 N N . GLU A 1 44 ? 8.051 -5.875 -5.207 1.00 0.28 821 GLU A N 17
ATOM 20663 C CA . GLU A 1 44 ? 8.344 -6.533 -6.481 1.00 0.38 821 GLU A CA 17
ATOM 20664 C C . GLU A 1 44 ? 9.211 -7.780 -6.341 1.00 0.85 821 GLU A C 17
ATOM 20665 O O . GLU A 1 44 ? 8.935 -8.809 -6.959 1.00 0.63 821 GLU A O 17
ATOM 20677 N N . ASP A 1 45 ? 10.265 -7.675 -5.557 1.00 1.90 822 ASP A N 17
ATOM 20678 C CA . ASP A 1 45 ? 11.196 -8.789 -5.380 1.00 2.86 822 ASP A CA 17
ATOM 20679 C C . ASP A 1 45 ? 10.491 -9.989 -4.760 1.00 2.24 822 ASP A C 17
ATOM 20680 O O . ASP A 1 45 ? 10.707 -11.131 -5.169 1.00 2.49 822 ASP A O 17
ATOM 20689 N N . GLY A 1 46 ? 9.586 -9.719 -3.835 1.00 1.39 823 GLY A N 17
ATOM 20690 C CA . GLY A 1 46 ? 8.800 -10.776 -3.239 1.00 0.79 823 GLY A CA 17
ATOM 20691 C C . GLY A 1 46 ? 8.825 -10.727 -1.730 1.00 0.74 823 GLY A C 17
ATOM 20692 O O . GLY A 1 46 ? 9.300 -11.662 -1.079 1.00 0.91 823 GLY A O 17
ATOM 20696 N N . ASP A 1 47 ? 8.379 -9.617 -1.170 1.00 0.55 824 ASP A N 17
ATOM 20697 C CA . ASP A 1 47 ? 8.393 -9.443 0.281 1.00 0.53 824 ASP A CA 17
ATOM 20698 C C . ASP A 1 47 ? 7.071 -8.871 0.765 1.00 0.40 824 ASP A C 17
ATOM 20699 O O . ASP A 1 47 ? 6.411 -8.138 0.036 1.00 0.32 824 ASP A O 17
ATOM 20708 N N . PHE A 1 48 ? 6.661 -9.274 1.960 1.00 0.43 825 PHE A N 17
ATOM 20709 C CA . PHE A 1 48 ? 5.375 -8.868 2.516 1.00 0.38 825 PHE A CA 17
ATOM 20710 C C . PHE A 1 48 ? 5.573 -8.253 3.897 1.00 0.40 825 PHE A C 17
ATOM 20711 O O . PHE A 1 48 ? 6.307 -8.784 4.736 1.00 0.47 825 PHE A O 17
ATOM 20728 N N . VAL A 1 49 ? 5.017 -7.065 4.060 1.00 0.35 826 VAL A N 17
ATOM 20729 C CA . VAL A 1 49 ? 5.204 -6.244 5.251 1.00 0.39 826 VAL A CA 17
ATOM 20730 C C . VAL A 1 49 ? 3.906 -5.507 5.551 1.00 0.31 826 VAL A C 17
ATOM 20731 O O . VAL A 1 49 ? 3.129 -5.246 4.642 1.00 0.29 826 VAL A O 17
ATOM 20744 N N . VAL A 1 50 ? 3.625 -5.239 6.812 1.00 0.33 827 VAL A N 17
ATOM 20745 C CA . VAL A 1 50 ? 2.374 -4.600 7.179 1.00 0.32 827 VAL A CA 17
ATOM 20746 C C . VAL A 1 50 ? 2.665 -3.331 7.964 1.00 0.35 827 VAL A C 17
ATOM 20747 O O . VAL A 1 50 ? 3.674 -3.247 8.672 1.00 0.40 827 VAL A O 17
ATOM 20760 N N . LEU A 1 51 ? 1.944 -2.274 7.617 1.00 0.34 828 LEU A N 17
ATOM 20761 C CA . LEU A 1 51 ? 2.291 -0.948 8.085 1.00 0.38 828 LEU A CA 17
ATOM 20762 C C . LEU A 1 51 ? 1.099 -0.243 8.720 1.00 0.44 828 LEU A C 17
ATOM 20763 O O . LEU A 1 51 ? -0.051 -0.423 8.307 1.00 0.48 828 LEU A O 17
ATOM 20779 N N . GLY A 1 52 ? 1.389 0.545 9.739 1.00 0.53 829 GLY A N 17
ATOM 20780 C CA . GLY A 1 52 ? 0.362 1.284 10.432 1.00 0.63 829 GLY A CA 17
ATOM 20781 C C . GLY A 1 52 ? 0.939 2.157 11.522 1.00 0.73 829 GLY A C 17
ATOM 20782 O O . GLY A 1 52 ? 0.325 2.335 12.575 1.00 1.20 829 GLY A O 17
ATOM 20786 N N . SER A 1 53 ? 2.151 2.658 11.300 1.00 0.74 830 SER A N 17
ATOM 20787 C CA . SER A 1 53 ? 2.826 3.481 12.294 1.00 0.85 830 SER A CA 17
ATOM 20788 C C . SER A 1 53 ? 3.812 4.438 11.629 1.00 0.98 830 SER A C 17
ATOM 20789 O O . SER A 1 53 ? 4.760 4.901 12.263 1.00 1.93 830 SER A O 17
ATOM 20797 N N . ASP A 1 54 ? 3.518 4.771 10.370 1.00 0.62 831 ASP A N 17
ATOM 20798 C CA . ASP A 1 54 ? 4.277 5.739 9.554 1.00 0.62 831 ASP A CA 17
ATOM 20799 C C . ASP A 1 54 ? 5.733 5.312 9.277 1.00 0.58 831 ASP A C 17
ATOM 20800 O O . ASP A 1 54 ? 6.187 5.405 8.138 1.00 0.97 831 ASP A O 17
ATOM 20809 N N . GLU A 1 55 ? 6.455 4.842 10.291 1.00 0.50 832 GLU A N 17
ATOM 20810 C CA . GLU A 1 55 ? 7.851 4.428 10.125 1.00 0.44 832 GLU A CA 17
ATOM 20811 C C . GLU A 1 55 ? 7.964 3.259 9.153 1.00 0.34 832 GLU A C 17
ATOM 20812 O O . GLU A 1 55 ? 8.900 3.175 8.359 1.00 0.34 832 GLU A O 17
ATOM 20824 N N . ASP A 1 56 ? 6.986 2.377 9.219 1.00 0.32 833 ASP A N 17
ATOM 20825 C CA . ASP A 1 56 ? 6.919 1.207 8.353 1.00 0.29 833 ASP A CA 17
ATOM 20826 C C . ASP A 1 56 ? 6.707 1.602 6.892 1.00 0.24 833 ASP A C 17
ATOM 20827 O O . ASP A 1 56 ? 7.423 1.137 5.999 1.00 0.23 833 ASP A O 17
ATOM 20836 N N . TRP A 1 57 ? 5.802 2.537 6.651 1.00 0.22 834 TRP A N 17
ATOM 20837 C CA . TRP A 1 57 ? 5.618 3.058 5.305 1.00 0.20 834 TRP A CA 17
ATOM 20838 C C . TRP A 1 57 ? 6.866 3.820 4.870 1.00 0.19 834 TRP A C 17
ATOM 20839 O O . TRP A 1 57 ? 7.302 3.713 3.724 1.00 0.18 834 TRP A O 17
ATOM 20860 N N . ASN A 1 58 ? 7.461 4.544 5.814 1.00 0.22 835 ASN A N 17
ATOM 20861 C CA . ASN A 1 58 ? 8.676 5.307 5.554 1.00 0.25 835 ASN A CA 17
ATOM 20862 C C . ASN A 1 58 ? 9.763 4.408 4.975 1.00 0.21 835 ASN A C 17
ATOM 20863 O O . ASN A 1 58 ? 10.312 4.695 3.909 1.00 0.21 835 ASN A O 17
ATOM 20874 N N . VAL A 1 59 ? 10.032 3.291 5.650 1.00 0.22 836 VAL A N 17
ATOM 20875 C CA . VAL A 1 59 ? 11.057 2.364 5.192 1.00 0.25 836 VAL A CA 17
ATOM 20876 C C . VAL A 1 59 ? 10.685 1.742 3.847 1.00 0.19 836 VAL A C 17
ATOM 20877 O O . VAL A 1 59 ? 11.549 1.599 2.984 1.00 0.19 836 VAL A O 17
ATOM 20890 N N . ALA A 1 60 ? 9.394 1.454 3.626 1.00 0.16 837 ALA A N 17
ATOM 20891 C CA . ALA A 1 60 ? 8.966 0.938 2.324 1.00 0.15 837 ALA A CA 17
ATOM 20892 C C . ALA A 1 60 ? 9.284 1.941 1.218 1.00 0.15 837 ALA A C 17
ATOM 20893 O O . ALA A 1 60 ? 9.890 1.582 0.212 1.00 0.19 837 ALA A O 17
ATOM 20900 N N . LYS A 1 61 ? 8.920 3.205 1.432 1.00 0.14 838 LYS A N 17
ATOM 20901 C CA . LYS A 1 61 ? 9.192 4.257 0.449 1.00 0.19 838 LYS A CA 17
ATOM 20902 C C . LYS A 1 61 ? 10.672 4.338 0.109 1.00 0.20 838 LYS A C 17
ATOM 20903 O O . LYS A 1 61 ? 11.048 4.329 -1.063 1.00 0.24 838 LYS A O 17
ATOM 20922 N N . GLU A 1 62 ? 11.502 4.482 1.138 1.00 0.21 839 GLU A N 17
ATOM 20923 C CA . GLU A 1 62 ? 12.939 4.636 0.941 1.00 0.26 839 GLU A CA 17
ATOM 20924 C C . GLU A 1 62 ? 13.497 3.424 0.217 1.00 0.27 839 GLU A C 17
ATOM 20925 O O . GLU A 1 62 ? 14.284 3.552 -0.718 1.00 0.31 839 GLU A O 17
ATOM 20937 N N . MET A 1 63 ? 13.001 2.260 0.608 1.00 0.27 840 MET A N 17
ATOM 20938 C CA . MET A 1 63 ? 13.350 0.999 -0.026 1.00 0.31 840 MET A CA 17
ATOM 20939 C C . MET A 1 63 ? 13.023 1.032 -1.518 1.00 0.34 840 MET A C 17
ATOM 20940 O O . MET A 1 63 ? 13.870 0.712 -2.354 1.00 0.40 840 MET A O 17
ATOM 20954 N N . LEU A 1 64 ? 11.801 1.440 -1.838 1.00 0.30 841 LEU A N 17
ATOM 20955 C CA . LEU A 1 64 ? 11.342 1.523 -3.220 1.00 0.35 841 LEU A CA 17
ATOM 20956 C C . LEU A 1 64 ? 12.192 2.505 -4.028 1.00 0.39 841 LEU A C 17
ATOM 20957 O O . LEU A 1 64 ? 12.668 2.186 -5.121 1.00 0.50 841 LEU A O 17
ATOM 20973 N N . ALA A 1 65 ? 12.341 3.712 -3.499 1.00 0.36 842 ALA A N 17
ATOM 20974 C CA . ALA A 1 65 ? 13.065 4.771 -4.191 1.00 0.44 842 ALA A CA 17
ATOM 20975 C C . ALA A 1 65 ? 14.539 4.427 -4.370 1.00 0.52 842 ALA A C 17
ATOM 20976 O O . ALA A 1 65 ? 15.118 4.672 -5.427 1.00 0.61 842 ALA A O 17
ATOM 20983 N N . GLU A 1 66 ? 15.157 3.921 -3.315 1.00 0.53 843 GLU A N 17
ATOM 20984 C CA . GLU A 1 66 ? 16.582 3.614 -3.337 1.00 0.66 843 GLU A CA 17
ATOM 20985 C C . GLU A 1 66 ? 16.881 2.446 -4.270 1.00 0.71 843 GLU A C 17
ATOM 20986 O O . GLU A 1 66 ? 17.738 2.540 -5.148 1.00 0.81 843 GLU A O 17
ATOM 20998 N N . ASN A 1 67 ? 16.201 1.333 -4.031 1.00 0.67 844 ASN A N 17
ATOM 20999 C CA . ASN A 1 67 ? 16.423 0.099 -4.781 1.00 0.80 844 ASN A CA 17
ATOM 21000 C C . ASN A 1 67 ? 15.980 0.215 -6.233 1.00 0.79 844 ASN A C 17
ATOM 21001 O O . ASN A 1 67 ? 16.528 -0.476 -7.089 1.00 1.11 844 ASN A O 17
ATOM 21012 N N . ASN A 1 68 ? 14.884 0.962 -6.451 1.00 0.62 845 ASN A N 17
ATOM 21013 C CA . ASN A 1 68 ? 14.220 1.105 -7.766 1.00 0.71 845 ASN A CA 17
ATOM 21014 C C . ASN A 1 68 ? 13.102 0.074 -7.892 1.00 0.61 845 ASN A C 17
ATOM 21015 O O . ASN A 1 68 ? 12.210 0.203 -8.736 1.00 0.71 845 ASN A O 17
ATOM 21026 N N . GLU A 1 69 ? 13.028 -0.805 -6.898 1.00 0.55 846 GLU A N 17
ATOM 21027 C CA . GLU A 1 69 ? 11.887 -1.692 -6.749 1.00 0.63 846 GLU A CA 17
ATOM 21028 C C . GLU A 1 69 ? 10.663 -0.846 -6.443 1.00 0.73 846 GLU A C 17
ATOM 21029 O O . GLU A 1 69 ? 10.733 0.039 -5.601 1.00 1.49 846 GLU A O 17
ATOM 21041 N N . LYS A 1 70 ? 9.633 -0.947 -7.264 1.00 0.42 847 LYS A N 17
ATOM 21042 C CA . LYS A 1 70 ? 8.531 -0.003 -7.152 1.00 0.37 847 LYS A CA 17
ATOM 21043 C C . LYS A 1 70 ? 7.191 -0.667 -7.430 1.00 0.35 847 LYS A C 17
ATOM 21044 O O . LYS A 1 70 ? 6.138 -0.038 -7.305 1.00 0.44 847 LYS A O 17
ATOM 21063 N N . PHE A 1 71 ? 7.217 -1.977 -7.595 1.00 0.32 848 PHE A N 17
ATOM 21064 C CA . PHE A 1 71 ? 5.979 -2.730 -7.635 1.00 0.30 848 PHE A CA 17
ATOM 21065 C C . PHE A 1 71 ? 5.470 -2.886 -6.220 1.00 0.24 848 PHE A C 17
ATOM 21066 O O . PHE A 1 71 ? 6.199 -3.356 -5.347 1.00 0.21 848 PHE A O 17
ATOM 21083 N N . LEU A 1 72 ? 4.244 -2.478 -5.982 1.00 0.22 849 LEU A N 17
ATOM 21084 C CA . LEU A 1 72 ? 3.686 -2.558 -4.653 1.00 0.18 849 LEU A CA 17
ATOM 21085 C C . LEU A 1 72 ? 2.348 -3.270 -4.697 1.00 0.17 849 LEU A C 17
ATOM 21086 O O . LEU A 1 72 ? 1.591 -3.163 -5.661 1.00 0.19 849 LEU A O 17
ATOM 21102 N N . ASN A 1 73 ? 2.128 -4.083 -3.700 1.00 0.16 850 ASN A N 17
ATOM 21103 C CA . ASN A 1 73 ? 0.943 -4.907 -3.608 1.00 0.17 850 ASN A CA 17
ATOM 21104 C C . ASN A 1 73 ? 0.327 -4.693 -2.251 1.00 0.17 850 ASN A C 17
ATOM 21105 O O . ASN A 1 73 ? 1.033 -4.370 -1.304 1.00 0.16 850 ASN A O 17
ATOM 21116 N N . ILE A 1 74 ? -0.978 -4.773 -2.155 1.00 0.18 851 ILE A N 17
ATOM 21117 C CA . ILE A 1 74 ? -1.633 -4.502 -0.895 1.00 0.21 851 ILE A CA 17
ATOM 21118 C C . ILE A 1 74 ? -2.492 -5.683 -0.527 1.00 0.24 851 ILE A C 17
ATOM 21119 O O . ILE A 1 74 ? -3.327 -6.133 -1.314 1.00 0.26 851 ILE A O 17
ATOM 21135 N N . ARG A 1 75 ? -2.247 -6.212 0.651 1.00 0.30 852 ARG A N 17
ATOM 21136 C CA . ARG A 1 75 ? -2.981 -7.348 1.129 1.00 0.37 852 ARG A CA 17
ATOM 21137 C C . ARG A 1 75 ? -4.058 -6.914 2.084 1.00 0.39 852 ARG A C 17
ATOM 21138 O O . ARG A 1 75 ? -3.772 -6.257 3.091 1.00 0.43 852 ARG A O 17
ATOM 21159 N N . LEU A 1 76 ? -5.230 -7.468 1.887 1.00 0.46 853 LEU A N 17
ATOM 21160 C CA . LEU A 1 76 ? -6.275 -7.366 2.868 1.00 0.54 853 LEU A CA 17
ATOM 21161 C C . LEU A 1 76 ? -6.594 -8.766 3.346 1.00 0.63 853 LEU A C 17
ATOM 21162 O O . LEU A 1 76 ? -6.382 -9.730 2.605 1.00 1.15 853 LEU A O 17
ATOM 21178 N N . TYR A 1 77 ? -6.791 -8.899 4.639 1.00 0.99 854 TYR A N 17
ATOM 21179 C CA . TYR A 1 77 ? -6.787 -10.209 5.268 1.00 1.08 854 TYR A CA 17
ATOM 21180 C C . TYR A 1 77 ? -7.699 -10.216 6.489 1.00 1.25 854 TYR A C 17
ATOM 21181 O O . TYR A 1 77 ? -8.277 -9.150 6.801 1.00 1.67 854 TYR A O 17
ATOM 21200 N N . SER A 1 1 ? -8.602 -11.670 2.380 1.00 2.40 778 SER A N 18
ATOM 21201 C CA . SER A 1 1 ? -7.235 -11.784 1.826 1.00 2.10 778 SER A CA 18
ATOM 21202 C C . SER A 1 1 ? -7.220 -11.472 0.336 1.00 1.16 778 SER A C 18
ATOM 21203 O O . SER A 1 1 ? -6.506 -12.111 -0.440 1.00 1.09 778 SER A O 18
ATOM 21213 N N . GLU A 1 2 ? -7.928 -10.416 -0.044 1.00 0.78 779 GLU A N 18
ATOM 21214 C CA . GLU A 1 2 ? -7.895 -9.946 -1.417 1.00 0.85 779 GLU A CA 18
ATOM 21215 C C . GLU A 1 2 ? -6.590 -9.210 -1.678 1.00 0.75 779 GLU A C 18
ATOM 21216 O O . GLU A 1 2 ? -6.179 -8.354 -0.888 1.00 1.17 779 GLU A O 18
ATOM 21228 N N . ILE A 1 3 ? -5.898 -9.610 -2.730 1.00 0.62 780 ILE A N 18
ATOM 21229 C CA . ILE A 1 3 ? -4.629 -9.000 -3.076 1.00 0.43 780 ILE A CA 18
ATOM 21230 C C . ILE A 1 3 ? -4.858 -7.771 -3.950 1.00 0.37 780 ILE A C 18
ATOM 21231 O O . ILE A 1 3 ? -5.747 -7.750 -4.802 1.00 0.49 780 ILE A O 18
ATOM 21247 N N . PHE A 1 4 ? -4.119 -6.725 -3.659 1.00 0.28 781 PHE A N 18
ATOM 21248 C CA . PHE A 1 4 ? -4.264 -5.455 -4.342 1.00 0.26 781 PHE A CA 18
ATOM 21249 C C . PHE A 1 4 ? -2.901 -5.010 -4.844 1.00 0.22 781 PHE A C 18
ATOM 21250 O O . PHE A 1 4 ? -1.881 -5.394 -4.281 1.00 0.21 781 PHE A O 18
ATOM 21267 N N . THR A 1 5 ? -2.869 -4.356 -5.990 1.00 0.23 782 THR A N 18
ATOM 21268 C CA . THR A 1 5 ? -1.607 -4.008 -6.615 1.00 0.23 782 THR A CA 18
ATOM 21269 C C . THR A 1 5 ? -1.562 -2.522 -6.945 1.00 0.23 782 THR A C 18
ATOM 21270 O O . THR A 1 5 ? -2.529 -1.957 -7.455 1.00 0.25 782 THR A O 18
ATOM 21281 N N . LEU A 1 6 ? -0.495 -1.883 -6.502 1.00 0.22 783 LEU A N 18
ATOM 21282 C CA . LEU A 1 6 ? -0.342 -0.447 -6.614 1.00 0.21 783 LEU A CA 18
ATOM 21283 C C . LEU A 1 6 ? 1.141 -0.120 -6.720 1.00 0.21 783 LEU A C 18
ATOM 21284 O O . LEU A 1 6 ? 1.964 -0.850 -6.191 1.00 0.23 783 LEU A O 18
ATOM 21300 N N . LEU A 1 7 ? 1.503 0.913 -7.449 1.00 0.20 784 LEU A N 18
ATOM 21301 C CA . LEU A 1 7 ? 2.913 1.226 -7.622 1.00 0.22 784 LEU A CA 18
ATOM 21302 C C . LEU A 1 7 ? 3.170 2.664 -7.221 1.00 0.21 784 LEU A C 18
ATOM 21303 O O . LEU A 1 7 ? 2.424 3.571 -7.592 1.00 0.23 784 LEU A O 18
ATOM 21319 N N . VAL A 1 8 ? 4.076 2.806 -6.263 1.00 0.22 785 VAL A N 18
ATOM 21320 C CA . VAL A 1 8 ? 4.302 4.068 -5.572 1.00 0.25 785 VAL A CA 18
ATOM 21321 C C . VAL A 1 8 ? 4.971 5.093 -6.479 1.00 0.34 785 VAL A C 18
ATOM 21322 O O . VAL A 1 8 ? 6.196 5.211 -6.512 1.00 0.79 785 VAL A O 18
ATOM 21335 N N . GLU A 1 9 ? 4.157 5.768 -7.279 1.00 0.69 786 GLU A N 18
ATOM 21336 C CA . GLU A 1 9 ? 4.654 6.717 -8.263 1.00 0.81 786 GLU A CA 18
ATOM 21337 C C . GLU A 1 9 ? 5.276 7.943 -7.606 1.00 0.87 786 GLU A C 18
ATOM 21338 O O . GLU A 1 9 ? 6.410 8.307 -7.911 1.00 1.56 786 GLU A O 18
ATOM 21350 N N . LYS A 1 10 ? 4.483 8.656 -6.816 1.00 0.91 787 LYS A N 18
ATOM 21351 C CA . LYS A 1 10 ? 4.919 9.941 -6.278 1.00 1.01 787 LYS A CA 18
ATOM 21352 C C . LYS A 1 10 ? 5.302 9.841 -4.800 1.00 0.96 787 LYS A C 18
ATOM 21353 O O . LYS A 1 10 ? 5.205 10.825 -4.068 1.00 1.58 787 LYS A O 18
ATOM 21372 N N . VAL A 1 11 ? 5.826 8.678 -4.402 1.00 0.66 788 VAL A N 18
ATOM 21373 C CA . VAL A 1 11 ? 6.316 8.462 -3.032 1.00 0.61 788 VAL A CA 18
ATOM 21374 C C . VAL A 1 11 ? 5.300 8.943 -1.989 1.00 0.70 788 VAL A C 18
ATOM 21375 O O . VAL A 1 11 ? 5.470 9.990 -1.363 1.00 1.70 788 VAL A O 18
ATOM 21388 N N . TRP A 1 12 ? 4.201 8.215 -1.892 1.00 0.50 789 TRP A N 18
ATOM 21389 C CA . TRP A 1 12 ? 3.082 8.576 -1.025 1.00 0.33 789 TRP A CA 18
ATOM 21390 C C . TRP A 1 12 ? 3.506 8.761 0.431 1.00 0.29 789 TRP A C 18
ATOM 21391 O O . TRP A 1 12 ? 4.189 7.913 0.989 1.00 0.34 789 TRP A O 18
ATOM 21412 N N . ASN A 1 13 ? 2.953 9.776 1.084 1.00 0.29 790 ASN A N 18
ATOM 21413 C CA . ASN A 1 13 ? 3.157 9.975 2.519 1.00 0.32 790 ASN A CA 18
ATOM 21414 C C . ASN A 1 13 ? 2.060 9.241 3.301 1.00 0.37 790 ASN A C 18
ATOM 21415 O O . ASN A 1 13 ? 1.428 9.806 4.196 1.00 0.82 790 ASN A O 18
ATOM 21426 N N . PHE A 1 14 ? 1.812 7.994 2.896 1.00 0.30 791 PHE A N 18
ATOM 21427 C CA . PHE A 1 14 ? 0.784 7.127 3.494 1.00 0.25 791 PHE A CA 18
ATOM 21428 C C . PHE A 1 14 ? -0.629 7.606 3.162 1.00 0.23 791 PHE A C 18
ATOM 21429 O O . PHE A 1 14 ? -1.444 6.831 2.676 1.00 0.21 791 PHE A O 18
ATOM 21446 N N . ASP A 1 15 ? -0.900 8.883 3.386 1.00 0.26 792 ASP A N 18
ATOM 21447 C CA . ASP A 1 15 ? -2.210 9.461 3.094 1.00 0.29 792 ASP A CA 18
ATOM 21448 C C . ASP A 1 15 ? -2.516 9.341 1.604 1.00 0.25 792 ASP A C 18
ATOM 21449 O O . ASP A 1 15 ? -3.608 8.931 1.213 1.00 0.26 792 ASP A O 18
ATOM 21458 N N . ASP A 1 16 ? -1.500 9.594 0.785 1.00 0.24 793 ASP A N 18
ATOM 21459 C CA . ASP A 1 16 ? -1.613 9.465 -0.665 1.00 0.23 793 ASP A CA 18
ATOM 21460 C C . ASP A 1 16 ? -1.845 8.009 -1.032 1.00 0.19 793 ASP A C 18
ATOM 21461 O O . ASP A 1 16 ? -2.646 7.690 -1.911 1.00 0.18 793 ASP A O 18
ATOM 21470 N N . LEU A 1 17 ? -1.131 7.138 -0.332 1.00 0.18 794 LEU A N 18
ATOM 21471 C CA . LEU A 1 17 ? -1.226 5.703 -0.524 1.00 0.17 794 LEU A CA 18
ATOM 21472 C C . LEU A 1 17 ? -2.629 5.211 -0.167 1.00 0.16 794 LEU A C 18
ATOM 21473 O O . LEU A 1 17 ? -3.267 4.522 -0.957 1.00 0.16 794 LEU A O 18
ATOM 21489 N N . ILE A 1 18 ? -3.145 5.673 0.966 1.00 0.18 795 ILE A N 18
ATOM 21490 C CA . ILE A 1 18 ? -4.505 5.347 1.382 1.00 0.20 795 ILE A CA 18
ATOM 21491 C C . ILE A 1 18 ? -5.525 5.888 0.380 1.00 0.19 795 ILE A C 18
ATOM 21492 O O . ILE A 1 18 ? -6.419 5.163 -0.048 1.00 0.20 795 ILE A O 18
ATOM 21508 N N . MET A 1 19 ? -5.337 7.136 -0.039 1.00 0.22 796 MET A N 18
ATOM 21509 C CA . MET A 1 19 ? -6.210 7.761 -1.034 1.00 0.26 796 MET A CA 18
ATOM 21510 C C . MET A 1 19 ? -6.254 6.949 -2.323 1.00 0.22 796 MET A C 18
ATOM 21511 O O . MET A 1 19 ? -7.331 6.691 -2.870 1.00 0.23 796 MET A O 18
ATOM 21525 N N . ALA A 1 20 ? -5.085 6.521 -2.783 1.00 0.21 797 ALA A N 18
ATOM 21526 C CA . ALA A 1 20 ? -4.986 5.710 -3.987 1.00 0.22 797 ALA A CA 18
ATOM 21527 C C . ALA A 1 20 ? -5.715 4.387 -3.794 1.00 0.21 797 ALA A C 18
ATOM 21528 O O . ALA A 1 20 ? -6.523 3.985 -4.628 1.00 0.26 797 ALA A O 18
ATOM 21535 N N . ILE A 1 21 ? -5.485 3.758 -2.648 1.00 0.20 798 ILE A N 18
ATOM 21536 C CA . ILE A 1 21 ? -6.158 2.513 -2.304 1.00 0.26 798 ILE A CA 18
ATOM 21537 C C . ILE A 1 21 ? -7.676 2.697 -2.277 1.00 0.27 798 ILE A C 18
ATOM 21538 O O . ILE A 1 21 ? -8.413 1.925 -2.886 1.00 0.33 798 ILE A O 18
ATOM 21554 N N . ASN A 1 22 ? -8.131 3.713 -1.553 1.00 0.27 799 ASN A N 18
ATOM 21555 C CA . ASN A 1 22 ? -9.559 3.987 -1.401 1.00 0.33 799 ASN A CA 18
ATOM 21556 C C . ASN A 1 22 ? -10.251 4.124 -2.751 1.00 0.31 799 ASN A C 18
ATOM 21557 O O . ASN A 1 22 ? -11.269 3.473 -3.009 1.00 0.40 799 ASN A O 18
ATOM 21568 N N . SER A 1 23 ? -9.712 4.994 -3.593 1.00 0.30 800 SER A N 18
ATOM 21569 C CA . SER A 1 23 ? -10.301 5.269 -4.895 1.00 0.35 800 SER A CA 18
ATOM 21570 C C . SER A 1 23 ? -10.206 4.057 -5.818 1.00 0.33 800 SER A C 18
ATOM 21571 O O . SER A 1 23 ? -11.136 3.771 -6.574 1.00 0.41 800 SER A O 18
ATOM 21579 N N . LYS A 1 24 ? -9.060 3.391 -5.798 1.00 0.29 801 LYS A N 18
ATOM 21580 C CA . LYS A 1 24 ? -8.813 2.255 -6.675 1.00 0.36 801 LYS A CA 18
ATOM 21581 C C . LYS A 1 24 ? -9.699 1.068 -6.299 1.00 0.43 801 LYS A C 18
ATOM 21582 O O . LYS A 1 24 ? -10.280 0.418 -7.168 1.00 0.58 801 LYS A O 18
ATOM 21601 N N . ILE A 1 25 ? -9.790 0.782 -5.001 1.00 0.39 802 ILE A N 18
ATOM 21602 C CA . ILE A 1 25 ? -10.605 -0.328 -4.517 1.00 0.52 802 ILE A CA 18
ATOM 21603 C C . ILE A 1 25 ? -12.084 -0.080 -4.812 1.00 0.70 802 ILE A C 18
ATOM 21604 O O . ILE A 1 25 ? -12.785 -0.970 -5.294 1.00 1.56 802 ILE A O 18
ATOM 21620 N N . SER A 1 26 ? -12.521 1.160 -4.644 1.00 1.05 803 SER A N 18
ATOM 21621 C CA . SER A 1 26 ? -13.874 1.535 -5.024 1.00 1.14 803 SER A CA 18
ATOM 21622 C C . SER A 1 26 ? -13.918 1.939 -6.508 1.00 1.66 803 SER A C 18
ATOM 21623 O O . SER A 1 26 ? -13.355 1.243 -7.356 1.00 2.28 803 SER A O 18
ATOM 21631 N N . ASN A 1 27 ? -14.525 3.090 -6.808 1.00 2.33 804 ASN A N 18
ATOM 21632 C CA . ASN A 1 27 ? -14.576 3.610 -8.174 1.00 3.40 804 ASN A CA 18
ATOM 21633 C C . ASN A 1 27 ? -15.253 4.975 -8.219 1.00 3.88 804 ASN A C 18
ATOM 21634 O O . ASN A 1 27 ? -14.925 5.813 -9.058 1.00 4.66 804 ASN A O 18
ATOM 21645 N N . THR A 1 28 ? -16.218 5.189 -7.339 1.00 3.74 805 THR A N 18
ATOM 21646 C CA . THR A 1 28 ? -16.953 6.442 -7.325 1.00 4.53 805 THR A CA 18
ATOM 21647 C C . THR A 1 28 ? -17.417 6.799 -5.912 1.00 4.65 805 THR A C 18
ATOM 21648 O O . THR A 1 28 ? -17.361 7.957 -5.517 1.00 5.32 805 THR A O 18
ATOM 21659 N N . HIS A 1 29 ? -17.816 5.798 -5.133 1.00 4.26 806 HIS A N 18
ATOM 21660 C CA . HIS A 1 29 ? -18.223 6.026 -3.754 1.00 4.59 806 HIS A CA 18
ATOM 21661 C C . HIS A 1 29 ? -17.012 5.982 -2.826 1.00 4.36 806 HIS A C 18
ATOM 21662 O O . HIS A 1 29 ? -15.904 6.352 -3.221 1.00 4.80 806 HIS A O 18
ATOM 21677 N N . ASN A 1 30 ? -17.197 5.420 -1.643 1.00 4.08 807 ASN A N 18
ATOM 21678 C CA . ASN A 1 30 ? -16.119 5.242 -0.704 1.00 4.33 807 ASN A CA 18
ATOM 21679 C C . ASN A 1 30 ? -16.253 3.875 -0.075 1.00 3.86 807 ASN A C 18
ATOM 21680 O O . ASN A 1 30 ? -16.458 3.750 1.132 1.00 4.10 807 ASN A O 18
ATOM 21691 N N . ASN A 1 31 ? -16.204 2.847 -0.941 1.00 3.63 808 ASN A N 18
ATOM 21692 C CA . ASN A 1 31 ? -16.367 1.443 -0.530 1.00 3.49 808 ASN A CA 18
ATOM 21693 C C . ASN A 1 31 ? -15.577 1.170 0.735 1.00 2.65 808 ASN A C 18
ATOM 21694 O O . ASN A 1 31 ? -16.087 0.560 1.676 1.00 3.08 808 ASN A O 18
ATOM 21705 N N . ASN A 1 32 ? -14.449 1.850 0.846 1.00 1.96 809 ASN A N 18
ATOM 21706 C CA . ASN A 1 32 ? -13.758 1.927 2.108 1.00 1.56 809 ASN A CA 18
ATOM 21707 C C . ASN A 1 32 ? -12.823 3.129 2.147 1.00 1.72 809 ASN A C 18
ATOM 21708 O O . ASN A 1 32 ? -12.003 3.325 1.252 1.00 2.42 809 ASN A O 18
ATOM 21719 N N . ILE A 1 33 ? -12.971 3.932 3.188 1.00 1.83 810 ILE A N 18
ATOM 21720 C CA . ILE A 1 33 ? -12.094 5.070 3.415 1.00 2.18 810 ILE A CA 18
ATOM 21721 C C . ILE A 1 33 ? -10.893 4.588 4.213 1.00 1.94 810 ILE A C 18
ATOM 21722 O O . ILE A 1 33 ? -9.757 5.004 3.991 1.00 2.25 810 ILE A O 18
ATOM 21738 N N . SER A 1 34 ? -11.136 3.554 4.990 1.00 1.61 811 SER A N 18
ATOM 21739 C CA . SER A 1 34 ? -10.072 2.838 5.638 1.00 1.34 811 SER A CA 18
ATOM 21740 C C . SER A 1 34 ? -10.081 1.407 5.126 1.00 1.12 811 SER A C 18
ATOM 21741 O O . SER A 1 34 ? -11.064 0.686 5.300 1.00 1.24 811 SER A O 18
ATOM 21749 N N . PRO A 1 35 ? -9.039 1.026 4.379 1.00 0.88 812 PRO A N 18
ATOM 21750 C CA . PRO A 1 35 ? -8.938 -0.294 3.753 1.00 0.80 812 PRO A CA 18
ATOM 21751 C C . PRO A 1 35 ? -8.688 -1.383 4.786 1.00 0.77 812 PRO A C 18
ATOM 21752 O O . PRO A 1 35 ? -7.584 -1.911 4.882 1.00 0.82 812 PRO A O 18
ATOM 21763 N N . ILE A 1 36 ? -9.669 -1.575 5.667 1.00 0.87 813 ILE A N 18
ATOM 21764 C CA . ILE A 1 36 ? -9.564 -2.504 6.800 1.00 0.96 813 ILE A CA 18
ATOM 21765 C C . ILE A 1 36 ? -8.689 -1.915 7.911 1.00 0.96 813 ILE A C 18
ATOM 21766 O O . ILE A 1 36 ? -8.734 -2.381 9.045 1.00 1.64 813 ILE A O 18
ATOM 21782 N N . THR A 1 37 ? -7.765 -1.030 7.511 1.00 0.83 814 THR A N 18
ATOM 21783 C CA . THR A 1 37 ? -6.687 -0.488 8.358 1.00 0.84 814 THR A CA 18
ATOM 21784 C C . THR A 1 37 ? -5.610 -1.546 8.580 1.00 0.71 814 THR A C 18
ATOM 21785 O O . THR A 1 37 ? -4.419 -1.237 8.637 1.00 1.08 814 THR A O 18
ATOM 21796 N N . LYS A 1 38 ? -6.028 -2.804 8.567 1.00 0.61 815 LYS A N 18
ATOM 21797 C CA . LYS A 1 38 ? -5.116 -3.933 8.633 1.00 0.82 815 LYS A CA 18
ATOM 21798 C C . LYS A 1 38 ? -4.546 -4.241 7.256 1.00 0.88 815 LYS A C 18
ATOM 21799 O O . LYS A 1 38 ? -4.653 -5.364 6.763 1.00 1.68 815 LYS A O 18
ATOM 21818 N N . ILE A 1 39 ? -3.972 -3.234 6.626 1.00 0.43 816 ILE A N 18
ATOM 21819 C CA . ILE A 1 39 ? -3.371 -3.408 5.320 1.00 0.34 816 ILE A CA 18
ATOM 21820 C C . ILE A 1 39 ? -1.976 -4.002 5.446 1.00 0.30 816 ILE A C 18
ATOM 21821 O O . ILE A 1 39 ? -1.205 -3.669 6.358 1.00 0.33 816 ILE A O 18
ATOM 21837 N N . LYS A 1 40 ? -1.634 -4.816 4.476 1.00 0.26 817 LYS A N 18
ATOM 21838 C CA . LYS A 1 40 ? -0.336 -5.447 4.419 1.00 0.24 817 LYS A CA 18
ATOM 21839 C C . LYS A 1 40 ? 0.249 -5.142 3.063 1.00 0.23 817 LYS A C 18
ATOM 21840 O O . LYS A 1 40 ? -0.492 -4.939 2.114 1.00 0.24 817 LYS A O 18
ATOM 21859 N N . TYR A 1 41 ? 1.546 -4.959 2.995 1.00 0.20 818 TYR A N 18
ATOM 21860 C CA . TYR A 1 41 ? 2.158 -4.493 1.773 1.00 0.19 818 TYR A CA 18
ATOM 21861 C C . TYR A 1 41 ? 3.278 -5.419 1.358 1.00 0.18 818 TYR A C 18
ATOM 21862 O O . TYR A 1 41 ? 3.878 -6.114 2.175 1.00 0.19 818 TYR A O 18
ATOM 21880 N N . GLN A 1 42 ? 3.411 -5.546 0.066 1.00 0.17 819 GLN A N 18
ATOM 21881 C CA . GLN A 1 42 ? 4.325 -6.480 -0.542 1.00 0.19 819 GLN A CA 18
ATOM 21882 C C . GLN A 1 42 ? 5.154 -5.763 -1.585 1.00 0.19 819 GLN A C 18
ATOM 21883 O O . GLN A 1 42 ? 4.688 -4.809 -2.198 1.00 0.18 819 GLN A O 18
ATOM 21897 N N . ASP A 1 43 ? 6.396 -6.172 -1.727 1.00 0.22 820 ASP A N 18
ATOM 21898 C CA . ASP A 1 43 ? 7.315 -5.480 -2.605 1.00 0.24 820 ASP A CA 18
ATOM 21899 C C . ASP A 1 43 ? 7.921 -6.453 -3.597 1.00 0.28 820 ASP A C 18
ATOM 21900 O O . ASP A 1 43 ? 8.147 -7.624 -3.272 1.00 0.38 820 ASP A O 18
ATOM 21909 N N . GLU A 1 44 ? 7.993 -6.000 -4.850 1.00 0.28 821 GLU A N 18
ATOM 21910 C CA . GLU A 1 44 ? 8.464 -6.813 -5.974 1.00 0.38 821 GLU A CA 18
ATOM 21911 C C . GLU A 1 44 ? 7.678 -8.125 -6.086 1.00 0.85 821 GLU A C 18
ATOM 21912 O O . GLU A 1 44 ? 8.161 -9.105 -6.656 1.00 0.63 821 GLU A O 18
ATOM 21924 N N . ASP A 1 45 ? 6.454 -8.122 -5.547 1.00 1.90 822 ASP A N 18
ATOM 21925 C CA . ASP A 1 45 ? 5.578 -9.300 -5.553 1.00 2.86 822 ASP A CA 18
ATOM 21926 C C . ASP A 1 45 ? 6.312 -10.525 -4.998 1.00 2.24 822 ASP A C 18
ATOM 21927 O O . ASP A 1 45 ? 6.343 -11.585 -5.621 1.00 2.49 822 ASP A O 18
ATOM 21936 N N . GLY A 1 46 ? 7.005 -10.340 -3.879 1.00 1.39 823 GLY A N 18
ATOM 21937 C CA . GLY A 1 46 ? 7.817 -11.415 -3.341 1.00 0.79 823 GLY A CA 18
ATOM 21938 C C . GLY A 1 46 ? 7.850 -11.461 -1.820 1.00 0.74 823 GLY A C 18
ATOM 21939 O O . GLY A 1 46 ? 7.987 -12.535 -1.233 1.00 0.91 823 GLY A O 18
ATOM 21943 N N . ASP A 1 47 ? 7.811 -10.298 -1.182 1.00 0.55 824 ASP A N 18
ATOM 21944 C CA . ASP A 1 47 ? 7.962 -10.220 0.275 1.00 0.53 824 ASP A CA 18
ATOM 21945 C C . ASP A 1 47 ? 6.826 -9.419 0.891 1.00 0.40 824 ASP A C 18
ATOM 21946 O O . ASP A 1 47 ? 6.232 -8.584 0.221 1.00 0.32 824 ASP A O 18
ATOM 21955 N N . PHE A 1 48 ? 6.436 -9.779 2.109 1.00 0.43 825 PHE A N 18
ATOM 21956 C CA . PHE A 1 48 ? 5.242 -9.215 2.734 1.00 0.38 825 PHE A CA 18
ATOM 21957 C C . PHE A 1 48 ? 5.562 -8.589 4.083 1.00 0.40 825 PHE A C 18
ATOM 21958 O O . PHE A 1 48 ? 6.300 -9.143 4.900 1.00 0.47 825 PHE A O 18
ATOM 21975 N N . VAL A 1 49 ? 5.010 -7.404 4.273 1.00 0.35 826 VAL A N 18
ATOM 21976 C CA . VAL A 1 49 ? 5.209 -6.593 5.464 1.00 0.39 826 VAL A CA 18
ATOM 21977 C C . VAL A 1 49 ? 3.892 -5.901 5.798 1.00 0.31 826 VAL A C 18
ATOM 21978 O O . VAL A 1 49 ? 3.104 -5.645 4.904 1.00 0.29 826 VAL A O 18
ATOM 21991 N N . VAL A 1 50 ? 3.602 -5.671 7.063 1.00 0.33 827 VAL A N 18
ATOM 21992 C CA . VAL A 1 50 ? 2.310 -5.109 7.436 1.00 0.32 827 VAL A CA 18
ATOM 21993 C C . VAL A 1 50 ? 2.500 -3.844 8.261 1.00 0.35 827 VAL A C 18
ATOM 21994 O O . VAL A 1 50 ? 3.419 -3.754 9.072 1.00 0.40 827 VAL A O 18
ATOM 22007 N N . LEU A 1 51 ? 1.730 -2.814 7.935 1.00 0.34 828 LEU A N 18
ATOM 22008 C CA . LEU A 1 51 ? 1.940 -1.505 8.534 1.00 0.38 828 LEU A CA 18
ATOM 22009 C C . LEU A 1 51 ? 0.646 -0.933 9.091 1.00 0.44 828 LEU A C 18
ATOM 22010 O O . LEU A 1 51 ? -0.426 -1.519 8.932 1.00 0.48 828 LEU A O 18
ATOM 22026 N N . GLY A 1 52 ? 0.759 0.227 9.719 1.00 0.53 829 GLY A N 18
ATOM 22027 C CA . GLY A 1 52 ? -0.403 0.898 10.263 1.00 0.63 829 GLY A CA 18
ATOM 22028 C C . GLY A 1 52 ? -0.094 2.318 10.687 1.00 0.73 829 GLY A C 18
ATOM 22029 O O . GLY A 1 52 ? -0.937 3.207 10.568 1.00 1.20 829 GLY A O 18
ATOM 22033 N N . SER A 1 53 ? 1.096 2.520 11.239 1.00 0.74 830 SER A N 18
ATOM 22034 C CA . SER A 1 53 ? 1.489 3.829 11.737 1.00 0.85 830 SER A CA 18
ATOM 22035 C C . SER A 1 53 ? 2.110 4.693 10.630 1.00 0.98 830 SER A C 18
ATOM 22036 O O . SER A 1 53 ? 1.418 5.503 10.010 1.00 1.93 830 SER A O 18
ATOM 22044 N N . ASP A 1 54 ? 3.413 4.530 10.388 1.00 0.62 831 ASP A N 18
ATOM 22045 C CA . ASP A 1 54 ? 4.110 5.341 9.387 1.00 0.62 831 ASP A CA 18
ATOM 22046 C C . ASP A 1 54 ? 5.486 4.759 9.077 1.00 0.58 831 ASP A C 18
ATOM 22047 O O . ASP A 1 54 ? 5.872 4.640 7.919 1.00 0.97 831 ASP A O 18
ATOM 22056 N N . GLU A 1 55 ? 6.231 4.451 10.134 1.00 0.50 832 GLU A N 18
ATOM 22057 C CA . GLU A 1 55 ? 7.618 3.991 10.025 1.00 0.44 832 GLU A CA 18
ATOM 22058 C C . GLU A 1 55 ? 7.788 2.846 9.026 1.00 0.34 832 GLU A C 18
ATOM 22059 O O . GLU A 1 55 ? 8.689 2.882 8.187 1.00 0.34 832 GLU A O 18
ATOM 22071 N N . ASP A 1 56 ? 6.951 1.819 9.134 1.00 0.32 833 ASP A N 18
ATOM 22072 C CA . ASP A 1 56 ? 7.059 0.652 8.254 1.00 0.29 833 ASP A CA 18
ATOM 22073 C C . ASP A 1 56 ? 6.861 1.059 6.797 1.00 0.24 833 ASP A C 18
ATOM 22074 O O . ASP A 1 56 ? 7.566 0.595 5.900 1.00 0.23 833 ASP A O 18
ATOM 22083 N N . TRP A 1 57 ? 5.965 2.006 6.581 1.00 0.22 834 TRP A N 18
ATOM 22084 C CA . TRP A 1 57 ? 5.768 2.570 5.258 1.00 0.20 834 TRP A CA 18
ATOM 22085 C C . TRP A 1 57 ? 6.986 3.388 4.837 1.00 0.19 834 TRP A C 18
ATOM 22086 O O . TRP A 1 57 ? 7.418 3.317 3.689 1.00 0.18 834 TRP A O 18
ATOM 22107 N N . ASN A 1 58 ? 7.538 4.154 5.777 1.00 0.22 835 ASN A N 18
ATOM 22108 C CA . ASN A 1 58 ? 8.716 4.980 5.508 1.00 0.25 835 ASN A CA 18
ATOM 22109 C C . ASN A 1 58 ? 9.845 4.129 4.954 1.00 0.21 835 ASN A C 18
ATOM 22110 O O . ASN A 1 58 ? 10.365 4.402 3.872 1.00 0.21 835 ASN A O 18
ATOM 22121 N N . VAL A 1 59 ? 10.181 3.065 5.677 1.00 0.22 836 VAL A N 18
ATOM 22122 C CA . VAL A 1 59 ? 11.237 2.160 5.246 1.00 0.25 836 VAL A CA 18
ATOM 22123 C C . VAL A 1 59 ? 10.869 1.471 3.936 1.00 0.19 836 VAL A C 18
ATOM 22124 O O . VAL A 1 59 ? 11.725 1.301 3.074 1.00 0.19 836 VAL A O 18
ATOM 22137 N N . ALA A 1 60 ? 9.584 1.141 3.754 1.00 0.16 837 ALA A N 18
ATOM 22138 C CA . ALA A 1 60 ? 9.126 0.566 2.489 1.00 0.15 837 ALA A CA 18
ATOM 22139 C C . ALA A 1 60 ? 9.454 1.497 1.327 1.00 0.15 837 ALA A C 18
ATOM 22140 O O . ALA A 1 60 ? 10.088 1.083 0.356 1.00 0.19 837 ALA A O 18
ATOM 22147 N N . LYS A 1 61 ? 9.052 2.761 1.443 1.00 0.14 838 LYS A N 18
ATOM 22148 C CA . LYS A 1 61 ? 9.347 3.755 0.412 1.00 0.19 838 LYS A CA 18
ATOM 22149 C C . LYS A 1 61 ? 10.850 3.855 0.162 1.00 0.20 838 LYS A C 18
ATOM 22150 O O . LYS A 1 61 ? 11.296 3.848 -0.986 1.00 0.24 838 LYS A O 18
ATOM 22169 N N . GLU A 1 62 ? 11.622 3.943 1.247 1.00 0.21 839 GLU A N 18
ATOM 22170 C CA . GLU A 1 62 ? 13.079 4.032 1.155 1.00 0.26 839 GLU A CA 18
ATOM 22171 C C . GLU A 1 62 ? 13.639 2.816 0.428 1.00 0.27 839 GLU A C 18
ATOM 22172 O O . GLU A 1 62 ? 14.443 2.943 -0.496 1.00 0.31 839 GLU A O 18
ATOM 22184 N N . MET A 1 63 ? 13.148 1.649 0.826 1.00 0.27 840 MET A N 18
ATOM 22185 C CA . MET A 1 63 ? 13.515 0.379 0.215 1.00 0.31 840 MET A CA 18
ATOM 22186 C C . MET A 1 63 ? 13.317 0.420 -1.295 1.00 0.34 840 MET A C 18
ATOM 22187 O O . MET A 1 63 ? 14.235 0.123 -2.059 1.00 0.40 840 MET A O 18
ATOM 22201 N N . LEU A 1 64 ? 12.116 0.795 -1.707 1.00 0.30 841 LEU A N 18
ATOM 22202 C CA . LEU A 1 64 ? 11.767 0.846 -3.120 1.00 0.35 841 LEU A CA 18
ATOM 22203 C C . LEU A 1 64 ? 12.679 1.806 -3.876 1.00 0.39 841 LEU A C 18
ATOM 22204 O O . LEU A 1 64 ? 13.346 1.422 -4.840 1.00 0.50 841 LEU A O 18
ATOM 22220 N N . ALA A 1 65 ? 12.691 3.054 -3.429 1.00 0.36 842 ALA A N 18
ATOM 22221 C CA . ALA A 1 65 ? 13.423 4.114 -4.108 1.00 0.44 842 ALA A CA 18
ATOM 22222 C C . ALA A 1 65 ? 14.922 3.845 -4.161 1.00 0.52 842 ALA A C 18
ATOM 22223 O O . ALA A 1 65 ? 15.541 3.986 -5.217 1.00 0.61 842 ALA A O 18
ATOM 22230 N N . GLU A 1 66 ? 15.518 3.527 -3.019 1.00 0.53 843 GLU A N 18
ATOM 22231 C CA . GLU A 1 66 ? 16.956 3.324 -2.957 1.00 0.66 843 GLU A CA 18
ATOM 22232 C C . GLU A 1 66 ? 17.389 2.070 -3.703 1.00 0.71 843 GLU A C 18
ATOM 22233 O O . GLU A 1 66 ? 18.340 2.118 -4.486 1.00 0.81 843 GLU A O 18
ATOM 22245 N N . ASN A 1 67 ? 16.754 0.937 -3.420 1.00 0.67 844 ASN A N 18
ATOM 22246 C CA . ASN A 1 67 ? 17.169 -0.317 -4.040 1.00 0.80 844 ASN A CA 18
ATOM 22247 C C . ASN A 1 67 ? 16.864 -0.338 -5.534 1.00 0.79 844 ASN A C 18
ATOM 22248 O O . ASN A 1 67 ? 17.789 -0.443 -6.339 1.00 1.11 844 ASN A O 18
ATOM 22259 N N . ASN A 1 68 ? 15.578 -0.158 -5.892 1.00 0.62 845 ASN A N 18
ATOM 22260 C CA . ASN A 1 68 ? 15.133 -0.130 -7.302 1.00 0.71 845 ASN A CA 18
ATOM 22261 C C . ASN A 1 68 ? 13.634 -0.397 -7.388 1.00 0.61 845 ASN A C 18
ATOM 22262 O O . ASN A 1 68 ? 12.988 -0.040 -8.376 1.00 0.71 845 ASN A O 18
ATOM 22273 N N . GLU A 1 69 ? 13.129 -1.171 -6.430 1.00 0.55 846 GLU A N 18
ATOM 22274 C CA . GLU A 1 69 ? 11.752 -1.653 -6.456 1.00 0.63 846 GLU A CA 18
ATOM 22275 C C . GLU A 1 69 ? 10.730 -0.521 -6.514 1.00 0.73 846 GLU A C 18
ATOM 22276 O O . GLU A 1 69 ? 11.040 0.639 -6.249 1.00 1.49 846 GLU A O 18
ATOM 22288 N N . LYS A 1 70 ? 9.507 -0.880 -6.866 1.00 0.42 847 LYS A N 18
ATOM 22289 C CA . LYS A 1 70 ? 8.413 0.074 -6.951 1.00 0.37 847 LYS A CA 18
ATOM 22290 C C . LYS A 1 70 ? 7.074 -0.657 -6.969 1.00 0.35 847 LYS A C 18
ATOM 22291 O O . LYS A 1 70 ? 6.066 -0.123 -6.498 1.00 0.44 847 LYS A O 18
ATOM 22310 N N . PHE A 1 71 ? 7.080 -1.903 -7.457 1.00 0.32 848 PHE A N 18
ATOM 22311 C CA . PHE A 1 71 ? 5.884 -2.739 -7.427 1.00 0.30 848 PHE A CA 18
ATOM 22312 C C . PHE A 1 71 ? 5.455 -2.928 -5.985 1.00 0.24 848 PHE A C 18
ATOM 22313 O O . PHE A 1 71 ? 6.239 -3.399 -5.156 1.00 0.21 848 PHE A O 18
ATOM 22330 N N . LEU A 1 72 ? 4.223 -2.576 -5.689 1.00 0.22 849 LEU A N 18
ATOM 22331 C CA . LEU A 1 72 ? 3.713 -2.713 -4.347 1.00 0.18 849 LEU A CA 18
ATOM 22332 C C . LEU A 1 72 ? 2.389 -3.451 -4.375 1.00 0.17 849 LEU A C 18
ATOM 22333 O O . LEU A 1 72 ? 1.596 -3.318 -5.309 1.00 0.19 849 LEU A O 18
ATOM 22349 N N . ASN A 1 73 ? 2.208 -4.310 -3.409 1.00 0.16 850 ASN A N 18
ATOM 22350 C CA . ASN A 1 73 ? 1.036 -5.145 -3.344 1.00 0.17 850 ASN A CA 18
ATOM 22351 C C . ASN A 1 73 ? 0.436 -5.005 -1.962 1.00 0.17 850 ASN A C 18
ATOM 22352 O O . ASN A 1 73 ? 1.150 -4.696 -1.015 1.00 0.16 850 ASN A O 18
ATOM 22363 N N . ILE A 1 74 ? -0.875 -5.070 -1.861 1.00 0.18 851 ILE A N 18
ATOM 22364 C CA . ILE A 1 74 ? -1.536 -4.819 -0.593 1.00 0.21 851 ILE A CA 18
ATOM 22365 C C . ILE A 1 74 ? -2.430 -5.987 -0.268 1.00 0.24 851 ILE A C 18
ATOM 22366 O O . ILE A 1 74 ? -3.266 -6.384 -1.075 1.00 0.26 851 ILE A O 18
ATOM 22382 N N . ARG A 1 75 ? -2.230 -6.565 0.892 1.00 0.30 852 ARG A N 18
ATOM 22383 C CA . ARG A 1 75 ? -3.018 -7.684 1.298 1.00 0.37 852 ARG A CA 18
ATOM 22384 C C . ARG A 1 75 ? -4.092 -7.253 2.270 1.00 0.39 852 ARG A C 18
ATOM 22385 O O . ARG A 1 75 ? -3.802 -6.859 3.401 1.00 0.43 852 ARG A O 18
ATOM 22406 N N . LEU A 1 76 ? -5.329 -7.378 1.840 1.00 0.46 853 LEU A N 18
ATOM 22407 C CA . LEU A 1 76 ? -6.462 -7.084 2.690 1.00 0.54 853 LEU A CA 18
ATOM 22408 C C . LEU A 1 76 ? -6.866 -8.357 3.419 1.00 0.63 853 LEU A C 18
ATOM 22409 O O . LEU A 1 76 ? -7.800 -9.051 3.006 1.00 1.15 853 LEU A O 18
ATOM 22425 N N . TYR A 1 77 ? -6.011 -8.773 4.341 1.00 0.99 854 TYR A N 18
ATOM 22426 C CA . TYR A 1 77 ? -6.145 -10.069 4.997 1.00 1.08 854 TYR A CA 18
ATOM 22427 C C . TYR A 1 77 ? -7.289 -10.078 6.013 1.00 1.25 854 TYR A C 18
ATOM 22428 O O . TYR A 1 77 ? -7.330 -11.001 6.854 1.00 1.67 854 TYR A O 18
ATOM 22447 N N . SER A 1 1 ? -8.079 -12.239 2.150 1.00 2.40 778 SER A N 19
ATOM 22448 C CA . SER A 1 1 ? -6.752 -11.773 1.689 1.00 2.10 778 SER A CA 19
ATOM 22449 C C . SER A 1 1 ? -6.756 -11.463 0.201 1.00 1.16 778 SER A C 19
ATOM 22450 O O . SER A 1 1 ? -5.832 -11.853 -0.516 1.00 1.09 778 SER A O 19
ATOM 22460 N N . GLU A 1 2 ? -7.750 -10.701 -0.249 1.00 0.78 779 GLU A N 19
ATOM 22461 C CA . GLU A 1 2 ? -7.793 -10.284 -1.639 1.00 0.85 779 GLU A CA 19
ATOM 22462 C C . GLU A 1 2 ? -6.576 -9.428 -1.959 1.00 0.75 779 GLU A C 19
ATOM 22463 O O . GLU A 1 2 ? -6.281 -8.455 -1.257 1.00 1.17 779 GLU A O 19
ATOM 22475 N N . ILE A 1 3 ? -5.791 -9.884 -2.919 1.00 0.62 780 ILE A N 19
ATOM 22476 C CA . ILE A 1 3 ? -4.559 -9.208 -3.272 1.00 0.43 780 ILE A CA 19
ATOM 22477 C C . ILE A 1 3 ? -4.858 -7.966 -4.106 1.00 0.37 780 ILE A C 19
ATOM 22478 O O . ILE A 1 3 ? -5.747 -7.970 -4.963 1.00 0.49 780 ILE A O 19
ATOM 22494 N N . PHE A 1 4 ? -4.160 -6.896 -3.788 1.00 0.28 781 PHE A N 19
ATOM 22495 C CA . PHE A 1 4 ? -4.357 -5.610 -4.432 1.00 0.26 781 PHE A CA 19
ATOM 22496 C C . PHE A 1 4 ? -3.019 -5.099 -4.930 1.00 0.22 781 PHE A C 19
ATOM 22497 O O . PHE A 1 4 ? -1.979 -5.472 -4.397 1.00 0.21 781 PHE A O 19
ATOM 22514 N N . THR A 1 5 ? -3.031 -4.405 -6.049 1.00 0.23 782 THR A N 19
ATOM 22515 C CA . THR A 1 5 ? -1.800 -4.006 -6.695 1.00 0.23 782 THR A CA 19
ATOM 22516 C C . THR A 1 5 ? -1.797 -2.508 -6.961 1.00 0.23 782 THR A C 19
ATOM 22517 O O . THR A 1 5 ? -2.797 -1.931 -7.393 1.00 0.25 782 THR A O 19
ATOM 22528 N N . LEU A 1 6 ? -0.714 -1.876 -6.548 1.00 0.22 783 LEU A N 19
ATOM 22529 C CA . LEU A 1 6 ? -0.594 -0.434 -6.580 1.00 0.21 783 LEU A CA 19
ATOM 22530 C C . LEU A 1 6 ? 0.868 -0.059 -6.780 1.00 0.21 783 LEU A C 19
ATOM 22531 O O . LEU A 1 6 ? 1.755 -0.809 -6.390 1.00 0.23 783 LEU A O 19
ATOM 22547 N N . LEU A 1 7 ? 1.135 1.026 -7.476 1.00 0.20 784 LEU A N 19
ATOM 22548 C CA . LEU A 1 7 ? 2.511 1.380 -7.770 1.00 0.22 784 LEU A CA 19
ATOM 22549 C C . LEU A 1 7 ? 2.775 2.811 -7.322 1.00 0.21 784 LEU A C 19
ATOM 22550 O O . LEU A 1 7 ? 2.053 3.733 -7.694 1.00 0.23 784 LEU A O 19
ATOM 22566 N N . VAL A 1 8 ? 3.694 2.943 -6.376 1.00 0.22 785 VAL A N 19
ATOM 22567 C CA . VAL A 1 8 ? 3.933 4.211 -5.700 1.00 0.25 785 VAL A CA 19
ATOM 22568 C C . VAL A 1 8 ? 4.579 5.245 -6.626 1.00 0.34 785 VAL A C 19
ATOM 22569 O O . VAL A 1 8 ? 5.352 4.904 -7.528 1.00 0.79 785 VAL A O 19
ATOM 22582 N N . GLU A 1 9 ? 4.234 6.504 -6.403 1.00 0.69 786 GLU A N 19
ATOM 22583 C CA . GLU A 1 9 ? 4.761 7.609 -7.189 1.00 0.81 786 GLU A CA 19
ATOM 22584 C C . GLU A 1 9 ? 4.731 8.887 -6.356 1.00 0.87 786 GLU A C 19
ATOM 22585 O O . GLU A 1 9 ? 4.023 8.946 -5.354 1.00 1.56 786 GLU A O 19
ATOM 22597 N N . LYS A 1 10 ? 5.590 9.845 -6.713 1.00 0.91 787 LYS A N 19
ATOM 22598 C CA . LYS A 1 10 ? 5.755 11.119 -5.985 1.00 1.01 787 LYS A CA 19
ATOM 22599 C C . LYS A 1 10 ? 5.898 10.925 -4.470 1.00 0.96 787 LYS A C 19
ATOM 22600 O O . LYS A 1 10 ? 5.523 11.807 -3.689 1.00 1.58 787 LYS A O 19
ATOM 22619 N N . VAL A 1 11 ? 6.535 9.817 -4.080 1.00 0.66 788 VAL A N 19
ATOM 22620 C CA . VAL A 1 11 ? 6.829 9.516 -2.677 1.00 0.61 788 VAL A CA 19
ATOM 22621 C C . VAL A 1 11 ? 5.604 9.729 -1.784 1.00 0.70 788 VAL A C 19
ATOM 22622 O O . VAL A 1 11 ? 5.506 10.729 -1.071 1.00 1.70 788 VAL A O 19
ATOM 22635 N N . TRP A 1 12 ? 4.639 8.824 -1.895 1.00 0.50 789 TRP A N 19
ATOM 22636 C CA . TRP A 1 12 ? 3.381 8.922 -1.156 1.00 0.33 789 TRP A CA 19
ATOM 22637 C C . TRP A 1 12 ? 3.605 9.069 0.347 1.00 0.29 789 TRP A C 19
ATOM 22638 O O . TRP A 1 12 ? 4.210 8.204 0.977 1.00 0.34 789 TRP A O 19
ATOM 22659 N N . ASN A 1 13 ? 3.023 10.108 0.936 1.00 0.29 790 ASN A N 19
ATOM 22660 C CA . ASN A 1 13 ? 3.103 10.320 2.384 1.00 0.32 790 ASN A CA 19
ATOM 22661 C C . ASN A 1 13 ? 2.037 9.502 3.117 1.00 0.37 790 ASN A C 19
ATOM 22662 O O . ASN A 1 13 ? 1.428 9.974 4.077 1.00 0.82 790 ASN A O 19
ATOM 22673 N N . PHE A 1 14 ? 1.807 8.281 2.626 1.00 0.30 791 PHE A N 19
ATOM 22674 C CA . PHE A 1 14 ? 0.814 7.354 3.183 1.00 0.25 791 PHE A CA 19
ATOM 22675 C C . PHE A 1 14 ? -0.610 7.801 2.855 1.00 0.23 791 PHE A C 19
ATOM 22676 O O . PHE A 1 14 ? -1.402 7.013 2.357 1.00 0.21 791 PHE A O 19
ATOM 22693 N N . ASP A 1 15 ? -0.905 9.078 3.078 1.00 0.26 792 ASP A N 19
ATOM 22694 C CA . ASP A 1 15 ? -2.220 9.641 2.760 1.00 0.29 792 ASP A CA 19
ATOM 22695 C C . ASP A 1 15 ? -2.529 9.457 1.278 1.00 0.25 792 ASP A C 19
ATOM 22696 O O . ASP A 1 15 ? -3.579 8.933 0.910 1.00 0.26 792 ASP A O 19
ATOM 22705 N N . ASP A 1 16 ? -1.557 9.809 0.439 1.00 0.24 793 ASP A N 19
ATOM 22706 C CA . ASP A 1 16 ? -1.674 9.641 -1.012 1.00 0.23 793 ASP A CA 19
ATOM 22707 C C . ASP A 1 16 ? -1.839 8.171 -1.373 1.00 0.19 793 ASP A C 19
ATOM 22708 O O . ASP A 1 16 ? -2.656 7.810 -2.219 1.00 0.18 793 ASP A O 19
ATOM 22717 N N . LEU A 1 17 ? -1.076 7.330 -0.689 1.00 0.18 794 LEU A N 19
ATOM 22718 C CA . LEU A 1 17 ? -1.133 5.890 -0.886 1.00 0.17 794 LEU A CA 19
ATOM 22719 C C . LEU A 1 17 ? -2.516 5.350 -0.521 1.00 0.16 794 LEU A C 19
ATOM 22720 O O . LEU A 1 17 ? -3.124 4.614 -1.295 1.00 0.16 794 LEU A O 19
ATOM 22736 N N . ILE A 1 18 ? -3.029 5.766 0.630 1.00 0.18 795 ILE A N 19
ATOM 22737 C CA . ILE A 1 18 ? -4.351 5.345 1.079 1.00 0.20 795 ILE A CA 19
ATOM 22738 C C . ILE A 1 18 ? -5.437 5.843 0.131 1.00 0.19 795 ILE A C 19
ATOM 22739 O O . ILE A 1 18 ? -6.345 5.094 -0.216 1.00 0.20 795 ILE A O 19
ATOM 22755 N N . MET A 1 19 ? -5.317 7.090 -0.317 1.00 0.22 796 MET A N 19
ATOM 22756 C CA . MET A 1 19 ? -6.290 7.663 -1.249 1.00 0.26 796 MET A CA 19
ATOM 22757 C C . MET A 1 19 ? -6.322 6.881 -2.558 1.00 0.22 796 MET A C 19
ATOM 22758 O O . MET A 1 19 ? -7.398 6.573 -3.075 1.00 0.23 796 MET A O 19
ATOM 22772 N N . ALA A 1 20 ? -5.146 6.489 -3.048 1.00 0.21 797 ALA A N 19
ATOM 22773 C CA . ALA A 1 20 ? -5.056 5.658 -4.244 1.00 0.22 797 ALA A CA 19
ATOM 22774 C C . ALA A 1 20 ? -5.715 4.308 -4.000 1.00 0.21 797 ALA A C 19
ATOM 22775 O O . ALA A 1 20 ? -6.505 3.836 -4.818 1.00 0.26 797 ALA A O 19
ATOM 22782 N N . ILE A 1 21 ? -5.441 3.733 -2.834 1.00 0.20 798 ILE A N 19
ATOM 22783 C CA . ILE A 1 21 ? -6.046 2.469 -2.438 1.00 0.26 798 ILE A CA 19
ATOM 22784 C C . ILE A 1 21 ? -7.563 2.597 -2.364 1.00 0.27 798 ILE A C 19
ATOM 22785 O O . ILE A 1 21 ? -8.293 1.783 -2.928 1.00 0.33 798 ILE A O 19
ATOM 22801 N N . ASN A 1 22 ? -8.026 3.606 -1.634 1.00 0.27 799 ASN A N 19
ATOM 22802 C CA . ASN A 1 22 ? -9.453 3.826 -1.427 1.00 0.33 799 ASN A CA 19
ATOM 22803 C C . ASN A 1 22 ? -10.193 3.971 -2.747 1.00 0.31 799 ASN A C 19
ATOM 22804 O O . ASN A 1 22 ? -11.208 3.321 -2.961 1.00 0.40 799 ASN A O 19
ATOM 22815 N N . SER A 1 23 ? -9.694 4.836 -3.617 1.00 0.30 800 SER A N 19
ATOM 22816 C CA . SER A 1 23 ? -10.350 5.095 -4.890 1.00 0.35 800 SER A CA 19
ATOM 22817 C C . SER A 1 23 ? -10.338 3.859 -5.788 1.00 0.33 800 SER A C 19
ATOM 22818 O O . SER A 1 23 ? -11.353 3.509 -6.394 1.00 0.41 800 SER A O 19
ATOM 22826 N N . LYS A 1 24 ? -9.180 3.226 -5.898 1.00 0.29 801 LYS A N 19
ATOM 22827 C CA . LYS A 1 24 ? -9.011 2.083 -6.786 1.00 0.36 801 LYS A CA 19
ATOM 22828 C C . LYS A 1 24 ? -9.801 0.865 -6.296 1.00 0.43 801 LYS A C 19
ATOM 22829 O O . LYS A 1 24 ? -10.409 0.150 -7.094 1.00 0.58 801 LYS A O 19
ATOM 22848 N N . ILE A 1 25 ? -9.766 0.616 -4.989 1.00 0.39 802 ILE A N 19
ATOM 22849 C CA . ILE A 1 25 ? -10.457 -0.536 -4.407 1.00 0.52 802 ILE A CA 19
ATOM 22850 C C . ILE A 1 25 ? -11.973 -0.341 -4.387 1.00 0.70 802 ILE A C 19
ATOM 22851 O O . ILE A 1 25 ? -12.721 -1.301 -4.587 1.00 1.56 802 ILE A O 19
ATOM 22867 N N . SER A 1 26 ? -12.427 0.873 -4.077 1.00 1.05 803 SER A N 19
ATOM 22868 C CA . SER A 1 26 ? -13.854 1.137 -3.952 1.00 1.14 803 SER A CA 19
ATOM 22869 C C . SER A 1 26 ? -14.598 0.767 -5.228 1.00 1.66 803 SER A C 19
ATOM 22870 O O . SER A 1 26 ? -14.452 1.411 -6.268 1.00 2.28 803 SER A O 19
ATOM 22878 N N . ASN A 1 27 ? -15.358 -0.306 -5.141 1.00 2.33 804 ASN A N 19
ATOM 22879 C CA . ASN A 1 27 ? -16.128 -0.806 -6.263 1.00 3.40 804 ASN A CA 19
ATOM 22880 C C . ASN A 1 27 ? -17.583 -0.426 -6.069 1.00 3.88 804 ASN A C 19
ATOM 22881 O O . ASN A 1 27 ? -18.303 -0.151 -7.028 1.00 4.66 804 ASN A O 19
ATOM 22892 N N . THR A 1 28 ? -18.014 -0.478 -4.822 1.00 3.74 805 THR A N 19
ATOM 22893 C CA . THR A 1 28 ? -19.400 -0.244 -4.474 1.00 4.53 805 THR A CA 19
ATOM 22894 C C . THR A 1 28 ? -19.878 1.143 -4.916 1.00 4.65 805 THR A C 19
ATOM 22895 O O . THR A 1 28 ? -20.378 1.308 -6.030 1.00 5.32 805 THR A O 19
ATOM 22906 N N . HIS A 1 29 ? -19.756 2.130 -4.030 1.00 4.26 806 HIS A N 19
ATOM 22907 C CA . HIS A 1 29 ? -20.210 3.486 -4.335 1.00 4.59 806 HIS A CA 19
ATOM 22908 C C . HIS A 1 29 ? -19.782 4.477 -3.256 1.00 4.36 806 HIS A C 19
ATOM 22909 O O . HIS A 1 29 ? -20.518 5.411 -2.938 1.00 4.80 806 HIS A O 19
ATOM 22924 N N . ASN A 1 30 ? -18.563 4.311 -2.752 1.00 4.08 807 ASN A N 19
ATOM 22925 C CA . ASN A 1 30 ? -17.990 5.242 -1.787 1.00 4.33 807 ASN A CA 19
ATOM 22926 C C . ASN A 1 30 ? -16.548 4.870 -1.502 1.00 3.86 807 ASN A C 19
ATOM 22927 O O . ASN A 1 30 ? -16.206 3.684 -1.437 1.00 4.10 807 ASN A O 19
ATOM 22938 N N . ASN A 1 31 ? -15.699 5.881 -1.356 1.00 3.63 808 ASN A N 19
ATOM 22939 C CA . ASN A 1 31 ? -14.301 5.659 -1.019 1.00 3.49 808 ASN A CA 19
ATOM 22940 C C . ASN A 1 31 ? -14.211 4.977 0.330 1.00 2.65 808 ASN A C 19
ATOM 22941 O O . ASN A 1 31 ? -15.016 5.251 1.223 1.00 3.08 808 ASN A O 19
ATOM 22952 N N . ASN A 1 32 ? -13.344 3.983 0.418 1.00 1.96 809 ASN A N 19
ATOM 22953 C CA . ASN A 1 32 ? -13.272 3.134 1.600 1.00 1.56 809 ASN A CA 19
ATOM 22954 C C . ASN A 1 32 ? -13.014 3.948 2.868 1.00 1.72 809 ASN A C 19
ATOM 22955 O O . ASN A 1 32 ? -13.315 3.486 3.969 1.00 2.42 809 ASN A O 19
ATOM 22966 N N . ILE A 1 33 ? -12.349 5.101 2.709 1.00 1.83 810 ILE A N 19
ATOM 22967 C CA . ILE A 1 33 ? -11.926 5.951 3.833 1.00 2.18 810 ILE A CA 19
ATOM 22968 C C . ILE A 1 33 ? -10.685 5.361 4.498 1.00 1.94 810 ILE A C 19
ATOM 22969 O O . ILE A 1 33 ? -9.668 6.036 4.665 1.00 2.25 810 ILE A O 19
ATOM 22985 N N . SER A 1 34 ? -10.746 4.071 4.762 1.00 1.61 811 SER A N 19
ATOM 22986 C CA . SER A 1 34 ? -9.621 3.321 5.274 1.00 1.34 811 SER A CA 19
ATOM 22987 C C . SER A 1 34 ? -9.791 1.862 4.880 1.00 1.12 811 SER A C 19
ATOM 22988 O O . SER A 1 34 ? -10.882 1.305 4.996 1.00 1.24 811 SER A O 19
ATOM 22996 N N . PRO A 1 35 ? -8.747 1.254 4.309 1.00 0.88 812 PRO A N 19
ATOM 22997 C CA . PRO A 1 35 ? -8.794 -0.126 3.826 1.00 0.80 812 PRO A CA 19
ATOM 22998 C C . PRO A 1 35 ? -8.656 -1.130 4.959 1.00 0.77 812 PRO A C 19
ATOM 22999 O O . PRO A 1 35 ? -7.914 -2.108 4.849 1.00 0.82 812 PRO A O 19
ATOM 23010 N N . ILE A 1 36 ? -9.350 -0.850 6.059 1.00 0.87 813 ILE A N 19
ATOM 23011 C CA . ILE A 1 36 ? -9.265 -1.640 7.280 1.00 0.96 813 ILE A CA 19
ATOM 23012 C C . ILE A 1 36 ? -7.862 -1.502 7.884 1.00 0.96 813 ILE A C 19
ATOM 23013 O O . ILE A 1 36 ? -6.902 -1.180 7.187 1.00 1.64 813 ILE A O 19
ATOM 23029 N N . THR A 1 37 ? -7.813 -1.436 9.193 1.00 0.83 814 THR A N 19
ATOM 23030 C CA . THR A 1 37 ? -6.636 -0.937 9.878 1.00 0.84 814 THR A CA 19
ATOM 23031 C C . THR A 1 37 ? -5.590 -2.008 10.134 1.00 0.71 814 THR A C 19
ATOM 23032 O O . THR A 1 37 ? -4.897 -2.004 11.153 1.00 1.08 814 THR A O 19
ATOM 23043 N N . LYS A 1 38 ? -5.361 -2.797 9.104 1.00 0.61 815 LYS A N 19
ATOM 23044 C CA . LYS A 1 38 ? -4.270 -3.764 9.084 1.00 0.82 815 LYS A CA 19
ATOM 23045 C C . LYS A 1 38 ? -3.907 -4.133 7.650 1.00 0.88 815 LYS A C 19
ATOM 23046 O O . LYS A 1 38 ? -3.845 -5.309 7.292 1.00 1.68 815 LYS A O 19
ATOM 23065 N N . ILE A 1 39 ? -3.673 -3.110 6.835 1.00 0.43 816 ILE A N 19
ATOM 23066 C CA . ILE A 1 39 ? -3.253 -3.310 5.453 1.00 0.34 816 ILE A CA 19
ATOM 23067 C C . ILE A 1 39 ? -1.870 -3.951 5.423 1.00 0.30 816 ILE A C 19
ATOM 23068 O O . ILE A 1 39 ? -1.030 -3.683 6.282 1.00 0.33 816 ILE A O 19
ATOM 23084 N N . LYS A 1 40 ? -1.631 -4.780 4.434 1.00 0.26 817 LYS A N 19
ATOM 23085 C CA . LYS A 1 40 ? -0.372 -5.492 4.330 1.00 0.24 817 LYS A CA 19
ATOM 23086 C C . LYS A 1 40 ? 0.209 -5.235 2.958 1.00 0.23 817 LYS A C 19
ATOM 23087 O O . LYS A 1 40 ? -0.536 -5.008 2.017 1.00 0.24 817 LYS A O 19
ATOM 23106 N N . TYR A 1 41 ? 1.517 -5.125 2.865 1.00 0.20 818 TYR A N 19
ATOM 23107 C CA . TYR A 1 41 ? 2.128 -4.697 1.624 1.00 0.19 818 TYR A CA 19
ATOM 23108 C C . TYR A 1 41 ? 3.207 -5.660 1.173 1.00 0.18 818 TYR A C 19
ATOM 23109 O O . TYR A 1 41 ? 3.850 -6.339 1.976 1.00 0.19 818 TYR A O 19
ATOM 23127 N N . GLN A 1 42 ? 3.299 -5.779 -0.130 1.00 0.17 819 GLN A N 19
ATOM 23128 C CA . GLN A 1 42 ? 4.217 -6.680 -0.781 1.00 0.19 819 GLN A CA 19
ATOM 23129 C C . GLN A 1 42 ? 5.009 -5.909 -1.813 1.00 0.19 819 GLN A C 19
ATOM 23130 O O . GLN A 1 42 ? 4.496 -4.971 -2.416 1.00 0.18 819 GLN A O 19
ATOM 23144 N N . ASP A 1 43 ? 6.242 -6.302 -2.017 1.00 0.22 820 ASP A N 19
ATOM 23145 C CA . ASP A 1 43 ? 7.108 -5.619 -2.956 1.00 0.24 820 ASP A CA 19
ATOM 23146 C C . ASP A 1 43 ? 7.611 -6.638 -3.962 1.00 0.28 820 ASP A C 19
ATOM 23147 O O . ASP A 1 43 ? 7.626 -7.841 -3.661 1.00 0.38 820 ASP A O 19
ATOM 23156 N N . GLU A 1 44 ? 7.745 -6.187 -5.212 1.00 0.28 821 GLU A N 19
ATOM 23157 C CA . GLU A 1 44 ? 7.965 -7.077 -6.356 1.00 0.38 821 GLU A CA 19
ATOM 23158 C C . GLU A 1 44 ? 9.085 -8.086 -6.113 1.00 0.85 821 GLU A C 19
ATOM 23159 O O . GLU A 1 44 ? 9.034 -9.203 -6.633 1.00 0.63 821 GLU A O 19
ATOM 23171 N N . ASP A 1 45 ? 10.062 -7.712 -5.294 1.00 1.90 822 ASP A N 19
ATOM 23172 C CA . ASP A 1 45 ? 11.165 -8.612 -4.949 1.00 2.86 822 ASP A CA 19
ATOM 23173 C C . ASP A 1 45 ? 10.632 -9.932 -4.393 1.00 2.24 822 ASP A C 19
ATOM 23174 O O . ASP A 1 45 ? 11.146 -11.001 -4.713 1.00 2.49 822 ASP A O 19
ATOM 23183 N N . GLY A 1 46 ? 9.515 -9.857 -3.682 1.00 1.39 823 GLY A N 19
ATOM 23184 C CA . GLY A 1 46 ? 8.848 -11.060 -3.232 1.00 0.79 823 GLY A CA 19
ATOM 23185 C C . GLY A 1 46 ? 8.758 -11.146 -1.729 1.00 0.74 823 GLY A C 19
ATOM 23186 O O . GLY A 1 46 ? 9.107 -12.169 -1.140 1.00 0.91 823 GLY A O 19
ATOM 23190 N N . ASP A 1 47 ? 8.313 -10.073 -1.096 1.00 0.55 824 ASP A N 19
ATOM 23191 C CA . ASP A 1 47 ? 8.234 -10.042 0.360 1.00 0.53 824 ASP A CA 19
ATOM 23192 C C . ASP A 1 47 ? 6.904 -9.470 0.825 1.00 0.40 824 ASP A C 19
ATOM 23193 O O . ASP A 1 47 ? 6.340 -8.591 0.179 1.00 0.32 824 ASP A O 19
ATOM 23202 N N . PHE A 1 48 ? 6.402 -9.994 1.938 1.00 0.43 825 PHE A N 19
ATOM 23203 C CA . PHE A 1 48 ? 5.115 -9.581 2.471 1.00 0.38 825 PHE A CA 19
ATOM 23204 C C . PH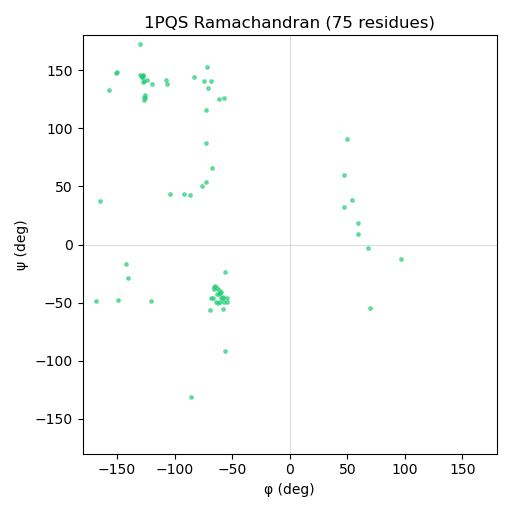E A 1 48 ? 5.262 -9.161 3.923 1.00 0.40 825 PHE A C 19
ATOM 23205 O O . PHE A 1 48 ? 5.875 -9.856 4.736 1.00 0.47 825 PHE A O 19
ATOM 23222 N N . VAL A 1 49 ? 4.828 -7.947 4.177 1.00 0.35 826 VAL A N 19
ATOM 23223 C CA . VAL A 1 49 ? 5.033 -7.267 5.443 1.00 0.39 826 VAL A CA 19
ATOM 23224 C C . VAL A 1 49 ? 3.867 -6.315 5.682 1.00 0.31 826 VAL A C 19
ATOM 23225 O O . VAL A 1 49 ? 3.176 -5.958 4.737 1.00 0.29 826 VAL A O 19
ATOM 23238 N N . VAL A 1 50 ? 3.512 -6.069 6.929 1.00 0.33 827 VAL A N 19
ATOM 23239 C CA . VAL A 1 50 ? 2.272 -5.368 7.218 1.00 0.32 827 VAL A CA 19
ATOM 23240 C C . VAL A 1 50 ? 2.565 -4.112 8.021 1.00 0.35 827 VAL A C 19
ATOM 23241 O O . VAL A 1 50 ? 3.520 -4.071 8.799 1.00 0.40 827 VAL A O 19
ATOM 23254 N N . LEU A 1 51 ? 1.904 -3.029 7.627 1.00 0.34 828 LEU A N 19
ATOM 23255 C CA . LEU A 1 51 ? 2.228 -1.712 8.142 1.00 0.38 828 LEU A CA 19
ATOM 23256 C C . LEU A 1 51 ? 0.978 -1.019 8.656 1.00 0.44 828 LEU A C 19
ATOM 23257 O O . LEU A 1 51 ? -0.133 -1.310 8.215 1.00 0.48 828 LEU A O 19
ATOM 23273 N N . GLY A 1 52 ? 1.171 -0.089 9.571 1.00 0.53 829 GLY A N 19
ATOM 23274 C CA . GLY A 1 52 ? 0.063 0.674 10.101 1.00 0.63 829 GLY A CA 19
ATOM 23275 C C . GLY A 1 52 ? 0.506 1.647 11.168 1.00 0.73 829 GLY A C 19
ATOM 23276 O O . GLY A 1 52 ? -0.134 1.764 12.216 1.00 1.20 829 GLY A O 19
ATOM 23280 N N . SER A 1 53 ? 1.628 2.314 10.930 1.00 0.74 830 SER A N 19
ATOM 23281 C CA . SER A 1 53 ? 2.166 3.240 11.910 1.00 0.85 830 SER A CA 19
ATOM 23282 C C . SER A 1 53 ? 2.667 4.518 11.235 1.00 0.98 830 SER A C 19
ATOM 23283 O O . SER A 1 53 ? 1.998 5.552 11.291 1.00 1.93 830 SER A O 19
ATOM 23291 N N . ASP A 1 54 ? 3.787 4.406 10.523 1.00 0.62 831 ASP A N 19
ATOM 23292 C CA . ASP A 1 54 ? 4.385 5.529 9.793 1.00 0.62 831 ASP A CA 19
ATOM 23293 C C . ASP A 1 54 ? 5.758 5.121 9.277 1.00 0.58 831 ASP A C 19
ATOM 23294 O O . ASP A 1 54 ? 6.017 5.128 8.074 1.00 0.97 831 ASP A O 19
ATOM 23303 N N . GLU A 1 55 ? 6.612 4.700 10.206 1.00 0.50 832 GLU A N 19
ATOM 23304 C CA . GLU A 1 55 ? 7.961 4.258 9.881 1.00 0.44 832 GLU A CA 19
ATOM 23305 C C . GLU A 1 55 ? 7.941 3.029 8.988 1.00 0.34 832 GLU A C 19
ATOM 23306 O O . GLU A 1 55 ? 8.736 2.915 8.067 1.00 0.34 832 GLU A O 19
ATOM 23318 N N . ASP A 1 56 ? 6.997 2.140 9.237 1.00 0.32 833 ASP A N 19
ATOM 23319 C CA . ASP A 1 56 ? 6.834 0.938 8.427 1.00 0.29 833 ASP A CA 19
ATOM 23320 C C . ASP A 1 56 ? 6.613 1.286 6.953 1.00 0.24 833 ASP A C 19
ATOM 23321 O O . ASP A 1 56 ? 7.320 0.775 6.072 1.00 0.23 833 ASP A O 19
ATOM 23330 N N . TRP A 1 57 ? 5.742 2.253 6.695 1.00 0.22 834 TRP A N 19
ATOM 23331 C CA . TRP A 1 57 ? 5.541 2.743 5.339 1.00 0.20 834 TRP A CA 19
ATOM 23332 C C . TRP A 1 57 ? 6.783 3.474 4.840 1.00 0.19 834 TRP A C 19
ATOM 23333 O O . TRP A 1 57 ? 7.214 3.270 3.704 1.00 0.18 834 TRP A O 19
ATOM 23354 N N . ASN A 1 58 ? 7.370 4.306 5.696 1.00 0.22 835 ASN A N 19
ATOM 23355 C CA . ASN A 1 58 ? 8.578 5.045 5.330 1.00 0.25 835 ASN A CA 19
ATOM 23356 C C . ASN A 1 58 ? 9.687 4.089 4.911 1.00 0.21 835 ASN A C 19
ATOM 23357 O O . ASN A 1 58 ? 10.336 4.301 3.888 1.00 0.21 835 ASN A O 19
ATOM 23368 N N . VAL A 1 59 ? 9.825 2.988 5.642 1.00 0.22 836 VAL A N 19
ATOM 23369 C CA . VAL A 1 59 ? 10.787 1.953 5.294 1.00 0.25 836 VAL A CA 19
ATOM 23370 C C . VAL A 1 59 ? 10.480 1.372 3.917 1.00 0.19 836 VAL A C 19
ATOM 23371 O O . VAL A 1 59 ? 11.374 1.265 3.081 1.00 0.19 836 VAL A O 19
ATOM 23384 N N . ALA A 1 60 ? 9.209 1.047 3.662 1.00 0.16 837 ALA A N 19
ATOM 23385 C CA . ALA A 1 60 ? 8.816 0.527 2.353 1.00 0.15 837 ALA A CA 19
ATOM 23386 C C . ALA A 1 60 ? 9.182 1.511 1.246 1.00 0.15 837 ALA A C 19
ATOM 23387 O O . ALA A 1 60 ? 9.801 1.131 0.256 1.00 0.19 837 ALA A O 19
ATOM 23394 N N . LYS A 1 61 ? 8.834 2.781 1.439 1.00 0.14 838 LYS A N 19
ATOM 23395 C CA . LYS A 1 61 ? 9.151 3.818 0.459 1.00 0.19 838 LYS A CA 19
ATOM 23396 C C . LYS A 1 61 ? 10.648 3.879 0.185 1.00 0.20 838 LYS A C 19
ATOM 23397 O O . LYS A 1 61 ? 11.074 3.898 -0.972 1.00 0.24 838 LYS A O 19
ATOM 23416 N N . GLU A 1 62 ? 11.442 3.915 1.251 1.00 0.21 839 GLU A N 19
ATOM 23417 C CA . GLU A 1 62 ? 12.888 3.977 1.118 1.00 0.26 839 GLU A CA 19
ATOM 23418 C C . GLU A 1 62 ? 13.413 2.725 0.434 1.00 0.27 839 GLU A C 19
ATOM 23419 O O . GLU A 1 62 ? 14.202 2.810 -0.499 1.00 0.31 839 GLU A O 19
ATOM 23431 N N . MET A 1 63 ? 12.900 1.575 0.846 1.00 0.27 840 MET A N 19
ATOM 23432 C CA . MET A 1 63 ? 13.261 0.302 0.235 1.00 0.31 840 MET A CA 19
ATOM 23433 C C . MET A 1 63 ? 13.052 0.355 -1.278 1.00 0.34 840 MET A C 19
ATOM 23434 O O . MET A 1 63 ? 13.969 0.061 -2.053 1.00 0.40 840 MET A O 19
ATOM 23448 N N . LEU A 1 64 ? 11.875 0.813 -1.688 1.00 0.30 841 LEU A N 19
ATOM 23449 C CA . LEU A 1 64 ? 11.544 0.938 -3.100 1.00 0.35 841 LEU A CA 19
ATOM 23450 C C . LEU A 1 64 ? 12.479 1.920 -3.801 1.00 0.39 841 LEU A C 19
ATOM 23451 O O . LEU A 1 64 ? 13.148 1.577 -4.780 1.00 0.50 841 LEU A O 19
ATOM 23467 N N . ALA A 1 65 ? 12.492 3.147 -3.303 1.00 0.36 842 ALA A N 19
ATOM 23468 C CA . ALA A 1 65 ? 13.228 4.233 -3.935 1.00 0.44 842 ALA A CA 19
ATOM 23469 C C . ALA A 1 65 ? 14.733 3.990 -3.945 1.00 0.52 842 ALA A C 19
ATOM 23470 O O . ALA A 1 65 ? 15.381 4.182 -4.973 1.00 0.61 842 ALA A O 19
ATOM 23477 N N . GLU A 1 66 ? 15.281 3.587 -2.811 1.00 0.53 843 GLU A N 19
ATOM 23478 C CA . GLU A 1 66 ? 16.716 3.365 -2.701 1.00 0.66 843 GLU A CA 19
ATOM 23479 C C . GLU A 1 66 ? 17.164 2.199 -3.572 1.00 0.71 843 GLU A C 19
ATOM 23480 O O . GLU A 1 66 ? 18.122 2.328 -4.335 1.00 0.81 843 GLU A O 19
ATOM 23492 N N . ASN A 1 67 ? 16.517 1.045 -3.423 1.00 0.67 844 ASN A N 19
ATOM 23493 C CA . ASN A 1 67 ? 16.939 -0.144 -4.156 1.00 0.80 844 ASN A CA 19
ATOM 23494 C C . ASN A 1 67 ? 16.683 -0.012 -5.653 1.00 0.79 844 ASN A C 19
ATOM 23495 O O . ASN A 1 67 ? 17.631 -0.023 -6.438 1.00 1.11 844 ASN A O 19
ATOM 23506 N N . ASN A 1 68 ? 15.406 0.197 -6.018 1.00 0.62 845 ASN A N 19
ATOM 23507 C CA . ASN A 1 68 ? 14.969 0.344 -7.423 1.00 0.71 845 ASN A CA 19
ATOM 23508 C C . ASN A 1 68 ? 13.493 -0.016 -7.551 1.00 0.61 845 ASN A C 19
ATOM 23509 O O . ASN A 1 68 ? 12.822 0.393 -8.499 1.00 0.71 845 ASN A O 19
ATOM 23520 N N . GLU A 1 69 ? 13.041 -0.888 -6.656 1.00 0.55 846 GLU A N 19
ATOM 23521 C CA . GLU A 1 69 ? 11.690 -1.438 -6.706 1.00 0.63 846 GLU A CA 19
ATOM 23522 C C . GLU A 1 69 ? 10.630 -0.341 -6.624 1.00 0.73 846 GLU A C 19
ATOM 23523 O O . GLU A 1 69 ? 10.914 0.788 -6.233 1.00 1.49 846 GLU A O 19
ATOM 23535 N N . LYS A 1 70 ? 9.424 -0.657 -7.063 1.00 0.42 847 LYS A N 19
ATOM 23536 C CA . LYS A 1 70 ? 8.339 0.313 -7.061 1.00 0.37 847 LYS A CA 19
ATOM 23537 C C . LYS A 1 70 ? 6.983 -0.395 -7.028 1.00 0.35 847 LYS A C 19
ATOM 23538 O O . LYS A 1 70 ? 6.004 0.152 -6.515 1.00 0.44 847 LYS A O 19
ATOM 23557 N N . PHE A 1 71 ? 6.940 -1.622 -7.556 1.00 0.32 848 PHE A N 19
ATOM 23558 C CA . PHE A 1 71 ? 5.724 -2.429 -7.543 1.00 0.30 848 PHE A CA 19
ATOM 23559 C C . PHE A 1 71 ? 5.307 -2.722 -6.111 1.00 0.24 848 PHE A C 19
ATOM 23560 O O . PHE A 1 71 ? 6.101 -3.250 -5.325 1.00 0.21 848 PHE A O 19
ATOM 23577 N N . LEU A 1 72 ? 4.058 -2.432 -5.791 1.00 0.22 849 LEU A N 19
ATOM 23578 C CA . LEU A 1 72 ? 3.546 -2.678 -4.461 1.00 0.18 849 LEU A CA 19
ATOM 23579 C C . LEU A 1 72 ? 2.248 -3.476 -4.530 1.00 0.17 849 LEU A C 19
ATOM 23580 O O . LEU A 1 72 ? 1.443 -3.317 -5.447 1.00 0.19 849 LEU A O 19
ATOM 23596 N N . ASN A 1 73 ? 2.084 -4.366 -3.580 1.00 0.16 850 ASN A N 19
ATOM 23597 C CA . ASN A 1 73 ? 0.916 -5.223 -3.501 1.00 0.17 850 ASN A CA 19
ATOM 23598 C C . ASN A 1 73 ? 0.343 -5.121 -2.104 1.00 0.17 850 ASN A C 19
ATOM 23599 O O . ASN A 1 73 ? 1.075 -4.820 -1.168 1.00 0.16 850 ASN A O 19
ATOM 23610 N N . ILE A 1 74 ? -0.964 -5.222 -1.975 1.00 0.18 851 ILE A N 19
ATOM 23611 C CA . ILE A 1 74 ? -1.607 -5.008 -0.688 1.00 0.21 851 ILE A CA 19
ATOM 23612 C C . ILE A 1 74 ? -2.470 -6.203 -0.346 1.00 0.24 851 ILE A C 19
ATOM 23613 O O . ILE A 1 74 ? -3.342 -6.591 -1.121 1.00 0.26 851 ILE A O 19
ATOM 23629 N N . ARG A 1 75 ? -2.264 -6.755 0.833 1.00 0.30 852 ARG A N 19
ATOM 23630 C CA . ARG A 1 75 ? -3.096 -7.829 1.300 1.00 0.37 852 ARG A CA 19
ATOM 23631 C C . ARG A 1 75 ? -4.125 -7.295 2.273 1.00 0.39 852 ARG A C 19
ATOM 23632 O O . ARG A 1 75 ? -3.788 -6.826 3.359 1.00 0.43 852 ARG A O 19
ATOM 23653 N N . LEU A 1 76 ? -5.374 -7.353 1.875 1.00 0.46 853 LEU A N 19
ATOM 23654 C CA . LEU A 1 76 ? -6.452 -6.872 2.710 1.00 0.54 853 LEU A CA 19
ATOM 23655 C C . LEU A 1 76 ? -7.041 -8.029 3.508 1.00 0.63 853 LEU A C 19
ATOM 23656 O O . LEU A 1 76 ? -8.206 -8.391 3.337 1.00 1.15 853 LEU A O 19
ATOM 23672 N N . TYR A 1 77 ? -6.186 -8.697 4.265 1.00 0.99 854 TYR A N 19
ATOM 23673 C CA . TYR A 1 77 ? -6.577 -9.899 4.987 1.00 1.08 854 TYR A CA 19
ATOM 23674 C C . TYR A 1 77 ? -7.572 -9.577 6.099 1.00 1.25 854 TYR A C 19
ATOM 23675 O O . TYR A 1 77 ? -8.330 -10.483 6.499 1.00 1.67 854 TYR A O 19
ATOM 23694 N N . SER A 1 1 ? -8.451 -11.370 1.913 1.00 2.40 778 SER A N 20
ATOM 23695 C CA . SER A 1 1 ? -7.199 -11.866 1.295 1.00 2.10 778 SER A CA 20
ATOM 23696 C C . SER A 1 1 ? -7.116 -11.449 -0.167 1.00 1.16 778 SER A C 20
ATOM 23697 O O . SER A 1 1 ? -6.433 -12.086 -0.974 1.00 1.09 778 SER A O 20
ATOM 23707 N N . GLU A 1 2 ? -7.754 -10.336 -0.485 1.00 0.78 779 GLU A N 20
ATOM 23708 C CA . GLU A 1 2 ? -7.690 -9.782 -1.817 1.00 0.85 779 GLU A CA 20
ATOM 23709 C C . GLU A 1 2 ? -6.342 -9.116 -2.033 1.00 0.75 779 GLU A C 20
ATOM 23710 O O . GLU A 1 2 ? -5.887 -8.321 -1.208 1.00 1.17 779 GLU A O 20
ATOM 23722 N N . ILE A 1 3 ? -5.683 -9.484 -3.115 1.00 0.62 780 ILE A N 20
ATOM 23723 C CA . ILE A 1 3 ? -4.392 -8.919 -3.439 1.00 0.43 780 ILE A CA 20
ATOM 23724 C C . ILE A 1 3 ? -4.569 -7.673 -4.296 1.00 0.37 780 ILE A C 20
ATOM 23725 O O . ILE A 1 3 ? -5.447 -7.611 -5.160 1.00 0.49 780 ILE A O 20
ATOM 23741 N N . PHE A 1 4 ? -3.800 -6.655 -3.976 1.00 0.28 781 PHE A N 20
ATOM 23742 C CA . PHE A 1 4 ? -3.880 -5.376 -4.651 1.00 0.26 781 PHE A CA 20
ATOM 23743 C C . PHE A 1 4 ? -2.491 -4.968 -5.110 1.00 0.22 781 PHE A C 20
ATOM 23744 O O . PHE A 1 4 ? -1.502 -5.314 -4.473 1.00 0.21 781 PHE A O 20
ATOM 23761 N N . THR A 1 5 ? -2.407 -4.300 -6.246 1.00 0.23 782 THR A N 20
ATOM 23762 C CA . THR A 1 5 ? -1.121 -3.909 -6.796 1.00 0.23 782 THR A CA 20
ATOM 23763 C C . THR A 1 5 ? -1.120 -2.420 -7.082 1.00 0.23 782 THR A C 20
ATOM 23764 O O . THR A 1 5 ? -2.138 -1.858 -7.487 1.00 0.25 782 THR A O 20
ATOM 23775 N N . LEU A 1 6 ? -0.066 -1.766 -6.633 1.00 0.22 783 LEU A N 20
ATOM 23776 C CA . LEU A 1 6 ? -0.010 -0.320 -6.615 1.00 0.21 783 LEU A CA 20
ATOM 23777 C C . LEU A 1 6 ? 1.430 0.141 -6.788 1.00 0.21 783 LEU A C 20
ATOM 23778 O O . LEU A 1 6 ? 2.362 -0.569 -6.416 1.00 0.23 783 LEU A O 20
ATOM 23794 N N . LEU A 1 7 ? 1.620 1.275 -7.433 1.00 0.20 784 LEU A N 20
ATOM 23795 C CA . LEU A 1 7 ? 2.958 1.764 -7.707 1.00 0.22 784 LEU A CA 20
ATOM 23796 C C . LEU A 1 7 ? 3.082 3.185 -7.177 1.00 0.21 784 LEU A C 20
ATOM 23797 O O . LEU A 1 7 ? 2.258 4.045 -7.494 1.00 0.23 784 LEU A O 20
ATOM 23813 N N . VAL A 1 8 ? 3.970 3.358 -6.208 1.00 0.22 785 VAL A N 20
ATOM 23814 C CA . VAL A 1 8 ? 4.051 4.606 -5.462 1.00 0.25 785 VAL A CA 20
ATOM 23815 C C . VAL A 1 8 ? 4.533 5.759 -6.344 1.00 0.34 785 VAL A C 20
ATOM 23816 O O . VAL A 1 8 ? 5.529 5.642 -7.059 1.00 0.79 785 VAL A O 20
ATOM 23829 N N . GLU A 1 9 ? 3.721 6.805 -6.405 1.00 0.69 786 GLU A N 20
ATOM 23830 C CA . GLU A 1 9 ? 3.965 7.910 -7.319 1.00 0.81 786 GLU A CA 20
ATOM 23831 C C . GLU A 1 9 ? 4.771 9.015 -6.637 1.00 0.87 786 GLU A C 20
ATOM 23832 O O . GLU A 1 9 ? 5.986 9.096 -6.801 1.00 1.56 786 GLU A O 20
ATOM 23844 N N . LYS A 1 10 ? 4.085 9.887 -5.902 1.00 0.91 787 LYS A N 20
ATOM 23845 C CA . LYS A 1 10 ? 4.734 11.033 -5.264 1.00 1.01 787 LYS A CA 20
ATOM 23846 C C . LYS A 1 10 ? 5.374 10.642 -3.937 1.00 0.96 787 LYS A C 20
ATOM 23847 O O . LYS A 1 10 ? 5.331 11.416 -2.979 1.00 1.58 787 LYS A O 20
ATOM 23866 N N . VAL A 1 11 ? 5.915 9.424 -3.872 1.00 0.66 788 VAL A N 20
ATOM 23867 C CA . VAL A 1 11 ? 6.497 8.877 -2.643 1.00 0.61 788 VAL A CA 20
ATOM 23868 C C . VAL A 1 11 ? 5.404 8.546 -1.619 1.00 0.70 788 VAL A C 20
ATOM 23869 O O . VAL A 1 11 ? 5.354 7.430 -1.103 1.00 1.70 788 VAL A O 20
ATOM 23882 N N . TRP A 1 12 ? 4.483 9.492 -1.422 1.00 0.50 789 TRP A N 20
ATOM 23883 C CA . TRP A 1 12 ? 3.319 9.324 -0.551 1.00 0.33 789 TRP A CA 20
ATOM 23884 C C . TRP A 1 12 ? 3.713 9.330 0.924 1.00 0.29 789 TRP A C 20
ATOM 23885 O O . TRP A 1 12 ? 4.526 8.524 1.369 1.00 0.34 789 TRP A O 20
ATOM 23906 N N . ASN A 1 13 ? 3.058 10.173 1.702 1.00 0.29 790 ASN A N 20
ATOM 23907 C CA . ASN A 1 13 ? 3.278 10.211 3.142 1.00 0.32 790 ASN A CA 20
ATOM 23908 C C . ASN A 1 13 ? 2.255 9.319 3.845 1.00 0.37 790 ASN A C 20
ATOM 23909 O O . ASN A 1 13 ? 1.648 9.714 4.842 1.00 0.82 790 ASN A O 20
ATOM 23920 N N . PHE A 1 14 ? 2.057 8.121 3.285 1.00 0.30 791 PHE A N 20
ATOM 23921 C CA . PHE A 1 14 ? 1.121 7.114 3.813 1.00 0.25 791 PHE A CA 20
ATOM 23922 C C . PHE A 1 14 ? -0.338 7.519 3.586 1.00 0.23 791 PHE A C 20
ATOM 23923 O O . PHE A 1 14 ? -1.136 6.717 3.101 1.00 0.21 791 PHE A O 20
ATOM 23940 N N . ASP A 1 15 ? -0.661 8.774 3.864 1.00 0.26 792 ASP A N 20
ATOM 23941 C CA . ASP A 1 15 ? -2.008 9.300 3.650 1.00 0.29 792 ASP A CA 20
ATOM 23942 C C . ASP A 1 15 ? -2.385 9.205 2.170 1.00 0.25 792 ASP A C 20
ATOM 23943 O O . ASP A 1 15 ? -3.454 8.706 1.816 1.00 0.26 792 ASP A O 20
ATOM 23952 N N . ASP A 1 16 ? -1.457 9.613 1.312 1.00 0.24 793 ASP A N 20
ATOM 23953 C CA . ASP A 1 16 ? -1.643 9.554 -0.138 1.00 0.23 793 ASP A CA 20
ATOM 23954 C C . ASP A 1 16 ? -1.763 8.109 -0.600 1.00 0.19 793 ASP A C 20
ATOM 23955 O O . ASP A 1 16 ? -2.587 7.775 -1.452 1.00 0.18 793 ASP A O 20
ATOM 23964 N N . LEU A 1 17 ? -0.940 7.257 -0.001 1.00 0.18 794 LEU A N 20
ATOM 23965 C CA . LEU A 1 17 ? -0.934 5.834 -0.300 1.00 0.17 794 LEU A CA 20
ATOM 23966 C C . LEU A 1 17 ? -2.286 5.205 0.036 1.00 0.16 794 LEU A C 20
ATOM 23967 O O . LEU A 1 17 ? -2.877 4.518 -0.798 1.00 0.16 794 LEU A O 20
ATOM 23983 N N . ILE A 1 18 ? -2.816 5.529 1.212 1.00 0.18 795 ILE A N 20
ATOM 23984 C CA . ILE A 1 18 ? -4.136 5.052 1.613 1.00 0.20 795 ILE A CA 20
ATOM 23985 C C . ILE A 1 18 ? -5.211 5.585 0.669 1.00 0.19 795 ILE A C 20
ATOM 23986 O O . ILE A 1 18 ? -6.093 4.841 0.240 1.00 0.20 795 ILE A O 20
ATOM 24002 N N . MET A 1 19 ? -5.086 6.856 0.293 1.00 0.22 796 MET A N 20
ATOM 24003 C CA . MET A 1 19 ? -6.009 7.474 -0.656 1.00 0.26 796 MET A CA 20
ATOM 24004 C C . MET A 1 19 ? -6.018 6.722 -1.980 1.00 0.22 796 MET A C 20
ATOM 24005 O O . MET A 1 19 ? -7.080 6.429 -2.526 1.00 0.23 796 MET A O 20
ATOM 24019 N N . ALA A 1 20 ? -4.831 6.379 -2.469 1.00 0.21 797 ALA A N 20
ATOM 24020 C CA . ALA A 1 20 ? -4.705 5.633 -3.712 1.00 0.22 797 ALA A CA 20
ATOM 24021 C C . ALA A 1 20 ? -5.332 4.251 -3.575 1.00 0.21 797 ALA A C 20
ATOM 24022 O O . ALA A 1 20 ? -6.114 3.825 -4.429 1.00 0.26 797 ALA A O 20
ATOM 24029 N N . ILE A 1 21 ? -5.025 3.584 -2.466 1.00 0.20 798 ILE A N 20
ATOM 24030 C CA . ILE A 1 21 ? -5.576 2.266 -2.177 1.00 0.26 798 ILE A CA 20
ATOM 24031 C C . ILE A 1 21 ? -7.103 2.298 -2.157 1.00 0.27 798 ILE A C 20
ATOM 24032 O O . ILE A 1 21 ? -7.755 1.529 -2.863 1.00 0.33 798 ILE A O 20
ATOM 24048 N N . ASN A 1 22 ? -7.662 3.198 -1.357 1.00 0.27 799 ASN A N 20
ATOM 24049 C CA . ASN A 1 22 ? -9.111 3.308 -1.224 1.00 0.33 799 ASN A CA 20
ATOM 24050 C C . ASN A 1 22 ? -9.763 3.706 -2.539 1.00 0.31 799 ASN A C 20
ATOM 24051 O O . ASN A 1 22 ? -10.870 3.277 -2.844 1.00 0.40 799 ASN A O 20
ATOM 24062 N N . SER A 1 23 ? -9.096 4.566 -3.294 1.00 0.30 800 SER A N 20
ATOM 24063 C CA . SER A 1 23 ? -9.630 5.027 -4.562 1.00 0.35 800 SER A CA 20
ATOM 24064 C C . SER A 1 23 ? -9.788 3.854 -5.530 1.00 0.33 800 SER A C 20
ATOM 24065 O O . SER A 1 23 ? -10.823 3.703 -6.183 1.00 0.41 800 SER A O 20
ATOM 24073 N N . LYS A 1 24 ? -8.742 3.041 -5.635 1.00 0.29 801 LYS A N 20
ATOM 24074 C CA . LYS A 1 24 ? -8.751 1.880 -6.519 1.00 0.36 801 LYS A CA 20
ATOM 24075 C C . LYS A 1 24 ? -9.703 0.789 -6.020 1.00 0.43 801 LYS A C 20
ATOM 24076 O O . LYS A 1 24 ? -10.410 0.168 -6.814 1.00 0.58 801 LYS A O 20
ATOM 24095 N N . ILE A 1 25 ? -9.637 0.493 -4.725 1.00 0.39 802 ILE A N 20
ATOM 24096 C CA . ILE A 1 25 ? -10.421 -0.592 -4.135 1.00 0.52 802 ILE A CA 20
ATOM 24097 C C . ILE A 1 25 ? -11.889 -0.194 -3.953 1.00 0.70 802 ILE A C 20
ATOM 24098 O O . ILE A 1 25 ? -12.191 0.877 -3.430 1.00 1.56 802 ILE A O 20
ATOM 24114 N N . SER A 1 26 ? -12.788 -1.078 -4.386 1.00 1.05 803 SER A N 20
ATOM 24115 C CA . SER A 1 26 ? -14.228 -0.863 -4.268 1.00 1.14 803 SER A CA 20
ATOM 24116 C C . SER A 1 26 ? -14.641 0.407 -5.014 1.00 1.66 803 SER A C 20
ATOM 24117 O O . SER A 1 26 ? -15.530 1.147 -4.581 1.00 2.28 803 SER A O 20
ATOM 24125 N N . ASN A 1 27 ? -13.991 0.639 -6.149 1.00 2.33 804 ASN A N 20
ATOM 24126 C CA . ASN A 1 27 ? -14.243 1.824 -6.967 1.00 3.40 804 ASN A CA 20
ATOM 24127 C C . ASN A 1 27 ? -15.511 1.695 -7.812 1.00 3.88 804 ASN A C 20
ATOM 24128 O O . ASN A 1 27 ? -15.556 2.155 -8.955 1.00 4.66 804 ASN A O 20
ATOM 24139 N N . THR A 1 28 ? -16.562 1.155 -7.217 1.00 3.74 805 THR A N 20
ATOM 24140 C CA . THR A 1 28 ? -17.848 1.067 -7.883 1.00 4.53 805 THR A CA 20
ATOM 24141 C C . THR A 1 28 ? -18.491 2.447 -7.961 1.00 4.65 805 THR A C 20
ATOM 24142 O O . THR A 1 28 ? -18.620 3.029 -9.041 1.00 5.32 805 THR A O 20
ATOM 24153 N N . HIS A 1 29 ? -18.752 3.012 -6.791 1.00 4.26 806 HIS A N 20
ATOM 24154 C CA . HIS A 1 29 ? -19.264 4.370 -6.668 1.00 4.59 806 HIS A CA 20
ATOM 24155 C C . HIS A 1 29 ? -19.048 4.870 -5.244 1.00 4.36 806 HIS A C 20
ATOM 24156 O O . HIS A 1 29 ? -19.834 5.654 -4.711 1.00 4.80 806 HIS A O 20
ATOM 24171 N N . ASN A 1 30 ? -17.927 4.451 -4.667 1.00 4.08 807 ASN A N 20
ATOM 24172 C CA . ASN A 1 30 ? -17.520 4.882 -3.333 1.00 4.33 807 ASN A CA 20
ATOM 24173 C C . ASN A 1 30 ? -16.009 5.019 -3.297 1.00 3.86 807 ASN A C 20
ATOM 24174 O O . ASN A 1 30 ? -15.301 4.280 -3.979 1.00 4.10 807 ASN A O 20
ATOM 24185 N N . ASN A 1 31 ? -15.511 5.915 -2.461 1.00 3.63 808 ASN A N 20
ATOM 24186 C CA . ASN A 1 31 ? -14.072 6.061 -2.272 1.00 3.49 808 ASN A CA 20
ATOM 24187 C C . ASN A 1 31 ? -13.572 5.057 -1.236 1.00 2.65 808 ASN A C 20
ATOM 24188 O O . ASN A 1 31 ? -12.453 5.176 -0.739 1.00 3.08 808 ASN A O 20
ATOM 24199 N N . ASN A 1 32 ? -14.428 4.080 -0.921 1.00 1.96 809 ASN A N 20
ATOM 24200 C CA . ASN A 1 32 ? -14.129 3.017 0.047 1.00 1.56 809 ASN A CA 20
ATOM 24201 C C . ASN A 1 32 ? -13.980 3.564 1.468 1.00 1.72 809 ASN A C 20
ATOM 24202 O O . ASN A 1 32 ? -13.571 4.708 1.677 1.00 2.42 809 ASN A O 20
ATOM 24213 N N . ILE A 1 33 ? -14.386 2.763 2.446 1.00 1.83 810 ILE A N 20
ATOM 24214 C CA . ILE A 1 33 ? -14.338 3.178 3.840 1.00 2.18 810 ILE A CA 20
ATOM 24215 C C . ILE A 1 33 ? -12.893 3.207 4.325 1.00 1.94 810 ILE A C 20
ATOM 24216 O O . ILE A 1 33 ? -12.351 4.264 4.658 1.00 2.25 810 ILE A O 20
ATOM 24232 N N . SER A 1 34 ? -12.280 2.032 4.353 1.00 1.61 811 SER A N 20
ATOM 24233 C CA . SER A 1 34 ? -10.909 1.871 4.813 1.00 1.34 811 SER A CA 20
ATOM 24234 C C . SER A 1 34 ? -10.372 0.524 4.351 1.00 1.12 811 SER A C 20
ATOM 24235 O O . SER A 1 34 ? -11.113 -0.458 4.308 1.00 1.24 811 SER A O 20
ATOM 24243 N N . PRO A 1 35 ? -9.077 0.448 4.018 1.00 0.88 812 PRO A N 20
ATOM 24244 C CA . PRO A 1 35 ? -8.429 -0.786 3.593 1.00 0.80 812 PRO A CA 20
ATOM 24245 C C . PRO A 1 35 ? -8.155 -1.707 4.785 1.00 0.77 812 PRO A C 20
ATOM 24246 O O . PRO A 1 35 ? -7.049 -2.215 4.974 1.00 0.82 812 PRO A O 20
ATOM 24257 N N . ILE A 1 36 ? -9.206 -1.915 5.570 1.00 0.87 813 ILE A N 20
ATOM 24258 C CA . ILE A 1 36 ? -9.204 -2.819 6.724 1.00 0.96 813 ILE A CA 20
ATOM 24259 C C . ILE A 1 36 ? -8.306 -2.293 7.862 1.00 0.96 813 ILE A C 20
ATOM 24260 O O . ILE A 1 36 ? -8.074 -2.981 8.847 1.00 1.64 813 ILE A O 20
ATOM 24276 N N . THR A 1 37 ? -7.950 -1.010 7.768 1.00 0.83 814 THR A N 20
ATOM 24277 C CA . THR A 1 37 ? -7.249 -0.238 8.816 1.00 0.84 814 THR A CA 20
ATOM 24278 C C . THR A 1 37 ? -5.801 -0.670 9.027 1.00 0.71 814 THR A C 20
ATOM 24279 O O . THR A 1 37 ? -4.909 0.172 9.137 1.00 1.08 814 THR A O 20
ATOM 24290 N N . LYS A 1 38 ? -5.549 -1.963 9.018 1.00 0.61 815 LYS A N 20
ATOM 24291 C CA . LYS A 1 38 ? -4.181 -2.449 9.152 1.00 0.82 815 LYS A CA 20
ATOM 24292 C C . LYS A 1 38 ? -3.750 -3.161 7.876 1.00 0.88 815 LYS A C 20
ATOM 24293 O O . LYS A 1 38 ? -3.343 -4.325 7.879 1.00 1.68 815 LYS A O 20
ATOM 24312 N N . ILE A 1 39 ? -3.800 -2.393 6.795 1.00 0.43 816 ILE A N 20
ATOM 24313 C CA . ILE A 1 39 ? -3.311 -2.813 5.488 1.00 0.34 816 ILE A CA 20
ATOM 24314 C C . ILE A 1 39 ? -1.942 -3.463 5.616 1.00 0.30 816 ILE A C 20
ATOM 24315 O O . ILE A 1 39 ? -1.107 -3.034 6.416 1.00 0.33 816 ILE A O 20
ATOM 24331 N N . LYS A 1 40 ? -1.663 -4.380 4.724 1.00 0.26 817 LYS A N 20
ATOM 24332 C CA . LYS A 1 40 ? -0.376 -5.038 4.691 1.00 0.24 817 LYS A CA 20
ATOM 24333 C C . LYS A 1 40 ? 0.183 -4.898 3.295 1.00 0.23 817 LYS A C 20
ATOM 24334 O O . LYS A 1 40 ? -0.572 -4.774 2.335 1.00 0.24 817 LYS A O 20
ATOM 24353 N N . TYR A 1 41 ? 1.484 -4.759 3.199 1.00 0.20 818 TYR A N 20
ATOM 24354 C CA . TYR A 1 41 ? 2.098 -4.399 1.947 1.00 0.19 818 TYR A CA 20
ATOM 24355 C C . TYR A 1 41 ? 3.178 -5.393 1.584 1.00 0.18 818 TYR A C 20
ATOM 24356 O O . TYR A 1 41 ? 3.781 -6.036 2.444 1.00 0.19 818 TYR A O 20
ATOM 24374 N N . GLN A 1 42 ? 3.296 -5.606 0.301 1.00 0.17 819 GLN A N 20
ATOM 24375 C CA . GLN A 1 42 ? 4.188 -6.586 -0.251 1.00 0.19 819 GLN A CA 20
ATOM 24376 C C . GLN A 1 42 ? 5.051 -5.919 -1.299 1.00 0.19 819 GLN A C 20
ATOM 24377 O O . GLN A 1 42 ? 4.633 -4.942 -1.915 1.00 0.18 819 GLN A O 20
ATOM 24391 N N . ASP A 1 43 ? 6.290 -6.351 -1.406 1.00 0.22 820 ASP A N 20
ATOM 24392 C CA . ASP A 1 43 ? 7.228 -5.695 -2.290 1.00 0.24 820 ASP A CA 20
ATOM 24393 C C . ASP A 1 43 ? 7.843 -6.717 -3.218 1.00 0.28 820 ASP A C 20
ATOM 24394 O O . ASP A 1 43 ? 8.038 -7.880 -2.833 1.00 0.38 820 ASP A O 20
ATOM 24403 N N . GLU A 1 44 ? 7.951 -6.320 -4.487 1.00 0.28 821 GLU A N 20
ATOM 24404 C CA . GLU A 1 44 ? 8.432 -7.191 -5.559 1.00 0.38 821 GLU A CA 20
ATOM 24405 C C . GLU A 1 44 ? 7.620 -8.484 -5.642 1.00 0.85 821 GLU A C 20
ATOM 24406 O O . GLU A 1 44 ? 8.103 -9.497 -6.154 1.00 0.63 821 GLU A O 20
ATOM 24418 N N . ASP A 1 45 ? 6.374 -8.427 -5.167 1.00 1.90 822 ASP A N 20
ATOM 24419 C CA . ASP A 1 45 ? 5.461 -9.573 -5.208 1.00 2.86 822 ASP A CA 20
ATOM 24420 C C . ASP A 1 45 ? 6.086 -10.808 -4.543 1.00 2.24 822 ASP A C 20
ATOM 24421 O O . ASP A 1 45 ? 6.208 -11.868 -5.161 1.00 2.49 822 ASP A O 20
ATOM 24430 N N . GLY A 1 46 ? 6.578 -10.648 -3.316 1.00 1.39 823 GLY A N 20
ATOM 24431 C CA . GLY A 1 46 ? 7.274 -11.750 -2.679 1.00 0.79 823 GLY A CA 20
ATOM 24432 C C . GLY A 1 46 ? 7.407 -11.637 -1.167 1.00 0.74 823 GLY A C 20
ATOM 24433 O O . GLY A 1 46 ? 7.615 -12.649 -0.496 1.00 0.91 823 GLY A O 20
ATOM 24437 N N . ASP A 1 47 ? 7.391 -10.426 -0.631 1.00 0.55 824 ASP A N 20
ATOM 24438 C CA . ASP A 1 47 ? 7.654 -10.221 0.802 1.00 0.53 824 ASP A CA 20
ATOM 24439 C C . ASP A 1 47 ? 6.533 -9.415 1.437 1.00 0.40 824 ASP A C 20
ATOM 24440 O O . ASP A 1 47 ? 5.869 -8.652 0.753 1.00 0.32 824 ASP A O 20
ATOM 24449 N N . PHE A 1 48 ? 6.244 -9.685 2.707 1.00 0.43 825 PHE A N 20
ATOM 24450 C CA . PHE A 1 48 ? 5.083 -9.098 3.374 1.00 0.38 825 PHE A CA 20
ATOM 24451 C C . PHE A 1 48 ? 5.473 -8.367 4.650 1.00 0.40 825 PHE A C 20
ATOM 24452 O O . PHE A 1 48 ? 6.179 -8.897 5.510 1.00 0.47 825 PHE A O 20
ATOM 24469 N N . VAL A 1 49 ? 4.963 -7.151 4.752 1.00 0.35 826 VAL A N 20
ATOM 24470 C CA . VAL A 1 49 ? 5.189 -6.255 5.876 1.00 0.39 826 VAL A CA 20
ATOM 24471 C C . VAL A 1 49 ? 3.907 -5.456 6.096 1.00 0.31 826 VAL A C 20
ATOM 24472 O O . VAL A 1 49 ? 3.144 -5.273 5.158 1.00 0.29 826 VAL A O 20
ATOM 24485 N N . VAL A 1 50 ? 3.601 -5.079 7.323 1.00 0.33 827 VAL A N 20
ATOM 24486 C CA . VAL A 1 50 ? 2.321 -4.438 7.602 1.00 0.32 827 VAL A CA 20
ATOM 24487 C C . VAL A 1 50 ? 2.564 -3.087 8.257 1.00 0.35 827 VAL A C 20
ATOM 24488 O O . VAL A 1 50 ? 3.590 -2.884 8.906 1.00 0.40 827 VAL A O 20
ATOM 24501 N N . LEU A 1 51 ? 1.771 -2.103 7.854 1.00 0.34 828 LEU A N 20
ATOM 24502 C CA . LEU A 1 51 ? 2.087 -0.721 8.169 1.00 0.38 828 LEU A CA 20
ATOM 24503 C C . LEU A 1 51 ? 0.925 0.016 8.815 1.00 0.44 828 LEU A C 20
ATOM 24504 O O . LEU A 1 51 ? -0.214 -0.453 8.824 1.00 0.48 828 LEU A O 20
ATOM 24520 N N . GLY A 1 52 ? 1.265 1.131 9.435 1.00 0.53 829 GLY A N 20
ATOM 24521 C CA . GLY A 1 52 ? 0.307 1.933 10.157 1.00 0.63 829 GLY A CA 20
ATOM 24522 C C . GLY A 1 52 ? 1.010 2.996 10.968 1.00 0.73 829 GLY A C 20
ATOM 24523 O O . GLY A 1 52 ? 0.534 4.123 11.088 1.00 1.20 829 GLY A O 20
ATOM 24527 N N . SER A 1 53 ? 2.180 2.635 11.480 1.00 0.74 830 SER A N 20
ATOM 24528 C CA . SER A 1 53 ? 3.003 3.532 12.280 1.00 0.85 830 SER A CA 20
ATOM 24529 C C . SER A 1 53 ? 3.652 4.614 11.417 1.00 0.98 830 SER A C 20
ATOM 24530 O O . SER A 1 53 ? 4.355 5.481 11.936 1.00 1.93 830 SER A O 20
ATOM 24538 N N . ASP A 1 54 ? 3.515 4.471 10.092 1.00 0.62 831 ASP A N 20
ATOM 24539 C CA . ASP A 1 54 ? 4.150 5.361 9.104 1.00 0.62 831 ASP A CA 20
ATOM 24540 C C . ASP A 1 54 ? 5.628 5.023 8.934 1.00 0.58 831 ASP A C 20
ATOM 24541 O O . ASP A 1 54 ? 6.141 5.018 7.819 1.00 0.97 831 ASP A O 20
ATOM 24550 N N . GLU A 1 55 ? 6.287 4.667 10.031 1.00 0.50 832 GLU A N 20
ATOM 24551 C CA . GLU A 1 55 ? 7.688 4.250 9.997 1.00 0.44 832 GLU A CA 20
ATOM 24552 C C . GLU A 1 55 ? 7.864 3.051 9.070 1.00 0.34 832 GLU A C 20
ATOM 24553 O O . GLU A 1 55 ? 8.771 3.020 8.236 1.00 0.34 832 GLU A O 20
ATOM 24565 N N . ASP A 1 56 ? 6.906 2.135 9.148 1.00 0.32 833 ASP A N 20
ATOM 24566 C CA . ASP A 1 56 ? 6.847 0.971 8.264 1.00 0.29 833 ASP A CA 20
ATOM 24567 C C . ASP A 1 56 ? 6.783 1.416 6.810 1.00 0.24 833 ASP A C 20
ATOM 24568 O O . ASP A 1 56 ? 7.469 0.883 5.940 1.00 0.23 833 ASP A O 20
ATOM 24577 N N . TRP A 1 57 ? 5.957 2.415 6.557 1.00 0.22 834 TRP A N 20
ATOM 24578 C CA . TRP A 1 57 ? 5.805 2.946 5.220 1.00 0.20 834 TRP A CA 20
ATOM 24579 C C . TRP A 1 57 ? 7.089 3.631 4.763 1.00 0.19 834 TRP A C 20
ATOM 24580 O O . TRP A 1 57 ? 7.521 3.454 3.627 1.00 0.18 834 TRP A O 20
ATOM 24601 N N . ASN A 1 58 ? 7.708 4.390 5.659 1.00 0.22 835 ASN A N 20
ATOM 24602 C CA . ASN A 1 58 ? 8.943 5.096 5.339 1.00 0.25 835 ASN A CA 20
ATOM 24603 C C . ASN A 1 58 ? 10.032 4.128 4.893 1.00 0.21 835 ASN A C 20
ATOM 24604 O O . ASN A 1 58 ? 10.667 4.340 3.858 1.00 0.21 835 ASN A O 20
ATOM 24615 N N . VAL A 1 59 ? 10.197 3.030 5.625 1.00 0.22 836 VAL A N 20
ATOM 24616 C CA . VAL A 1 59 ? 11.186 2.027 5.246 1.00 0.25 836 VAL A CA 20
ATOM 24617 C C . VAL A 1 59 ? 10.793 1.343 3.935 1.00 0.19 836 VAL A C 20
ATOM 24618 O O . VAL A 1 59 ? 11.651 1.093 3.089 1.00 0.19 836 VAL A O 20
ATOM 24631 N N . ALA A 1 60 ? 9.490 1.123 3.728 1.00 0.16 837 ALA A N 20
ATOM 24632 C CA . ALA A 1 60 ? 9.008 0.563 2.466 1.00 0.15 837 ALA A CA 20
ATOM 24633 C C . ALA A 1 60 ? 9.375 1.471 1.296 1.00 0.15 837 ALA A C 20
ATOM 24634 O O . ALA A 1 60 ? 9.897 1.007 0.283 1.00 0.19 837 ALA A O 20
ATOM 24641 N N . LYS A 1 61 ? 9.115 2.766 1.451 1.00 0.14 838 LYS A N 20
ATOM 24642 C CA . LYS A 1 61 ? 9.437 3.744 0.415 1.00 0.19 838 LYS A CA 20
ATOM 24643 C C . LYS A 1 61 ? 10.931 3.740 0.112 1.00 0.20 838 LYS A C 20
ATOM 24644 O O . LYS A 1 61 ? 11.329 3.691 -1.051 1.00 0.24 838 LYS A O 20
ATOM 24663 N N . GLU A 1 62 ? 11.747 3.709 1.165 1.00 0.21 839 GLU A N 20
ATOM 24664 C CA . GLU A 1 62 ? 13.197 3.607 1.012 1.00 0.26 839 GLU A CA 20
ATOM 24665 C C . GLU A 1 62 ? 13.548 2.372 0.205 1.00 0.27 839 GLU A C 20
ATOM 24666 O O . GLU A 1 62 ? 14.285 2.439 -0.776 1.00 0.31 839 GLU A O 20
ATOM 24678 N N . MET A 1 63 ? 12.972 1.258 0.620 1.00 0.27 840 MET A N 20
ATOM 24679 C CA . MET A 1 63 ? 13.172 -0.028 -0.027 1.00 0.31 840 MET A CA 20
ATOM 24680 C C . MET A 1 63 ? 12.865 0.049 -1.522 1.00 0.34 840 MET A C 20
ATOM 24681 O O . MET A 1 63 ? 13.701 -0.303 -2.350 1.00 0.40 840 MET A O 20
ATOM 24695 N N . LEU A 1 64 ? 11.689 0.563 -1.858 1.00 0.30 841 LEU A N 20
ATOM 24696 C CA . LEU A 1 64 ? 11.278 0.716 -3.249 1.00 0.35 841 LEU A CA 20
ATOM 24697 C C . LEU A 1 64 ? 12.238 1.630 -4.006 1.00 0.39 841 LEU A C 20
ATOM 24698 O O . LEU A 1 64 ? 12.585 1.357 -5.155 1.00 0.50 841 LEU A O 20
ATOM 24714 N N . ALA A 1 65 ? 12.626 2.733 -3.372 1.00 0.36 842 ALA A N 20
ATOM 24715 C CA . ALA A 1 65 ? 13.491 3.723 -4.005 1.00 0.44 842 ALA A CA 20
ATOM 24716 C C . ALA A 1 65 ? 14.897 3.180 -4.252 1.00 0.52 842 ALA A C 20
ATOM 24717 O O . ALA A 1 65 ? 15.431 3.319 -5.352 1.00 0.61 842 ALA A O 20
ATOM 24724 N N . GLU A 1 66 ? 15.496 2.583 -3.224 1.00 0.53 843 GLU A N 20
ATOM 24725 C CA . GLU A 1 66 ? 16.849 2.038 -3.331 1.00 0.66 843 GLU A CA 20
ATOM 24726 C C . GLU A 1 66 ? 16.881 0.901 -4.340 1.00 0.71 843 GLU A C 20
ATOM 24727 O O . GLU A 1 66 ? 17.769 0.823 -5.184 1.00 0.81 843 GLU A O 20
ATOM 24739 N N . ASN A 1 67 ? 15.880 0.040 -4.248 1.00 0.67 844 ASN A N 20
ATOM 24740 C CA . ASN A 1 67 ? 15.725 -1.087 -5.162 1.00 0.80 844 ASN A CA 20
ATOM 24741 C C . ASN A 1 67 ? 15.446 -0.609 -6.582 1.00 0.79 844 ASN A C 20
ATOM 24742 O O . ASN A 1 67 ? 15.798 -1.287 -7.548 1.00 1.11 844 ASN A O 20
ATOM 24753 N N . ASN A 1 68 ? 14.713 0.508 -6.689 1.00 0.62 845 ASN A N 20
ATOM 24754 C CA . ASN A 1 68 ? 14.286 1.084 -7.979 1.00 0.71 845 ASN A CA 20
ATOM 24755 C C . ASN A 1 68 ? 13.206 0.215 -8.580 1.00 0.61 845 ASN A C 20
ATOM 24756 O O . ASN A 1 68 ? 12.995 0.193 -9.795 1.00 0.71 845 ASN A O 20
ATOM 24767 N N . GLU A 1 69 ? 12.591 -0.570 -7.723 1.00 0.55 846 GLU A N 20
ATOM 24768 C CA . GLU A 1 69 ? 11.616 -1.540 -8.147 1.00 0.63 846 GLU A CA 20
ATOM 24769 C C . GLU A 1 69 ? 10.218 -0.952 -8.055 1.00 0.73 846 GLU A C 20
ATOM 24770 O O . GLU A 1 69 ? 9.461 -0.990 -9.024 1.00 1.49 846 GLU A O 20
ATOM 24782 N N . LYS A 1 70 ? 9.950 -0.289 -6.931 1.00 0.42 847 LYS A N 20
ATOM 24783 C CA . LYS A 1 70 ? 8.728 0.498 -6.737 1.00 0.37 847 LYS A CA 20
ATOM 24784 C C . LYS A 1 70 ? 7.461 -0.363 -6.638 1.00 0.35 847 LYS A C 20
ATOM 24785 O O . LYS A 1 70 ? 6.426 0.122 -6.178 1.00 0.44 847 LYS A O 20
ATOM 24804 N N . PHE A 1 71 ? 7.513 -1.609 -7.112 1.00 0.32 848 PHE A N 20
ATOM 24805 C CA . PHE A 1 71 ? 6.326 -2.458 -7.102 1.00 0.30 848 PHE A CA 20
ATOM 24806 C C . PHE A 1 71 ? 5.846 -2.678 -5.683 1.00 0.24 848 PHE A C 20
ATOM 24807 O O . PHE A 1 71 ? 6.578 -3.208 -4.842 1.00 0.21 848 PHE A O 20
ATOM 24824 N N . LEU A 1 72 ? 4.592 -2.349 -5.450 1.00 0.22 849 LEU A N 20
ATOM 24825 C CA . LEU A 1 72 ? 3.993 -2.530 -4.154 1.00 0.18 849 LEU A CA 20
ATOM 24826 C C . LEU A 1 72 ? 2.690 -3.297 -4.291 1.00 0.17 849 LEU A C 20
ATOM 24827 O O . LEU A 1 72 ? 1.945 -3.128 -5.259 1.00 0.19 849 LEU A O 20
ATOM 24843 N N . ASN A 1 73 ? 2.462 -4.185 -3.357 1.00 0.16 850 ASN A N 20
ATOM 24844 C CA . ASN A 1 73 ? 1.292 -5.032 -3.369 1.00 0.17 850 ASN A CA 20
ATOM 24845 C C . ASN A 1 73 ? 0.627 -4.911 -2.012 1.00 0.17 850 ASN A C 20
ATOM 24846 O O . ASN A 1 73 ? 1.296 -4.608 -1.031 1.00 0.16 850 ASN A O 20
ATOM 24857 N N . ILE A 1 74 ? -0.687 -4.982 -1.965 1.00 0.18 851 ILE A N 20
ATOM 24858 C CA . ILE A 1 74 ? -1.397 -4.734 -0.720 1.00 0.21 851 ILE A CA 20
ATOM 24859 C C . ILE A 1 74 ? -2.316 -5.893 -0.423 1.00 0.24 851 ILE A C 20
ATOM 24860 O O . ILE A 1 74 ? -3.136 -6.279 -1.254 1.00 0.26 851 ILE A O 20
ATOM 24876 N N . ARG A 1 75 ? -2.196 -6.424 0.773 1.00 0.30 852 ARG A N 20
ATOM 24877 C CA . ARG A 1 75 ? -3.060 -7.482 1.210 1.00 0.37 852 ARG A CA 20
ATOM 24878 C C . ARG A 1 75 ? -4.050 -6.963 2.227 1.00 0.39 852 ARG A C 20
ATOM 24879 O O . ARG A 1 75 ? -3.670 -6.410 3.262 1.00 0.43 852 ARG A O 20
ATOM 24900 N N . LEU A 1 76 ? -5.303 -7.225 1.967 1.00 0.46 853 LEU A N 20
ATOM 24901 C CA . LEU A 1 76 ? -6.356 -6.889 2.889 1.00 0.54 853 LEU A CA 20
ATOM 24902 C C . LEU A 1 76 ? -6.798 -8.164 3.589 1.00 0.63 853 LEU A C 20
ATOM 24903 O O . LEU A 1 76 ? -6.810 -9.232 2.970 1.00 1.15 853 LEU A O 20
ATOM 24919 N N . TYR A 1 77 ? -7.025 -8.094 4.886 1.00 0.99 854 TYR A N 20
ATOM 24920 C CA . TYR A 1 77 ? -7.312 -9.287 5.661 1.00 1.08 854 TYR A CA 20
ATOM 24921 C C . TYR A 1 77 ? -8.002 -8.914 6.964 1.00 1.25 854 TYR A C 20
ATOM 24922 O O . TYR A 1 77 ? -8.994 -9.578 7.330 1.00 1.67 854 TYR A O 20
#

Foldseek 3Di:
DDKFKDFDDPLDLCVVVFQVVLCPPPVPPDSHDGLQQFKWKDF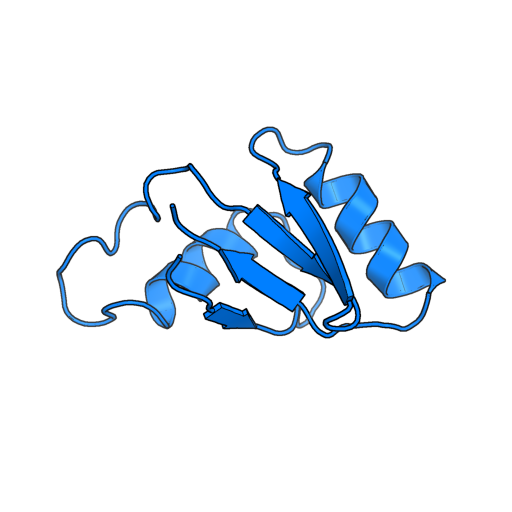PPPDIGIDDPSVSSVVVSVVCVVVVRRIMMIDRD

Organism: Saccharomyces cerevisiae (strain ATCC 204508 / S288c) (NCBI:txid559292)

Sequence (77 aa):
SEIFTLLVEKVWNFDDLIMAINSKISNTHNNNISPITKIKYQDEDGDFVVLGSDEDWNVAKEMLAENNEKFLNIRLYSEIFTLLVEKVWNFDDLIMAINSKISNTHNNNISPITKIKYQDEDGDFVVLGSDEDWNVAKEMLAENNEKFLNIRLYSEIFTLLVEKVWNFDDLIMAINSKISNTHNNNISPITKIKYQDEDGDFVVLGSDEDWNVAKEMLAENNEKFLNIRLYSEIFTLLVEKVWNFDDLIMAINSKISNTHNNNISPITKIKYQDEDGDFVVLGSDEDWNVAKEMLAENNEKFLNIRLYSEIFTLLVEKVWNFDDLIMAINSKISNTHNNNISPITKIKYQDEDGDFVVLGSDEDWNVAKEMLAENNEKFLNIRLYSEIFTLLVEKVWNFDDLIMAINSKISNTHNNNISPITKIKYQDEDGDFVVLGSDEDWNVAKEMLAENNEKFLNIRLYSEIFTLLVEKVWNFDDLIMAINSKISNTHNNNISPITKIKYQDEDGDFVVLGSDEDWNVAKEMLAENNEKFLNIRLYSEIFTLLVEKVWNFDDLIMAINSKISNTHNNNISPITKIKYQDEDGDFVVLGSDEDWNVAKEMLAENNEKFLNIRLYSEIFTLLVEKVWNFDDLIMAINSKISNTHNNNISPITKIKYQDEDGDFVVLGSDEDWNVAKEMLAENNEKFLNIRLYSEIFTLLVEKVWNFDDLIMAINSKISNTHNNNISPITKIKYQDEDGDFVVLGSDEDWNVAKEMLAENNEKFLNIRLYSEIFTLLVEKVWNFDDLIMAINSKISNTHNNNISPITKIKYQDEDGDFVVLGSDEDWNVAKEMLAENNEKFLNIRLYSEIFTLLVEKVWNFDDLIMAINSKISNTHNNNISPITKIKYQDEDGDFVVLGSDEDWNVAKEMLAENNEKFLNIRLYSEIFTLLVEKVWNFDDLIMAINSKISNTHNNNISPITKIKYQDEDGDFVVLGSDEDWNVAKEMLAENNEKFLNIRLYSEIFTLLVEKVWNFDDLIMAINSKISNTHNNNISPITKIKYQDEDGDFVVLGSDEDWNVAKEMLAENNEKFLNIRLYSEIFTLLVEKVWNFDDLIMAINSKISNTHNNNISPITKIKYQDEDGDFVVLGSDEDWNVAKEMLAENNEKFLNIRLYSEIFTLLVEKVWNFDDLIMAINSKISNTHNNNISPITKIKYQDEDGDFVVLGSDEDWNVAKEMLAENNEKFLNIRLYSEIFTLLVEKVWNFDDLIMAINSKISNTHNNNISPITKIKYQDEDGDFVVLGSDEDWNVAKEMLAENNEKFLNIRLYSEIFTLLVEKVWNFDDLIMAINSKISNTHNNNISPITKIKYQDEDGDFVVLGSDEDWNVAKEMLAENNEKFLNIRLYSEIFTLLVEKVWNFDDLIMAINSKISNTHNNNISPITKIKYQDEDGDFVVLGSDEDWNVAKEMLAENNEKFLNIRLYSEIFTLLVEKVWNFDDLIMAINSKISNTHNNNISPITKIKYQDEDGDFVVLGSDEDWNVAKEMLAENNEKFLNIRLY

CATH classification: 3.10.20.90

GO terms:
  GO:0005085 guanyl-nucleotide exchange factor activity (F, IDA)
  GO:0043332 mating projection tip (C, IDA)
  GO:0000131 incipient cellular bud site (C, IDA)
  GO:0005634 nucleus (C, IDA)
  GO:0005737 cytoplasm (C, IDA)
  GO:0005934 cellular bud tip (C, IDA)
  GO:0005935 cellular bud neck (C, IDA)
  GO:0120171 Cdc24p-Far1p-Gbetagamma complex (C, IDA)
  GO:0000750 pheromone-dependent signal transduction involved in conjugation with cellular fusion (P, IGI)
  GO:0000749 response to pheromone triggering conjugation with cellular fusion (P, IMP)
  GO:0000750 pheromone-dependent signal transduction involved in conjugation with cellular fusion (P, IMP)
  GO:0005634 nucleus (C, HDA)
  GO:0005737 cytoplasm (C, HDA)
  GO:0043577 chemotropism (P, IMP)
  GO:0031106 septin ring organization (P, IMP)
  GO:0072697 protein localization to cell cortex (P, IMP)
  GO:0007096 regulation of exit from mitosis (P, IMP)
  GO:0000282 cellular bud site selection (P, IMP)
  GO:0120171 Cdc24p-Far1p-Gbetagamma complex (C, IPI)
  GO:0005515 protein binding (F, IPI)

Solvent-accessible surface area: 4899 Å² total; per-residue (Å²): 114,112,99,37,72,13,86,11,100,158,99,9,92,29,88,59,4,22,120,19,1,8,66,130,45,33,107,95,163,98,70,44,147,46,5,97,82,93,7,49,9,20,16,110,90,65,84,54,52,63,10,42,80,74,116,56,0,51,89,0,43,118,38,6,79,142,70,116,58,96,71,0,1,4,83,12,148

Radius of gyration: 11.67 Å; Cα contacts (8 Å, |Δi|>4): 108; chains: 1; bounding box: 36×24×20 Å

B-factor: mean 1.22, std 1.2, range [0.14, 7.14]

Secondary structure (DSSP, 8-state):
--EEEEE-TT---SHHHHHHHHHHTTTTTSS-S-STT--EEEETTTEEEE--STTHHHHHHHHHHHH---EEEEE--